Protein 1WOH (pdb70)

Sequence (1818 aa):
GPAHLPYGGIPTFARAPLVQPDGDWQADVAALGVPFDIALGFRPGARFAPRALREASLRSVPPFTGLDGKTRLQGVTFADAGDVILPSLEPQLAHDRITEAARQVRGRCRVPVFLGGDHSVSYPLLRAFADVPDLHVVQLDAHLDFTDTRNDTKWSNSSPFRRACEALPNLVHITTVGLRGLRFDPEAVAAARARGHTIIPMDDVTADLAGVLAQLPRGQNVYFSVDVDGFDPAVIPGTSSPEPDGLTYAQGMKILAAAAANNTVVGLDLVELAPNLDPTGRSELLMARLVMETLCEVFDHVLGPAHLPYGGIPTFARAPLVQPDGDWQADVAALGVPFDIALGFRPGARFAPRALREASLRSVPPFTGLDGKTRLQGVTFADAGDVILPSLEPQLAHDRITEAARQVRGRCRVPVFLGGDHSVSYPLLRAFADVPDLHVVQLDAHLDFTDTRNDTKWSNSSPFRRACEALPNLVHITTVGLRGLRFDPEAVAAARARGHTIIPMDDVTADLAGVLAQLPRGQNVYFSVDVDGFDPAVIPGTSSPEPDGLTYAQGMKILAAAAANNTVVGLDLVELAPNLDPTGRSELLMARLVMETLCEVFDHVLGPAHLPYGGIPTFARAPLVQPDGDWQADVAALGVPFDIALGFRPGARFAPRALREASLRSVPPFTGLDGKTRLQGVTFADAGDVILPSLEPQLAHDRITEAARQVRGRCRVPVFLGGDHSVSYPLLRAFADVPDLHVVQLDAHLDFTDTRNDTKWSNSSPFRRACEALPNLVHITTVGLRGLRFDPEAVAAARARGHTIIPMDDVTADLAGVLAQLPRGQNVYFSVDVDGFDPAVIPGTSSPEPDGLTYAQGMKILAAAAANNTVVGLDLVELAPNLDPTGRSELLMARLVMETLCEVFDHVLGPAHLPYGGIPTFARAPLVQPDGDWQADVAALGVPFDIALGFRPGARFAPRALREASLRSVPPFTGLDGKTRLQGVTFADAGDVILPSLEPQLAHDRITEAARQVRGRCRVPVFLGGDHSVSYPLLRAFADVPDLHVVQLDAHLDFTDTRNDTKWSNSSPFRRACEALPNLVHITTVGLRGLRFDPEAVAAARARGHTIIPMDDVTADLAGVLAQLPRGQNVYFSVDVDGFDPAVIPGTSSPEPDGLTYAQGMKILAAAAANNTVVGLDLVELAPNLDPTGRSELLMARLVMETLCEVFDHVLGPAHLPYGGIPTFARAPLVQPDGDWQADVAALGVPFDIALGFRPGARFAPRALREASLRSVPPFTGLDGKTRLQGVTFADAGDVILPSLEPQLAHDRITEAARQVRGRCRVPVFLGGDHSVSYPLLRAFADVPDLHVVQLDAHLDFTDTRNDTKWSNSSPFRRACEALPNLVHITTVGLRGLRFDPEAVAAARARGHTIIPMDDVTADLAGVLAQLPRGQNVYFSVDVDGFDPAVIPGTSSPEPDGLTYAQGMKILAAAAANNTVVGLDLVELAPNLDPTGRSELLMARLVMETLCEVFDHVLGPAHLPYGGIPTFARAPLVQPDGDWQADVAALGVPFDIALGFRPGARFAPRALREASLRSVPPFTGLDGKTRLQGVTFADAGDVILPSLEPQLAHDRITEAARQVRGRCRVPVFLGGDHSVSYPLLRAFADVPDLHVVQLDAHLDFTDTRNDTKWSNSSPFRRACEALPNLVHITTVGLRGLRFDPEAVAAARARGHTIIPMDDVTADLAGVLAQLPRGQNVYFSVDVDGFDPAVIPGTSSPEPDGLTYAQGMKILAAAAANNTVVGLDLVELAPNLDPTGRSELLMARLVMETLCEVFDHVL

CATH classification: 3.40.800.10

Nearest PDB structures (foldseek):
  1wog-assembly1_D  TM=1.003E+00  e=4.565E-65  Deinococcus radiodurans
  1gq6-assembly1_C-2  TM=9.129E-01  e=6.765E-28  Streptomyces clavuligerus
  1gq6-assembly1_A-2  TM=9.111E-01  e=2.320E-27  Streptomyces clavuligerus
  4dz4-assembly1_D  TM=8.903E-01  e=4.940E-25  Burkholderia thailandensis E264
  4dz4-assembly1_F  TM=8.891E-01  e=1.101E-24  Burkholderia thailandensis E264

InterPro domains:
  IPR006035 Ureohydrolase [PF00491] (29-297)
  IPR006035 Ureohydrolase [PIRSF036979] (28-299)
  IPR006035 Ureohydrolase [PS51409] (17-304)
  IPR006035 Ureohydrolase [PTHR11358] (10-300)
  IPR020855 Ureohydrolase, manganese-binding site [PS01053] (227-248)
  IPR023696 Ureohydrolase domain superfamily [SSF52768] (5-300)

Solvent-accessible surface area: 52507 Å² total; per-residue (Å²): 119,67,70,44,11,10,20,1,4,11,0,7,2,5,69,7,90,73,28,118,22,86,22,156,31,167,13,32,0,0,0,0,0,0,4,10,3,18,0,6,9,22,25,6,0,2,7,49,0,1,28,9,0,2,48,5,0,9,95,9,42,24,59,3,31,21,41,108,44,124,56,55,9,126,65,28,74,21,5,0,3,8,10,5,59,8,8,4,3,54,17,120,58,0,5,69,47,0,7,88,9,0,118,45,0,52,68,64,22,131,1,0,0,0,0,1,0,0,1,4,1,0,21,0,0,0,50,5,0,54,114,9,87,81,0,18,1,0,1,0,0,0,50,14,16,3,14,49,69,55,35,68,3,90,63,1,21,23,0,2,0,40,5,0,6,116,44,5,126,25,2,62,35,3,1,2,0,0,2,24,20,15,116,16,50,72,88,2,8,58,20,0,117,94,118,47,15,32,16,0,25,10,112,60,2,101,86,72,41,71,25,1,47,63,88,6,15,130,71,56,36,0,0,0,0,0,2,0,5,0,2,22,2,8,18,2,0,0,1,5,24,11,27,4,41,8,0,56,5,29,42,0,10,108,0,0,22,24,0,1,34,78,7,75,14,17,0,3,0,0,0,8,0,2,20,75,22,2,64,3,9,2,0,28,19,2,1,0,26,2,1,0,22,1,1,1,30,4,35,76,74,64,197,126,61,71,44,13,10,20,2,6,14,0,8,2,5,68,8,91,63,28,110,21,91,20,155,35,164,16,30,1,0,1,0,0,0,4,8,3,17,0,6,10,16,26,10,2,1,6,46,0,2,23,10,0,2,45,4,0,8,83,11,37,25,61,3,20,22,31,101,48,116,59,51,11,128,68,27,71,21,5,0,3,7,9,5,56,6,7,5,3,50,18,128,58,0,7,68,53,0,5,83,7,0,127,43,0,53,70,59,19,133,4,0,0,0,0,1,0,0,1,3,1,0,19,0,1,0,50,4,0,54,108,9,87,84,0,27,1,1,1,0,0,0,56,17,17,3,16,45,69,54,37,67,4,93,70,1,23,22,0,2,1,35,6,0,4,109,46,6,123,25,3,65,39,4,1,2,0,0,2,24,20,15,111,18,49,77,87,1,13,62,18,0,126,89,108,44,14,32,17,1,25,10,110,60,2,100,90,75,41,71,25,1,47,66,83,8,15,145,67,59,38,0,0,0,0,1,3,0,10,0,1,23,2,8,18,0,0,0,2,5,25,12,26,4,43,9,0,57,4,31,42,0,11,109,0,0,23,23,0,1,34,66,13,77,13,17,0,5,0,0,0,7,0,1,20,79,21,3,64,3,12,1,0,26,15,4,0,0,24,1,1,0,22,1,3,1,26,14,30,68,81,77,206,122,62,73,46,10,9,21,1,5,14,1,9,2,6,71,7,90,84,28,117,24,90,20,159,30,163,15,32,0,0,1,0,0,0,5,10,2,17,0,5,9,22,25,6,0,1,5,50,0,0,27,10,0,1,47,5,0,9,92,10,37,24,58,2,29,19,38,109,45,147,60,63,9,123,67,28,72,21,5,0,3,7,10,4,56,8,9,4,3,54,17,130,55,0,7,68,50,0,6,77,10,0,126,45,0,52,71,67,20,131,3,0,0,0,0,1,0,0,1,4,1,0,20,0,0,0,59,7,0,54,108,8,87,82,0,25,1,0,1,0,0,0,51,14,16,3,12,44,72,55,33,67,4,91,74,1,21,24,0,2,1,35,6,0,5,113,44,4,123,23,4,65,36,4,1,2,0,0,3,24,20,13,110,18,50,76,86,2,11,60,19,0,116,88,118,44,20,38,21,0,29,9,113,60,1,102,89,74,36,74,24,1,51,58,85,6,16,133,67,58,37,0,0,0,0,0,3,0,8,0,2,24,3,8,18,1,0,0,1,4,19,10,25,4,44,8,0,56,4,28,40,0,10,104,0,0,22,21,0,2,39,80,12,77,13,18,0,6,0,0,0,8,0,2,20,78,20,3,65,3,10,1,0,29,19,3,0,0,26,1,2,0,21,1,2,0,31,12,27,79,78,64,206,118,73,68,44,8,8,16,1,3,13,1,7,2,5,67,8,90,66,28,114,18,91,21,156,30,160,12,32,0,0,1,0,0,0,4,9,2,17,0,4,8,21,26,7,1,2,6,51,0,2,32,10,0,2,44,4,0,8,92,11,40,24,59,2,29,21,35,105,47,129,56,56,8,121,67,29,72,18,4,0,2,8,11,5,55,8,8,4,2,52,18,128,58,0,6,72,49,1,10,82,8,0,142,47,0,55,71,61,18,131,4,0,0,0,0,1,0,0,1,4,1,0,22,0,1,0,54,7,0,56,110,10,87,84,0,27,1,1,1,0,0,0,52,16,17,3,16,44,72,52,35,70,3,90,68,1,22,25,0,2,1,38,6,0,5,115,45,6,124,22,3,64,34,3,2,2,0,0,2,23,19,14,108,15,49,81,88,1,15,60,18,0,124,90,113,46,15,35,18,1,24,12,111,60,1,102,86,76,39,71,24,1,42,69,88,8,15,121,70,56,37,0,0,0,0,1,3,0,10,0,1,23,2,9,18,0,0,0,2,6,24,12,25,3,45,9,0,55,3,32,42,0,10,113,0,0,23,25,0,1,38,70,15,85,12,19,0,5,0,0,0,8,0,2,20,74,20,2,65,2,9,1,0,28,19,3,0,0,26,2,2,0,22,1,2,0,30,9,30,69,74,66,218,122,58,68,43,11,7,18,2,5,14,1,8,2,6,66,6,90,72,26,114,20,90,22,159,32,165,13,33,1,0,1,0,0,0,4,8,2,18,0,4,10,17,27,9,2,1,6,47,0,1,21,10,0,2,46,5,0,9,92,10,41,24,59,2,27,20,40,104,45,124,58,52,9,123,63,26,74,20,5,0,3,7,10,6,56,8,7,5,3,55,17,124,61,0,7,74,52,0,10,90,10,0,110,43,0,51,67,63,21,130,4,0,0,0,0,1,0,0,1,4,2,0,23,0,0,0,48,1,0,49,114,12,90,82,0,27,1,0,1,0,0,0,57,16,18,3,14,41,72,54,39,67,4,92,66,1,21,21,0,2,0,34,8,0,2,105,46,5,118,28,5,66,36,3,2,1,0,0,2,22,20,14,110,20,50,84,86,2,12,58,18,0,122,89,111,43,16,36,22,3,28,10,113,62,3,102,86,77,38,69,26,2,42,68,86,9,18,132,67,57,38,0,0,0,0,0,3,0,12,0,1,22,3,8,18,0,0,0,2,6,24,10,25,3,46,8,0,56,5,32,40,0,11,112,0,0,22,29,0,1,41,67,9,69,13,16,0,4,0,0,0,8,0,2,21,82,20,2,63,2,10,2,0,28,18,2,0,0,27,1,1,0,24,1,1,0,30,11,32,71,74,72,202,119,62,73,46,10,7,19,1,4,13,1,9,2,6,69,6,91,80,24,106,24,91,21,155,32,164,14,32,0,0,1,0,0,0,3,9,2,17,0,3,6,20,27,6,0,1,6,53,0,1,32,10,0,2,50,5,0,8,96,12,44,26,69,4,29,19,36,111,50,113,40,52,8,122,80,21,80,20,4,0,3,7,11,6,55,6,8,5,3,53,18,128,58,0,8,72,49,0,4,82,9,0,124,44,0,58,67,63,20,144,3,0,0,0,0,1,0,0,1,4,1,0,21,0,0,0,52,6,0,57,114,8,86,84,0,26,1,0,1,0,0,0,53,15,16,2,13,43,71,54,37,66,3,90,69,1,21,22,0,2,0,35,6,0,4,111,46,4,125,24,4,65,38,2,2,2,0,0,3,22,18,15,111,16,49,75,85,1,12,61,20,0,122,89,116,46,12,39,18,1,25,11,111,58,1,103,88,77,37,71,18,2,47,54,93,7,17,143,64,59,38,0,0,0,0,1,4,0,10,0,1,24,2,8,18,1,0,0,2,5,22,12,24,3,45,7,0,56,3,28,38,0,10,107,0,0,20,22,0,1,38,78,4,66,10,17,0,4,0,0,0,8,0,1,22,74,20,2,64,3,9,2,0,26,18,2,0,0,26,2,1,0,22,2,2,0,29,1,37,59,92,60,185

Structure (mmCIF, N/CA/C/O backbone):
data_1WOH
#
_entry.id   1WOH
#
_cell.length_a   81.877
_cell.length_b   130.537
_cell.length_c   168.644
_cell.angle_alpha   90.00
_cell.angle_beta   90.00
_cell.angle_gamma   90.00
#
_symmetry.space_group_name_H-M   'P 21 21 21'
#
loop_
_entity.id
_entity.type
_entity.pdbx_description
1 polymer agmatinase
2 water water
#
loop_
_atom_site.group_PDB
_atom_site.id
_atom_site.type_symbol
_atom_site.label_atom_id
_atom_site.label_alt_id
_atom_site.label_comp_id
_atom_site.label_asym_id
_atom_site.label_entity_id
_atom_site.label_seq_id
_atom_site.pdbx_PDB_ins_code
_atom_site.Cartn_x
_atom_site.Cartn_y
_atom_site.Cartn_z
_atom_site.occupancy
_atom_site.B_iso_or_equiv
_atom_site.auth_seq_id
_atom_site.auth_comp_id
_atom_site.auth_asym_id
_atom_site.auth_atom_id
_atom_site.pdbx_PDB_model_num
ATOM 1 N N . GLY A 1 3 ? -35.048 -25.459 47.447 1.00 47.76 3 GLY A N 1
ATOM 2 C CA . GLY A 1 3 ? -35.978 -25.566 46.286 1.00 47.12 3 GLY A CA 1
ATOM 3 C C . GLY A 1 3 ? -35.507 -24.763 45.086 1.00 45.80 3 GLY A C 1
ATOM 4 O O . GLY A 1 3 ? -34.536 -24.009 45.188 1.00 46.22 3 GLY A O 1
ATOM 5 N N . PRO A 1 4 ? -36.176 -24.900 43.929 1.00 45.72 4 PRO A N 1
ATOM 6 C CA . PRO A 1 4 ? -35.794 -24.167 42.718 1.00 43.63 4 PRO A CA 1
ATOM 7 C C . PRO A 1 4 ? -35.943 -22.654 42.880 1.00 41.36 4 PRO A C 1
ATOM 8 O O . PRO A 1 4 ? -36.854 -22.180 43.562 1.00 41.47 4 PRO A O 1
ATOM 12 N N . ALA A 1 5 ? -35.041 -21.907 42.251 1.00 39.96 5 ALA A N 1
ATOM 13 C CA . ALA A 1 5 ? -35.056 -20.450 42.322 1.00 37.52 5 ALA A CA 1
ATOM 14 C C . ALA A 1 5 ? -35.284 -19.825 40.950 1.00 35.46 5 ALA A C 1
ATOM 15 O O . ALA A 1 5 ? -34.757 -20.303 39.943 1.00 34.84 5 ALA A O 1
ATOM 17 N N . HIS A 1 6 ? -36.073 -18.754 40.921 1.00 33.76 6 HIS A N 1
ATOM 18 C CA . HIS A 1 6 ? -36.372 -18.046 39.680 1.00 32.42 6 HIS A CA 1
ATOM 19 C C . HIS A 1 6 ? -35.102 -17.565 38.994 1.00 32.67 6 HIS A C 1
ATOM 20 O O . HIS A 1 6 ? -34.079 -17.338 39.643 1.00 34.28 6 HIS A O 1
ATOM 27 N N . LEU A 1 7 ? -35.177 -17.426 37.674 1.00 32.54 7 LEU A N 1
ATOM 28 C CA . LEU A 1 7 ? -34.070 -16.901 36.889 1.00 32.66 7 LEU A CA 1
ATOM 29 C C . LEU A 1 7 ? -34.315 -15.396 36.958 1.00 31.07 7 LEU A C 1
ATOM 30 O O . LEU A 1 7 ? -35.377 -14.967 37.404 1.00 31.29 7 LEU A O 1
ATOM 35 N N . PRO A 1 8 ? -33.347 -14.575 36.523 1.00 29.84 8 PRO A N 1
ATOM 36 C CA . PRO A 1 8 ? -33.524 -13.117 36.568 1.00 29.49 8 PRO A CA 1
ATOM 37 C C . PRO A 1 8 ? -34.808 -12.594 35.915 1.00 28.28 8 PRO A C 1
ATOM 38 O O . PRO A 1 8 ? -35.392 -11.615 36.378 1.00 27.80 8 PRO A O 1
ATOM 42 N N . TYR A 1 9 ? -35.248 -13.246 34.844 1.00 27.43 9 TYR A N 1
ATOM 43 C CA . TYR A 1 9 ? -36.452 -12.811 34.142 1.00 26.30 9 TYR A CA 1
ATOM 44 C C . TYR A 1 9 ? -37.756 -13.344 34.728 1.00 25.45 9 TYR A C 1
ATOM 45 O O . TYR A 1 9 ? -38.835 -13.056 34.210 1.00 26.71 9 TYR A O 1
ATOM 54 N N . GLY A 1 10 ? -37.666 -14.113 35.807 1.00 23.05 10 GLY A N 1
ATOM 55 C CA . GLY A 1 10 ? -38.872 -14.652 36.406 1.00 20.92 10 GLY A CA 1
ATOM 56 C C . GLY A 1 10 ? -39.240 -14.071 37.757 1.00 20.39 10 GLY A C 1
ATOM 57 O O . GLY A 1 10 ? -38.376 -13.631 38.518 1.00 17.91 10 GLY A O 1
ATOM 58 N N . GLY A 1 11 ? -40.537 -14.074 38.050 1.00 20.21 11 GLY A N 1
ATOM 59 C CA . GLY A 1 11 ? -41.023 -13.568 39.322 1.00 19.65 11 GLY A CA 1
ATOM 60 C C . GLY A 1 11 ? -41.345 -12.086 39.327 1.00 19.87 11 GLY A C 1
ATOM 61 O O . GLY A 1 11 ? -41.017 -11.361 38.385 1.00 18.67 11 GLY A O 1
ATOM 62 N N . ILE A 1 12 ? -42.007 -11.642 40.390 1.00 20.67 12 ILE A N 1
ATOM 63 C CA . ILE A 1 12 ? -42.362 -10.238 40.539 1.00 20.64 12 ILE A CA 1
ATOM 64 C C . ILE A 1 12 ? -41.104 -9.482 40.948 1.00 19.90 12 ILE A C 1
ATOM 65 O O . ILE A 1 12 ? -40.440 -9.838 41.921 1.00 18.37 12 ILE A O 1
ATOM 70 N N . PRO A 1 13 ? -40.758 -8.420 40.214 1.00 19.68 13 PRO A N 1
ATOM 71 C CA . PRO A 1 13 ? -39.556 -7.668 40.570 1.00 19.85 13 PRO A CA 1
ATOM 72 C C . PRO A 1 13 ? -39.646 -6.790 41.820 1.00 19.72 13 PRO A C 1
ATOM 73 O O . PRO A 1 13 ? -40.260 -5.725 41.800 1.00 22.20 13 PRO A O 1
ATOM 77 N N . THR A 1 14 ? -39.049 -7.265 42.912 1.00 19.46 14 THR A N 1
ATOM 78 C CA . THR A 1 14 ? -38.980 -6.508 44.158 1.00 15.61 14 THR A CA 1
ATOM 79 C C . THR A 1 14 ? -37.485 -6.376 44.372 1.00 14.66 14 THR A C 1
ATOM 80 O O . THR A 1 14 ? -36.716 -7.207 43.879 1.00 14.06 14 THR A O 1
ATOM 84 N N . PHE A 1 15 ? -37.051 -5.339 45.077 1.00 13.97 15 PHE A N 1
ATOM 85 C CA . PHE A 1 15 ? -35.617 -5.165 45.248 1.00 15.53 15 PHE A CA 1
ATOM 86 C C . PHE A 1 15 ? -34.968 -6.352 45.951 1.00 17.06 15 PHE A C 1
ATOM 87 O O . PHE A 1 15 ? -35.359 -6.715 47.059 1.00 16.97 15 PHE A O 1
ATOM 95 N N . ALA A 1 16 ? -33.983 -6.950 45.284 1.00 17.71 16 ALA A N 1
ATOM 96 C CA . ALA A 1 16 ? -33.255 -8.102 45.811 1.00 17.83 16 ALA A CA 1
ATOM 97 C C . ALA A 1 16 ? -34.202 -9.272 46.066 1.00 18.09 16 ALA A C 1
ATOM 98 O O . ALA A 1 16 ? -33.910 -10.165 46.866 1.00 17.48 16 ALA A O 1
ATOM 100 N N . ARG A 1 17 ? -35.335 -9.258 45.369 1.00 17.57 17 ARG A N 1
ATOM 101 C CA . ARG A 1 17 ? -36.362 -10.289 45.502 1.00 18.93 17 ARG A CA 1
ATOM 102 C C . ARG A 1 17 ? -36.845 -10.393 46.953 1.00 20.40 17 ARG A C 1
ATOM 103 O O . ARG A 1 17 ? -37.252 -11.456 47.421 1.00 20.48 17 ARG A O 1
ATOM 111 N N . ALA A 1 18 ? -36.817 -9.268 47.659 1.00 20.36 18 ALA A N 1
ATOM 112 C CA . ALA A 1 18 ? -37.248 -9.221 49.049 1.00 21.40 18 ALA A CA 1
ATOM 113 C C . ALA A 1 18 ? -38.773 -9.208 49.167 1.00 21.78 18 ALA A C 1
ATOM 114 O O . ALA A 1 18 ? -39.480 -8.834 48.230 1.00 22.48 18 ALA A O 1
ATOM 116 N N . PRO A 1 19 ? -39.300 -9.629 50.324 1.00 23.00 19 PRO A N 1
ATOM 117 C CA . PRO A 1 19 ? -40.753 -9.642 50.524 1.00 21.57 19 PRO A CA 1
ATOM 118 C C . PRO A 1 19 ? -41.307 -8.222 50.467 1.00 20.49 19 PRO A C 1
ATOM 119 O O . PRO A 1 19 ? -40.639 -7.273 50.874 1.00 18.00 19 PRO A O 1
ATOM 123 N N . LEU A 1 20 ? -42.527 -8.078 49.962 1.00 21.38 20 LEU A N 1
ATOM 124 C CA . LEU A 1 20 ? -43.142 -6.761 49.849 1.00 22.36 20 LEU A CA 1
ATOM 125 C C . LEU A 1 20 ? -43.824 -6.351 51.150 1.00 24.11 20 LEU A C 1
ATOM 126 O O . LEU A 1 20 ? -44.501 -7.161 51.788 1.00 23.42 20 LEU A O 1
ATOM 131 N N . VAL A 1 21 ? -43.632 -5.098 51.552 1.00 23.02 21 VAL A N 1
ATOM 132 C CA . VAL A 1 21 ? -44.244 -4.591 52.777 1.00 23.69 21 VAL A CA 1
ATOM 133 C C . VAL A 1 21 ? -44.769 -3.168 52.614 1.00 24.70 21 VAL A C 1
ATOM 134 O O . VAL A 1 21 ? -44.503 -2.509 51.614 1.00 25.79 21 VAL A O 1
ATOM 138 N N . GLN A 1 22 ? -45.533 -2.712 53.598 1.00 25.57 22 GLN A N 1
ATOM 139 C CA . GLN A 1 22 ? -46.084 -1.360 53.589 1.00 27.79 22 GLN A CA 1
ATOM 140 C C . GLN A 1 22 ? -45.205 -0.505 54.495 1.00 27.23 22 GLN A C 1
ATOM 141 O O . GLN A 1 22 ? -44.829 -0.936 55.579 1.00 27.34 22 GLN A O 1
ATOM 147 N N . PRO A 1 23 ? -44.869 0.718 54.061 1.00 27.57 23 PRO A N 1
ATOM 148 C CA . PRO A 1 23 ? -44.025 1.628 54.839 1.00 28.63 23 PRO A CA 1
ATOM 149 C C . PRO A 1 23 ? -44.324 1.694 56.335 1.00 30.29 23 PRO A C 1
ATOM 150 O O . PRO A 1 23 ? -43.409 1.639 57.158 1.00 31.30 23 PRO A O 1
ATOM 154 N N . ASP A 1 24 ? -45.601 1.807 56.686 1.00 31.61 24 ASP A N 1
ATOM 155 C CA . ASP A 1 24 ? -45.987 1.901 58.089 1.00 35.01 24 ASP A CA 1
ATOM 156 C C . ASP A 1 24 ? -46.568 0.594 58.612 1.00 34.23 24 ASP A C 1
ATOM 157 O O . ASP A 1 24 ? -47.264 0.579 59.629 1.00 34.51 24 ASP A O 1
ATOM 162 N N . GLY A 1 25 ? -46.280 -0.499 57.914 1.00 33.41 25 GLY A N 1
ATOM 163 C CA . GLY A 1 25 ? -46.783 -1.797 58.324 1.00 33.75 25 GLY A CA 1
ATOM 164 C C . GLY A 1 25 ? -46.040 -2.360 59.520 1.00 33.06 25 GLY A C 1
ATOM 165 O O . GLY A 1 25 ? -45.141 -1.720 60.062 1.00 32.03 25 GLY A O 1
ATOM 166 N N . ASP A 1 26 ? -46.417 -3.564 59.938 1.00 33.31 26 ASP A N 1
ATOM 167 C CA . ASP A 1 26 ? -45.775 -4.204 61.077 1.00 34.75 26 ASP A CA 1
ATOM 168 C C . ASP A 1 26 ? -44.678 -5.156 60.620 1.00 32.55 26 ASP A C 1
ATOM 169 O O . ASP A 1 26 ? -44.898 -6.361 60.510 1.00 33.24 26 ASP A O 1
ATOM 174 N N . TRP A 1 27 ? -43.497 -4.603 60.352 1.00 29.95 27 TRP A N 1
ATOM 175 C CA . TRP A 1 27 ? -42.357 -5.396 59.908 1.00 27.97 27 TRP A CA 1
ATOM 176 C C . TRP A 1 27 ? -41.032 -4.808 60.378 1.00 27.30 27 TRP A C 1
ATOM 177 O O . TRP A 1 27 ? -40.957 -3.657 60.814 1.00 26.42 27 TRP A O 1
ATOM 188 N N . GLN A 1 28 ? -39.988 -5.621 60.290 1.00 27.71 28 GLN A N 1
ATOM 189 C CA . GLN A 1 28 ? -38.644 -5.212 60.668 1.00 30.04 28 GLN A CA 1
ATOM 190 C C . GLN A 1 28 ? -37.658 -5.968 59.789 1.00 27.69 28 GLN A C 1
ATOM 191 O O . GLN A 1 28 ? -37.809 -7.169 59.568 1.00 28.44 28 GLN A O 1
ATOM 197 N N . ALA A 1 29 ? -36.660 -5.261 59.272 1.00 25.76 29 ALA A N 1
ATOM 198 C CA . ALA A 1 29 ? -35.651 -5.884 58.427 1.00 22.77 29 ALA A CA 1
ATOM 199 C C . ALA A 1 29 ? -34.358 -5.101 58.524 1.00 20.53 29 ALA A C 1
ATOM 200 O O . ALA A 1 29 ? -34.362 -3.919 58.873 1.00 20.92 29 ALA A O 1
ATOM 202 N N . ASP A 1 30 ? -33.246 -5.756 58.222 1.00 17.54 30 ASP A N 1
ATOM 203 C CA . ASP A 1 30 ? -31.958 -5.080 58.287 1.00 17.84 30 ASP A CA 1
ATOM 204 C C . ASP A 1 30 ? -31.877 -3.998 57.216 1.00 16.69 30 ASP A C 1
ATOM 205 O O . ASP A 1 30 ? -31.395 -2.894 57.471 1.00 16.42 30 ASP A O 1
ATOM 210 N N . VAL A 1 31 ? -32.366 -4.331 56.026 1.00 16.11 31 VAL A N 1
ATOM 211 C CA . VAL A 1 31 ? -32.353 -3.425 54.876 1.00 15.44 31 VAL A CA 1
ATOM 212 C C . VAL A 1 31 ? -33.751 -3.308 54.276 1.00 15.81 31 VAL A C 1
ATOM 213 O O . VAL A 1 31 ? -34.433 -4.313 54.091 1.00 13.94 31 VAL A O 1
ATOM 217 N N . ALA A 1 32 ? -34.172 -2.083 53.961 1.00 14.25 32 ALA A N 1
ATOM 218 C CA . ALA A 1 32 ? -35.487 -1.867 53.369 1.00 15.28 32 ALA A CA 1
ATOM 219 C C . ALA A 1 32 ? -35.367 -0.872 52.225 1.00 12.64 32 ALA A C 1
ATOM 220 O O . ALA A 1 32 ? -34.777 0.194 52.378 1.00 15.71 32 ALA A O 1
ATOM 222 N N . ALA A 1 33 ? -35.915 -1.237 51.077 1.00 14.29 33 ALA A N 1
ATOM 223 C CA . ALA A 1 33 ? -35.871 -0.371 49.905 1.00 12.50 33 ALA A CA 1
ATOM 224 C C . ALA A 1 33 ? -37.184 0.393 49.772 1.00 13.08 33 ALA A C 1
ATOM 225 O O . ALA A 1 33 ? -38.252 -0.137 50.072 1.00 13.65 33 ALA A O 1
ATOM 227 N N . LEU A 1 34 ? -37.095 1.644 49.326 1.00 12.07 34 LEU A N 1
ATOM 228 C CA . LEU A 1 34 ? -38.271 2.479 49.122 1.00 10.75 34 LEU A CA 1
ATOM 229 C C . LEU A 1 34 ? -38.014 3.258 47.848 1.00 11.38 34 LEU A C 1
ATOM 230 O O . LEU A 1 34 ? -36.954 3.879 47.699 1.00 9.81 34 LEU A O 1
ATOM 235 N N . GLY A 1 35 ? -38.972 3.220 46.928 1.00 10.89 35 GLY A N 1
ATOM 236 C CA . GLY A 1 35 ? -38.797 3.926 45.673 1.00 12.44 35 GLY A CA 1
ATOM 237 C C . GLY A 1 35 ? -39.490 5.270 45.632 1.00 12.24 35 GLY A C 1
ATOM 238 O O . GLY A 1 35 ? -40.524 5.467 46.275 1.00 12.34 35 GLY A O 1
ATOM 239 N N . VAL A 1 36 ? -38.909 6.194 44.869 1.00 10.76 36 VAL A N 1
ATOM 240 C CA . VAL A 1 36 ? -39.450 7.537 44.705 1.00 10.79 36 VAL A CA 1
ATOM 241 C C . VAL A 1 36 ? -39.393 7.856 43.208 1.00 9.47 36 VAL A C 1
ATOM 242 O O . VAL A 1 36 ? -38.458 8.510 42.738 1.00 10.77 36 VAL A O 1
ATOM 246 N N . PRO A 1 37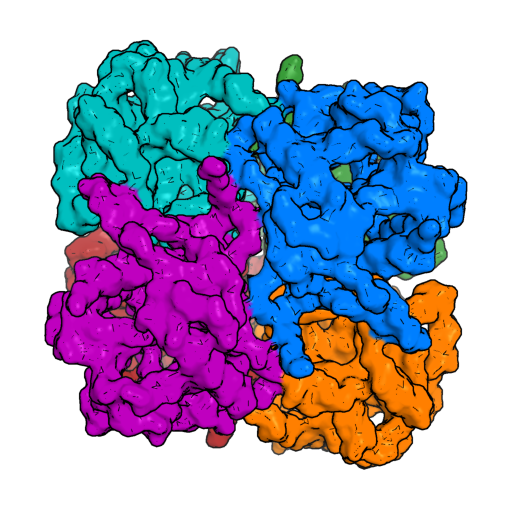 ? -40.402 7.393 42.442 1.00 11.19 37 PRO A N 1
ATOM 247 C CA . PRO A 1 37 ? -40.518 7.584 40.989 1.00 10.37 37 PRO A CA 1
ATOM 248 C C . PRO A 1 37 ? -40.932 8.998 40.610 1.00 11.42 37 PRO A C 1
ATOM 249 O O . PRO A 1 37 ? -41.986 9.215 40.015 1.00 13.74 37 PRO A O 1
ATOM 253 N N . PHE A 1 38 ? -40.065 9.944 40.950 1.00 10.63 38 PHE A N 1
ATOM 254 C CA . PHE A 1 38 ? -40.298 11.366 40.721 1.00 11.72 38 PHE A CA 1
ATOM 255 C C . PHE A 1 38 ? -39.187 11.933 39.846 1.00 10.89 38 PHE A C 1
ATOM 256 O O . PHE A 1 38 ? -38.022 11.884 40.230 1.00 10.03 38 PHE A O 1
ATOM 264 N N . ASP A 1 39 ? -39.537 12.475 38.681 1.00 12.07 39 ASP A N 1
ATOM 265 C CA . ASP A 1 39 ? -38.524 13.053 37.806 1.00 11.05 39 ASP A CA 1
ATOM 266 C C . ASP A 1 39 ? -38.920 14.388 37.178 1.00 11.87 39 ASP A C 1
ATOM 267 O O . ASP A 1 39 ? -38.263 14.853 36.242 1.00 11.50 39 ASP A O 1
ATOM 272 N N . ILE A 1 40 ? -39.954 15.039 37.710 1.00 10.19 40 ILE A N 1
ATOM 273 C CA . ILE A 1 40 ? -40.374 16.306 37.121 1.00 10.84 40 ILE A CA 1
ATOM 274 C C . ILE A 1 40 ? -39.540 17.529 37.511 1.00 11.32 40 ILE A C 1
ATOM 275 O O . ILE A 1 40 ? -39.805 18.643 37.039 1.00 12.26 40 ILE A O 1
ATOM 280 N N . ALA A 1 41 ? -38.523 17.335 38.347 1.00 10.52 41 ALA A N 1
ATOM 281 C CA . ALA A 1 41 ? -37.682 18.450 38.761 1.00 10.92 41 ALA A CA 1
ATOM 282 C C . ALA A 1 41 ? -36.378 18.566 37.971 1.00 12.52 41 ALA A C 1
ATOM 283 O O . ALA A 1 41 ? -35.639 19.534 38.137 1.00 13.32 41 ALA A O 1
ATOM 285 N N . LEU A 1 42 ? -36.079 17.595 37.111 1.00 12.43 42 LEU A N 1
ATOM 286 C CA . LEU A 1 42 ? -34.843 17.694 36.344 1.00 13.16 42 LEU A CA 1
ATOM 287 C C . LEU A 1 42 ? -35.005 18.705 35.204 1.00 13.21 42 LEU A C 1
ATOM 288 O O . LEU A 1 42 ? -36.116 18.986 34.752 1.00 11.34 42 LEU A O 1
ATOM 293 N N . GLY A 1 43 ? -33.896 19.261 34.741 1.00 12.53 43 GLY A N 1
ATOM 294 C CA . GLY A 1 43 ? -33.988 20.259 33.691 1.00 11.42 43 GLY A CA 1
ATOM 295 C C . GLY A 1 43 ? -33.772 19.818 32.260 1.00 13.17 43 GLY A C 1
ATOM 296 O O . GLY A 1 43 ? -33.935 20.626 31.348 1.00 16.06 43 GLY A O 1
ATOM 297 N N . PHE A 1 44 ? -33.431 18.554 32.035 1.00 10.08 44 PHE A N 1
ATOM 298 C CA . PHE A 1 44 ? -33.173 18.116 30.671 1.00 10.04 44 PHE A CA 1
ATOM 299 C C . PHE A 1 44 ? -34.011 16.918 30.184 1.00 10.94 44 PHE A C 1
ATOM 300 O O . PHE A 1 44 ? -35.156 17.083 29.748 1.00 11.02 44 PHE A O 1
ATOM 308 N N . ARG A 1 45 ? -33.453 15.713 30.273 1.00 10.37 45 ARG A N 1
ATOM 309 C CA . ARG A 1 45 ? -34.129 14.508 29.774 1.00 8.57 45 ARG A CA 1
ATOM 310 C C . ARG A 1 45 ? -34.803 13.627 30.838 1.00 9.15 45 ARG A C 1
ATOM 311 O O . ARG A 1 45 ? -34.134 13.033 31.673 1.00 9.91 45 ARG A O 1
ATOM 319 N N . PRO A 1 46 ? -36.144 13.503 30.789 1.00 10.14 46 PRO A N 1
ATOM 320 C CA . PRO A 1 46 ? -36.898 12.693 31.756 1.00 10.07 46 PRO A CA 1
ATOM 321 C C . PRO A 1 46 ? -36.676 11.196 31.596 1.00 11.41 46 PRO A C 1
ATOM 322 O O . PRO A 1 46 ? -36.121 10.739 30.596 1.00 9.97 46 PRO A O 1
ATOM 326 N N . GLY A 1 47 ? -37.129 10.435 32.587 1.00 9.70 47 GLY A N 1
ATOM 327 C CA . GLY A 1 47 ? -36.994 8.992 32.526 1.00 11.97 47 GLY A CA 1
ATOM 328 C C . GLY A 1 47 ? -36.673 8.372 33.868 1.00 10.29 47 GLY A C 1
ATOM 329 O O . GLY A 1 47 ? -36.919 7.182 34.083 1.00 9.65 47 GLY A O 1
ATOM 330 N N . ALA A 1 48 ? -36.118 9.174 34.775 1.00 11.27 48 ALA A N 1
ATOM 331 C CA . ALA A 1 48 ? -35.761 8.671 36.097 1.00 9.61 48 ALA A CA 1
ATOM 332 C C . ALA A 1 48 ? -36.978 8.174 36.880 1.00 10.62 48 ALA A C 1
ATOM 333 O O . ALA A 1 48 ? -36.822 7.486 37.889 1.00 9.46 48 ALA A O 1
ATOM 335 N N . ARG A 1 49 ? -38.189 8.502 36.430 1.00 9.67 49 ARG A N 1
ATOM 336 C CA . ARG A 1 49 ? -39.374 8.028 37.147 1.00 9.73 49 ARG A CA 1
ATOM 337 C C . ARG A 1 49 ? -39.483 6.520 36.984 1.00 10.31 49 ARG A C 1
ATOM 338 O O . ARG A 1 49 ? -40.162 5.849 37.763 1.00 10.86 49 ARG A O 1
ATOM 346 N N . PHE A 1 50 ? -38.804 5.992 35.970 1.00 10.27 50 PHE A N 1
ATOM 347 C CA . PHE A 1 50 ? -38.824 4.557 35.692 1.00 10.75 50 PHE A CA 1
ATOM 348 C C . PHE A 1 50 ? -37.641 3.833 36.345 1.00 9.70 50 PHE A C 1
ATOM 349 O O . PHE A 1 50 ? -37.543 2.610 36.260 1.00 11.26 50 PHE A O 1
ATOM 357 N N . ALA A 1 51 ? -36.746 4.584 36.980 1.00 9.50 51 ALA A N 1
ATOM 358 C CA . ALA A 1 51 ? -35.564 3.989 37.588 1.00 8.89 51 ALA A CA 1
ATOM 359 C C . ALA A 1 51 ? -35.835 3.027 38.743 1.00 9.86 51 ALA A C 1
ATOM 360 O O . ALA A 1 51 ? -35.215 1.967 38.822 1.00 9.77 51 ALA A O 1
ATOM 362 N N . PRO A 1 52 ? -36.745 3.384 39.661 1.00 11.78 52 PRO A N 1
ATOM 363 C CA . PRO A 1 52 ? -36.990 2.446 40.763 1.00 12.83 52 PRO A CA 1
ATOM 364 C C . PRO A 1 52 ? -37.374 1.071 40.243 1.00 12.21 52 PRO A C 1
ATOM 365 O O . PRO A 1 52 ? -36.879 0.051 40.727 1.00 13.27 52 PRO A O 1
ATOM 369 N N . ARG A 1 53 ? -38.245 1.047 39.239 1.00 12.79 53 ARG A N 1
ATOM 370 C CA . ARG A 1 53 ? -38.696 -0.213 38.658 1.00 13.61 53 ARG A CA 1
ATOM 371 C C . ARG A 1 53 ? -37.555 -0.946 37.957 1.00 12.70 53 ARG A C 1
ATOM 372 O O . ARG A 1 53 ? -37.370 -2.151 38.135 1.00 13.96 53 ARG A O 1
ATOM 380 N N . ALA A 1 54 ? -36.778 -0.219 37.162 1.00 12.23 54 ALA A N 1
ATOM 381 C CA . ALA A 1 54 ? -35.656 -0.824 36.460 1.00 11.23 54 ALA A CA 1
ATOM 382 C C . ALA A 1 54 ? -34.620 -1.370 37.438 1.00 11.80 54 ALA A C 1
ATOM 383 O O . ALA A 1 54 ? -34.018 -2.421 37.198 1.00 12.46 54 ALA A O 1
ATOM 385 N N . LEU A 1 55 ? -34.412 -0.659 38.542 1.00 12.55 55 LEU A N 1
ATOM 386 C CA . LEU A 1 55 ? -33.439 -1.092 39.541 1.00 11.36 55 LEU A CA 1
ATOM 387 C C . LEU A 1 55 ? -33.879 -2.384 40.219 1.00 11.63 55 LEU A C 1
ATOM 388 O O . LEU A 1 55 ? -33.046 -3.231 40.535 1.00 12.32 55 LEU A O 1
ATOM 393 N N . ARG A 1 56 ? -35.182 -2.530 40.455 1.00 11.39 56 ARG A N 1
ATOM 394 C CA . ARG A 1 56 ? -35.706 -3.749 41.066 1.00 11.88 56 ARG A CA 1
ATOM 395 C C . ARG A 1 56 ? -35.491 -4.905 40.092 1.00 13.58 56 ARG A C 1
ATOM 396 O O . ARG A 1 56 ? -34.968 -5.960 40.460 1.00 13.26 56 ARG A O 1
ATOM 404 N N . GLU A 1 57 ? -35.892 -4.704 38.843 1.00 12.70 57 GLU A N 1
ATOM 405 C CA . GLU A 1 57 ? -35.715 -5.737 37.832 1.00 12.99 57 GLU A CA 1
ATOM 406 C C . GLU A 1 57 ? -34.241 -6.131 37.751 1.00 13.67 57 GLU A C 1
ATOM 407 O O . GLU A 1 57 ? -33.904 -7.318 37.753 1.00 13.99 57 GLU A O 1
ATOM 413 N N . ALA A 1 58 ? -33.358 -5.138 37.700 1.00 11.23 58 ALA A N 1
ATOM 414 C CA . ALA A 1 58 ? -31.927 -5.419 37.605 1.00 12.23 58 ALA A CA 1
ATOM 415 C C . ALA A 1 58 ? -31.351 -6.083 38.859 1.00 12.67 58 ALA A C 1
ATOM 416 O O . ALA A 1 58 ? -30.363 -6.815 38.775 1.00 13.72 58 ALA A O 1
ATOM 418 N N . SER A 1 59 ? -31.959 -5.832 40.012 1.00 11.60 59 SER A N 1
ATOM 419 C CA . SER A 1 59 ? -31.460 -6.411 41.256 1.00 14.28 59 SER A CA 1
ATOM 420 C C . SER A 1 59 ? -31.667 -7.920 41.321 1.00 16.43 59 SER A C 1
ATOM 421 O O . SER A 1 59 ? -31.060 -8.594 42.158 1.00 16.09 59 SER A O 1
ATOM 424 N N . LEU A 1 60 ? -32.517 -8.450 40.445 1.00 15.42 60 LEU A N 1
ATOM 425 C CA . LEU A 1 60 ? -32.753 -9.888 40.432 1.00 17.84 60 LEU A CA 1
ATOM 426 C C . LEU A 1 60 ? -31.501 -10.600 39.923 1.00 19.58 60 LEU A C 1
ATOM 427 O O . LEU A 1 60 ? -31.379 -11.817 40.034 1.00 20.12 60 LEU A O 1
ATOM 432 N N . ARG A 1 61 ? -30.570 -9.829 39.369 1.00 21.54 61 ARG A N 1
ATOM 433 C CA . ARG A 1 61 ? -29.305 -10.369 38.888 1.00 23.16 61 ARG A CA 1
ATOM 434 C C . ARG A 1 61 ? -28.292 -10.298 40.028 1.00 23.19 61 ARG A C 1
ATOM 435 O O . ARG A 1 61 ? -27.145 -10.723 39.876 1.00 24.27 61 ARG A O 1
ATOM 443 N N . SER A 1 62 ? -28.724 -9.755 41.165 1.00 22.29 62 SER A N 1
ATOM 444 C CA . SER A 1 62 ? -27.865 -9.603 42.340 1.00 22.33 62 SER A CA 1
ATOM 445 C C . SER A 1 62 ? -28.591 -9.908 43.655 1.00 21.75 62 SER A C 1
ATOM 446 O O . SER A 1 62 ? -28.597 -9.087 44.577 1.00 21.84 62 SER A O 1
ATOM 449 N N . VAL A 1 63 ? -29.201 -11.084 43.742 1.00 20.88 63 VAL A N 1
ATOM 450 C CA . VAL A 1 63 ? -29.920 -11.474 44.947 1.00 19.58 63 VAL A CA 1
ATOM 451 C C . VAL A 1 63 ? -28.934 -12.009 45.988 1.00 19.99 63 VAL A C 1
ATOM 452 O O . VAL A 1 63 ? -28.152 -12.916 45.703 1.00 17.91 63 VAL A O 1
ATOM 456 N N . PRO A 1 64 ? -28.970 -11.455 47.211 1.00 18.55 64 PRO A N 1
ATOM 457 C CA . PRO A 1 64 ? -28.083 -11.861 48.307 1.00 19.45 64 PRO A CA 1
ATOM 458 C C . PRO A 1 64 ? -28.476 -13.211 48.901 1.00 19.49 64 PRO A C 1
ATOM 459 O O . PRO A 1 64 ? -29.591 -13.682 48.692 1.00 21.54 64 PRO A O 1
ATOM 463 N N . PRO A 1 65 ? -27.565 -13.845 49.660 1.00 19.88 65 PRO A N 1
ATOM 464 C CA . PRO A 1 65 ? -26.213 -13.378 49.985 1.00 18.40 65 PRO A CA 1
ATOM 465 C C . PRO A 1 65 ? -25.220 -13.656 48.857 1.00 18.52 65 PRO A C 1
ATOM 466 O O . PRO A 1 65 ? -25.568 -14.293 47.863 1.00 17.80 65 PRO A O 1
ATOM 470 N N . PHE A 1 66 ? -23.985 -13.185 49.024 1.00 18.72 66 PHE A N 1
ATOM 471 C CA . PHE A 1 66 ? -22.951 -13.361 48.009 1.00 18.24 66 PHE A CA 1
ATOM 472 C C . PHE A 1 66 ? -21.686 -14.049 48.511 1.00 19.31 66 PHE A C 1
ATOM 473 O O . PHE A 1 66 ? -21.076 -13.609 49.483 1.00 17.68 66 PHE A O 1
ATOM 481 N N . THR A 1 67 ? -21.287 -15.113 47.819 1.00 19.96 67 THR A N 1
ATOM 482 C CA . THR A 1 67 ? -20.074 -15.853 48.161 1.00 21.87 67 THR A CA 1
ATOM 483 C C . THR A 1 67 ? -19.035 -15.541 47.078 1.00 22.24 67 THR A C 1
ATOM 484 O O . THR A 1 67 ? -19.226 -15.880 45.912 1.00 23.85 67 THR A O 1
ATOM 488 N N . GLY A 1 68 ? -17.945 -14.886 47.464 1.00 22.87 68 GLY A N 1
ATOM 489 C CA . GLY A 1 68 ? -16.919 -14.521 46.503 1.00 25.37 68 GLY A CA 1
ATOM 490 C C . GLY A 1 68 ? -15.933 -15.611 46.124 1.00 27.28 68 GLY A C 1
ATOM 491 O O . GLY A 1 68 ? -16.018 -16.745 46.597 1.00 27.29 68 GLY A O 1
ATOM 492 N N . LEU A 1 69 ? -14.982 -15.256 45.266 1.00 28.16 69 LEU A N 1
ATOM 493 C CA . LEU A 1 69 ? -13.970 -16.196 44.809 1.00 30.42 69 LEU A CA 1
ATOM 494 C C . LEU A 1 69 ? -13.177 -16.788 45.971 1.00 31.07 69 LEU A C 1
ATOM 495 O O . LEU A 1 69 ? -12.724 -17.929 45.900 1.00 30.95 69 LEU A O 1
ATOM 500 N N . ASP A 1 70 ? -13.009 -16.009 47.035 1.00 31.68 70 ASP A N 1
ATOM 501 C CA . ASP A 1 70 ? -12.270 -16.473 48.202 1.00 32.76 70 ASP A CA 1
ATOM 502 C C . ASP A 1 70 ? -13.095 -17.441 49.041 1.00 33.16 70 ASP A C 1
ATOM 503 O O . ASP A 1 70 ? -12.615 -17.971 50.042 1.00 34.83 70 ASP A O 1
ATOM 508 N N . GLY A 1 71 ? -14.339 -17.664 48.634 1.00 32.77 71 GLY A N 1
ATOM 509 C CA . GLY A 1 71 ? -15.200 -18.580 49.359 1.00 34.18 71 GLY A CA 1
ATOM 510 C C . GLY A 1 71 ? -15.898 -17.951 50.547 1.00 33.81 71 GLY A C 1
ATOM 511 O O . GLY A 1 71 ? -16.703 -18.599 51.215 1.00 35.07 71 GLY A O 1
ATOM 512 N N . LYS A 1 72 ? -15.588 -16.688 50.813 1.00 34.10 72 LYS A N 1
ATOM 513 C CA . LYS A 1 72 ? -16.198 -15.970 51.926 1.00 34.70 72 LYS A CA 1
ATOM 514 C C . LYS A 1 72 ? -17.571 -15.479 51.490 1.00 32.69 72 LYS A C 1
ATOM 515 O O . LYS A 1 72 ? -17.780 -15.175 50.312 1.00 31.02 72 LYS A O 1
ATOM 521 N N . THR A 1 73 ? -18.500 -15.402 52.438 1.00 29.43 73 THR A N 1
ATOM 522 C CA . THR A 1 73 ? -19.855 -14.953 52.144 1.00 26.66 73 THR A CA 1
ATOM 523 C C . THR A 1 73 ? -20.195 -13.630 52.818 1.00 26.04 73 THR A C 1
ATOM 524 O O . THR A 1 73 ? -19.838 -13.397 53.973 1.00 24.79 73 THR A O 1
ATOM 528 N N . ARG A 1 74 ? -20.885 -12.761 52.085 1.00 23.16 74 ARG A N 1
ATOM 529 C CA . ARG A 1 74 ? -21.282 -11.465 52.625 1.00 22.20 74 ARG A CA 1
ATOM 530 C C . ARG A 1 74 ? -22.799 -11.350 52.609 1.00 21.41 74 ARG A C 1
ATOM 531 O O . ARG A 1 74 ? -23.463 -11.932 51.754 1.00 21.93 74 ARG A O 1
ATOM 539 N N . LEU A 1 75 ? -23.333 -10.603 53.570 1.00 21.71 75 LEU A N 1
ATOM 540 C CA . LEU A 1 75 ? -24.769 -10.409 53.739 1.00 21.80 75 LEU A CA 1
ATOM 541 C C . LEU A 1 75 ? -25.485 -11.682 54.177 1.00 23.77 75 LEU A C 1
ATOM 542 O O . LEU A 1 75 ? -26.693 -11.827 53.995 1.00 24.05 75 LEU A O 1
ATOM 547 N N . GLN A 1 76 ? -24.740 -12.609 54.768 1.00 26.06 76 GLN A N 1
ATOM 548 C CA . GLN A 1 76 ? -25.348 -13.846 55.238 1.00 29.00 76 GLN A CA 1
ATOM 549 C C . GLN A 1 76 ? -26.253 -13.526 56.427 1.00 28.00 76 GLN A C 1
ATOM 550 O O . GLN A 1 76 ? -25.816 -12.924 57.408 1.00 28.72 76 GLN A O 1
ATOM 556 N N . GLY A 1 77 ? -27.519 -13.916 56.330 1.00 27.04 77 GLY A N 1
ATOM 557 C CA . GLY A 1 77 ? -28.449 -13.656 57.414 1.00 25.68 77 GLY A CA 1
ATOM 558 C C . GLY A 1 77 ? -28.987 -12.237 57.466 1.00 25.27 77 GLY A C 1
ATOM 559 O O . GLY A 1 77 ? -29.764 -11.896 58.357 1.00 24.86 77 GLY A O 1
ATOM 560 N N . VAL A 1 78 ? -28.574 -11.396 56.524 1.00 23.25 78 VAL A N 1
ATOM 561 C CA . VAL A 1 78 ? -29.059 -10.019 56.497 1.00 21.50 78 VAL A CA 1
ATOM 562 C C . VAL A 1 78 ? -30.425 -10.015 55.820 1.00 19.40 78 VAL A C 1
ATOM 563 O O . VAL A 1 78 ? -30.559 -10.429 54.668 1.00 19.43 78 VAL A O 1
ATOM 567 N N . THR A 1 79 ? -31.441 -9.559 56.545 1.00 18.56 79 THR A N 1
ATOM 568 C CA . THR A 1 79 ? -32.799 -9.538 56.015 1.00 18.07 79 THR A CA 1
ATOM 569 C C . THR A 1 79 ? -33.111 -8.289 55.193 1.00 16.87 79 THR A C 1
ATOM 570 O O . THR A 1 79 ? -32.653 -7.187 55.515 1.00 15.95 79 THR A O 1
ATOM 574 N N . PHE A 1 80 ? -33.900 -8.489 54.139 1.00 16.62 80 PHE A N 1
ATOM 575 C CA . PHE A 1 80 ? -34.316 -7.421 53.227 1.00 16.65 80 PHE A CA 1
ATOM 576 C C . PHE A 1 80 ? -35.836 -7.301 53.137 1.00 16.50 80 PHE A C 1
ATOM 577 O O . PHE A 1 80 ? -36.570 -8.254 53.397 1.00 18.16 80 PHE A O 1
ATOM 585 N N . ALA A 1 81 ? -36.302 -6.120 52.751 1.00 14.97 81 ALA A N 1
ATOM 586 C CA . ALA A 1 81 ? -37.725 -5.871 52.574 1.00 15.27 81 ALA A CA 1
ATOM 587 C C . ALA A 1 81 ? -37.870 -4.787 51.504 1.00 15.65 81 ALA A C 1
ATOM 588 O O . ALA A 1 81 ? -36.982 -3.958 51.338 1.00 16.89 81 ALA A O 1
ATOM 590 N N . ASP A 1 82 ? -38.978 -4.807 50.774 1.00 16.31 82 ASP A N 1
ATOM 591 C CA . ASP A 1 82 ? -39.227 -3.789 49.753 1.00 16.12 82 ASP A CA 1
ATOM 592 C C . ASP A 1 82 ? -40.511 -3.089 50.179 1.00 16.01 82 ASP A C 1
ATOM 593 O O . ASP A 1 82 ? -41.589 -3.677 50.107 1.00 18.39 82 ASP A O 1
ATOM 598 N N . ALA A 1 83 ? -40.398 -1.843 50.634 1.00 15.80 83 ALA A N 1
ATOM 599 C CA . ALA A 1 83 ? -41.568 -1.092 51.090 1.00 16.51 83 ALA A CA 1
ATOM 600 C C . ALA A 1 83 ? -42.355 -0.457 49.946 1.00 16.63 83 ALA A C 1
ATOM 601 O O . ALA A 1 83 ? -43.251 0.360 50.177 1.00 18.50 83 ALA A O 1
ATOM 603 N N . GLY A 1 84 ? -42.025 -0.837 48.717 1.00 15.66 84 GLY A N 1
ATOM 604 C CA . GLY A 1 84 ? -42.729 -0.294 47.568 1.00 16.85 84 GLY A CA 1
ATOM 605 C C . GLY A 1 84 ? -42.315 1.128 47.246 1.00 14.86 84 GLY A C 1
ATOM 606 O O . GLY A 1 84 ? -41.195 1.542 47.557 1.00 12.64 84 GLY A O 1
ATOM 607 N N . ASP A 1 85 ? -43.220 1.878 46.621 1.00 14.96 85 ASP A N 1
ATOM 608 C CA . ASP A 1 85 ? -42.944 3.262 46.244 1.00 15.33 85 ASP A CA 1
ATOM 609 C C . ASP A 1 85 ? -43.813 4.259 46.986 1.00 14.56 85 ASP A C 1
ATOM 610 O O . ASP A 1 85 ? -44.937 3.948 47.390 1.00 13.79 85 ASP A O 1
ATOM 615 N N . VAL A 1 86 ? -43.289 5.467 47.145 1.00 12.92 86 VAL A N 1
ATOM 616 C CA . VAL A 1 86 ? -44.044 6.540 47.768 1.00 14.29 86 VAL A CA 1
ATOM 617 C C . VAL A 1 86 ? -45.174 6.816 46.768 1.00 15.97 86 VAL A C 1
ATOM 618 O O . VAL A 1 86 ? -44.949 6.794 45.549 1.00 16.02 86 VAL A O 1
ATOM 622 N N . ILE A 1 87 ? -46.390 7.036 47.265 1.00 16.66 87 ILE A N 1
ATOM 623 C CA . ILE A 1 87 ? -47.513 7.333 46.380 1.00 17.71 87 ILE A CA 1
ATOM 624 C C . ILE A 1 87 ? -47.440 8.815 46.067 1.00 17.16 87 ILE A C 1
ATOM 625 O O . ILE A 1 87 ? -47.745 9.661 46.904 1.00 16.66 87 ILE A O 1
ATOM 630 N N . LEU A 1 88 ? -47.024 9.120 44.847 1.00 15.49 88 LEU A N 1
ATOM 631 C CA . LEU A 1 88 ? -46.860 10.495 44.423 1.00 15.56 88 LEU A CA 1
ATOM 632 C C . LEU A 1 88 ? -48.048 11.055 43.668 1.00 15.00 88 LEU A C 1
ATOM 633 O O . LEU A 1 88 ? -48.730 10.335 42.940 1.00 14.48 88 LEU A O 1
ATOM 638 N N . PRO A 1 89 ? -48.314 12.355 43.846 1.00 13.76 89 PRO A N 1
ATOM 639 C CA . PRO A 1 89 ? -49.428 12.992 43.144 1.00 14.71 89 PRO A CA 1
ATOM 640 C C . PRO A 1 89 ? -48.833 13.433 41.813 1.00 15.48 89 PRO A C 1
ATOM 641 O O . PRO A 1 89 ? -47.652 13.202 41.564 1.00 15.41 89 PRO A O 1
ATOM 645 N N . SER A 1 90 ? -49.639 14.042 40.954 1.00 15.43 90 SER A N 1
ATOM 646 C CA . SER A 1 90 ? -49.113 14.573 39.700 1.00 15.14 90 SER A CA 1
ATOM 647 C C . SER A 1 90 ? -48.769 16.007 40.094 1.00 15.55 90 SER A C 1
ATOM 648 O O . SER A 1 90 ? -49.466 16.599 40.919 1.00 16.17 90 SER A O 1
ATOM 651 N N . LEU A 1 91 ? -47.694 16.559 39.543 1.00 13.90 91 LEU A N 1
ATOM 652 C CA . LEU A 1 91 ? -47.282 17.910 39.907 1.00 13.71 91 LEU A CA 1
ATOM 653 C C . LEU A 1 91 ? -47.221 18.012 41.436 1.00 14.23 91 LEU A C 1
ATOM 654 O O . LEU A 1 91 ? -46.692 17.116 42.101 1.00 14.96 91 LEU A O 1
ATOM 659 N N . GLU A 1 92 ? -47.752 19.096 41.993 1.00 14.15 92 GLU A N 1
ATOM 660 C CA . GLU A 1 92 ? -47.774 19.293 43.447 1.00 14.39 92 GLU A CA 1
ATOM 661 C C . GLU A 1 92 ? -46.461 18.883 44.120 1.00 13.46 92 GLU A C 1
ATOM 662 O O . GLU A 1 92 ? -46.446 18.014 44.995 1.00 14.57 92 GLU A O 1
ATOM 668 N N . PRO A 1 93 ? -45.344 19.513 43.740 1.00 15.57 93 PRO A N 1
ATOM 669 C CA . PRO A 1 93 ? -44.061 19.148 44.351 1.00 15.50 93 PRO A CA 1
ATOM 670 C C . PRO A 1 93 ? -43.991 19.177 45.879 1.00 17.40 93 PRO A C 1
ATOM 671 O O . PRO A 1 93 ? -43.401 18.285 46.491 1.00 16.44 93 PRO A O 1
ATOM 675 N N . GLN A 1 94 ? -44.592 20.186 46.502 1.00 16.98 94 GLN A N 1
ATOM 676 C CA . GLN A 1 94 ? -44.547 20.274 47.957 1.00 19.26 94 GLN A CA 1
ATOM 677 C C . GLN A 1 94 ? -45.260 19.094 48.602 1.00 18.04 94 GLN A C 1
ATOM 678 O O . GLN A 1 94 ? -44.786 18.556 49.604 1.00 16.86 94 GLN A O 1
ATOM 684 N N . LEU A 1 95 ? -46.399 18.697 48.038 1.00 17.32 95 LEU A N 1
ATOM 685 C CA . LEU A 1 95 ? -47.145 17.554 48.563 1.00 17.88 95 LEU A CA 1
ATOM 686 C C . LEU A 1 95 ? -46.304 16.296 48.361 1.00 16.98 95 LEU A C 1
ATOM 687 O O . LEU A 1 95 ? -46.219 15.435 49.241 1.00 14.93 95 LEU A O 1
ATOM 692 N N . ALA A 1 96 ? -45.678 16.195 47.192 1.00 16.70 96 ALA A N 1
ATOM 693 C CA . ALA A 1 96 ? -44.842 15.042 46.893 1.00 15.69 96 ALA A CA 1
ATOM 694 C C . ALA A 1 96 ? -43.738 14.959 47.949 1.00 14.18 96 ALA A C 1
ATOM 695 O O . ALA A 1 96 ? -43.473 13.888 48.500 1.00 15.04 96 ALA A O 1
ATOM 697 N N . HIS A 1 97 ? -43.108 16.097 48.238 1.00 13.65 97 HIS A N 1
ATOM 698 C CA . HIS A 1 97 ? -42.043 16.155 49.237 1.00 14.42 97 HIS A CA 1
ATOM 699 C C . HIS A 1 97 ? -42.516 15.642 50.597 1.00 13.79 97 HIS A C 1
ATOM 700 O O . HIS A 1 97 ? -41.829 14.859 51.253 1.00 13.38 97 HIS A O 1
ATOM 707 N N . ASP A 1 98 ? -43.689 16.091 51.028 1.00 14.33 98 ASP A N 1
ATOM 708 C CA . ASP A 1 98 ? -44.198 15.666 52.321 1.00 15.81 98 ASP A CA 1
ATOM 709 C C . ASP A 1 98 ? -44.441 14.165 52.356 1.00 15.03 98 ASP A C 1
ATOM 710 O O . ASP A 1 98 ? -44.156 13.513 53.355 1.00 15.72 98 ASP A O 1
ATOM 715 N N . ARG A 1 99 ? -44.949 13.609 51.265 1.00 15.58 99 ARG A N 1
ATOM 716 C CA . ARG A 1 99 ? -45.201 12.175 51.225 1.00 14.10 99 ARG A CA 1
ATOM 717 C C . ARG A 1 99 ? -43.907 11.370 51.241 1.00 13.95 99 ARG A C 1
ATOM 718 O O . ARG A 1 99 ? -43.841 10.305 51.860 1.00 14.34 99 ARG A O 1
ATOM 726 N N . ILE A 1 100 ? -42.882 11.883 50.570 1.00 14.08 100 ILE A N 1
ATOM 727 C CA . ILE A 1 100 ? -41.582 11.217 50.522 1.00 14.31 100 ILE A CA 1
ATOM 728 C C . ILE A 1 100 ? -40.943 11.189 51.914 1.00 14.66 100 ILE A C 1
ATOM 729 O O . ILE A 1 100 ? -40.425 10.160 52.353 1.00 15.27 100 ILE A O 1
ATOM 734 N N . THR A 1 101 ? -40.983 12.324 52.608 1.00 15.20 101 THR A N 1
ATOM 735 C CA . THR A 1 101 ? -40.419 12.407 53.950 1.00 16.15 101 THR A CA 1
ATOM 736 C C . THR A 1 101 ? -41.143 11.481 54.925 1.00 17.29 101 THR A C 1
ATOM 737 O O . THR A 1 101 ? -40.509 10.799 55.739 1.00 18.45 101 THR A O 1
ATOM 741 N N . GLU A 1 102 ? -42.470 11.456 54.843 1.00 18.50 102 GLU A N 1
ATOM 742 C CA . GLU A 1 102 ? -43.259 10.614 55.733 1.00 20.83 102 GLU A CA 1
ATOM 743 C C . GLU A 1 102 ? -42.967 9.137 55.500 1.00 20.30 102 GLU A C 1
ATOM 744 O O . GLU A 1 102 ? -42.756 8.385 56.450 1.00 19.82 102 GLU A O 1
ATOM 750 N N . ALA A 1 103 ? -42.949 8.721 54.237 1.00 19.32 103 ALA A N 1
ATOM 751 C CA . ALA A 1 103 ? -42.675 7.330 53.917 1.00 18.16 103 ALA A CA 1
ATOM 752 C C . ALA A 1 103 ? -41.259 6.955 54.343 1.00 17.50 103 ALA A C 1
ATOM 753 O O . ALA A 1 103 ? -41.034 5.869 54.871 1.00 18.97 103 ALA A O 1
ATOM 755 N N . ALA A 1 104 ? -40.307 7.856 54.116 1.00 17.72 104 ALA A N 1
ATOM 756 C CA . ALA A 1 104 ? -38.916 7.598 54.479 1.00 17.39 104 ALA A CA 1
ATOM 757 C C . ALA A 1 104 ? -38.788 7.444 55.995 1.00 18.09 104 ALA A C 1
ATOM 758 O O . ALA A 1 104 ? -38.078 6.564 56.471 1.00 19.03 104 ALA A O 1
ATOM 760 N N . ARG A 1 105 ? -39.472 8.299 56.748 1.00 18.48 105 ARG A N 1
ATOM 761 C CA . ARG A 1 105 ? -39.429 8.209 58.207 1.00 23.67 105 ARG A CA 1
ATOM 762 C C . ARG A 1 105 ? -39.957 6.861 58.677 1.00 22.64 105 ARG A C 1
ATOM 763 O O . ARG A 1 105 ? -39.375 6.231 59.568 1.00 23.77 105 ARG A O 1
ATOM 771 N N . GLN A 1 106 ? -41.068 6.428 58.089 1.00 22.02 106 GLN A N 1
ATOM 772 C CA . GLN A 1 106 ? -41.679 5.155 58.455 1.00 21.45 106 GLN A CA 1
ATOM 773 C C . GLN A 1 106 ? -40.768 3.980 58.123 1.00 20.58 106 GLN A C 1
ATOM 774 O O . GLN A 1 106 ? -40.661 3.031 58.899 1.00 19.83 106 GLN A O 1
ATOM 780 N N . VAL A 1 107 ? -40.119 4.040 56.968 1.00 17.61 107 VAL A N 1
ATOM 781 C CA . VAL A 1 107 ? -39.219 2.973 56.558 1.00 18.33 107 VAL A CA 1
ATOM 782 C C . VAL A 1 107 ? -37.963 2.961 57.424 1.00 17.92 107 VAL A C 1
ATOM 783 O O . VAL A 1 107 ? -37.493 1.900 57.847 1.00 20.14 107 VAL A O 1
ATOM 787 N N . ARG A 1 108 ? -37.428 4.141 57.704 1.00 18.01 108 ARG A N 1
ATOM 788 C CA . ARG A 1 108 ? -36.234 4.237 58.532 1.00 21.42 108 ARG A CA 1
ATOM 789 C C . ARG A 1 108 ? -36.449 3.601 59.907 1.00 21.61 108 ARG A C 1
ATOM 790 O O . ARG A 1 108 ? -35.571 2.911 60.430 1.00 22.58 108 ARG A O 1
ATOM 798 N N . GLY A 1 109 ? -37.626 3.824 60.481 1.00 22.08 109 GLY A N 1
ATOM 799 C CA . GLY A 1 109 ? -37.919 3.285 61.796 1.00 22.10 109 GLY A CA 1
ATOM 800 C C . GLY A 1 109 ? -38.140 1.788 61.871 1.00 22.33 109 GLY A C 1
ATOM 801 O O . GLY A 1 109 ? -38.357 1.247 62.957 1.00 23.03 109 GLY A O 1
ATOM 802 N N . ARG A 1 110 ? -38.084 1.106 60.734 1.00 21.02 110 ARG A N 1
ATOM 803 C CA . ARG A 1 110 ? -38.304 -0.332 60.725 1.00 20.20 110 ARG A CA 1
ATOM 804 C C . ARG A 1 110 ? -37.139 -1.119 60.140 1.00 19.32 110 ARG A C 1
ATOM 805 O O . ARG A 1 110 ? -37.246 -2.324 59.928 1.00 20.16 110 ARG A O 1
ATOM 813 N N . CYS A 1 111 ? -36.027 -0.445 59.875 1.00 19.91 111 CYS A N 1
ATOM 814 C CA . CYS A 1 111 ? -34.862 -1.133 59.335 1.00 19.46 111 CYS A CA 1
ATOM 815 C C . CYS A 1 111 ? -33.585 -0.481 59.828 1.00 18.54 111 CYS A C 1
ATOM 816 O O . CYS A 1 111 ? -33.616 0.572 60.463 1.00 18.86 111 CYS A O 1
ATOM 819 N N . ARG A 1 112 ? -32.455 -1.114 59.541 1.00 17.54 112 ARG A N 1
ATOM 820 C CA . ARG A 1 112 ? -31.176 -0.563 59.955 1.00 19.60 112 ARG A CA 1
ATOM 821 C C . ARG A 1 112 ? -30.665 0.387 58.880 1.00 18.23 112 ARG A C 1
ATOM 822 O O . ARG A 1 112 ? -30.316 1.530 59.166 1.00 18.48 112 ARG A O 1
ATOM 830 N N . VAL A 1 113 ? -30.636 -0.087 57.642 1.00 16.88 113 VAL A N 1
ATOM 831 C CA . VAL A 1 113 ? -30.167 0.732 56.536 1.00 16.87 113 VAL A CA 1
ATOM 832 C C . VAL A 1 113 ? -31.220 0.834 55.446 1.00 16.28 113 VAL A C 1
ATOM 833 O O . VAL A 1 113 ? -31.544 -0.152 54.781 1.00 15.66 113 VAL A O 1
ATOM 837 N N . PRO A 1 114 ? -31.792 2.031 55.265 1.00 15.01 114 PRO A N 1
ATOM 838 C CA . PRO A 1 114 ? -32.806 2.189 54.222 1.00 13.99 114 PRO A CA 1
ATOM 839 C C . PRO A 1 114 ? -32.122 2.517 52.898 1.00 12.38 114 PRO A C 1
ATOM 840 O O . PRO A 1 114 ? -31.123 3.232 52.874 1.00 12.28 114 PRO A O 1
ATOM 844 N N . VAL A 1 115 ? -32.652 1.969 51.812 1.00 12.08 115 VAL A N 1
ATOM 845 C CA . VAL A 1 115 ? -32.125 2.215 50.474 1.00 12.44 115 VAL A CA 1
ATOM 846 C C . VAL A 1 115 ? -33.218 2.900 49.672 1.00 10.75 115 VAL A C 1
ATOM 847 O O . VAL A 1 115 ? -34.301 2.341 49.472 1.00 10.60 115 VAL A O 1
ATOM 851 N N . PHE A 1 116 ? -32.925 4.117 49.224 1.00 10.86 116 PHE A N 1
ATOM 852 C CA . PHE A 1 116 ? -33.881 4.917 48.467 1.00 12.01 116 PHE A CA 1
ATOM 853 C C . PHE A 1 116 ? -33.539 4.944 46.989 1.00 10.88 116 PHE A C 1
ATOM 854 O O . PHE A 1 116 ? -32.448 5.360 46.607 1.00 10.83 116 PHE A O 1
ATOM 862 N N . LEU A 1 117 ? -34.495 4.533 46.166 1.00 12.62 117 LEU A N 1
ATOM 863 C CA . LEU A 1 117 ? -34.307 4.491 44.723 1.00 12.19 117 LEU A CA 1
ATOM 864 C C . LEU A 1 117 ? -35.028 5.654 44.034 1.00 11.70 117 LEU A C 1
ATOM 865 O O . LEU A 1 117 ? -36.256 5.709 44.029 1.00 12.24 117 LEU A O 1
ATOM 870 N N . GLY A 1 118 ? -34.259 6.579 43.465 1.00 13.27 118 GLY A N 1
ATOM 871 C CA . GLY A 1 118 ? -34.852 7.708 42.764 1.00 11.37 118 GLY A CA 1
ATOM 872 C C . GLY A 1 118 ? -35.182 7.291 41.338 1.00 10.15 118 GLY A C 1
ATOM 873 O O . GLY A 1 118 ? -34.894 6.153 40.969 1.00 9.18 118 GLY A O 1
ATOM 874 N N . GLY A 1 119 ? -35.756 8.180 40.521 1.00 9.63 119 GLY A N 1
ATOM 875 C CA . GLY A 1 119 ? -36.074 9.541 40.925 1.00 9.95 119 GLY A CA 1
ATOM 876 C C . GLY A 1 119 ? -34.957 10.516 40.600 1.00 12.97 119 GLY A C 1
ATOM 877 O O . GLY A 1 119 ? -33.788 10.137 40.654 1.00 12.42 119 GLY A O 1
ATOM 878 N N . ASP A 1 120 ? -35.293 11.760 40.251 1.00 9.12 120 ASP A N 1
ATOM 879 C CA . ASP A 1 120 ? -34.247 12.730 39.957 1.00 10.69 120 ASP A CA 1
ATOM 880 C C . ASP A 1 120 ? -33.621 13.118 41.286 1.00 9.67 120 ASP A C 1
ATOM 881 O O . ASP A 1 120 ? -34.145 12.776 42.340 1.00 12.62 120 ASP A O 1
ATOM 886 N N . HIS A 1 121 ? -32.501 13.824 41.250 1.00 8.91 121 HIS A N 1
ATOM 887 C CA . HIS A 1 121 ? -31.822 14.157 42.497 1.00 11.07 121 HIS A CA 1
ATOM 888 C C . HIS A 1 121 ? -32.590 15.009 43.504 1.00 10.95 121 HIS A C 1
ATOM 889 O O . HIS A 1 121 ? -32.258 15.023 44.696 1.00 10.64 121 HIS A O 1
ATOM 896 N N . SER A 1 122 ? -33.624 15.706 43.051 1.00 10.85 122 SER A N 1
ATOM 897 C CA . SER A 1 122 ? -34.381 16.538 43.972 1.00 10.04 122 SER A CA 1
ATOM 898 C C . SER A 1 122 ? -34.991 15.715 45.106 1.00 10.42 122 SER A C 1
ATOM 899 O O . SER A 1 122 ? -35.306 16.259 46.164 1.00 11.10 122 SER A O 1
ATOM 902 N N . VAL A 1 123 ? -35.150 14.408 44.902 1.00 9.94 123 VAL A N 1
ATOM 903 C CA . VAL A 1 123 ? -35.739 13.574 45.947 1.00 10.77 123 VAL A CA 1
ATOM 904 C C . VAL A 1 123 ? -34.859 13.463 47.199 1.00 10.93 123 VAL A C 1
ATOM 905 O O . VAL A 1 123 ? -35.356 13.124 48.278 1.00 13.20 123 VAL A O 1
ATOM 909 N N . SER A 1 124 ? -33.565 13.747 47.066 1.00 11.28 124 SER A N 1
ATOM 910 C CA . SER A 1 124 ? -32.652 13.665 48.209 1.00 11.73 124 SER A CA 1
ATOM 911 C C . SER A 1 124 ? -33.052 14.636 49.317 1.00 11.06 124 SER A C 1
ATOM 912 O O . SER A 1 124 ? -32.803 14.375 50.491 1.00 11.64 124 SER A O 1
ATOM 915 N N . TYR A 1 125 ? -33.671 15.752 48.947 1.00 10.09 125 TYR A N 1
ATOM 916 C CA . TYR A 1 125 ? -34.089 16.727 49.948 1.00 12.05 125 TYR A CA 1
ATOM 917 C C . TYR A 1 125 ? -35.150 16.148 50.890 1.00 11.92 125 TYR A C 1
ATOM 918 O O . TYR A 1 125 ? -34.918 16.055 52.096 1.00 11.87 125 TYR A O 1
ATOM 927 N N . PRO A 1 126 ? -36.321 15.740 50.363 1.00 12.33 126 PRO A N 1
ATOM 928 C CA . PRO A 1 126 ? -37.333 15.187 51.268 1.00 12.78 126 PRO A CA 1
ATOM 929 C C . PRO A 1 126 ? -36.897 13.905 51.973 1.00 13.70 126 PRO A C 1
ATOM 930 O O . PRO A 1 126 ? -37.339 13.619 53.086 1.00 13.56 126 PRO A O 1
ATOM 934 N N . LEU A 1 127 ? -36.026 13.135 51.325 1.00 13.37 127 LEU A N 1
ATOM 935 C CA . LEU A 1 127 ? -35.505 11.907 51.920 1.00 14.29 127 LEU A CA 1
ATOM 936 C C . LEU A 1 127 ? -34.699 12.291 53.164 1.00 14.25 127 LEU A C 1
ATOM 937 O O . LEU A 1 127 ? -34.890 11.734 54.250 1.00 15.05 127 LEU A O 1
ATOM 942 N N . LEU A 1 128 ? -33.796 13.252 53.001 1.00 13.20 128 LEU A N 1
ATOM 943 C CA . LEU A 1 128 ? -32.956 13.687 54.110 1.00 13.30 128 LEU A CA 1
ATOM 944 C C . LEU A 1 128 ? -33.738 14.265 55.282 1.00 14.11 128 LEU A C 1
ATOM 945 O O . LEU A 1 128 ? -33.307 14.139 56.427 1.00 14.45 128 LEU A O 1
ATOM 950 N N . ARG A 1 129 ? -34.890 14.878 55.015 1.00 14.45 129 ARG A N 1
ATOM 951 C CA . ARG A 1 129 ? -35.675 15.442 56.109 1.00 14.50 129 ARG A CA 1
ATOM 952 C C . ARG A 1 129 ? -36.057 14.368 57.123 1.00 16.02 129 ARG A C 1
ATOM 953 O O . ARG A 1 129 ? -36.369 14.674 58.276 1.00 16.73 129 ARG A O 1
ATOM 961 N N . ALA A 1 130 ? -36.026 13.109 56.699 1.00 16.15 130 ALA A N 1
ATOM 962 C CA . ALA A 1 130 ? -36.379 12.012 57.589 1.00 15.60 130 ALA A CA 1
ATOM 963 C C . ALA A 1 130 ? -35.251 11.645 58.551 1.00 17.18 130 ALA A C 1
ATOM 964 O O . ALA A 1 130 ? -35.416 10.761 59.392 1.00 18.06 130 ALA A O 1
ATOM 966 N N . PHE A 1 131 ? -34.112 12.320 58.427 1.00 16.63 131 PHE A N 1
ATOM 967 C CA . PHE A 1 131 ? -32.957 12.050 59.283 1.00 17.26 131 PHE A CA 1
ATOM 968 C C . PHE A 1 131 ? -32.653 13.238 60.197 1.00 18.18 131 PHE A C 1
ATOM 969 O O . PHE A 1 131 ? -31.507 13.475 60.572 1.00 18.71 131 PHE A O 1
ATOM 977 N N . ALA A 1 132 ? -33.689 13.982 60.558 1.00 18.97 132 ALA A N 1
ATOM 978 C CA . ALA A 1 132 ? -33.513 15.147 61.417 1.00 21.03 132 ALA A CA 1
ATOM 979 C C . ALA A 1 132 ? -32.931 14.798 62.787 1.00 20.38 132 ALA A C 1
ATOM 980 O O . ALA A 1 132 ? -32.255 15.621 63.403 1.00 22.65 132 ALA A O 1
ATOM 982 N N . ASP A 1 133 ? -33.181 13.580 63.256 1.00 22.71 133 ASP A N 1
ATOM 983 C CA . ASP A 1 133 ? -32.695 13.165 64.569 1.00 24.29 133 ASP A CA 1
ATOM 984 C C . ASP A 1 133 ? -31.300 12.553 64.585 1.00 24.36 133 ASP A C 1
ATOM 985 O O . ASP A 1 133 ? -30.858 12.046 65.616 1.00 24.24 133 ASP A O 1
ATOM 990 N N . VAL A 1 134 ? -30.606 12.591 63.451 1.00 24.40 134 VAL A N 1
ATOM 991 C CA . VAL A 1 134 ? -29.254 12.040 63.382 1.00 22.69 134 VAL A CA 1
ATOM 992 C C . VAL A 1 134 ? -28.231 13.124 63.713 1.00 23.60 134 VAL A C 1
ATOM 993 O O . VAL A 1 134 ? -28.065 14.093 62.969 1.00 24.05 134 VAL A O 1
ATOM 997 N N . PRO A 1 135 ? -27.519 12.970 64.841 1.00 24.74 135 PRO A N 1
ATOM 998 C CA . PRO A 1 135 ? -26.516 13.959 65.250 1.00 25.24 135 PRO A CA 1
ATOM 999 C C . PRO A 1 135 ? -25.344 14.107 64.285 1.00 24.51 135 PRO A C 1
ATOM 1000 O O . PRO A 1 135 ? -24.785 13.115 63.813 1.00 26.37 135 PRO A O 1
ATOM 1004 N N . ASP A 1 136 ? -24.987 15.356 63.999 1.00 22.35 136 ASP A N 1
ATOM 1005 C CA . ASP A 1 136 ? -23.878 15.677 63.109 1.00 23.45 136 ASP A CA 1
ATOM 1006 C C . ASP A 1 136 ? -23.910 14.842 61.841 1.00 21.42 136 ASP A C 1
ATOM 1007 O O . ASP A 1 136 ? -22.913 14.235 61.459 1.00 19.93 136 ASP A O 1
ATOM 1012 N N . LEU A 1 137 ? -25.067 14.815 61.195 1.00 19.01 137 LEU A N 1
ATOM 1013 C CA . LEU A 1 137 ? -25.232 14.054 59.968 1.00 17.06 137 LEU A CA 1
ATOM 1014 C C . LEU A 1 137 ? -24.277 14.538 58.879 1.00 16.79 137 LEU A C 1
ATOM 1015 O O . LEU A 1 137 ? -24.167 15.743 58.606 1.00 15.23 137 LEU A O 1
ATOM 1020 N N . HIS A 1 138 ? -23.581 13.581 58.266 1.00 15.40 138 HIS A N 1
ATOM 1021 C CA . HIS A 1 138 ? -22.643 13.852 57.187 1.00 15.00 138 HIS A CA 1
ATOM 1022 C C . HIS A 1 138 ? -23.181 13.186 55.930 1.00 13.65 138 HIS A C 1
ATOM 1023 O O . HIS A 1 138 ? -23.790 12.123 56.004 1.00 15.91 138 HIS A O 1
ATOM 1030 N N . VAL A 1 139 ? -22.978 13.820 54.783 1.00 12.77 139 VAL A N 1
ATOM 1031 C CA . VAL A 1 139 ? -23.407 13.221 53.526 1.00 14.01 139 VAL A CA 1
ATOM 1032 C C . VAL A 1 139 ? -22.194 13.025 52.641 1.00 13.08 139 VAL A C 1
ATOM 1033 O O . VAL A 1 139 ? -21.368 13.931 52.495 1.00 12.39 139 VAL A O 1
ATOM 1037 N N . VAL A 1 140 ? -22.065 11.819 52.090 1.00 11.46 140 VAL A N 1
ATOM 1038 C CA . VAL A 1 140 ? -20.987 11.511 51.157 1.00 11.57 140 VAL A CA 1
ATOM 1039 C C . VAL A 1 140 ? -21.743 11.424 49.838 1.00 10.48 140 VAL A C 1
ATOM 1040 O O . VAL A 1 140 ? -22.569 10.539 49.637 1.00 10.93 140 VAL A O 1
ATOM 1044 N N . GLN A 1 141 ? -21.453 12.370 48.958 1.00 11.44 141 GLN A N 1
ATOM 1045 C CA . GLN A 1 141 ? -22.136 12.492 47.679 1.00 11.18 141 GLN A CA 1
ATOM 1046 C C . GLN A 1 141 ? -21.270 12.205 46.453 1.00 11.34 141 GLN A C 1
ATOM 1047 O O . GLN A 1 141 ? -20.245 12.862 46.249 1.00 12.46 141 GLN A O 1
ATOM 1053 N N . LEU A 1 142 ? -21.671 11.217 45.650 1.00 10.24 142 LEU A N 1
ATOM 1054 C CA . LEU A 1 142 ? -20.953 10.903 44.409 1.00 10.92 142 LEU A CA 1
ATOM 1055 C C . LEU A 1 142 ? -21.784 11.648 43.373 1.00 11.23 142 LEU A C 1
ATOM 1056 O O . LEU A 1 142 ? -22.993 11.446 43.290 1.00 11.49 142 LEU A O 1
ATOM 1061 N N . ASP A 1 143 ? -21.151 12.490 42.571 1.00 11.62 143 ASP A N 1
ATOM 1062 C CA . ASP A 1 143 ? -21.935 13.306 41.649 1.00 11.61 143 ASP A CA 1
ATOM 1063 C C . ASP A 1 143 ? -21.028 14.085 40.711 1.00 11.09 143 ASP A C 1
ATOM 1064 O O . ASP A 1 143 ? -19.917 14.469 41.087 1.00 13.93 143 ASP A O 1
ATOM 1069 N N . ALA A 1 144 ? -21.498 14.329 39.493 1.00 10.24 144 ALA A N 1
ATOM 1070 C CA . ALA A 1 144 ? -20.738 15.130 38.548 1.00 9.03 144 ALA A CA 1
ATOM 1071 C C . ALA A 1 144 ? -21.062 16.592 38.857 1.00 10.32 144 ALA A C 1
ATOM 1072 O O . ALA A 1 144 ? -20.307 17.492 38.510 1.00 10.50 144 ALA A O 1
ATOM 1074 N N . HIS A 1 145 ? -22.199 16.817 39.510 1.00 12.21 145 HIS A N 1
ATOM 1075 C CA . HIS A 1 145 ? -22.632 18.177 39.823 1.00 13.75 145 HIS A CA 1
ATOM 1076 C C . HIS A 1 145 ? -22.734 18.437 41.327 1.00 13.93 145 HIS A C 1
ATOM 1077 O O . HIS A 1 145 ? -22.989 17.525 42.108 1.00 13.70 145 HIS A O 1
ATOM 1084 N N . LEU A 1 146 ? -22.533 19.688 41.736 1.00 13.77 146 LEU A N 1
ATOM 1085 C CA . LEU A 1 146 ? -22.591 20.021 43.156 1.00 12.63 146 LEU A CA 1
ATOM 1086 C C . LEU A 1 146 ? -24.004 19.951 43.743 1.00 11.17 146 LEU A C 1
ATOM 1087 O O . LEU A 1 146 ? -24.191 19.485 44.865 1.00 11.83 146 LEU A O 1
ATOM 1092 N N . ASP A 1 147 ? -24.992 20.415 42.981 1.00 11.00 147 ASP A N 1
ATOM 1093 C CA . ASP A 1 147 ? -26.391 20.405 43.416 1.00 11.29 147 ASP A CA 1
ATOM 1094 C C . ASP A 1 147 ? -26.632 21.079 44.776 1.00 11.15 147 ASP A C 1
ATOM 1095 O O . ASP A 1 147 ? -27.350 20.557 45.641 1.00 11.71 147 ASP A O 1
ATOM 1100 N N . PHE A 1 148 ? -26.033 22.253 44.936 1.00 12.44 148 PHE A N 1
ATOM 1101 C CA . PHE A 1 148 ? -26.159 23.055 46.150 1.00 12.78 148 PHE A CA 1
ATOM 1102 C C . PHE A 1 148 ? -26.654 24.452 45.750 1.00 13.03 148 PHE A C 1
ATOM 1103 O O . PHE A 1 148 ? -26.386 25.444 46.429 1.00 12.40 148 PHE A O 1
ATOM 1111 N N . THR A 1 149 ? -27.383 24.520 44.642 1.00 13.18 149 THR A N 1
ATOM 1112 C CA . THR A 1 149 ? -27.897 25.795 44.145 1.00 12.41 149 THR A CA 1
ATOM 1113 C C . THR A 1 149 ? -29.134 26.266 44.912 1.00 12.73 149 THR A C 1
ATOM 1114 O O . THR A 1 149 ? -29.964 25.462 45.320 1.00 12.88 149 THR A O 1
ATOM 1118 N N . ASP A 1 150 ? -29.244 27.574 45.129 1.00 13.30 150 ASP A N 1
ATOM 1119 C CA . ASP A 1 150 ? -30.401 28.119 45.835 1.00 13.89 150 ASP A CA 1
ATOM 1120 C C . ASP A 1 150 ? -31.614 28.095 44.897 1.00 13.90 150 ASP A C 1
ATOM 1121 O O . ASP A 1 150 ? -32.573 27.357 45.130 1.00 15.60 150 ASP A O 1
ATOM 1126 N N . THR A 1 151 ? -31.569 28.907 43.842 1.00 14.86 151 THR A N 1
ATOM 1127 C CA . THR A 1 151 ? -32.653 28.954 42.862 1.00 18.37 151 THR A CA 1
ATOM 1128 C C . THR A 1 151 ? -32.126 28.740 41.446 1.00 16.90 151 THR A C 1
ATOM 1129 O O . THR A 1 151 ? -31.040 29.208 41.092 1.00 18.19 151 THR A O 1
ATOM 1133 N N . ARG A 1 152 ? -32.908 28.023 40.646 1.00 17.58 152 ARG A N 1
ATOM 1134 C CA . ARG A 1 152 ? -32.569 27.732 39.256 1.00 17.27 152 ARG A CA 1
ATOM 1135 C C . ARG A 1 152 ? -33.887 27.689 38.488 1.00 17.54 152 ARG A C 1
ATOM 1136 O O . ARG A 1 152 ? -34.859 27.098 38.948 1.00 15.81 152 ARG A O 1
ATOM 1144 N N . ASN A 1 153 ? -33.914 28.313 37.318 1.00 16.66 153 ASN A N 1
ATOM 1145 C CA . ASN A 1 153 ? -35.118 28.345 36.495 1.00 17.08 153 ASN A CA 1
ATOM 1146 C C . ASN A 1 153 ? -36.377 28.676 37.291 1.00 14.20 153 ASN A C 1
ATOM 1147 O O . ASN A 1 153 ? -37.406 28.015 37.151 1.00 14.41 153 ASN A O 1
ATOM 1152 N N . ASP A 1 154 ? -36.277 29.711 38.118 1.00 14.41 154 ASP A N 1
ATOM 1153 C CA . ASP A 1 154 ? -37.389 30.197 38.930 1.00 15.28 154 ASP A CA 1
ATOM 1154 C C . ASP A 1 154 ? -38.006 29.236 39.937 1.00 14.84 154 ASP A C 1
ATOM 1155 O O . ASP A 1 154 ? -39.177 29.364 40.287 1.00 15.91 154 ASP A O 1
ATOM 1160 N N . THR A 1 155 ? -37.225 28.273 40.413 1.00 12.91 155 THR A N 1
ATOM 1161 C CA . THR A 1 155 ? -37.739 27.347 41.406 1.00 12.85 155 THR A CA 1
ATOM 1162 C C . THR A 1 155 ? -36.679 27.002 42.438 1.00 13.17 155 THR A C 1
ATOM 1163 O O . THR A 1 155 ? -35.475 27.086 42.165 1.00 13.95 155 THR A O 1
ATOM 1167 N N . LYS A 1 156 ? -37.147 26.612 43.619 1.00 13.27 156 LYS A N 1
ATOM 1168 C CA . LYS A 1 156 ? -36.287 26.224 44.727 1.00 13.83 156 LYS A CA 1
ATOM 1169 C C . LYS A 1 156 ? -36.180 24.703 44.813 1.00 13.29 156 LYS A C 1
ATOM 1170 O O . LYS A 1 156 ? -35.326 24.185 45.536 1.00 14.22 156 LYS A O 1
ATOM 1176 N N . TRP A 1 157 ? -37.033 23.993 44.074 1.00 13.46 157 TRP A N 1
ATOM 1177 C CA . TRP A 1 157 ? -37.058 22.533 44.147 1.00 14.21 157 TRP A CA 1
ATOM 1178 C C . TRP A 1 157 ? -36.487 21.740 42.974 1.00 12.75 157 TRP A C 1
ATOM 1179 O O . TRP A 1 157 ? -36.848 20.573 42.817 1.00 12.97 157 TRP A O 1
ATOM 1190 N N . SER A 1 158 ? -35.632 22.339 42.151 1.00 11.86 158 SER A N 1
ATOM 1191 C CA . SER A 1 158 ? -35.070 21.604 41.015 1.00 11.43 158 SER A CA 1
ATOM 1192 C C . SER A 1 158 ? -34.067 20.573 41.509 1.00 13.64 158 SER A C 1
ATOM 1193 O O . SER A 1 158 ? -33.731 20.546 42.695 1.00 12.61 158 SER A O 1
ATOM 1196 N N . ASN A 1 159 ? -33.623 19.863 40.774 1.00 10.03 159 ASN A N 1
ATOM 1197 C CA . ASN A 1 159 ? -32.629 18.880 41.176 1.00 10.98 159 ASN A CA 1
ATOM 1198 C C . ASN A 1 159 ? -31.253 19.515 41.378 1.00 11.00 159 ASN A C 1
ATOM 1199 O O . ASN A 1 159 ? -30.276 18.821 41.667 1.00 10.82 159 ASN A O 1
ATOM 1204 N N . SER A 1 160 ? -31.112 20.625 41.064 1.00 11.46 160 SER A N 1
ATOM 1205 C CA . SER A 1 160 ? -29.831 21.298 41.276 1.00 11.77 160 SER A CA 1
ATOM 1206 C C . SER A 1 160 ? -29.759 21.901 42.688 1.00 10.88 160 SER A C 1
ATOM 1207 O O . SER A 1 160 ? -28.726 22.455 43.077 1.00 10.72 160 SER A O 1
ATOM 1210 N N . SER A 1 161 ? -30.842 21.772 43.454 1.00 11.21 161 SER A N 1
ATOM 1211 C CA . SER A 1 161 ? -30.915 22.347 44.803 1.00 11.72 161 SER A CA 1
ATOM 1212 C C . SER A 1 161 ? -31.180 21.418 45.999 1.00 11.03 161 SER A C 1
ATOM 1213 O O . SER A 1 161 ? -31.308 21.906 47.123 1.00 12.76 161 SER A O 1
ATOM 1216 N N . PRO A 1 162 ? -31.233 20.091 45.801 1.00 11.60 162 PRO A N 1
ATOM 1217 C CA . PRO A 1 162 ? -31.517 19.258 46.976 1.00 12.10 162 PRO A CA 1
ATOM 1218 C C . PRO A 1 162 ? -30.689 19.419 48.246 1.00 13.33 162 PRO A C 1
ATOM 1219 O O . PRO A 1 162 ? -31.245 19.425 49.348 1.00 11.51 162 PRO A O 1
ATOM 1223 N N . PHE A 1 163 ? -29.373 19.542 48.115 1.00 11.98 163 PHE A N 1
ATOM 1224 C CA . PHE A 1 163 ? -28.548 19.674 49.308 1.00 13.26 163 PHE A CA 1
ATOM 1225 C C . PHE A 1 163 ? -28.609 21.051 49.945 1.00 12.61 163 PHE A C 1
ATOM 1226 O O . PHE A 1 163 ? -28.327 21.204 51.132 1.00 13.95 163 PHE A O 1
ATOM 1234 N N . ARG A 1 164 ? -28.999 22.049 49.161 1.00 12.61 164 ARG A N 1
ATOM 1235 C CA . ARG A 1 164 ? -29.129 23.406 49.674 1.00 14.08 164 ARG A CA 1
ATOM 1236 C C . ARG A 1 164 ? -30.408 23.425 50.512 1.00 12.35 164 ARG A C 1
ATOM 1237 O O . ARG A 1 164 ? -30.429 23.963 51.624 1.00 13.12 164 ARG A O 1
ATOM 1245 N N . ARG A 1 165 ? -31.469 22.819 49.980 1.00 14.09 165 ARG A N 1
ATOM 1246 C CA . ARG A 1 165 ? -32.746 22.745 50.683 1.00 12.38 165 ARG A CA 1
ATOM 1247 C C . ARG A 1 165 ? -32.579 21.885 51.934 1.00 13.66 165 ARG A C 1
ATOM 1248 O O . ARG A 1 165 ? -33.112 22.199 52.994 1.00 13.64 165 ARG A O 1
ATOM 1256 N N . ALA A 1 166 ? -31.827 20.796 51.799 1.00 13.09 166 ALA A N 1
ATOM 1257 C CA . ALA A 1 166 ? -31.593 19.897 52.920 1.00 14.91 166 ALA A CA 1
ATOM 1258 C C . ALA A 1 166 ? -30.910 20.615 54.086 1.00 15.89 166 ALA A C 1
ATOM 1259 O O . ALA A 1 166 ? -31.356 20.524 55.235 1.00 17.19 166 ALA A O 1
ATOM 1261 N N . CYS A 1 167 ? -29.828 21.326 53.793 1.00 18.58 167 CYS A N 1
ATOM 1262 C CA . CYS A 1 167 ? -29.092 22.024 54.834 1.00 19.92 167 CYS A CA 1
ATOM 1263 C C . CYS A 1 167 ? -29.909 23.083 55.546 1.00 22.47 167 CYS A C 1
ATOM 1264 O O . CYS A 1 167 ? -29.830 23.214 56.766 1.00 19.78 167 CYS A O 1
ATOM 1267 N N . GLU A 1 168 ? -30.708 23.838 54.804 1.00 23.69 168 GLU A N 1
ATOM 1268 C CA . GLU A 1 168 ? -31.507 24.861 55.456 1.00 24.88 168 GLU A CA 1
ATOM 1269 C C . GLU A 1 168 ? -32.648 24.260 56.275 1.00 23.90 168 GLU A C 1
ATOM 1270 O O . GLU A 1 168 ? -33.159 24.894 57.195 1.00 25.88 168 GLU A O 1
ATOM 1276 N N . ALA A 1 169 ? -33.026 23.024 55.969 1.00 22.80 169 ALA A N 1
ATOM 1277 C CA . ALA A 1 169 ? -34.100 22.370 56.706 1.00 22.46 169 ALA A CA 1
ATOM 1278 C C . ALA A 1 169 ? -33.581 21.489 57.845 1.00 22.69 169 ALA A C 1
ATOM 1279 O O . ALA A 1 169 ? -34.332 21.140 58.757 1.00 23.60 169 ALA A O 1
ATOM 1281 N N . LEU A 1 170 ? -32.296 21.148 57.803 1.00 18.69 170 LEU A N 1
ATOM 1282 C CA . LEU A 1 170 ? -31.709 20.273 58.816 1.00 19.04 170 LEU A CA 1
ATOM 1283 C C . LEU A 1 170 ? -30.444 20.831 59.446 1.00 17.66 170 LEU A C 1
ATOM 1284 O O . LEU A 1 170 ? -29.339 20.620 58.941 1.00 17.31 170 LEU A O 1
ATOM 1289 N N . PRO A 1 171 ? -30.580 21.547 60.571 1.00 17.88 171 PRO A N 1
ATOM 1290 C CA . PRO A 1 171 ? -29.375 22.092 61.194 1.00 18.05 171 PRO A CA 1
ATOM 1291 C C . PRO A 1 171 ? -28.370 21.009 61.588 1.00 16.99 171 PRO A C 1
ATOM 1292 O O . PRO A 1 171 ? -27.186 21.295 61.759 1.00 18.79 171 PRO A O 1
ATOM 1296 N N . ASN A 1 172 ? -28.841 19.771 61.712 1.00 17.37 172 ASN A N 1
ATOM 1297 C CA . ASN A 1 172 ? -27.969 18.654 62.083 1.00 19.42 172 ASN A CA 1
ATOM 1298 C C . ASN A 1 172 ? -27.112 18.152 60.915 1.00 19.85 172 ASN A C 1
ATOM 1299 O O . ASN A 1 172 ? -26.131 17.434 61.127 1.00 18.48 172 ASN A O 1
ATOM 1304 N N . LEU A 1 173 ? -27.478 18.530 59.689 1.00 18.53 173 LEU A N 1
ATOM 1305 C CA . LEU A 1 173 ? -26.708 18.132 58.504 1.00 18.30 173 LEU A CA 1
ATOM 1306 C C . LEU A 1 173 ? -25.526 19.093 58.494 1.00 18.21 173 LEU A C 1
ATOM 1307 O O . LEU A 1 173 ? -25.586 20.177 57.901 1.00 17.63 173 LEU A O 1
ATOM 1312 N N . VAL A 1 174 ? -24.443 18.685 59.150 1.00 16.20 174 VAL A N 1
ATOM 1313 C CA . VAL A 1 174 ? -23.281 19.543 59.299 1.00 16.57 174 VAL A CA 1
ATOM 1314 C C . VAL A 1 174 ? -22.183 19.517 58.260 1.00 16.14 174 VAL A C 1
ATOM 1315 O O . VAL A 1 174 ? -21.354 20.426 58.226 1.00 17.29 174 VAL A O 1
ATOM 1319 N N . HIS A 1 175 ? -22.155 18.500 57.409 1.00 15.03 175 HIS A N 1
ATOM 1320 C CA . HIS A 1 175 ? -21.081 18.445 56.436 1.00 14.78 175 HIS A CA 1
ATOM 1321 C C . HIS A 1 175 ? -21.392 17.559 55.250 1.00 13.68 175 HIS A C 1
ATOM 1322 O O . HIS A 1 175 ? -22.061 16.541 55.382 1.00 14.11 175 HIS A O 1
ATOM 1329 N N . ILE A 1 176 ? -20.912 17.977 54.088 1.00 13.39 176 ILE A N 1
ATOM 1330 C CA . ILE A 1 176 ? -21.079 17.210 52.861 1.00 12.08 176 ILE A CA 1
ATOM 1331 C C . ILE A 1 176 ? -19.728 17.073 52.185 1.00 12.90 176 ILE A C 1
ATOM 1332 O O . ILE A 1 176 ? -18.945 18.022 52.126 1.00 13.79 176 ILE A O 1
ATOM 1337 N N . THR A 1 177 ? -19.453 15.877 51.688 1.00 12.76 177 THR A N 1
ATOM 1338 C CA . THR A 1 177 ? -18.221 15.618 50.970 1.00 12.84 177 THR A CA 1
ATOM 1339 C C . THR A 1 177 ? -18.705 15.199 49.591 1.00 11.30 177 THR A C 1
ATOM 1340 O O . THR A 1 177 ? -19.343 14.158 49.456 1.00 13.80 177 THR A O 1
ATOM 1344 N N . THR A 1 178 ? -18.411 16.013 48.583 1.00 11.15 178 THR A N 1
ATOM 1345 C CA . THR A 1 178 ? -18.841 15.727 47.214 1.00 12.05 178 THR A CA 1
ATOM 1346 C C . THR A 1 178 ? -17.661 15.298 46.364 1.00 10.83 178 THR A C 1
ATOM 1347 O O . THR A 1 178 ? -16.656 16.005 46.279 1.00 12.38 178 THR A O 1
ATOM 1351 N N . VAL A 1 179 ? -17.796 14.145 45.716 1.00 11.99 179 VAL A N 1
ATOM 1352 C CA . VAL A 1 179 ? -16.708 13.619 44.906 1.00 11.13 179 VAL A CA 1
ATOM 1353 C C . VAL A 1 179 ? -17.136 13.287 43.483 1.00 10.69 179 VAL A C 1
ATOM 1354 O O . VAL A 1 179 ? -18.177 12.668 43.276 1.00 10.61 179 VAL A O 1
ATOM 1358 N N . GLY A 1 180 ? -16.320 13.702 42.514 1.00 12.72 180 GLY A N 1
ATOM 1359 C CA . GLY A 1 180 ? -16.602 13.425 41.117 1.00 10.86 180 GLY A CA 1
ATOM 1360 C C . GLY A 1 180 ? -16.967 14.634 40.276 1.00 11.34 180 GLY A C 1
ATOM 1361 O O . GLY A 1 180 ? -17.194 14.506 39.072 1.00 10.41 180 GLY A O 1
ATOM 1362 N N . LEU A 1 181 ? -17.000 15.809 40.898 1.00 10.13 181 LEU A N 1
ATOM 1363 C CA . LEU A 1 181 ? -17.370 17.036 40.197 1.00 12.30 181 LEU A CA 1
ATOM 1364 C C . LEU A 1 181 ? -16.532 17.327 38.958 1.00 12.22 181 LEU A C 1
ATOM 1365 O O . LEU A 1 181 ? -15.303 17.195 38.969 1.00 12.16 181 LEU A O 1
ATOM 1370 N N . ARG A 1 182 ? -17.213 17.746 37.895 1.00 11.63 182 ARG A N 1
ATOM 1371 C CA . ARG A 1 182 ? -16.567 18.072 36.629 1.00 12.56 182 ARG A CA 1
ATOM 1372 C C . ARG A 1 182 ? -17.585 18.758 35.722 1.00 12.32 182 ARG A C 1
ATOM 1373 O O . ARG A 1 182 ? -18.790 18.720 35.987 1.00 12.57 182 ARG A O 1
ATOM 1381 N N . GLY A 1 183 ? -17.102 19.389 34.658 1.00 13.00 183 GLY A N 1
ATOM 1382 C CA . GLY A 1 183 ? -17.999 20.066 33.741 1.00 13.16 183 GLY A CA 1
ATOM 1383 C C . GLY A 1 183 ? -17.571 21.498 33.488 1.00 12.83 183 GLY A C 1
ATOM 1384 O O . GLY A 1 183 ? -16.827 22.072 34.277 1.00 14.66 183 GLY A O 1
ATOM 1385 N N . LEU A 1 184 ? -18.039 22.082 32.392 1.00 12.37 184 LEU A N 1
ATOM 1386 C CA . LEU A 1 184 ? -17.663 23.451 32.065 1.00 14.42 184 LEU A CA 1
ATOM 1387 C C . LEU A 1 184 ? -18.374 24.487 32.921 1.00 14.60 184 LEU A C 1
ATOM 1388 O O . LEU A 1 184 ? -17.857 25.587 33.122 1.00 15.21 184 LEU A O 1
ATOM 1393 N N . ARG A 1 185 ? -19.553 24.149 33.429 1.00 15.40 185 ARG A N 1
ATOM 1394 C CA . ARG A 1 185 ? -20.296 25.125 34.209 1.00 16.82 185 ARG A CA 1
ATOM 1395 C C . ARG A 1 185 ? -20.617 24.751 35.648 1.00 15.74 185 ARG A C 1
ATOM 1396 O O . ARG A 1 185 ? -21.060 23.641 35.946 1.00 12.83 185 ARG A O 1
ATOM 1404 N N . PHE A 1 186 ? -20.382 25.703 36.539 1.00 14.78 186 PHE A N 1
ATOM 1405 C CA . PHE A 1 186 ? -20.675 25.530 37.950 1.00 16.25 186 PHE A CA 1
ATOM 1406 C C . PHE A 1 186 ? -21.312 26.829 38.431 1.00 15.76 186 PHE A C 1
ATOM 1407 O O . PHE A 1 186 ? -20.995 27.902 37.924 1.00 18.14 186 PHE A O 1
ATOM 1415 N N . ASP A 1 187 ? -22.229 26.709 39.383 1.00 15.01 187 ASP A N 1
ATOM 1416 C CA . ASP A 1 187 ? -22.918 27.851 39.975 1.00 14.91 187 ASP A CA 1
ATOM 1417 C C . ASP A 1 187 ? -21.905 28.412 40.980 1.00 14.35 187 ASP A C 1
ATOM 1418 O O . ASP A 1 187 ? -21.674 27.812 42.029 1.00 14.50 187 ASP A O 1
ATOM 1423 N N . PRO A 1 188 ? -21.274 29.561 40.664 1.00 14.61 188 PRO A N 1
ATOM 1424 C CA . PRO A 1 188 ? -20.278 30.154 41.573 1.00 14.78 188 PRO A CA 1
ATOM 1425 C C . PRO A 1 188 ? -20.766 30.423 42.988 1.00 15.54 188 PRO A C 1
ATOM 1426 O O . PRO A 1 188 ? -19.997 30.299 43.951 1.00 15.03 188 PRO A O 1
ATOM 1430 N N . GLU A 1 189 ? -22.035 30.804 43.113 1.00 14.00 189 GLU A N 1
ATOM 1431 C CA . GLU A 1 189 ? -22.629 31.085 44.415 1.00 13.34 189 GLU A CA 1
ATOM 1432 C C . GLU A 1 189 ? -22.760 29.784 45.197 1.00 14.78 189 GLU A C 1
ATOM 1433 O O . GLU A 1 189 ? -22.511 29.745 46.399 1.00 15.26 189 GLU A O 1
ATOM 1439 N N . ALA A 1 190 ? -23.151 28.718 44.504 1.00 14.63 190 ALA A N 1
ATOM 1440 C CA . ALA A 1 190 ? -23.319 27.419 45.143 1.00 13.95 190 ALA A CA 1
ATOM 1441 C C . ALA A 1 190 ? -21.975 26.871 45.616 1.00 11.22 190 ALA A C 1
ATOM 1442 O O . ALA A 1 190 ? -21.863 26.374 46.735 1.00 12.13 190 ALA A O 1
ATOM 1444 N N . VAL A 1 191 ? -20.960 26.952 44.763 1.00 12.42 191 VAL A N 1
ATOM 1445 C CA . VAL A 1 191 ? -19.632 26.457 45.129 1.00 12.91 191 VAL A CA 1
ATOM 1446 C C . VAL A 1 191 ? -19.061 27.243 46.310 1.00 15.69 191 VAL A C 1
ATOM 1447 O O . VAL A 1 191 ? -18.542 26.661 47.264 1.00 14.74 191 VAL A O 1
ATOM 1451 N N . ALA A 1 192 ? -19.172 28.567 46.248 1.00 14.77 192 ALA A N 1
ATOM 1452 C CA . ALA A 1 192 ? -18.664 29.422 47.314 1.00 15.31 192 ALA A CA 1
ATOM 1453 C C . ALA A 1 192 ? -19.431 29.209 48.622 1.00 14.53 192 ALA A C 1
ATOM 1454 O O . ALA A 1 192 ? -18.838 29.221 49.703 1.00 15.89 192 ALA A O 1
ATOM 1456 N N . ALA A 1 193 ? -20.746 29.022 48.532 1.00 14.74 193 ALA A N 1
ATOM 1457 C CA . ALA A 1 193 ? -21.546 28.801 49.728 1.00 14.68 193 ALA A CA 1
ATOM 1458 C C . ALA A 1 193 ? -21.164 27.465 50.356 1.00 16.41 193 ALA A C 1
ATOM 1459 O O . ALA A 1 193 ? -21.039 27.354 51.577 1.00 15.11 193 ALA A O 1
ATOM 1461 N N . ALA A 1 194 ? -20.982 26.447 49.521 1.00 14.58 194 ALA A N 1
ATOM 1462 C CA . ALA A 1 194 ? -20.608 25.135 50.037 1.00 14.89 194 ALA A CA 1
ATOM 1463 C C . ALA A 1 194 ? -19.242 25.215 50.724 1.00 15.11 194 ALA A C 1
ATOM 1464 O O . ALA A 1 194 ? -19.060 24.664 51.807 1.00 15.97 194 ALA A O 1
ATOM 1466 N N . ARG A 1 195 ? -18.287 25.899 50.099 1.00 16.65 195 ARG A N 1
ATOM 1467 C CA . ARG A 1 195 ? -16.956 26.023 50.690 1.00 17.78 195 ARG A CA 1
ATOM 1468 C C . ARG A 1 195 ? -17.007 26.828 51.990 1.00 19.46 195 ARG A C 1
ATOM 1469 O O . ARG A 1 195 ? -16.345 26.482 52.970 1.00 20.92 195 ARG A O 1
ATOM 1477 N N . ALA A 1 196 ? -17.798 27.897 51.997 1.00 19.17 196 ALA A N 1
ATOM 1478 C CA . ALA A 1 196 ? -17.915 28.749 53.175 1.00 19.37 196 ALA A CA 1
ATOM 1479 C C . ALA A 1 196 ? -18.567 28.028 54.357 1.00 19.04 196 ALA A C 1
ATOM 1480 O O . ALA A 1 196 ? -18.394 28.439 55.506 1.00 20.33 196 ALA A O 1
ATOM 1482 N N . ARG A 1 197 ? -19.310 26.959 54.069 1.00 20.18 197 ARG A N 1
ATOM 1483 C CA . ARG A 1 197 ? -19.978 26.151 55.094 1.00 19.33 197 ARG A CA 1
ATOM 1484 C C . ARG A 1 197 ? -19.061 25.016 55.552 1.00 18.59 197 ARG A C 1
ATOM 1485 O O . ARG A 1 197 ? -19.442 24.203 56.400 1.00 17.48 197 ARG A O 1
ATOM 1493 N N . GLY A 1 198 ? -17.871 24.948 54.966 1.00 18.14 198 GLY A N 1
ATOM 1494 C CA . GLY A 1 198 ? -16.925 23.911 55.337 1.00 17.84 198 GLY A CA 1
ATOM 1495 C C . GLY A 1 198 ? -17.079 22.617 54.555 1.00 17.78 198 GLY A C 1
ATOM 1496 O O . GLY A 1 198 ? -16.372 21.643 54.824 1.00 17.09 198 GLY A O 1
ATOM 1497 N N . HIS A 1 199 ? -17.997 22.590 53.591 1.00 16.81 199 HIS A N 1
ATOM 1498 C CA . HIS A 1 199 ? -18.192 21.373 52.801 1.00 15.53 199 HIS A CA 1
ATOM 1499 C C . HIS A 1 199 ? -16.908 21.038 52.046 1.00 13.71 199 HIS A C 1
ATOM 1500 O O . HIS A 1 199 ? -16.096 21.916 51.743 1.00 15.63 199 HIS A O 1
ATOM 1507 N N . THR A 1 200 ? -16.727 19.757 51.745 1.00 14.40 200 THR A N 1
ATOM 1508 C CA . THR A 1 200 ? -15.539 19.300 51.034 1.00 14.39 200 THR A CA 1
ATOM 1509 C C . THR A 1 200 ? -15.881 18.991 49.584 1.00 14.24 200 THR A C 1
ATOM 1510 O O . THR A 1 200 ? -16.758 18.178 49.298 1.00 15.91 200 THR A O 1
ATOM 1514 N N . ILE A 1 201 ? -15.179 19.656 48.678 1.00 13.94 201 ILE A N 1
ATOM 1515 C CA . ILE A 1 201 ? -15.399 19.495 47.252 1.00 15.55 201 ILE A CA 1
ATOM 1516 C C . ILE A 1 201 ? -14.211 18.774 46.635 1.00 15.19 201 ILE A C 1
ATOM 1517 O O . ILE A 1 201 ? -13.093 19.284 46.649 1.00 15.02 201 ILE A O 1
ATOM 1522 N N . ILE A 1 202 ? -14.454 17.583 46.101 1.00 14.11 202 ILE A N 1
ATOM 1523 C CA . ILE A 1 202 ? -13.383 16.803 45.490 1.00 14.24 202 ILE A CA 1
ATOM 1524 C C . ILE A 1 202 ? -13.644 16.579 44.002 1.00 12.57 202 ILE A C 1
ATOM 1525 O O . ILE A 1 202 ? -14.401 15.688 43.620 1.00 13.49 202 ILE A O 1
ATOM 1530 N N . PRO A 1 203 ? -13.022 17.398 43.141 1.00 13.84 203 PRO A N 1
ATOM 1531 C CA . PRO A 1 203 ? -13.186 17.290 41.686 1.00 14.82 203 PRO A CA 1
ATOM 1532 C C . PRO A 1 203 ? -12.732 15.917 41.196 1.00 15.72 203 PRO A C 1
ATOM 1533 O O . PRO A 1 203 ? -11.890 15.281 41.826 1.00 16.45 203 PRO A O 1
ATOM 1537 N N . MET A 1 204 ? -13.291 15.462 40.078 1.00 15.80 204 MET A N 1
ATOM 1538 C CA . MET A 1 204 ? -12.917 14.164 39.518 1.00 17.71 204 MET A CA 1
ATOM 1539 C C . MET A 1 204 ? -11.417 14.132 39.215 1.00 18.60 204 MET A C 1
ATOM 1540 O O . MET A 1 204 ? -10.777 13.089 39.338 1.00 17.57 204 MET A O 1
ATOM 1545 N N . ASP A 1 205 ? -10.859 15.274 38.817 1.00 20.48 205 ASP A N 1
ATOM 1546 C CA . ASP A 1 205 ? -9.431 15.344 38.513 1.00 25.03 205 ASP A CA 1
ATOM 1547 C C . ASP A 1 205 ? -8.558 14.902 39.691 1.00 24.32 205 ASP A C 1
ATOM 1548 O O . ASP A 1 205 ? -7.478 14.345 39.490 1.00 24.26 205 ASP A O 1
ATOM 1553 N N . ASP A 1 206 ? -9.019 15.158 40.913 1.00 23.96 206 ASP A N 1
ATOM 1554 C CA . ASP A 1 206 ? -8.266 14.767 42.102 1.00 24.63 206 ASP A CA 1
ATOM 1555 C C . ASP A 1 206 ? -8.333 13.258 42.275 1.00 22.99 206 ASP A C 1
ATOM 1556 O O . ASP A 1 206 ? -7.362 12.624 42.694 1.00 23.01 206 ASP A O 1
ATOM 1561 N N . VAL A 1 207 ? -9.491 12.686 41.963 1.00 20.28 207 VAL A N 1
ATOM 1562 C CA . VAL A 1 207 ? -9.673 11.245 42.064 1.00 18.98 207 VAL A CA 1
ATOM 1563 C C . VAL A 1 207 ? -8.695 10.569 41.112 1.00 20.01 207 VAL A C 1
ATOM 1564 O O . VAL A 1 207 ? -8.054 9.576 41.459 1.00 18.91 207 VAL A O 1
ATOM 1568 N N . THR A 1 208 ? -8.592 11.110 39.903 1.00 19.56 208 THR A N 1
ATOM 1569 C CA . THR A 1 208 ? -7.696 10.553 38.899 1.00 20.35 208 THR A CA 1
ATOM 1570 C C . THR A 1 208 ? -6.239 10.727 39.315 1.00 21.40 208 THR A C 1
ATOM 1571 O O . THR A 1 208 ? -5.439 9.798 39.220 1.00 22.01 208 THR A O 1
ATOM 1575 N N . ALA A 1 209 ? -5.908 11.921 39.787 1.00 21.29 209 ALA A N 1
ATOM 1576 C CA . ALA A 1 209 ? -4.548 12.241 40.197 1.00 23.92 209 ALA A CA 1
ATOM 1577 C C . ALA A 1 209 ? -4.041 11.469 41.411 1.00 24.58 209 ALA A C 1
ATOM 1578 O O . ALA A 1 209 ? -2.882 11.061 41.447 1.00 27.05 209 ALA A O 1
ATOM 1580 N N . ASP A 1 210 ? -4.902 11.270 42.402 1.00 24.35 210 ASP A N 1
ATOM 1581 C CA . ASP A 1 210 ? -4.504 10.565 43.617 1.00 25.46 210 ASP A CA 1
ATOM 1582 C C . ASP A 1 210 ? -5.693 10.066 44.427 1.00 24.51 210 ASP A C 1
ATOM 1583 O O . ASP A 1 210 ? -6.168 10.745 45.338 1.00 24.12 210 ASP A O 1
ATOM 1588 N N . LEU A 1 211 ? -6.159 8.868 44.092 1.00 23.68 211 LEU A N 1
ATOM 1589 C CA . LEU A 1 211 ? -7.290 8.267 44.779 1.00 24.13 211 LEU A CA 1
ATOM 1590 C C . LEU A 1 211 ? -7.018 8.116 46.275 1.00 21.96 211 LEU A C 1
ATOM 1591 O O . LEU A 1 211 ? -7.904 8.340 47.098 1.00 18.67 211 LEU A O 1
ATOM 1596 N N . ALA A 1 212 ? -5.789 7.750 46.630 1.00 21.27 212 ALA A N 1
ATOM 1597 C CA . ALA A 1 212 ? -5.433 7.583 48.033 1.00 22.00 212 ALA A CA 1
ATOM 1598 C C . ALA A 1 212 ? -5.711 8.873 48.797 1.00 21.91 212 ALA A C 1
ATOM 1599 O O . ALA A 1 212 ? -6.334 8.855 49.860 1.00 22.52 212 ALA A O 1
ATOM 1601 N N . GLY A 1 213 ? -5.249 9.988 48.240 1.00 21.04 213 GLY A N 1
ATOM 1602 C CA . GLY A 1 213 ? -5.452 11.277 48.874 1.00 22.34 213 GLY A CA 1
ATOM 1603 C C . GLY A 1 213 ? -6.924 11.603 49.034 1.00 21.09 213 GLY A C 1
ATOM 1604 O O . GLY A 1 213 ? -7.319 12.292 49.974 1.00 20.83 213 GLY A O 1
ATOM 1605 N N . VAL A 1 214 ? -7.742 11.110 48.110 1.00 20.31 214 VAL A N 1
ATOM 1606 C CA . VAL A 1 214 ? -9.180 11.348 48.165 1.00 18.74 214 VAL A CA 1
ATOM 1607 C C . VAL A 1 214 ? -9.818 10.540 49.296 1.00 18.85 214 VAL A C 1
ATOM 1608 O O . VAL A 1 214 ? -10.595 11.077 50.090 1.00 19.40 214 VAL A O 1
ATOM 1612 N N . LEU A 1 215 ? -9.487 9.253 49.380 1.00 17.85 215 LEU A N 1
ATOM 1613 C CA . LEU A 1 215 ? -10.047 8.415 50.436 1.00 19.09 215 LEU A CA 1
ATOM 1614 C C . LEU A 1 215 ? -9.654 8.977 51.801 1.00 19.03 215 LEU A C 1
ATOM 1615 O O . LEU A 1 215 ? -10.398 8.845 52.771 1.00 19.76 215 LEU A O 1
ATOM 1620 N N . ALA A 1 216 ? -8.490 9.616 51.868 1.00 20.27 216 ALA A N 1
ATOM 1621 C CA . ALA A 1 216 ? -8.013 10.196 53.122 1.00 22.26 216 ALA A CA 1
ATOM 1622 C C . ALA A 1 216 ? -8.830 11.419 53.533 1.00 21.84 216 ALA A C 1
ATOM 1623 O O . ALA A 1 216 ? -8.771 11.854 54.685 1.00 22.35 216 ALA A O 1
ATOM 1625 N N . GLN A 1 217 ? -9.593 11.973 52.594 1.00 20.15 217 GLN A N 1
ATOM 1626 C CA . GLN A 1 217 ? -10.416 13.139 52.884 1.00 20.51 217 GLN A CA 1
ATOM 1627 C C . GLN A 1 217 ? -11.824 12.757 53.334 1.00 19.81 217 GLN A C 1
ATOM 1628 O O . GLN A 1 217 ? -12.574 13.606 53.808 1.00 19.35 217 GLN A O 1
ATOM 1634 N N . LEU A 1 218 ? -12.185 11.486 53.186 1.00 18.28 218 LEU A N 1
ATOM 1635 C CA . LEU A 1 218 ? -13.513 11.031 53.587 1.00 17.55 218 LEU A CA 1
ATOM 1636 C C . LEU A 1 218 ? -13.702 11.077 55.103 1.00 17.63 218 LEU A C 1
ATOM 1637 O O . LEU A 1 218 ? -12.735 11.016 55.862 1.00 18.26 218 LEU A O 1
ATOM 1642 N N . PRO A 1 219 ? -14.957 11.193 55.564 1.00 18.09 219 PRO A N 1
ATOM 1643 C CA . PRO A 1 219 ? -15.268 11.252 56.995 1.00 20.36 219 PRO A CA 1
ATOM 1644 C C . PRO A 1 219 ? -14.897 9.985 57.767 1.00 22.24 219 PRO A C 1
ATOM 1645 O O . PRO A 1 219 ? -14.780 8.903 57.191 1.00 20.91 219 PRO A O 1
ATOM 1649 N N . ARG A 1 220 ? -14.709 10.133 59.074 1.00 24.16 220 ARG A N 1
ATOM 1650 C CA . ARG A 1 220 ? -14.359 9.005 59.928 1.00 28.04 220 ARG A CA 1
ATOM 1651 C C . ARG A 1 220 ? -15.113 9.058 61.252 1.00 26.54 220 ARG A C 1
ATOM 1652 O O . ARG A 1 220 ? -15.148 10.097 61.911 1.00 26.52 220 ARG A O 1
ATOM 1660 N N . GLY A 1 221 ? -15.721 7.933 61.624 1.00 24.75 221 GLY A N 1
ATOM 1661 C CA . GLY A 1 221 ? -16.463 7.847 62.871 1.00 24.77 221 GLY A CA 1
ATOM 1662 C C . GLY A 1 221 ? -17.716 8.700 62.906 1.00 25.31 221 GLY A C 1
ATOM 1663 O O . GLY A 1 221 ? -18.224 9.028 63.981 1.00 25.56 221 GLY A O 1
ATOM 1664 N N . GLN A 1 222 ? -18.226 9.044 61.727 1.00 23.24 222 GLN A N 1
ATOM 1665 C CA . GLN A 1 222 ? -19.415 9.886 61.602 1.00 21.10 222 GLN A CA 1
ATOM 1666 C C . GLN A 1 222 ? -20.666 9.109 61.207 1.00 18.93 222 GLN A C 1
ATOM 1667 O O . GLN A 1 222 ? -20.596 7.938 60.844 1.00 19.33 222 GLN A O 1
ATOM 1673 N N . ASN A 1 223 ? -21.819 9.768 61.302 1.00 17.49 223 ASN A N 1
ATOM 1674 C CA . ASN A 1 223 ? -23.074 9.166 60.875 1.00 15.93 223 ASN A CA 1
ATOM 1675 C C . ASN A 1 223 ? -23.132 9.636 59.431 1.00 16.77 223 ASN A C 1
ATOM 1676 O O . ASN A 1 223 ? -23.217 10.837 59.170 1.00 15.30 223 ASN A O 1
ATOM 1681 N N . VAL A 1 224 ? -23.074 8.693 58.502 1.00 15.76 224 VAL A N 1
ATOM 1682 C CA . VAL A 1 224 ? -23.059 9.030 57.088 1.00 15.33 224 VAL A CA 1
ATOM 1683 C C . VAL A 1 224 ? -24.238 8.546 56.253 1.00 14.32 224 VAL A C 1
ATOM 1684 O O . VAL A 1 224 ? -24.703 7.414 56.388 1.00 15.52 224 VAL A O 1
ATOM 1688 N N . TYR A 1 225 ? -24.719 9.440 55.395 1.00 12.28 225 TYR A N 1
ATOM 1689 C CA . TYR A 1 225 ? -25.796 9.147 54.461 1.00 13.00 225 TYR A CA 1
ATOM 1690 C C . TYR A 1 225 ? -25.087 9.185 53.111 1.00 11.21 225 TYR A C 1
ATOM 1691 O O . TYR A 1 225 ? -24.361 10.141 52.819 1.00 11.79 225 TYR A O 1
ATOM 1700 N N . PHE A 1 226 ? -25.266 8.139 52.310 1.00 11.07 226 PHE A N 1
ATOM 1701 C CA . PHE A 1 226 ? -24.650 8.057 50.983 1.00 12.76 226 PHE A CA 1
ATOM 1702 C C . PHE A 1 226 ? -25.651 8.509 49.930 1.00 11.10 226 PHE A C 1
ATOM 1703 O O . PHE A 1 226 ? -26.772 8.008 49.892 1.00 11.40 226 PHE A O 1
ATOM 1711 N N . SER A 1 227 ? -25.259 9.459 49.085 1.00 11.22 227 SER A N 1
ATOM 1712 C CA . SER A 1 227 ? -26.129 9.878 47.994 1.00 10.98 227 SER A CA 1
ATOM 1713 C C . SER A 1 227 ? -25.347 9.593 46.726 1.00 9.30 227 SER A C 1
ATOM 1714 O O . SER A 1 227 ? -24.305 10.198 46.486 1.00 9.26 227 SER A O 1
ATOM 1717 N N . VAL A 1 228 ? -25.837 8.655 45.924 1.00 7.85 228 VAL A N 1
ATOM 1718 C CA . VAL A 1 228 ? -25.153 8.304 44.692 1.00 8.02 228 VAL A CA 1
ATOM 1719 C C . VAL A 1 228 ? -25.934 8.750 43.466 1.00 7.29 228 VAL A C 1
ATOM 1720 O O . VAL A 1 228 ? -26.995 8.207 43.165 1.00 10.34 228 VAL A O 1
ATOM 1724 N N . ASP A 1 229 ? -25.420 9.768 42.788 1.00 7.13 229 ASP A N 1
ATOM 1725 C CA . ASP A 1 229 ? -26.026 10.249 41.551 1.00 7.53 229 ASP A CA 1
ATOM 1726 C C . ASP A 1 229 ? -25.256 9.456 40.488 1.00 7.57 229 ASP A C 1
ATOM 1727 O O . ASP A 1 229 ? -24.028 9.551 40.414 1.00 9.53 229 ASP A O 1
ATOM 1732 N N . VAL A 1 230 ? -25.951 8.667 39.680 1.00 9.98 230 VAL A N 1
ATOM 1733 C CA . VAL A 1 230 ? -25.255 7.866 38.682 1.00 8.89 230 VAL A CA 1
ATOM 1734 C C . VAL A 1 230 ? -24.428 8.671 37.683 1.00 10.46 230 VAL A C 1
ATOM 1735 O O . VAL A 1 230 ? -23.504 8.119 37.081 1.00 8.57 230 VAL A O 1
ATOM 1739 N N . ASP A 1 231 ? -24.709 9.966 37.511 1.00 8.92 231 ASP A N 1
ATOM 1740 C CA . ASP A 1 231 ? -23.910 10.714 36.543 1.00 9.46 231 ASP A CA 1
ATOM 1741 C C . ASP A 1 231 ? -22.510 10.996 37.077 1.00 8.20 231 ASP A C 1
ATOM 1742 O O . ASP A 1 231 ? -21.658 11.555 36.373 1.00 8.33 231 ASP A O 1
ATOM 1747 N N . GLY A 1 232 ? -22.269 10.589 38.322 1.00 8.51 232 GLY A N 1
ATOM 1748 C CA . GLY A 1 232 ? -20.943 10.739 38.895 1.00 8.37 232 GLY A CA 1
ATOM 1749 C C . GLY A 1 232 ? -20.026 9.774 38.150 1.00 8.30 232 GLY A C 1
ATOM 1750 O O . GLY A 1 232 ? -18.815 9.993 38.020 1.00 11.02 232 GLY A O 1
ATOM 1751 N N . PHE A 1 233 ? -20.616 8.693 37.645 1.00 10.30 233 PHE A N 1
ATOM 1752 C CA . PHE A 1 233 ? -19.865 7.694 36.893 1.00 9.53 233 PHE A CA 1
ATOM 1753 C C . PHE A 1 233 ? -19.658 8.123 35.459 1.00 9.04 233 PHE A C 1
ATOM 1754 O O . PHE A 1 233 ? -20.465 8.849 34.897 1.00 10.16 233 PHE A O 1
ATOM 1762 N N . ASP A 1 234 ? -18.566 7.661 34.863 1.00 7.20 234 ASP A N 1
ATOM 1763 C CA . ASP A 1 234 ? -18.280 7.996 33.480 1.00 9.05 234 ASP A CA 1
ATOM 1764 C C . ASP A 1 234 ? -19.462 7.538 32.620 1.00 8.07 234 ASP A C 1
ATOM 1765 O O . ASP A 1 234 ? -20.000 6.449 32.820 1.00 8.66 234 ASP A O 1
ATOM 1770 N N . PRO A 1 235 ? -19.884 8.375 31.658 1.00 6.95 235 PRO A N 1
ATOM 1771 C CA . PRO A 1 235 ? -21.005 8.076 30.754 1.00 8.56 235 PRO A CA 1
ATOM 1772 C C . PRO A 1 235 ? -20.778 6.843 29.874 1.00 8.00 235 PRO A C 1
ATOM 1773 O O . PRO A 1 235 ? -21.736 6.249 29.366 1.00 8.92 235 PRO A O 1
ATOM 1777 N N . ALA A 1 236 ? -19.518 6.462 29.673 1.00 8.07 236 ALA A N 1
ATOM 1778 C CA . ALA A 1 236 ? -19.234 5.283 28.865 1.00 8.32 236 ALA A CA 1
ATOM 1779 C C . ALA A 1 236 ? -19.685 4.069 29.667 1.00 9.71 236 ALA A C 1
ATOM 1780 O O . ALA A 1 236 ? -20.138 3.077 29.109 1.00 10.54 236 ALA A O 1
ATOM 1782 N N . VAL A 1 237 ? -19.574 4.173 30.988 1.00 9.10 237 VAL A N 1
ATOM 1783 C CA . VAL A 1 237 ? -19.966 3.086 31.878 1.00 10.57 237 VAL A CA 1
ATOM 1784 C C . VAL A 1 237 ? -21.468 3.109 32.159 1.00 10.14 237 VAL A C 1
ATOM 1785 O O . VAL A 1 237 ? -22.152 2.101 31.985 1.00 10.66 237 VAL A O 1
ATOM 1789 N N . ILE A 1 238 ? -21.967 4.265 32.594 1.00 9.55 238 ILE A N 1
ATOM 1790 C CA . ILE A 1 238 ? -23.384 4.451 32.904 1.00 6.19 238 ILE A CA 1
ATOM 1791 C C . ILE A 1 238 ? -23.955 5.582 32.030 1.00 6.95 238 ILE A C 1
ATOM 1792 O O . ILE A 1 238 ? -24.060 6.725 32.474 1.00 6.93 238 ILE A O 1
ATOM 1797 N N . PRO A 1 239 ? -24.317 5.280 30.777 1.00 7.88 239 PRO A N 1
ATOM 1798 C CA . PRO A 1 239 ? -24.864 6.313 29.892 1.00 6.38 239 PRO A CA 1
ATOM 1799 C C . PRO A 1 239 ? -26.313 6.710 30.187 1.00 7.12 239 PRO A C 1
ATOM 1800 O O . PRO A 1 239 ? -26.763 7.757 29.737 1.00 7.50 239 PRO A O 1
ATOM 1804 N N . GLY A 1 240 ? -27.028 5.868 30.927 1.00 7.70 240 GLY A N 1
ATOM 1805 C CA . GLY A 1 240 ? -28.426 6.135 31.238 1.00 8.60 240 GLY A CA 1
ATOM 1806 C C . GLY A 1 240 ? -28.684 7.181 32.305 1.00 7.40 240 GLY A C 1
ATOM 1807 O O . GLY A 1 240 ? -29.049 6.856 33.439 1.00 8.26 240 GLY A O 1
ATOM 1808 N N . THR A 1 241 ? -28.500 8.446 31.945 1.00 8.06 241 THR A N 1
ATOM 1809 C CA . THR A 1 241 ? -28.724 9.549 32.882 1.00 6.42 241 THR A CA 1
ATOM 1810 C C . THR A 1 241 ? -28.992 10.824 32.078 1.00 8.02 241 THR A C 1
ATOM 1811 O O . THR A 1 241 ? -28.492 10.983 30.967 1.00 9.00 241 THR A O 1
ATOM 1815 N N . SER A 1 242 ? -29.781 11.731 32.643 1.00 8.48 242 SER A N 1
ATOM 1816 C CA . SER A 1 242 ? -30.151 12.971 31.950 1.00 8.54 242 SER A CA 1
ATOM 1817 C C . SER A 1 242 ? -29.034 13.870 31.443 1.00 9.51 242 SER A C 1
ATOM 1818 O O . SER A 1 242 ? -29.000 14.239 30.255 1.00 9.76 242 SER A O 1
ATOM 1821 N N . SER A 1 243 ? -28.122 14.231 32.338 1.00 10.89 243 SER A N 1
ATOM 1822 C CA . SER A 1 243 ? -27.055 15.159 31.982 1.00 12.01 243 SER A CA 1
ATOM 1823 C C . SER A 1 243 ? -25.658 14.623 32.215 1.00 11.63 243 SER A C 1
ATOM 1824 O O . SER A 1 243 ? -25.003 14.976 33.189 1.00 13.60 243 SER A O 1
ATOM 1827 N N . PRO A 1 244 ? -25.182 13.774 31.305 1.00 11.10 244 PRO A N 1
ATOM 1828 C CA . PRO A 1 244 ? -23.847 13.169 31.393 1.00 11.86 244 PRO A CA 1
ATOM 1829 C C . PRO A 1 244 ? -22.691 14.156 31.216 1.00 12.49 244 PRO A C 1
ATOM 1830 O O . PRO A 1 244 ? -22.807 15.157 30.500 1.00 13.05 244 PRO A O 1
ATOM 1834 N N . GLU A 1 245 ? -21.574 13.860 31.875 1.00 11.06 245 GLU A N 1
ATOM 1835 C CA . GLU A 1 245 ? -20.375 14.684 31.804 1.00 10.60 245 GLU A CA 1
ATOM 1836 C C . GLU A 1 245 ? -19.227 13.695 31.557 1.00 9.04 245 GLU A C 1
ATOM 1837 O O . GLU A 1 245 ? -19.100 12.701 32.277 1.00 9.50 245 GLU A O 1
ATOM 1843 N N . PRO A 1 246 ? -18.384 13.945 30.539 1.00 8.87 246 PRO A N 1
ATOM 1844 C CA . PRO A 1 246 ? -17.267 13.032 30.242 1.00 8.57 246 PRO A CA 1
ATOM 1845 C C . PRO A 1 246 ? -16.230 12.907 31.351 1.00 9.38 246 PRO A C 1
ATOM 1846 O O . PRO A 1 246 ? -16.163 13.747 32.249 1.00 10.33 246 PRO A O 1
ATOM 1850 N N . ASP A 1 247 ? -15.434 11.843 31.270 1.00 9.54 247 ASP A N 1
ATOM 1851 C CA . ASP A 1 247 ? -14.358 11.569 32.216 1.00 11.47 247 ASP A CA 1
ATOM 1852 C C . ASP A 1 247 ? -14.809 11.499 33.667 1.00 12.49 247 ASP A C 1
ATOM 1853 O O . ASP A 1 247 ? -14.434 12.340 34.481 1.00 13.89 247 ASP A O 1
ATOM 1858 N N . GLY A 1 248 ? -15.609 10.486 33.981 1.00 11.13 248 GLY A N 1
ATOM 1859 C CA . GLY A 1 248 ? -16.100 10.322 35.333 1.00 10.37 248 GLY A CA 1
ATOM 1860 C C . GLY A 1 248 ? -15.509 9.109 36.025 1.00 10.13 248 GLY A C 1
ATOM 1861 O O . GLY A 1 248 ? -14.505 8.541 35.579 1.00 9.31 248 GLY A O 1
ATOM 1862 N N . LEU A 1 249 ? -16.144 8.716 37.121 1.00 8.59 249 LEU A N 1
ATOM 1863 C CA . LEU A 1 249 ? -15.715 7.577 37.919 1.00 8.61 249 LEU A CA 1
ATOM 1864 C C . LEU A 1 249 ? -15.940 6.254 37.218 1.00 9.56 249 LEU A C 1
ATOM 1865 O O . LEU A 1 249 ? -16.963 6.061 36.576 1.00 8.13 249 LEU A O 1
ATOM 1870 N N . THR A 1 250 ? -14.988 5.335 37.340 1.00 10.24 250 THR A N 1
ATOM 1871 C CA . THR A 1 250 ? -15.216 4.007 36.784 1.00 10.55 250 THR A CA 1
ATOM 1872 C C . THR A 1 250 ? -16.038 3.376 37.902 1.00 10.19 250 THR A C 1
ATOM 1873 O O . THR A 1 250 ? -16.131 3.940 39.010 1.00 9.75 250 THR A O 1
ATOM 1877 N N . TYR A 1 251 ? -16.639 2.224 37.637 1.00 10.73 251 TYR A N 1
ATOM 1878 C CA . TYR A 1 251 ? -17.423 1.550 38.664 1.00 11.33 251 TYR A CA 1
ATOM 1879 C C . TYR A 1 251 ? -16.499 1.265 39.854 1.00 11.53 251 TYR A C 1
ATOM 1880 O O . TYR A 1 251 ? -16.864 1.486 41.006 1.00 11.33 251 TYR A O 1
ATOM 1889 N N . ALA A 1 252 ? -15.290 0.787 39.561 1.00 10.79 252 ALA A N 1
ATOM 1890 C CA . ALA A 1 252 ? -14.328 0.456 40.613 1.00 11.02 252 ALA A CA 1
ATOM 1891 C C . ALA A 1 252 ? -13.967 1.640 41.512 1.00 10.11 252 ALA A C 1
ATOM 1892 O O . ALA A 1 252 ? -13.870 1.500 42.727 1.00 11.90 252 ALA A O 1
ATOM 1894 N N . GLN A 1 253 ? -13.766 2.810 40.923 1.00 10.17 253 GLN A N 1
ATOM 1895 C CA . GLN A 1 253 ? -13.413 3.984 41.718 1.00 11.59 253 GLN A CA 1
ATOM 1896 C C . GLN A 1 253 ? -14.562 4.408 42.626 1.00 10.95 253 GLN A C 1
ATOM 1897 O O . GLN A 1 253 ? -14.361 4.699 43.811 1.00 12.02 253 GLN A O 1
ATOM 1903 N N . GLY A 1 254 ? -15.766 4.458 42.067 1.00 11.34 254 GLY A N 1
ATOM 1904 C CA . GLY A 1 254 ? -16.916 4.843 42.864 1.00 10.85 254 GLY A CA 1
ATOM 1905 C C . GLY A 1 254 ? -17.094 3.873 44.018 1.00 12.33 254 GLY A C 1
ATOM 1906 O O . GLY A 1 254 ? -17.356 4.270 45.156 1.00 11.08 254 GLY A O 1
ATOM 1907 N N . MET A 1 255 ? -16.942 2.586 43.720 1.00 12.59 255 MET A N 1
ATOM 1908 C CA . MET A 1 255 ? -17.092 1.538 44.722 1.00 13.71 255 MET A CA 1
ATOM 1909 C C . MET A 1 255 ? -16.008 1.604 45.801 1.00 15.03 255 MET A C 1
ATOM 1910 O O . MET A 1 255 ? -16.277 1.328 46.972 1.00 15.10 255 MET A O 1
ATOM 1915 N N . LYS A 1 256 ? -14.784 1.956 45.417 1.00 15.19 256 LYS A N 1
ATOM 1916 C CA . LYS A 1 256 ? -13.703 2.065 46.397 1.00 16.19 256 LYS A CA 1
ATOM 1917 C C . LYS A 1 256 ? -14.002 3.206 47.371 1.00 16.59 256 LYS A C 1
ATOM 1918 O O . LYS A 1 256 ? -13.724 3.106 48.568 1.00 14.34 256 LYS A O 1
ATOM 1924 N N . ILE A 1 257 ? -14.560 4.292 46.846 1.00 14.19 257 ILE A N 1
ATOM 1925 C CA . ILE A 1 257 ? -14.910 5.449 47.668 1.00 13.40 257 ILE A CA 1
ATOM 1926 C C . ILE A 1 257 ? -15.988 5.060 48.675 1.00 13.03 257 ILE A C 1
ATOM 1927 O O . ILE A 1 257 ? -15.861 5.331 49.876 1.00 12.16 257 ILE A O 1
ATOM 1932 N N . LEU A 1 258 ? -17.049 4.418 48.192 1.00 11.47 258 LEU A N 1
ATOM 1933 C CA . LEU A 1 258 ? -18.126 4.000 49.079 1.00 11.95 258 LEU A CA 1
ATOM 1934 C C . LEU A 1 258 ? -17.637 2.967 50.098 1.00 13.00 258 LEU A C 1
ATOM 1935 O O . LEU A 1 258 ? -17.984 3.033 51.275 1.00 13.29 258 LEU A O 1
ATOM 1940 N N . ALA A 1 259 ? -16.833 2.015 49.639 1.00 12.41 259 ALA A N 1
ATOM 1941 C CA . ALA A 1 259 ? -16.324 0.975 50.526 1.00 13.51 259 ALA A CA 1
ATOM 1942 C C . ALA A 1 259 ? -15.498 1.582 51.656 1.00 13.62 259 ALA A C 1
ATOM 1943 O O . ALA A 1 259 ? -15.633 1.188 52.819 1.00 16.19 259 ALA A O 1
ATOM 1945 N N . ALA A 1 260 ? -14.650 2.545 51.313 1.00 13.67 260 ALA A N 1
ATOM 1946 C CA . ALA A 1 260 ? -13.798 3.199 52.300 1.00 14.58 260 ALA A CA 1
ATOM 1947 C C . ALA A 1 260 ? -14.638 3.904 53.355 1.00 15.48 260 ALA A C 1
ATOM 1948 O O . ALA A 1 260 ? -14.376 3.794 54.558 1.00 15.15 260 ALA A O 1
ATOM 1950 N N . ALA A 1 261 ? -15.655 4.629 52.904 1.00 14.39 261 ALA A N 1
ATOM 1951 C CA . ALA A 1 261 ? -16.520 5.347 53.826 1.00 13.89 261 ALA A CA 1
ATOM 1952 C C . ALA A 1 261 ? -17.323 4.383 54.698 1.00 13.82 261 ALA A C 1
ATOM 1953 O O . ALA A 1 261 ? -17.510 4.630 55.885 1.00 15.82 261 ALA A O 1
ATOM 1955 N N . ALA A 1 262 ? -17.781 3.279 54.113 1.00 13.38 262 ALA A N 1
ATOM 1956 C CA . ALA A 1 262 ? -18.583 2.295 54.836 1.00 13.33 262 ALA A CA 1
ATOM 1957 C C . ALA A 1 262 ? -17.794 1.581 55.934 1.00 17.45 262 ALA A C 1
ATOM 1958 O O . ALA A 1 262 ? -18.363 1.140 56.935 1.00 16.10 262 ALA A O 1
ATOM 1960 N N . ALA A 1 263 ? -16.483 1.480 55.742 1.00 17.90 263 ALA A N 1
ATOM 1961 C CA . ALA A 1 263 ? -15.621 0.795 56.697 1.00 19.48 263 ALA A CA 1
ATOM 1962 C C . ALA A 1 263 ? -15.250 1.619 57.922 1.00 19.96 263 ALA A C 1
ATOM 1963 O O . ALA A 1 263 ? -14.876 1.060 58.950 1.00 21.12 263 ALA A O 1
ATOM 1965 N N . ASN A 1 264 ? -15.359 2.940 57.819 1.00 19.29 264 ASN A N 1
ATOM 1966 C CA . ASN A 1 264 ? -14.969 3.818 58.922 1.00 21.63 264 ASN A CA 1
ATOM 1967 C C . ASN A 1 264 ? -16.074 4.711 59.471 1.00 20.10 264 ASN A C 1
ATOM 1968 O O . ASN A 1 264 ? -15.790 5.635 60.227 1.00 18.21 264 ASN A O 1
ATOM 1973 N N . ASN A 1 265 ? -17.321 4.443 59.102 1.00 17.22 265 ASN A N 1
ATOM 1974 C CA . ASN A 1 265 ? -18.421 5.279 59.569 1.00 18.36 265 ASN A CA 1
ATOM 1975 C C . ASN A 1 265 ? -19.680 4.482 59.846 1.00 18.13 265 ASN A C 1
ATOM 1976 O O . ASN A 1 265 ? -19.770 3.303 59.517 1.00 19.32 265 ASN A O 1
ATOM 1981 N N . THR A 1 266 ? -20.655 5.142 60.459 1.00 16.95 266 THR A N 1
ATOM 1982 C CA . THR A 1 266 ? -21.934 4.516 60.742 1.00 17.90 266 THR A CA 1
ATOM 1983 C C . THR A 1 266 ? -22.849 4.971 59.606 1.00 17.74 266 THR A C 1
ATOM 1984 O O . THR A 1 266 ? -23.255 6.129 59.565 1.00 17.43 266 THR A O 1
ATOM 1988 N N . VAL A 1 267 ? -23.146 4.061 58.683 1.00 17.00 267 VAL A N 1
ATOM 1989 C CA . VAL A 1 267 ? -23.999 4.360 57.531 1.00 15.45 267 VAL A CA 1
ATOM 1990 C C . VAL A 1 267 ? -25.477 4.311 57.923 1.00 15.62 267 VAL A C 1
ATOM 1991 O O . VAL A 1 267 ? -25.980 3.268 58.347 1.00 16.80 267 VAL A O 1
ATOM 1995 N N . VAL A 1 268 ? -26.167 5.440 57.765 1.00 14.16 268 VAL A N 1
ATOM 1996 C CA . VAL A 1 268 ? -27.575 5.553 58.136 1.00 13.74 268 VAL A CA 1
ATOM 1997 C C . VAL A 1 268 ? -28.567 5.422 56.982 1.00 13.24 268 VAL A C 1
ATOM 1998 O O . VAL A 1 268 ? -29.776 5.293 57.201 1.00 12.96 268 VAL A O 1
ATOM 2002 N N . GLY A 1 269 ? -28.062 5.449 55.756 1.00 13.83 269 GLY A N 1
ATOM 2003 C CA . GLY A 1 269 ? -28.936 5.323 54.608 1.00 12.88 269 GLY A CA 1
ATOM 2004 C C . GLY A 1 269 ? -28.202 5.582 53.309 1.00 13.00 269 GLY A C 1
ATOM 2005 O O . GLY A 1 269 ? -27.051 6.021 53.305 1.00 12.81 269 GLY A O 1
ATOM 2006 N N . LEU A 1 270 ? -28.875 5.306 52.199 1.00 14.08 270 LEU A N 1
ATOM 2007 C CA . LEU A 1 270 ? -28.287 5.513 50.882 1.00 13.14 270 LEU A CA 1
ATOM 2008 C C . LEU A 1 270 ? -29.362 5.759 49.841 1.00 13.38 270 LEU A C 1
ATOM 2009 O O . LEU A 1 270 ? -30.422 5.133 49.885 1.00 12.73 270 LEU A O 1
ATOM 2014 N N . ASP A 1 271 ? -29.110 6.693 48.926 1.00 13.09 271 ASP A N 1
ATOM 2015 C CA . ASP A 1 271 ? -30.053 6.907 47.842 1.00 12.25 271 ASP A CA 1
ATOM 2016 C C . ASP A 1 271 ? -29.300 6.730 46.535 1.00 10.46 271 ASP A C 1
ATOM 2017 O O . ASP A 1 271 ? -28.090 6.956 46.462 1.00 11.40 271 ASP A O 1
ATOM 2022 N N . LEU A 1 272 ? -30.011 6.249 45.524 1.00 10.68 272 LEU A N 1
ATOM 2023 C CA . LEU A 1 272 ? -29.445 5.999 44.200 1.00 9.38 272 LEU A CA 1
ATOM 2024 C C . LEU A 1 272 ? -30.356 6.793 43.284 1.00 7.48 272 LEU A C 1
ATOM 2025 O O . LEU A 1 272 ? -31.517 6.420 43.085 1.00 9.98 272 LEU A O 1
ATOM 2030 N N . VAL A 1 273 ? -29.832 7.886 42.734 1.00 9.52 273 VAL A N 1
ATOM 2031 C CA . VAL A 1 273 ? -30.640 8.777 41.905 1.00 8.78 273 VAL A CA 1
ATOM 2032 C C . VAL A 1 273 ? -30.148 9.089 40.491 1.00 9.47 273 VAL A C 1
ATOM 2033 O O . VAL A 1 273 ? -29.008 8.807 40.129 1.00 9.68 273 VAL A O 1
ATOM 2037 N N . GLU A 1 274 ? -31.055 9.670 39.706 1.00 9.05 274 GLU A N 1
ATOM 2038 C CA . GLU A 1 274 ? -30.802 10.107 38.332 1.00 8.81 274 GLU A CA 1
ATOM 2039 C C . GLU A 1 274 ? -30.584 9.032 37.265 1.00 8.43 274 GLU A C 1
ATOM 2040 O O . GLU A 1 274 ? -30.127 9.325 36.164 1.00 8.69 274 GLU A O 1
ATOM 2046 N N . LEU A 1 275 ? -30.901 7.785 37.580 1.00 8.37 275 LEU A N 1
ATOM 2047 C CA . LEU A 1 275 ? -30.765 6.727 36.585 1.00 10.26 275 LEU A CA 1
ATOM 2048 C C . LEU A 1 275 ? -31.928 6.912 35.600 1.00 9.70 275 LEU A C 1
ATOM 2049 O O . LEU A 1 275 ? -33.069 7.099 36.026 1.00 10.92 275 LEU A O 1
ATOM 2054 N N . ALA A 1 276 ? -31.642 6.878 34.297 1.00 9.14 276 ALA A N 1
ATOM 2055 C CA . ALA A 1 276 ? -32.673 7.006 33.263 1.00 8.81 276 ALA A CA 1
ATOM 2056 C C . ALA A 1 276 ? -32.549 5.774 32.371 1.00 8.27 276 ALA A C 1
ATOM 2057 O O . ALA A 1 276 ? -31.800 5.782 31.396 1.00 8.85 276 ALA A O 1
ATOM 2059 N N . PRO A 1 277 ? -33.285 4.700 32.696 1.00 10.76 277 PRO A N 1
ATOM 2060 C CA . PRO A 1 277 ? -33.255 3.442 31.934 1.00 11.69 277 PRO A CA 1
ATOM 2061 C C . PRO A 1 277 ? -33.587 3.602 30.458 1.00 11.83 277 PRO A C 1
ATOM 2062 O O . PRO A 1 277 ? -33.061 2.882 29.608 1.00 11.92 277 PRO A O 1
ATOM 2066 N N . ASN A 1 278 ? -34.469 4.550 30.165 1.00 10.87 278 ASN A N 1
ATOM 2067 C CA . ASN A 1 278 ? -34.907 4.819 28.803 1.00 12.67 278 ASN A CA 1
ATOM 2068 C C . ASN A 1 278 ? -33.800 5.391 27.935 1.00 12.20 278 ASN A C 1
ATOM 2069 O O . ASN A 1 278 ? -33.917 5.406 26.705 1.00 13.70 278 ASN A O 1
ATOM 2074 N N . LEU A 1 279 ? -32.728 5.860 28.570 1.00 9.55 279 LEU A N 1
ATOM 2075 C CA . LEU A 1 279 ? -31.609 6.443 27.841 1.00 10.64 279 LEU A CA 1
ATOM 2076 C C . LEU A 1 279 ? -30.449 5.477 27.638 1.00 11.55 279 LEU A C 1
ATOM 2077 O O . LEU A 1 279 ? -29.390 5.868 27.142 1.00 13.19 279 LEU A O 1
ATOM 2082 N N . ASP A 1 280 ? -30.638 4.223 28.035 1.00 10.55 280 ASP A N 1
ATOM 2083 C CA . ASP A 1 280 ? -29.594 3.211 27.830 1.00 10.12 280 ASP A CA 1
ATOM 2084 C C . ASP A 1 280 ? -30.264 1.918 27.377 1.00 10.95 280 ASP A C 1
ATOM 2085 O O . ASP A 1 280 ? -30.630 1.075 28.195 1.00 10.54 280 ASP A O 1
ATOM 2090 N N . PRO A 1 281 ? -30.429 1.746 26.062 1.00 11.45 281 PRO A N 1
ATOM 2091 C CA . PRO A 1 281 ? -31.070 0.530 25.557 1.00 13.49 281 PRO A CA 1
ATOM 2092 C C . PRO A 1 281 ? -30.275 -0.756 25.759 1.00 13.52 281 PRO A C 1
ATOM 2093 O O . PRO A 1 281 ? -30.795 -1.843 25.528 1.00 15.30 281 PRO A O 1
ATOM 2097 N N . THR A 1 282 ? -29.022 -0.641 26.185 1.00 12.52 282 THR A N 1
ATOM 2098 C CA . THR A 1 282 ? -28.208 -1.832 26.418 1.00 10.45 282 THR A CA 1
ATOM 2099 C C . THR A 1 282 ? -28.554 -2.408 27.779 1.00 11.31 282 THR A C 1
ATOM 2100 O O . THR A 1 282 ? -28.255 -3.568 28.070 1.00 11.02 282 THR A O 1
ATOM 2104 N N . GLY A 1 283 ? -29.173 -1.582 28.615 1.00 10.99 283 GLY A N 1
ATOM 2105 C CA . GLY A 1 283 ? -29.552 -2.015 29.948 1.00 12.72 283 GLY A CA 1
ATOM 2106 C C . GLY A 1 283 ? -28.410 -2.152 30.942 1.00 12.13 283 GLY A C 1
ATOM 2107 O O . GLY A 1 283 ? -28.638 -2.528 32.093 1.00 11.94 283 GLY A O 1
ATOM 2108 N N . ARG A 1 284 ? -27.183 -1.845 30.533 1.00 11.44 284 ARG A N 1
ATOM 2109 C CA . ARG A 1 284 ? -26.066 -1.983 31.469 1.00 10.37 284 ARG A CA 1
ATOM 2110 C C . ARG A 1 284 ? -26.112 -0.966 32.607 1.00 11.04 284 ARG A C 1
ATOM 2111 O O . ARG A 1 284 ? -25.605 -1.230 33.698 1.00 10.62 284 ARG A O 1
ATOM 2119 N N . SER A 1 285 ? -26.722 0.190 32.363 1.00 8.86 285 SER A N 1
ATOM 2120 C CA . SER A 1 285 ? -26.802 1.199 33.422 1.00 7.63 285 SER A CA 1
ATOM 2121 C C . SER A 1 285 ? -27.548 0.700 34.659 1.00 8.29 285 SER A C 1
ATOM 2122 O O . SER A 1 285 ? -27.041 0.820 35.782 1.00 9.47 285 SER A O 1
ATOM 2125 N N . GLU A 1 286 ? -28.748 0.148 34.480 1.00 7.83 286 GLU A N 1
ATOM 2126 C CA . GLU A 1 286 ? -29.492 -0.328 35.643 1.00 9.90 286 GLU A CA 1
ATOM 2127 C C . GLU A 1 286 ? -28.879 -1.590 36.234 1.00 10.85 286 GLU A C 1
ATOM 2128 O O . GLU A 1 286 ? -28.926 -1.802 37.448 1.00 10.38 286 GLU A O 1
ATOM 2134 N N . LEU A 1 287 ? -28.297 -2.427 35.383 1.00 10.03 287 LEU A N 1
ATOM 2135 C CA . LEU A 1 287 ? -27.670 -3.649 35.869 1.00 11.02 287 LEU A CA 1
ATOM 2136 C C . LEU A 1 287 ? -26.490 -3.316 36.774 1.00 10.40 287 LEU A C 1
ATOM 2137 O O . LEU A 1 287 ? -26.391 -3.834 37.891 1.00 10.92 287 LEU A O 1
ATOM 2142 N N . LEU A 1 288 ? -25.613 -2.432 36.304 1.00 8.68 288 LEU A N 1
ATOM 2143 C CA . LEU A 1 288 ? -24.457 -2.026 37.078 1.00 9.08 288 LEU A CA 1
ATOM 2144 C C . LEU A 1 288 ? -24.812 -1.245 38.333 1.00 10.02 288 LEU A C 1
ATOM 2145 O O . LEU A 1 288 ? -24.186 -1.433 39.374 1.00 11.07 288 LEU A O 1
ATOM 2150 N N . MET A 1 289 ? -25.806 -0.366 38.246 1.00 7.58 289 MET A N 1
ATOM 2151 C CA . MET A 1 289 ? -26.185 0.416 39.419 1.00 9.19 289 MET A CA 1
ATOM 2152 C C . MET A 1 289 ? -26.913 -0.395 40.489 1.00 10.48 289 MET A C 1
ATOM 2153 O O . MET A 1 289 ? -26.836 -0.073 41.676 1.00 11.62 289 MET A O 1
ATOM 2158 N N . ALA A 1 290 ? -27.624 -1.443 40.085 1.00 10.08 290 ALA A N 1
ATOM 2159 C CA . ALA A 1 290 ? -28.293 -2.293 41.064 1.00 11.62 290 ALA A CA 1
ATOM 2160 C C . ALA A 1 290 ? -27.187 -3.050 41.806 1.00 13.61 290 ALA A C 1
ATOM 2161 O O . ALA A 1 290 ? -27.258 -3.251 43.024 1.00 12.68 290 ALA A O 1
ATOM 2163 N N . ARG A 1 291 ? -26.158 -3.465 41.068 1.00 12.99 291 ARG A N 1
ATOM 2164 C CA . ARG A 1 291 ? -25.051 -4.182 41.689 1.00 13.03 291 ARG A CA 1
ATOM 2165 C C . ARG A 1 291 ? -24.305 -3.264 42.651 1.00 12.61 291 ARG A C 1
ATOM 2166 O O . ARG A 1 291 ? -23.879 -3.687 43.726 1.00 11.60 291 ARG A O 1
ATOM 2174 N N . LEU A 1 292 ? -24.137 -2.004 42.263 1.00 10.19 292 LEU A N 1
ATOM 2175 C CA . LEU A 1 292 ? -23.441 -1.057 43.122 1.00 10.89 292 LEU A CA 1
ATOM 2176 C C . LEU A 1 292 ? -24.149 -0.969 44.468 1.00 10.17 292 LEU A C 1
ATOM 2177 O O . LEU A 1 292 ? -23.504 -0.933 45.517 1.00 11.26 292 LEU A O 1
ATOM 2182 N N . VAL A 1 293 ? -25.479 -0.924 44.445 1.00 10.77 293 VAL A N 1
ATOM 2183 C CA . VAL A 1 293 ? -26.228 -0.832 45.693 1.00 10.64 293 VAL A CA 1
ATOM 2184 C C . VAL A 1 293 ? -25.987 -2.085 46.524 1.00 13.60 293 VAL A C 1
ATOM 2185 O O . VAL A 1 293 ? -25.700 -1.998 47.724 1.00 12.38 293 VAL A O 1
ATOM 2189 N N . MET A 1 294 ? -26.080 -3.248 45.884 1.00 11.55 294 MET A N 1
ATOM 2190 C CA . MET A 1 294 ? -25.877 -4.503 46.600 1.00 13.56 294 MET A CA 1
ATOM 2191 C C . MET A 1 294 ? -24.447 -4.655 47.111 1.00 12.45 294 MET A C 1
ATOM 2192 O O . MET A 1 294 ? -24.234 -5.140 48.226 1.00 15.49 294 MET A O 1
ATOM 2197 N N . GLU A 1 295 ? -23.469 -4.250 46.308 1.00 11.77 295 GLU A N 1
ATOM 2198 C CA . GLU A 1 295 ? -22.085 -4.356 46.742 1.00 13.07 295 GLU A CA 1
ATOM 2199 C C . GLU A 1 295 ? -21.831 -3.372 47.877 1.00 14.12 295 GLU A C 1
ATOM 2200 O O . GLU A 1 295 ? -21.100 -3.674 48.823 1.00 15.32 295 GLU A O 1
ATOM 2206 N N . THR A 1 296 ? -22.438 -2.192 47.800 1.00 13.82 296 THR A N 1
ATOM 2207 C CA . THR A 1 296 ? -22.245 -1.217 48.865 1.00 14.11 296 THR A CA 1
ATOM 2208 C C . THR A 1 296 ? -22.784 -1.780 50.177 1.00 13.68 296 THR A C 1
ATOM 2209 O O . THR A 1 296 ? -22.149 -1.648 51.224 1.00 14.72 296 THR A O 1
ATOM 2213 N N . LEU A 1 297 ? -23.948 -2.416 50.124 1.00 13.70 297 LEU A N 1
ATOM 2214 C CA . LEU A 1 297 ? -24.525 -3.005 51.327 1.00 15.00 297 LEU A CA 1
ATOM 2215 C C . LEU A 1 297 ? -23.620 -4.112 51.879 1.00 15.57 297 LEU A C 1
ATOM 2216 O O . LEU A 1 297 ? -23.540 -4.304 53.095 1.00 15.49 297 LEU A O 1
ATOM 2221 N N . CYS A 1 298 ? -22.944 -4.840 50.995 1.00 15.70 298 CYS A N 1
ATOM 2222 C CA . CYS A 1 298 ? -22.035 -5.895 51.449 1.00 16.04 298 CYS A CA 1
ATOM 2223 C C . CYS A 1 298 ? -20.969 -5.239 52.305 1.00 16.50 298 CYS A C 1
ATOM 2224 O O . CYS A 1 298 ? -20.640 -5.721 53.389 1.00 17.81 298 CYS A O 1
ATOM 2227 N N . GLU A 1 299 ? -20.426 -4.137 51.795 1.00 15.49 299 GLU A N 1
ATOM 2228 C CA . GLU A 1 299 ? -19.392 -3.397 52.497 1.00 15.39 299 GLU A CA 1
ATOM 2229 C C . GLU A 1 299 ? -19.941 -2.842 53.803 1.00 16.84 299 GLU A C 1
ATOM 2230 O O . GLU A 1 299 ? -19.296 -2.942 54.843 1.00 18.86 299 GLU A O 1
ATOM 2236 N N . VAL A 1 300 ? -21.136 -2.256 53.756 1.00 14.88 300 VAL A N 1
ATOM 2237 C CA . VAL A 1 300 ? -21.730 -1.693 54.966 1.00 15.63 300 VAL A CA 1
ATOM 2238 C C . VAL A 1 300 ? -21.848 -2.739 56.079 1.00 17.80 300 VAL A C 1
ATOM 2239 O O . VAL A 1 300 ? -21.340 -2.541 57.181 1.00 15.71 300 VAL A O 1
ATOM 2243 N N . PHE A 1 301 ? -22.495 -3.862 55.789 1.00 18.06 301 PHE A N 1
ATOM 2244 C CA . PHE A 1 301 ? -22.671 -4.875 56.818 1.00 19.97 301 PHE A CA 1
ATOM 2245 C C . PHE A 1 301 ? -21.417 -5.655 57.200 1.00 21.66 301 PHE A C 1
ATOM 2246 O O . PHE A 1 301 ? -21.449 -6.458 58.128 1.00 22.62 301 PHE A O 1
ATOM 2254 N N . ASP A 1 302 ? -20.314 -5.406 56.505 1.00 23.47 302 ASP A N 1
ATOM 2255 C CA . ASP A 1 302 ? -19.058 -6.077 56.828 1.00 26.98 302 ASP A CA 1
ATOM 2256 C C . ASP A 1 302 ? -18.300 -5.284 57.887 1.00 29.90 302 ASP A C 1
ATOM 2257 O O . ASP A 1 302 ? -17.442 -5.827 58.585 1.00 29.56 302 ASP A O 1
ATOM 2262 N N . HIS A 1 303 ? -18.617 -3.997 58.008 1.00 31.72 303 HIS A N 1
ATOM 2263 C CA . HIS A 1 303 ? -17.935 -3.144 58.978 1.00 34.76 303 HIS A CA 1
ATOM 2264 C C . HIS A 1 303 ? -18.851 -2.421 59.958 1.00 35.73 303 HIS A C 1
ATOM 2265 O O . HIS A 1 303 ? -18.433 -1.450 60.589 1.00 36.07 303 HIS A O 1
ATOM 2272 N N . VAL A 1 304 ? -20.091 -2.879 60.096 1.00 37.81 304 VAL A N 1
ATOM 2273 C CA . VAL A 1 304 ? -21.017 -2.231 61.024 1.00 42.71 304 VAL A CA 1
ATOM 2274 C C . VAL A 1 304 ? -20.610 -2.534 62.463 1.00 43.49 304 VAL A C 1
ATOM 2275 O O . VAL A 1 304 ? -20.152 -3.638 62.764 1.00 46.14 304 VAL A O 1
ATOM 2279 N N . LEU A 1 305 ? -20.775 -1.553 63.347 1.00 44.28 305 LEU A N 1
ATOM 2280 C CA . LEU A 1 305 ? -20.433 -1.733 64.754 1.00 44.60 305 LEU A CA 1
ATOM 2281 C C . LEU A 1 305 ? -21.692 -1.954 65.592 1.00 44.49 305 LEU A C 1
ATOM 2282 O O . LEU A 1 305 ? -21.622 -1.760 66.824 1.00 44.06 305 LEU A O 1
ATOM 2288 N N . GLY B 1 3 ? -10.373 -6.654 -9.490 1.00 43.57 3 GLY B N 1
ATOM 2289 C CA . GLY B 1 3 ? -11.290 -5.538 -9.873 1.00 42.34 3 GLY B CA 1
ATOM 2290 C C . GLY B 1 3 ? -11.763 -4.722 -8.682 1.00 41.90 3 GLY B C 1
ATOM 2291 O O . GLY B 1 3 ? -11.002 -4.500 -7.740 1.00 40.88 3 GLY B O 1
ATOM 2292 N N . PRO B 1 4 ? -13.020 -4.252 -8.699 1.00 41.76 4 PRO B N 1
ATOM 2293 C CA . PRO B 1 4 ? -13.564 -3.457 -7.593 1.00 38.82 4 PRO B CA 1
ATOM 2294 C C . PRO B 1 4 ? -14.011 -4.328 -6.422 1.00 36.09 4 PRO B C 1
ATOM 2295 O O . PRO B 1 4 ? -14.454 -5.462 -6.613 1.00 35.55 4 PRO B O 1
ATOM 2299 N N . ALA B 1 5 ? -13.892 -3.794 -5.211 1.00 33.59 5 ALA B N 1
ATOM 2300 C CA . ALA B 1 5 ? -14.286 -4.525 -4.013 1.00 31.85 5 ALA B CA 1
ATOM 2301 C C . ALA B 1 5 ? -15.535 -3.924 -3.377 1.00 30.44 5 ALA B C 1
ATOM 2302 O O . ALA B 1 5 ? -15.755 -2.715 -3.442 1.00 30.22 5 ALA B O 1
ATOM 2304 N N . HIS B 1 6 ? -16.344 -4.783 -2.766 1.00 29.78 6 HIS B N 1
ATOM 2305 C CA . HIS B 1 6 ? -17.572 -4.364 -2.096 1.00 28.55 6 HIS B CA 1
ATOM 2306 C C . HIS B 1 6 ? -17.251 -3.533 -0.867 1.00 27.26 6 HIS B C 1
ATOM 2307 O O . HIS B 1 6 ? -16.218 -3.729 -0.232 1.00 25.46 6 HIS B O 1
ATOM 2314 N N . LEU B 1 7 ? -18.142 -2.606 -0.539 1.00 25.65 7 LEU B N 1
ATOM 2315 C CA . LEU B 1 7 ? -17.985 -1.804 0.665 1.00 25.17 7 LEU B CA 1
ATOM 2316 C C . LEU B 1 7 ? -18.586 -2.719 1.728 1.00 22.42 7 LEU B C 1
ATOM 2317 O O . LEU B 1 7 ? -19.221 -3.722 1.390 1.00 21.46 7 LEU B O 1
ATOM 2322 N N . PRO B 1 8 ? -18.407 -2.394 3.019 1.00 20.91 8 PRO B N 1
ATOM 2323 C CA . PRO B 1 8 ? -18.952 -3.233 4.091 1.00 22.23 8 PRO B CA 1
ATOM 2324 C C . PRO B 1 8 ? -20.440 -3.568 3.998 1.00 21.85 8 PRO B C 1
ATOM 2325 O O . PRO B 1 8 ? -20.854 -4.659 4.374 1.00 21.90 8 PRO B O 1
ATOM 2329 N N . TYR B 1 9 ? -21.248 -2.642 3.493 1.00 22.59 9 TYR B N 1
ATOM 2330 C CA . TYR B 1 9 ? -22.679 -2.902 3.387 1.00 23.30 9 TYR B CA 1
ATOM 2331 C C . TYR B 1 9 ? -23.077 -3.703 2.150 1.00 23.78 9 TYR B C 1
ATOM 2332 O O . TYR B 1 9 ? -24.256 -3.989 1.946 1.00 23.44 9 TYR B O 1
ATOM 2341 N N . GLY B 1 10 ? -22.103 -4.075 1.328 1.00 22.21 10 GLY B N 1
ATOM 2342 C CA . GLY B 1 10 ? -22.428 -4.829 0.130 1.00 22.14 10 GLY B CA 1
ATOM 2343 C C . GLY B 1 10 ? -21.980 -6.278 0.139 1.00 22.99 10 GLY B C 1
ATOM 2344 O O . GLY B 1 10 ? -21.021 -6.643 0.825 1.00 21.79 10 GLY B O 1
ATOM 2345 N N . GLY B 1 11 ? -22.686 -7.103 -0.629 1.00 22.62 11 GLY B N 1
ATOM 2346 C CA . GLY B 1 11 ? -22.351 -8.513 -0.735 1.00 22.49 11 GLY B CA 1
ATOM 2347 C C . GLY B 1 11 ? -22.973 -9.400 0.324 1.00 23.22 11 GLY B C 1
ATOM 2348 O O . GLY B 1 11 ? -23.477 -8.920 1.342 1.00 21.75 11 GLY B O 1
ATOM 2349 N N . ILE B 1 12 ? -22.947 -10.706 0.078 1.00 22.55 12 ILE B N 1
ATOM 2350 C CA . ILE B 1 12 ? -23.498 -11.659 1.027 1.00 23.34 12 ILE B CA 1
ATOM 2351 C C . ILE B 1 12 ? -22.544 -11.691 2.213 1.00 23.37 12 ILE B C 1
ATOM 2352 O O . ILE B 1 12 ? -21.324 -11.736 2.038 1.00 23.63 12 ILE B O 1
ATOM 2357 N N . PRO B 1 13 ? -23.085 -11.658 3.437 1.00 23.01 13 PRO B N 1
ATOM 2358 C CA . PRO B 1 13 ? -22.219 -11.681 4.615 1.00 22.82 13 PRO B CA 1
ATOM 2359 C C . PRO B 1 13 ? -21.685 -13.046 5.029 1.00 22.00 13 PRO B C 1
ATOM 2360 O O . PRO B 1 13 ? -22.391 -13.848 5.646 1.00 23.86 13 PRO B O 1
ATOM 2364 N N . THR B 1 14 ? -20.436 -13.307 4.664 1.00 22.18 14 THR B N 1
ATOM 2365 C CA . THR B 1 14 ? -19.761 -14.544 5.040 1.00 21.69 14 THR B CA 1
ATOM 2366 C C . THR B 1 14 ? -18.562 -14.062 5.844 1.00 22.30 14 THR B C 1
ATOM 2367 O O . THR B 1 14 ? -18.039 -12.986 5.578 1.00 22.07 14 THR B O 1
ATOM 2371 N N . PHE B 1 15 ? -18.131 -14.840 6.831 1.00 22.48 15 PHE B N 1
ATOM 2372 C CA . PHE B 1 15 ? -17.004 -14.424 7.652 1.00 22.51 15 PHE B CA 1
ATOM 2373 C C . PHE B 1 15 ? -15.753 -14.093 6.842 1.00 23.00 15 PHE B C 1
ATOM 2374 O O . PHE B 1 15 ? -15.259 -14.915 6.068 1.00 24.09 15 PHE B O 1
ATOM 2382 N N . ALA B 1 16 ? -15.245 -12.878 7.032 1.00 21.40 16 ALA B N 1
ATOM 2383 C CA . ALA B 1 16 ? -14.056 -12.413 6.328 1.00 22.96 16 ALA B CA 1
ATOM 2384 C C . ALA B 1 16 ? -14.319 -12.358 4.829 1.00 24.03 16 ALA B C 1
ATOM 2385 O O . ALA B 1 16 ? -13.388 -12.254 4.028 1.00 23.42 16 ALA B O 1
ATOM 2387 N N . ARG B 1 17 ? -15.595 -12.422 4.460 1.00 24.31 17 ARG B N 1
ATOM 2388 C CA . ARG B 1 17 ? -15.999 -12.381 3.062 1.00 25.57 17 ARG B CA 1
ATOM 2389 C C . ARG B 1 17 ? -15.345 -13.560 2.338 1.00 26.72 17 ARG B C 1
ATOM 2390 O O . ARG B 1 17 ? -14.924 -13.449 1.186 1.00 26.60 17 ARG B O 1
ATOM 2398 N N . ALA B 1 18 ? -15.267 -14.689 3.036 1.00 26.57 18 ALA B N 1
ATOM 2399 C CA . ALA B 1 18 ? -14.678 -15.904 2.488 1.00 28.50 18 ALA B CA 1
ATOM 2400 C C . ALA B 1 18 ? -15.725 -16.709 1.728 1.00 29.54 18 ALA B C 1
ATOM 2401 O O . ALA B 1 18 ? -16.928 -16.523 1.916 1.00 29.23 18 ALA B O 1
ATOM 2403 N N . PRO B 1 19 ? -15.280 -17.624 0.851 1.00 30.78 19 PRO B N 1
ATOM 2404 C CA . PRO B 1 19 ? -16.237 -18.433 0.090 1.00 30.40 19 PRO B CA 1
ATOM 2405 C C . PRO B 1 19 ? -17.049 -19.364 0.988 1.00 30.92 19 PRO B C 1
ATOM 2406 O O . PRO B 1 19 ? -16.553 -19.862 1.997 1.00 30.47 19 PRO B O 1
ATOM 2410 N N . LEU B 1 20 ? -18.306 -19.588 0.619 1.00 30.65 20 LEU B N 1
ATOM 2411 C CA . LEU B 1 20 ? -19.190 -20.447 1.393 1.00 33.48 20 LEU B CA 1
ATOM 2412 C C . LEU B 1 20 ? -18.951 -21.914 1.060 1.00 34.88 20 LEU B C 1
ATOM 2413 O O . LEU B 1 20 ? -18.670 -22.257 -0.090 1.00 36.77 20 LEU B O 1
ATOM 2418 N N . VAL B 1 21 ? -19.052 -22.773 2.071 1.00 34.87 21 VAL B N 1
ATOM 2419 C CA . VAL B 1 21 ? -18.854 -24.208 1.890 1.00 34.82 21 VAL B CA 1
ATOM 2420 C C . VAL B 1 21 ? -19.689 -25.001 2.883 1.00 36.19 21 VAL B C 1
ATOM 2421 O O . VAL B 1 21 ? -20.309 -24.433 3.784 1.00 36.07 21 VAL B O 1
ATOM 2425 N N . GLN B 1 22 ? -19.704 -26.318 2.708 1.00 37.41 22 GLN B N 1
ATOM 2426 C CA . GLN B 1 22 ? -20.447 -27.202 3.600 1.00 40.89 22 GLN B CA 1
ATOM 2427 C C . GLN B 1 22 ? -19.472 -27.899 4.547 1.00 38.88 22 GLN B C 1
ATOM 2428 O O . GLN B 1 22 ? -18.364 -28.260 4.151 1.00 40.51 22 GLN B O 1
ATOM 2434 N N . PRO B 1 23 ? -19.872 -28.092 5.814 1.00 37.62 23 PRO B N 1
ATOM 2435 C CA . PRO B 1 23 ? -19.023 -28.748 6.815 1.00 37.54 23 PRO B CA 1
ATOM 2436 C C . PRO B 1 23 ? -18.379 -30.038 6.307 1.00 38.33 23 PRO B C 1
ATOM 2437 O O . PRO B 1 23 ? -17.161 -30.201 6.377 1.00 39.42 23 PRO B O 1
ATOM 2441 N N . ASP B 1 24 ? -19.202 -30.948 5.795 1.00 37.95 24 ASP B N 1
ATOM 2442 C CA . ASP B 1 24 ? -18.709 -32.225 5.281 1.00 39.14 24 ASP B CA 1
ATOM 2443 C C . ASP B 1 24 ? -18.513 -32.163 3.772 1.00 38.00 24 ASP B C 1
ATOM 2444 O O . ASP B 1 24 ? -18.560 -33.187 3.089 1.00 37.32 24 ASP B O 1
ATOM 2449 N N . GLY B 1 25 ? -18.306 -30.956 3.256 1.00 37.78 25 GLY B N 1
ATOM 2450 C CA . GLY B 1 25 ? -18.105 -30.791 1.829 1.00 38.32 25 GLY B CA 1
ATOM 2451 C C . GLY B 1 25 ? -16.681 -31.117 1.427 1.00 37.77 25 GLY B C 1
ATOM 2452 O O . GLY B 1 25 ? -15.864 -31.500 2.264 1.00 37.67 25 GLY B O 1
ATOM 2453 N N . ASP B 1 26 ? -16.381 -30.964 0.142 1.00 38.52 26 ASP B N 1
ATOM 2454 C CA . ASP B 1 26 ? -15.046 -31.248 -0.370 1.00 40.82 26 ASP B CA 1
ATOM 2455 C C . ASP B 1 26 ? -14.233 -29.968 -0.493 1.00 38.57 26 ASP B C 1
ATOM 2456 O O . ASP B 1 26 ? -14.263 -29.312 -1.532 1.00 39.55 26 ASP B O 1
ATOM 2461 N N . TRP B 1 27 ? -13.499 -29.621 0.563 1.00 37.43 27 TRP B N 1
ATOM 2462 C CA . TRP B 1 27 ? -12.691 -28.402 0.561 1.00 37.21 27 TRP B CA 1
ATOM 2463 C C . TRP B 1 27 ? -11.619 -28.401 1.652 1.00 37.09 27 TRP B C 1
ATOM 2464 O O . TRP B 1 27 ? -11.639 -29.228 2.566 1.00 37.22 27 TRP B O 1
ATOM 2475 N N . GLN B 1 28 ? -10.699 -27.446 1.553 1.00 38.66 28 GLN B N 1
ATOM 2476 C CA . GLN B 1 28 ? -9.616 -27.289 2.520 1.00 42.95 28 GLN B CA 1
ATOM 2477 C C . GLN B 1 28 ? -9.200 -25.819 2.604 1.00 39.94 28 GLN B C 1
ATOM 2478 O O . GLN B 1 28 ? -9.231 -25.104 1.603 1.00 42.15 28 GLN B O 1
ATOM 2484 N N . ALA B 1 29 ? -8.810 -25.368 3.794 1.00 37.47 29 ALA B N 1
ATOM 2485 C CA . ALA B 1 29 ? -8.385 -23.981 3.977 1.00 33.73 29 ALA B CA 1
ATOM 2486 C C . ALA B 1 29 ? -7.640 -23.770 5.292 1.00 30.67 29 ALA B C 1
ATOM 2487 O O . ALA B 1 29 ? -7.773 -24.559 6.224 1.00 30.11 29 ALA B O 1
ATOM 2489 N N . ASP B 1 30 ? -6.850 -22.704 5.357 1.00 28.78 30 ASP B N 1
ATOM 2490 C CA . ASP B 1 30 ? -6.096 -22.384 6.565 1.00 29.00 30 ASP B CA 1
ATOM 2491 C C . ASP B 1 30 ? -7.051 -22.096 7.723 1.00 27.69 30 ASP B C 1
ATOM 2492 O O . ASP B 1 30 ? -6.952 -22.694 8.792 1.00 25.82 30 ASP B O 1
ATOM 2497 N N . VAL B 1 31 ? -7.979 -21.172 7.493 1.00 26.44 31 VAL B N 1
ATOM 2498 C CA . VAL B 1 31 ? -8.951 -20.791 8.511 1.00 25.76 31 VAL B CA 1
ATOM 2499 C C . VAL B 1 31 ? -10.373 -21.078 8.041 1.00 23.95 31 VAL B C 1
ATOM 2500 O O . VAL B 1 31 ? -10.745 -20.740 6.918 1.00 26.64 31 VAL B O 1
ATOM 2504 N N . ALA B 1 32 ? -11.166 -21.706 8.902 1.00 24.08 32 ALA B N 1
ATOM 2505 C CA . ALA B 1 32 ? -12.551 -22.018 8.574 1.00 23.53 32 ALA B CA 1
ATOM 2506 C C . ALA B 1 32 ? -13.488 -21.575 9.694 1.00 23.79 32 ALA B C 1
ATOM 2507 O O . ALA B 1 32 ? -13.260 -21.878 10.866 1.00 22.15 32 ALA B O 1
ATOM 2509 N N . ALA B 1 33 ? -14.544 -20.853 9.328 1.00 23.60 33 ALA B N 1
ATOM 2510 C CA . ALA B 1 33 ? -15.510 -20.380 10.308 1.00 23.05 33 ALA B CA 1
ATOM 2511 C C . ALA B 1 33 ? -16.748 -21.265 10.319 1.00 21.82 33 ALA B C 1
ATOM 2512 O O . ALA B 1 33 ? -17.171 -21.781 9.282 1.00 23.95 33 ALA B O 1
ATOM 2514 N N . LEU B 1 34 ? -17.321 -21.439 11.502 1.00 21.30 34 LEU B N 1
ATOM 2515 C CA . LEU B 1 34 ? -18.524 -22.236 11.677 1.00 19.39 34 LEU B CA 1
ATOM 2516 C C . LEU B 1 34 ? -19.380 -21.591 12.762 1.00 20.74 34 LEU B C 1
ATOM 2517 O O . LEU B 1 34 ? -18.924 -21.388 13.888 1.00 18.93 34 LEU B O 1
ATOM 2522 N N . GLY B 1 35 ? -20.622 -21.268 12.421 1.00 20.47 35 GLY B N 1
ATOM 2523 C CA . GLY B 1 35 ? -21.500 -20.650 13.393 1.00 20.33 35 GLY B CA 1
ATOM 2524 C C . GLY B 1 35 ? -22.365 -21.640 14.141 1.00 20.23 35 GLY B C 1
ATOM 2525 O O . GLY B 1 35 ? -22.700 -22.715 13.637 1.00 21.49 35 GLY B O 1
ATOM 2526 N N . VAL B 1 36 ? -22.720 -21.278 15.365 1.00 19.13 36 VAL B N 1
ATOM 2527 C CA . VAL B 1 36 ? -23.573 -22.110 16.194 1.00 19.57 36 VAL B CA 1
ATOM 2528 C C . VAL B 1 36 ? -24.558 -21.157 16.857 1.00 20.49 36 VAL B C 1
ATOM 2529 O O . VAL B 1 36 ? -24.338 -20.705 17.986 1.00 19.81 36 VAL B O 1
ATOM 2533 N N . PRO B 1 37 ? -25.655 -20.831 16.150 1.00 20.56 37 PRO B N 1
ATOM 2534 C CA . PRO B 1 37 ? -26.721 -19.926 16.603 1.00 20.48 37 PRO B CA 1
ATOM 2535 C C . PRO B 1 37 ? -27.623 -20.552 17.657 1.00 19.88 37 PRO B C 1
ATOM 2536 O O . PRO B 1 37 ? -28.825 -20.713 17.450 1.00 19.88 37 PRO B O 1
ATOM 2540 N N . PHE B 1 38 ? -27.022 -20.884 18.795 1.00 19.62 38 PHE B N 1
ATOM 2541 C CA . PHE B 1 38 ? -27.709 -21.531 19.906 1.00 18.34 38 PHE B CA 1
ATOM 2542 C C . PHE B 1 38 ? -27.670 -20.640 21.146 1.00 18.22 38 PHE B C 1
ATOM 2543 O O . PHE B 1 38 ? -26.590 -20.336 21.645 1.00 18.01 38 PHE B O 1
ATOM 2551 N N . ASP B 1 39 ? -28.827 -20.218 21.651 1.00 18.65 39 ASP B N 1
ATOM 2552 C CA . ASP B 1 39 ? -28.818 -19.385 22.854 1.00 17.60 39 ASP B CA 1
ATOM 2553 C C . ASP B 1 39 ? -29.865 -19.734 23.900 1.00 17.96 39 ASP B C 1
ATOM 2554 O O . ASP B 1 39 ? -30.127 -18.943 24.808 1.00 17.91 39 ASP B O 1
ATOM 2559 N N . ILE B 1 40 ? -30.447 -20.927 23.808 1.00 15.65 40 ILE B N 1
ATOM 2560 C CA . ILE B 1 40 ? -31.466 -21.301 24.773 1.00 17.80 40 ILE B CA 1
ATOM 2561 C C . ILE B 1 40 ? -30.910 -21.821 26.096 1.00 16.44 40 ILE B C 1
ATOM 2562 O O . ILE B 1 40 ? -31.672 -22.173 26.985 1.00 17.09 40 ILE B O 1
ATOM 2567 N N . ALA B 1 41 ? -29.586 -21.838 26.241 1.00 17.65 41 ALA B N 1
ATOM 2568 C CA . ALA B 1 41 ? -28.964 -22.323 27.476 1.00 17.23 41 ALA B CA 1
ATOM 2569 C C . ALA B 1 41 ? -28.619 -21.220 28.479 1.00 18.80 41 ALA B C 1
ATOM 2570 O O . ALA B 1 41 ? -28.355 -21.502 29.650 1.00 19.39 41 ALA B O 1
ATOM 2572 N N . LEU B 1 42 ? -28.610 -19.968 28.032 1.00 19.17 42 LEU B N 1
ATOM 2573 C CA . LEU B 1 42 ? -28.291 -18.872 28.936 1.00 18.87 42 LEU B CA 1
ATOM 2574 C C . LEU B 1 42 ? -29.443 -18.617 29.904 1.00 19.34 42 LEU B C 1
ATOM 2575 O O . LEU B 1 42 ? -30.592 -18.977 29.635 1.00 19.52 42 LEU B O 1
ATOM 2580 N N . GLY B 1 43 ? -29.136 -18.004 31.040 1.00 17.75 43 GLY B N 1
ATOM 2581 C CA . GLY B 1 43 ? -30.177 -17.773 32.019 1.00 19.52 43 GLY B CA 1
ATOM 2582 C C . GLY B 1 43 ? -30.763 -16.381 32.127 1.00 19.52 43 GLY B C 1
ATOM 2583 O O . GLY B 1 43 ? -31.551 -16.136 33.035 1.00 20.85 43 GLY B O 1
ATOM 2584 N N . PHE B 1 44 ? -30.413 -15.471 31.223 1.00 16.48 44 PHE B N 1
ATOM 2585 C CA . PHE B 1 44 ? -30.957 -14.122 31.330 1.00 15.57 44 PHE B CA 1
ATOM 2586 C C . PHE B 1 44 ? -31.528 -13.541 30.034 1.00 15.17 44 PHE B C 1
ATOM 2587 O O . PHE B 1 44 ? -32.680 -13.802 29.693 1.00 15.46 44 PHE B O 1
ATOM 2595 N N . ARG B 1 45 ? -30.727 -12.747 29.326 1.00 13.48 45 ARG B N 1
ATOM 2596 C CA . ARG B 1 45 ? -31.186 -12.106 28.093 1.00 13.65 45 ARG B CA 1
ATOM 2597 C C . ARG B 1 45 ? -30.734 -12.781 26.802 1.00 14.13 45 ARG B C 1
ATOM 2598 O O . ARG B 1 45 ? -29.546 -12.811 26.478 1.00 13.27 45 ARG B O 1
ATOM 2606 N N . PRO B 1 46 ? -31.693 -13.315 26.030 1.00 14.27 46 PRO B N 1
ATOM 2607 C CA . PRO B 1 46 ? -31.416 -13.998 24.761 1.00 16.23 46 PRO B CA 1
ATOM 2608 C C . PRO B 1 46 ? -30.953 -13.030 23.677 1.00 16.89 46 PRO B C 1
ATOM 2609 O O . PRO B 1 46 ? -31.101 -11.812 23.813 1.00 14.71 46 PRO B O 1
ATOM 2613 N N . GLY B 1 47 ? -30.412 -13.583 22.596 1.00 16.39 47 GLY B N 1
ATOM 2614 C CA . GLY B 1 47 ? -29.946 -12.762 21.488 1.00 16.82 47 GLY B CA 1
ATOM 2615 C C . GLY B 1 47 ? -28.703 -13.303 20.806 1.00 16.97 47 GLY B C 1
ATOM 2616 O O . GLY B 1 47 ? -28.466 -13.046 19.618 1.00 15.98 47 GLY B O 1
ATOM 2617 N N . ALA B 1 48 ? -27.913 -14.070 21.550 1.00 17.13 48 ALA B N 1
ATOM 2618 C CA . ALA B 1 48 ? -26.678 -14.635 21.016 1.00 16.11 48 ALA B CA 1
ATOM 2619 C C . ALA B 1 48 ? -26.896 -15.534 19.797 1.00 17.31 48 ALA B C 1
ATOM 2620 O O . ALA B 1 48 ? -25.954 -15.818 19.060 1.00 16.63 48 ALA B O 1
ATOM 2622 N N . ARG B 1 49 ? -28.125 -15.989 19.579 1.00 18.77 49 ARG B N 1
ATOM 2623 C CA . ARG B 1 49 ? -28.377 -16.843 18.420 1.00 19.01 49 ARG B CA 1
ATOM 2624 C C . ARG B 1 49 ? -28.154 -16.039 17.149 1.00 18.48 49 ARG B C 1
ATOM 2625 O O . ARG B 1 49 ? -27.898 -16.598 16.087 1.00 20.00 49 ARG B O 1
ATOM 2633 N N . PHE B 1 50 ? -28.229 -14.717 17.264 1.00 17.64 50 PHE B N 1
ATOM 2634 C CA . PHE B 1 50 ? -28.030 -13.853 16.108 1.00 17.44 50 PHE B CA 1
ATOM 2635 C C . PHE B 1 50 ? -26.584 -13.393 15.990 1.00 15.74 50 PHE B C 1
ATOM 2636 O O . PHE B 1 50 ? -26.218 -12.712 15.029 1.00 15.79 50 PHE B O 1
ATOM 2644 N N . ALA B 1 51 ? -25.750 -13.786 16.948 1.00 14.22 51 ALA B N 1
ATOM 2645 C CA . ALA B 1 51 ? -24.352 -13.366 16.926 1.00 14.09 51 ALA B CA 1
ATOM 2646 C C . ALA B 1 51 ? -23.558 -13.840 15.712 1.00 13.38 51 ALA B C 1
ATOM 2647 O O . ALA B 1 51 ? -22.799 -13.070 15.131 1.00 13.49 51 ALA B O 1
ATOM 2649 N N . PRO B 1 52 ? -23.708 -15.114 15.315 1.00 14.57 52 PRO B N 1
ATOM 2650 C CA . PRO B 1 52 ? -22.942 -15.559 14.148 1.00 15.89 52 PRO B CA 1
ATOM 2651 C C . PRO B 1 52 ? -23.172 -14.658 12.938 1.00 16.47 52 PRO B C 1
ATOM 2652 O O . PRO B 1 52 ? -22.235 -14.281 12.237 1.00 16.04 52 PRO B O 1
ATOM 2656 N N . ARG B 1 53 ? -24.432 -14.305 12.707 1.00 15.41 53 ARG B N 1
ATOM 2657 C CA . ARG B 1 53 ? -24.777 -13.445 11.584 1.00 16.09 53 ARG B CA 1
ATOM 2658 C C . ARG B 1 53 ? -24.185 -12.047 11.769 1.00 15.18 53 ARG B C 1
ATOM 2659 O O . ARG B 1 53 ? -23.602 -11.497 10.844 1.00 14.37 53 ARG B O 1
ATOM 2667 N N . ALA B 1 54 ? -24.328 -11.479 12.963 1.00 14.56 54 ALA B N 1
ATOM 2668 C CA . ALA B 1 54 ? -23.783 -10.150 13.223 1.00 13.74 54 ALA B CA 1
ATOM 2669 C C . ALA B 1 54 ? -22.266 -10.121 13.064 1.00 14.33 54 ALA B C 1
ATOM 2670 O O . ALA B 1 54 ? -21.715 -9.151 12.544 1.00 15.04 54 ALA B O 1
ATOM 2672 N N . LEU B 1 55 ? -21.594 -11.178 13.518 1.00 14.34 55 LEU B N 1
ATOM 2673 C CA . LEU B 1 55 ? -20.136 -11.247 13.407 1.00 16.05 55 LEU B CA 1
ATOM 2674 C C . LEU B 1 55 ? -19.699 -11.324 11.942 1.00 15.64 55 LEU B C 1
ATOM 2675 O O . LEU B 1 55 ? -18.710 -10.701 11.553 1.00 15.57 55 LEU B O 1
ATOM 2680 N N . ARG B 1 56 ? -20.430 -12.080 11.129 1.00 16.48 56 ARG B N 1
ATOM 2681 C CA . ARG B 1 56 ? -20.094 -12.182 9.708 1.00 16.00 56 ARG B CA 1
ATOM 2682 C C . ARG B 1 56 ? -20.202 -10.795 9.068 1.00 16.88 56 ARG B C 1
ATOM 2683 O O . ARG B 1 56 ? -19.309 -10.353 8.353 1.00 16.06 56 ARG B O 1
ATOM 2691 N N . GLU B 1 57 ? -21.299 -10.103 9.343 1.00 17.14 57 GLU B N 1
ATOM 2692 C CA . GLU B 1 57 ? -21.500 -8.773 8.788 1.00 18.81 57 GLU B CA 1
ATOM 2693 C C . GLU B 1 57 ? -20.407 -7.819 9.255 1.00 17.23 57 GLU B C 1
ATOM 2694 O O . GLU B 1 57 ? -19.817 -7.102 8.451 1.00 18.03 57 GLU B O 1
ATOM 2700 N N . ALA B 1 58 ? -20.126 -7.826 10.556 1.00 15.38 58 ALA B N 1
ATOM 2701 C CA . ALA B 1 58 ? -19.105 -6.952 11.121 1.00 15.16 58 ALA B CA 1
ATOM 2702 C C . ALA B 1 58 ? -17.713 -7.271 10.572 1.00 15.97 58 ALA B C 1
ATOM 2703 O O . ALA B 1 58 ? -16.860 -6.389 10.485 1.00 16.36 58 ALA B O 1
ATOM 2705 N N . SER B 1 59 ? -17.488 -8.530 10.204 1.00 16.95 59 SER B N 1
ATOM 2706 C CA . SER B 1 59 ? -16.189 -8.939 9.683 1.00 17.95 59 SER B CA 1
ATOM 2707 C C . SER B 1 59 ? -15.894 -8.302 8.330 1.00 18.98 59 SER B C 1
ATOM 2708 O O . SER B 1 59 ? -14.739 -8.246 7.911 1.00 19.15 59 SER B O 1
ATOM 2711 N N . LEU B 1 60 ? -16.930 -7.813 7.649 1.00 18.25 60 LEU B N 1
ATOM 2712 C CA . LEU B 1 60 ? -16.723 -7.183 6.347 1.00 19.69 60 LEU B CA 1
ATOM 2713 C C . LEU B 1 60 ? -15.956 -5.870 6.511 1.00 20.18 60 LEU B C 1
ATOM 2714 O O . LEU B 1 60 ? -15.456 -5.300 5.541 1.00 21.43 60 LEU B O 1
ATOM 2719 N N . ARG B 1 61 ? -15.858 -5.404 7.753 1.00 21.19 61 ARG B N 1
ATOM 2720 C CA . ARG B 1 61 ? -15.114 -4.192 8.087 1.00 23.94 61 ARG B CA 1
ATOM 2721 C C . ARG B 1 61 ? -13.657 -4.595 8.330 1.00 23.71 61 ARG B C 1
ATOM 2722 O O . ARG B 1 61 ? -12.777 -3.739 8.426 1.00 23.73 61 ARG B O 1
ATOM 2730 N N . SER B 1 62 ? -13.423 -5.904 8.431 1.00 23.29 62 SER B N 1
ATOM 2731 C CA . SER B 1 62 ? -12.090 -6.445 8.684 1.00 23.86 62 SER B CA 1
ATOM 2732 C C . SER B 1 62 ? -11.718 -7.595 7.744 1.00 24.23 62 SER B C 1
ATOM 2733 O O . SER B 1 62 ? -11.457 -8.713 8.198 1.00 23.83 62 SER B O 1
ATOM 2736 N N . VAL B 1 63 ? -11.693 -7.324 6.443 1.00 24.67 63 VAL B N 1
ATOM 2737 C CA . VAL B 1 63 ? -11.344 -8.349 5.460 1.00 25.89 63 VAL B CA 1
ATOM 2738 C C . VAL B 1 63 ? -9.824 -8.441 5.306 1.00 26.84 63 VAL B C 1
ATOM 2739 O O . VAL B 1 63 ? -9.152 -7.431 5.106 1.00 26.18 63 VAL B O 1
ATOM 2743 N N . PRO B 1 64 ? -9.262 -9.658 5.404 1.00 27.63 64 PRO B N 1
ATOM 2744 C CA . PRO B 1 64 ? -7.812 -9.853 5.271 1.00 28.95 64 PRO B CA 1
ATOM 2745 C C . PRO B 1 64 ? -7.348 -9.742 3.822 1.00 30.25 64 PRO B C 1
ATOM 2746 O O . PRO B 1 64 ? -8.154 -9.859 2.901 1.00 30.40 64 PRO B O 1
ATOM 2750 N N . PRO B 1 65 ? -6.039 -9.522 3.600 1.00 30.58 65 PRO B N 1
ATOM 2751 C CA . PRO B 1 65 ? -4.963 -9.366 4.585 1.00 31.00 65 PRO B CA 1
ATOM 2752 C C . PRO B 1 65 ? -4.903 -7.958 5.180 1.00 31.48 65 PRO B C 1
ATOM 2753 O O . PRO B 1 65 ? -5.686 -7.084 4.808 1.00 33.36 65 PRO B O 1
ATOM 2757 N N . PHE B 1 66 ? -3.959 -7.739 6.091 1.00 30.27 66 PHE B N 1
ATOM 2758 C CA . PHE B 1 66 ? -3.827 -6.443 6.745 1.00 29.30 66 PHE B CA 1
ATOM 2759 C C . PHE B 1 66 ? -2.412 -5.886 6.747 1.00 29.48 66 PHE B C 1
ATOM 2760 O O . PHE B 1 66 ? -1.470 -6.562 7.157 1.00 30.67 66 PHE B O 1
ATOM 2768 N N . THR B 1 67 ? -2.274 -4.642 6.302 1.00 29.93 67 THR B N 1
ATOM 2769 C CA . THR B 1 67 ? -0.981 -3.969 6.285 1.00 30.70 67 THR B CA 1
ATOM 2770 C C . THR B 1 67 ? -0.986 -2.919 7.390 1.00 31.95 67 THR B C 1
ATOM 2771 O O . THR B 1 67 ? -1.759 -1.964 7.343 1.00 32.08 67 THR B O 1
ATOM 2775 N N . GLY B 1 68 ? -0.124 -3.101 8.383 1.00 33.15 68 GLY B N 1
ATOM 2776 C CA . GLY B 1 68 ? -0.066 -2.162 9.488 1.00 34.56 68 GLY B CA 1
ATOM 2777 C C . GLY B 1 68 ? 0.579 -0.840 9.134 1.00 36.20 68 GLY B C 1
ATOM 2778 O O . GLY B 1 68 ? 0.946 -0.599 7.984 1.00 36.78 68 GLY B O 1
ATOM 2779 N N . LEU B 1 69 ? 0.716 0.022 10.134 1.00 37.55 69 LEU B N 1
ATOM 2780 C CA . LEU B 1 69 ? 1.322 1.329 9.940 1.00 40.11 69 LEU B CA 1
ATOM 2781 C C . LEU B 1 69 ? 2.824 1.189 9.693 1.00 41.48 69 LEU B C 1
ATOM 2782 O O . LEU B 1 69 ? 3.476 2.130 9.239 1.00 42.23 69 LEU B O 1
ATOM 2787 N N . ASP B 1 70 ? 3.369 0.013 9.996 1.00 42.73 70 ASP B N 1
ATOM 2788 C CA . ASP B 1 70 ? 4.792 -0.239 9.790 1.00 43.92 70 ASP B CA 1
ATOM 2789 C C . ASP B 1 70 ? 5.053 -0.783 8.388 1.00 44.36 70 ASP B C 1
ATOM 2790 O O . ASP B 1 70 ? 6.194 -1.073 8.028 1.00 43.24 70 ASP B O 1
ATOM 2795 N N . GLY B 1 71 ? 3.988 -0.921 7.604 1.00 44.66 71 GLY B N 1
ATOM 2796 C CA . GLY B 1 71 ? 4.125 -1.420 6.248 1.00 46.19 71 GLY B CA 1
ATOM 2797 C C . GLY B 1 71 ? 4.100 -2.933 6.156 1.00 46.83 71 GLY B C 1
ATOM 2798 O O . GLY B 1 71 ? 3.974 -3.491 5.066 1.00 48.08 71 GLY B O 1
ATOM 2799 N N . LYS B 1 72 ? 4.224 -3.598 7.298 1.00 46.37 72 LYS B N 1
ATOM 2800 C CA . LYS B 1 72 ? 4.210 -5.054 7.345 1.00 47.29 72 LYS B CA 1
ATOM 2801 C C . LYS B 1 72 ? 2.800 -5.574 7.085 1.00 45.21 72 LYS B C 1
ATOM 2802 O O . LYS B 1 72 ? 1.822 -4.990 7.548 1.00 46.92 72 LYS B O 1
ATOM 2808 N N . THR B 1 73 ? 2.699 -6.669 6.342 1.00 42.46 73 THR B N 1
ATOM 2809 C CA . THR B 1 73 ? 1.402 -7.259 6.037 1.00 39.20 73 THR B CA 1
ATOM 2810 C C . THR B 1 73 ? 1.250 -8.600 6.742 1.00 37.60 73 THR B C 1
ATOM 2811 O O . THR B 1 73 ? 2.204 -9.378 6.839 1.00 36.81 73 THR B O 1
ATOM 2815 N N . ARG B 1 74 ? 0.046 -8.861 7.240 1.00 34.95 74 ARG B N 1
ATOM 2816 C CA . ARG B 1 74 ? -0.247 -10.104 7.937 1.00 32.92 74 ARG B CA 1
ATOM 2817 C C . ARG B 1 74 ? -1.421 -10.842 7.304 1.00 32.22 74 ARG B C 1
ATOM 2818 O O . ARG B 1 74 ? -2.328 -10.227 6.747 1.00 33.11 74 ARG B O 1
ATOM 2826 N N . LEU B 1 75 ? -1.385 -12.168 7.397 1.00 32.08 75 LEU B N 1
ATOM 2827 C CA . LEU B 1 75 ? -2.411 -13.044 6.840 1.00 32.33 75 LEU B CA 1
ATOM 2828 C C . LEU B 1 75 ? -2.322 -13.127 5.319 1.00 33.41 75 LEU B C 1
ATOM 2829 O O . LEU B 1 75 ? -3.271 -13.531 4.646 1.00 31.50 75 LEU B O 1
ATOM 2834 N N . GLN B 1 76 ? -1.165 -12.745 4.787 1.00 35.67 76 GLN B N 1
ATOM 2835 C CA . GLN B 1 76 ? -0.924 -12.791 3.352 1.00 39.29 76 GLN B CA 1
ATOM 2836 C C . GLN B 1 76 ? -0.868 -14.254 2.920 1.00 38.73 76 GLN B C 1
ATOM 2837 O O . GLN B 1 76 ? -0.057 -15.027 3.431 1.00 39.84 76 GLN B O 1
ATOM 2843 N N . GLY B 1 77 ? -1.740 -14.633 1.992 1.00 37.67 77 GLY B N 1
ATOM 2844 C CA . GLY B 1 77 ? -1.759 -16.006 1.516 1.00 35.98 77 GLY B CA 1
ATOM 2845 C C . GLY B 1 77 ? -2.609 -16.953 2.344 1.00 35.39 77 GLY B C 1
ATOM 2846 O O . GLY B 1 77 ? -2.838 -18.098 1.945 1.00 33.99 77 GLY B O 1
ATOM 2847 N N . VAL B 1 78 ? -3.079 -16.489 3.499 1.00 33.59 78 VAL B N 1
ATOM 2848 C CA . VAL B 1 78 ? -3.909 -17.323 4.361 1.00 31.02 78 VAL B CA 1
ATOM 2849 C C . VAL B 1 78 ? -5.302 -17.431 3.752 1.00 30.78 78 VAL B C 1
ATOM 2850 O O . VAL B 1 78 ? -5.949 -16.420 3.482 1.00 31.83 78 VAL B O 1
ATOM 2854 N N . THR B 1 79 ? -5.764 -18.656 3.541 1.00 30.03 79 THR B N 1
ATOM 2855 C CA . THR B 1 79 ? -7.074 -18.879 2.946 1.00 29.25 79 THR B CA 1
ATOM 2856 C C . THR B 1 79 ? -8.167 -19.093 3.987 1.00 29.28 79 THR B C 1
ATOM 2857 O O . THR B 1 79 ? -7.974 -19.811 4.973 1.00 29.64 79 THR B O 1
ATOM 2861 N N . PHE B 1 80 ? -9.319 -18.472 3.749 1.00 27.55 80 PHE B N 1
ATOM 2862 C CA . PHE B 1 80 ? -10.461 -18.581 4.650 1.00 27.73 80 PHE B CA 1
ATOM 2863 C C . PHE B 1 80 ? -11.635 -19.280 3.978 1.00 27.19 80 PHE B C 1
ATOM 2864 O O . PHE B 1 80 ? -11.738 -19.318 2.752 1.00 27.91 80 PHE B O 1
ATOM 2872 N N . ALA B 1 81 ? -12.524 -19.823 4.800 1.00 27.40 81 ALA B N 1
ATOM 2873 C CA . ALA B 1 81 ? -13.720 -20.503 4.329 1.00 26.47 81 ALA B CA 1
ATOM 2874 C C . ALA B 1 81 ? -14.811 -20.325 5.384 1.00 25.57 81 ALA B C 1
ATOM 2875 O O . ALA B 1 81 ? -14.516 -20.114 6.560 1.00 25.04 81 ALA B O 1
ATOM 2877 N N . ASP B 1 82 ? -16.066 -20.399 4.955 1.00 24.53 82 ASP B N 1
ATOM 2878 C CA . ASP B 1 82 ? -17.202 -20.260 5.860 1.00 24.84 82 ASP B CA 1
ATOM 2879 C C . ASP B 1 82 ? -18.106 -21.468 5.646 1.00 23.89 82 ASP B C 1
ATOM 2880 O O . ASP B 1 82 ? -18.759 -21.588 4.610 1.00 25.31 82 ASP B O 1
ATOM 2885 N N . ALA B 1 83 ? -18.139 -22.364 6.626 1.00 23.66 83 ALA B N 1
ATOM 2886 C CA . ALA B 1 83 ? -18.948 -23.572 6.532 1.00 22.85 83 ALA B CA 1
ATOM 2887 C C . ALA B 1 83 ? -20.389 -23.358 6.974 1.00 23.77 83 ALA B C 1
ATOM 2888 O O . ALA B 1 83 ? -21.117 -24.322 7.226 1.00 22.71 83 ALA B O 1
ATOM 2890 N N . GLY B 1 84 ? -20.799 -22.096 7.075 1.00 22.04 84 GLY B N 1
ATOM 2891 C CA . GLY B 1 84 ? -22.156 -21.807 7.494 1.00 22.20 84 GLY B CA 1
ATOM 2892 C C . GLY B 1 84 ? -22.396 -22.109 8.959 1.00 21.95 84 GLY B C 1
ATOM 2893 O O . GLY B 1 84 ? -21.489 -22.001 9.789 1.00 21.95 84 GLY B O 1
ATOM 2894 N N . ASP B 1 85 ? -23.626 -22.485 9.282 1.00 21.40 85 ASP B N 1
ATOM 2895 C CA . ASP B 1 85 ? -23.982 -22.788 10.657 1.00 22.42 85 ASP B CA 1
ATOM 2896 C C . ASP B 1 85 ? -24.440 -24.222 10.837 1.00 23.22 85 ASP B C 1
ATOM 2897 O O . ASP B 1 85 ? -24.876 -24.874 9.889 1.00 23.69 85 ASP B O 1
ATOM 2902 N N . VAL B 1 86 ? -24.334 -24.700 12.070 1.00 23.12 86 VAL B N 1
ATOM 2903 C CA . VAL B 1 86 ? -24.776 -26.038 12.411 1.00 22.49 86 VAL B CA 1
ATOM 2904 C C . VAL B 1 86 ? -26.291 -25.984 12.288 1.00 23.86 86 VAL B C 1
ATOM 2905 O O . VAL B 1 86 ? -26.907 -24.994 12.688 1.00 24.10 86 VAL B O 1
ATOM 2909 N N . ILE B 1 87 ? -26.897 -27.019 11.718 1.00 23.11 87 ILE B N 1
ATOM 2910 C CA . ILE B 1 87 ? -28.350 -27.033 11.603 1.00 23.56 87 ILE B CA 1
ATOM 2911 C C . ILE B 1 87 ? -28.878 -27.528 12.939 1.00 24.63 87 ILE B C 1
ATOM 2912 O O . ILE B 1 87 ? -28.892 -28.725 13.218 1.00 24.67 87 ILE B O 1
ATOM 2917 N N . LEU B 1 88 ? -29.304 -26.587 13.770 1.00 24.24 88 LEU B N 1
ATOM 2918 C CA . LEU B 1 88 ? -29.806 -26.902 15.093 1.00 24.46 88 LEU B CA 1
ATOM 2919 C C . LEU B 1 88 ? -31.307 -27.135 15.104 1.00 24.17 88 LEU B C 1
ATOM 2920 O O . LEU B 1 88 ? -32.042 -26.560 14.301 1.00 25.85 88 LEU B O 1
ATOM 2925 N N . PRO B 1 89 ? -31.783 -28.001 16.010 1.00 24.51 89 PRO B N 1
ATOM 2926 C CA . PRO B 1 89 ? -33.213 -28.284 16.115 1.00 24.10 89 PRO B CA 1
ATOM 2927 C C . PRO B 1 89 ? -33.766 -27.273 17.117 1.00 24.29 89 PRO B C 1
ATOM 2928 O O . PRO B 1 89 ? -33.012 -26.468 17.661 1.00 24.83 89 PRO B O 1
ATOM 2932 N N . SER B 1 90 ? -35.070 -27.304 17.350 1.00 23.80 90 SER B N 1
ATOM 2933 C CA . SER B 1 90 ? -35.659 -26.425 18.345 1.00 24.37 90 SER B CA 1
ATOM 2934 C C . SER B 1 90 ? -35.555 -27.259 19.609 1.00 24.29 90 SER B C 1
ATOM 2935 O O . SER B 1 90 ? -35.763 -28.474 19.564 1.00 24.11 90 SER B O 1
ATOM 2938 N N . LEU B 1 91 ? -35.220 -26.625 20.728 1.00 23.97 91 LEU B N 1
ATOM 2939 C CA . LEU B 1 91 ? -35.080 -27.350 21.985 1.00 22.60 91 LEU B CA 1
ATOM 2940 C C . LEU B 1 91 ? -34.085 -28.487 21.741 1.00 23.24 91 LEU B C 1
ATOM 2941 O O . LEU B 1 91 ? -33.064 -28.284 21.086 1.00 22.20 91 LEU B O 1
ATOM 2946 N N . GLU B 1 92 ? -34.375 -29.671 22.271 1.00 24.60 92 GLU B N 1
ATOM 2947 C CA . GLU B 1 92 ? -33.507 -30.834 22.068 1.00 24.11 92 GLU B CA 1
ATOM 2948 C C . GLU B 1 92 ? -32.017 -30.519 22.228 1.00 24.17 92 GLU B C 1
ATOM 2949 O O . GLU B 1 92 ? -31.240 -30.668 21.282 1.00 24.25 92 GLU B O 1
ATOM 2955 N N . PRO B 1 93 ? -31.593 -30.094 23.428 1.00 24.23 93 PRO B N 1
ATOM 2956 C CA . PRO B 1 93 ? -30.178 -29.774 23.639 1.00 25.91 93 PRO B CA 1
ATOM 2957 C C . PRO B 1 93 ? -29.193 -30.904 23.333 1.00 27.00 93 PRO B C 1
ATOM 2958 O O . PRO B 1 93 ? -28.138 -30.670 22.737 1.00 27.56 93 PRO B O 1
ATOM 2962 N N . GLN B 1 94 ? -29.527 -32.126 23.737 1.00 29.58 94 GLN B N 1
ATOM 2963 C CA . GLN B 1 94 ? -28.639 -33.262 23.485 1.00 33.20 94 GLN B CA 1
ATOM 2964 C C . GLN B 1 94 ? -28.377 -33.416 21.988 1.00 30.02 94 GLN B C 1
ATOM 2965 O O . GLN B 1 94 ? -27.241 -33.623 21.562 1.00 30.28 94 GLN B O 1
ATOM 2971 N N . LEU B 1 95 ? -29.437 -33.311 21.194 1.00 27.83 95 LEU B N 1
ATOM 2972 C CA . LEU B 1 95 ? -29.324 -33.427 19.746 1.00 26.82 95 LEU B CA 1
ATOM 2973 C C . LEU B 1 95 ? -28.482 -32.278 19.194 1.00 25.52 95 LEU B C 1
ATOM 2974 O O . LEU B 1 95 ? -27.630 -32.476 18.327 1.00 23.35 95 LEU B O 1
ATOM 2979 N N . ALA B 1 96 ? -28.720 -31.071 19.699 1.00 24.55 96 ALA B N 1
ATOM 2980 C CA . ALA B 1 96 ? -27.955 -29.918 19.245 1.00 23.19 96 ALA B CA 1
ATOM 2981 C C . ALA B 1 96 ? -26.467 -30.166 19.484 1.00 21.95 96 ALA B C 1
ATOM 2982 O O . ALA B 1 96 ? -25.647 -29.949 18.597 1.00 22.03 96 ALA B O 1
ATOM 2984 N N . HIS B 1 97 ? -26.128 -30.633 20.685 1.00 21.70 97 HIS B N 1
ATOM 2985 C CA . HIS B 1 97 ? -24.737 -30.909 21.035 1.00 22.66 97 HIS B CA 1
ATOM 2986 C C . HIS B 1 97 ? -24.083 -31.874 20.047 1.00 23.59 97 HIS B C 1
ATOM 2987 O O . HIS B 1 97 ? -22.967 -31.639 19.583 1.00 23.06 97 HIS B O 1
ATOM 2994 N N . ASP B 1 98 ? -24.777 -32.960 19.728 1.00 24.45 98 ASP B N 1
ATOM 2995 C CA . ASP B 1 98 ? -24.225 -33.950 18.809 1.00 26.36 98 ASP B CA 1
ATOM 2996 C C . ASP B 1 98 ? -23.963 -33.377 17.419 1.00 26.49 98 ASP B C 1
ATOM 2997 O O . ASP B 1 98 ? -22.946 -33.683 16.799 1.00 25.66 98 ASP B O 1
ATOM 3002 N N . ARG B 1 99 ? -24.871 -32.537 16.930 1.00 27.01 99 ARG B N 1
ATOM 3003 C CA . ARG B 1 99 ? -24.692 -31.936 15.612 1.00 25.21 99 ARG B CA 1
ATOM 3004 C C . ARG B 1 99 ? -23.563 -30.919 15.637 1.00 24.51 99 ARG B C 1
ATOM 3005 O O . ARG B 1 99 ? -22.838 -30.758 14.655 1.00 24.13 99 ARG B O 1
ATOM 3013 N N . ILE B 1 100 ? -23.426 -30.229 16.764 1.00 22.85 100 ILE B N 1
ATOM 3014 C CA . ILE B 1 100 ? -22.371 -29.244 16.925 1.00 24.09 100 ILE B CA 1
ATOM 3015 C C . ILE B 1 100 ? -21.017 -29.952 16.842 1.00 23.48 100 ILE B C 1
ATOM 3016 O O . ILE B 1 100 ? -20.151 -29.564 16.060 1.00 22.66 100 ILE B O 1
ATOM 3021 N N . THR B 1 101 ? -20.850 -31.007 17.633 1.00 25.75 101 THR B N 1
ATOM 3022 C CA . THR B 1 101 ? -19.595 -31.753 17.642 1.00 27.75 101 THR B CA 1
ATOM 3023 C C . THR B 1 101 ? -19.270 -32.325 16.263 1.00 28.64 101 THR B C 1
ATOM 3024 O O . THR B 1 101 ? -18.146 -32.185 15.771 1.00 29.35 101 THR B O 1
ATOM 3028 N N . GLU B 1 102 ? -20.255 -32.962 15.637 1.00 29.76 102 GLU B N 1
ATOM 3029 C CA . GLU B 1 102 ? -20.059 -33.544 14.311 1.00 32.93 102 GLU B CA 1
ATOM 3030 C C . GLU B 1 102 ? -19.567 -32.483 13.327 1.00 31.08 102 GLU B C 1
ATOM 3031 O O . GLU B 1 102 ? -18.574 -32.684 12.625 1.00 30.42 102 GLU B O 1
ATOM 3037 N N . ALA B 1 103 ? -20.253 -31.343 13.288 1.00 29.38 103 ALA B N 1
ATOM 3038 C CA . ALA B 1 103 ? -19.866 -30.262 12.388 1.00 25.61 103 ALA B CA 1
ATOM 3039 C C . ALA B 1 103 ? -18.475 -29.743 12.738 1.00 25.76 103 ALA B C 1
ATOM 3040 O O . ALA B 1 103 ? -17.673 -29.457 11.851 1.00 24.38 103 ALA B O 1
ATOM 3042 N N . ALA B 1 104 ? -18.193 -29.612 14.032 1.00 23.66 104 ALA B N 1
ATOM 3043 C CA . ALA B 1 104 ? -16.888 -29.135 14.471 1.00 25.12 104 ALA B CA 1
ATOM 3044 C C . ALA B 1 104 ? -15.811 -30.099 13.974 1.00 26.59 104 ALA B C 1
ATOM 3045 O O . ALA B 1 104 ? -14.787 -29.675 13.434 1.00 25.28 104 ALA B O 1
ATOM 3047 N N . ARG B 1 105 ? -16.051 -31.396 14.156 1.00 29.58 105 ARG B N 1
ATOM 3048 C CA . ARG B 1 105 ? -15.097 -32.414 13.713 1.00 32.42 105 ARG B CA 1
ATOM 3049 C C . ARG B 1 105 ? -14.847 -32.292 12.216 1.00 32.33 105 ARG B C 1
ATOM 3050 O O . ARG B 1 105 ? -13.700 -32.265 11.767 1.00 32.72 105 ARG B O 1
ATOM 3058 N N . GLN B 1 106 ? -15.934 -32.221 11.452 1.00 32.23 106 GLN B N 1
ATOM 3059 C CA . GLN B 1 106 ? -15.857 -32.115 10.001 1.00 33.34 106 GLN B CA 1
ATOM 3060 C C . GLN B 1 106 ? -15.079 -30.887 9.550 1.00 31.41 106 GLN B C 1
ATOM 3061 O O . GLN B 1 106 ? -14.276 -30.966 8.625 1.00 31.54 106 GLN B O 1
ATOM 3067 N N . VAL B 1 107 ? -15.311 -29.750 10.203 1.00 29.23 107 VAL B N 1
ATOM 3068 C CA . VAL B 1 107 ? -14.615 -28.529 9.825 1.00 26.50 107 VAL B CA 1
ATOM 3069 C C . VAL B 1 107 ? -13.153 -28.524 10.256 1.00 27.58 107 VAL B C 1
ATOM 3070 O O . VAL B 1 107 ? -12.289 -28.064 9.514 1.00 25.85 107 VAL B O 1
ATOM 3074 N N . ARG B 1 108 ? -12.874 -29.036 11.450 1.00 29.07 108 ARG B N 1
ATOM 3075 C CA . ARG B 1 108 ? -11.503 -29.067 11.947 1.00 31.43 108 ARG B CA 1
ATOM 3076 C C . ARG B 1 108 ? -10.621 -29.939 11.055 1.00 31.84 108 ARG B C 1
ATOM 3077 O O . ARG B 1 108 ? -9.443 -29.643 10.847 1.00 32.60 108 ARG B O 1
ATOM 3085 N N . GLY B 1 109 ? -11.198 -31.010 10.523 1.00 32.71 109 GLY B N 1
ATOM 3086 C CA . GLY B 1 109 ? -10.437 -31.893 9.661 1.00 33.80 109 GLY B CA 1
ATOM 3087 C C . GLY B 1 109 ? -10.227 -31.330 8.268 1.00 34.31 109 GLY B C 1
ATOM 3088 O O . GLY B 1 109 ? -9.567 -31.953 7.438 1.00 35.13 109 GLY B O 1
ATOM 3089 N N . ARG B 1 110 ? -10.779 -30.148 8.006 1.00 33.19 110 ARG B N 1
ATOM 3090 C CA . ARG B 1 110 ? -10.650 -29.530 6.691 1.00 33.06 110 ARG B CA 1
ATOM 3091 C C . ARG B 1 110 ? -9.921 -28.192 6.714 1.00 32.27 110 ARG B C 1
ATOM 3092 O O . ARG B 1 110 ? -9.796 -27.533 5.683 1.00 33.21 110 ARG B O 1
ATOM 3100 N N . CYS B 1 111 ? -9.450 -27.786 7.888 1.00 32.42 111 CYS B N 1
ATOM 3101 C CA . CYS B 1 111 ? -8.726 -26.525 8.022 1.00 30.90 111 CYS B CA 1
ATOM 3102 C C . CYS B 1 111 ? -7.681 -26.654 9.115 1.00 30.03 111 CYS B C 1
ATOM 3103 O O . CYS B 1 111 ? -7.658 -27.647 9.841 1.00 30.69 111 CYS B O 1
ATOM 3106 N N . ARG B 1 112 ? -6.822 -25.646 9.230 1.00 30.03 112 ARG B N 1
ATOM 3107 C CA . ARG B 1 112 ? -5.783 -25.637 10.253 1.00 32.63 112 ARG B CA 1
ATOM 3108 C C . ARG B 1 112 ? -6.284 -24.989 11.549 1.00 31.22 112 ARG B C 1
ATOM 3109 O O . ARG B 1 112 ? -6.125 -25.553 12.635 1.00 31.30 112 ARG B O 1
ATOM 3117 N N . VAL B 1 113 ? -6.891 -23.810 11.432 1.00 29.40 113 VAL B N 1
ATOM 3118 C CA . VAL B 1 113 ? -7.418 -23.099 12.596 1.00 27.71 113 VAL B CA 1
ATOM 3119 C C . VAL B 1 113 ? -8.906 -22.806 12.425 1.00 25.41 113 VAL B C 1
ATOM 3120 O O . VAL B 1 113 ? -9.279 -21.875 11.715 1.00 26.60 113 VAL B O 1
ATOM 3124 N N . PRO B 1 114 ? -9.774 -23.598 13.074 1.00 25.02 114 PRO B N 1
ATOM 3125 C CA . PRO B 1 114 ? -11.223 -23.395 12.974 1.00 24.80 114 PRO B CA 1
ATOM 3126 C C . PRO B 1 114 ? -11.733 -22.300 13.920 1.00 24.95 114 PRO B C 1
ATOM 3127 O O . PRO B 1 114 ? -11.310 -22.221 15.073 1.00 23.12 114 PRO B O 1
ATOM 3131 N N . VAL B 1 115 ? -12.636 -21.458 13.423 1.00 24.07 115 VAL B N 1
ATOM 3132 C CA . VAL B 1 115 ? -13.209 -20.380 14.225 1.00 22.29 115 VAL B CA 1
ATOM 3133 C C . VAL B 1 115 ? -14.692 -20.644 14.456 1.00 20.30 115 VAL B C 1
ATOM 3134 O O . VAL B 1 115 ? -15.469 -20.742 13.505 1.00 22.84 115 VAL B O 1
ATOM 3138 N N . PHE B 1 116 ? -15.081 -20.761 15.721 1.00 19.82 116 PHE B N 1
ATOM 3139 C CA . PHE B 1 116 ? -16.469 -21.027 16.069 1.00 19.01 116 PHE B CA 1
ATOM 3140 C C . PHE B 1 116 ? -17.173 -19.785 16.602 1.00 18.65 116 PHE B C 1
ATOM 3141 O O . PHE B 1 116 ? -16.705 -19.151 17.549 1.00 17.15 116 PHE B O 1
ATOM 3149 N N . LEU B 1 117 ? -18.306 -19.457 15.988 1.00 19.44 117 LEU B N 1
ATOM 3150 C CA . LEU B 1 117 ? -19.082 -18.281 16.371 1.00 18.13 117 LEU B CA 1
ATOM 3151 C C . LEU B 1 117 ? -20.368 -18.661 17.105 1.00 17.72 117 LEU B C 1
ATOM 3152 O O . LEU B 1 117 ? -21.300 -19.176 16.493 1.00 19.23 117 LEU B O 1
ATOM 3157 N N . GLY B 1 118 ? -20.412 -18.409 18.413 1.00 15.05 118 GLY B N 1
ATOM 3158 C CA . GLY B 1 118 ? -21.601 -18.716 19.194 1.00 16.19 118 GLY B CA 1
ATOM 3159 C C . GLY B 1 118 ? -22.615 -17.598 19.013 1.00 14.77 118 GLY B C 1
ATOM 3160 O O . GLY B 1 118 ? -22.329 -16.649 18.285 1.00 16.25 118 GLY B O 1
ATOM 3161 N N . GLY B 1 119 ? -23.781 -17.678 19.656 1.00 14.45 119 GLY B N 1
ATOM 3162 C CA . GLY B 1 119 ? -24.124 -18.787 20.529 1.00 15.37 119 GLY B CA 1
ATOM 3163 C C . GLY B 1 119 ? -23.726 -18.508 21.967 1.00 16.81 119 GLY B C 1
ATOM 3164 O O . GLY B 1 119 ? -22.746 -17.799 22.207 1.00 17.48 119 GLY B O 1
ATOM 3165 N N . ASP B 1 120 ? -24.484 -19.035 22.927 1.00 16.72 120 ASP B N 1
ATOM 3166 C CA . ASP B 1 120 ? -24.133 -18.820 24.325 1.00 18.16 120 ASP B CA 1
ATOM 3167 C C . ASP B 1 120 ? -22.902 -19.676 24.633 1.00 20.26 120 ASP B C 1
ATOM 3168 O O . ASP B 1 120 ? -22.448 -20.443 23.776 1.00 17.74 120 ASP B O 1
ATOM 3173 N N . HIS B 1 121 ? -22.358 -19.559 25.839 1.00 18.86 121 HIS B N 1
ATOM 3174 C CA . HIS B 1 121 ? -21.147 -20.308 26.165 1.00 18.33 121 HIS B CA 1
ATOM 3175 C C . HIS B 1 121 ? -21.300 -21.817 26.266 1.00 18.82 121 HIS B C 1
ATOM 3176 O O . HIS B 1 121 ? -20.308 -22.547 26.199 1.00 17.18 121 HIS B O 1
ATOM 3183 N N . SER B 1 122 ? -22.531 -22.293 26.411 1.00 17.41 122 SER B N 1
ATOM 3184 C CA . SER B 1 122 ? -22.749 -23.728 26.528 1.00 19.33 122 SER B CA 1
ATOM 3185 C C . SER B 1 122 ? -22.273 -24.474 25.281 1.00 19.28 122 SER B C 1
ATOM 3186 O O . SER B 1 122 ? -22.040 -25.683 25.335 1.00 19.08 122 SER B O 1
ATOM 3189 N N . VAL B 1 123 ? -22.122 -23.760 24.165 1.00 18.68 123 VAL B N 1
ATOM 3190 C CA . VAL B 1 123 ? -21.681 -24.388 22.919 1.00 17.96 123 VAL B CA 1
ATOM 3191 C C . VAL B 1 123 ? -20.230 -24.863 22.984 1.00 19.50 123 VAL B C 1
ATOM 3192 O O . VAL B 1 123 ? -19.824 -25.742 22.223 1.00 20.25 123 VAL B O 1
ATOM 3196 N N . SER B 1 124 ? -19.448 -24.274 23.884 1.00 18.72 124 SER B N 1
ATOM 3197 C CA . SER B 1 124 ? -18.044 -24.646 24.026 1.00 20.35 124 SER B CA 1
ATOM 3198 C C . SER B 1 124 ? -17.876 -26.128 24.351 1.00 20.87 124 SER B C 1
ATOM 3199 O O . SER B 1 124 ? -16.866 -26.733 23.997 1.00 22.04 124 SER B O 1
ATOM 3202 N N . TYR B 1 125 ? -18.865 -26.710 25.021 1.00 22.05 125 TYR B N 1
ATOM 3203 C CA . TYR B 1 125 ? -18.786 -28.121 25.378 1.00 22.52 125 TYR B CA 1
ATOM 3204 C C . TYR B 1 125 ? -18.822 -29.029 24.150 1.00 23.80 125 TYR B C 1
ATOM 3205 O O . TYR B 1 125 ? -17.834 -29.696 23.843 1.00 23.70 125 TYR B O 1
ATOM 3214 N N . PRO B 1 126 ? -19.956 -29.076 23.429 1.00 22.84 126 PRO B N 1
ATOM 3215 C CA . PRO B 1 126 ? -19.955 -29.955 22.257 1.00 23.30 126 PRO B CA 1
ATOM 3216 C C . PRO B 1 126 ? -18.880 -29.557 21.253 1.00 23.07 126 PRO B C 1
ATOM 3217 O O . PRO B 1 126 ? -18.473 -30.355 20.412 1.00 24.43 126 PRO B O 1
ATOM 3221 N N . LEU B 1 127 ? -18.412 -28.318 21.351 1.00 23.09 127 LEU B N 1
ATOM 3222 C CA . LEU B 1 127 ? -17.377 -27.825 20.453 1.00 21.73 127 LEU B CA 1
ATOM 3223 C C . LEU B 1 127 ? -16.021 -28.444 20.819 1.00 23.73 127 LEU B C 1
ATOM 3224 O O . LEU B 1 127 ? -15.259 -28.868 19.943 1.00 23.35 127 LEU B O 1
ATOM 3229 N N . LEU B 1 128 ? -15.720 -28.501 22.113 1.00 23.50 128 LEU B N 1
ATOM 3230 C CA . LEU B 1 128 ? -14.451 -29.071 22.559 1.00 22.93 128 LEU B CA 1
ATOM 3231 C C . LEU B 1 128 ? -14.392 -30.584 22.347 1.00 23.78 128 LEU B C 1
ATOM 3232 O O . LEU B 1 128 ? -13.305 -31.148 22.215 1.00 24.09 128 LEU B O 1
ATOM 3237 N N . ARG B 1 129 ? -15.552 -31.238 22.305 1.00 22.74 129 ARG B N 1
ATOM 3238 C CA . ARG B 1 129 ? -15.588 -32.687 22.099 1.00 24.46 129 ARG B CA 1
ATOM 3239 C C . ARG B 1 129 ? -14.948 -33.081 20.774 1.00 24.69 129 ARG B C 1
ATOM 3240 O O . ARG B 1 129 ? -14.591 -34.243 20.568 1.00 26.16 129 ARG B O 1
ATOM 3248 N N . ALA B 1 130 ? -14.799 -32.116 19.875 1.00 25.09 130 ALA B N 1
ATOM 3249 C CA . ALA B 1 130 ? -14.199 -32.381 18.576 1.00 24.72 130 ALA B CA 1
ATOM 3250 C C . ALA B 1 130 ? -12.674 -32.312 18.645 1.00 25.86 130 ALA B C 1
ATOM 3251 O O . ALA B 1 130 ? -11.990 -32.498 17.639 1.00 24.77 130 ALA B O 1
ATOM 3253 N N . PHE B 1 131 ? -12.147 -32.047 19.835 1.00 24.67 131 PHE B N 1
ATOM 3254 C CA . PHE B 1 131 ? -10.703 -31.944 20.019 1.00 26.45 131 PHE B CA 1
ATOM 3255 C C . PHE B 1 131 ? -10.173 -33.025 20.955 1.00 27.78 131 PHE B C 1
ATOM 3256 O O . PHE B 1 131 ? -9.131 -32.858 21.594 1.00 27.63 131 PHE B O 1
ATOM 3264 N N . ALA B 1 132 ? -10.896 -34.137 21.013 1.00 29.38 132 ALA B N 1
ATOM 3265 C CA . ALA B 1 132 ? -10.535 -35.262 21.869 1.00 32.65 132 ALA B CA 1
ATOM 3266 C C . ALA B 1 132 ? -9.185 -35.882 21.519 1.00 33.19 132 ALA B C 1
ATOM 3267 O O . ALA B 1 132 ? -8.568 -36.537 22.358 1.00 33.12 132 ALA B O 1
ATOM 3269 N N . ASP B 1 133 ? -8.721 -35.672 20.291 1.00 34.78 133 ASP B N 1
ATOM 3270 C CA . ASP B 1 133 ? -7.452 -36.252 19.859 1.00 38.28 133 ASP B CA 1
ATOM 3271 C C . ASP B 1 133 ? -6.248 -35.328 20.010 1.00 37.45 133 ASP B C 1
ATOM 3272 O O . ASP B 1 133 ? -5.150 -35.657 19.559 1.00 38.17 133 ASP B O 1
ATOM 3277 N N . VAL B 1 134 ? -6.449 -34.171 20.631 1.00 35.23 134 VAL B N 1
ATOM 3278 C CA . VAL B 1 134 ? -5.352 -33.232 20.837 1.00 32.84 134 VAL B CA 1
ATOM 3279 C C . VAL B 1 134 ? -4.692 -33.562 22.172 1.00 31.12 134 VAL B C 1
ATOM 3280 O O . VAL B 1 134 ? -5.305 -33.422 23.229 1.00 31.77 134 VAL B O 1
ATOM 3284 N N . PRO B 1 135 ? -3.427 -34.010 22.137 1.00 30.01 135 PRO B N 1
ATOM 3285 C CA . PRO B 1 135 ? -2.691 -34.365 23.354 1.00 28.75 135 PRO B CA 1
ATOM 3286 C C . PRO B 1 135 ? -2.392 -33.173 24.256 1.00 26.89 135 PRO B C 1
ATOM 3287 O O . PRO B 1 135 ? -1.951 -32.123 23.786 1.00 27.40 135 PRO B O 1
ATOM 3291 N N . ASP B 1 136 ? -2.630 -33.351 25.552 1.00 25.01 136 ASP B N 1
ATOM 3292 C CA . ASP B 1 136 ? -2.380 -32.304 26.538 1.00 24.64 136 ASP B CA 1
ATOM 3293 C C . ASP B 1 136 ? -3.003 -30.991 26.085 1.00 24.00 136 ASP B C 1
ATOM 3294 O O . ASP B 1 136 ? -2.333 -29.958 26.020 1.00 22.96 136 ASP B O 1
ATOM 3299 N N . LEU B 1 137 ? -4.291 -31.039 25.772 1.00 23.53 137 LEU B N 1
ATOM 3300 C CA . LEU B 1 137 ? -4.996 -29.853 25.312 1.00 23.03 137 LEU B CA 1
ATOM 3301 C C . LEU B 1 137 ? -5.156 -28.831 26.426 1.00 21.11 137 LEU B C 1
ATOM 3302 O O . LEU B 1 137 ? -5.575 -29.166 27.539 1.00 21.21 137 LEU B O 1
ATOM 3307 N N . HIS B 1 138 ? -4.809 -27.585 26.118 1.00 21.09 138 HIS B N 1
ATOM 3308 C CA . HIS B 1 138 ? -4.936 -26.490 27.072 1.00 20.95 138 HIS B CA 1
ATOM 3309 C C . HIS B 1 138 ? -5.961 -25.513 26.526 1.00 19.59 138 HIS B C 1
ATOM 3310 O O . HIS B 1 138 ? -6.049 -25.312 25.320 1.00 20.20 138 HIS B O 1
ATOM 3317 N N . VAL B 1 139 ? -6.738 -24.916 27.420 1.00 20.27 139 VAL B N 1
ATOM 3318 C CA . VAL B 1 139 ? -7.737 -23.933 27.021 1.00 18.13 139 VAL B CA 1
ATOM 3319 C C . VAL B 1 139 ? -7.425 -22.626 27.722 1.00 16.64 139 VAL B C 1
ATOM 3320 O O . VAL B 1 139 ? -7.282 -22.595 28.941 1.00 15.59 139 VAL B O 1
ATOM 3324 N N . VAL B 1 140 ? -7.309 -21.557 26.943 1.00 15.70 140 VAL B N 1
ATOM 3325 C CA . VAL B 1 140 ? -7.071 -20.227 27.495 1.00 16.54 140 VAL B CA 1
ATOM 3326 C C . VAL B 1 140 ? -8.424 -19.562 27.298 1.00 16.21 140 VAL B C 1
ATOM 3327 O O . VAL B 1 140 ? -8.840 -19.324 26.166 1.00 16.28 140 VAL B O 1
ATOM 3331 N N . GLN B 1 141 ? -9.099 -19.278 28.403 1.00 16.44 141 GLN B N 1
ATOM 3332 C CA . GLN B 1 141 ? -10.435 -18.704 28.364 1.00 19.20 141 GLN B CA 1
ATOM 3333 C C . GLN B 1 141 ? -10.544 -17.302 28.954 1.00 18.36 141 GLN B C 1
ATOM 3334 O O . GLN B 1 141 ? -10.173 -17.078 30.103 1.00 18.49 141 GLN B O 1
ATOM 3340 N N . LEU B 1 142 ? -11.033 -16.359 28.151 1.00 17.72 142 LEU B N 1
ATOM 3341 C CA . LEU B 1 142 ? -11.258 -14.992 28.623 1.00 16.17 142 LEU B CA 1
ATOM 3342 C C . LEU B 1 142 ? -12.729 -15.045 29.029 1.00 16.44 142 LEU B C 1
ATOM 3343 O O . LEU B 1 142 ? -13.586 -15.385 28.214 1.00 15.19 142 LEU B O 1
ATOM 3348 N N . ASP B 1 143 ? -13.025 -14.719 30.281 1.00 16.09 143 ASP B N 1
ATOM 3349 C CA . ASP B 1 143 ? -14.395 -14.826 30.766 1.00 17.83 143 ASP B CA 1
ATOM 3350 C C . ASP B 1 143 ? -14.575 -14.046 32.062 1.00 16.93 143 ASP B C 1
ATOM 3351 O O . ASP B 1 143 ? -13.659 -13.953 32.870 1.00 16.59 143 ASP B O 1
ATOM 3356 N N . ALA B 1 144 ? -15.763 -13.492 32.267 1.00 16.16 144 ALA B N 1
ATOM 3357 C CA . ALA B 1 144 ? -16.023 -12.770 33.501 1.00 16.27 144 ALA B CA 1
ATOM 3358 C C . ALA B 1 144 ? -16.337 -13.820 34.563 1.00 17.06 144 ALA B C 1
ATOM 3359 O O . ALA B 1 144 ? -16.157 -13.581 35.758 1.00 17.19 144 ALA B O 1
ATOM 3361 N N . HIS B 1 145 ? -16.800 -14.988 34.114 1.00 18.53 145 HIS B N 1
ATOM 3362 C CA . HIS B 1 145 ? -17.149 -16.078 35.023 1.00 21.03 145 HIS B CA 1
ATOM 3363 C C . HIS B 1 145 ? -16.355 -17.349 34.747 1.00 20.28 145 HIS B C 1
ATOM 3364 O O . HIS B 1 145 ? -15.820 -17.535 33.658 1.00 18.62 145 HIS B O 1
ATOM 3371 N N . LEU B 1 146 ? -16.295 -18.227 35.744 1.00 19.60 146 LEU B N 1
ATOM 3372 C CA . LEU B 1 146 ? -15.550 -19.473 35.623 1.00 19.20 146 LEU B CA 1
ATOM 3373 C C . LEU B 1 146 ? -16.209 -20.470 34.676 1.00 19.39 146 LEU B C 1
ATOM 3374 O O . LEU B 1 146 ? -15.529 -21.121 33.881 1.00 19.70 146 LEU B O 1
ATOM 3379 N N . ASP B 1 147 ? -17.532 -20.580 34.766 1.00 19.72 147 ASP B N 1
ATOM 3380 C CA . ASP B 1 147 ? -18.304 -21.496 33.933 1.00 19.45 147 ASP B CA 1
ATOM 3381 C C . ASP B 1 147 ? -17.798 -22.935 34.051 1.00 20.64 147 ASP B C 1
ATOM 3382 O O . ASP B 1 147 ? -17.586 -23.632 33.054 1.00 18.23 147 ASP B O 1
ATOM 3387 N N . PHE B 1 148 ? -17.625 -23.368 35.295 1.00 21.40 148 PHE B N 1
ATOM 3388 C CA . PHE B 1 148 ? -17.162 -24.718 35.595 1.00 22.19 148 PHE B CA 1
ATOM 3389 C C . PHE B 1 148 ? -18.168 -25.333 36.568 1.00 23.10 148 PHE B C 1
ATOM 3390 O O . PHE B 1 148 ? -17.836 -26.234 37.343 1.00 22.49 148 PHE B O 1
ATOM 3398 N N . THR B 1 149 ? -19.402 -24.831 36.516 1.00 23.62 149 THR B N 1
ATOM 3399 C CA . THR B 1 149 ? -20.488 -25.294 37.384 1.00 22.56 149 THR B CA 1
ATOM 3400 C C . THR B 1 149 ? -20.988 -26.666 36.967 1.00 23.38 149 THR B C 1
ATOM 3401 O O . THR B 1 149 ? -21.015 -26.990 35.782 1.00 22.58 149 THR B O 1
ATOM 3405 N N . ASP B 1 150 ? -21.378 -27.473 37.948 1.00 22.52 150 ASP B N 1
ATOM 3406 C CA . ASP B 1 150 ? -21.883 -28.809 37.668 1.00 24.54 150 ASP B CA 1
ATOM 3407 C C . ASP B 1 150 ? -23.347 -28.717 37.251 1.00 24.22 150 ASP B C 1
ATOM 3408 O O . ASP B 1 150 ? -23.695 -29.034 36.115 1.00 25.65 150 ASP B O 1
ATOM 3413 N N . THR B 1 151 ? -24.200 -28.269 38.164 1.00 24.92 151 THR B N 1
ATOM 3414 C CA . THR B 1 151 ? -25.621 -28.129 37.861 1.00 26.64 151 THR B CA 1
ATOM 3415 C C . THR B 1 151 ? -26.142 -26.751 38.260 1.00 26.96 151 THR B C 1
ATOM 3416 O O . THR B 1 151 ? -25.780 -26.218 39.306 1.00 25.14 151 THR B O 1
ATOM 3420 N N . ARG B 1 152 ? -26.991 -26.185 37.408 1.00 26.84 152 ARG B N 1
ATOM 3421 C CA . ARG B 1 152 ? -27.581 -24.874 37.647 1.00 28.44 152 ARG B CA 1
ATOM 3422 C C . ARG B 1 152 ? -29.019 -24.906 37.133 1.00 26.50 152 ARG B C 1
ATOM 3423 O O . ARG B 1 152 ? -29.274 -25.363 36.019 1.00 26.91 152 ARG B O 1
ATOM 3431 N N . ASN B 1 153 ? -29.952 -24.430 37.948 1.00 25.56 153 ASN B N 1
ATOM 3432 C CA . ASN B 1 153 ? -31.360 -24.391 37.564 1.00 24.86 153 ASN B CA 1
ATOM 3433 C C . ASN B 1 153 ? -31.867 -25.719 37.006 1.00 25.65 153 ASN B C 1
ATOM 3434 O O . ASN B 1 153 ? -32.538 -25.772 35.968 1.00 24.00 153 ASN B O 1
ATOM 3439 N N . ASP B 1 154 ? -31.530 -26.792 37.713 1.00 25.71 154 ASP B N 1
ATOM 3440 C CA . ASP B 1 154 ? -31.945 -28.140 37.349 1.00 27.05 154 ASP B CA 1
ATOM 3441 C C . ASP B 1 154 ? -31.484 -28.667 35.998 1.00 26.36 154 ASP B C 1
ATOM 3442 O O . ASP B 1 154 ? -32.166 -29.492 35.387 1.00 28.13 154 ASP B O 1
ATOM 3447 N N . THR B 1 155 ? -30.330 -28.202 35.529 1.00 25.75 155 THR B N 1
ATOM 3448 C CA . THR B 1 155 ? -29.783 -28.688 34.268 1.00 24.71 155 THR B CA 1
ATOM 3449 C C . THR B 1 155 ? -28.265 -28.781 34.314 1.00 25.08 155 THR B C 1
ATOM 3450 O O . THR B 1 155 ? -27.604 -28.083 35.087 1.00 25.33 155 THR B O 1
ATOM 3454 N N . LYS B 1 156 ? -27.722 -29.658 33.477 1.00 25.73 156 LYS B N 1
ATOM 3455 C CA . LYS B 1 156 ? -26.282 -29.867 33.383 1.00 27.30 156 LYS B CA 1
ATOM 3456 C C . LYS B 1 156 ? -25.737 -29.171 32.139 1.00 26.73 156 LYS B C 1
ATOM 3457 O O . LYS B 1 156 ? -24.525 -29.031 31.984 1.00 25.37 156 LYS B O 1
ATOM 3463 N N . TRP B 1 157 ? -26.640 -28.725 31.267 1.00 26.99 157 TRP B N 1
ATOM 3464 C CA . TRP B 1 157 ? -26.257 -28.099 30.004 1.00 27.87 157 TRP B CA 1
ATOM 3465 C C . TRP B 1 157 ? -26.320 -26.567 29.902 1.00 24.80 157 TRP B C 1
ATOM 3466 O O . TRP B 1 157 ? -26.283 -26.036 28.789 1.00 23.04 157 TRP B O 1
ATOM 3477 N N . SER B 1 158 ? -26.419 -25.858 31.023 1.00 22.42 158 SER B N 1
ATOM 3478 C CA . SER B 1 158 ? -26.497 -24.392 30.975 1.00 21.43 158 SER B CA 1
ATOM 3479 C C . SER B 1 158 ? -25.176 -23.789 30.502 1.00 22.27 158 SER B C 1
ATOM 3480 O O . SER B 1 158 ? -24.169 -24.496 30.387 1.00 19.59 158 SER B O 1
ATOM 3483 N N . ASN B 1 159 ? -25.042 -22.452 30.277 1.00 14.58 159 ASN B N 1
ATOM 3484 C CA . ASN B 1 159 ? -23.801 -21.812 29.865 1.00 14.56 159 ASN B CA 1
ATOM 3485 C C . ASN B 1 159 ? -22.831 -21.643 31.031 1.00 13.81 159 ASN B C 1
ATOM 3486 O O . ASN B 1 159 ? -21.725 -21.138 30.855 1.00 14.75 159 ASN B O 1
ATOM 3491 N N . SER B 1 160 ? -23.333 -22.053 32.111 1.00 19.15 160 SER B N 1
ATOM 3492 C CA . SER B 1 160 ? -22.474 -21.952 33.284 1.00 19.66 160 SER B CA 1
ATOM 3493 C C . SER B 1 160 ? -21.706 -23.255 33.519 1.00 19.35 160 SER B C 1
ATOM 3494 O O . SER B 1 160 ? -20.910 -23.342 34.450 1.00 19.38 160 SER B O 1
ATOM 3497 N N . SER B 1 161 ? -21.936 -24.251 32.664 1.00 19.63 161 SER B N 1
ATOM 3498 C CA . SER B 1 161 ? -21.288 -25.560 32.806 1.00 20.47 161 SER B CA 1
ATOM 3499 C C . SER B 1 161 ? -20.487 -26.111 31.620 1.00 21.86 161 SER B C 1
ATOM 3500 O O . SER B 1 161 ? -20.047 -27.262 31.668 1.00 23.08 161 SER B O 1
ATOM 3503 N N . PRO B 1 162 ? -20.253 -25.313 30.562 1.00 21.91 162 PRO B N 1
ATOM 3504 C CA . PRO B 1 162 ? -19.500 -25.873 29.430 1.00 21.80 162 PRO B CA 1
ATOM 3505 C C . PRO B 1 162 ? -18.152 -26.542 29.686 1.00 23.36 162 PRO B C 1
ATOM 3506 O O . PRO B 1 162 ? -17.897 -27.639 29.179 1.00 23.23 162 PRO B O 1
ATOM 3510 N N . PHE B 1 163 ? -17.286 -25.904 30.463 1.00 23.51 163 PHE B N 1
ATOM 3511 C CA . PHE B 1 163 ? -15.977 -26.491 30.717 1.00 22.72 163 PHE B CA 1
ATOM 3512 C C . PHE B 1 163 ? -16.012 -27.650 31.705 1.00 22.22 163 PHE B C 1
ATOM 3513 O O . PHE B 1 163 ? -15.151 -28.532 31.665 1.00 24.09 163 PHE B O 1
ATOM 3521 N N . ARG B 1 164 ? -17.004 -27.656 32.588 1.00 22.09 164 ARG B N 1
ATOM 3522 C CA . ARG B 1 164 ? -17.138 -28.744 33.551 1.00 22.15 164 ARG B CA 1
ATOM 3523 C C . ARG B 1 164 ? -17.543 -29.976 32.740 1.00 25.17 164 ARG B C 1
ATOM 3524 O O . ARG B 1 164 ? -17.042 -31.083 32.967 1.00 22.74 164 ARG B O 1
ATOM 3532 N N . ARG B 1 165 ? -18.444 -29.771 31.781 1.00 25.60 165 ARG B N 1
ATOM 3533 C CA . ARG B 1 165 ? -18.903 -30.856 30.918 1.00 26.11 165 ARG B CA 1
ATOM 3534 C C . ARG B 1 165 ? -17.766 -31.341 30.019 1.00 25.12 165 ARG B C 1
ATOM 3535 O O . ARG B 1 165 ? -17.571 -32.544 29.844 1.00 27.33 165 ARG B O 1
ATOM 3543 N N . ALA B 1 166 ? -17.015 -30.396 29.458 1.00 23.94 166 ALA B N 1
ATOM 3544 C CA . ALA B 1 166 ? -15.904 -30.714 28.564 1.00 24.20 166 ALA B CA 1
ATOM 3545 C C . ALA B 1 166 ? -14.793 -31.507 29.243 1.00 26.07 166 ALA B C 1
ATOM 3546 O O . ALA B 1 166 ? -14.195 -32.397 28.634 1.00 25.57 166 ALA B O 1
ATOM 3548 N N . CYS B 1 167 ? -14.514 -31.180 30.499 1.00 26.55 167 CYS B N 1
ATOM 3549 C CA . CYS B 1 167 ? -13.464 -31.865 31.238 1.00 27.35 167 CYS B CA 1
ATOM 3550 C C . CYS B 1 167 ? -13.830 -33.299 31.607 1.00 29.46 167 CYS B C 1
ATOM 3551 O O . CYS B 1 167 ? -12.972 -34.184 31.594 1.00 29.27 167 CYS B O 1
ATOM 3554 N N . GLU B 1 168 ? -15.095 -33.539 31.934 1.00 30.02 168 GLU B N 1
ATOM 3555 C CA . GLU B 1 168 ? -15.508 -34.883 32.300 1.00 32.27 168 GLU B CA 1
ATOM 3556 C C . GLU B 1 168 ? -15.692 -35.789 31.089 1.00 33.16 168 GLU B C 1
ATOM 3557 O O . GLU B 1 168 ? -15.806 -37.007 31.230 1.00 35.07 168 GLU B O 1
ATOM 3563 N N . ALA B 1 169 ? -15.705 -35.201 29.899 1.00 31.74 169 ALA B N 1
ATOM 3564 C CA . ALA B 1 169 ? -15.868 -35.983 28.681 1.00 31.17 169 ALA B CA 1
ATOM 3565 C C . ALA B 1 169 ? -14.563 -36.085 27.898 1.00 31.14 169 ALA B C 1
ATOM 3566 O O . ALA B 1 169 ? -14.448 -36.888 26.971 1.00 31.07 169 ALA B O 1
ATOM 3568 N N . LEU B 1 170 ? -13.574 -35.282 28.278 1.00 30.68 170 LEU B N 1
ATOM 3569 C CA . LEU B 1 170 ? -12.291 -35.278 27.580 1.00 29.36 170 LEU B CA 1
ATOM 3570 C C . LEU B 1 170 ? -11.095 -35.343 28.528 1.00 29.73 170 LEU B C 1
ATOM 3571 O O . LEU B 1 170 ? -10.644 -34.321 29.047 1.00 30.11 170 LEU B O 1
ATOM 3576 N N . PRO B 1 171 ? -10.556 -36.550 28.760 1.00 28.44 171 PRO B N 1
ATOM 3577 C CA . PRO B 1 171 ? -9.404 -36.693 29.655 1.00 29.09 171 PRO B CA 1
ATOM 3578 C C . PRO B 1 171 ? -8.146 -35.997 29.132 1.00 28.81 171 PRO B C 1
ATOM 3579 O O . PRO B 1 171 ? -7.230 -35.706 29.899 1.00 32.31 171 PRO B O 1
ATOM 3583 N N . ASN B 1 172 ? -8.113 -35.726 27.830 1.00 28.33 172 ASN B N 1
ATOM 3584 C CA . ASN B 1 172 ? -6.975 -35.061 27.198 1.00 27.35 172 ASN B CA 1
ATOM 3585 C C . ASN B 1 172 ? -6.965 -33.548 27.449 1.00 26.82 172 ASN B C 1
ATOM 3586 O O . ASN B 1 172 ? -5.965 -32.875 27.187 1.00 27.07 172 ASN B O 1
ATOM 3591 N N . LEU B 1 173 ? -8.081 -33.014 27.937 1.00 27.12 173 LEU B N 1
ATOM 3592 C CA . LEU B 1 173 ? -8.170 -31.586 28.250 1.00 27.72 173 LEU B CA 1
ATOM 3593 C C . LEU B 1 173 ? -7.517 -31.510 29.628 1.00 25.72 173 LEU B C 1
ATOM 3594 O O . LEU B 1 173 ? -8.184 -31.676 30.648 1.00 26.26 173 LEU B O 1
ATOM 3599 N N . VAL B 1 174 ? -6.208 -31.267 29.647 1.00 26.00 174 VAL B N 1
ATOM 3600 C CA . VAL B 1 174 ? -5.448 -31.248 30.894 1.00 25.47 174 VAL B CA 1
ATOM 3601 C C . VAL B 1 174 ? -5.369 -29.965 31.714 1.00 25.18 174 VAL B C 1
ATOM 3602 O O . VAL B 1 174 ? -5.125 -30.024 32.922 1.00 24.43 174 VAL B O 1
ATOM 3606 N N . HIS B 1 175 ? -5.567 -28.809 31.090 1.00 23.63 175 HIS B N 1
ATOM 3607 C CA . HIS B 1 175 ? -5.476 -27.576 31.855 1.00 21.20 175 HIS B CA 1
ATOM 3608 C C . HIS B 1 175 ? -6.248 -26.418 31.246 1.00 21.56 175 HIS B C 1
ATOM 3609 O O . HIS B 1 175 ? -6.413 -26.333 30.030 1.00 19.49 175 HIS B O 1
ATOM 3616 N N . ILE B 1 176 ? -6.723 -25.536 32.117 1.00 20.57 176 ILE B N 1
ATOM 3617 C CA . ILE B 1 176 ? -7.463 -24.355 31.699 1.00 18.30 176 ILE B CA 1
ATOM 3618 C C . ILE B 1 176 ? -6.955 -23.146 32.472 1.00 18.13 176 ILE B C 1
ATOM 3619 O O . ILE B 1 176 ? -6.721 -23.219 33.680 1.00 17.60 176 ILE B O 1
ATOM 3624 N N . THR B 1 177 ? -6.760 -22.044 31.760 1.00 16.61 177 THR B N 1
ATOM 3625 C CA . THR B 1 177 ? -6.322 -20.802 32.372 1.00 17.36 177 THR B CA 1
ATOM 3626 C C . THR B 1 177 ? -7.442 -19.823 32.049 1.00 18.35 177 THR B C 1
ATOM 3627 O O . THR B 1 177 ? -7.685 -19.524 30.880 1.00 19.28 177 THR B O 1
ATOM 3631 N N . THR B 1 178 ? -8.130 -19.351 33.084 1.00 17.78 178 THR B N 1
ATOM 3632 C CA . THR B 1 178 ? -9.251 -18.426 32.918 1.00 18.45 178 THR B CA 1
ATOM 3633 C C . THR B 1 178 ? -8.835 -17.035 33.377 1.00 17.87 178 THR B C 1
ATOM 3634 O O . THR B 1 178 ? -8.399 -16.857 34.514 1.00 17.20 178 THR B O 1
ATOM 3638 N N . VAL B 1 179 ? -8.981 -16.049 32.497 1.00 17.06 179 VAL B N 1
ATOM 3639 C CA . VAL B 1 179 ? -8.590 -14.685 32.823 1.00 15.45 179 VAL B CA 1
ATOM 3640 C C . VAL B 1 179 ? -9.748 -13.701 32.693 1.00 15.64 179 VAL B C 1
ATOM 3641 O O . VAL B 1 179 ? -10.529 -13.778 31.745 1.00 13.48 179 VAL B O 1
ATOM 3645 N N . GLY B 1 180 ? -9.855 -12.794 33.664 1.00 15.51 180 GLY B N 1
ATOM 3646 C CA . GLY B 1 180 ? -10.899 -11.784 33.638 1.00 16.15 180 GLY B CA 1
ATOM 3647 C C . GLY B 1 180 ? -12.020 -11.978 34.642 1.00 15.79 180 GLY B C 1
ATOM 3648 O O . GLY B 1 180 ? -12.953 -11.178 34.683 1.00 15.64 180 GLY B O 1
ATOM 3649 N N . LEU B 1 181 ? -11.930 -13.024 35.459 1.00 15.46 181 LEU B N 1
ATOM 3650 C CA . LEU B 1 181 ? -12.962 -13.326 36.455 1.00 14.91 181 LEU B CA 1
ATOM 3651 C C . LEU B 1 181 ? -13.279 -12.170 37.397 1.00 14.31 181 LEU B C 1
ATOM 3652 O O . LEU B 1 181 ? -12.377 -11.500 37.892 1.00 13.65 181 LEU B O 1
ATOM 3657 N N . ARG B 1 182 ? -14.569 -11.948 37.643 1.00 13.33 182 ARG B N 1
ATOM 3658 C CA . ARG B 1 182 ? -15.011 -10.870 38.526 1.00 14.61 182 ARG B CA 1
ATOM 3659 C C . ARG B 1 182 ? -16.495 -11.026 38.844 1.00 15.69 182 ARG B C 1
ATOM 3660 O O . ARG B 1 182 ? -17.164 -11.909 38.310 1.00 16.94 182 ARG B O 1
ATOM 3668 N N . GLY B 1 183 ? -17.017 -10.172 39.716 1.00 16.28 183 GLY B N 1
ATOM 3669 C CA . GLY B 1 183 ? -18.421 -10.278 40.058 1.00 16.79 183 GLY B CA 1
ATOM 3670 C C . GLY B 1 183 ? -18.614 -10.549 41.535 1.00 17.68 183 GLY B C 1
ATOM 3671 O O . GLY B 1 183 ? -17.657 -10.874 42.239 1.00 19.93 183 GLY B O 1
ATOM 3672 N N . LEU B 1 184 ? -19.848 -10.415 42.008 1.00 16.78 184 LEU B N 1
ATOM 3673 C CA . LEU B 1 184 ? -20.146 -10.637 43.420 1.00 19.23 184 LEU B CA 1
ATOM 3674 C C . LEU B 1 184 ? -20.372 -12.096 43.776 1.00 19.28 184 LEU B C 1
ATOM 3675 O O . LEU B 1 184 ? -20.251 -12.472 44.938 1.00 20.27 184 LEU B O 1
ATOM 3680 N N . ARG B 1 185 ? -20.684 -12.919 42.783 1.00 21.33 185 ARG B N 1
ATOM 3681 C CA . ARG B 1 185 ? -20.966 -14.324 43.053 1.00 23.08 185 ARG B CA 1
ATOM 3682 C C . ARG B 1 185 ? -20.088 -15.329 42.307 1.00 21.81 185 ARG B C 1
ATOM 3683 O O . ARG B 1 185 ? -19.859 -15.205 41.104 1.00 19.44 185 ARG B O 1
ATOM 3691 N N . PHE B 1 186 ? -19.594 -16.325 43.041 1.00 22.18 186 PHE B N 1
ATOM 3692 C CA . PHE B 1 186 ? -18.775 -17.390 42.468 1.00 23.72 186 PHE B CA 1
ATOM 3693 C C . PHE B 1 186 ? -19.291 -18.717 43.017 1.00 24.39 186 PHE B C 1
ATOM 3694 O O . PHE B 1 186 ? -19.641 -18.804 44.190 1.00 24.65 186 PHE B O 1
ATOM 3702 N N . ASP B 1 187 ? -19.348 -19.738 42.167 1.00 24.02 187 ASP B N 1
ATOM 3703 C CA . ASP B 1 187 ? -19.802 -21.062 42.587 1.00 24.41 187 ASP B CA 1
ATOM 3704 C C . ASP B 1 187 ? -18.635 -21.676 43.365 1.00 24.07 187 ASP B C 1
ATOM 3705 O O . ASP B 1 187 ? -17.603 -22.013 42.784 1.00 24.25 187 ASP B O 1
ATOM 3710 N N . PRO B 1 188 ? -18.783 -21.827 44.690 1.00 23.82 188 PRO B N 1
ATOM 3711 C CA . PRO B 1 188 ? -17.709 -22.399 45.509 1.00 24.54 188 PRO B CA 1
ATOM 3712 C C . PRO B 1 188 ? -17.330 -23.819 45.110 1.00 23.98 188 PRO B C 1
ATOM 3713 O O . PRO B 1 188 ? -16.155 -24.190 45.145 1.00 25.11 188 PRO B O 1
ATOM 3717 N N . GLU B 1 189 ? -18.329 -24.604 44.725 1.00 24.05 189 GLU B N 1
ATOM 3718 C CA . GLU B 1 189 ? -18.115 -25.987 44.316 1.00 24.81 189 GLU B CA 1
ATOM 3719 C C . GLU B 1 189 ? -17.354 -26.016 42.992 1.00 24.93 189 GLU B C 1
ATOM 3720 O O . GLU B 1 189 ? -16.494 -26.872 42.776 1.00 25.94 189 GLU B O 1
ATOM 3726 N N . ALA B 1 190 ? -17.670 -25.070 42.111 1.00 23.97 190 ALA B N 1
ATOM 3727 C CA . ALA B 1 190 ? -17.012 -24.985 40.813 1.00 22.35 190 ALA B CA 1
ATOM 3728 C C . ALA B 1 190 ? -15.564 -24.551 40.987 1.00 22.69 190 ALA B C 1
ATOM 3729 O O . ALA B 1 190 ? -14.662 -25.097 40.353 1.00 22.75 190 ALA B O 1
ATOM 3731 N N . VAL B 1 191 ? -15.350 -23.563 41.848 1.00 22.00 191 VAL B N 1
ATOM 3732 C CA . VAL B 1 191 ? -14.008 -23.057 42.109 1.00 23.48 191 VAL B CA 1
ATOM 3733 C C . VAL B 1 191 ? -13.153 -24.171 42.697 1.00 24.64 191 VAL B C 1
ATOM 3734 O O . VAL B 1 191 ? -12.027 -24.405 42.257 1.00 23.63 191 VAL B O 1
ATOM 3738 N N . ALA B 1 192 ? -13.701 -24.852 43.696 1.00 24.56 192 ALA B N 1
ATOM 3739 C CA . ALA B 1 192 ? -13.004 -25.946 44.356 1.00 26.23 192 ALA B CA 1
ATOM 3740 C C . ALA B 1 192 ? -12.653 -27.048 43.353 1.00 25.35 192 ALA B C 1
ATOM 3741 O O . ALA B 1 192 ? -11.542 -27.587 43.371 1.00 25.21 192 ALA B O 1
ATOM 3743 N N . ALA B 1 193 ? -13.596 -27.369 42.471 1.00 25.37 193 ALA B N 1
ATOM 3744 C CA . ALA B 1 193 ? -13.383 -28.408 41.465 1.00 24.12 193 ALA B CA 1
ATOM 3745 C C . ALA B 1 193 ? -12.337 -28.002 40.434 1.00 24.02 193 ALA B C 1
ATOM 3746 O O . ALA B 1 193 ? -11.578 -28.838 39.941 1.00 25.46 193 ALA B O 1
ATOM 3748 N N . ALA B 1 194 ? -12.298 -26.717 40.101 1.00 23.15 194 ALA B N 1
ATOM 3749 C CA . ALA B 1 194 ? -11.335 -26.222 39.131 1.00 22.33 194 ALA B CA 1
ATOM 3750 C C . ALA B 1 194 ? -9.925 -26.281 39.711 1.00 24.01 194 ALA B C 1
ATOM 3751 O O . ALA B 1 194 ? -8.995 -26.743 39.048 1.00 23.10 194 ALA B O 1
ATOM 3753 N N . ARG B 1 195 ? -9.770 -25.808 40.945 1.00 24.96 195 ARG B N 1
ATOM 3754 C CA . ARG B 1 195 ? -8.461 -25.811 41.590 1.00 26.97 195 ARG B CA 1
ATOM 3755 C C . ARG B 1 195 ? -7.989 -27.244 41.802 1.00 28.42 195 ARG B C 1
ATOM 3756 O O . ARG B 1 195 ? -6.812 -27.556 41.609 1.00 27.81 195 ARG B O 1
ATOM 3764 N N . ALA B 1 196 ? -8.917 -28.113 42.190 1.00 28.32 196 ALA B N 1
ATOM 3765 C CA . ALA B 1 196 ? -8.596 -29.514 42.421 1.00 30.25 196 ALA B CA 1
ATOM 3766 C C . ALA B 1 196 ? -7.944 -30.107 41.182 1.00 30.61 196 ALA B C 1
ATOM 3767 O O . ALA B 1 196 ? -7.024 -30.919 41.281 1.00 32.41 196 ALA B O 1
ATOM 3769 N N . ARG B 1 197 ? -8.415 -29.690 40.011 1.00 30.96 197 ARG B N 1
ATOM 3770 C CA . ARG B 1 197 ? -7.870 -30.194 38.760 1.00 32.11 197 ARG B CA 1
ATOM 3771 C C . ARG B 1 197 ? -6.629 -29.417 38.338 1.00 29.94 197 ARG B C 1
ATOM 3772 O O . ARG B 1 197 ? -6.038 -29.694 37.296 1.00 30.27 197 ARG B O 1
ATOM 3780 N N . GLY B 1 198 ? -6.235 -28.447 39.154 1.00 27.46 198 GLY B N 1
ATOM 3781 C CA . GLY B 1 198 ? -5.056 -27.662 38.846 1.00 26.08 198 GLY B CA 1
ATOM 3782 C C . GLY B 1 198 ? -5.245 -26.560 37.816 1.00 24.70 198 GLY B C 1
ATOM 3783 O O . GLY B 1 198 ? -4.271 -26.111 37.210 1.00 24.57 198 GLY B O 1
ATOM 3784 N N . HIS B 1 199 ? -6.481 -26.119 37.604 1.00 22.07 199 HIS B N 1
ATOM 3785 C CA . HIS B 1 199 ? -6.721 -25.048 36.637 1.00 22.19 199 HIS B CA 1
ATOM 3786 C C . HIS B 1 199 ? -6.214 -23.729 37.209 1.00 21.35 199 HIS B C 1
ATOM 3787 O O . HIS B 1 199 ? -6.144 -23.564 38.425 1.00 20.95 199 HIS B O 1
ATOM 3794 N N . THR B 1 200 ? -5.862 -22.795 36.331 1.00 19.90 200 THR B N 1
ATOM 3795 C CA . THR B 1 200 ? -5.359 -21.496 36.761 1.00 20.57 200 THR B CA 1
ATOM 3796 C C . THR B 1 200 ? -6.474 -20.457 36.672 1.00 20.29 200 THR B C 1
ATOM 3797 O O . THR B 1 200 ? -7.085 -20.284 35.619 1.00 21.17 200 THR B O 1
ATOM 3801 N N . ILE B 1 201 ? -6.725 -19.781 37.788 1.00 19.16 201 ILE B N 1
ATOM 3802 C CA . ILE B 1 201 ? -7.772 -18.772 37.880 1.00 19.24 201 ILE B CA 1
ATOM 3803 C C . ILE B 1 201 ? -7.141 -17.396 38.064 1.00 17.78 201 ILE B C 1
ATOM 3804 O O . ILE B 1 201 ? -6.501 -17.121 39.080 1.00 18.07 201 ILE B O 1
ATOM 3809 N N . ILE B 1 202 ? -7.328 -16.533 37.075 1.00 17.26 202 ILE B N 1
ATOM 3810 C CA . ILE B 1 202 ? -6.749 -15.198 37.108 1.00 16.94 202 ILE B CA 1
ATOM 3811 C C . ILE B 1 202 ? -7.834 -14.126 37.100 1.00 17.27 202 ILE B C 1
ATOM 3812 O O . ILE B 1 202 ? -8.354 -13.768 36.041 1.00 17.42 202 ILE B O 1
ATOM 3817 N N . PRO B 1 203 ? -8.189 -13.605 38.287 1.00 17.00 203 PRO B N 1
ATOM 3818 C CA . PRO B 1 203 ? -9.218 -12.567 38.432 1.00 17.16 203 PRO B CA 1
ATOM 3819 C C . PRO B 1 203 ? -8.820 -11.291 37.697 1.00 17.85 203 PRO B C 1
ATOM 3820 O O . PRO B 1 203 ? -7.634 -11.025 37.505 1.00 16.25 203 PRO B O 1
ATOM 3824 N N . MET B 1 204 ? -9.814 -10.505 37.293 1.00 17.45 204 MET B N 1
ATOM 3825 C CA . MET B 1 204 ? -9.549 -9.257 36.584 1.00 19.04 204 MET B CA 1
ATOM 3826 C C . MET B 1 204 ? -8.627 -8.359 37.408 1.00 19.68 204 MET B C 1
ATOM 3827 O O . MET B 1 204 ? -7.812 -7.621 36.853 1.00 19.96 204 MET B O 1
ATOM 3832 N N . ASP B 1 205 ? -8.752 -8.425 38.732 1.00 22.59 205 ASP B N 1
ATOM 3833 C CA . ASP B 1 205 ? -7.908 -7.613 39.606 1.00 27.14 205 ASP B CA 1
ATOM 3834 C C . ASP B 1 205 ? -6.428 -7.856 39.326 1.00 26.89 205 ASP B C 1
ATOM 3835 O O . ASP B 1 205 ? -5.618 -6.930 39.386 1.00 27.85 205 ASP B O 1
ATOM 3840 N N . ASP B 1 206 ? -6.082 -9.104 39.023 1.00 26.75 206 ASP B N 1
ATOM 3841 C CA . ASP B 1 206 ? -4.699 -9.469 38.731 1.00 26.77 206 ASP B CA 1
ATOM 3842 C C . ASP B 1 206 ? -4.199 -8.808 37.451 1.00 24.69 206 ASP B C 1
ATOM 3843 O O . ASP B 1 206 ? -3.049 -8.376 37.373 1.00 24.22 206 ASP B O 1
ATOM 3848 N N . VAL B 1 207 ? -5.067 -8.732 36.449 1.00 23.06 207 VAL B N 1
ATOM 3849 C CA . VAL B 1 207 ? -4.712 -8.112 35.183 1.00 21.19 207 VAL B CA 1
ATOM 3850 C C . VAL B 1 207 ? -4.474 -6.624 35.422 1.00 21.64 207 VAL B C 1
ATOM 3851 O O . VAL B 1 207 ? -3.508 -6.039 34.919 1.00 22.32 207 VAL B O 1
ATOM 3855 N N . THR B 1 208 ? -5.356 -6.017 36.208 1.00 21.28 208 THR B N 1
ATOM 3856 C CA . THR B 1 208 ? -5.241 -4.598 36.504 1.00 22.42 208 THR B CA 1
ATOM 3857 C C . THR B 1 208 ? -3.999 -4.305 37.339 1.00 23.37 208 THR B C 1
ATOM 3858 O O . THR B 1 208 ? -3.243 -3.382 37.037 1.00 23.93 208 THR B O 1
ATOM 3862 N N . ALA B 1 209 ? -3.790 -5.099 38.384 1.00 25.20 209 ALA B N 1
ATOM 3863 C CA . ALA B 1 209 ? -2.646 -4.905 39.267 1.00 27.88 209 ALA B CA 1
ATOM 3864 C C . ALA B 1 209 ? -1.315 -5.205 38.590 1.00 28.12 209 ALA B C 1
ATOM 3865 O O . ALA B 1 209 ? -0.335 -4.492 38.800 1.00 28.70 209 ALA B O 1
ATOM 3867 N N . ASP B 1 210 ? -1.275 -6.251 37.773 1.00 29.43 210 ASP B N 1
ATOM 3868 C CA . ASP B 1 210 ? -0.030 -6.619 37.108 1.00 30.82 210 ASP B CA 1
ATOM 3869 C C . ASP B 1 210 ? -0.242 -7.499 35.882 1.00 29.63 210 ASP B C 1
ATOM 3870 O O . ASP B 1 210 ? -0.284 -8.726 35.977 1.00 30.51 210 ASP B O 1
ATOM 3875 N N . LEU B 1 211 ? -0.364 -6.856 34.726 1.00 28.21 211 LEU B N 1
ATOM 3876 C CA . LEU B 1 211 ? -0.572 -7.564 33.473 1.00 27.36 211 LEU B CA 1
ATOM 3877 C C . LEU B 1 211 ? 0.606 -8.480 33.137 1.00 26.24 211 LEU B C 1
ATOM 3878 O O . LEU B 1 211 ? 0.405 -9.615 32.711 1.00 26.92 211 LEU B O 1
ATOM 3883 N N . ALA B 1 212 ? 1.827 -7.987 33.324 1.00 25.41 212 ALA B N 1
ATOM 3884 C CA . ALA B 1 212 ? 3.021 -8.780 33.033 1.00 25.72 212 ALA B CA 1
ATOM 3885 C C . ALA B 1 212 ? 3.012 -10.092 33.812 1.00 25.58 212 ALA B C 1
ATOM 3886 O O . ALA B 1 212 ? 3.450 -11.130 33.308 1.00 26.22 212 ALA B O 1
ATOM 3888 N N . GLY B 1 213 ? 2.512 -10.045 35.043 1.00 25.36 213 GLY B N 1
ATOM 3889 C CA . GLY B 1 213 ? 2.451 -11.247 35.853 1.00 24.41 213 GLY B CA 1
ATOM 3890 C C . GLY B 1 213 ? 1.426 -12.217 35.301 1.00 24.18 213 GLY B C 1
ATOM 3891 O O . GLY B 1 213 ? 1.553 -13.433 35.442 1.00 25.07 213 GLY B O 1
ATOM 3892 N N . VAL B 1 214 ? 0.392 -11.672 34.675 1.00 22.40 214 VAL B N 1
ATOM 3893 C CA . VAL B 1 214 ? -0.654 -12.494 34.092 1.00 20.16 214 VAL B CA 1
ATOM 3894 C C . VAL B 1 214 ? -0.115 -13.232 32.871 1.00 20.27 214 VAL B C 1
ATOM 3895 O O . VAL B 1 214 ? -0.300 -14.441 32.730 1.00 20.42 214 VAL B O 1
ATOM 3899 N N . LEU B 1 215 ? 0.564 -12.505 31.992 1.00 20.14 215 LEU B N 1
ATOM 3900 C CA . LEU B 1 215 ? 1.109 -13.115 30.787 1.00 21.13 215 LEU B CA 1
ATOM 3901 C C . LEU B 1 215 ? 2.113 -14.219 31.134 1.00 22.54 215 LEU B C 1
ATOM 3902 O O . LEU B 1 215 ? 2.270 -15.186 30.387 1.00 20.62 215 LEU B O 1
ATOM 3907 N N . ALA B 1 216 ? 2.779 -14.070 32.275 1.00 22.60 216 ALA B N 1
ATOM 3908 C CA . ALA B 1 216 ? 3.765 -15.045 32.722 1.00 24.21 216 ALA B CA 1
ATOM 3909 C C . ALA B 1 216 ? 3.105 -16.356 33.133 1.00 24.83 216 ALA B C 1
ATOM 3910 O O . ALA B 1 216 ? 3.770 -17.384 33.246 1.00 25.91 216 ALA B O 1
ATOM 3912 N N . GLN B 1 217 ? 1.795 -16.316 33.353 1.00 23.51 217 GLN B N 1
ATOM 3913 C CA . GLN B 1 217 ? 1.047 -17.503 33.759 1.00 23.34 217 GLN B CA 1
ATOM 3914 C C . GLN B 1 217 ? 0.398 -18.223 32.582 1.00 23.07 217 GLN B C 1
ATOM 3915 O O . GLN B 1 217 ? -0.210 -19.280 32.757 1.00 23.84 217 GLN B O 1
ATOM 3921 N N . LEU B 1 218 ? 0.521 -17.650 31.388 1.00 21.02 218 LEU B N 1
ATOM 3922 C CA . LEU B 1 218 ? -0.059 -18.262 30.199 1.00 21.63 218 LEU B CA 1
ATOM 3923 C C . LEU B 1 218 ? 0.792 -19.450 29.773 1.00 22.39 218 LEU B C 1
ATOM 3924 O O . LEU B 1 218 ? 1.993 -19.496 30.050 1.00 22.46 218 LEU B O 1
ATOM 3929 N N . PRO B 1 219 ? 0.181 -20.433 29.099 1.00 22.70 219 PRO B N 1
ATOM 3930 C CA . PRO B 1 219 ? 0.964 -21.593 28.670 1.00 23.65 219 PRO B CA 1
ATOM 3931 C C . PRO B 1 219 ? 2.015 -21.241 27.626 1.00 23.88 219 PRO B C 1
ATOM 3932 O O .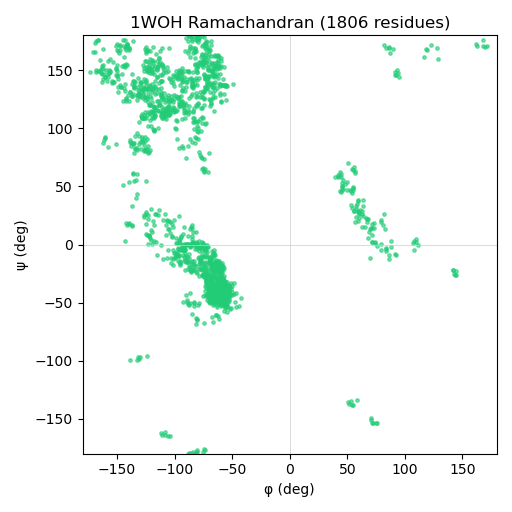 PRO B 1 219 ? 1.892 -20.242 26.911 1.00 22.04 219 PRO B O 1
ATOM 3936 N N . ARG B 1 220 ? 3.053 -22.070 27.556 1.00 24.17 220 ARG B N 1
ATOM 3937 C CA . ARG B 1 220 ? 4.140 -21.896 26.595 1.00 26.02 220 ARG B CA 1
ATOM 3938 C C . ARG B 1 220 ? 4.393 -23.224 25.888 1.00 25.70 220 ARG B C 1
ATOM 3939 O O . ARG B 1 220 ? 4.543 -24.258 26.538 1.00 25.66 220 ARG B O 1
ATOM 3947 N N . GLY B 1 221 ? 4.443 -23.186 24.561 1.00 25.69 221 GLY B N 1
ATOM 3948 C CA . GLY B 1 221 ? 4.683 -24.388 23.777 1.00 26.61 221 GLY B CA 1
ATOM 3949 C C . GLY B 1 221 ? 3.665 -25.500 23.968 1.00 25.87 221 GLY B C 1
ATOM 3950 O O . GLY B 1 221 ? 4.023 -26.678 23.982 1.00 26.34 221 GLY B O 1
ATOM 3951 N N . GLN B 1 222 ? 2.394 -25.133 24.103 1.00 25.28 222 GLN B N 1
ATOM 3952 C CA . GLN B 1 222 ? 1.321 -26.105 24.303 1.00 24.08 222 GLN B CA 1
ATOM 3953 C C . GLN B 1 222 ? 0.296 -26.048 23.174 1.00 23.73 222 GLN B C 1
ATOM 3954 O O . GLN B 1 222 ? 0.320 -25.141 22.343 1.00 25.50 222 GLN B O 1
ATOM 3960 N N . ASN B 1 223 ? -0.602 -27.029 23.150 1.00 24.33 223 ASN B N 1
ATOM 3961 C CA . ASN B 1 223 ? -1.681 -27.045 22.171 1.00 24.62 223 ASN B CA 1
ATOM 3962 C C . ASN B 1 223 ? -2.773 -26.251 22.881 1.00 22.98 223 ASN B C 1
ATOM 3963 O O . ASN B 1 223 ? -3.270 -26.667 23.932 1.00 21.58 223 ASN B O 1
ATOM 3968 N N . VAL B 1 224 ? -3.133 -25.103 22.315 1.00 22.26 224 VAL B N 1
ATOM 3969 C CA . VAL B 1 224 ? -4.129 -24.249 22.942 1.00 21.07 224 VAL B CA 1
ATOM 3970 C C . VAL B 1 224 ? -5.383 -23.976 22.136 1.00 19.78 224 VAL B C 1
ATOM 3971 O O . VAL B 1 224 ? -5.321 -23.679 20.946 1.00 21.33 224 VAL B O 1
ATOM 3975 N N . TYR B 1 225 ? -6.519 -24.085 22.817 1.00 21.21 225 TYR B N 1
ATOM 3976 C CA . TYR B 1 225 ? -7.831 -23.806 22.243 1.00 20.32 225 TYR B CA 1
ATOM 3977 C C . TYR B 1 225 ? -8.273 -22.526 22.945 1.00 20.12 225 TYR B C 1
ATOM 3978 O O . TYR B 1 225 ? -8.291 -22.468 24.179 1.00 19.54 225 TYR B O 1
ATOM 3987 N N . PHE B 1 226 ? -8.614 -21.506 22.165 1.00 19.31 226 PHE B N 1
ATOM 3988 C CA . PHE B 1 226 ? -9.061 -20.230 22.723 1.00 18.44 226 PHE B CA 1
ATOM 3989 C C . PHE B 1 226 ? -10.575 -20.177 22.867 1.00 18.81 226 PHE B C 1
ATOM 3990 O O . PHE B 1 226 ? -11.304 -20.557 21.953 1.00 20.55 226 PHE B O 1
ATOM 3998 N N . SER B 1 227 ? -11.047 -19.702 24.014 1.00 16.73 227 SER B N 1
ATOM 3999 C CA . SER B 1 227 ? -12.477 -19.533 24.225 1.00 17.42 227 SER B CA 1
ATOM 4000 C C . SER B 1 227 ? -12.674 -18.105 24.717 1.00 15.71 227 SER B C 1
ATOM 4001 O O . SER B 1 227 ? -12.291 -17.777 25.835 1.00 15.27 227 SER B O 1
ATOM 4004 N N . VAL B 1 228 ? -13.240 -17.250 23.871 1.00 15.26 228 VAL B N 1
ATOM 4005 C CA . VAL B 1 228 ? -13.468 -15.861 24.253 1.00 14.48 228 VAL B CA 1
ATOM 4006 C C . VAL B 1 228 ? -14.940 -15.556 24.498 1.00 14.45 228 VAL B C 1
ATOM 4007 O O . VAL B 1 228 ? -15.754 -15.583 23.567 1.00 15.33 228 VAL B O 1
ATOM 4011 N N . ASP B 1 229 ? -15.277 -15.284 25.758 1.00 14.31 229 ASP B N 1
ATOM 4012 C CA . ASP B 1 229 ? -16.642 -14.923 26.142 1.00 14.65 229 ASP B CA 1
ATOM 4013 C C . ASP B 1 229 ? -16.555 -13.405 26.120 1.00 13.52 229 ASP B C 1
ATOM 4014 O O . ASP B 1 229 ? -15.764 -12.829 26.861 1.00 14.84 229 ASP B O 1
ATOM 4019 N N . VAL B 1 230 ? -17.347 -12.756 25.275 1.00 12.30 230 VAL B N 1
ATOM 4020 C CA . VAL B 1 230 ? -17.270 -11.308 25.173 1.00 11.34 230 VAL B CA 1
ATOM 4021 C C . VAL B 1 230 ? -17.537 -10.602 26.489 1.00 10.58 230 VAL B C 1
ATOM 4022 O O . VAL B 1 230 ? -17.143 -9.443 26.647 1.00 12.17 230 VAL B O 1
ATOM 4026 N N . ASP B 1 231 ? -18.181 -11.270 27.445 1.00 11.60 231 ASP B N 1
ATOM 4027 C CA . ASP B 1 231 ? -18.428 -10.576 28.707 1.00 13.22 231 ASP B CA 1
ATOM 4028 C C . ASP B 1 231 ? -17.165 -10.424 29.552 1.00 13.40 231 ASP B C 1
ATOM 4029 O O . ASP B 1 231 ? -17.191 -9.835 30.633 1.00 12.53 231 ASP B O 1
ATOM 4034 N N . GLY B 1 232 ? -16.049 -10.930 29.038 1.00 12.13 232 GLY B N 1
ATOM 4035 C CA . GLY B 1 232 ? -14.789 -10.781 29.744 1.00 12.44 232 GLY B CA 1
ATOM 4036 C C . GLY B 1 232 ? -14.355 -9.336 29.583 1.00 11.84 232 GLY B C 1
ATOM 4037 O O . GLY B 1 232 ? -13.635 -8.780 30.415 1.00 9.74 232 GLY B O 1
ATOM 4038 N N . PHE B 1 233 ? -14.800 -8.720 28.493 1.00 11.69 233 PHE B N 1
ATOM 4039 C CA . PHE B 1 233 ? -14.469 -7.326 28.232 1.00 11.85 233 PHE B CA 1
ATOM 4040 C C . PHE B 1 233 ? -15.375 -6.401 29.032 1.00 10.68 233 PHE B C 1
ATOM 4041 O O . PHE B 1 233 ? -16.483 -6.781 29.401 1.00 10.99 233 PHE B O 1
ATOM 4049 N N . ASP B 1 234 ? -14.897 -5.188 29.294 1.00 10.59 234 ASP B N 1
ATOM 4050 C CA . ASP B 1 234 ? -15.674 -4.213 30.049 1.00 10.68 234 ASP B CA 1
ATOM 4051 C C . ASP B 1 234 ? -16.973 -3.924 29.293 1.00 9.22 234 ASP B C 1
ATOM 4052 O O . ASP B 1 234 ? -16.972 -3.811 28.070 1.00 10.86 234 ASP B O 1
ATOM 4057 N N . PRO B 1 235 ? -18.100 -3.825 30.011 1.00 11.43 235 PRO B N 1
ATOM 4058 C CA . PRO B 1 235 ? -19.392 -3.557 29.370 1.00 9.43 235 PRO B CA 1
ATOM 4059 C C . PRO B 1 235 ? -19.449 -2.218 28.639 1.00 10.22 235 PRO B C 1
ATOM 4060 O O . PRO B 1 235 ? -20.297 -2.021 27.769 1.00 10.77 235 PRO B O 1
ATOM 4064 N N . ALA B 1 236 ? -18.565 -1.291 28.998 1.00 10.32 236 ALA B N 1
ATOM 4065 C CA . ALA B 1 236 ? -18.548 0.003 28.319 1.00 9.91 236 ALA B CA 1
ATOM 4066 C C . ALA B 1 236 ? -18.001 -0.242 26.921 1.00 11.22 236 ALA B C 1
ATOM 4067 O O . ALA B 1 236 ? -18.396 0.404 25.947 1.00 10.62 236 ALA B O 1
ATOM 4069 N N . VAL B 1 237 ? -17.082 -1.198 26.828 1.00 10.50 237 VAL B N 1
ATOM 4070 C CA . VAL B 1 237 ? -16.480 -1.534 25.551 1.00 12.45 237 VAL B CA 1
ATOM 4071 C C . VAL B 1 237 ? -17.395 -2.429 24.730 1.00 9.26 237 VAL B C 1
ATOM 4072 O O . VAL B 1 237 ? -17.674 -2.128 23.567 1.00 10.75 237 VAL B O 1
ATOM 4076 N N . ILE B 1 238 ? -17.856 -3.521 25.340 1.00 10.32 238 ILE B N 1
ATOM 4077 C CA . ILE B 1 238 ? -18.738 -4.478 24.681 1.00 10.68 238 ILE B CA 1
ATOM 4078 C C . ILE B 1 238 ? -20.026 -4.645 25.490 1.00 9.63 238 ILE B C 1
ATOM 4079 O O . ILE B 1 238 ? -20.167 -5.579 26.276 1.00 10.52 238 ILE B O 1
ATOM 4084 N N . PRO B 1 239 ? -20.990 -3.729 25.309 1.00 10.94 239 PRO B N 1
ATOM 4085 C CA . PRO B 1 239 ? -22.237 -3.845 26.066 1.00 10.74 239 PRO B CA 1
ATOM 4086 C C . PRO B 1 239 ? -23.169 -4.945 25.572 1.00 9.99 239 PRO B C 1
ATOM 4087 O O . PRO B 1 239 ? -24.050 -5.395 26.308 1.00 10.87 239 PRO B O 1
ATOM 4091 N N . GLY B 1 240 ? -22.964 -5.385 24.333 1.00 11.49 240 GLY B N 1
ATOM 4092 C CA . GLY B 1 240 ? -23.814 -6.413 23.757 1.00 10.51 240 GLY B CA 1
ATOM 4093 C C . GLY B 1 240 ? -23.599 -7.832 24.263 1.00 10.69 240 GLY B C 1
ATOM 4094 O O . GLY B 1 240 ? -23.045 -8.679 23.560 1.00 11.38 240 GLY B O 1
ATOM 4095 N N . THR B 1 241 ? -24.042 -8.096 25.485 1.00 11.23 241 THR B N 1
ATOM 4096 C CA . THR B 1 241 ? -23.913 -9.423 26.070 1.00 12.29 241 THR B CA 1
ATOM 4097 C C . THR B 1 241 ? -24.978 -9.575 27.149 1.00 14.62 241 THR B C 1
ATOM 4098 O O . THR B 1 241 ? -25.363 -8.597 27.783 1.00 12.84 241 THR B O 1
ATOM 4102 N N . SER B 1 242 ? -25.464 -10.798 27.346 1.00 14.57 242 SER B N 1
ATOM 4103 C CA . SER B 1 242 ? -26.527 -11.058 28.317 1.00 14.50 242 SER B CA 1
ATOM 4104 C C . SER B 1 242 ? -26.343 -10.545 29.742 1.00 14.16 242 SER B C 1
ATOM 4105 O O . SER B 1 242 ? -27.195 -9.827 30.265 1.00 14.96 242 SER B O 1
ATOM 4108 N N . SER B 1 243 ? -25.239 -10.920 30.377 1.00 15.17 243 SER B N 1
ATOM 4109 C CA . SER B 1 243 ? -25.007 -10.526 31.762 1.00 16.98 243 SER B CA 1
ATOM 4110 C C . SER B 1 243 ? -23.676 -9.822 31.969 1.00 18.10 243 SER B C 1
ATOM 4111 O O . SER B 1 243 ? -22.705 -10.435 32.415 1.00 20.01 243 SER B O 1
ATOM 4114 N N . PRO B 1 244 ? -23.620 -8.516 31.668 1.00 15.90 244 PRO B N 1
ATOM 4115 C CA . PRO B 1 244 ? -22.384 -7.750 31.831 1.00 16.93 244 PRO B CA 1
ATOM 4116 C C . PRO B 1 244 ? -21.962 -7.573 33.286 1.00 16.19 244 PRO B C 1
ATOM 4117 O O . PRO B 1 244 ? -22.798 -7.511 34.189 1.00 15.69 244 PRO B O 1
ATOM 4121 N N . GLU B 1 245 ? -20.651 -7.496 33.489 1.00 14.62 245 GLU B N 1
ATOM 4122 C CA . GLU B 1 245 ? -20.062 -7.309 34.805 1.00 15.10 245 GLU B CA 1
ATOM 4123 C C . GLU B 1 245 ? -19.125 -6.116 34.673 1.00 11.20 245 GLU B C 1
ATOM 4124 O O . GLU B 1 245 ? -18.300 -6.069 33.763 1.00 11.07 245 GLU B O 1
ATOM 4130 N N . PRO B 1 246 ? -19.237 -5.131 35.579 1.00 10.84 246 PRO B N 1
ATOM 4131 C CA . PRO B 1 246 ? -18.364 -3.956 35.494 1.00 11.11 246 PRO B CA 1
ATOM 4132 C C . PRO B 1 246 ? -16.877 -4.247 35.654 1.00 10.23 246 PRO B C 1
ATOM 4133 O O . PRO B 1 246 ? -16.490 -5.308 36.162 1.00 12.54 246 PRO B O 1
ATOM 4137 N N . ASP B 1 247 ? -16.069 -3.285 35.216 1.00 11.62 247 ASP B N 1
ATOM 4138 C CA . ASP B 1 247 ? -14.613 -3.316 35.310 1.00 11.35 247 ASP B CA 1
ATOM 4139 C C . ASP B 1 247 ? -13.973 -4.548 34.695 1.00 12.07 247 ASP B C 1
ATOM 4140 O O . ASP B 1 247 ? -13.356 -5.363 35.383 1.00 14.12 247 ASP B O 1
ATOM 4145 N N . GLY B 1 248 ? -14.132 -4.668 33.381 1.00 11.20 248 GLY B N 1
ATOM 4146 C CA . GLY B 1 248 ? -13.574 -5.793 32.660 1.00 10.91 248 GLY B CA 1
ATOM 4147 C C . GLY B 1 248 ? -12.355 -5.411 31.846 1.00 9.73 248 GLY B C 1
ATOM 4148 O O . GLY B 1 248 ? -11.756 -4.352 32.037 1.00 12.41 248 GLY B O 1
ATOM 4149 N N . LEU B 1 249 ? -11.989 -6.292 30.924 1.00 10.17 249 LEU B N 1
ATOM 4150 C CA . LEU B 1 249 ? -10.831 -6.090 30.071 1.00 11.03 249 LEU B CA 1
ATOM 4151 C C . LEU B 1 249 ? -11.080 -5.036 29.008 1.00 11.41 249 LEU B C 1
ATOM 4152 O O . LEU B 1 249 ? -12.181 -4.948 28.476 1.00 13.90 249 LEU B O 1
ATOM 4157 N N . THR B 1 250 ? -10.065 -4.239 28.699 1.00 12.55 250 THR B N 1
ATOM 4158 C CA . THR B 1 250 ? -10.206 -3.277 27.611 1.00 12.57 250 THR B CA 1
ATOM 4159 C C . THR B 1 250 ? -9.924 -4.160 26.406 1.00 12.54 250 THR B C 1
ATOM 4160 O O . THR B 1 250 ? -9.421 -5.281 26.560 1.00 10.73 250 THR B O 1
ATOM 4164 N N . TYR B 1 251 ? -10.251 -3.684 25.212 1.00 12.54 251 TYR B N 1
ATOM 4165 C CA . TYR B 1 251 ? -9.967 -4.470 24.021 1.00 14.00 251 TYR B CA 1
ATOM 4166 C C . TYR B 1 251 ? -8.466 -4.765 24.023 1.00 13.86 251 TYR B C 1
ATOM 4167 O O . TYR B 1 251 ? -8.039 -5.901 23.799 1.00 13.93 251 TYR B O 1
ATOM 4176 N N . ALA B 1 252 ? -7.672 -3.731 24.285 1.00 14.02 252 ALA B N 1
ATOM 4177 C CA . ALA B 1 252 ? -6.219 -3.859 24.300 1.00 14.43 252 ALA B CA 1
ATOM 4178 C C . ALA B 1 252 ? -5.704 -4.934 25.256 1.00 14.33 252 ALA B C 1
ATOM 4179 O O . ALA B 1 252 ? -4.840 -5.725 24.877 1.00 13.87 252 ALA B O 1
ATOM 4181 N N . GLN B 1 253 ? -6.223 -4.968 26.481 1.00 12.68 253 GLN B N 1
ATOM 4182 C CA . GLN B 1 253 ? -5.780 -5.969 27.459 1.00 13.83 253 GLN B CA 1
ATOM 4183 C C . GLN B 1 253 ? -6.119 -7.380 27.004 1.00 14.63 253 GLN B C 1
ATOM 4184 O O . GLN B 1 253 ? -5.285 -8.284 27.084 1.00 14.53 253 GLN B O 1
ATOM 4190 N N . GLY B 1 254 ? -7.348 -7.569 26.537 1.00 14.44 254 GLY B N 1
ATOM 4191 C CA . GLY B 1 254 ? -7.764 -8.881 26.080 1.00 13.91 254 GLY B CA 1
ATOM 4192 C C . GLY B 1 254 ? -6.928 -9.340 24.903 1.00 16.76 254 GLY B C 1
ATOM 4193 O O . GLY B 1 254 ? -6.558 -10.515 24.806 1.00 16.39 254 GLY B O 1
ATOM 4194 N N . MET B 1 255 ? -6.625 -8.412 24.001 1.00 15.35 255 MET B N 1
ATOM 4195 C CA . MET B 1 255 ? -5.834 -8.735 22.815 1.00 18.33 255 MET B CA 1
ATOM 4196 C C . MET B 1 255 ? -4.380 -9.031 23.187 1.00 16.86 255 MET B C 1
ATOM 4197 O O . MET B 1 255 ? -3.723 -9.854 22.545 1.00 18.02 255 MET B O 1
ATOM 4202 N N . LYS B 1 256 ? -3.874 -8.359 24.216 1.00 17.37 256 LYS B N 1
ATOM 4203 C CA . LYS B 1 256 ? -2.500 -8.602 24.661 1.00 19.05 256 LYS B CA 1
ATOM 4204 C C . LYS B 1 256 ? -2.371 -10.032 25.170 1.00 19.53 256 LYS B C 1
ATOM 4205 O O . LYS B 1 256 ? -1.362 -10.705 24.926 1.00 20.75 256 LYS B O 1
ATOM 4211 N N . ILE B 1 257 ? -3.398 -10.489 25.881 1.00 18.14 257 ILE B N 1
ATOM 4212 C CA . ILE B 1 257 ? -3.410 -11.843 26.414 1.00 17.23 257 ILE B CA 1
ATOM 4213 C C . ILE B 1 257 ? -3.472 -12.833 25.256 1.00 18.98 257 ILE B C 1
ATOM 4214 O O . ILE B 1 257 ? -2.651 -13.743 25.166 1.00 18.24 257 ILE B O 1
ATOM 4219 N N . LEU B 1 258 ? -4.431 -12.641 24.356 1.00 18.42 258 LEU B N 1
ATOM 4220 C CA . LEU B 1 258 ? -4.569 -13.526 23.205 1.00 19.09 258 LEU B CA 1
ATOM 4221 C C . LEU B 1 258 ? -3.317 -13.524 22.339 1.00 19.53 258 LEU B C 1
ATOM 4222 O O . LEU B 1 258 ? -2.909 -14.571 21.827 1.00 21.09 258 LEU B O 1
ATOM 4227 N N . ALA B 1 259 ? -2.707 -12.352 22.187 1.00 17.80 259 ALA B N 1
ATOM 4228 C CA . ALA B 1 259 ? -1.502 -12.197 21.379 1.00 18.30 259 ALA B CA 1
ATOM 4229 C C . ALA B 1 259 ? -0.323 -12.972 21.961 1.00 20.79 259 ALA B C 1
ATOM 4230 O O . ALA B 1 259 ? 0.417 -13.633 21.230 1.00 20.04 259 ALA B O 1
ATOM 4232 N N . ALA B 1 260 ? -0.145 -12.877 23.275 1.00 20.66 260 ALA B N 1
ATOM 4233 C CA . ALA B 1 260 ? 0.949 -13.577 23.942 1.00 21.93 260 ALA B CA 1
ATOM 4234 C C . ALA B 1 260 ? 0.763 -15.082 23.807 1.00 21.82 260 ALA B C 1
ATOM 4235 O O . ALA B 1 260 ? 1.701 -15.807 23.476 1.00 23.78 260 ALA B O 1
ATOM 4237 N N . ALA B 1 261 ? -0.452 -15.553 24.061 1.00 20.00 261 ALA B N 1
ATOM 4238 C CA . ALA B 1 261 ? -0.730 -16.979 23.963 1.00 21.21 261 ALA B CA 1
ATOM 4239 C C . ALA B 1 261 ? -0.556 -17.482 22.530 1.00 22.23 261 ALA B C 1
ATOM 4240 O O . ALA B 1 261 ? 0.005 -18.555 22.301 1.00 22.34 261 ALA B O 1
ATOM 4242 N N . ALA B 1 262 ? -1.028 -16.700 21.566 1.00 22.34 262 ALA B N 1
ATOM 4243 C CA . ALA B 1 262 ? -0.934 -17.084 20.161 1.00 23.54 262 ALA B CA 1
ATOM 4244 C C . ALA B 1 262 ? 0.501 -17.258 19.670 1.00 24.35 262 ALA B C 1
ATOM 4245 O O . ALA B 1 262 ? 0.791 -18.171 18.898 1.00 25.49 262 ALA B O 1
ATOM 4247 N N . ALA B 1 263 ? 1.396 -16.380 20.110 1.00 25.74 263 ALA B N 1
ATOM 4248 C CA . ALA B 1 263 ? 2.789 -16.441 19.684 1.00 26.44 263 ALA B CA 1
ATOM 4249 C C . ALA B 1 263 ? 3.614 -17.518 20.379 1.00 26.73 263 ALA B C 1
ATOM 4250 O O . ALA B 1 263 ? 4.649 -17.935 19.861 1.00 25.92 263 ALA B O 1
ATOM 4252 N N . ASN B 1 264 ? 3.161 -17.980 21.539 1.00 27.34 264 ASN B N 1
ATOM 4253 C CA . ASN B 1 264 ? 3.917 -18.985 22.282 1.00 27.45 264 ASN B CA 1
ATOM 4254 C C . ASN B 1 264 ? 3.332 -20.394 22.280 1.00 26.87 264 ASN B C 1
ATOM 4255 O O . ASN B 1 264 ? 3.831 -21.269 22.985 1.00 27.06 264 ASN B O 1
ATOM 4260 N N . ASN B 1 265 ? 2.295 -20.628 21.485 1.00 25.74 265 ASN B N 1
ATOM 4261 C CA . ASN B 1 265 ? 1.671 -21.947 21.460 1.00 25.59 265 ASN B CA 1
ATOM 4262 C C . ASN B 1 265 ? 1.153 -22.367 20.092 1.00 25.63 265 ASN B C 1
ATOM 4263 O O . ASN B 1 265 ? 1.192 -21.599 19.127 1.00 26.31 265 ASN B O 1
ATOM 4268 N N . THR B 1 266 ? 0.662 -23.600 20.033 1.00 26.41 266 THR B N 1
ATOM 4269 C CA . THR B 1 266 ? 0.093 -24.159 18.816 1.00 26.62 266 THR B CA 1
ATOM 4270 C C . THR B 1 266 ? -1.411 -24.029 18.987 1.00 26.19 266 THR B C 1
ATOM 4271 O O . THR B 1 266 ? -2.037 -24.824 19.690 1.00 26.24 266 THR B O 1
ATOM 4275 N N . VAL B 1 267 ? -1.984 -23.012 18.351 1.00 25.48 267 VAL B N 1
ATOM 4276 C CA . VAL B 1 267 ? -3.417 -22.757 18.451 1.00 24.46 267 VAL B CA 1
ATOM 4277 C C . VAL B 1 267 ? -4.205 -23.738 17.593 1.00 23.53 267 VAL B C 1
ATOM 4278 O O . VAL B 1 267 ? -4.072 -23.761 16.367 1.00 25.98 267 VAL B O 1
ATOM 4282 N N . VAL B 1 268 ? -5.031 -24.547 18.245 1.00 22.93 268 VAL B N 1
ATOM 4283 C CA . VAL B 1 268 ? -5.826 -25.539 17.539 1.00 23.66 268 VAL B CA 1
ATOM 4284 C C . VAL B 1 268 ? -7.252 -25.082 17.246 1.00 23.33 268 VAL B C 1
ATOM 4285 O O . VAL B 1 268 ? -8.020 -25.795 16.603 1.00 23.13 268 VAL B O 1
ATOM 4289 N N . GLY B 1 269 ? -7.607 -23.892 17.715 1.00 23.00 269 GLY B N 1
ATOM 4290 C CA . GLY B 1 269 ? -8.950 -23.401 17.468 1.00 23.27 269 GLY B CA 1
ATOM 4291 C C . GLY B 1 269 ? -9.360 -22.278 18.396 1.00 23.84 269 GLY B C 1
ATOM 4292 O O . GLY B 1 269 ? -8.647 -21.944 19.345 1.00 22.22 269 GLY B O 1
ATOM 4293 N N . LEU B 1 270 ? -10.518 -21.692 18.121 1.00 22.95 270 LEU B N 1
ATOM 4294 C CA . LEU B 1 270 ? -11.012 -20.600 18.938 1.00 23.08 270 LEU B CA 1
ATOM 4295 C C . LEU B 1 270 ? -12.505 -20.401 18.763 1.00 22.02 270 LEU B C 1
ATOM 4296 O O . LEU B 1 270 ? -13.037 -20.600 17.672 1.00 23.49 270 LEU B O 1
ATOM 4301 N N . ASP B 1 271 ? -13.185 -20.034 19.846 1.00 20.68 271 ASP B N 1
ATOM 4302 C CA . ASP B 1 271 ? -14.608 -19.753 19.757 1.00 19.23 271 ASP B CA 1
ATOM 4303 C C . ASP B 1 271 ? -14.832 -18.361 20.347 1.00 18.38 271 ASP B C 1
ATOM 4304 O O . ASP B 1 271 ? -14.055 -17.897 21.185 1.00 18.12 271 ASP B O 1
ATOM 4309 N N . LEU B 1 272 ? -15.867 -17.685 19.863 1.00 18.25 272 LEU B N 1
ATOM 4310 C CA . LEU B 1 272 ? -16.216 -16.341 20.315 1.00 15.98 272 LEU B CA 1
ATOM 4311 C C . LEU B 1 272 ? -17.693 -16.468 20.674 1.00 15.76 272 LEU B C 1
ATOM 4312 O O . LEU B 1 272 ? -18.546 -16.625 19.795 1.00 15.80 272 LEU B O 1
ATOM 4317 N N . VAL B 1 273 ? -17.997 -16.409 21.964 1.00 14.81 273 VAL B N 1
ATOM 4318 C CA . VAL B 1 273 ? -19.372 -16.593 22.407 1.00 14.62 273 VAL B CA 1
ATOM 4319 C C . VAL B 1 273 ? -19.967 -15.473 23.263 1.00 13.77 273 VAL B C 1
ATOM 4320 O O . VAL B 1 273 ? -19.266 -14.565 23.712 1.00 15.48 273 VAL B O 1
ATOM 4324 N N . GLU B 1 274 ? -21.277 -15.585 23.471 1.00 12.64 274 GLU B N 1
ATOM 4325 C CA . GLU B 1 274 ? -22.077 -14.684 24.295 1.00 13.29 274 GLU B CA 1
ATOM 4326 C C . GLU B 1 274 ? -22.331 -13.289 23.754 1.00 14.28 274 GLU B C 1
ATOM 4327 O O . GLU B 1 274 ? -22.878 -12.439 24.462 1.00 12.63 274 GLU B O 1
ATOM 4333 N N . LEU B 1 275 ? -21.957 -13.050 22.505 1.00 13.28 275 LEU B N 1
ATOM 4334 C CA . LEU B 1 275 ? -22.198 -11.744 21.905 1.00 16.25 275 LEU B CA 1
ATOM 4335 C C . LEU B 1 275 ? -23.704 -11.646 21.658 1.00 15.47 275 LEU B C 1
ATOM 4336 O O . LEU B 1 275 ? -24.320 -12.592 21.166 1.00 15.54 275 LEU B O 1
ATOM 4341 N N . ALA B 1 276 ? -24.302 -10.519 22.033 1.00 13.84 276 ALA B N 1
ATOM 4342 C CA . ALA B 1 276 ? -25.739 -10.307 21.836 1.00 13.53 276 ALA B CA 1
ATOM 4343 C C . ALA B 1 276 ? -25.921 -8.967 21.119 1.00 13.79 276 ALA B C 1
ATOM 4344 O O . ALA B 1 276 ? -26.048 -7.922 21.759 1.00 14.71 276 ALA B O 1
ATOM 4346 N N . PRO B 1 277 ? -25.949 -8.992 19.775 1.00 14.17 277 PRO B N 1
ATOM 4347 C CA . PRO B 1 277 ? -26.100 -7.836 18.880 1.00 15.77 277 PRO B CA 1
ATOM 4348 C C . PRO B 1 277 ? -27.327 -6.980 19.180 1.00 15.70 277 PRO B C 1
ATOM 4349 O O . PRO B 1 277 ? -27.285 -5.749 19.068 1.00 14.13 277 PRO B O 1
ATOM 4353 N N . ASN B 1 278 ? -28.412 -7.652 19.549 1.00 14.89 278 ASN B N 1
ATOM 4354 C CA . ASN B 1 278 ? -29.676 -7.005 19.874 1.00 14.59 278 ASN B CA 1
ATOM 4355 C C . ASN B 1 278 ? -29.580 -6.121 21.112 1.00 15.94 278 ASN B C 1
ATOM 4356 O O . ASN B 1 278 ? -30.424 -5.247 21.328 1.00 15.39 278 ASN B O 1
ATOM 4361 N N . LEU B 1 279 ? -28.544 -6.336 21.920 1.00 13.64 279 LEU B N 1
ATOM 4362 C CA . LEU B 1 279 ? -28.364 -5.557 23.138 1.00 14.06 279 LEU B CA 1
ATOM 4363 C C . LEU B 1 279 ? -27.424 -4.360 22.981 1.00 15.03 279 LEU B C 1
ATOM 4364 O O . LEU B 1 279 ? -27.162 -3.637 23.942 1.00 17.09 279 LEU B O 1
ATOM 4369 N N . ASP B 1 280 ? -26.918 -4.155 21.771 1.00 11.84 280 ASP B N 1
ATOM 4370 C CA . ASP B 1 280 ? -26.042 -3.023 21.499 1.00 10.81 280 ASP B CA 1
ATOM 4371 C C . ASP B 1 280 ? -26.440 -2.379 20.179 1.00 12.34 280 ASP B C 1
ATOM 4372 O O . ASP B 1 280 ? -25.914 -2.730 19.113 1.00 12.03 280 ASP B O 1
ATOM 4377 N N . PRO B 1 281 ? -27.388 -1.432 20.231 1.00 12.50 281 PRO B N 1
ATOM 4378 C CA . PRO B 1 281 ? -27.856 -0.739 19.027 1.00 13.37 281 PRO B CA 1
ATOM 4379 C C . PRO B 1 281 ? -26.793 0.147 18.375 1.00 13.28 281 PRO B C 1
ATOM 4380 O O . PRO B 1 281 ? -27.026 0.678 17.292 1.00 15.75 281 PRO B O 1
ATOM 4384 N N . THR B 1 282 ? -25.637 0.314 19.020 1.00 11.73 282 THR B N 1
ATOM 4385 C CA . THR B 1 282 ? -24.575 1.131 18.422 1.00 10.87 282 THR B CA 1
ATOM 4386 C C . THR B 1 282 ? -23.757 0.253 17.475 1.00 12.16 282 THR B C 1
ATOM 4387 O O . THR B 1 282 ? -22.971 0.753 16.666 1.00 11.18 282 THR B O 1
ATOM 4391 N N . GLY B 1 283 ? -23.943 -1.060 17.598 1.00 11.17 283 GLY B N 1
ATOM 4392 C CA . GLY B 1 283 ? -23.225 -2.006 16.754 1.00 12.15 283 GLY B CA 1
ATOM 4393 C C . GLY B 1 283 ? -21.726 -2.113 16.986 1.00 12.19 283 GLY B C 1
ATOM 4394 O O . GLY B 1 283 ? -21.034 -2.820 16.242 1.00 12.85 283 GLY B O 1
ATOM 4395 N N . ARG B 1 284 ? -21.199 -1.439 18.004 1.00 9.39 284 ARG B N 1
ATOM 4396 C CA . ARG B 1 284 ? -19.755 -1.516 18.237 1.00 10.30 284 ARG B CA 1
ATOM 4397 C C . ARG B 1 284 ? -19.328 -2.870 18.790 1.00 11.31 284 ARG B C 1
ATOM 4398 O O . ARG B 1 284 ? -18.187 -3.299 18.589 1.00 12.53 284 ARG B O 1
ATOM 4406 N N . SER B 1 285 ? -20.240 -3.546 19.475 1.00 11.20 285 SER B N 1
ATOM 4407 C CA . SER B 1 285 ? -19.918 -4.848 20.053 1.00 11.14 285 SER B CA 1
ATOM 4408 C C . SER B 1 285 ? -19.498 -5.855 18.979 1.00 13.80 285 SER B C 1
ATOM 4409 O O . SER B 1 285 ? -18.442 -6.483 19.091 1.00 13.24 285 SER B O 1
ATOM 4412 N N . GLU B 1 286 ? -20.305 -6.003 17.934 1.00 13.32 286 GLU B N 1
ATOM 4413 C CA . GLU B 1 286 ? -19.955 -6.943 16.873 1.00 14.86 286 GLU B CA 1
ATOM 4414 C C . GLU B 1 286 ? -18.729 -6.473 16.085 1.00 13.65 286 GLU B C 1
ATOM 4415 O O . GLU B 1 286 ? -17.850 -7.271 15.764 1.00 12.41 286 GLU B O 1
ATOM 4421 N N . LEU B 1 287 ? -18.663 -5.181 15.773 1.00 12.65 287 LEU B N 1
ATOM 4422 C CA . LEU B 1 287 ? -17.524 -4.652 15.023 1.00 14.02 287 LEU B CA 1
ATOM 4423 C C . LEU B 1 287 ? -16.191 -4.936 15.724 1.00 15.32 287 LEU B C 1
ATOM 4424 O O . LEU B 1 287 ? -15.235 -5.407 15.096 1.00 16.28 287 LEU B O 1
ATOM 4429 N N . LEU B 1 288 ? -16.129 -4.658 17.024 1.00 15.61 288 LEU B N 1
ATOM 4430 C CA . LEU B 1 288 ? -14.902 -4.880 17.785 1.00 14.21 288 LEU B CA 1
ATOM 4431 C C . LEU B 1 288 ? -14.556 -6.358 17.965 1.00 15.80 288 LEU B C 1
ATOM 4432 O O . LEU B 1 288 ? -13.389 -6.738 17.858 1.00 16.68 288 LEU B O 1
ATOM 4437 N N . MET B 1 289 ? -15.561 -7.190 18.223 1.00 14.69 289 MET B N 1
ATOM 4438 C CA . MET B 1 289 ? -15.317 -8.617 18.423 1.00 14.36 289 MET B CA 1
ATOM 4439 C C . MET B 1 289 ? -14.982 -9.321 17.110 1.00 15.68 289 MET B C 1
ATOM 4440 O O . MET B 1 289 ? -14.255 -10.323 17.105 1.00 15.75 289 MET B O 1
ATOM 4445 N N . ALA B 1 290 ? -15.499 -8.805 15.999 1.00 14.50 290 ALA B N 1
ATOM 4446 C CA . ALA B 1 290 ? -15.190 -9.388 14.696 1.00 15.94 290 ALA B CA 1
ATOM 4447 C C . ALA B 1 290 ? -13.718 -9.082 14.462 1.00 17.05 290 ALA B C 1
ATOM 4448 O O . ALA B 1 290 ? -12.954 -9.935 13.990 1.00 15.46 290 ALA B O 1
ATOM 4450 N N . ARG B 1 291 ? -13.318 -7.861 14.809 1.00 16.67 291 ARG B N 1
ATOM 4451 C CA . ARG B 1 291 ? -11.930 -7.450 14.650 1.00 17.39 291 ARG B CA 1
ATOM 4452 C C . ARG B 1 291 ? -11.029 -8.265 15.573 1.00 18.93 291 ARG B C 1
ATOM 4453 O O . ARG B 1 291 ? -9.919 -8.647 15.190 1.00 17.77 291 ARG B O 1
ATOM 4461 N N . LEU B 1 292 ? -11.505 -8.525 16.789 1.00 16.35 292 LEU B N 1
ATOM 4462 C CA . LEU B 1 292 ? -10.731 -9.295 17.752 1.00 17.55 292 LEU B CA 1
ATOM 4463 C C . LEU B 1 292 ? -10.339 -10.649 17.162 1.00 19.77 292 LEU B C 1
ATOM 4464 O O . LEU B 1 292 ? -9.181 -11.067 17.268 1.00 18.73 292 LEU B O 1
ATOM 4469 N N . VAL B 1 293 ? -11.307 -11.331 16.549 1.00 17.95 293 VAL B N 1
ATOM 4470 C CA . VAL B 1 293 ? -11.051 -12.641 15.952 1.00 21.08 293 VAL B CA 1
ATOM 4471 C C . VAL B 1 293 ? -10.004 -12.548 14.843 1.00 20.79 293 VAL B C 1
ATOM 4472 O O . VAL B 1 293 ? -9.099 -13.382 14.762 1.00 21.02 293 VAL B O 1
ATOM 4476 N N . MET B 1 294 ? -10.117 -11.523 14.002 1.00 20.08 294 MET B N 1
ATOM 4477 C CA . MET B 1 294 ? -9.179 -11.348 12.903 1.00 19.86 294 MET B CA 1
ATOM 4478 C C . MET B 1 294 ? -7.789 -10.983 13.400 1.00 20.25 294 MET B C 1
ATOM 4479 O O . MET B 1 294 ? -6.784 -11.474 12.879 1.00 20.79 294 MET B O 1
ATOM 4484 N N . GLU B 1 295 ? -7.721 -10.119 14.407 1.00 18.44 295 GLU B N 1
ATOM 4485 C CA . GLU B 1 295 ? -6.428 -9.728 14.941 1.00 18.33 295 GLU B CA 1
ATOM 4486 C C . GLU B 1 295 ? -5.763 -10.927 15.612 1.00 18.92 295 GLU B C 1
ATOM 4487 O O . GLU B 1 295 ? -4.547 -11.098 15.531 1.00 20.37 295 GLU B O 1
ATOM 4493 N N . THR B 1 296 ? -6.558 -11.760 16.276 1.00 18.37 296 THR B N 1
ATOM 4494 C CA . THR B 1 296 ? -6.007 -12.939 16.929 1.00 19.19 296 THR B CA 1
ATOM 4495 C C . THR B 1 296 ? -5.412 -13.844 15.848 1.00 21.93 296 THR B C 1
ATOM 4496 O O . THR B 1 296 ? -4.318 -14.392 16.014 1.00 19.86 296 THR B O 1
ATOM 4500 N N . LEU B 1 297 ? -6.129 -13.980 14.735 1.00 21.82 297 LEU B N 1
ATOM 4501 C CA . LEU B 1 297 ? -5.660 -14.800 13.621 1.00 22.35 297 LEU B CA 1
ATOM 4502 C C . LEU B 1 297 ? -4.363 -14.230 13.061 1.00 23.64 297 LEU B C 1
ATOM 4503 O O . LEU B 1 297 ? -3.482 -14.980 12.641 1.00 23.78 297 LEU B O 1
ATOM 4508 N N . CYS B 1 298 ? -4.246 -12.905 13.048 1.00 22.59 298 CYS B N 1
ATOM 4509 C CA . CYS B 1 298 ? -3.026 -12.265 12.573 1.00 24.71 298 CYS B CA 1
ATOM 4510 C C . CYS B 1 298 ? -1.879 -12.717 13.467 1.00 26.85 298 CYS B C 1
ATOM 4511 O O . CYS B 1 298 ? -0.788 -13.034 12.987 1.00 26.48 298 CYS B O 1
ATOM 4514 N N . GLU B 1 299 ? -2.137 -12.739 14.772 1.00 27.46 299 GLU B N 1
ATOM 4515 C CA . GLU B 1 299 ? -1.138 -13.146 15.751 1.00 27.56 299 GLU B CA 1
ATOM 4516 C C . GLU B 1 299 ? -0.765 -14.615 15.589 1.00 26.87 299 GLU B C 1
ATOM 4517 O O . GLU B 1 299 ? 0.412 -14.973 15.641 1.00 27.76 299 GLU B O 1
ATOM 4523 N N . VAL B 1 300 ? -1.771 -15.462 15.398 1.00 25.49 300 VAL B N 1
ATOM 4524 C CA . VAL B 1 300 ? -1.547 -16.894 15.236 1.00 26.49 300 VAL B CA 1
ATOM 4525 C C . VAL B 1 300 ? -0.657 -17.232 14.039 1.00 28.24 300 VAL B C 1
ATOM 4526 O O . VAL B 1 300 ? 0.345 -17.935 14.182 1.00 28.03 300 VAL B O 1
ATOM 4530 N N . PHE B 1 301 ? -1.014 -16.729 12.863 1.00 30.52 301 PHE B N 1
ATOM 4531 C CA . PHE B 1 301 ? -0.240 -17.016 11.661 1.00 31.63 301 PHE B CA 1
ATOM 4532 C C . PHE B 1 301 ? 1.036 -16.199 11.512 1.00 34.23 301 PHE B C 1
ATOM 4533 O O . PHE B 1 301 ? 1.794 -16.391 10.559 1.00 34.96 301 PHE B O 1
ATOM 4541 N N . ASP B 1 302 ? 1.283 -15.299 12.457 1.00 37.04 302 ASP B N 1
ATOM 4542 C CA . ASP B 1 302 ? 2.475 -14.465 12.406 1.00 43.12 302 ASP B CA 1
ATOM 4543 C C . ASP B 1 302 ? 3.621 -15.172 13.129 1.00 45.76 302 ASP B C 1
ATOM 4544 O O . ASP B 1 302 ? 4.777 -14.753 13.041 1.00 47.26 302 ASP B O 1
ATOM 4549 N N . HIS B 1 303 ? 3.292 -16.245 13.843 1.00 48.15 303 HIS B N 1
ATOM 4550 C CA . HIS B 1 303 ? 4.290 -17.011 14.582 1.00 51.78 303 HIS B CA 1
ATOM 4551 C C . HIS B 1 303 ? 4.141 -18.507 14.334 1.00 56.53 303 HIS B C 1
ATOM 4552 O O . HIS B 1 303 ? 4.216 -19.305 15.268 1.00 55.58 303 HIS B O 1
ATOM 4559 N N . VAL B 1 304 ? 3.926 -18.885 13.078 1.00 62.19 304 VAL B N 1
ATOM 4560 C CA . VAL B 1 304 ? 3.769 -20.292 12.725 1.00 67.32 304 VAL B CA 1
ATOM 4561 C C . VAL B 1 304 ? 5.126 -20.976 12.609 1.00 72.64 304 VAL B C 1
ATOM 4562 O O . VAL B 1 304 ? 6.067 -20.416 12.047 1.00 71.27 304 VAL B O 1
ATOM 4566 N N . LEU B 1 305 ? 5.220 -22.189 13.145 1.00 77.84 305 LEU B N 1
ATOM 4567 C CA . LEU B 1 305 ? 6.462 -22.951 13.099 1.00 83.68 305 LEU B CA 1
ATOM 4568 C C . LEU B 1 305 ? 6.503 -23.832 11.854 1.00 86.56 305 LEU B C 1
ATOM 4569 O O . LEU B 1 305 ? 6.590 -25.069 12.005 1.00 87.68 305 LEU B O 1
ATOM 4575 N N . GLY C 1 3 ? -34.009 38.456 33.132 1.00 47.47 3 GLY C N 1
ATOM 4576 C CA . GLY C 1 3 ? -34.841 37.616 32.223 1.00 45.63 3 GLY C CA 1
ATOM 4577 C C . GLY C 1 3 ? -34.566 36.130 32.374 1.00 44.33 3 GLY C C 1
ATOM 4578 O O . GLY C 1 3 ? -33.424 35.732 32.614 1.00 44.30 3 GLY C O 1
ATOM 4579 N N . PRO C 1 4 ? -35.598 35.279 32.239 1.00 44.72 4 PRO C N 1
ATOM 4580 C CA . PRO C 1 4 ? -35.446 33.826 32.365 1.00 41.59 4 PRO C CA 1
ATOM 4581 C C . PRO C 1 4 ? -34.698 33.216 31.184 1.00 39.34 4 PRO C C 1
ATOM 4582 O O . PRO C 1 4 ? -34.764 33.726 30.066 1.00 39.72 4 PRO C O 1
ATOM 4586 N N . ALA C 1 5 ? -33.988 32.123 31.441 1.00 38.68 5 ALA C N 1
ATOM 4587 C CA . ALA C 1 5 ? -33.229 31.441 30.400 1.00 35.84 5 ALA C CA 1
ATOM 4588 C C . ALA C 1 5 ? -33.913 30.135 30.018 1.00 33.92 5 ALA C C 1
ATOM 4589 O O . ALA C 1 5 ? -34.553 29.495 30.850 1.00 32.80 5 ALA C O 1
ATOM 4591 N N . HIS C 1 6 ? -33.777 29.749 28.754 1.00 32.05 6 HIS C N 1
ATOM 4592 C CA . HIS C 1 6 ? -34.377 28.515 28.266 1.00 32.02 6 HIS C CA 1
ATOM 4593 C C . HIS C 1 6 ? -33.673 27.302 28.855 1.00 31.16 6 HIS C C 1
ATOM 4594 O O . HIS C 1 6 ? -32.528 27.389 29.292 1.00 31.69 6 HIS C O 1
ATOM 4601 N N . LEU C 1 7 ? -34.378 26.176 28.873 1.00 30.58 7 LEU C N 1
ATOM 4602 C CA . LEU C 1 7 ? -33.808 24.923 29.338 1.00 29.65 7 LEU C CA 1
ATOM 4603 C C . LEU C 1 7 ? -33.236 24.322 28.056 1.00 27.81 7 LEU C C 1
ATOM 4604 O O . LEU C 1 7 ? -33.536 24.803 26.963 1.00 27.19 7 LEU C O 1
ATOM 4609 N N . PRO C 1 8 ? -32.395 23.281 28.163 1.00 25.81 8 PRO C N 1
ATOM 4610 C CA . PRO C 1 8 ? -31.804 22.652 26.974 1.00 25.57 8 PRO C CA 1
ATOM 4611 C C . PRO C 1 8 ? -32.799 22.220 25.890 1.00 26.79 8 PRO C C 1
ATOM 4612 O O . PRO C 1 8 ? -32.519 22.336 24.692 1.00 27.77 8 PRO C O 1
ATOM 4616 N N . TYR C 1 9 ? -33.957 21.720 26.306 1.00 24.69 9 TYR C N 1
ATOM 4617 C CA . TYR C 1 9 ? -34.966 21.269 25.355 1.00 25.07 9 TYR C CA 1
ATOM 4618 C C . TYR C 1 9 ? -35.856 22.392 24.853 1.00 23.56 9 TYR C C 1
ATOM 4619 O O . TYR C 1 9 ? -36.837 22.137 24.149 1.00 24.47 9 TYR C O 1
ATOM 4628 N N . GLY C 1 10 ? -35.528 23.631 25.208 1.00 20.71 10 GLY C N 1
ATOM 4629 C CA . GLY C 1 10 ? -36.360 24.735 24.770 1.00 17.65 10 GLY C CA 1
ATOM 4630 C C . GLY C 1 10 ? -35.711 25.644 23.752 1.00 15.54 10 GLY C C 1
ATOM 4631 O O . GLY C 1 10 ? -34.482 25.739 23.688 1.00 13.24 10 GLY C O 1
ATOM 4632 N N . GLY C 1 11 ? -36.544 26.305 22.954 1.00 13.01 11 GLY C N 1
ATOM 4633 C CA . GLY C 1 11 ? -36.052 27.234 21.949 1.00 13.14 11 GLY C CA 1
ATOM 4634 C C . GLY C 1 11 ? -35.584 26.603 20.653 1.00 14.02 11 GLY C C 1
ATOM 4635 O O . GLY C 1 11 ? -35.492 25.380 20.543 1.00 14.22 11 GLY C O 1
ATOM 4636 N N . ILE C 1 12 ? -35.300 27.445 19.662 1.00 14.19 12 ILE C N 1
ATOM 4637 C CA . ILE C 1 12 ? -34.817 26.977 18.367 1.00 12.76 12 ILE C CA 1
ATOM 4638 C C . ILE C 1 12 ? -33.339 26.631 18.532 1.00 13.88 12 ILE C C 1
ATOM 4639 O O . ILE C 1 12 ? -32.569 27.418 19.081 1.00 16.13 12 ILE C O 1
ATOM 4644 N N . PRO C 1 13 ? -32.922 25.451 18.062 1.00 14.07 13 PRO C N 1
ATOM 4645 C CA . PRO C 1 13 ? -31.515 25.071 18.202 1.00 15.60 13 PRO C CA 1
ATOM 4646 C C . PRO C 1 13 ? -30.504 25.655 17.207 1.00 15.13 13 PRO C C 1
ATOM 4647 O O . PRO C 1 13 ? -30.355 25.161 16.094 1.00 17.90 13 PRO C O 1
ATOM 4651 N N . THR C 1 14 ? -29.832 26.729 17.609 1.00 15.84 14 THR C N 1
ATOM 4652 C CA . THR C 1 14 ? -28.775 27.312 16.792 1.00 14.97 14 THR C CA 1
ATOM 4653 C C . THR C 1 14 ? -27.539 27.025 17.636 1.00 14.42 14 THR C C 1
ATOM 4654 O O . THR C 1 14 ? -27.661 26.812 18.843 1.00 14.68 14 THR C O 1
ATOM 4658 N N . PHE C 1 15 ? -26.355 26.996 17.032 1.00 15.33 15 PHE C N 1
ATOM 4659 C CA . PHE C 1 15 ? -25.162 26.689 17.818 1.00 14.92 15 PHE C CA 1
ATOM 4660 C C . PHE C 1 15 ? -24.934 27.683 18.957 1.00 15.46 15 PHE C C 1
ATOM 4661 O O . PHE C 1 15 ? -24.822 28.888 18.732 1.00 14.44 15 PHE C O 1
ATOM 4669 N N . ALA C 1 16 ? -24.857 27.160 20.180 1.00 13.91 16 ALA C N 1
ATOM 4670 C CA . ALA C 1 16 ? -24.654 27.978 21.375 1.00 15.39 16 ALA C CA 1
ATOM 4671 C C . ALA C 1 16 ? -25.744 29.035 21.538 1.00 15.23 16 ALA C C 1
ATOM 4672 O O . ALA C 1 16 ? -25.523 30.047 22.200 1.00 14.18 16 ALA C O 1
ATOM 4674 N N . ARG C 1 17 ? -26.915 28.783 20.946 1.00 15.73 17 ARG C N 1
ATOM 4675 C CA . ARG C 1 17 ? -28.055 29.705 20.983 1.00 15.97 17 ARG C CA 1
ATOM 4676 C C . ARG C 1 17 ? -27.710 31.040 20.354 1.00 17.40 17 ARG C C 1
ATOM 4677 O O . ARG C 1 17 ? -28.304 32.067 20.688 1.00 16.97 17 ARG C O 1
ATOM 4685 N N . ALA C 1 18 ? -26.748 31.018 19.442 1.00 15.54 18 ALA C N 1
ATOM 4686 C CA . ALA C 1 18 ? -26.309 32.228 18.770 1.00 15.81 18 ALA C CA 1
ATOM 4687 C C . ALA C 1 18 ? -27.325 32.670 17.732 1.00 16.47 18 ALA C C 1
ATOM 4688 O O . ALA C 1 18 ? -28.132 31.869 17.259 1.00 15.34 18 ALA C O 1
ATOM 4690 N N . PRO C 1 19 ? -27.298 33.960 17.362 1.00 16.34 19 PRO C N 1
ATOM 4691 C CA . PRO C 1 19 ? -28.227 34.490 16.363 1.00 16.50 19 PRO C CA 1
ATOM 4692 C C . PRO C 1 19 ? -27.923 33.903 14.988 1.00 16.10 19 PRO C C 1
ATOM 4693 O O . PRO C 1 19 ? -26.766 33.623 14.661 1.00 15.50 19 PRO C O 1
ATOM 4697 N N . LEU C 1 20 ? -28.965 33.706 14.188 1.00 15.37 20 LEU C N 1
ATOM 4698 C CA . LEU C 1 20 ? -28.802 33.141 12.855 1.00 15.89 20 LEU C CA 1
ATOM 4699 C C . LEU C 1 20 ? -28.429 34.207 11.828 1.00 16.92 20 LEU C C 1
ATOM 4700 O O . LEU C 1 20 ? -28.999 35.299 11.812 1.00 17.12 20 LEU C O 1
ATOM 4705 N N . VAL C 1 21 ? -27.469 33.883 10.970 1.00 15.73 21 VAL C N 1
ATOM 4706 C CA . VAL C 1 21 ? -27.029 34.804 9.932 1.00 16.35 21 VAL C CA 1
ATOM 4707 C C . VAL C 1 21 ? -26.789 34.063 8.624 1.00 16.99 21 VAL C C 1
ATOM 4708 O O . VAL C 1 21 ? -26.793 32.833 8.582 1.00 18.05 21 VAL C O 1
ATOM 4712 N N . GLN C 1 22 ? -26.602 34.819 7.548 1.00 17.28 22 GLN C N 1
ATOM 4713 C CA . GLN C 1 22 ? -26.317 34.238 6.238 1.00 20.14 22 GLN C CA 1
ATOM 4714 C C . GLN C 1 22 ? -24.795 34.263 6.100 1.00 18.25 22 GLN C C 1
ATOM 4715 O O . GLN C 1 22 ? -24.153 35.207 6.552 1.00 19.01 22 GLN C O 1
ATOM 4721 N N . PRO C 1 23 ? -24.201 33.236 5.471 1.00 17.30 23 PRO C N 1
ATOM 4722 C CA . PRO C 1 23 ? -22.743 33.215 5.319 1.00 18.72 23 PRO C CA 1
ATOM 4723 C C . PRO C 1 23 ? -22.173 34.516 4.750 1.00 19.03 23 PRO C C 1
ATOM 4724 O O . PRO C 1 23 ? -21.168 35.029 5.237 1.00 21.49 23 PRO C O 1
ATOM 4728 N N . ASP C 1 24 ? -22.828 35.055 3.728 1.00 19.50 24 ASP C N 1
ATOM 4729 C CA . ASP C 1 24 ? -22.346 36.282 3.102 1.00 20.36 24 ASP C CA 1
ATOM 4730 C C . ASP C 1 24 ? -23.126 37.508 3.569 1.00 21.01 24 ASP C C 1
ATOM 4731 O O . ASP C 1 24 ? -23.129 38.545 2.900 1.00 19.63 24 ASP C O 1
ATOM 4736 N N . GLY C 1 25 ? -23.781 37.391 4.721 1.00 22.52 25 GLY C N 1
ATOM 4737 C CA . GLY C 1 25 ? -24.559 38.502 5.240 1.00 24.06 25 GLY C CA 1
ATOM 4738 C C . GLY C 1 25 ? -23.731 39.614 5.854 1.00 24.96 25 GLY C C 1
ATOM 4739 O O . GLY C 1 25 ? -22.502 39.541 5.905 1.00 25.08 25 GLY C O 1
ATOM 4740 N N . ASP C 1 26 ? -24.412 40.653 6.324 1.00 25.32 26 ASP C N 1
ATOM 4741 C CA . ASP C 1 26 ? -23.753 41.794 6.946 1.00 28.48 26 ASP C CA 1
ATOM 4742 C C . ASP C 1 26 ? -23.602 41.598 8.454 1.00 27.00 26 ASP C C 1
ATOM 4743 O O . ASP C 1 26 ? -24.319 42.210 9.251 1.00 27.36 26 ASP C O 1
ATOM 4748 N N . TRP C 1 27 ? -22.669 40.736 8.845 1.00 24.80 27 TRP C N 1
ATOM 4749 C CA . TRP C 1 27 ? -22.432 40.466 10.259 1.00 22.39 27 TRP C CA 1
ATOM 4750 C C . TRP C 1 27 ? -20.954 40.248 10.562 1.00 21.10 27 TRP C C 1
ATOM 4751 O O . TRP C 1 27 ? -20.131 40.105 9.657 1.00 20.90 27 TRP C O 1
ATOM 4762 N N . GLN C 1 28 ? -20.640 40.229 11.853 1.00 20.42 28 GLN C N 1
ATOM 4763 C CA . GLN C 1 28 ? -19.290 39.983 12.344 1.00 21.67 28 GLN C CA 1
ATOM 4764 C C . GLN C 1 28 ? -19.421 39.417 13.751 1.00 19.23 28 GLN C C 1
ATOM 4765 O O . GLN C 1 28 ? -20.251 39.873 14.530 1.00 19.13 28 GLN C O 1
ATOM 4771 N N . ALA C 1 29 ? -18.604 38.421 14.069 1.00 17.20 29 ALA C N 1
ATOM 4772 C CA . ALA C 1 29 ? -18.634 37.798 15.390 1.00 17.40 29 ALA C CA 1
ATOM 4773 C C . ALA C 1 29 ? -17.295 37.121 15.648 1.00 16.75 29 ALA C C 1
ATOM 4774 O O . ALA C 1 29 ? -16.566 36.807 14.710 1.00 17.15 29 ALA C O 1
ATOM 4776 N N . ASP C 1 30 ? -16.968 36.899 16.917 1.00 16.99 30 ASP C N 1
ATOM 4777 C CA . ASP C 1 30 ? -15.704 36.251 17.243 1.00 15.96 30 ASP C CA 1
ATOM 4778 C C . ASP C 1 30 ? -15.670 34.817 16.725 1.00 15.84 30 ASP C C 1
ATOM 4779 O O . ASP C 1 30 ? -14.676 34.377 16.140 1.00 15.55 30 ASP C O 1
ATOM 4784 N N . VAL C 1 31 ? -16.769 34.099 16.940 1.00 14.87 31 VAL C N 1
ATOM 4785 C CA . VAL C 1 31 ? -16.904 32.712 16.520 1.00 12.75 31 VAL C CA 1
ATOM 4786 C C . VAL C 1 31 ? -18.145 32.565 15.649 1.00 13.67 31 VAL C C 1
ATOM 4787 O O . VAL C 1 31 ? -19.179 33.179 15.925 1.00 13.04 31 VAL C O 1
ATOM 4791 N N . ALA C 1 32 ? -18.040 31.766 14.596 1.00 12.80 32 ALA C N 1
ATOM 4792 C CA . ALA C 1 32 ? -19.180 31.532 13.716 1.00 14.13 32 ALA C CA 1
ATOM 4793 C C . ALA C 1 32 ? -19.241 30.067 13.319 1.00 14.70 32 ALA C C 1
ATOM 4794 O O . ALA C 1 32 ? -18.239 29.484 12.905 1.00 14.77 32 ALA C O 1
ATOM 4796 N N . ALA C 1 33 ? -20.425 29.475 13.447 1.00 13.00 33 ALA C N 1
ATOM 4797 C CA . ALA C 1 33 ? -20.620 28.079 13.098 1.00 13.05 33 ALA C CA 1
ATOM 4798 C C . ALA C 1 33 ? -21.231 27.946 11.710 1.00 12.84 33 ALA C C 1
ATOM 4799 O O . ALA C 1 33 ? -22.021 28.786 11.283 1.00 14.04 33 ALA C O 1
ATOM 4801 N N . LEU C 1 34 ? -20.833 26.897 11.002 1.00 12.78 34 LEU C N 1
ATOM 4802 C CA . LEU C 1 34 ? -21.355 26.611 9.675 1.00 10.98 34 LEU C CA 1
ATOM 4803 C C . LEU C 1 34 ? -21.486 25.104 9.571 1.00 11.70 34 LEU C C 1
ATOM 4804 O O . LEU C 1 34 ? -20.513 24.373 9.762 1.00 11.01 34 LEU C O 1
ATOM 4809 N N . GLY C 1 35 ? -22.693 24.636 9.273 1.00 11.44 35 GLY C N 1
ATOM 4810 C CA . GLY C 1 35 ? -22.913 23.209 9.157 1.00 11.92 35 GLY C CA 1
ATOM 4811 C C . GLY C 1 35 ? -22.800 22.699 7.738 1.00 10.87 35 GLY C C 1
ATOM 4812 O O . GLY C 1 35 ? -23.129 23.408 6.787 1.00 11.12 35 GLY C O 1
ATOM 4813 N N . VAL C 1 36 ? -22.319 21.468 7.597 1.00 11.13 36 VAL C N 1
ATOM 4814 C CA . VAL C 1 36 ? -22.165 20.833 6.287 1.00 11.21 36 VAL C CA 1
ATOM 4815 C C . VAL C 1 36 ? -22.758 19.435 6.436 1.00 12.55 36 VAL C C 1
ATOM 4816 O O . VAL C 1 36 ? -22.028 18.469 6.669 1.00 11.79 36 VAL C O 1
ATOM 4820 N N . PRO C 1 37 ? -24.095 19.309 6.304 1.00 11.10 37 PRO C N 1
ATOM 4821 C CA . PRO C 1 37 ? -24.807 18.033 6.434 1.00 11.09 37 PRO C CA 1
ATOM 4822 C C . PRO C 1 37 ? -24.662 17.138 5.211 1.00 12.83 37 PRO C C 1
ATOM 4823 O O . PRO C 1 37 ? -25.631 16.830 4.521 1.00 11.44 37 PRO C O 1
ATOM 4827 N N . PHE C 1 38 ? -23.425 16.715 4.972 1.00 11.69 38 PHE C N 1
ATOM 4828 C CA . PHE C 1 38 ? -23.054 15.888 3.828 1.00 12.61 38 PHE C CA 1
ATOM 4829 C C . PHE C 1 38 ? -22.477 14.559 4.321 1.00 13.05 38 PHE C C 1
ATOM 4830 O O . PHE C 1 38 ? -21.499 14.558 5.066 1.00 14.54 38 PHE C O 1
ATOM 4838 N N . ASP C 1 39 ? -23.059 13.434 3.913 1.00 12.12 39 ASP C N 1
ATOM 4839 C CA . ASP C 1 39 ? -22.518 12.145 4.352 1.00 11.59 39 ASP C CA 1
ATOM 4840 C C . ASP C 1 39 ? -22.545 11.051 3.296 1.00 11.86 39 ASP C C 1
ATOM 4841 O O . ASP C 1 39 ? -22.426 9.869 3.626 1.00 12.92 39 ASP C O 1
ATOM 4846 N N . ILE C 1 40 ? -22.680 11.428 2.027 1.00 10.07 40 ILE C N 1
ATOM 4847 C CA . ILE C 1 40 ? -22.741 10.425 0.981 1.00 11.50 40 ILE C CA 1
ATOM 4848 C C . ILE C 1 40 ? -21.370 9.942 0.514 1.00 11.34 40 ILE C C 1
ATOM 4849 O O . ILE C 1 40 ? -21.280 9.107 -0.383 1.00 10.71 40 ILE C O 1
ATOM 4854 N N . ALA C 1 41 ? -20.313 10.447 1.141 1.00 11.68 41 ALA C N 1
ATOM 4855 C CA . ALA C 1 41 ? -18.956 10.054 0.774 1.00 13.93 41 ALA C CA 1
ATOM 4856 C C . ALA C 1 41 ? -18.385 8.990 1.704 1.00 16.61 41 ALA C C 1
ATOM 4857 O O . ALA C 1 41 ? -17.326 8.424 1.423 1.00 17.27 41 ALA C O 1
ATOM 4859 N N . LEU C 1 42 ? -19.069 8.706 2.812 1.00 15.96 42 LEU C N 1
ATOM 4860 C CA . LEU C 1 42 ? -18.544 7.695 3.719 1.00 15.79 42 LEU C CA 1
ATOM 4861 C C . LEU C 1 42 ? -18.782 6.305 3.141 1.00 17.38 42 LEU C C 1
ATOM 4862 O O . LEU C 1 42 ? -19.682 6.108 2.319 1.00 16.35 42 LEU C O 1
ATOM 4867 N N . GLY C 1 43 ? -17.969 5.339 3.555 1.00 15.72 43 GLY C N 1
ATOM 4868 C CA . GLY C 1 43 ? -18.106 4.005 3.001 1.00 16.23 43 GLY C CA 1
ATOM 4869 C C . GLY C 1 43 ? -18.868 2.960 3.787 1.00 16.45 43 GLY C C 1
ATOM 4870 O O . GLY C 1 43 ? -18.985 1.822 3.331 1.00 19.52 43 GLY C O 1
ATOM 4871 N N . PHE C 1 44 ? -19.409 3.322 4.943 1.00 13.59 44 PHE C N 1
ATOM 4872 C CA . PHE C 1 44 ? -20.121 2.339 5.742 1.00 14.45 44 PHE C CA 1
ATOM 4873 C C . PHE C 1 44 ? -21.520 2.759 6.228 1.00 14.72 44 PHE C C 1
ATOM 4874 O O . PHE C 1 44 ? -22.497 2.640 5.487 1.00 15.82 44 PHE C O 1
ATOM 4882 N N . ARG C 1 45 ? -21.613 3.256 7.458 1.00 12.83 45 ARG C N 1
ATOM 4883 C CA . ARG C 1 45 ? -22.899 3.635 8.041 1.00 13.79 45 ARG C CA 1
ATOM 4884 C C . ARG C 1 45 ? -23.226 5.129 7.989 1.00 12.85 45 ARG C C 1
ATOM 4885 O O . ARG C 1 45 ? -22.570 5.945 8.641 1.00 13.56 45 ARG C O 1
ATOM 4893 N N . PRO C 1 46 ? -24.277 5.502 7.234 1.00 14.14 46 PRO C N 1
ATOM 4894 C CA . PRO C 1 46 ? -24.708 6.897 7.083 1.00 13.34 46 PRO C CA 1
ATOM 4895 C C . PRO C 1 46 ? -25.297 7.447 8.376 1.00 12.92 46 PRO C C 1
ATOM 4896 O O . PRO C 1 46 ? -25.598 6.686 9.298 1.00 13.75 46 PRO C O 1
ATOM 4900 N N . GLY C 1 47 ? -25.477 8.763 8.425 1.00 12.69 47 GLY C N 1
ATOM 4901 C CA . GLY C 1 47 ? -26.044 9.395 9.608 1.00 12.69 47 GLY C CA 1
ATOM 4902 C C . GLY C 1 47 ? -25.435 10.746 9.933 1.00 12.44 47 GLY C C 1
ATOM 4903 O O . GLY C 1 47 ? -26.082 11.600 10.551 1.00 11.68 47 GLY C O 1
ATOM 4904 N N . ALA C 1 48 ? -24.188 10.950 9.514 1.00 10.16 48 ALA C N 1
ATOM 4905 C CA . ALA C 1 48 ? -23.499 12.202 9.786 1.00 9.43 48 ALA C CA 1
ATOM 4906 C C . ALA C 1 48 ? -24.191 13.431 9.175 1.00 9.96 48 ALA C C 1
ATOM 4907 O O . ALA C 1 48 ? -23.886 14.564 9.554 1.00 10.89 48 ALA C O 1
ATOM 4909 N N . ARG C 1 49 ? -25.111 13.223 8.234 1.00 10.13 49 ARG C N 1
ATOM 4910 C CA . ARG C 1 49 ? -25.818 14.359 7.649 1.00 11.44 49 ARG C CA 1
ATOM 4911 C C . ARG C 1 49 ? -26.679 15.008 8.734 1.00 10.90 49 ARG C C 1
ATOM 4912 O O . ARG C 1 49 ? -27.022 16.190 8.643 1.00 10.47 49 ARG C O 1
ATOM 4920 N N . PHE C 1 50 ? -27.017 14.232 9.763 1.00 8.93 50 PHE C N 1
ATOM 4921 C CA . PHE C 1 50 ? -27.837 14.737 10.864 1.00 10.63 50 PHE C CA 1
ATOM 4922 C C . PHE C 1 50 ? -26.984 15.312 11.989 1.00 10.43 50 PHE C C 1
ATOM 4923 O O . PHE C 1 50 ? -27.512 15.840 12.969 1.00 9.64 50 PHE C O 1
ATOM 4931 N N . ALA C 1 51 ? -25.664 15.212 11.855 1.00 9.15 51 ALA C N 1
ATOM 4932 C CA . ALA C 1 51 ? -24.760 15.699 12.895 1.00 9.34 51 ALA C CA 1
ATOM 4933 C C . ALA C 1 51 ? -24.792 17.199 13.185 1.00 7.99 51 ALA C C 1
ATOM 4934 O O . ALA C 1 51 ? -24.770 17.603 14.343 1.00 7.57 51 ALA C O 1
ATOM 4936 N N . PRO C 1 52 ? -24.826 18.055 12.145 1.00 9.22 52 PRO C N 1
ATOM 4937 C CA . PRO C 1 52 ? -24.858 19.484 12.479 1.00 8.98 52 PRO C CA 1
ATOM 4938 C C . PRO C 1 52 ? -26.069 19.829 13.342 1.00 9.55 52 PRO C C 1
ATOM 4939 O O . PRO C 1 52 ? -25.974 20.601 14.293 1.00 9.92 52 PRO C O 1
ATOM 4943 N N . ARG C 1 53 ? -27.209 19.236 13.017 1.00 9.01 53 ARG C N 1
ATOM 4944 C CA . ARG C 1 53 ? -28.427 19.502 13.777 1.00 8.33 53 ARG C CA 1
ATOM 4945 C C . ARG C 1 53 ? -28.310 18.960 15.205 1.00 9.08 53 ARG C C 1
ATOM 4946 O O . ARG C 1 53 ? -28.673 19.640 16.166 1.00 8.95 53 ARG C O 1
ATOM 4954 N N . ALA C 1 54 ? -27.786 17.744 15.340 1.00 9.57 54 ALA C N 1
ATOM 4955 C CA . ALA C 1 54 ? -27.608 17.122 16.651 1.00 10.43 54 ALA C CA 1
ATOM 4956 C C . ALA C 1 54 ? -26.648 17.927 17.526 1.00 11.85 54 ALA C C 1
ATOM 4957 O O . ALA C 1 54 ? -26.868 18.084 18.730 1.00 10.06 54 ALA C O 1
ATOM 4959 N N . LEU C 1 55 ? -25.575 18.424 16.915 1.00 11.00 55 LEU C N 1
ATOM 4960 C CA . LEU C 1 55 ? -24.585 19.214 17.638 1.00 9.24 55 LEU C CA 1
ATOM 4961 C C . LEU C 1 55 ? -25.181 20.543 18.094 1.00 8.71 55 LEU C C 1
ATOM 4962 O O . LEU C 1 55 ? -24.888 21.021 19.194 1.00 10.02 55 LEU C O 1
ATOM 4967 N N . ARG C 1 56 ? -26.011 21.146 17.252 1.00 8.90 56 ARG C N 1
ATOM 4968 C CA . ARG C 1 56 ? -26.651 22.407 17.627 1.00 9.08 56 ARG C CA 1
ATOM 4969 C C . ARG C 1 56 ? -27.557 22.164 18.841 1.00 9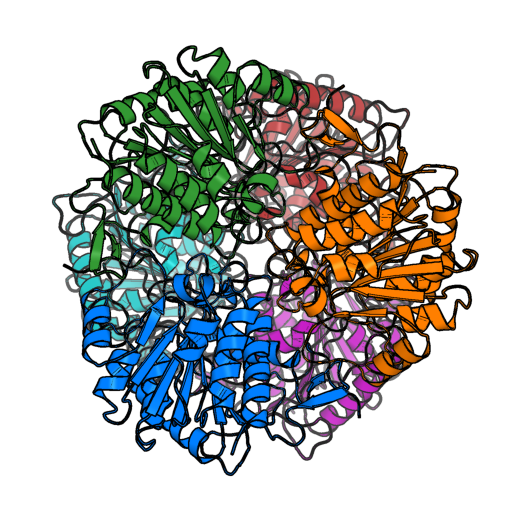.85 56 ARG C C 1
ATOM 4970 O O . ARG C 1 56 ? -27.532 22.917 19.818 1.00 10.26 56 ARG C O 1
ATOM 4978 N N . GLU C 1 57 ? -28.357 21.109 18.778 1.00 10.90 57 GLU C N 1
ATOM 4979 C CA . GLU C 1 57 ? -29.253 20.786 19.885 1.00 11.87 57 GLU C CA 1
ATOM 4980 C C . GLU C 1 57 ? -28.450 20.524 21.150 1.00 10.85 57 GLU C C 1
ATOM 4981 O O . GLU C 1 57 ? -28.781 21.032 22.221 1.00 12.16 57 GLU C O 1
ATOM 4987 N N . ALA C 1 58 ? -27.380 19.744 21.015 1.00 11.50 58 ALA C N 1
ATOM 4988 C CA . ALA C 1 58 ? -26.525 19.408 22.152 1.00 10.98 58 ALA C CA 1
ATOM 4989 C C . ALA C 1 58 ? -25.816 20.634 22.721 1.00 10.65 58 ALA C C 1
ATOM 4990 O O . ALA C 1 58 ? -25.578 20.716 23.921 1.00 8.97 58 ALA C O 1
ATOM 4992 N N . SER C 1 59 ? -25.492 21.593 21.862 1.00 10.88 59 SER C N 1
ATOM 4993 C CA . SER C 1 59 ? -24.791 22.783 22.324 1.00 11.31 59 SER C CA 1
ATOM 4994 C C . SER C 1 59 ? -25.642 23.606 23.279 1.00 12.01 59 SER C C 1
ATOM 4995 O O . SER C 1 59 ? -25.128 24.493 23.962 1.00 12.76 59 SER C O 1
ATOM 4998 N N . LEU C 1 60 ? -26.942 23.326 23.328 1.00 14.33 60 LEU C N 1
ATOM 4999 C CA . LEU C 1 60 ? -27.826 24.065 24.228 1.00 16.14 60 LEU C CA 1
ATOM 5000 C C . LEU C 1 60 ? -27.529 23.711 25.680 1.00 17.75 60 LEU C C 1
ATOM 5001 O O . LEU C 1 60 ? -27.979 24.395 26.592 1.00 18.17 60 LEU C O 1
ATOM 5006 N N . ARG C 1 61 ? -26.776 22.632 25.883 1.00 18.99 61 ARG C N 1
ATOM 5007 C CA . ARG C 1 61 ? -26.381 22.206 27.224 1.00 20.90 61 ARG C CA 1
ATOM 5008 C C . ARG C 1 61 ? -25.045 22.865 27.575 1.00 20.72 61 ARG C C 1
ATOM 5009 O O . ARG C 1 61 ? -24.574 22.772 28.711 1.00 19.83 61 ARG C O 1
ATOM 5017 N N . SER C 1 62 ? -24.447 23.535 26.589 1.00 18.87 62 SER C N 1
ATOM 5018 C CA . SER C 1 62 ? -23.153 24.190 26.762 1.00 18.63 62 SER C CA 1
ATOM 5019 C C . SER C 1 62 ? -23.135 25.604 26.199 1.00 16.95 62 SER C C 1
ATOM 5020 O O . SER C 1 62 ? -22.292 25.933 25.369 1.00 16.07 62 SER C O 1
ATOM 5023 N N . VAL C 1 63 ? -24.064 26.443 26.645 1.00 16.88 63 VAL C N 1
ATOM 5024 C CA . VAL C 1 63 ? -24.119 27.818 26.162 1.00 17.18 63 VAL C CA 1
ATOM 5025 C C . VAL C 1 63 ? -23.104 28.682 26.914 1.00 18.69 63 VAL C C 1
ATOM 5026 O O . VAL C 1 63 ? -23.057 28.663 28.141 1.00 19.30 63 VAL C O 1
ATOM 5030 N N . PRO C 1 64 ? -22.277 29.450 26.182 1.00 18.50 64 PRO C N 1
ATOM 5031 C CA . PRO C 1 64 ? -21.266 30.312 26.801 1.00 20.61 64 PRO C CA 1
ATOM 5032 C C . PRO C 1 64 ? -21.891 31.568 27.399 1.00 19.02 64 PRO C C 1
ATOM 5033 O O . PRO C 1 64 ? -23.023 31.915 27.070 1.00 21.93 64 PRO C O 1
ATOM 5037 N N . PRO C 1 65 ? -21.166 32.264 28.290 1.00 21.15 65 PRO C N 1
ATOM 5038 C CA . PRO C 1 65 ? -19.818 31.950 28.780 1.00 18.47 65 PRO C CA 1
ATOM 5039 C C . PRO C 1 65 ? -19.839 30.850 29.841 1.00 17.10 65 PRO C C 1
ATOM 5040 O O . PRO C 1 65 ? -20.908 30.382 30.232 1.00 16.20 65 PRO C O 1
ATOM 5044 N N . PHE C 1 66 ? -18.660 30.444 30.304 1.00 15.65 66 PHE C N 1
ATOM 5045 C CA . PHE C 1 66 ? -18.573 29.389 31.305 1.00 16.00 66 PHE C CA 1
ATOM 5046 C C . PHE C 1 66 ? -17.794 29.775 32.546 1.00 16.87 66 PHE C C 1
ATOM 5047 O O . PHE C 1 66 ? -16.639 30.183 32.459 1.00 18.70 66 PHE C O 1
ATOM 5055 N N . THR C 1 67 ? -18.428 29.646 33.706 1.00 16.73 67 THR C N 1
ATOM 5056 C CA . THR C 1 67 ? -17.744 29.937 34.957 1.00 19.46 67 THR C CA 1
ATOM 5057 C C . THR C 1 67 ? -17.430 28.572 35.540 1.00 18.70 67 THR C C 1
ATOM 5058 O O . THR C 1 67 ? -18.338 27.802 35.850 1.00 18.75 67 THR C O 1
ATOM 5062 N N . GLY C 1 68 ? -16.140 28.273 35.668 1.00 19.13 68 GLY C N 1
ATOM 5063 C CA . GLY C 1 68 ? -15.721 26.982 36.175 1.00 20.81 68 GLY C CA 1
ATOM 5064 C C . GLY C 1 68 ? -15.742 26.802 37.676 1.00 20.13 68 GLY C C 1
ATOM 5065 O O . GLY C 1 68 ? -16.152 27.686 38.428 1.00 20.40 68 GLY C O 1
ATOM 5066 N N . LEU C 1 69 ? -15.290 25.632 38.113 1.00 20.99 69 LEU C N 1
ATOM 5067 C CA . LEU C 1 69 ? -15.252 25.320 39.529 1.00 22.68 69 LEU C CA 1
ATOM 5068 C C . LEU C 1 69 ? -14.375 26.314 40.287 1.00 22.48 69 LEU C C 1
ATOM 5069 O O . LEU C 1 69 ? -14.671 26.662 41.431 1.00 23.80 69 LEU C O 1
ATOM 5074 N N . ASP C 1 70 ? -13.307 26.779 39.644 1.00 22.38 70 ASP C N 1
ATOM 5075 C CA . ASP C 1 70 ? -12.386 27.725 40.273 1.00 22.78 70 ASP C CA 1
ATOM 5076 C C . ASP C 1 70 ? -12.920 29.155 40.343 1.00 24.18 70 ASP C C 1
ATOM 5077 O O . ASP C 1 70 ? -12.220 30.067 40.798 1.00 23.19 70 ASP C O 1
ATOM 5082 N N . GLY C 1 71 ? -14.152 29.353 39.882 1.00 22.98 71 GLY C N 1
ATOM 5083 C CA . GLY C 1 71 ? -14.751 30.677 39.932 1.00 22.96 71 GLY C CA 1
ATOM 5084 C C . GLY C 1 71 ? -14.388 31.604 38.785 1.00 23.10 71 GLY C C 1
ATOM 5085 O O . GLY C 1 71 ? -14.900 32.724 38.703 1.00 22.24 71 GLY C O 1
ATOM 5086 N N . LYS C 1 72 ? -13.507 31.152 37.899 1.00 21.49 72 LYS C N 1
ATOM 5087 C CA . LYS C 1 72 ? -13.099 31.965 36.759 1.00 23.72 72 LYS C CA 1
ATOM 5088 C C . LYS C 1 72 ? -14.033 31.747 35.570 1.00 22.79 72 LYS C C 1
ATOM 5089 O O . LYS C 1 72 ? -14.593 30.667 35.392 1.00 21.77 72 LYS C O 1
ATOM 5095 N N . THR C 1 73 ? -14.202 32.782 34.758 1.00 22.13 73 THR C N 1
ATOM 5096 C CA . THR C 1 73 ? -15.081 32.684 33.604 1.00 19.93 73 THR C CA 1
ATOM 5097 C C . THR C 1 73 ? -14.308 32.723 32.292 1.00 19.62 73 THR C C 1
ATOM 5098 O O . THR C 1 73 ? -13.338 33.471 32.153 1.00 19.17 73 THR C O 1
ATOM 5102 N N . ARG C 1 74 ? -14.739 31.900 31.338 1.00 18.08 74 ARG C N 1
ATOM 5103 C CA . ARG C 1 74 ? -14.118 31.842 30.017 1.00 17.01 74 ARG C CA 1
ATOM 5104 C C . ARG C 1 74 ? -15.145 32.166 28.933 1.00 17.46 74 ARG C C 1
ATOM 5105 O O . ARG C 1 74 ? -16.328 31.868 29.083 1.00 16.65 74 ARG C O 1
ATOM 5113 N N . LEU C 1 75 ? -14.674 32.787 27.852 1.00 18.55 75 LEU C N 1
ATOM 5114 C CA . LEU C 1 75 ? -15.503 33.203 26.720 1.00 19.87 75 LEU C CA 1
ATOM 5115 C C . LEU C 1 75 ? -16.412 34.378 27.062 1.00 21.86 75 LEU C C 1
ATOM 5116 O O . LEU C 1 75 ? -17.393 34.649 26.368 1.00 22.44 75 LEU C O 1
ATOM 5121 N N . GLN C 1 76 ? -16.082 35.078 28.140 1.00 23.44 76 GLN C N 1
ATOM 5122 C CA . GLN C 1 76 ? -16.865 36.233 28.542 1.00 26.87 76 GLN C CA 1
ATOM 5123 C C . GLN C 1 76 ? -16.703 37.309 27.472 1.00 24.89 76 GLN C C 1
ATOM 5124 O O . GLN C 1 76 ? -15.585 37.665 27.112 1.00 26.63 76 GLN C O 1
ATOM 5130 N N . GLY C 1 77 ? -17.818 37.810 26.956 1.00 24.98 77 GLY C N 1
ATOM 5131 C CA . GLY C 1 77 ? -17.754 38.845 25.938 1.00 23.48 77 GLY C CA 1
ATOM 5132 C C . GLY C 1 77 ? -17.455 38.339 24.536 1.00 21.13 77 GLY C C 1
ATOM 5133 O O . GLY C 1 77 ? -17.451 39.120 23.582 1.00 20.16 77 GLY C O 1
ATOM 5134 N N . VAL C 1 78 ? -17.195 37.043 24.399 1.00 18.05 78 VAL C N 1
ATOM 5135 C CA . VAL C 1 78 ? -16.911 36.474 23.089 1.00 16.81 78 VAL C CA 1
ATOM 5136 C C . VAL C 1 78 ? -18.230 36.266 22.356 1.00 16.63 78 VAL C C 1
ATOM 5137 O O . VAL C 1 78 ? -19.115 35.567 22.843 1.00 17.17 78 VAL C O 1
ATOM 5141 N N . THR C 1 79 ? -18.359 36.884 21.187 1.00 15.96 79 THR C N 1
ATOM 5142 C CA . THR C 1 79 ? -19.587 36.786 20.404 1.00 15.94 79 THR C CA 1
ATOM 5143 C C . THR C 1 79 ? -19.638 35.585 19.473 1.00 15.36 79 THR C C 1
ATOM 5144 O O . THR C 1 79 ? -18.616 35.131 18.963 1.00 14.63 79 THR C O 1
ATOM 5148 N N . PHE C 1 80 ? -20.850 35.083 19.258 1.00 15.21 80 PHE C N 1
ATOM 5149 C CA . PHE C 1 80 ? -21.089 33.923 18.406 1.00 14.46 80 PHE C CA 1
ATOM 5150 C C . PHE C 1 80 ? -22.152 34.206 17.359 1.00 14.89 80 PHE C C 1
ATOM 5151 O O . PHE C 1 80 ? -23.020 35.053 17.560 1.00 15.14 80 PHE C O 1
ATOM 5159 N N . ALA C 1 81 ? -22.073 33.471 16.251 1.00 14.29 81 ALA C N 1
ATOM 5160 C CA . ALA C 1 81 ? -23.030 33.566 15.153 1.00 13.98 81 ALA C CA 1
ATOM 5161 C C . ALA C 1 81 ? -23.194 32.170 14.560 1.00 13.51 81 ALA C C 1
ATOM 5162 O O . ALA C 1 81 ? -22.250 31.384 14.554 1.00 15.33 81 ALA C O 1
ATOM 5164 N N . ASP C 1 82 ? -24.394 31.854 14.082 1.00 12.76 82 ASP C N 1
ATOM 5165 C CA . ASP C 1 82 ? -24.647 30.559 13.452 1.00 12.74 82 ASP C CA 1
ATOM 5166 C C . ASP C 1 82 ? -25.024 30.903 12.019 1.00 11.76 82 ASP C C 1
ATOM 5167 O O . ASP C 1 82 ? -26.087 31.478 11.782 1.00 12.12 82 ASP C O 1
ATOM 5172 N N . ALA C 1 83 ? -24.153 30.559 11.072 1.00 11.95 83 ALA C N 1
ATOM 5173 C CA . ALA C 1 83 ? -24.381 30.864 9.662 1.00 13.97 83 ALA C CA 1
ATOM 5174 C C . ALA C 1 83 ? -25.230 29.821 8.949 1.00 14.57 83 ALA C C 1
ATOM 5175 O O . ALA C 1 83 ? -25.298 29.796 7.719 1.00 12.02 83 ALA C O 1
ATOM 5177 N N . GLY C 1 84 ? -25.876 28.956 9.726 1.00 12.84 84 GLY C N 1
ATOM 5178 C CA . GLY C 1 84 ? -26.717 27.935 9.134 1.00 12.90 84 GLY C CA 1
ATOM 5179 C C . GLY C 1 84 ? -25.920 26.841 8.455 1.00 12.90 84 GLY C C 1
ATOM 5180 O O . GLY C 1 84 ? -24.776 26.565 8.834 1.00 12.02 84 GLY C O 1
ATOM 5181 N N . ASP C 1 85 ? -26.529 26.203 7.461 1.00 12.51 85 ASP C N 1
ATOM 5182 C CA . ASP C 1 85 ? -25.869 25.127 6.728 1.00 12.39 85 ASP C CA 1
ATOM 5183 C C . ASP C 1 85 ? -25.600 25.496 5.279 1.00 13.26 85 ASP C C 1
ATOM 5184 O O . ASP C 1 85 ? -26.303 26.317 4.680 1.00 11.79 85 ASP C O 1
ATOM 5189 N N . VAL C 1 86 ? -24.586 24.855 4.716 1.00 12.27 86 VAL C N 1
ATOM 5190 C CA . VAL C 1 86 ? -24.260 25.040 3.315 1.00 13.35 86 VAL C CA 1
ATOM 5191 C C . VAL C 1 86 ? -25.462 24.426 2.599 1.00 13.94 86 VAL C C 1
ATOM 5192 O O . VAL C 1 86 ? -25.932 23.356 2.989 1.00 11.47 86 VAL C O 1
ATOM 5196 N N . ILE C 1 87 ? -25.980 25.102 1.579 1.00 12.36 87 ILE C N 1
ATOM 5197 C CA . ILE C 1 87 ? -27.122 24.560 0.843 1.00 14.66 87 ILE C CA 1
ATOM 5198 C C . ILE C 1 87 ? -26.560 23.547 -0.131 1.00 15.23 87 ILE C C 1
ATOM 5199 O O . ILE C 1 87 ? -26.013 23.900 -1.173 1.00 15.95 87 ILE C O 1
ATOM 5204 N N . LEU C 1 88 ? -26.701 22.279 0.220 1.00 12.10 88 LEU C N 1
ATOM 5205 C CA . LEU C 1 88 ? -26.160 21.203 -0.591 1.00 13.06 88 LEU C CA 1
ATOM 5206 C C . LEU C 1 88 ? -27.147 20.614 -1.579 1.00 13.48 88 LEU C C 1
ATOM 5207 O O . LEU C 1 88 ? -28.350 20.593 -1.330 1.00 13.22 88 LEU C O 1
ATOM 5212 N N . PRO C 1 89 ? -26.646 20.131 -2.728 1.00 14.18 89 PRO C N 1
ATOM 5213 C CA . PRO C 1 89 ? -27.518 19.527 -3.735 1.00 13.94 89 PRO C CA 1
ATOM 5214 C C . PRO C 1 89 ? -27.612 18.047 -3.375 1.00 14.85 89 PRO C C 1
ATOM 5215 O O . PRO C 1 89 ? -27.023 17.609 -2.388 1.00 12.24 89 PRO C O 1
ATOM 5219 N N . SER C 1 90 ? -28.361 17.283 -4.162 1.00 15.00 90 SER C N 1
ATOM 5220 C CA . SER C 1 90 ? -28.431 15.847 -3.956 1.00 15.48 90 SER C CA 1
ATOM 5221 C C . SER C 1 90 ? -27.346 15.346 -4.900 1.00 17.10 90 SER C C 1
ATOM 5222 O O . SER C 1 90 ? -27.205 15.873 -6.008 1.00 18.95 90 SER C O 1
ATOM 5225 N N . LEU C 1 91 ? -26.573 14.356 -4.466 1.00 15.76 91 LEU C N 1
ATOM 5226 C CA . LEU C 1 91 ? -25.484 13.828 -5.284 1.00 16.10 91 LEU C CA 1
ATOM 5227 C C . LEU C 1 91 ? -24.591 15.013 -5.674 1.00 15.84 91 LEU C C 1
ATOM 5228 O O . LEU C 1 91 ? -24.299 15.862 -4.833 1.00 14.99 91 LEU C O 1
ATOM 5233 N N . GLU C 1 92 ? -24.139 15.062 -6.926 1.00 15.38 92 GLU C N 1
ATOM 5234 C CA . GLU C 1 92 ? -23.314 16.175 -7.404 1.00 15.96 92 GLU C CA 1
ATOM 5235 C C . GLU C 1 92 ? -22.199 16.589 -6.433 1.00 16.12 92 GLU C C 1
ATOM 5236 O O . GLU C 1 92 ? -22.153 17.740 -5.993 1.00 15.18 92 GLU C O 1
ATOM 5242 N N . PRO C 1 93 ? -21.272 15.669 -6.110 1.00 15.86 93 PRO C N 1
ATOM 5243 C CA . PRO C 1 93 ? -20.184 15.998 -5.180 1.00 17.94 93 PRO C CA 1
ATOM 5244 C C . PRO C 1 93 ? -19.356 17.250 -5.489 1.00 18.05 93 PRO C C 1
ATOM 5245 O O . PRO C 1 93 ? -19.007 18.002 -4.582 1.00 17.27 93 PRO C O 1
ATOM 5249 N N . GLN C 1 94 ? -19.043 17.478 -6.760 1.00 18.12 94 GLN C N 1
ATOM 5250 C CA . GLN C 1 94 ? -18.256 18.652 -7.135 1.00 19.51 94 GLN C CA 1
ATOM 5251 C C . GLN C 1 94 ? -18.958 19.956 -6.767 1.00 17.74 94 GLN C C 1
ATOM 5252 O O . GLN C 1 94 ? -18.339 20.889 -6.247 1.00 15.77 94 GLN C O 1
ATOM 5258 N N . LEU C 1 95 ? -20.254 20.018 -7.052 1.00 14.75 95 LEU C N 1
ATOM 5259 C CA . LEU C 1 95 ? -21.047 21.201 -6.750 1.00 14.97 95 LEU C CA 1
ATOM 5260 C C . LEU C 1 95 ? -21.071 21.394 -5.239 1.00 12.26 95 LEU C C 1
ATOM 5261 O O . LEU C 1 95 ? -20.905 22.506 -4.736 1.00 13.64 95 LEU C O 1
ATOM 5266 N N . ALA C 1 96 ? -21.289 20.302 -4.516 1.00 13.17 96 ALA C N 1
ATOM 5267 C CA . ALA C 1 96 ? -21.318 20.358 -3.064 1.00 13.37 96 ALA C CA 1
ATOM 5268 C C . ALA C 1 96 ? -20.001 20.950 -2.575 1.00 13.26 96 ALA C C 1
ATOM 5269 O O . ALA C 1 96 ? -19.982 21.848 -1.734 1.00 13.41 96 ALA C O 1
ATOM 5271 N N . HIS C 1 97 ? -18.898 20.448 -3.119 1.00 13.29 97 HIS C N 1
ATOM 5272 C CA . HIS C 1 97 ? -17.574 20.931 -2.743 1.00 13.32 97 HIS C CA 1
ATOM 5273 C C . HIS C 1 97 ? -17.434 22.433 -2.951 1.00 13.94 97 HIS C C 1
ATOM 5274 O O . HIS C 1 97 ? -16.999 23.159 -2.056 1.00 13.36 97 HIS C O 1
ATOM 5281 N N . ASP C 1 98 ? -17.797 22.902 -4.138 1.00 14.99 98 ASP C N 1
ATOM 5282 C CA . ASP C 1 98 ? -17.685 24.323 -4.423 1.00 16.11 98 ASP C CA 1
ATOM 5283 C C . ASP C 1 98 ? -18.537 25.161 -3.482 1.00 15.66 98 ASP C C 1
ATOM 5284 O O . ASP C 1 98 ? -18.095 26.195 -2.990 1.00 15.78 98 ASP C O 1
ATOM 5289 N N . ARG C 1 99 ? -19.758 24.716 -3.210 1.00 16.14 99 ARG C N 1
ATOM 5290 C CA . ARG C 1 99 ? -20.606 25.475 -2.306 1.00 14.36 99 ARG C CA 1
ATOM 5291 C C . ARG C 1 99 ? -20.037 25.497 -0.893 1.00 13.55 99 ARG C C 1
ATOM 5292 O O . ARG C 1 99 ? -20.131 26.508 -0.200 1.00 15.14 99 ARG C O 1
ATOM 5300 N N . ILE C 1 100 ? -19.447 24.380 -0.475 1.00 14.00 100 ILE C N 1
ATOM 5301 C CA . ILE C 1 100 ? -18.852 24.277 0.854 1.00 12.49 100 ILE C CA 1
ATOM 5302 C C . ILE C 1 100 ? -17.684 25.250 0.973 1.00 13.21 100 ILE C C 1
ATOM 5303 O O . ILE C 1 100 ? -17.562 25.970 1.951 1.00 12.48 100 ILE C O 1
ATOM 5308 N N . THR C 1 101 ? -16.822 25.276 -0.035 1.00 16.21 101 THR C N 1
ATOM 5309 C CA . THR C 1 101 ? -15.686 26.188 -0.001 1.00 14.81 101 THR C CA 1
ATOM 5310 C C . THR C 1 101 ? -16.131 27.652 0.001 1.00 14.97 101 THR C C 1
ATOM 5311 O O . THR C 1 101 ? -15.621 28.461 0.770 1.00 15.26 101 THR C O 1
ATOM 5315 N N . GLU C 1 102 ? -17.090 27.989 -0.852 1.00 16.32 102 GLU C N 1
ATOM 5316 C CA . GLU C 1 102 ? -17.565 29.365 -0.936 1.00 21.02 102 GLU C CA 1
ATOM 5317 C C . GLU C 1 102 ? -18.181 29.869 0.362 1.00 17.52 102 GLU C C 1
ATOM 5318 O O . GLU C 1 102 ? -17.890 30.976 0.808 1.00 14.58 102 GLU C O 1
ATOM 5324 N N . ALA C 1 103 ? -19.040 29.053 0.964 1.00 15.70 103 ALA C N 1
ATOM 5325 C CA . ALA C 1 103 ? -19.677 29.419 2.224 1.00 15.04 103 ALA C CA 1
ATOM 5326 C C . ALA C 1 103 ? -18.627 29.569 3.321 1.00 13.83 103 ALA C C 1
ATOM 5327 O O . ALA C 1 103 ? -18.686 30.489 4.123 1.00 13.02 103 ALA C O 1
ATOM 5329 N N . ALA C 1 104 ? -17.659 28.660 3.342 1.00 13.41 104 ALA C N 1
ATOM 5330 C CA . ALA C 1 104 ? -16.604 28.686 4.348 1.00 13.98 104 ALA C CA 1
ATOM 5331 C C . ALA C 1 104 ? -15.743 29.953 4.242 1.00 14.26 104 ALA C C 1
ATOM 5332 O O . ALA C 1 104 ? -15.369 30.535 5.259 1.00 14.80 104 ALA C O 1
ATOM 5334 N N . ARG C 1 105 ? -15.433 30.374 3.017 1.00 14.53 105 ARG C N 1
ATOM 5335 C CA . ARG C 1 105 ? -14.638 31.595 2.804 1.00 15.24 105 ARG C CA 1
ATOM 5336 C C . ARG C 1 105 ? -15.344 32.808 3.377 1.00 14.35 105 ARG C C 1
ATOM 5337 O O . ARG C 1 105 ? -14.746 33.641 4.055 1.00 15.75 105 ARG C O 1
ATOM 5345 N N . GLN C 1 106 ? -16.628 32.917 3.062 1.00 13.97 106 GLN C N 1
ATOM 5346 C CA . GLN C 1 106 ? -17.430 34.038 3.516 1.00 14.18 106 GLN C CA 1
ATOM 5347 C C . GLN C 1 106 ? -17.571 34.082 5.032 1.00 12.70 106 GLN C C 1
ATOM 5348 O O . GLN C 1 106 ? -17.523 35.150 5.634 1.00 12.51 106 GLN C O 1
ATOM 5354 N N . VAL C 1 107 ? -17.737 32.922 5.656 1.00 14.57 107 VAL C N 1
ATOM 5355 C CA . VAL C 1 107 ? -17.867 32.883 7.108 1.00 14.00 107 VAL C CA 1
ATOM 5356 C C . VAL C 1 107 ? -16.519 33.252 7.733 1.00 14.11 107 VAL C C 1
ATOM 5357 O O . VAL C 1 107 ? -16.449 34.042 8.679 1.00 15.48 107 VAL C O 1
ATOM 5361 N N . ARG C 1 108 ? -15.452 32.698 7.169 1.00 15.81 108 ARG C N 1
ATOM 5362 C CA . ARG C 1 108 ? -14.100 32.956 7.641 1.00 17.84 108 ARG C CA 1
ATOM 5363 C C . ARG C 1 108 ? -13.761 34.440 7.677 1.00 17.60 108 ARG C C 1
ATOM 5364 O O . ARG C 1 108 ? -13.234 34.937 8.670 1.00 18.39 108 ARG C O 1
ATOM 5372 N N . GLY C 1 109 ? -14.060 35.149 6.593 1.00 19.29 109 GLY C N 1
ATOM 5373 C CA . GLY C 1 109 ? -13.758 36.568 6.540 1.00 17.53 109 GLY C CA 1
ATOM 5374 C C . GLY C 1 109 ? -14.577 37.438 7.477 1.00 17.56 109 GLY C C 1
ATOM 5375 O O . GLY C 1 109 ? -14.255 38.610 7.683 1.00 17.17 109 GLY C O 1
ATOM 5376 N N . ARG C 1 110 ? -15.624 36.868 8.066 1.00 16.09 110 ARG C N 1
ATOM 5377 C CA . ARG C 1 110 ? -16.492 37.623 8.968 1.00 15.38 110 ARG C CA 1
ATOM 5378 C C . ARG C 1 110 ? -16.323 37.309 10.455 1.00 15.74 110 ARG C C 1
ATOM 5379 O O . ARG C 1 110 ? -16.939 37.963 11.298 1.00 15.19 110 ARG C O 1
ATOM 5387 N N . CYS C 1 111 ? -15.491 36.324 10.781 1.00 14.75 111 CYS C N 1
ATOM 5388 C CA . CYS C 1 111 ? -15.271 35.958 12.181 1.00 16.16 111 CYS C CA 1
ATOM 5389 C C . CYS C 1 111 ? -13.790 35.735 12.467 1.00 17.54 111 CYS C C 1
ATOM 5390 O O . CYS C 1 111 ? -12.953 35.797 11.563 1.00 19.37 111 CYS C O 1
ATOM 5393 N N . ARG C 1 112 ? -13.466 35.494 13.731 1.00 17.59 112 ARG C N 1
ATOM 5394 C CA . ARG C 1 112 ? -12.083 35.235 14.103 1.00 19.74 112 ARG C CA 1
ATOM 5395 C C . ARG C 1 112 ? -11.818 33.743 13.988 1.00 18.18 112 ARG C C 1
ATOM 5396 O O . ARG C 1 112 ? -10.824 33.324 13.391 1.00 18.96 112 ARG C O 1
ATOM 5404 N N . VAL C 1 113 ? -12.713 32.935 14.552 1.00 16.87 113 VAL C N 1
ATOM 5405 C CA . VAL C 1 113 ? -12.558 31.489 14.490 1.00 16.05 113 VAL C CA 1
ATOM 5406 C C . VAL C 1 113 ? -13.815 30.804 13.973 1.00 15.43 113 VAL C C 1
ATOM 5407 O O . VAL C 1 113 ? -14.857 30.821 14.633 1.00 15.20 113 VAL C O 1
ATOM 5411 N N . PRO C 1 114 ? -13.742 30.211 12.772 1.00 15.13 114 PRO C N 1
ATOM 5412 C CA . PRO C 1 114 ? -14.901 29.519 12.205 1.00 15.46 114 PRO C CA 1
ATOM 5413 C C . PRO C 1 114 ? -14.969 28.083 12.722 1.00 15.78 114 PRO C C 1
ATOM 5414 O O . PRO C 1 114 ? -13.939 27.420 12.876 1.00 13.72 114 PRO C O 1
ATOM 5418 N N . VAL C 1 115 ? -16.187 27.617 12.990 1.00 13.19 115 VAL C N 1
ATOM 5419 C CA . VAL C 1 115 ? -16.419 26.265 13.484 1.00 12.99 115 VAL C CA 1
ATOM 5420 C C . VAL C 1 115 ? -17.295 25.521 12.475 1.00 12.25 115 VAL C C 1
ATOM 5421 O O . VAL C 1 115 ? -18.455 25.886 12.258 1.00 15.03 115 VAL C O 1
ATOM 5425 N N . PHE C 1 116 ? -16.733 24.478 11.866 1.00 10.48 116 PHE C N 1
ATOM 5426 C CA . PHE C 1 116 ? -17.438 23.709 10.858 1.00 11.77 116 PHE C CA 1
ATOM 5427 C C . PHE C 1 116 ? -17.949 22.375 11.394 1.00 12.68 116 PHE C C 1
ATOM 5428 O O . PHE C 1 116 ? -17.189 21.561 11.915 1.00 12.57 116 PHE C O 1
ATOM 5436 N N . LEU C 1 117 ? -19.250 22.165 11.251 1.00 12.85 117 LEU C N 1
ATOM 5437 C CA . LEU C 1 117 ? -19.887 20.949 11.734 1.00 13.67 117 LEU C CA 1
ATOM 5438 C C . LEU C 1 117 ? -20.242 20.001 10.591 1.00 13.13 117 LEU C C 1
ATOM 5439 O O . LEU C 1 117 ? -21.124 20.301 9.793 1.00 15.15 117 LEU C O 1
ATOM 5444 N N . GLY C 1 118 ? -19.555 18.862 10.511 1.00 12.23 118 GLY C N 1
ATOM 5445 C CA . GLY C 1 118 ? -19.851 17.889 9.469 1.00 10.58 118 GLY C CA 1
ATOM 5446 C C . GLY C 1 118 ? -21.006 17.008 9.926 1.00 12.07 118 GLY C C 1
ATOM 5447 O O . GLY C 1 118 ? -21.516 17.222 11.026 1.00 11.45 118 GLY C O 1
ATOM 5448 N N . GLY C 1 119 ? -21.429 16.027 9.126 1.00 11.37 119 GLY C N 1
ATOM 5449 C CA . GLY C 1 119 ? -20.834 15.750 7.828 1.00 13.28 119 GLY C CA 1
ATOM 5450 C C . GLY C 1 119 ? -19.735 14.700 7.919 1.00 14.25 119 GLY C C 1
ATOM 5451 O O . GLY C 1 119 ? -19.080 14.595 8.957 1.00 13.78 119 GLY C O 1
ATOM 5452 N N . ASP C 1 120 ? -19.532 13.916 6.861 1.00 13.13 120 ASP C N 1
ATOM 5453 C CA . ASP C 1 120 ? -18.465 12.914 6.892 1.00 14.07 120 ASP C CA 1
ATOM 5454 C C . ASP C 1 120 ? -17.138 13.644 6.704 1.00 14.61 120 ASP C C 1
ATOM 5455 O O . ASP C 1 120 ? -17.122 14.834 6.394 1.00 12.76 120 ASP C O 1
ATOM 5460 N N . HIS C 1 121 ? -16.023 12.944 6.886 1.00 13.29 121 HIS C N 1
ATOM 5461 C CA . HIS C 1 121 ? -14.726 13.600 6.796 1.00 13.69 121 HIS C CA 1
ATOM 5462 C C . HIS C 1 121 ? -14.342 14.186 5.447 1.00 12.58 121 HIS C C 1
ATOM 5463 O O . HIS C 1 121 ? -13.420 15.002 5.370 1.00 13.57 121 HIS C O 1
ATOM 5470 N N . SER C 1 122 ? -15.051 13.799 4.393 1.00 12.48 122 SER C N 1
ATOM 5471 C CA . SER C 1 122 ? -14.733 14.311 3.063 1.00 13.36 122 SER C CA 1
ATOM 5472 C C . SER C 1 122 ? -14.920 15.822 2.986 1.00 15.15 122 SER C C 1
ATOM 5473 O O . SER C 1 122 ? -14.345 16.471 2.114 1.00 15.27 122 SER C O 1
ATOM 5476 N N . VAL C 1 123 ? -15.708 16.387 3.900 1.00 14.35 123 VAL C N 1
ATOM 5477 C CA . VAL C 1 123 ? -15.942 17.832 3.896 1.00 13.50 123 VAL C CA 1
ATOM 5478 C C . VAL C 1 123 ? -14.703 18.658 4.259 1.00 13.89 123 VAL C C 1
ATOM 5479 O O . VAL C 1 123 ? -14.618 19.841 3.920 1.00 14.18 123 VAL C O 1
ATOM 5483 N N . SER C 1 124 ? -13.741 18.044 4.942 1.00 12.81 124 SER C N 1
ATOM 5484 C CA . SER C 1 124 ? -12.534 18.765 5.319 1.00 12.37 124 SER C CA 1
ATOM 5485 C C . SER C 1 124 ? -11.796 19.287 4.085 1.00 11.26 124 SER C C 1
ATOM 5486 O O . SER C 1 124 ? -11.156 20.338 4.148 1.00 14.15 124 SER C O 1
ATOM 5489 N N . TYR C 1 125 ? -11.881 18.552 2.974 1.00 11.68 125 TYR C N 1
ATOM 5490 C CA . TYR C 1 125 ? -11.212 18.972 1.743 1.00 13.55 125 TYR C CA 1
ATOM 5491 C C . TYR C 1 125 ? -11.741 20.324 1.258 1.00 14.16 125 TYR C C 1
ATOM 5492 O O . TYR C 1 125 ? -10.995 21.300 1.231 1.00 14.71 125 TYR C O 1
ATOM 5501 N N . PRO C 1 126 ? -13.033 20.413 0.883 1.00 13.74 126 PRO C N 1
ATOM 5502 C CA . PRO C 1 126 ? -13.522 21.719 0.425 1.00 14.61 126 PRO C CA 1
ATOM 5503 C C . PRO C 1 126 ? -13.427 22.798 1.496 1.00 15.62 126 PRO C C 1
ATOM 5504 O O . PRO C 1 126 ? -13.339 23.985 1.192 1.00 14.96 126 PRO C O 1
ATOM 5508 N N . LEU C 1 127 ? -13.438 22.387 2.759 1.00 14.03 127 LEU C N 1
ATOM 5509 C CA . LEU C 1 127 ? -13.330 23.339 3.852 1.00 13.15 127 LEU C CA 1
ATOM 5510 C C . LEU C 1 127 ? -11.944 23.984 3.858 1.00 12.36 127 LEU C C 1
ATOM 5511 O O . LEU C 1 127 ? -11.819 25.204 3.950 1.00 13.20 127 LEU C O 1
ATOM 5516 N N . LEU C 1 128 ? -10.909 23.157 3.753 1.00 12.15 128 LEU C N 1
ATOM 5517 C CA . LEU C 1 128 ? -9.533 23.635 3.761 1.00 12.89 128 LEU C CA 1
ATOM 5518 C C . LEU C 1 128 ? -9.181 24.544 2.579 1.00 13.52 128 LEU C C 1
ATOM 5519 O O . LEU C 1 128 ? -8.320 25.410 2.707 1.00 12.35 128 LEU C O 1
ATOM 5524 N N . ARG C 1 129 ? -9.841 24.365 1.438 1.00 14.95 129 ARG C N 1
ATOM 5525 C CA . ARG C 1 129 ? -9.556 25.220 0.283 1.00 15.50 129 ARG C CA 1
ATOM 5526 C C . ARG C 1 129 ? -9.802 26.686 0.641 1.00 15.99 129 ARG C C 1
ATOM 5527 O O . ARG C 1 129 ? -9.219 27.586 0.036 1.00 15.96 129 ARG C O 1
ATOM 5535 N N . ALA C 1 130 ? -10.658 26.926 1.631 1.00 15.18 130 ALA C N 1
ATOM 5536 C CA . ALA C 1 130 ? -10.956 28.290 2.058 1.00 14.28 130 ALA C CA 1
ATOM 5537 C C . ALA C 1 130 ? -9.806 28.895 2.858 1.00 15.02 130 ALA C C 1
ATOM 5538 O O . ALA C 1 130 ? -9.875 30.053 3.269 1.00 13.47 130 ALA C O 1
ATOM 5540 N N . PHE C 1 131 ? -8.750 28.109 3.075 1.00 16.21 131 PHE C N 1
ATOM 5541 C CA . PHE C 1 131 ? -7.587 28.570 3.834 1.00 17.52 131 PHE C CA 1
ATOM 5542 C C . PHE C 1 131 ? -6.313 28.559 2.985 1.00 18.68 131 PHE C C 1
ATOM 5543 O O . PHE C 1 131 ? -5.203 28.553 3.520 1.00 20.15 131 PHE C O 1
ATOM 5551 N N . ALA C 1 132 ? -6.478 28.559 1.666 1.00 19.17 132 ALA C N 1
ATOM 5552 C CA . ALA C 1 132 ? -5.341 28.532 0.744 1.00 19.81 132 ALA C CA 1
ATOM 5553 C C . ALA C 1 132 ? -4.370 29.701 0.895 1.00 21.01 132 ALA C C 1
ATOM 5554 O O . ALA C 1 132 ? -3.243 29.642 0.393 1.00 21.15 132 ALA C O 1
ATOM 5556 N N . ASP C 1 133 ? -4.801 30.751 1.588 1.00 21.25 133 ASP C N 1
ATOM 5557 C CA . ASP C 1 133 ? -3.986 31.947 1.795 1.00 22.24 133 ASP C CA 1
ATOM 5558 C C . ASP C 1 133 ? -3.153 31.911 3.078 1.00 22.63 133 ASP C C 1
ATOM 5559 O O . ASP C 1 133 ? -2.241 32.720 3.256 1.00 23.85 133 ASP C O 1
ATOM 5564 N N . VAL C 1 134 ? -3.470 30.982 3.972 1.00 21.75 134 VAL C N 1
ATOM 5565 C CA . VAL C 1 134 ? -2.749 30.873 5.239 1.00 22.21 134 VAL C CA 1
ATOM 5566 C C . VAL C 1 134 ? -1.322 30.388 5.027 1.00 22.27 134 VAL C C 1
ATOM 5567 O O . VAL C 1 134 ? -1.096 29.295 4.511 1.00 22.79 134 VAL C O 1
ATOM 5571 N N . PRO C 1 135 ? -0.330 31.202 5.418 1.00 23.72 135 PRO C N 1
ATOM 5572 C CA . PRO C 1 135 ? 1.062 30.783 5.235 1.00 24.58 135 PRO C CA 1
ATOM 5573 C C . PRO C 1 135 ? 1.463 29.658 6.179 1.00 23.28 135 PRO C C 1
ATOM 5574 O O . PRO C 1 135 ? 1.107 29.666 7.363 1.00 25.12 135 PRO C O 1
ATOM 5578 N N . ASP C 1 136 ? 2.192 28.685 5.643 1.00 22.71 136 ASP C N 1
ATOM 5579 C CA . ASP C 1 136 ? 2.655 27.551 6.429 1.00 23.68 136 ASP C CA 1
ATOM 5580 C C . ASP C 1 136 ? 1.514 27.010 7.283 1.00 22.86 136 ASP C C 1
ATOM 5581 O O . ASP C 1 136 ? 1.625 26.907 8.505 1.00 23.64 136 ASP C O 1
ATOM 5586 N N . LEU C 1 137 ? 0.412 26.676 6.623 1.00 20.69 137 LEU C N 1
ATOM 5587 C CA . LEU C 1 137 ? -0.756 26.142 7.310 1.00 21.24 137 LEU C CA 1
ATOM 5588 C C . LEU C 1 137 ? -0.493 24.739 7.834 1.00 19.51 137 LEU C C 1
ATOM 5589 O O . LEU C 1 137 ? -0.099 23.847 7.078 1.00 18.68 137 LEU C O 1
ATOM 5594 N N . HIS C 1 138 ? -0.705 24.557 9.134 1.00 18.19 138 HIS C N 1
ATOM 5595 C CA . HIS C 1 138 ? -0.538 23.258 9.774 1.00 19.69 138 HIS C CA 1
ATOM 5596 C C . HIS C 1 138 ? -1.902 22.743 10.196 1.00 19.29 138 HIS C C 1
ATOM 5597 O O . HIS C 1 138 ? -2.742 23.509 10.661 1.00 19.44 138 HIS C O 1
ATOM 5604 N N . VAL C 1 139 ? -2.118 21.446 10.037 1.00 18.02 139 VAL C N 1
ATOM 5605 C CA . VAL C 1 139 ? -3.377 20.845 10.445 1.00 18.67 139 VAL C CA 1
ATOM 5606 C C . VAL C 1 139 ? -3.118 19.855 11.571 1.00 18.06 139 VAL C C 1
ATOM 5607 O O . VAL C 1 139 ? -2.216 19.028 11.479 1.00 16.69 139 VAL C O 1
ATOM 5611 N N . VAL C 1 140 ? -3.884 19.973 12.650 1.00 17.25 140 VAL C N 1
ATOM 5612 C CA . VAL C 1 140 ? -3.775 19.039 13.767 1.00 15.99 140 VAL C CA 1
ATOM 5613 C C . VAL C 1 140 ? -5.043 18.204 13.624 1.00 16.42 140 VAL C C 1
ATOM 5614 O O . VAL C 1 140 ? -6.154 18.719 13.754 1.00 17.28 140 VAL C O 1
ATOM 5618 N N . GLN C 1 141 ? -4.863 16.920 13.335 1.00 16.01 141 GLN C N 1
ATOM 5619 C CA . GLN C 1 141 ? -5.971 16.010 13.108 1.00 16.29 141 GLN C CA 1
ATOM 5620 C C . GLN C 1 141 ? -6.131 14.901 14.147 1.00 18.45 141 GLN C C 1
ATOM 5621 O O . GLN C 1 141 ? -5.219 14.095 14.355 1.00 19.21 141 GLN C O 1
ATOM 5627 N N . LEU C 1 142 ? -7.288 14.877 14.811 1.00 16.54 142 LEU C N 1
ATOM 5628 C CA . LEU C 1 142 ? -7.595 13.819 15.772 1.00 15.95 142 LEU C CA 1
ATOM 5629 C C . LEU C 1 142 ? -8.379 12.846 14.899 1.00 16.62 142 LEU C C 1
ATOM 5630 O O . LEU C 1 142 ? -9.411 13.216 14.325 1.00 15.66 142 LEU C O 1
ATOM 5635 N N . ASP C 1 143 ? -7.905 11.606 14.795 1.00 15.37 143 ASP C N 1
ATOM 5636 C CA . ASP C 1 143 ? -8.551 10.649 13.902 1.00 15.96 143 ASP C CA 1
ATOM 5637 C C . ASP C 1 143 ? -8.052 9.237 14.184 1.00 16.58 143 ASP C C 1
ATOM 5638 O O . ASP C 1 143 ? -6.904 9.045 14.587 1.00 16.94 143 ASP C O 1
AT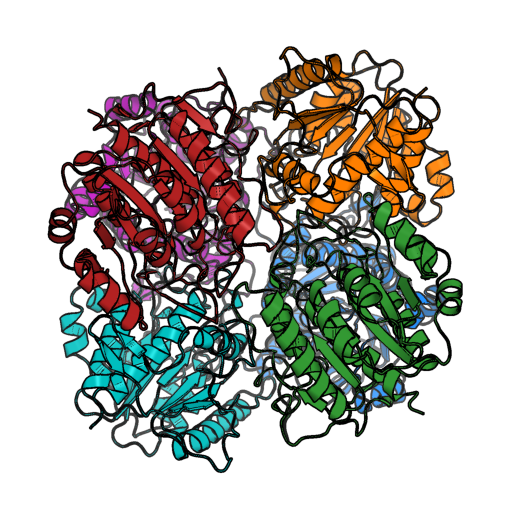OM 5643 N N . ALA C 1 144 ? -8.909 8.249 13.956 1.00 16.17 144 ALA C N 1
ATOM 5644 C CA . ALA C 1 144 ? -8.515 6.858 14.135 1.00 17.35 144 ALA C CA 1
ATOM 5645 C C . ALA C 1 144 ? -7.881 6.405 12.818 1.00 18.33 144 ALA C C 1
ATOM 5646 O O . ALA C 1 144 ? -7.109 5.448 12.783 1.00 17.96 144 ALA C O 1
ATOM 5648 N N . HIS C 1 145 ? -8.213 7.100 11.734 1.00 19.00 145 HIS C N 1
ATOM 5649 C CA . HIS C 1 145 ? -7.674 6.758 10.416 1.00 21.48 145 HIS C CA 1
ATOM 5650 C C . HIS C 1 145 ? -6.892 7.918 9.810 1.00 19.67 145 HIS C C 1
ATOM 5651 O O . HIS C 1 145 ? -7.191 9.084 10.059 1.00 17.46 145 HIS C O 1
ATOM 5658 N N . LEU C 1 146 ? -5.891 7.591 9.000 1.00 18.66 146 LEU C N 1
ATOM 5659 C CA . LEU C 1 146 ? -5.050 8.606 8.373 1.00 19.20 146 LEU C CA 1
ATOM 5660 C C . LEU C 1 146 ? -5.801 9.498 7.373 1.00 16.75 146 LEU C C 1
ATOM 5661 O O . LEU C 1 146 ? -5.586 10.706 7.333 1.00 18.59 146 LEU C O 1
ATOM 5666 N N . ASP C 1 147 ? -6.679 8.897 6.576 1.00 18.79 147 ASP C N 1
ATOM 5667 C CA . ASP C 1 147 ? -7.455 9.628 5.573 1.00 19.16 147 ASP C CA 1
ATOM 5668 C C . ASP C 1 147 ? -6.575 10.433 4.617 1.00 19.28 147 ASP C C 1
ATOM 5669 O O . ASP C 1 147 ? -6.805 11.624 4.384 1.00 19.41 147 ASP C O 1
ATOM 5674 N N . PHE C 1 148 ? -5.562 9.769 4.066 1.00 19.63 148 PHE C N 1
ATOM 5675 C CA . PHE C 1 148 ? -4.644 10.399 3.125 1.00 20.16 148 PHE C CA 1
ATOM 5676 C C . PHE C 1 148 ? -4.602 9.544 1.860 1.00 19.92 148 PHE C C 1
ATOM 5677 O O . PHE C 1 148 ? -3.636 9.579 1.095 1.00 19.75 148 PHE C O 1
ATOM 5685 N N . THR C 1 149 ? -5.664 8.775 1.656 1.00 18.22 149 THR C N 1
ATOM 5686 C CA . THR C 1 149 ? -5.771 7.892 0.504 1.00 18.03 149 THR C CA 1
ATOM 5687 C C . THR C 1 149 ? -5.976 8.663 -0.794 1.00 19.94 149 THR C C 1
ATOM 5688 O O . THR C 1 149 ? -6.649 9.695 -0.824 1.00 16.56 149 THR C O 1
ATOM 5692 N N . ASP C 1 150 ? -5.382 8.159 -1.871 1.00 19.84 150 ASP C N 1
ATOM 5693 C CA . ASP C 1 150 ? -5.520 8.807 -3.166 1.00 22.63 150 ASP C CA 1
ATOM 5694 C C . ASP C 1 150 ? -6.856 8.391 -3.772 1.00 22.57 150 ASP C C 1
ATOM 5695 O O . ASP C 1 150 ? -7.743 9.223 -3.968 1.00 22.81 150 ASP C O 1
ATOM 5700 N N . THR C 1 151 ? -7.003 7.097 -4.038 1.00 22.96 151 THR C N 1
ATOM 5701 C CA . THR C 1 151 ? -8.228 6.560 -4.615 1.00 24.66 151 THR C CA 1
ATOM 5702 C C . THR C 1 151 ? -8.756 5.377 -3.819 1.00 23.83 151 THR C C 1
ATOM 5703 O O . THR C 1 151 ? -7.992 4.525 -3.373 1.00 24.24 151 THR C O 1
ATOM 5707 N N . ARG C 1 152 ? -10.076 5.330 -3.657 1.00 23.41 152 ARG C N 1
ATOM 5708 C CA . ARG C 1 152 ? -10.732 4.256 -2.926 1.00 24.78 152 ARG C CA 1
ATOM 5709 C C . ARG C 1 152 ? -12.102 4.010 -3.562 1.00 22.00 152 ARG C C 1
ATOM 5710 O O . ARG C 1 152 ? -12.815 4.955 -3.891 1.00 20.53 152 ARG C O 1
ATOM 5718 N N . ASN C 1 153 ? -12.463 2.745 -3.735 1.00 21.32 153 ASN C N 1
ATOM 5719 C CA . ASN C 1 153 ? -13.748 2.389 -4.325 1.00 21.28 153 ASN C CA 1
ATOM 5720 C C . ASN C 1 153 ? -14.085 3.227 -5.560 1.00 20.73 153 ASN C C 1
ATOM 5721 O O . ASN C 1 153 ? -15.204 3.718 -5.718 1.00 19.10 153 ASN C O 1
ATOM 5726 N N . ASP C 1 154 ? -13.090 3.389 -6.427 1.00 20.12 154 ASP C N 1
ATOM 5727 C CA . ASP C 1 154 ? -13.232 4.128 -7.672 1.00 20.35 154 ASP C CA 1
ATOM 5728 C C . ASP C 1 154 ? -13.549 5.614 -7.579 1.00 19.35 154 ASP C C 1
ATOM 5729 O O . ASP C 1 154 ? -14.115 6.181 -8.506 1.00 21.77 154 ASP C O 1
ATOM 5734 N N . THR C 1 155 ? -13.190 6.249 -6.467 1.00 18.89 155 THR C N 1
ATOM 5735 C CA . THR C 1 155 ? -13.421 7.680 -6.328 1.00 17.61 155 THR C CA 1
ATOM 5736 C C . THR C 1 155 ? -12.284 8.391 -5.608 1.00 17.67 155 THR C C 1
ATOM 5737 O O . THR C 1 155 ? -11.555 7.792 -4.814 1.00 16.98 155 THR C O 1
ATOM 5741 N N . LYS C 1 156 ? -12.151 9.680 -5.899 1.00 18.08 156 LYS C N 1
ATOM 5742 C CA . LYS C 1 156 ? -11.130 10.531 -5.302 1.00 21.04 156 LYS C CA 1
ATOM 5743 C C . LYS C 1 156 ? -11.741 11.374 -4.187 1.00 20.83 156 LYS C C 1
ATOM 5744 O O . LYS C 1 156 ? -11.023 12.064 -3.460 1.00 18.78 156 LYS C O 1
ATOM 5750 N N . TRP C 1 157 ? -13.064 11.310 -4.055 1.00 20.97 157 TRP C N 1
ATOM 5751 C CA . TRP C 1 157 ? -13.773 12.132 -3.075 1.00 23.88 157 TRP C CA 1
ATOM 5752 C C . TRP C 1 157 ? -14.303 11.460 -1.811 1.00 21.15 157 TRP C C 1
ATOM 5753 O O . TRP C 1 157 ? -15.103 12.071 -1.105 1.00 19.95 157 TRP C O 1
ATOM 5764 N N . SER C 1 158 ? -13.888 10.232 -1.515 1.00 19.46 158 SER C N 1
ATOM 5765 C CA . SER C 1 158 ? -14.397 9.549 -0.320 1.00 17.88 158 SER C CA 1
ATOM 5766 C C . SER C 1 158 ? -13.909 10.208 0.964 1.00 14.89 158 SER C C 1
ATOM 5767 O O . SER C 1 158 ? -13.050 11.089 0.932 1.00 15.46 158 SER C O 1
ATOM 5770 N N . ASN C 1 159 ? -14.386 10.057 2.019 1.00 13.01 159 ASN C N 1
ATOM 5771 C CA . ASN C 1 159 ? -13.949 10.629 3.284 1.00 15.42 159 ASN C CA 1
ATOM 5772 C C . ASN C 1 159 ? -12.559 10.121 3.682 1.00 14.46 159 ASN C C 1
ATOM 5773 O O . ASN C 1 159 ? -12.038 10.476 4.738 1.00 13.74 159 ASN C O 1
ATOM 5778 N N . SER C 1 160 ? -12.069 9.002 2.949 1.00 16.70 160 SER C N 1
ATOM 5779 C CA . SER C 1 160 ? -10.740 8.463 3.234 1.00 17.62 160 SER C CA 1
ATOM 5780 C C . SER C 1 160 ? -9.656 9.276 2.518 1.00 18.07 160 SER C C 1
ATOM 5781 O O . SER C 1 160 ? -8.467 9.019 2.702 1.00 18.96 160 SER C O 1
ATOM 5784 N N . SER C 1 161 ? -10.062 10.261 1.715 1.00 17.27 161 SER C N 1
ATOM 5785 C CA . SER C 1 161 ? -9.107 11.069 0.952 1.00 17.44 161 SER C CA 1
ATOM 5786 C C . SER C 1 161 ? -9.089 12.589 1.157 1.00 17.59 161 SER C C 1
ATOM 5787 O O . SER C 1 161 ? -8.371 13.287 0.443 1.00 19.31 161 SER C O 1
ATOM 5790 N N . PRO C 1 162 ? -9.842 13.129 2.135 1.00 16.39 162 PRO C N 1
ATOM 5791 C CA . PRO C 1 162 ? -9.821 14.587 2.295 1.00 16.44 162 PRO C CA 1
ATOM 5792 C C . PRO C 1 162 ? -8.482 15.302 2.430 1.00 17.38 162 PRO C C 1
ATOM 5793 O O . PRO C 1 162 ? -8.271 16.354 1.821 1.00 17.30 162 PRO C O 1
ATOM 5797 N N . PHE C 1 163 ? -7.573 14.759 3.226 1.00 16.56 163 PHE C N 1
ATOM 5798 C CA . PHE C 1 163 ? -6.304 15.438 3.389 1.00 18.41 163 PHE C CA 1
ATOM 5799 C C . PHE C 1 163 ? -5.385 15.252 2.188 1.00 18.26 163 PHE C C 1
ATOM 5800 O O . PHE C 1 163 ? -4.548 16.110 1.907 1.00 19.92 163 PHE C O 1
ATOM 5808 N N . ARG C 1 164 ? -5.569 14.159 1.456 1.00 19.23 164 ARG C N 1
ATOM 5809 C CA . ARG C 1 164 ? -4.763 13.916 0.257 1.00 20.64 164 ARG C CA 1
ATOM 5810 C C . ARG C 1 164 ? -5.186 14.961 -0.781 1.00 21.43 164 ARG C C 1
ATOM 5811 O O . ARG C 1 164 ? -4.347 15.611 -1.414 1.00 19.71 164 ARG C O 1
ATOM 5819 N N . ARG C 1 165 ? -6.495 15.127 -0.943 1.00 21.69 165 ARG C N 1
ATOM 5820 C CA . ARG C 1 165 ? -7.025 16.109 -1.886 1.00 22.35 165 ARG C CA 1
ATOM 5821 C C . ARG C 1 165 ? -6.603 17.513 -1.454 1.00 22.27 165 ARG C C 1
ATOM 5822 O O . ARG C 1 165 ? -6.256 18.357 -2.284 1.00 22.25 165 ARG C O 1
ATOM 5830 N N . ALA C 1 166 ? -6.640 17.759 -0.147 1.00 23.05 166 ALA C N 1
ATOM 5831 C CA . ALA C 1 166 ? -6.278 19.062 0.398 1.00 23.51 166 ALA C CA 1
ATOM 5832 C C . ALA C 1 166 ? -4.830 19.429 0.095 1.00 23.73 166 ALA C C 1
ATOM 5833 O O . ALA C 1 166 ? -4.543 20.549 -0.329 1.00 22.92 166 ALA C O 1
ATOM 5835 N N . CYS C 1 167 ? -3.923 18.483 0.313 1.00 23.63 167 CYS C N 1
ATOM 5836 C CA . CYS C 1 167 ? -2.504 18.720 0.075 1.00 27.18 167 CYS C CA 1
ATOM 5837 C C . CYS C 1 167 ? -2.159 18.989 -1.383 1.00 28.85 167 CYS C C 1
ATOM 5838 O O . CYS C 1 167 ? -1.416 19.925 -1.687 1.00 29.30 167 CYS C O 1
ATOM 5841 N N . GLU C 1 168 ? -2.692 18.176 -2.287 1.00 31.03 168 GLU C N 1
ATOM 5842 C CA . GLU C 1 168 ? -2.396 18.364 -3.700 1.00 33.79 168 GLU C CA 1
ATOM 5843 C C . GLU C 1 168 ? -3.080 19.603 -4.267 1.00 34.09 168 GLU C C 1
ATOM 5844 O O . GLU C 1 168 ? -2.827 19.990 -5.406 1.00 35.58 168 GLU C O 1
ATOM 5850 N N . ALA C 1 169 ? -3.925 20.238 -3.461 1.00 34.46 169 ALA C N 1
ATOM 5851 C CA . ALA C 1 169 ? -4.639 21.432 -3.893 1.00 34.45 169 ALA C CA 1
ATOM 5852 C C . ALA C 1 169 ? -4.229 22.669 -3.105 1.00 34.96 169 ALA C C 1
ATOM 5853 O O . ALA C 1 169 ? -4.614 23.786 -3.448 1.00 35.01 169 ALA C O 1
ATOM 5855 N N . LEU C 1 170 ? -3.444 22.469 -2.051 1.00 34.74 170 LEU C N 1
ATOM 5856 C CA . LEU C 1 170 ? -3.009 23.579 -1.210 1.00 34.28 170 LEU C CA 1
ATOM 5857 C C . LEU C 1 170 ? -1.516 23.505 -0.904 1.00 34.03 170 LEU C C 1
ATOM 5858 O O . LEU C 1 170 ? -1.101 22.856 0.057 1.00 34.24 170 LEU C O 1
ATOM 5863 N N . PRO C 1 171 ? -0.687 24.174 -1.719 1.00 32.86 171 PRO C N 1
ATOM 5864 C CA . PRO C 1 171 ? 0.760 24.152 -1.492 1.00 31.40 171 PRO C CA 1
ATOM 5865 C C . PRO C 1 171 ? 1.141 24.823 -0.176 1.00 29.71 171 PRO C C 1
ATOM 5866 O O . PRO C 1 171 ? 2.222 24.578 0.362 1.00 29.65 171 PRO C O 1
ATOM 5870 N N . ASN C 1 172 ? 0.246 25.663 0.340 1.00 26.94 172 ASN C N 1
ATOM 5871 C CA . ASN C 1 172 ? 0.487 26.362 1.596 1.00 25.83 172 ASN C CA 1
ATOM 5872 C C . ASN C 1 172 ? 0.267 25.449 2.805 1.00 25.71 172 ASN C C 1
ATOM 5873 O O . ASN C 1 172 ? 0.652 25.794 3.925 1.00 24.07 172 ASN C O 1
ATOM 5878 N N . LEU C 1 173 ? -0.367 24.299 2.585 1.00 24.41 173 LEU C N 1
ATOM 5879 C CA . LEU C 1 173 ? -0.597 23.342 3.667 1.00 25.20 173 LEU C CA 1
ATOM 5880 C C . LEU C 1 173 ? 0.715 22.574 3.758 1.00 24.15 173 LEU C C 1
ATOM 5881 O O . LEU C 1 173 ? 0.914 21.578 3.062 1.00 25.64 173 LEU C O 1
ATOM 5886 N N . VAL C 1 174 ? 1.604 23.043 4.624 1.00 24.98 174 VAL C N 1
ATOM 5887 C CA . VAL C 1 174 ? 2.927 22.448 4.761 1.00 26.23 174 VAL C CA 1
ATOM 5888 C C . VAL C 1 174 ? 3.096 21.283 5.723 1.00 25.84 174 VAL C C 1
ATOM 5889 O O . VAL C 1 174 ? 4.078 20.548 5.627 1.00 26.94 174 VAL C O 1
ATOM 5893 N N . HIS C 1 175 ? 2.163 21.098 6.648 1.00 24.97 175 HIS C N 1
ATOM 5894 C CA . HIS C 1 175 ? 2.310 19.991 7.583 1.00 24.15 175 HIS C CA 1
ATOM 5895 C C . HIS C 1 175 ? 1.003 19.547 8.217 1.00 23.36 175 HIS C C 1
ATOM 5896 O O . HIS C 1 175 ? 0.103 20.352 8.446 1.00 20.26 175 HIS C O 1
ATOM 5903 N N . ILE C 1 176 ? 0.908 18.251 8.483 1.00 21.11 176 ILE C N 1
ATOM 5904 C CA . ILE C 1 176 ? -0.269 17.681 9.116 1.00 21.15 176 ILE C CA 1
ATOM 5905 C C . ILE C 1 176 ? 0.194 16.777 10.252 1.00 21.70 176 ILE C C 1
ATOM 5906 O O . ILE C 1 176 ? 1.050 15.913 10.064 1.00 21.61 176 ILE C O 1
ATOM 5911 N N . THR C 1 177 ? -0.357 17.004 11.439 1.00 20.85 177 THR C N 1
ATOM 5912 C CA . THR C 1 177 ? -0.021 16.196 12.606 1.00 21.52 177 THR C CA 1
ATOM 5913 C C . THR C 1 177 ? -1.270 15.383 12.913 1.00 21.60 177 THR C C 1
ATOM 5914 O O . THR C 1 177 ? -2.302 15.950 13.273 1.00 23.49 177 THR C O 1
ATOM 5918 N N . THR C 1 178 ? -1.174 14.065 12.763 1.00 20.71 178 THR C N 1
ATOM 5919 C CA . THR C 1 178 ? -2.306 13.169 12.992 1.00 21.34 178 THR C CA 1
ATOM 5920 C C . THR C 1 178 ? -2.146 12.344 14.269 1.00 20.16 178 THR C C 1
ATOM 5921 O O . THR C 1 178 ? -1.181 11.596 14.415 1.00 21.37 178 THR C O 1
ATOM 5925 N N . VAL C 1 179 ? -3.113 12.464 15.177 1.00 18.60 179 VAL C N 1
ATOM 5926 C CA . VAL C 1 179 ? -3.056 11.755 16.452 1.00 17.62 179 VAL C CA 1
ATOM 5927 C C . VAL C 1 179 ? -4.236 10.819 16.692 1.00 17.11 179 VAL C C 1
ATOM 5928 O O . VAL C 1 179 ? -5.384 11.177 16.431 1.00 15.54 179 VAL C O 1
ATOM 5932 N N . GLY C 1 180 ? -3.939 9.617 17.183 1.00 15.54 180 GLY C N 1
ATOM 5933 C CA . GLY C 1 180 ? -4.980 8.649 17.485 1.00 15.07 180 GLY C CA 1
ATOM 5934 C C . GLY C 1 180 ? -5.084 7.467 16.544 1.00 15.11 180 GLY C C 1
ATOM 5935 O O . GLY C 1 180 ? -5.875 6.546 16.780 1.00 14.38 180 GLY C O 1
ATOM 5936 N N . LEU C 1 181 ? -4.284 7.480 15.481 1.00 15.21 181 LEU C N 1
ATOM 5937 C CA . LEU C 1 181 ? -4.313 6.409 14.492 1.00 16.24 181 LEU C CA 1
ATOM 5938 C C . LEU C 1 181 ? -4.237 5.025 15.111 1.00 15.90 181 LEU C C 1
ATOM 5939 O O . LEU C 1 181 ? -3.460 4.781 16.036 1.00 17.78 181 LEU C O 1
ATOM 5944 N N . ARG C 1 182 ? -5.051 4.118 14.584 1.00 14.88 182 ARG C N 1
ATOM 5945 C CA . ARG C 1 182 ? -5.100 2.748 15.067 1.00 16.07 182 ARG C CA 1
ATOM 5946 C C . ARG C 1 182 ? -5.961 1.909 14.128 1.00 17.38 182 ARG C C 1
ATOM 5947 O O . ARG C 1 182 ? -6.692 2.447 13.296 1.00 17.76 182 ARG C O 1
ATOM 5955 N N . GLY C 1 183 ? -5.873 0.590 14.261 1.00 18.49 183 GLY C N 1
ATOM 5956 C CA . GLY C 1 183 ? -6.646 -0.290 13.405 1.00 19.36 183 GLY C CA 1
ATOM 5957 C C . GLY C 1 183 ? -5.758 -1.333 12.756 1.00 22.22 183 GLY C C 1
ATOM 5958 O O . GLY C 1 183 ? -4.528 -1.238 12.837 1.00 22.09 183 GLY C O 1
ATOM 5959 N N . LEU C 1 184 ? -6.372 -2.326 12.122 1.00 22.81 184 LEU C N 1
ATOM 5960 C CA . LEU C 1 184 ? -5.627 -3.394 11.459 1.00 25.61 184 LEU C CA 1
ATOM 5961 C C . LEU C 1 184 ? -5.263 -3.016 10.029 1.00 28.25 184 LEU C C 1
ATOM 5962 O O . LEU C 1 184 ? -4.145 -3.275 9.570 1.00 27.53 184 LEU C O 1
ATOM 5967 N N . ARG C 1 185 ? -6.207 -2.393 9.330 1.00 29.75 185 ARG C N 1
ATOM 5968 C CA . ARG C 1 185 ? -5.992 -2.013 7.944 1.00 31.63 185 ARG C CA 1
ATOM 5969 C C . ARG C 1 185 ? -5.540 -0.578 7.726 1.00 31.17 185 ARG C C 1
ATOM 5970 O O . ARG C 1 185 ? -6.167 0.372 8.198 1.00 32.12 185 ARG C O 1
ATOM 5978 N N . PHE C 1 186 ? -4.438 -0.434 7.003 1.00 29.56 186 PHE C N 1
ATOM 5979 C CA . PHE C 1 186 ? -3.902 0.875 6.664 1.00 28.79 186 PHE C CA 1
ATOM 5980 C C . PHE C 1 186 ? -3.508 0.857 5.198 1.00 28.94 186 PHE C C 1
ATOM 5981 O O . PHE C 1 186 ? -3.002 -0.144 4.695 1.00 28.62 186 PHE C O 1
ATOM 5989 N N . ASP C 1 187 ? -3.765 1.967 4.519 1.00 29.17 187 ASP C N 1
ATOM 5990 C CA . ASP C 1 187 ? -3.448 2.115 3.106 1.00 28.08 187 ASP C CA 1
ATOM 5991 C C . ASP C 1 187 ? -1.945 2.341 2.996 1.00 26.49 187 ASP C C 1
ATOM 5992 O O . ASP C 1 187 ? -1.457 3.429 3.279 1.00 27.07 187 ASP C O 1
ATOM 5997 N N . PRO C 1 188 ? -1.189 1.314 2.578 1.00 27.30 188 PRO C N 1
ATOM 5998 C CA . PRO C 1 188 ? 0.263 1.482 2.459 1.00 26.87 188 PRO C CA 1
ATOM 5999 C C . PRO C 1 188 ? 0.697 2.671 1.600 1.00 26.92 188 PRO C C 1
ATOM 6000 O O . PRO C 1 188 ? 1.633 3.387 1.955 1.00 26.69 188 PRO C O 1
ATOM 6004 N N . GLU C 1 189 ? 0.008 2.890 0.483 1.00 25.63 189 GLU C N 1
ATOM 6005 C CA . GLU C 1 189 ? 0.339 4.000 -0.410 1.00 24.79 189 GLU C CA 1
ATOM 6006 C C . GLU C 1 189 ? 0.129 5.331 0.306 1.00 24.35 189 GLU C C 1
ATOM 6007 O O . GLU C 1 189 ? 0.946 6.244 0.189 1.00 23.88 189 GLU C O 1
ATOM 6013 N N . ALA C 1 190 ? -0.967 5.431 1.053 1.00 22.98 190 ALA C N 1
ATOM 6014 C CA . ALA C 1 190 ? -1.291 6.646 1.795 1.00 22.85 190 ALA C CA 1
ATOM 6015 C C . ALA C 1 190 ? -0.289 6.902 2.919 1.00 23.12 190 ALA C C 1
ATOM 6016 O O . ALA C 1 190 ? 0.156 8.035 3.120 1.00 21.01 190 ALA C O 1
ATOM 6018 N N . VAL C 1 191 ? 0.048 5.848 3.656 1.00 25.16 191 VAL C N 1
ATOM 6019 C CA . VAL C 1 191 ? 1.000 5.958 4.755 1.00 26.94 191 VAL C CA 1
ATOM 6020 C C . VAL C 1 191 ? 2.330 6.466 4.207 1.00 26.91 191 VAL C C 1
ATOM 6021 O O . VAL C 1 191 ? 2.902 7.422 4.727 1.00 28.16 191 VAL C O 1
ATOM 6025 N N . ALA C 1 192 ? 2.807 5.829 3.142 1.00 26.65 192 ALA C N 1
ATOM 6026 C CA . ALA C 1 192 ? 4.069 6.218 2.519 1.00 26.57 192 ALA C CA 1
ATOM 6027 C C . ALA C 1 192 ? 4.033 7.651 2.003 1.00 26.76 192 ALA C C 1
ATOM 6028 O O . ALA C 1 192 ? 4.959 8.431 2.233 1.00 27.77 192 ALA C O 1
ATOM 6030 N N . ALA C 1 193 ? 2.962 7.999 1.300 1.00 26.52 193 ALA C N 1
ATOM 6031 C CA . ALA C 1 193 ? 2.822 9.340 0.757 1.00 26.47 193 ALA C CA 1
ATOM 6032 C C . ALA C 1 193 ? 2.824 10.395 1.860 1.00 26.79 193 ALA C C 1
ATOM 6033 O O . ALA C 1 193 ? 3.370 11.486 1.685 1.00 26.36 193 ALA C O 1
ATOM 6035 N N . ALA C 1 194 ? 2.209 10.069 2.992 1.00 27.55 194 ALA C N 1
ATOM 6036 C CA . ALA C 1 194 ? 2.139 10.997 4.115 1.00 29.50 194 ALA C CA 1
ATOM 6037 C C . ALA C 1 194 ? 3.513 11.194 4.748 1.00 30.85 194 ALA C C 1
ATOM 6038 O O . ALA C 1 194 ? 3.952 12.328 4.964 1.00 31.00 194 ALA C O 1
ATOM 6040 N N . ARG C 1 195 ? 4.188 10.089 5.049 1.00 32.48 195 ARG C N 1
ATOM 6041 C CA . ARG C 1 195 ? 5.508 10.165 5.656 1.00 33.69 195 ARG C CA 1
ATOM 6042 C C . ARG C 1 195 ? 6.459 10.915 4.733 1.00 34.30 195 ARG C C 1
ATOM 6043 O O . ARG C 1 195 ? 7.299 11.686 5.189 1.00 35.97 195 ARG C O 1
ATOM 6051 N N . ALA C 1 196 ? 6.308 10.698 3.431 1.00 36.03 196 ALA C N 1
ATOM 6052 C CA . ALA C 1 196 ? 7.154 11.352 2.440 1.00 37.12 196 ALA C CA 1
ATOM 6053 C C . ALA C 1 196 ? 6.985 12.868 2.417 1.00 37.62 196 ALA C C 1
ATOM 6054 O O . ALA C 1 196 ? 7.948 13.596 2.184 1.00 38.91 196 ALA C O 1
ATOM 6056 N N . ARG C 1 197 ? 5.764 13.344 2.656 1.00 37.96 197 ARG C N 1
ATOM 6057 C CA . ARG C 1 197 ? 5.494 14.779 2.649 1.00 37.45 197 ARG C CA 1
ATOM 6058 C C . ARG C 1 197 ? 5.896 15.446 3.958 1.00 36.17 197 ARG C C 1
ATOM 6059 O O . ARG C 1 197 ? 5.707 16.647 4.138 1.00 37.04 197 ARG C O 1
ATOM 6067 N N . GLY C 1 198 ? 6.447 14.661 4.874 1.00 34.78 198 GLY C N 1
ATOM 6068 C CA . GLY C 1 198 ? 6.877 15.215 6.142 1.00 32.74 198 GLY C CA 1
ATOM 6069 C C . GLY C 1 198 ? 5.776 15.383 7.169 1.00 31.24 198 GLY C C 1
ATOM 6070 O O . GLY C 1 198 ? 5.870 16.249 8.038 1.00 31.22 198 GLY C O 1
ATOM 6071 N N . HIS C 1 199 ? 4.728 14.571 7.074 1.00 28.21 199 HIS C N 1
ATOM 6072 C CA . HIS C 1 199 ? 3.634 14.651 8.038 1.00 27.30 199 HIS C CA 1
ATOM 6073 C C . HIS C 1 199 ? 4.035 13.900 9.300 1.00 25.96 199 HIS C C 1
ATOM 6074 O O . HIS C 1 199 ? 4.838 12.975 9.240 1.00 24.97 199 HIS C O 1
ATOM 6081 N N . THR C 1 200 ? 3.483 14.307 10.438 1.00 24.61 200 THR C N 1
ATOM 6082 C CA . THR C 1 200 ? 3.777 13.650 11.707 1.00 24.09 200 THR C CA 1
ATOM 6083 C C . THR C 1 200 ? 2.621 12.723 12.063 1.00 24.44 200 THR C C 1
ATOM 6084 O O . THR C 1 200 ? 1.484 13.164 12.228 1.00 25.28 200 THR C O 1
ATOM 6088 N N . ILE C 1 201 ? 2.918 11.433 12.154 1.00 23.15 201 ILE C N 1
ATOM 6089 C CA . ILE C 1 201 ? 1.925 10.422 12.482 1.00 23.80 201 ILE C CA 1
ATOM 6090 C C . ILE C 1 201 ? 2.143 9.961 13.916 1.00 23.27 201 ILE C C 1
ATOM 6091 O O . ILE C 1 201 ? 3.210 9.443 14.260 1.00 22.96 201 ILE C O 1
ATOM 6096 N N . ILE C 1 202 ? 1.129 10.155 14.751 1.00 21.81 202 ILE C N 1
ATOM 6097 C CA . ILE C 1 202 ? 1.220 9.761 16.146 1.00 20.87 202 ILE C CA 1
ATOM 6098 C C . ILE C 1 202 ? 0.148 8.724 16.466 1.00 20.82 202 ILE C C 1
ATOM 6099 O O . ILE C 1 202 ? -1.022 9.057 16.673 1.00 21.59 202 ILE C O 1
ATOM 6104 N N . PRO C 1 203 ? 0.536 7.440 16.487 1.00 21.46 203 PRO C N 1
ATOM 6105 C CA . PRO C 1 203 ? -0.375 6.330 16.779 1.00 20.67 203 PRO C CA 1
ATOM 6106 C C . PRO C 1 203 ? -0.968 6.464 18.177 1.00 20.39 203 PRO C C 1
ATOM 6107 O O . PRO C 1 203 ? -0.349 7.045 19.066 1.00 20.65 203 PRO C O 1
ATOM 6111 N N . MET C 1 204 ? -2.166 5.927 18.371 1.00 21.09 204 MET C N 1
ATOM 6112 C CA . MET C 1 204 ? -2.810 5.987 19.677 1.00 22.80 204 MET C CA 1
ATOM 6113 C C . MET C 1 204 ? -1.909 5.328 20.731 1.00 24.38 204 MET C C 1
ATOM 6114 O O . MET C 1 204 ? -1.856 5.776 21.874 1.00 24.24 204 MET C O 1
ATOM 6119 N N . ASP C 1 205 ? -1.195 4.272 20.343 1.00 27.07 205 ASP C N 1
ATOM 6120 C CA . ASP C 1 205 ? -0.299 3.585 21.276 1.00 30.33 205 ASP C CA 1
ATOM 6121 C C . ASP C 1 205 ? 0.666 4.576 21.915 1.00 28.67 205 ASP C C 1
ATOM 6122 O O . ASP C 1 205 ? 1.017 4.444 23.085 1.00 30.45 205 ASP C O 1
ATOM 6127 N N . ASP C 1 206 ? 1.098 5.560 21.133 1.00 28.27 206 ASP C N 1
ATOM 6128 C CA . ASP C 1 206 ? 2.022 6.585 21.607 1.00 28.31 206 ASP C CA 1
ATOM 6129 C C . ASP C 1 206 ? 1.379 7.482 22.658 1.00 26.14 206 ASP C C 1
ATOM 6130 O O . ASP C 1 206 ? 2.023 7.878 23.617 1.00 25.68 206 ASP C O 1
ATOM 6135 N N . VAL C 1 207 ? 0.110 7.817 22.461 1.00 24.58 207 VAL C N 1
ATOM 6136 C CA . VAL C 1 207 ? -0.609 8.663 23.407 1.00 21.99 207 VAL C CA 1
ATOM 6137 C C . VAL C 1 207 ? -0.779 7.909 24.723 1.00 21.98 207 VAL C C 1
ATOM 6138 O O . VAL C 1 207 ? -0.634 8.473 25.812 1.00 22.37 207 VAL C O 1
ATOM 6142 N N . THR C 1 208 ? -1.085 6.623 24.617 1.00 22.42 208 THR C N 1
ATOM 6143 C CA . THR C 1 208 ? -1.275 5.796 25.800 1.00 23.38 208 THR C CA 1
ATOM 6144 C C . THR C 1 208 ? 0.023 5.664 26.595 1.00 24.26 208 THR C C 1
ATOM 6145 O O . THR C 1 208 ? 0.032 5.806 27.820 1.00 23.39 208 THR C O 1
ATOM 6149 N N . ALA C 1 209 ? 1.117 5.405 25.890 1.00 25.10 209 ALA C N 1
ATOM 6150 C CA . ALA C 1 209 ? 2.418 5.236 26.528 1.00 25.67 209 ALA C CA 1
ATOM 6151 C C . ALA C 1 209 ? 2.968 6.511 27.161 1.00 26.43 209 ALA C C 1
ATOM 6152 O O . ALA C 1 209 ? 3.564 6.468 28.238 1.00 27.09 209 ALA C O 1
ATOM 6154 N N . ASP C 1 210 ? 2.776 7.648 26.501 1.00 26.69 210 ASP C N 1
ATOM 6155 C CA . ASP C 1 210 ? 3.296 8.902 27.032 1.00 28.80 210 ASP C CA 1
ATOM 6156 C C . ASP C 1 210 ? 2.622 10.132 26.435 1.00 27.03 210 ASP C C 1
ATOM 6157 O O . ASP C 1 210 ? 3.067 10.665 25.422 1.00 27.09 210 ASP C O 1
ATOM 6162 N N . LEU C 1 211 ? 1.548 10.585 27.074 1.00 26.79 211 LEU C N 1
ATOM 6163 C CA . LEU C 1 211 ? 0.819 11.749 26.591 1.00 25.20 211 LEU C CA 1
ATOM 6164 C C . LEU C 1 211 ? 1.706 12.990 26.590 1.00 23.93 211 LEU C C 1
ATOM 6165 O O . LEU C 1 211 ? 1.665 13.787 25.658 1.00 21.53 211 LEU C O 1
ATOM 6170 N N . ALA C 1 212 ? 2.511 13.155 27.635 1.00 22.78 212 ALA C N 1
ATOM 6171 C CA . ALA C 1 212 ? 3.400 14.307 27.722 1.00 21.49 212 ALA C CA 1
ATOM 6172 C C . ALA C 1 212 ? 4.292 14.379 26.482 1.00 21.38 212 ALA C C 1
ATOM 6173 O O . ALA C 1 212 ? 4.531 15.460 25.937 1.00 20.34 212 ALA C O 1
ATOM 6175 N N . GLY C 1 213 ? 4.774 13.225 26.037 1.00 21.51 213 GLY C N 1
ATOM 6176 C CA . GLY C 1 213 ? 5.629 13.191 24.864 1.00 21.23 213 GLY C CA 1
ATOM 6177 C C . GLY C 1 213 ? 4.879 13.620 23.620 1.00 20.38 213 GLY C C 1
ATOM 6178 O O . GLY C 1 213 ? 5.424 14.316 22.759 1.00 20.25 213 GLY C O 1
ATOM 6179 N N . VAL C 1 214 ? 3.620 13.202 23.523 1.00 18.89 214 VAL C N 1
ATOM 6180 C CA . VAL C 1 214 ? 2.794 13.551 22.377 1.00 17.90 214 VAL C CA 1
ATOM 6181 C C . VAL C 1 214 ? 2.542 15.048 22.306 1.00 17.84 214 VAL C C 1
ATOM 6182 O O . VAL C 1 214 ? 2.556 15.631 21.224 1.00 18.58 214 VAL C O 1
ATOM 6186 N N . LEU C 1 215 ? 2.315 15.676 23.456 1.00 17.30 215 LEU C N 1
ATOM 6187 C CA . LEU C 1 215 ? 2.062 17.108 23.472 1.00 18.18 215 LEU C CA 1
ATOM 6188 C C . LEU C 1 215 ? 3.287 17.856 22.969 1.00 18.91 215 LEU C C 1
ATOM 6189 O O . LEU C 1 215 ? 3.168 18.914 22.357 1.00 18.46 215 LEU C O 1
ATOM 6194 N N . ALA C 1 216 ? 4.464 17.290 23.220 1.00 19.52 216 ALA C N 1
ATOM 6195 C CA . ALA C 1 216 ? 5.714 17.911 22.797 1.00 21.59 216 ALA C CA 1
ATOM 6196 C C . ALA C 1 216 ? 5.924 17.785 21.291 1.00 22.93 216 ALA C C 1
ATOM 6197 O O . ALA C 1 216 ? 6.772 18.466 20.721 1.00 24.32 216 ALA C O 1
ATOM 6199 N N . GLN C 1 217 ? 5.152 16.910 20.653 1.00 23.36 217 GLN C N 1
ATOM 6200 C CA . GLN C 1 217 ? 5.254 16.708 19.214 1.00 24.59 217 GLN C CA 1
ATOM 6201 C C . GLN C 1 217 ? 4.300 17.612 18.445 1.00 25.59 217 GLN C C 1
ATOM 6202 O O . GLN C 1 217 ? 4.306 17.628 17.213 1.00 25.34 217 GLN C O 1
ATOM 6208 N N . LEU C 1 218 ? 3.475 18.361 19.169 1.00 24.68 218 LEU C N 1
ATOM 6209 C CA . LEU C 1 218 ? 2.523 19.252 18.520 1.00 25.82 218 LEU C CA 1
ATOM 6210 C C . LEU C 1 218 ? 3.222 20.501 17.997 1.00 25.30 218 LEU C C 1
ATOM 6211 O O . LEU C 1 218 ? 4.283 20.889 18.491 1.00 25.63 218 LEU C O 1
ATOM 6216 N N . PRO C 1 219 ? 2.637 21.148 16.978 1.00 26.70 219 PRO C N 1
ATOM 6217 C CA . PRO C 1 219 ? 3.245 22.358 16.418 1.00 26.24 219 PRO C CA 1
ATOM 6218 C C . PRO C 1 219 ? 3.326 23.481 17.440 1.00 28.17 219 PRO C C 1
ATOM 6219 O O . PRO C 1 219 ? 2.603 23.481 18.439 1.00 28.05 219 PRO C O 1
ATOM 6223 N N . ARG C 1 220 ? 4.219 24.434 17.193 1.00 29.70 220 ARG C N 1
ATOM 6224 C CA . ARG C 1 220 ? 4.390 25.570 18.089 1.00 33.71 220 ARG C CA 1
ATOM 6225 C C . ARG C 1 220 ? 4.538 26.858 17.287 1.00 31.69 220 ARG C C 1
ATOM 6226 O O . ARG C 1 220 ? 5.366 26.934 16.383 1.00 33.37 220 ARG C O 1
ATOM 6234 N N . GLY C 1 221 ? 3.732 27.860 17.625 1.00 30.24 221 GLY C N 1
ATOM 6235 C CA . GLY C 1 221 ? 3.789 29.140 16.941 1.00 28.98 221 GLY C CA 1
ATOM 6236 C C . GLY C 1 221 ? 3.438 29.078 15.467 1.00 27.56 221 GLY C C 1
ATOM 6237 O O . GLY C 1 221 ? 3.916 29.890 14.671 1.00 28.87 221 GLY C O 1
ATOM 6238 N N . GLN C 1 222 ? 2.595 28.120 15.101 1.00 25.27 222 GLN C N 1
ATOM 6239 C CA . GLN C 1 222 ? 2.186 27.948 13.715 1.00 23.15 222 GLN C CA 1
ATOM 6240 C C . GLN C 1 222 ? 0.719 28.312 13.534 1.00 22.52 222 GLN C C 1
ATOM 6241 O O . GLN C 1 222 ? -0.009 28.516 14.507 1.00 22.47 222 GLN C O 1
ATOM 6247 N N . ASN C 1 223 ? 0.299 28.412 12.277 1.00 20.57 223 ASN C N 1
ATOM 6248 C CA . ASN C 1 223 ? -1.096 28.693 11.964 1.00 20.27 223 ASN C CA 1
ATOM 6249 C C . ASN C 1 223 ? -1.728 27.306 11.901 1.00 18.20 223 ASN C C 1
ATOM 6250 O O . ASN C 1 223 ? -1.425 26.512 11.006 1.00 17.16 223 ASN C O 1
ATOM 6255 N N . VAL C 1 224 ? -2.597 27.019 12.865 1.00 17.75 224 VAL C N 1
ATOM 6256 C CA . VAL C 1 224 ? -3.226 25.710 12.966 1.00 15.76 224 VAL C CA 1
ATOM 6257 C C . VAL C 1 224 ? -4.725 25.609 12.699 1.00 14.68 224 VAL C C 1
ATOM 6258 O O . VAL C 1 224 ? -5.521 26.402 13.199 1.00 14.73 224 VAL C O 1
ATOM 6262 N N . TYR C 1 225 ? -5.089 24.600 11.916 1.00 14.99 225 TYR C N 1
ATOM 6263 C CA . TYR C 1 225 ? -6.481 24.302 11.614 1.00 15.69 225 TYR C CA 1
ATOM 6264 C C . TYR C 1 225 ? -6.726 22.980 12.334 1.00 15.62 225 TYR C C 1
ATOM 6265 O O . TYR C 1 225 ? -5.965 22.028 12.152 1.00 16.92 225 TYR C O 1
ATOM 6274 N N . PHE C 1 226 ? -7.765 22.931 13.163 1.00 15.55 226 PHE C N 1
ATOM 6275 C CA . PHE C 1 226 ? -8.119 21.721 13.895 1.00 14.85 226 PHE C CA 1
ATOM 6276 C C . PHE C 1 226 ? -9.158 20.907 13.139 1.00 14.06 226 PHE C C 1
ATOM 6277 O O . PHE C 1 226 ? -10.165 21.446 12.679 1.00 16.05 226 PHE C O 1
ATOM 6285 N N . SER C 1 227 ? -8.913 19.609 13.018 1.00 13.81 227 SER C N 1
ATOM 6286 C CA . SER C 1 227 ? -9.861 18.713 12.379 1.00 12.34 227 SER C CA 1
ATOM 6287 C C . SER C 1 227 ? -10.100 17.563 13.340 1.00 13.67 227 SER C C 1
ATOM 6288 O O . SER C 1 227 ? -9.225 16.724 13.557 1.00 13.33 227 SER C O 1
ATOM 6291 N N . VAL C 1 228 ? -11.295 17.524 13.915 1.00 12.23 228 VAL C N 1
ATOM 6292 C CA . VAL C 1 228 ? -11.623 16.480 14.864 1.00 13.73 228 VAL C CA 1
ATOM 6293 C C . VAL C 1 228 ? -12.626 15.473 14.323 1.00 12.89 228 VAL C C 1
ATOM 6294 O O . VAL C 1 228 ? -13.801 15.792 14.107 1.00 13.18 228 VAL C O 1
ATOM 6298 N N . ASP C 1 229 ? -12.143 14.257 14.088 1.00 13.38 229 ASP C N 1
ATOM 6299 C CA . ASP C 1 229 ? -12.974 13.159 13.619 1.00 12.96 229 ASP C CA 1
ATOM 6300 C C . ASP C 1 229 ? -13.385 12.502 14.927 1.00 12.21 229 ASP C C 1
ATOM 6301 O O . ASP C 1 229 ? -12.526 12.044 15.681 1.00 13.30 229 ASP C O 1
ATOM 6306 N N . VAL C 1 230 ? -14.683 12.453 15.211 1.00 11.53 230 VAL C N 1
ATOM 6307 C CA . VAL C 1 230 ? -15.121 11.871 16.472 1.00 10.98 230 VAL C CA 1
ATOM 6308 C C . VAL C 1 230 ? -14.660 10.427 16.664 1.00 10.13 230 VAL C C 1
ATOM 6309 O O . VAL C 1 230 ? -14.571 9.966 17.804 1.00 11.57 230 VAL C O 1
ATOM 6313 N N . ASP C 1 231 ? -14.344 9.711 15.585 1.00 10.59 231 ASP C N 1
ATOM 6314 C CA . ASP C 1 231 ? -13.914 8.331 15.781 1.00 11.81 231 ASP C CA 1
ATOM 6315 C C . ASP C 1 231 ? -12.502 8.246 16.350 1.00 12.47 231 ASP C C 1
ATOM 6316 O O . ASP C 1 231 ? -12.004 7.161 16.637 1.00 11.72 231 ASP C O 1
ATOM 6321 N N . GLY C 1 232 ? -11.868 9.401 16.532 1.00 12.03 232 GLY C N 1
ATOM 6322 C CA . GLY C 1 232 ? -10.550 9.410 17.141 1.00 11.86 232 GLY C CA 1
ATOM 6323 C C . GLY C 1 232 ? -10.735 9.017 18.602 1.00 12.17 232 GLY C C 1
ATOM 6324 O O . GLY C 1 232 ? -9.841 8.436 19.220 1.00 11.02 232 GLY C O 1
ATOM 6325 N N . PHE C 1 233 ? -11.904 9.337 19.161 1.00 11.24 233 PHE C N 1
ATOM 6326 C CA . PHE C 1 233 ? -12.209 8.996 20.552 1.00 9.44 233 PHE C CA 1
ATOM 6327 C C . PHE C 1 233 ? -12.631 7.531 20.664 1.00 9.23 233 PHE C C 1
ATOM 6328 O O . PHE C 1 233 ? -13.130 6.934 19.707 1.00 11.26 233 PHE C O 1
ATOM 6336 N N . ASP C 1 234 ? -12.415 6.951 21.838 1.00 9.03 234 ASP C N 1
ATOM 6337 C CA . ASP C 1 234 ? -12.771 5.561 22.079 1.00 10.37 234 ASP C CA 1
ATOM 6338 C C . ASP C 1 234 ? -14.264 5.372 21.844 1.00 11.60 234 ASP C C 1
ATOM 6339 O O . ASP C 1 234 ? -15.074 6.207 22.253 1.00 10.55 234 ASP C O 1
ATOM 6344 N N . PRO C 1 235 ? -14.643 4.279 21.168 1.00 12.53 235 PRO C N 1
ATOM 6345 C CA . PRO C 1 235 ? -16.042 3.962 20.863 1.00 11.76 235 PRO C CA 1
ATOM 6346 C C . PRO C 1 235 ? -16.893 3.819 22.120 1.00 11.10 235 PRO C C 1
ATOM 6347 O O . PRO C 1 235 ? -18.107 4.005 22.076 1.00 11.35 235 PRO C O 1
ATOM 6351 N N . ALA C 1 236 ? -16.270 3.463 23.241 1.00 11.06 236 ALA C N 1
ATOM 6352 C CA . ALA C 1 236 ? -17.029 3.345 24.481 1.00 11.11 236 ALA C CA 1
ATOM 6353 C C . ALA C 1 236 ? -17.480 4.748 24.913 1.00 10.47 236 ALA C C 1
ATOM 6354 O O . ALA C 1 236 ? -18.554 4.918 25.493 1.00 11.34 236 ALA C O 1
ATOM 6356 N N . VAL C 1 237 ? -16.654 5.749 24.630 1.00 10.27 237 VAL C N 1
ATOM 6357 C CA . VAL C 1 237 ? -16.981 7.131 24.981 1.00 11.31 237 VAL C CA 1
ATOM 6358 C C . VAL C 1 237 ? -17.895 7.784 23.936 1.00 10.95 237 VAL C C 1
ATOM 6359 O O . VAL C 1 237 ? -18.913 8.391 24.294 1.00 12.41 237 VAL C O 1
ATOM 6363 N N . ILE C 1 238 ? -17.523 7.662 22.658 1.00 9.07 238 ILE C N 1
ATOM 6364 C CA . ILE C 1 238 ? -18.288 8.247 21.545 1.00 10.03 238 ILE C CA 1
ATOM 6365 C C . ILE C 1 238 ? -18.613 7.140 20.536 1.00 9.03 238 ILE C C 1
ATOM 6366 O O . ILE C 1 238 ? -17.947 7.005 19.515 1.00 9.42 238 ILE C O 1
ATOM 6371 N N . PRO C 1 239 ? -19.656 6.341 20.799 1.00 8.53 239 PRO C N 1
ATOM 6372 C CA . PRO C 1 239 ? -20.019 5.251 19.882 1.00 7.94 239 PRO C CA 1
ATOM 6373 C C . PRO C 1 239 ? -20.755 5.661 18.613 1.00 7.66 239 PRO C C 1
ATOM 6374 O O . PRO C 1 239 ? -20.865 4.873 17.670 1.00 8.27 239 PRO C O 1
ATOM 6378 N N . GLY C 1 240 ? -21.264 6.886 18.598 1.00 7.36 240 GLY C N 1
ATOM 6379 C CA . GLY C 1 240 ? -22.004 7.365 17.444 1.00 8.41 240 GLY C CA 1
ATOM 6380 C C . GLY C 1 240 ? -21.136 7.788 16.276 1.00 7.97 240 GLY C C 1
ATOM 6381 O O . GLY C 1 240 ? -20.920 8.973 16.044 1.00 8.76 240 GLY C O 1
ATOM 6382 N N . THR C 1 241 ? -20.626 6.815 15.534 1.00 9.70 241 THR C N 1
ATOM 6383 C CA . THR C 1 241 ? -19.792 7.130 14.384 1.00 9.21 241 THR C CA 1
ATOM 6384 C C . THR C 1 241 ? -19.795 5.910 13.470 1.00 9.12 241 THR C C 1
ATOM 6385 O O . THR C 1 241 ? -19.954 4.778 13.928 1.00 11.22 241 THR C O 1
ATOM 6389 N N . SER C 1 242 ? -19.651 6.148 12.176 1.00 9.79 242 SER C N 1
ATOM 6390 C CA . SER C 1 242 ? -19.691 5.076 11.191 1.00 10.10 242 SER C CA 1
ATOM 6391 C C . SER C 1 242 ? -18.755 3.894 11.367 1.00 12.21 242 SER C C 1
ATOM 6392 O O . SER C 1 242 ? -19.193 2.742 11.344 1.00 12.72 242 SER C O 1
ATOM 6395 N N . SER C 1 243 ? -17.471 4.177 11.539 1.00 11.89 243 SER C N 1
ATOM 6396 C CA . SER C 1 243 ? -16.488 3.104 11.629 1.00 13.91 243 SER C 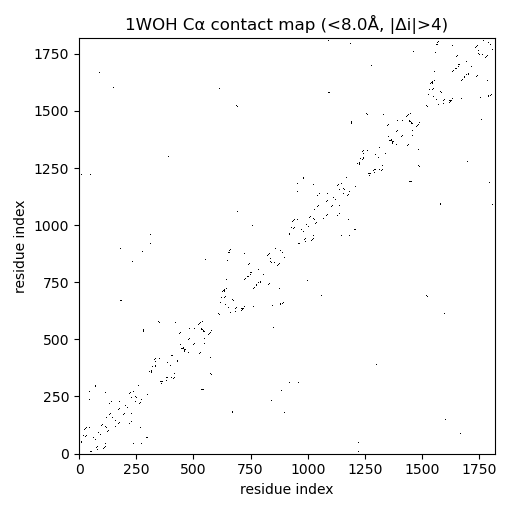CA 1
ATOM 6397 C C . SER C 1 243 ? -15.578 3.224 12.837 1.00 13.13 243 SER C C 1
ATOM 6398 O O . SER C 1 243 ? -14.447 3.703 12.732 1.00 13.11 243 SER C O 1
ATOM 6401 N N . PRO C 1 244 ? -16.058 2.765 14.000 1.00 13.20 244 PRO C N 1
ATOM 6402 C CA . PRO C 1 244 ? -15.296 2.821 15.251 1.00 14.31 244 PRO C CA 1
ATOM 6403 C C . PRO C 1 244 ? -14.118 1.858 15.302 1.00 14.36 244 PRO C C 1
ATOM 6404 O O . PRO C 1 244 ? -14.132 0.799 14.670 1.00 14.81 244 PRO C O 1
ATOM 6408 N N . GLU C 1 245 ? -13.101 2.252 16.059 1.00 14.07 245 GLU C N 1
ATOM 6409 C CA . GLU C 1 245 ? -11.900 1.450 16.240 1.00 15.47 245 GLU C CA 1
ATOM 6410 C C . GLU C 1 245 ? -11.670 1.394 17.750 1.00 13.58 245 GLU C C 1
ATOM 6411 O O . GLU C 1 245 ? -11.645 2.426 18.418 1.00 12.19 245 GLU C O 1
ATOM 6417 N N . PRO C 1 246 ? -11.508 0.185 18.313 1.00 12.43 246 PRO C N 1
ATOM 6418 C CA . PRO C 1 246 ? -11.289 0.065 19.760 1.00 12.48 246 PRO C CA 1
ATOM 6419 C C . PRO C 1 246 ? -10.049 0.789 20.288 1.00 13.82 246 PRO C C 1
ATOM 6420 O O . PRO C 1 246 ? -9.136 1.110 19.528 1.00 11.10 246 PRO C O 1
ATOM 6424 N N . ASP C 1 247 ? -10.039 1.043 21.597 1.00 12.51 247 ASP C N 1
ATOM 6425 C CA . ASP C 1 247 ? -8.925 1.700 22.285 1.00 14.20 247 ASP C CA 1
ATOM 6426 C C . ASP C 1 247 ? -8.533 3.066 21.738 1.00 15.11 247 ASP C C 1
ATOM 6427 O O . ASP C 1 247 ? -7.398 3.272 21.287 1.00 15.95 247 ASP C O 1
ATOM 6432 N N . GLY C 1 248 ? -9.472 4.004 21.801 1.00 13.80 248 GLY C N 1
ATOM 6433 C CA . GLY C 1 248 ? -9.209 5.341 21.316 1.00 12.94 248 GLY C CA 1
ATOM 6434 C C . GLY C 1 248 ? -8.965 6.338 22.429 1.00 12.38 248 GLY C C 1
ATOM 6435 O O . GLY C 1 248 ? -8.723 5.975 23.582 1.00 13.52 248 GLY C O 1
ATOM 6436 N N . LEU C 1 249 ? -9.025 7.613 22.071 1.00 13.08 249 LEU C N 1
ATOM 6437 C CA . LEU C 1 249 ? -8.807 8.691 23.022 1.00 11.42 249 LEU C CA 1
ATOM 6438 C C . LEU C 1 249 ? -9.954 8.829 24.011 1.00 11.72 249 LEU C C 1
ATOM 6439 O O . LEU C 1 249 ? -11.105 8.627 23.655 1.00 13.25 249 LEU C O 1
ATOM 6444 N N . THR C 1 250 ? -9.636 9.154 25.259 1.00 11.26 250 THR C N 1
ATOM 6445 C CA . THR C 1 250 ? -10.686 9.423 26.232 1.00 12.22 250 THR C CA 1
ATOM 6446 C C . THR C 1 250 ? -11.027 10.873 25.888 1.00 11.25 250 THR C C 1
ATOM 6447 O O . THR C 1 250 ? -10.284 11.533 25.151 1.00 10.15 250 THR C O 1
ATOM 6451 N N . TYR C 1 251 ? -12.139 11.378 26.400 1.00 12.01 251 TYR C N 1
ATOM 6452 C CA . TYR C 1 251 ? -12.484 12.760 26.131 1.00 11.42 251 TYR C CA 1
ATOM 6453 C C . TYR C 1 251 ? -11.338 13.627 26.648 1.00 11.21 251 TYR C C 1
ATOM 6454 O O . TYR C 1 251 ? -10.886 14.536 25.966 1.00 11.32 251 TYR C O 1
ATOM 6463 N N . ALA C 1 252 ? -10.863 13.328 27.855 1.00 11.33 252 ALA C N 1
ATOM 6464 C CA . ALA C 1 252 ? -9.786 14.114 28.459 1.00 10.99 252 ALA C CA 1
ATOM 6465 C C . ALA C 1 252 ? -8.494 14.147 27.640 1.00 10.83 252 ALA C C 1
ATOM 6466 O O . ALA C 1 252 ? -7.870 15.199 27.514 1.00 11.65 252 ALA C O 1
ATOM 6468 N N . GLN C 1 253 ? -8.081 13.012 27.089 1.00 12.52 253 GLN C N 1
ATOM 6469 C CA . GLN C 1 253 ? -6.856 12.990 26.292 1.00 12.71 253 GLN C CA 1
ATOM 6470 C C . GLN C 1 253 ? -6.999 13.833 25.029 1.00 14.71 253 GLN C C 1
ATOM 6471 O O . GLN C 1 253 ? -6.108 14.610 24.684 1.00 15.19 253 GLN C O 1
ATOM 6477 N N . GLY C 1 254 ? -8.119 13.670 24.333 1.00 14.25 254 GLY C N 1
ATOM 6478 C CA . GLY C 1 254 ? -8.336 14.445 23.130 1.00 13.88 254 GLY C CA 1
ATOM 6479 C C . GLY C 1 254 ? -8.340 15.926 23.453 1.00 13.63 254 GLY C C 1
ATOM 6480 O O . GLY C 1 254 ? -7.751 16.725 22.731 1.00 12.12 254 GLY C O 1
ATOM 6481 N N . MET C 1 255 ? -8.997 16.294 24.551 1.00 13.74 255 MET C N 1
ATOM 6482 C CA . MET C 1 255 ? -9.076 17.695 24.957 1.00 16.52 255 MET C CA 1
ATOM 6483 C C . MET C 1 255 ? -7.706 18.248 25.371 1.00 15.14 255 MET C C 1
ATOM 6484 O O . MET C 1 255 ? -7.415 19.419 25.142 1.00 17.15 255 MET C O 1
ATOM 6489 N N . LYS C 1 256 ? -6.867 17.414 25.983 1.00 17.11 256 LYS C N 1
ATOM 6490 C CA . LYS C 1 256 ? -5.538 17.866 26.389 1.00 15.75 256 LYS C CA 1
ATOM 6491 C C . LYS C 1 256 ? -4.713 18.232 25.158 1.00 15.46 256 LYS C C 1
ATOM 6492 O O . LYS C 1 256 ? -3.957 19.196 25.172 1.00 15.65 256 LYS C O 1
ATOM 6498 N N . ILE C 1 257 ? -4.858 17.445 24.098 1.00 15.02 257 ILE C N 1
ATOM 6499 C CA . ILE C 1 257 ? -4.131 17.684 22.860 1.00 15.25 257 ILE C CA 1
ATOM 6500 C C . ILE C 1 257 ? -4.587 18.998 22.231 1.00 15.48 257 ILE C C 1
ATOM 6501 O O . ILE C 1 257 ? -3.767 19.830 21.848 1.00 14.65 257 ILE C O 1
ATOM 6506 N N . LEU C 1 258 ? -5.897 19.192 22.136 1.00 15.04 258 LEU C N 1
ATOM 6507 C CA . LEU C 1 258 ? -6.426 20.420 21.558 1.00 14.62 258 LEU C CA 1
ATOM 6508 C C . LEU C 1 258 ? -6.031 21.627 22.405 1.00 15.24 258 LEU C C 1
ATOM 6509 O O . LEU C 1 258 ? -5.596 22.655 21.872 1.00 15.55 258 LEU C O 1
ATOM 6514 N N . ALA C 1 259 ? -6.165 21.497 23.723 1.00 15.53 259 ALA C N 1
ATOM 6515 C CA . ALA C 1 259 ? -5.816 22.580 24.641 1.00 15.75 259 ALA C CA 1
ATOM 6516 C C . ALA C 1 259 ? -4.342 22.961 24.500 1.00 17.25 259 ALA C C 1
ATOM 6517 O O . ALA C 1 259 ? -3.992 24.140 24.504 1.00 18.87 259 ALA C O 1
ATOM 6519 N N . ALA C 1 260 ? -3.483 21.956 24.378 1.00 17.53 260 ALA C N 1
ATOM 6520 C CA . ALA C 1 260 ? -2.047 22.196 24.238 1.00 18.52 260 ALA C CA 1
ATOM 6521 C C . ALA C 1 260 ? -1.755 22.966 22.952 1.00 19.70 260 ALA C C 1
ATOM 6522 O O . ALA C 1 260 ? -1.036 23.975 22.963 1.00 18.23 260 ALA C O 1
ATOM 6524 N N . ALA C 1 261 ? -2.320 22.486 21.848 1.00 18.74 261 ALA C N 1
ATOM 6525 C CA . ALA C 1 261 ? -2.123 23.117 20.550 1.00 19.62 261 ALA C CA 1
ATOM 6526 C C . ALA C 1 261 ? -2.673 24.537 20.537 1.00 19.56 261 ALA C C 1
ATOM 6527 O O . ALA C 1 261 ? -2.053 25.445 19.976 1.00 20.01 261 ALA C O 1
ATOM 6529 N N . ALA C 1 262 ? -3.832 24.724 21.162 1.00 18.56 262 ALA C N 1
ATOM 6530 C CA . ALA C 1 262 ? -4.475 26.031 21.227 1.00 21.57 262 ALA C CA 1
ATOM 6531 C C . ALA C 1 262 ? -3.693 27.023 22.083 1.00 22.89 262 ALA C C 1
ATOM 6532 O O . ALA C 1 262 ? -3.854 28.237 21.947 1.00 21.82 262 ALA C O 1
ATOM 6534 N N . ALA C 1 263 ? -2.846 26.510 22.965 1.00 23.26 263 ALA C N 1
ATOM 6535 C CA . ALA C 1 263 ? -2.068 27.381 23.836 1.00 26.21 263 ALA C CA 1
ATOM 6536 C C . ALA C 1 263 ? -0.748 27.825 23.223 1.00 26.49 263 ALA C C 1
ATOM 6537 O O . ALA C 1 263 ? -0.130 28.776 23.702 1.00 27.53 263 ALA C O 1
ATOM 6539 N N . ASN C 1 264 ? -0.323 27.151 22.160 1.00 27.01 264 ASN C N 1
ATOM 6540 C CA . ASN C 1 264 ? 0.951 27.473 21.528 1.00 29.26 264 ASN C CA 1
ATOM 6541 C C . ASN C 1 264 ? 0.889 27.839 20.049 1.00 27.94 264 ASN C C 1
ATOM 6542 O O . ASN C 1 264 ? 1.929 27.998 19.415 1.00 27.92 264 ASN C O 1
ATOM 6547 N N . ASN C 1 265 ? -0.314 27.979 19.500 1.00 25.63 265 ASN C N 1
ATOM 6548 C CA . ASN C 1 265 ? -0.455 28.308 18.083 1.00 24.80 265 ASN C CA 1
ATOM 6549 C C . ASN C 1 265 ? -1.589 29.287 17.825 1.00 22.39 265 ASN C C 1
ATOM 6550 O O . ASN C 1 265 ? -2.359 29.619 18.721 1.00 22.34 265 ASN C O 1
ATOM 6555 N N . THR C 1 266 ? -1.676 29.749 16.583 1.00 22.02 266 THR C N 1
ATOM 6556 C CA . THR C 1 266 ? -2.734 30.655 16.170 1.00 20.93 266 THR C CA 1
ATOM 6557 C C . THR C 1 266 ? -3.764 29.757 15.496 1.00 19.99 266 THR C C 1
ATOM 6558 O O . THR C 1 266 ? -3.533 29.251 14.400 1.00 21.31 266 THR C O 1
ATOM 6562 N N . VAL C 1 267 ? -4.890 29.541 16.166 1.00 18.11 267 VAL C N 1
ATOM 6563 C CA . VAL C 1 267 ? -5.933 28.684 15.625 1.00 17.93 267 VAL C CA 1
ATOM 6564 C C . VAL C 1 267 ? -6.752 29.442 14.591 1.00 16.20 267 VAL C C 1
ATOM 6565 O O . VAL C 1 267 ? -7.357 30.470 14.900 1.00 16.45 267 VAL C O 1
ATOM 6569 N N . VAL C 1 268 ? -6.773 28.929 13.363 1.00 15.47 268 VAL C N 1
ATOM 6570 C CA . VAL C 1 268 ? -7.498 29.590 12.288 1.00 16.17 268 VAL C CA 1
ATOM 6571 C C . VAL C 1 268 ? -8.867 28.980 12.001 1.00 16.52 268 VAL C C 1
ATOM 6572 O O . VAL C 1 268 ? -9.643 29.526 11.217 1.00 15.54 268 VAL C O 1
ATOM 6576 N N . GLY C 1 269 ? -9.166 27.856 12.641 1.00 16.47 269 GLY C N 1
ATOM 6577 C CA . GLY C 1 269 ? -10.455 27.226 12.419 1.00 16.65 269 GLY C CA 1
ATOM 6578 C C . GLY C 1 269 ? -10.520 25.823 12.975 1.00 16.46 269 GLY C C 1
ATOM 6579 O O . GLY C 1 269 ? -9.510 25.266 13.395 1.00 15.61 269 GLY C O 1
ATOM 6580 N N . LEU C 1 270 ? -11.716 25.246 12.984 1.00 15.51 270 LEU C N 1
ATOM 6581 C CA . LEU C 1 270 ? -11.883 23.894 13.487 1.00 14.60 270 LEU C CA 1
ATOM 6582 C C . LEU C 1 270 ? -13.091 23.210 12.875 1.00 14.71 270 LEU C C 1
ATOM 6583 O O . LEU C 1 270 ? -14.122 23.847 12.655 1.00 16.10 270 LEU C O 1
ATOM 6588 N N . ASP C 1 271 ? -12.954 21.926 12.561 1.00 13.85 271 ASP C N 1
ATOM 6589 C CA . ASP C 1 271 ? -14.103 21.181 12.065 1.00 14.02 271 ASP C CA 1
ATOM 6590 C C . ASP C 1 271 ? -14.312 19.988 12.985 1.00 13.43 271 ASP C C 1
ATOM 6591 O O . ASP C 1 271 ? -13.371 19.517 13.642 1.00 14.12 271 ASP C O 1
ATOM 6596 N N . LEU C 1 272 ? -15.565 19.555 13.076 1.00 11.84 272 LEU C N 1
ATOM 6597 C CA . LEU C 1 272 ? -15.967 18.427 13.912 1.00 12.18 272 LEU C CA 1
ATOM 6598 C C . LEU C 1 272 ? -16.752 17.543 12.955 1.00 11.86 272 LEU C C 1
ATOM 6599 O O . LEU C 1 272 ? -17.872 17.885 12.559 1.00 13.06 272 LEU C O 1
ATOM 6604 N N . VAL C 1 273 ? -16.165 16.409 12.589 1.00 11.50 273 VAL C N 1
ATOM 6605 C CA . VAL C 1 273 ? -16.768 15.510 11.612 1.00 11.23 273 VAL C CA 1
ATOM 6606 C C . VAL C 1 273 ? -16.989 14.059 12.041 1.00 11.78 273 VAL C C 1
ATOM 6607 O O . VAL C 1 273 ? -16.426 13.599 13.033 1.00 10.53 273 VAL C O 1
ATOM 6611 N N . GLU C 1 274 ? -17.812 13.359 11.255 1.00 10.54 274 GLU C N 1
ATOM 6612 C CA . GLU C 1 274 ? -18.159 11.942 11.428 1.00 10.14 274 GLU C CA 1
ATOM 6613 C C . GLU C 1 274 ? -19.058 11.546 12.600 1.00 8.86 274 GLU C C 1
ATOM 6614 O O . GLU C 1 274 ? -19.152 10.364 12.938 1.00 8.47 274 GLU C O 1
ATOM 6620 N N . LEU C 1 275 ? -19.716 12.515 13.227 1.00 10.13 275 LEU C N 1
ATOM 6621 C CA . LEU C 1 275 ? -20.626 12.187 14.324 1.00 10.22 275 LEU C CA 1
ATOM 6622 C C . LEU C 1 275 ? -21.856 11.572 13.651 1.00 9.34 275 LEU C C 1
ATOM 6623 O O . LEU C 1 275 ? -22.324 12.079 12.641 1.00 11.06 275 LEU C O 1
ATOM 6628 N N . ALA C 1 276 ? -22.363 10.476 14.202 1.00 8.34 276 ALA C N 1
ATOM 6629 C CA . ALA C 1 276 ? -23.546 9.805 13.663 1.00 9.79 276 ALA C CA 1
ATOM 6630 C C . ALA C 1 276 ? -24.495 9.630 14.840 1.00 9.36 276 ALA C C 1
ATOM 6631 O O . ALA C 1 276 ? -24.455 8.615 15.529 1.00 10.01 276 ALA C O 1
ATOM 6633 N N . PRO C 1 277 ? -25.361 10.625 15.084 1.00 11.55 277 PRO C N 1
ATOM 6634 C CA . PRO C 1 277 ? -26.317 10.585 16.198 1.00 11.22 277 PRO C CA 1
ATOM 6635 C C . PRO C 1 277 ? -27.212 9.356 16.192 1.00 12.09 277 PRO C C 1
ATOM 6636 O O . PRO C 1 277 ? -27.542 8.804 17.247 1.00 13.20 277 PRO C O 1
ATOM 6640 N N . ASN C 1 278 ? -27.604 8.940 14.995 1.00 10.11 278 ASN C N 1
ATOM 6641 C CA . ASN C 1 278 ? -28.474 7.790 14.816 1.00 12.15 278 ASN C CA 1
ATOM 6642 C C . ASN C 1 278 ? -27.832 6.495 15.314 1.00 11.45 278 ASN C C 1
ATOM 6643 O O . ASN C 1 278 ? -28.525 5.505 15.551 1.00 11.81 278 ASN C O 1
ATOM 6648 N N . LEU C 1 279 ? -26.511 6.499 15.477 1.00 9.46 279 LEU C N 1
ATOM 6649 C CA . LEU C 1 279 ? -25.812 5.307 15.949 1.00 10.94 279 LEU C CA 1
ATOM 6650 C C . LEU C 1 279 ? -25.565 5.305 17.462 1.00 11.72 279 LEU C C 1
ATOM 6651 O O . LEU C 1 279 ? -24.907 4.403 17.989 1.00 12.43 279 LEU C O 1
ATOM 6656 N N . ASP C 1 280 ? -26.081 6.311 18.164 1.00 9.42 280 ASP C N 1
ATOM 6657 C CA . ASP C 1 280 ? -25.922 6.361 19.616 1.00 10.25 280 ASP C CA 1
ATOM 6658 C C . ASP C 1 280 ? -27.224 6.817 20.248 1.00 11.02 280 ASP C C 1
ATOM 6659 O O . ASP C 1 280 ? -27.429 8.007 20.473 1.00 11.31 280 ASP C O 1
ATOM 6664 N N . PRO C 1 281 ? -28.119 5.867 20.546 1.00 12.28 281 PRO C N 1
ATOM 6665 C CA . PRO C 1 281 ? -29.408 6.199 21.157 1.00 12.91 281 PRO C CA 1
ATOM 6666 C C . PRO C 1 281 ? -29.331 6.765 22.575 1.00 11.03 281 PRO C C 1
ATOM 6667 O O . PRO C 1 281 ? -30.334 7.232 23.103 1.00 12.84 281 PRO C O 1
ATOM 6671 N N . THR C 1 282 ? -28.156 6.734 23.196 1.00 8.97 282 THR C N 1
ATOM 6672 C CA . THR C 1 282 ? -28.023 7.290 24.547 1.00 8.62 282 THR C CA 1
ATOM 6673 C C . THR C 1 282 ? -27.825 8.798 24.457 1.00 9.69 282 THR C C 1
ATOM 6674 O O . THR C 1 282 ? -27.962 9.509 25.453 1.00 9.11 282 THR C O 1
ATOM 6678 N N . GLY C 1 283 ? -27.460 9.264 23.262 1.00 10.37 283 GLY C N 1
ATOM 6679 C CA . GLY C 1 283 ? -27.248 10.681 23.031 1.00 10.38 283 GLY C CA 1
ATOM 6680 C C . GLY C 1 283 ? -25.971 11.264 23.608 1.00 10.89 283 GLY C C 1
ATOM 6681 O O . GLY C 1 283 ? -25.728 12.462 23.472 1.00 10.25 283 GLY C O 1
ATOM 6682 N N . ARG C 1 284 ? -25.138 10.439 24.238 1.00 9.81 284 ARG C N 1
ATOM 6683 C CA . ARG C 1 284 ? -23.910 10.961 24.830 1.00 8.41 284 ARG C CA 1
ATOM 6684 C C . ARG C 1 284 ? -22.894 11.425 23.797 1.00 7.59 284 ARG C C 1
ATOM 6685 O O . ARG C 1 284 ? -22.127 12.355 24.056 1.00 8.77 284 ARG C O 1
ATOM 6693 N N . SER C 1 285 ? -22.888 10.790 22.631 1.00 7.99 285 SER C N 1
ATOM 6694 C CA . SER C 1 285 ? -21.934 11.177 21.598 1.00 8.77 285 SER C CA 1
ATOM 6695 C C . SER C 1 285 ? -22.065 12.654 21.221 1.00 7.49 285 SER C C 1
ATOM 6696 O O . SER C 1 285 ? -21.072 13.393 21.227 1.00 7.62 285 SER C O 1
ATOM 6699 N N . GLU C 1 286 ? -23.281 13.097 20.904 1.00 9.22 286 GLU C N 1
ATOM 6700 C CA . GLU C 1 286 ? -23.456 14.494 20.520 1.00 10.05 286 GLU C CA 1
ATOM 6701 C C . GLU C 1 286 ? -23.340 15.465 21.686 1.00 8.83 286 GLU C C 1
ATOM 6702 O O . GLU C 1 286 ? -22.905 16.593 21.500 1.00 10.73 286 GLU C O 1
ATOM 6708 N N . LEU C 1 287 ? -23.724 15.042 22.887 1.00 8.55 287 LEU C N 1
ATOM 6709 C CA . LEU C 1 287 ? -23.607 15.932 24.038 1.00 8.81 287 LEU C CA 1
ATOM 6710 C C . LEU C 1 287 ? -22.132 16.192 24.340 1.00 9.34 287 LEU C C 1
ATOM 6711 O O . LEU C 1 287 ? -21.728 17.338 24.608 1.00 9.05 287 LEU C O 1
ATOM 6716 N N . LEU C 1 288 ? -21.326 15.131 24.291 1.00 8.05 288 LEU C N 1
ATOM 6717 C CA . LEU C 1 288 ? -19.899 15.271 24.571 1.00 7.29 288 LEU C CA 1
ATOM 6718 C C . LEU C 1 288 ? -19.139 16.009 23.466 1.00 8.97 288 LEU C C 1
ATOM 6719 O O . LEU C 1 288 ? -18.248 16.801 23.761 1.00 10.04 288 LEU C O 1
ATOM 6724 N N . MET C 1 289 ? -19.484 15.769 22.203 1.00 9.50 289 MET C N 1
ATOM 6725 C CA . MET C 1 289 ? -18.779 16.451 21.122 1.00 10.34 289 MET C CA 1
ATOM 6726 C C . MET C 1 289 ? -19.158 17.931 21.031 1.00 9.83 289 MET C C 1
ATOM 6727 O O . MET C 1 289 ? -18.344 18.761 20.619 1.00 9.71 289 MET C O 1
ATOM 6732 N N . ALA C 1 290 ? -20.381 18.278 21.426 1.00 10.19 290 ALA C N 1
ATOM 6733 C CA . ALA C 1 290 ? -20.772 19.685 21.412 1.00 10.98 290 ALA C CA 1
ATOM 6734 C C . ALA C 1 290 ? -19.951 20.363 22.516 1.00 10.66 290 ALA C C 1
ATOM 6735 O O . ALA C 1 290 ? -19.453 21.474 22.349 1.00 11.38 290 ALA C O 1
ATOM 6737 N N . ARG C 1 291 ? -19.798 19.679 23.646 1.00 10.87 291 ARG C N 1
ATOM 6738 C CA . ARG C 1 291 ? -19.012 20.236 24.741 1.00 11.24 291 ARG C CA 1
ATOM 6739 C C . ARG C 1 291 ? -17.547 20.362 24.308 1.00 10.67 291 ARG C C 1
ATOM 6740 O O . ARG C 1 291 ? -16.876 21.340 24.652 1.00 10.54 291 ARG C O 1
ATOM 6748 N N . LEU C 1 292 ? -17.053 19.387 23.544 1.00 10.57 292 LEU C N 1
ATOM 6749 C CA . LEU C 1 292 ? -15.657 19.433 23.094 1.00 9.12 292 LEU C CA 1
ATOM 6750 C C . LEU C 1 292 ? -15.398 20.689 22.273 1.00 9.97 292 LEU C C 1
ATOM 6751 O O . LEU C 1 292 ? -14.353 21.332 22.416 1.00 10.70 292 LEU C O 1
ATOM 6756 N N . VAL C 1 293 ? -16.349 21.048 21.414 1.00 10.16 293 VAL C N 1
ATOM 6757 C CA . VAL C 1 293 ? -16.189 22.249 20.601 1.00 10.96 293 VAL C CA 1
ATOM 6758 C C . VAL C 1 293 ? -16.155 23.483 21.494 1.00 11.41 293 VAL C C 1
ATOM 6759 O O . VAL C 1 293 ? -15.306 24.360 21.326 1.00 13.06 293 VAL C O 1
ATOM 6763 N N . MET C 1 294 ? -17.085 23.555 22.442 1.00 11.19 294 MET C N 1
ATOM 6764 C CA . MET C 1 294 ? -17.139 24.693 23.351 1.00 11.53 294 MET C CA 1
ATOM 6765 C C . MET C 1 294 ? -15.893 24.795 24.223 1.00 12.13 294 MET C C 1
ATOM 6766 O O . MET C 1 294 ? -15.345 25.886 24.414 1.00 12.53 294 MET C O 1
ATOM 6771 N N . GLU C 1 295 ? -15.422 23.663 24.738 1.00 11.92 295 GLU C N 1
ATOM 6772 C CA . GLU C 1 295 ? -14.239 23.689 25.588 1.00 12.94 295 GLU C CA 1
ATOM 6773 C C . GLU C 1 295 ? -12.993 24.069 24.788 1.00 13.07 295 GLU C C 1
ATOM 6774 O O . GLU C 1 295 ? -12.103 24.754 25.297 1.00 14.38 295 GLU C O 1
ATOM 6780 N N . THR C 1 296 ? -12.931 23.629 23.536 1.00 13.96 296 THR C N 1
ATOM 6781 C CA . THR C 1 296 ? -11.803 23.959 22.682 1.00 12.84 296 THR C CA 1
ATOM 6782 C C . THR C 1 296 ? -11.819 25.465 22.452 1.00 14.95 296 THR C C 1
ATOM 6783 O O . THR C 1 296 ? -10.773 26.107 22.463 1.00 14.65 296 THR C O 1
ATOM 6787 N N . LEU C 1 297 ? -13.006 26.040 22.271 1.00 14.80 297 LEU C N 1
ATOM 6788 C CA . LEU C 1 297 ? -13.092 27.487 22.074 1.00 15.95 297 LEU C CA 1
ATOM 6789 C C . LEU C 1 297 ? -12.618 28.218 23.330 1.00 17.42 297 LEU C C 1
ATOM 6790 O O . LEU C 1 297 ? -11.985 29.272 23.240 1.00 16.34 297 LEU C O 1
ATOM 6795 N N . CYS C 1 298 ? -12.912 27.655 24.501 1.00 16.53 298 CYS C N 1
ATOM 6796 C CA . CYS C 1 298 ? -12.477 28.257 25.760 1.00 16.27 298 CYS C CA 1
ATOM 6797 C C . CYS C 1 298 ? -10.958 28.350 25.781 1.00 16.01 298 CYS C C 1
ATOM 6798 O O . CYS C 1 298 ? -10.391 29.366 26.191 1.00 17.48 298 CYS C O 1
ATOM 6801 N N . GLU C 1 299 ? -10.306 27.277 25.347 1.00 15.68 299 GLU C N 1
ATOM 6802 C CA . GLU C 1 299 ? -8.852 27.233 25.320 1.00 17.08 299 GLU C CA 1
ATOM 6803 C C . GLU C 1 299 ? -8.289 28.196 24.270 1.00 18.66 299 GLU C C 1
ATOM 6804 O O . GLU C 1 299 ? -7.317 28.903 24.533 1.00 19.19 299 GLU C O 1
ATOM 6810 N N . VAL C 1 300 ? -8.895 28.226 23.086 1.00 17.92 300 VAL C N 1
ATOM 6811 C CA . VAL C 1 300 ? -8.422 29.114 22.028 1.00 19.29 300 VAL C CA 1
ATOM 6812 C C . VAL C 1 300 ? -8.477 30.581 22.435 1.00 21.22 300 VAL C C 1
ATOM 6813 O O . VAL C 1 300 ? -7.522 31.323 22.210 1.00 22.73 300 VAL C O 1
ATOM 6817 N N . PHE C 1 301 ? -9.579 31.006 23.044 1.00 22.11 301 PHE C N 1
ATOM 6818 C CA . PHE C 1 301 ? -9.685 32.404 23.428 1.00 25.97 301 PHE C CA 1
ATOM 6819 C C . PHE C 1 301 ? -8.937 32.801 24.689 1.00 30.41 301 PHE C C 1
ATOM 6820 O O . PHE C 1 301 ? -8.779 33.989 24.972 1.00 31.02 301 PHE C O 1
ATOM 6828 N N . ASP C 1 302 ? -8.457 31.813 25.436 1.00 37.60 302 ASP C N 1
ATOM 6829 C CA . ASP C 1 302 ? -7.686 32.095 26.638 1.00 47.04 302 ASP C CA 1
ATOM 6830 C C . ASP C 1 302 ? -6.272 32.508 26.238 1.00 52.27 302 ASP C C 1
ATOM 6831 O O . ASP C 1 302 ? -5.559 33.145 27.012 1.00 53.88 302 ASP C O 1
ATOM 6836 N N . HIS C 1 303 ? -5.873 32.139 25.024 1.00 59.46 303 HIS C N 1
ATOM 6837 C CA . HIS C 1 303 ? -4.543 32.467 24.525 1.00 68.02 303 HIS C CA 1
ATOM 6838 C C . HIS C 1 303 ? -4.606 33.215 23.200 1.00 72.12 303 HIS C C 1
ATOM 6839 O O . HIS C 1 303 ? -3.997 32.798 22.215 1.00 72.94 303 HIS C O 1
ATOM 6846 N N . VAL C 1 304 ? -5.345 34.320 23.181 1.00 76.86 304 VAL C N 1
ATOM 6847 C CA . VAL C 1 304 ? -5.484 35.124 21.973 1.00 81.72 304 VAL C CA 1
ATOM 6848 C C . VAL C 1 304 ? -4.432 36.229 21.927 1.00 85.66 304 VAL C C 1
ATOM 6849 O O . VAL C 1 304 ? -4.403 37.107 22.790 1.00 84.98 304 VAL C O 1
ATOM 6853 N N . LEU C 1 305 ? -3.571 36.175 20.915 1.00 89.40 305 LEU C N 1
ATOM 6854 C CA . LEU C 1 305 ? -2.516 37.168 20.742 1.00 93.30 305 LEU C CA 1
ATOM 6855 C C . LEU C 1 305 ? -2.989 38.301 19.834 1.00 95.23 305 LEU C C 1
ATOM 6856 O O . LEU C 1 305 ? -2.376 38.498 18.763 1.00 95.22 305 LEU C O 1
ATOM 6862 N N . GLY D 1 3 ? -33.932 -33.603 4.606 1.00 42.32 3 GLY D N 1
ATOM 6863 C CA . GLY D 1 3 ? -33.121 -33.547 5.857 1.00 41.74 3 GLY D CA 1
ATOM 6864 C C . GLY D 1 3 ? -33.467 -32.343 6.714 1.00 40.66 3 GLY D C 1
ATOM 6865 O O . GLY D 1 3 ? -34.348 -31.561 6.351 1.00 41.73 3 GLY D O 1
ATOM 6866 N N . PRO D 1 4 ? -32.788 -32.159 7.858 1.00 41.06 4 PRO D N 1
ATOM 6867 C CA . PRO D 1 4 ? -33.073 -31.017 8.733 1.00 38.51 4 PRO D CA 1
ATOM 6868 C C . PRO D 1 4 ? -32.791 -29.687 8.043 1.00 37.14 4 PRO D C 1
ATOM 6869 O O . PRO D 1 4 ? -31.845 -29.570 7.262 1.00 36.70 4 PRO D O 1
ATOM 6873 N N . ALA D 1 5 ? -33.622 -28.690 8.334 1.00 36.72 5 ALA D N 1
ATOM 6874 C CA . ALA D 1 5 ? -33.470 -27.369 7.738 1.00 35.88 5 ALA D CA 1
ATOM 6875 C C . ALA D 1 5 ? -33.173 -26.312 8.791 1.00 34.88 5 ALA D C 1
ATOM 6876 O O . ALA D 1 5 ? -33.541 -26.459 9.958 1.00 35.01 5 ALA D O 1
ATOM 6878 N N . HIS D 1 6 ? -32.505 -25.247 8.367 1.00 34.34 6 HIS D N 1
ATOM 6879 C CA . HIS D 1 6 ? -32.156 -24.146 9.257 1.00 34.00 6 HIS D CA 1
ATOM 6880 C C . HIS D 1 6 ? -33.391 -23.383 9.730 1.00 33.91 6 HIS D C 1
ATOM 6881 O O . HIS D 1 6 ? -34.440 -23.402 9.081 1.00 33.33 6 HIS D O 1
ATOM 6888 N N . LEU D 1 7 ? -33.255 -22.719 10.872 1.00 32.93 7 LEU D N 1
ATOM 6889 C CA . LEU D 1 7 ? -34.325 -21.890 11.408 1.00 33.58 7 LEU D CA 1
ATOM 6890 C C . LEU D 1 7 ? -34.047 -20.548 10.744 1.00 32.22 7 LEU D C 1
ATOM 6891 O O . LEU D 1 7 ? -32.960 -20.340 10.206 1.00 32.00 7 LEU D O 1
ATOM 6896 N N . PRO D 1 8 ? -35.015 -19.620 10.768 1.00 30.59 8 PRO D N 1
ATOM 6897 C CA . PRO D 1 8 ? -34.773 -18.321 10.134 1.00 30.17 8 PRO D CA 1
ATOM 6898 C C . PRO D 1 8 ? -33.463 -17.654 10.565 1.00 30.37 8 PRO D C 1
ATOM 6899 O O . PRO D 1 8 ? -32.797 -17.002 9.761 1.00 29.31 8 PRO D O 1
ATOM 6903 N N . TYR D 1 9 ? -33.091 -17.824 11.830 1.00 29.06 9 TYR D N 1
ATOM 6904 C CA . TYR D 1 9 ? -31.863 -17.218 12.336 1.00 28.28 9 TYR D CA 1
ATOM 6905 C C . TYR D 1 9 ? -30.619 -18.035 12.029 1.00 27.90 9 TYR D C 1
ATOM 6906 O O . TYR D 1 9 ? -29.510 -17.644 12.395 1.00 26.21 9 TYR D O 1
ATOM 6915 N N . GLY D 1 10 ? -30.801 -19.168 11.359 1.00 26.06 10 GLY D N 1
ATOM 6916 C CA . GLY D 1 10 ? -29.663 -20.007 11.037 1.00 26.66 10 GLY D CA 1
ATOM 6917 C C . GLY D 1 10 ? -29.241 -19.973 9.582 1.00 26.72 10 GLY D C 1
ATOM 6918 O O . GLY D 1 10 ? -30.066 -19.772 8.686 1.00 26.56 10 GLY D O 1
ATOM 6919 N N . GLY D 1 11 ? -27.945 -20.164 9.352 1.00 27.32 11 GLY D N 1
ATOM 6920 C CA . GLY D 1 11 ? -27.415 -20.183 8.000 1.00 27.09 11 GLY D CA 1
ATOM 6921 C C . GLY D 1 11 ? -27.093 -18.840 7.376 1.00 27.94 11 GLY D C 1
ATOM 6922 O O . GLY D 1 11 ? -27.455 -17.785 7.903 1.00 26.04 11 GLY D O 1
ATOM 6923 N N . ILE D 1 12 ? -26.399 -18.888 6.242 1.00 27.53 12 ILE D N 1
ATOM 6924 C CA . ILE D 1 12 ? -26.017 -17.686 5.514 1.00 28.53 12 ILE D CA 1
ATOM 6925 C C . ILE D 1 12 ? -27.252 -17.127 4.816 1.00 28.58 12 ILE D C 1
ATOM 6926 O O . ILE D 1 12 ? -27.929 -17.831 4.064 1.00 28.81 12 ILE D O 1
ATOM 6931 N N . PRO D 1 13 ? -27.558 -15.844 5.055 1.00 27.74 13 PRO D N 1
ATOM 6932 C CA . PRO D 1 13 ? -28.727 -15.211 4.440 1.00 27.07 13 PRO D CA 1
ATOM 6933 C C . PRO D 1 13 ? -28.631 -14.905 2.943 1.00 25.40 13 PRO D C 1
ATOM 6934 O O . PRO D 1 13 ? -27.940 -13.977 2.527 1.00 25.86 13 PRO D O 1
ATOM 6938 N N . THR D 1 14 ? -29.317 -15.713 2.141 1.00 24.46 14 THR D N 1
ATOM 6939 C CA . THR D 1 14 ? -29.384 -15.514 0.695 1.00 23.56 14 THR D CA 1
ATOM 6940 C C . THR D 1 14 ? -30.879 -15.406 0.449 1.00 22.45 14 THR D C 1
ATOM 6941 O O . THR D 1 14 ? -31.664 -15.952 1.224 1.00 23.00 14 THR D O 1
ATOM 6945 N N . PHE D 1 15 ? -31.291 -14.702 -0.601 1.00 24.65 15 PHE D N 1
ATOM 6946 C CA . PHE D 1 15 ? -32.721 -14.549 -0.848 1.00 24.81 15 PHE D CA 1
ATOM 6947 C C . PHE D 1 15 ? -33.415 -15.887 -1.070 1.00 26.26 15 PHE D C 1
ATOM 6948 O O . PHE D 1 15 ? -32.978 -16.694 -1.891 1.00 27.39 15 PHE D O 1
ATOM 6956 N N . ALA D 1 16 ? -34.501 -16.107 -0.331 1.00 26.35 16 ALA D N 1
ATOM 6957 C CA . ALA D 1 16 ? -35.269 -17.347 -0.412 1.00 26.49 16 ALA D CA 1
ATOM 6958 C C . ALA D 1 16 ? -34.356 -18.516 -0.068 1.00 27.90 16 ALA D C 1
ATOM 6959 O O . ALA D 1 16 ? -34.650 -19.667 -0.397 1.00 27.04 16 ALA D O 1
ATOM 6961 N N . ARG D 1 17 ? -33.255 -18.203 0.612 1.00 28.58 17 ARG D N 1
ATOM 6962 C CA . ARG D 1 17 ? -32.254 -19.191 1.007 1.00 28.79 17 ARG D CA 1
ATOM 6963 C C . ARG D 1 17 ? -31.823 -19.965 -0.237 1.00 29.82 17 ARG D C 1
ATOM 6964 O O . ARG D 1 17 ? -31.522 -21.157 -0.177 1.00 29.19 17 ARG D O 1
ATOM 6972 N N . ALA D 1 18 ? -31.802 -19.267 -1.369 1.00 29.88 18 ALA D N 1
ATOM 6973 C CA . ALA D 1 18 ? -31.409 -19.864 -2.642 1.00 30.47 18 ALA D CA 1
ATOM 6974 C C . ALA D 1 18 ? -29.892 -19.992 -2.703 1.00 29.15 18 ALA D C 1
ATOM 6975 O O . ALA D 1 18 ? -29.178 -19.336 -1.946 1.00 30.67 18 ALA D O 1
ATOM 6977 N N . PRO D 1 19 ? -29.379 -20.849 -3.602 1.00 29.99 19 PRO D N 1
ATOM 6978 C CA . PRO D 1 19 ? -27.931 -21.021 -3.724 1.00 29.35 19 PRO D CA 1
ATOM 6979 C C . PRO D 1 19 ? -27.293 -19.737 -4.223 1.00 29.27 19 PRO D C 1
ATOM 6980 O O . PRO D 1 19 ? -27.891 -19.006 -5.011 1.00 30.06 19 PRO D O 1
ATOM 6984 N N . LEU D 1 20 ? -26.078 -19.468 -3.756 1.00 30.94 20 LEU D N 1
ATOM 6985 C CA . LEU D 1 20 ? -25.353 -18.263 -4.136 1.00 32.81 20 LEU D CA 1
ATOM 6986 C C . LEU D 1 20 ? -24.609 -18.430 -5.454 1.00 33.46 20 LEU D C 1
ATOM 6987 O O . LEU D 1 20 ? -23.942 -19.440 -5.673 1.00 34.89 20 LEU D O 1
ATOM 6992 N N . VAL D 1 21 ? -24.725 -17.435 -6.329 1.00 33.43 21 VAL D N 1
ATOM 6993 C CA . VAL D 1 21 ? -24.059 -17.472 -7.627 1.00 34.24 21 VAL D CA 1
ATOM 6994 C C . VAL D 1 21 ? -23.526 -16.095 -8.015 1.00 34.88 21 VAL D C 1
ATOM 6995 O O . VAL D 1 21 ? -23.798 -15.098 -7.345 1.00 35.96 21 VAL D O 1
ATOM 6999 N N . GLN D 1 22 ? -22.757 -16.057 -9.098 1.00 35.72 22 GLN D N 1
ATOM 7000 C CA . GLN D 1 22 ? -22.191 -14.815 -9.609 1.00 36.13 22 GLN D CA 1
ATOM 7001 C C . GLN D 1 22 ? -23.016 -14.359 -10.806 1.00 36.40 22 GLN D C 1
ATOM 7002 O O . GLN D 1 22 ? -23.416 -15.175 -11.638 1.00 36.65 22 GLN D O 1
ATOM 7008 N N . PRO D 1 23 ? -23.283 -13.047 -10.910 1.00 36.97 23 PRO D N 1
ATOM 7009 C CA . PRO D 1 23 ? -24.069 -12.493 -12.015 1.00 38.51 23 PRO D CA 1
ATOM 7010 C C . PRO D 1 23 ? -23.624 -12.984 -13.388 1.00 40.16 23 PRO D C 1
ATOM 7011 O O . PRO D 1 23 ? -24.446 -13.139 -14.291 1.00 40.73 23 PRO D O 1
ATOM 7015 N N . ASP D 1 24 ? -22.326 -13.234 -13.533 1.00 42.44 24 ASP D N 1
ATOM 7016 C CA . ASP D 1 24 ? -21.772 -13.697 -14.802 1.00 46.17 24 ASP D CA 1
ATOM 7017 C C . ASP D 1 24 ? -21.315 -15.151 -14.739 1.00 45.85 24 ASP D C 1
ATOM 7018 O O . ASP D 1 24 ? -20.507 -15.591 -15.556 1.00 46.34 24 ASP D O 1
ATOM 7023 N N . GLY D 1 25 ? -21.842 -15.896 -13.772 1.00 46.58 25 GLY D N 1
ATOM 7024 C CA . GLY D 1 25 ? -21.469 -17.293 -13.627 1.00 47.02 25 GLY D CA 1
ATOM 7025 C C . GLY D 1 25 ? -22.266 -18.241 -14.507 1.00 46.44 25 GLY D C 1
ATOM 7026 O O . GLY D 1 25 ? -23.202 -17.830 -15.192 1.00 46.11 25 GLY D O 1
ATOM 7027 N N . ASP D 1 26 ? -21.892 -19.517 -14.490 1.00 46.96 26 ASP D N 1
ATOM 7028 C CA . ASP D 1 26 ? -22.576 -20.529 -15.288 1.00 46.95 26 ASP D CA 1
ATOM 7029 C C . ASP D 1 26 ? -23.750 -21.119 -14.517 1.00 44.61 26 ASP D C 1
ATOM 7030 O O . ASP D 1 26 ? -23.626 -22.164 -13.874 1.00 44.90 26 ASP D O 1
ATOM 7035 N N . TRP D 1 27 ? -24.893 -20.445 -14.587 1.00 41.40 27 TRP D N 1
ATOM 7036 C CA . TRP D 1 27 ? -26.086 -20.900 -13.888 1.00 40.01 27 TRP D CA 1
ATOM 7037 C C . TRP D 1 27 ? -27.350 -20.474 -14.618 1.00 38.21 27 TRP D C 1
ATOM 7038 O O . TRP D 1 27 ? -27.310 -19.678 -15.556 1.00 38.60 27 TRP D O 1
ATOM 7049 N N . GLN D 1 28 ? -28.473 -21.008 -14.159 1.00 37.43 28 GLN D N 1
ATOM 7050 C CA . GLN D 1 28 ? -29.777 -20.695 -14.716 1.00 38.60 28 GLN D CA 1
ATOM 7051 C C . GLN D 1 28 ? -30.803 -21.032 -13.648 1.00 35.44 28 GLN D C 1
ATOM 7052 O O . GLN D 1 28 ? -30.661 -22.025 -12.934 1.00 36.34 28 GLN D O 1
ATOM 7058 N N . ALA D 1 29 ? -31.824 -20.196 -13.523 1.00 31.86 29 ALA D N 1
ATOM 7059 C CA . ALA D 1 29 ? -32.871 -20.431 -12.539 1.00 29.59 29 ALA D CA 1
ATOM 7060 C C . ALA D 1 29 ? -34.125 -19.715 -12.991 1.00 26.93 29 ALA D C 1
ATOM 7061 O O . ALA D 1 29 ? -34.062 -18.795 -13.802 1.00 27.00 29 ALA D O 1
ATOM 7063 N N . ASP D 1 30 ? -35.269 -20.141 -12.477 1.00 26.86 30 ASP D N 1
ATOM 7064 C CA . ASP D 1 30 ? -36.521 -19.505 -12.847 1.00 25.75 30 ASP D CA 1
ATOM 7065 C C . ASP D 1 30 ? -36.529 -18.091 -12.270 1.00 25.27 30 ASP D C 1
ATOM 7066 O O . ASP D 1 30 ? -36.971 -17.147 -12.925 1.00 23.98 30 ASP D O 1
ATOM 7071 N N . VAL D 1 31 ? -36.021 -17.955 -11.045 1.00 24.97 31 VAL D N 1
ATOM 7072 C CA . VAL D 1 31 ? -35.957 -16.659 -10.362 1.00 23.32 31 VAL D CA 1
ATOM 7073 C C . VAL D 1 31 ? -34.537 -16.348 -9.877 1.00 22.80 31 VAL D C 1
ATOM 7074 O O . VAL D 1 31 ? -33.874 -17.201 -9.289 1.00 22.06 31 VAL D O 1
ATOM 7078 N N . ALA D 1 32 ? -34.076 -15.123 -10.121 1.00 22.82 32 ALA D N 1
ATOM 7079 C CA . ALA D 1 32 ? -32.744 -14.708 -9.693 1.00 23.34 32 ALA D CA 1
ATOM 7080 C C . ALA D 1 32 ? -32.780 -13.349 -8.993 1.00 23.25 32 ALA D C 1
ATOM 7081 O O . ALA D 1 32 ? -33.264 -12.363 -9.552 1.00 22.52 32 ALA D O 1
ATOM 7083 N N . ALA D 1 33 ? -32.258 -13.303 -7.770 1.00 23.29 33 ALA D N 1
ATOM 7084 C CA . ALA D 1 33 ? -32.227 -12.065 -6.997 1.00 21.90 33 ALA D CA 1
ATOM 7085 C C . ALA D 1 33 ? -30.909 -11.319 -7.176 1.00 21.59 33 ALA D C 1
ATOM 7086 O O . ALA D 1 33 ? -29.846 -11.929 -7.284 1.00 21.15 33 ALA D O 1
ATOM 7088 N N . LEU D 1 34 ? -30.993 -9.992 -7.209 1.00 20.09 34 LEU D N 1
ATOM 7089 C CA . LEU D 1 34 ? -29.824 -9.132 -7.349 1.00 20.52 34 LEU D CA 1
ATOM 7090 C C . LEU D 1 34 ? -30.022 -7.897 -6.473 1.00 20.86 34 LEU D C 1
ATOM 7091 O O . LEU D 1 34 ? -31.033 -7.204 -6.594 1.00 20.11 34 LEU D O 1
ATOM 7096 N N . GLY D 1 35 ? -29.053 -7.625 -5.601 1.00 20.71 35 GLY D N 1
ATOM 7097 C CA . GLY D 1 35 ? -29.151 -6.475 -4.716 1.00 19.19 35 GLY D CA 1
ATOM 7098 C C . GLY D 1 35 ? -28.431 -5.241 -5.225 1.00 18.40 35 GLY D C 1
ATOM 7099 O O . GLY D 1 35 ? -27.415 -5.334 -5.915 1.00 18.25 35 GLY D O 1
ATOM 7100 N N . VAL D 1 36 ? -28.964 -4.075 -4.876 1.00 16.68 36 VAL D N 1
ATOM 7101 C CA . VAL D 1 36 ? -28.388 -2.801 -5.282 1.00 14.85 36 VAL D CA 1
ATOM 7102 C C . VAL D 1 36 ? -28.375 -1.871 -4.057 1.00 15.80 36 VAL D C 1
ATOM 7103 O O . VAL D 1 36 ? -29.231 -0.998 -3.924 1.00 17.00 36 VAL D O 1
ATOM 7107 N N . PRO D 1 37 ? -27.400 -2.054 -3.150 1.00 16.14 37 PRO D N 1
ATOM 7108 C CA . PRO D 1 37 ? -27.226 -1.269 -1.914 1.00 15.04 37 PRO D CA 1
ATOM 7109 C C . PRO D 1 37 ? -26.762 0.166 -2.152 1.00 16.46 37 PRO D C 1
ATOM 7110 O O . PRO D 1 37 ? -25.691 0.575 -1.692 1.00 17.94 37 PRO D O 1
ATOM 7114 N N . PHE D 1 38 ? -27.603 0.927 -2.846 1.00 15.44 38 PHE D N 1
ATOM 7115 C CA . PHE D 1 38 ? -27.329 2.312 -3.214 1.00 15.37 38 PHE D CA 1
ATOM 7116 C C . PHE D 1 38 ? -28.416 3.232 -2.640 1.00 16.35 38 PHE D C 1
ATOM 7117 O O . PHE D 1 38 ? -29.595 3.070 -2.974 1.00 17.51 38 PHE D O 1
ATOM 7125 N N . ASP D 1 39 ? -28.037 4.185 -1.789 1.00 15.76 39 ASP D N 1
ATOM 7126 C CA . ASP D 1 39 ? -29.026 5.105 -1.220 1.00 15.92 39 ASP D CA 1
ATOM 7127 C C . ASP D 1 39 ? -28.576 6.565 -1.113 1.00 15.04 39 ASP D C 1
ATOM 7128 O O . ASP D 1 39 ? -29.185 7.359 -0.391 1.00 15.13 39 ASP D O 1
ATOM 7133 N N . ILE D 1 40 ? -27.530 6.942 -1.844 1.00 13.89 40 ILE D N 1
ATOM 7134 C CA . ILE D 1 40 ? -27.051 8.319 -1.762 1.00 13.76 40 ILE D CA 1
ATOM 7135 C C . ILE D 1 40 ? -27.850 9.306 -2.612 1.00 14.46 40 ILE D C 1
ATOM 7136 O O . ILE D 1 40 ? -27.564 10.505 -2.607 1.00 15.05 40 ILE D O 1
ATOM 7141 N N . ALA D 1 41 ? -28.853 8.810 -3.329 1.00 13.87 41 ALA D N 1
ATOM 7142 C CA . ALA D 1 41 ? -29.673 9.678 -4.171 1.00 16.01 41 ALA D CA 1
ATOM 7143 C C . ALA D 1 41 ? -30.954 10.158 -3.487 1.00 15.97 41 ALA D C 1
ATOM 7144 O O . ALA D 1 41 ? -31.607 11.084 -3.975 1.00 18.12 41 ALA D O 1
ATOM 7146 N N . LEU D 1 42 ? -31.330 9.545 -2.369 1.00 14.78 42 LEU D N 1
ATOM 7147 C CA . LEU D 1 42 ? -32.548 9.988 -1.699 1.00 14.82 42 LEU D CA 1
ATOM 7148 C C . LEU D 1 42 ? -32.321 11.342 -1.027 1.00 15.19 42 LEU D C 1
ATOM 7149 O O . LEU D 1 42 ? -31.182 11.733 -0.737 1.00 15.78 42 LEU D O 1
ATOM 7154 N N . GLY D 1 43 ? -33.404 12.074 -0.793 1.00 14.46 43 GLY D N 1
ATOM 7155 C CA . GLY D 1 43 ? -33.260 13.392 -0.210 1.00 13.79 43 GLY D CA 1
ATOM 7156 C C . GLY D 1 43 ? -33.559 13.575 1.260 1.00 14.17 43 GLY D C 1
ATOM 7157 O O . GLY D 1 43 ? -33.528 14.704 1.744 1.00 14.87 43 GLY D O 1
ATOM 7158 N N . PHE D 1 44 ? -33.824 12.496 1.988 1.00 12.51 44 PHE D N 1
ATOM 7159 C CA . PHE D 1 44 ? -34.147 12.650 3.400 1.00 12.89 44 PHE D CA 1
ATOM 7160 C C . PHE D 1 44 ? -33.361 11.729 4.329 1.00 12.60 44 PHE D C 1
ATOM 7161 O O . PHE D 1 44 ? -32.219 12.018 4.671 1.00 14.00 44 PHE D O 1
ATOM 7169 N N . ARG D 1 45 ? -33.973 10.616 4.723 1.00 11.68 45 ARG D N 1
ATOM 7170 C CA . ARG D 1 45 ? -33.343 9.683 5.656 1.00 11.17 45 ARG D CA 1
ATOM 7171 C C . ARG D 1 45 ? -32.716 8.455 4.997 1.00 11.36 45 ARG D C 1
ATOM 7172 O O . ARG D 1 45 ? -33.412 7.615 4.445 1.00 12.11 45 ARG D O 1
ATOM 7180 N N . PRO D 1 46 ? -31.382 8.330 5.067 1.00 11.90 46 PRO D N 1
ATOM 7181 C CA . PRO D 1 46 ? -30.691 7.188 4.463 1.00 11.93 46 PRO D CA 1
ATOM 7182 C C . PRO D 1 46 ? -30.913 5.881 5.224 1.00 12.36 46 PRO D C 1
ATOM 7183 O O . PRO D 1 46 ? -31.461 5.877 6.328 1.00 11.72 46 PRO D O 1
ATOM 7187 N N . GLY D 1 47 ? -30.491 4.770 4.620 1.00 11.97 47 GLY D N 1
ATOM 7188 C CA . GLY D 1 47 ? -30.650 3.476 5.257 1.00 12.89 47 GLY D CA 1
ATOM 7189 C C . GLY D 1 47 ? -31.012 2.378 4.271 1.00 13.16 47 GLY D C 1
ATOM 7190 O O . GLY D 1 47 ? -30.796 1.190 4.532 1.00 13.57 47 GLY D O 1
ATOM 7191 N N . ALA D 1 48 ? -31.564 2.771 3.129 1.00 12.57 48 ALA D N 1
ATOM 7192 C CA . ALA D 1 48 ? -31.958 1.808 2.115 1.00 10.53 48 ALA D CA 1
ATOM 7193 C C . ALA D 1 48 ? -30.781 0.972 1.609 1.00 11.99 48 ALA D C 1
ATOM 7194 O O . ALA D 1 48 ? -30.993 -0.079 1.008 1.00 12.19 48 ALA D O 1
ATOM 7196 N N . ARG D 1 49 ? -29.549 1.422 1.840 1.00 13.57 49 ARG D N 1
ATOM 7197 C CA . ARG D 1 49 ? -28.391 0.645 1.384 1.00 15.64 49 ARG D CA 1
ATOM 7198 C C . ARG D 1 49 ? -28.290 -0.668 2.143 1.00 16.86 49 ARG D C 1
ATOM 7199 O O . ARG D 1 49 ? -27.609 -1.598 1.705 1.00 16.34 49 ARG D O 1
ATOM 7207 N N . PHE D 1 50 ? -28.965 -0.739 3.288 1.00 15.01 50 PHE D N 1
ATOM 7208 C CA . PHE D 1 50 ? -28.967 -1.952 4.103 1.00 15.60 50 PHE D CA 1
ATOM 7209 C C . PHE D 1 50 ? -30.163 -2.847 3.764 1.00 13.65 50 PHE D C 1
ATOM 7210 O O . PHE D 1 50 ? -30.282 -3.953 4.295 1.00 13.34 50 PHE D O 1
ATOM 7218 N N . ALA D 1 51 ? -31.053 -2.370 2.892 1.00 13.47 51 ALA D N 1
ATOM 7219 C CA . ALA D 1 51 ? -32.252 -3.129 2.537 1.00 12.57 51 ALA D CA 1
ATOM 7220 C C . ALA D 1 51 ? -32.013 -4.497 1.883 1.00 13.13 51 ALA D C 1
ATOM 7221 O O . ALA D 1 51 ? -32.660 -5.479 2.244 1.00 12.91 51 ALA D O 1
ATOM 7223 N N . PRO D 1 52 ? -31.097 -4.578 0.908 1.00 14.54 52 PRO D N 1
ATOM 7224 C CA . PRO D 1 52 ? -30.864 -5.886 0.281 1.00 15.47 52 PRO D CA 1
ATOM 7225 C C . PRO D 1 52 ? -30.568 -6.957 1.331 1.00 16.09 52 PRO D C 1
ATOM 7226 O O . PRO D 1 52 ? -31.165 -8.035 1.323 1.00 16.25 52 PRO D O 1
ATOM 7230 N N . ARG D 1 53 ? -29.658 -6.642 2.249 1.00 16.24 53 ARG D N 1
ATOM 7231 C CA . ARG D 1 53 ? -29.279 -7.579 3.305 1.00 16.30 53 ARG D CA 1
ATOM 7232 C C . ARG D 1 53 ? -30.469 -7.878 4.217 1.00 16.76 53 ARG D C 1
ATOM 7233 O O . ARG D 1 53 ? -30.704 -9.027 4.582 1.00 16.11 53 ARG D O 1
ATOM 7241 N N . ALA D 1 54 ? -31.225 -6.841 4.577 1.00 16.07 54 ALA D N 1
ATOM 7242 C CA . ALA D 1 54 ? -32.385 -7.013 5.441 1.00 16.08 54 ALA D CA 1
ATOM 7243 C C . ALA D 1 54 ? -33.440 -7.896 4.784 1.00 15.00 54 ALA D C 1
ATOM 7244 O O . ALA D 1 54 ? -34.056 -8.730 5.438 1.00 13.82 54 ALA D O 1
ATOM 7246 N N . LEU D 1 55 ? -33.645 -7.707 3.486 1.00 16.07 55 LEU D N 1
ATOM 7247 C CA . LEU D 1 55 ? -34.634 -8.489 2.746 1.00 14.77 55 LEU D CA 1
ATOM 7248 C C . LEU D 1 55 ? -34.232 -9.961 2.644 1.00 17.36 55 LEU D C 1
ATOM 7249 O O . LEU D 1 55 ? -35.075 -10.858 2.748 1.00 15.82 55 LEU D O 1
ATOM 7254 N N . ARG D 1 56 ? -32.943 -10.205 2.436 1.00 17.48 56 ARG D N 1
ATOM 7255 C CA . ARG D 1 56 ? -32.449 -11.575 2.350 1.00 17.92 56 ARG D CA 1
ATOM 7256 C C . ARG D 1 56 ? -32.722 -12.262 3.682 1.00 18.48 56 ARG D C 1
ATOM 7257 O O . ARG D 1 56 ? -33.294 -13.351 3.729 1.00 20.12 56 ARG D O 1
ATOM 7265 N N . GLU D 1 57 ? -32.327 -11.611 4.771 1.00 18.18 57 GLU D N 1
ATOM 7266 C CA . GLU D 1 57 ? -32.538 -12.171 6.097 1.00 19.99 57 GLU D CA 1
ATOM 7267 C C . GLU D 1 57 ? -34.013 -12.443 6.379 1.00 18.52 57 GLU D C 1
ATOM 7268 O O . GLU D 1 57 ? -34.369 -13.491 6.920 1.00 17.96 57 GLU D O 1
ATOM 7274 N N . ALA D 1 58 ? -34.871 -11.505 5.990 1.00 17.47 58 ALA D N 1
ATOM 7275 C CA . ALA D 1 58 ? -36.304 -11.646 6.208 1.00 16.61 58 ALA D CA 1
ATOM 7276 C C . ALA D 1 58 ? -36.928 -12.731 5.334 1.00 17.05 58 ALA D C 1
ATOM 7277 O O . ALA D 1 58 ? -37.934 -13.332 5.709 1.00 16.95 58 ALA D O 1
ATOM 7279 N N . SER D 1 59 ? -36.328 -12.983 4.179 1.00 16.68 59 SER D N 1
ATOM 7280 C CA . SER D 1 59 ? -36.861 -13.986 3.259 1.00 18.75 59 SER D CA 1
ATOM 7281 C C . SER D 1 59 ? -36.706 -15.411 3.783 1.00 20.30 59 SER D C 1
ATOM 7282 O O . SER D 1 59 ? -37.322 -16.338 3.256 1.00 19.72 59 SER D O 1
ATOM 7285 N N . LEU D 1 60 ? -35.893 -15.587 4.823 1.00 21.29 60 LEU D N 1
ATOM 7286 C CA . LEU D 1 60 ? -35.686 -16.912 5.402 1.00 21.29 60 LEU D CA 1
ATOM 7287 C C . LEU D 1 60 ? -36.950 -17.342 6.137 1.00 23.36 60 LEU D C 1
ATOM 7288 O O . LEU D 1 60 ? -37.097 -18.497 6.538 1.00 22.97 60 LEU D O 1
ATOM 7293 N N . ARG D 1 61 ? -37.859 -16.390 6.310 1.00 23.51 61 ARG D N 1
ATOM 7294 C CA . ARG D 1 61 ? -39.139 -16.635 6.959 1.00 27.81 61 ARG D CA 1
ATOM 7295 C C . ARG D 1 61 ? -40.143 -17.045 5.885 1.00 26.33 61 ARG D C 1
ATOM 7296 O O . ARG D 1 61 ? -41.250 -17.483 6.187 1.00 28.60 61 ARG D O 1
ATOM 7304 N N . SER D 1 62 ? -39.743 -16.900 4.627 1.00 26.78 62 SER D N 1
ATOM 7305 C CA . SER D 1 62 ? -40.616 -17.236 3.510 1.00 26.28 62 SER D CA 1
ATOM 7306 C C . SER D 1 62 ? -39.876 -18.009 2.430 1.00 26.27 62 SER D C 1
ATOM 7307 O O . SER D 1 62 ? -39.766 -17.553 1.290 1.00 26.06 62 SER D O 1
ATOM 7310 N N . VAL D 1 63 ? -39.366 -19.181 2.788 1.00 25.91 63 VAL D N 1
ATOM 7311 C CA . VAL D 1 63 ? -38.639 -20.005 1.833 1.00 26.62 63 VAL D CA 1
ATOM 7312 C C . VAL D 1 63 ? -39.617 -20.869 1.036 1.00 28.06 63 VAL D C 1
ATOM 7313 O O . VAL D 1 63 ? -40.456 -21.563 1.608 1.00 26.22 63 VAL D O 1
ATOM 7317 N N . PRO D 1 64 ? -39.523 -20.826 -0.304 1.00 29.01 64 PRO D N 1
ATOM 7318 C CA . PRO D 1 64 ? -40.398 -21.598 -1.190 1.00 29.77 64 PRO D CA 1
ATOM 7319 C C . PRO D 1 64 ? -40.060 -23.085 -1.183 1.00 30.50 64 PRO D C 1
ATOM 7320 O O . PRO D 1 64 ? -38.960 -23.473 -0.788 1.00 28.48 64 PRO D O 1
ATOM 7324 N N . PRO D 1 65 ? -41.002 -23.936 -1.624 1.00 31.38 65 PRO D N 1
ATOM 7325 C CA . PRO D 1 65 ? -42.342 -23.586 -2.113 1.00 29.54 65 PRO D CA 1
ATOM 7326 C C . PRO D 1 65 ? -43.330 -23.346 -0.970 1.00 29.60 65 PRO D C 1
ATOM 7327 O O . PRO D 1 65 ? -42.973 -23.481 0.202 1.00 30.08 65 PRO D O 1
ATOM 7331 N N . PHE D 1 66 ? -44.569 -22.999 -1.310 1.00 29.24 66 PHE D N 1
ATOM 7332 C CA . PHE D 1 66 ? -45.584 -22.729 -0.296 1.00 30.03 66 PHE D CA 1
ATOM 7333 C C . PHE D 1 66 ? -46.880 -23.510 -0.493 1.00 29.97 66 PHE D C 1
ATOM 7334 O O . PHE D 1 66 ? -47.447 -23.524 -1.585 1.00 30.05 66 PHE D O 1
ATOM 7342 N N . THR D 1 67 ? -47.348 -24.149 0.577 1.00 29.63 67 THR D N 1
ATOM 7343 C CA . THR D 1 67 ? -48.592 -24.910 0.537 1.00 30.41 67 THR D CA 1
ATOM 7344 C C . THR D 1 67 ? -49.627 -24.196 1.408 1.00 30.91 67 THR D C 1
ATOM 7345 O O . THR D 1 67 ? -49.499 -24.145 2.635 1.00 29.48 67 THR D O 1
ATOM 7349 N N . GLY D 1 68 ? -50.653 -23.648 0.770 1.00 30.87 68 GLY D N 1
ATOM 7350 C CA . GLY D 1 68 ? -51.680 -22.934 1.507 1.00 33.62 68 GLY D CA 1
ATOM 7351 C C . GLY D 1 68 ? -52.641 -23.815 2.281 1.00 35.12 68 GLY D C 1
ATOM 7352 O O . GLY D 1 68 ? -52.494 -25.038 2.322 1.00 35.06 68 GLY D O 1
ATOM 7353 N N . LEU D 1 69 ? -53.636 -23.179 2.893 1.00 36.63 69 LEU D N 1
ATOM 7354 C CA . LEU D 1 69 ? -54.642 -23.881 3.681 1.00 39.52 69 LEU D CA 1
ATOM 7355 C C . LEU D 1 69 ? -55.481 -24.818 2.814 1.00 41.50 69 LEU D C 1
ATOM 7356 O O . LEU D 1 69 ? -56.109 -25.754 3.318 1.00 42.47 69 LEU D O 1
ATOM 7361 N N . ASP D 1 70 ? -55.484 -24.561 1.511 1.00 43.37 70 ASP D N 1
ATOM 7362 C CA . ASP D 1 70 ? -56.243 -25.369 0.564 1.00 45.35 70 ASP D CA 1
ATOM 7363 C C . ASP D 1 70 ? -55.411 -26.508 -0.014 1.00 44.71 70 ASP D C 1
ATOM 7364 O O . ASP D 1 70 ? -55.782 -27.109 -1.021 1.00 44.60 70 ASP D O 1
ATOM 7369 N N . GLY D 1 71 ? -54.279 -26.791 0.621 1.00 44.20 71 GLY D N 1
ATOM 7370 C CA . GLY D 1 71 ? -53.420 -27.868 0.163 1.00 45.36 71 GLY D CA 1
ATOM 7371 C C . GLY D 1 71 ? -52.701 -27.628 -1.151 1.00 45.14 71 GLY D C 1
ATOM 7372 O O . GLY D 1 71 ? -51.799 -28.388 -1.509 1.00 46.24 71 GLY D O 1
ATOM 7373 N N . LYS D 1 72 ? -53.092 -26.585 -1.876 1.00 44.49 72 LYS D N 1
ATOM 7374 C CA . LYS D 1 72 ? -52.456 -26.270 -3.154 1.00 44.87 72 LYS D CA 1
ATOM 7375 C C . LYS D 1 72 ? -51.053 -25.726 -2.907 1.00 42.35 72 LYS D C 1
ATOM 7376 O O . LYS D 1 72 ? -50.840 -24.936 -1.989 1.00 42.95 72 LYS D O 1
ATOM 7382 N N . THR D 1 73 ? -50.098 -26.154 -3.727 1.00 40.01 73 THR D N 1
ATOM 7383 C CA . THR D 1 73 ? -48.713 -25.718 -3.580 1.00 37.96 73 THR D CA 1
ATOM 7384 C C . THR D 1 73 ? -48.255 -24.834 -4.735 1.00 36.81 73 THR D C 1
ATOM 7385 O O . THR D 1 73 ? -48.419 -25.187 -5.899 1.00 35.54 73 THR D O 1
ATOM 7389 N N . ARG D 1 74 ? -47.674 -23.685 -4.405 1.00 34.23 74 ARG D N 1
ATOM 7390 C CA . ARG D 1 74 ? -47.189 -22.765 -5.425 1.00 33.52 74 ARG D CA 1
ATOM 7391 C C . ARG D 1 74 ? -45.669 -22.710 -5.433 1.00 32.91 74 ARG D C 1
ATOM 7392 O O . ARG D 1 74 ? -45.022 -23.000 -4.425 1.00 31.89 74 ARG D O 1
ATOM 7400 N N . LEU D 1 75 ? -45.111 -22.340 -6.583 1.00 32.75 75 LEU D N 1
ATOM 7401 C CA . LEU D 1 75 ? -43.665 -22.257 -6.773 1.00 33.02 75 LEU D CA 1
ATOM 7402 C C . LEU D 1 75 ? -43.021 -23.639 -6.677 1.00 35.07 75 LEU D C 1
ATOM 7403 O O . LEU D 1 75 ? -41.802 -23.768 -6.537 1.00 34.72 75 LEU D O 1
ATOM 7408 N N . GLN D 1 76 ? -43.853 -24.671 -6.753 1.00 36.85 76 GLN D N 1
ATOM 7409 C CA . GLN D 1 76 ? -43.372 -26.044 -6.692 1.00 39.63 76 GLN D CA 1
ATOM 7410 C C . GLN D 1 76 ? -42.511 -26.331 -7.915 1.00 38.57 76 GLN D C 1
ATOM 7411 O O . GLN D 1 76 ? -43.003 -26.315 -9.042 1.00 39.00 76 GLN D O 1
ATOM 7417 N N . GLY D 1 77 ? -41.227 -26.585 -7.691 1.00 37.09 77 GLY D N 1
ATOM 7418 C CA . GLY D 1 77 ? -40.335 -26.875 -8.799 1.00 36.65 77 GLY D CA 1
ATOM 7419 C C . GLY D 1 77 ? -39.635 -25.654 -9.367 1.00 36.64 77 GLY D C 1
ATOM 7420 O O . GLY D 1 77 ? -38.746 -25.784 -10.211 1.00 36.06 77 GLY D O 1
ATOM 7421 N N . VAL D 1 78 ? -40.032 -24.467 -8.917 1.00 36.27 78 VAL D N 1
ATOM 7422 C CA . VAL D 1 78 ? -39.413 -23.232 -9.390 1.00 33.18 78 VAL D CA 1
ATOM 7423 C C . VAL D 1 78 ? -38.069 -23.042 -8.700 1.00 32.23 78 VAL D C 1
ATOM 7424 O O . VAL D 1 78 ? -37.981 -23.069 -7.471 1.00 30.74 78 VAL D O 1
ATOM 7428 N N . THR D 1 79 ? -37.027 -22.841 -9.499 1.00 29.59 79 THR D N 1
ATOM 7429 C CA . THR D 1 79 ? -35.673 -22.670 -8.985 1.00 30.02 79 THR D CA 1
ATOM 7430 C C . THR D 1 79 ? -35.287 -21.211 -8.757 1.00 29.54 79 THR D C 1
ATOM 7431 O O . THR D 1 79 ? -35.612 -20.335 -9.559 1.00 31.02 79 THR D O 1
ATOM 7435 N N . PHE D 1 80 ? -34.572 -20.965 -7.663 1.00 28.79 80 PHE D N 1
ATOM 7436 C CA . PHE D 1 80 ? -34.125 -19.619 -7.319 1.00 28.52 80 PHE D CA 1
ATOM 7437 C C . PHE D 1 80 ? -32.606 -19.542 -7.247 1.00 28.25 80 PHE D C 1
ATOM 7438 O O . PHE D 1 80 ? -31.927 -20.554 -7.074 1.00 28.42 80 PHE D O 1
ATOM 7446 N N . ALA D 1 81 ? -32.083 -18.329 -7.374 1.00 28.27 81 ALA D N 1
ATOM 7447 C CA . ALA D 1 81 ? -30.648 -18.089 -7.295 1.00 28.26 81 ALA D CA 1
ATOM 7448 C C . ALA D 1 81 ? -30.422 -16.687 -6.731 1.00 27.21 81 ALA D C 1
ATOM 7449 O O . ALA D 1 81 ? -31.252 -15.800 -6.923 1.00 27.11 81 ALA D O 1
ATOM 7451 N N . ASP D 1 82 ? -29.316 -16.496 -6.017 1.00 25.94 82 ASP D N 1
ATOM 7452 C CA . ASP D 1 82 ? -28.994 -15.186 -5.458 1.00 26.77 82 ASP D CA 1
ATOM 7453 C C . ASP D 1 82 ? -27.679 -14.757 -6.082 1.00 26.57 82 ASP D C 1
ATOM 7454 O O . ASP D 1 82 ? -26.631 -15.322 -5.779 1.00 28.66 82 ASP D O 1
ATOM 7459 N N . ALA D 1 83 ? -27.737 -13.755 -6.951 1.00 25.56 83 ALA D N 1
ATOM 7460 C CA . ALA D 1 83 ? -26.546 -13.269 -7.637 1.00 24.79 83 ALA D CA 1
ATOM 7461 C C . ALA D 1 83 ? -25.756 -12.239 -6.841 1.00 24.66 83 ALA D C 1
ATOM 7462 O O . ALA D 1 83 ? -24.919 -11.528 -7.398 1.00 23.62 83 ALA D O 1
ATOM 7464 N N . GLY D 1 84 ? -26.016 -12.163 -5.539 1.00 23.02 84 GLY D N 1
ATOM 7465 C CA . GLY D 1 84 ? -25.307 -11.208 -4.708 1.00 22.84 84 GLY D CA 1
ATOM 7466 C C . GLY D 1 84 ? -25.713 -9.772 -4.986 1.00 21.61 84 GLY D C 1
ATOM 7467 O O . GLY D 1 84 ? -26.845 -9.510 -5.392 1.00 20.94 84 GLY D O 1
ATOM 7468 N N . ASP D 1 85 ? -24.787 -8.844 -4.764 1.00 20.64 85 ASP D N 1
ATOM 7469 C CA . ASP D 1 85 ? -25.043 -7.424 -4.982 1.00 20.45 85 ASP D CA 1
ATOM 7470 C C . ASP D 1 85 ? -24.130 -6.824 -6.035 1.00 21.16 85 ASP D C 1
ATOM 7471 O O . ASP D 1 85 ? -23.028 -7.319 -6.290 1.00 21.38 85 ASP D O 1
ATOM 7476 N N . VAL D 1 86 ? -24.599 -5.735 -6.630 1.00 20.20 86 VAL D N 1
ATOM 7477 C CA . VAL D 1 86 ? -23.825 -5.008 -7.612 1.00 19.38 86 VAL D CA 1
ATOM 7478 C C . VAL D 1 86 ? -22.678 -4.398 -6.818 1.00 21.30 86 VAL D C 1
ATOM 7479 O O . VAL D 1 86 ? -22.888 -3.920 -5.698 1.00 21.07 86 VAL D O 1
ATOM 7483 N N . ILE D 1 87 ? -21.470 -4.429 -7.371 1.00 20.38 87 ILE D N 1
ATOM 7484 C CA . ILE D 1 87 ? -20.323 -3.845 -6.686 1.00 22.74 87 ILE D CA 1
ATOM 7485 C C . ILE D 1 87 ? -20.352 -2.360 -6.987 1.00 22.47 87 ILE D C 1
ATOM 7486 O O . ILE D 1 87 ? -20.016 -1.928 -8.090 1.00 23.71 87 ILE D O 1
ATOM 7491 N N . LEU D 1 88 ? -20.747 -1.576 -5.991 1.00 20.86 88 LEU D N 1
ATOM 7492 C CA . LEU D 1 88 ? -20.867 -0.144 -6.167 1.00 19.55 88 LEU D CA 1
ATOM 7493 C C . LEU D 1 88 ? -19.672 0.639 -5.675 1.00 18.93 88 LEU D C 1
ATOM 7494 O O . LEU D 1 88 ? -19.045 0.283 -4.679 1.00 19.66 88 LEU D O 1
ATOM 7499 N N . PRO D 1 89 ? -19.335 1.723 -6.378 1.00 18.07 89 PRO D N 1
ATOM 7500 C CA . PRO D 1 89 ? -18.207 2.563 -5.983 1.00 18.40 89 PRO D CA 1
ATOM 7501 C C . PRO D 1 89 ? -18.777 3.531 -4.947 1.00 18.49 89 PRO D C 1
ATOM 7502 O O . PRO D 1 89 ? -19.975 3.485 -4.665 1.00 16.31 89 PRO D O 1
ATOM 7506 N N . SER D 1 90 ? -17.929 4.377 -4.371 1.00 18.09 90 SER D N 1
ATOM 7507 C CA . SER D 1 90 ? -18.396 5.397 -3.436 1.00 18.26 90 SER D CA 1
ATOM 7508 C C . SER D 1 90 ? -18.696 6.574 -4.352 1.00 18.64 90 SER D C 1
ATOM 7509 O O . SER D 1 90 ? -17.968 6.793 -5.323 1.00 19.41 90 SER D O 1
ATOM 7512 N N . LEU D 1 91 ? -19.761 7.319 -4.066 1.00 16.81 91 LEU D N 1
ATOM 7513 C CA . LEU D 1 91 ? -20.137 8.454 -4.915 1.00 17.96 91 LEU D CA 1
ATOM 7514 C C . LEU D 1 91 ? -20.199 7.953 -6.362 1.00 16.49 91 LEU D C 1
ATOM 7515 O O . LEU D 1 91 ? -20.729 6.874 -6.615 1.00 20.17 91 LEU D O 1
ATOM 7520 N N . GLU D 1 92 ? -19.667 8.735 -7.299 1.00 18.16 92 GLU D N 1
ATOM 7521 C CA . GLU D 1 92 ? -19.625 8.343 -8.715 1.00 19.11 92 GLU D CA 1
ATOM 7522 C C . GLU D 1 92 ? -20.945 7.750 -9.196 1.00 18.45 92 GLU D C 1
ATOM 7523 O O . GLU D 1 92 ? -20.984 6.617 -9.676 1.00 18.68 92 GLU D O 1
ATOM 7529 N N . PRO D 1 93 ? -22.043 8.510 -9.091 1.00 19.38 93 PRO D N 1
ATOM 7530 C CA . PRO D 1 93 ? -23.346 7.996 -9.527 1.00 20.59 93 PRO D CA 1
ATOM 7531 C C . PRO D 1 93 ? -23.411 7.425 -10.949 1.00 20.31 93 PRO D C 1
ATOM 7532 O O . PRO D 1 93 ? -24.108 6.441 -11.197 1.00 21.24 93 PRO D O 1
ATOM 7536 N N . GLN D 1 94 ? -22.685 8.033 -11.879 1.00 21.16 94 GLN D N 1
ATOM 7537 C CA . GLN D 1 94 ? -22.691 7.558 -13.261 1.00 23.21 94 GLN D CA 1
ATOM 7538 C C . GLN D 1 94 ? -22.087 6.157 -13.368 1.00 20.70 94 GLN D C 1
ATOM 7539 O O . GLN D 1 94 ? -22.632 5.283 -14.049 1.00 18.74 94 GLN D O 1
ATOM 7545 N N . LEU D 1 95 ? -20.957 5.943 -12.699 1.00 18.55 95 LEU D N 1
ATOM 7546 C CA . LEU D 1 95 ? -20.308 4.635 -12.717 1.00 18.32 95 LEU D CA 1
ATOM 7547 C C . LEU D 1 95 ? -21.215 3.626 -12.022 1.00 18.40 95 LEU D C 1
ATOM 7548 O O . LEU D 1 95 ? -21.354 2.486 -12.467 1.00 17.50 95 LEU D O 1
ATOM 7553 N N . ALA D 1 96 ? -21.843 4.050 -10.927 1.00 16.51 96 ALA D N 1
ATOM 7554 C CA . ALA D 1 96 ? -22.742 3.166 -10.200 1.00 16.42 96 ALA D CA 1
ATOM 7555 C C . ALA D 1 96 ? -23.879 2.737 -11.127 1.00 15.10 96 ALA D C 1
ATOM 7556 O O . ALA D 1 96 ? -24.249 1.556 -11.173 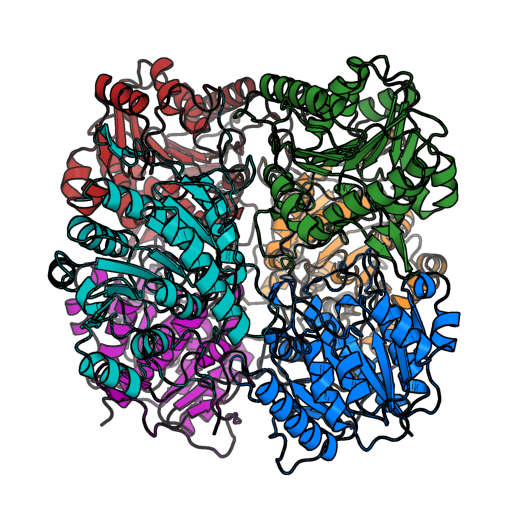1.00 15.27 96 ALA D O 1
ATOM 7558 N N . HIS D 1 97 ? -24.425 3.691 -11.877 1.00 15.44 97 HIS D N 1
ATOM 7559 C CA . HIS D 1 97 ? -25.521 3.387 -12.801 1.00 17.27 97 HIS D CA 1
ATOM 7560 C C . HIS D 1 97 ? -25.090 2.333 -13.819 1.00 16.29 97 HIS D C 1
ATOM 7561 O O . HIS D 1 97 ? -25.839 1.400 -14.121 1.00 16.75 97 HIS D O 1
ATOM 7568 N N . ASP D 1 98 ? -23.878 2.486 -14.340 1.00 18.20 98 ASP D N 1
ATOM 7569 C CA . ASP D 1 98 ? -23.355 1.547 -15.327 1.00 19.80 98 ASP D CA 1
ATOM 7570 C C . ASP D 1 98 ? -23.125 0.156 -14.750 1.00 20.40 98 ASP D C 1
ATOM 7571 O O . ASP D 1 98 ? -23.357 -0.844 -15.427 1.00 21.23 98 ASP D O 1
ATOM 7576 N N . ARG D 1 99 ? -22.672 0.088 -13.499 1.00 20.53 99 ARG D N 1
ATOM 7577 C CA . ARG D 1 99 ? -22.445 -1.194 -12.835 1.00 20.39 99 ARG D CA 1
ATOM 7578 C C . ARG D 1 99 ? -23.782 -1.907 -12.668 1.00 18.52 99 ARG D C 1
ATOM 7579 O O . ARG D 1 99 ? -23.892 -3.121 -12.842 1.00 18.55 99 ARG D O 1
ATOM 7587 N N . ILE D 1 100 ? -24.794 -1.127 -12.308 1.00 16.94 100 ILE D N 1
ATOM 7588 C CA . ILE D 1 100 ? -26.134 -1.639 -12.081 1.00 16.93 100 ILE D CA 1
ATOM 7589 C C . ILE D 1 100 ? -26.750 -2.201 -13.359 1.00 16.34 100 ILE D C 1
ATOM 7590 O O . ILE D 1 100 ? -27.303 -3.299 -13.359 1.00 19.33 100 ILE D O 1
ATOM 7595 N N . THR D 1 101 ? -26.652 -1.452 -14.448 1.00 18.47 101 THR D N 1
ATOM 7596 C CA . THR D 1 101 ? -27.208 -1.904 -15.721 1.00 20.41 101 THR D CA 1
ATOM 7597 C C . THR D 1 101 ? -26.494 -3.164 -16.216 1.00 20.98 101 THR D C 1
ATOM 7598 O O . THR D 1 101 ? -27.133 -4.095 -16.706 1.00 21.38 101 THR D O 1
ATOM 7602 N N . GLU D 1 102 ? -25.173 -3.200 -16.076 1.00 23.28 102 GLU D N 1
ATOM 7603 C CA . GLU D 1 102 ? -24.420 -4.367 -16.529 1.00 24.31 102 GLU D CA 1
ATOM 7604 C C . GLU D 1 102 ? -24.784 -5.620 -15.744 1.00 24.60 102 GLU D C 1
ATOM 7605 O O . GLU D 1 102 ? -24.992 -6.685 -16.327 1.00 24.81 102 GLU D O 1
ATOM 7611 N N . ALA D 1 103 ? -24.862 -5.494 -14.421 1.00 22.61 103 ALA D N 1
ATOM 7612 C CA . ALA D 1 103 ? -25.211 -6.626 -13.583 1.00 21.27 103 ALA D CA 1
ATOM 7613 C C . ALA D 1 103 ? -26.633 -7.063 -13.911 1.00 20.69 103 ALA D C 1
ATOM 7614 O O . ALA D 1 103 ? -26.927 -8.251 -13.990 1.00 21.12 103 ALA D O 1
ATOM 7616 N N . ALA D 1 104 ? -27.516 -6.092 -14.105 1.00 21.51 104 ALA D N 1
ATOM 7617 C CA . ALA D 1 104 ? -28.906 -6.388 -14.421 1.00 22.06 104 ALA D CA 1
ATOM 7618 C C . ALA D 1 104 ? -28.989 -7.190 -15.720 1.00 22.78 104 ALA D C 1
ATOM 7619 O O . ALA D 1 104 ? -29.732 -8.164 -15.811 1.00 22.16 104 ALA D O 1
ATOM 7621 N N . ARG D 1 105 ? -28.215 -6.784 -16.720 1.00 25.02 105 ARG D N 1
ATOM 7622 C CA . ARG D 1 105 ? -28.212 -7.486 -18.002 1.00 27.42 105 ARG D CA 1
ATOM 7623 C C . ARG D 1 105 ? -27.810 -8.947 -17.843 1.00 27.69 105 ARG D C 1
ATOM 7624 O O . ARG D 1 105 ? -28.447 -9.839 -18.396 1.00 28.54 105 ARG D O 1
ATOM 7632 N N . GLN D 1 106 ? -26.749 -9.182 -17.078 1.00 28.31 106 GLN D N 1
ATOM 7633 C CA . GLN D 1 106 ? -26.242 -10.529 -16.849 1.00 28.92 106 GLN D CA 1
ATOM 7634 C C . GLN D 1 106 ? -27.259 -11.417 -16.140 1.00 29.63 106 GLN D C 1
ATOM 7635 O O . GLN D 1 106 ? -27.521 -12.542 -16.569 1.00 27.90 106 GLN D O 1
ATOM 7641 N N . VAL D 1 107 ? -27.830 -10.911 -15.051 1.00 27.87 107 VAL D N 1
ATOM 7642 C CA . VAL D 1 107 ? -28.818 -11.673 -14.301 1.00 28.01 107 VAL D CA 1
ATOM 7643 C C . VAL D 1 107 ? -30.052 -11.959 -15.152 1.00 28.38 107 VAL D C 1
ATOM 7644 O O . VAL D 1 107 ? -30.612 -13.056 -15.102 1.00 28.74 107 VAL D O 1
ATOM 7648 N N . ARG D 1 108 ? -30.465 -10.974 -15.941 1.00 28.72 108 ARG D N 1
ATOM 7649 C CA . ARG D 1 108 ? -31.641 -11.127 -16.785 1.00 30.01 108 ARG D CA 1
ATOM 7650 C C . ARG D 1 108 ? -31.516 -12.284 -17.770 1.00 29.82 108 ARG D C 1
ATOM 7651 O O . ARG D 1 108 ? -32.468 -13.039 -17.977 1.00 30.50 108 ARG D O 1
ATOM 7659 N N . GLY D 1 109 ? -30.336 -12.434 -18.361 1.00 29.44 109 GLY D N 1
ATOM 7660 C CA . GLY D 1 109 ? -30.134 -13.497 -19.329 1.00 28.59 109 GLY D CA 1
ATOM 7661 C C . GLY D 1 109 ? -29.969 -14.893 -18.761 1.00 28.84 109 GLY D C 1
ATOM 7662 O O . GLY D 1 109 ? -29.893 -15.862 -19.521 1.00 28.28 109 GLY D O 1
ATOM 7663 N N . ARG D 1 110 ? -29.926 -15.011 -17.437 1.00 27.35 110 ARG D N 1
ATOM 7664 C CA . ARG D 1 110 ? -29.746 -16.310 -16.795 1.00 27.27 110 ARG D CA 1
ATOM 7665 C C . ARG D 1 110 ? -30.962 -16.801 -16.022 1.00 28.91 110 ARG D C 1
ATOM 7666 O O . ARG D 1 110 ? -30.941 -17.894 -15.447 1.00 27.62 110 ARG D O 1
ATOM 7674 N N . CYS D 1 111 ? -32.021 -15.999 -16.009 1.00 28.45 111 CYS D N 1
ATOM 7675 C CA . CYS D 1 111 ? -33.240 -16.375 -15.308 1.00 30.35 111 CYS D CA 1
ATOM 7676 C C . CYS D 1 111 ? -34.456 -15.912 -16.095 1.00 29.85 111 CYS D C 1
ATOM 7677 O O . CYS D 1 111 ? -34.334 -15.161 -17.061 1.00 31.64 111 CYS D O 1
ATOM 7680 N N . ARG D 1 112 ? -35.629 -16.366 -15.675 1.00 29.86 112 ARG D N 1
ATOM 7681 C CA . ARG D 1 112 ? -36.864 -15.978 -16.335 1.00 32.33 112 ARG D CA 1
ATOM 7682 C C . ARG D 1 112 ? -37.367 -14.678 -15.715 1.00 30.89 112 ARG D C 1
ATOM 7683 O O . ARG D 1 112 ? -37.633 -13.703 -16.421 1.00 31.66 112 ARG D O 1
ATOM 7691 N N . VAL D 1 113 ? -37.482 -14.662 -14.391 1.00 29.68 113 VAL D N 1
ATOM 7692 C CA . VAL D 1 113 ? -37.946 -13.475 -13.686 1.00 28.06 113 VAL D CA 1
ATOM 7693 C C . VAL D 1 113 ? -36.915 -12.987 -12.670 1.00 26.65 113 VAL D C 1
ATOM 7694 O O . VAL D 1 113 ? -36.712 -13.620 -11.632 1.00 24.85 113 VAL D O 1
ATOM 7698 N N . PRO D 1 114 ? -36.242 -11.860 -12.966 1.00 24.26 114 PRO D N 1
ATOM 7699 C CA . PRO D 1 114 ? -35.230 -11.272 -12.082 1.00 24.31 114 PRO D CA 1
ATOM 7700 C C . PRO D 1 114 ? -35.851 -10.367 -11.018 1.00 24.02 114 PRO D C 1
ATOM 7701 O O . PRO D 1 114 ? -36.766 -9.593 -11.306 1.00 22.44 114 PRO D O 1
ATOM 7705 N N . VAL D 1 115 ? -35.339 -10.465 -9.795 1.00 22.68 115 VAL D N 1
ATOM 7706 C CA . VAL D 1 115 ? -35.824 -9.662 -8.674 1.00 20.07 115 VAL D CA 1
ATOM 7707 C C . VAL D 1 115 ? -34.711 -8.747 -8.175 1.00 19.51 115 VAL D C 1
ATOM 7708 O O . VAL D 1 115 ? -33.688 -9.221 -7.678 1.00 19.76 115 VAL D O 1
ATOM 7712 N N . PHE D 1 116 ? -34.911 -7.438 -8.304 1.00 17.02 116 PHE D N 1
ATOM 7713 C CA . PHE D 1 116 ? -33.909 -6.472 -7.871 1.00 16.03 116 PHE D CA 1
ATOM 7714 C C . PHE D 1 116 ? -34.256 -5.867 -6.518 1.00 16.86 116 PHE D C 1
ATOM 7715 O O . PHE D 1 116 ? -35.358 -5.367 -6.317 1.00 13.97 116 PHE D O 1
ATOM 7723 N N . LEU D 1 117 ? -33.303 -5.905 -5.594 1.00 15.66 117 LEU D N 1
ATOM 7724 C CA . LEU D 1 117 ? -33.528 -5.368 -4.261 1.00 15.90 117 LEU D CA 1
ATOM 7725 C C . LEU D 1 117 ? -32.771 -4.055 -4.066 1.00 15.29 117 LEU D C 1
ATOM 7726 O O . LEU D 1 117 ? -31.541 -4.039 -4.091 1.00 16.77 117 LEU D O 1
ATOM 7731 N N . GLY D 1 118 ? -33.505 -2.959 -3.885 1.00 13.70 118 GLY D N 1
ATOM 7732 C CA . GLY D 1 118 ? -32.873 -1.664 -3.672 1.00 11.99 118 GLY D CA 1
ATOM 7733 C C . GLY D 1 118 ? -32.551 -1.496 -2.194 1.00 11.59 118 GLY D C 1
ATOM 7734 O O . GLY D 1 118 ? -32.869 -2.389 -1.413 1.00 12.06 118 GLY D O 1
ATOM 7735 N N . GLY D 1 119 ? -31.944 -0.379 -1.785 1.00 11.58 119 GLY D N 1
ATOM 7736 C CA . GLY D 1 119 ? -31.578 0.702 -2.687 1.00 12.00 119 GLY D CA 1
ATOM 7737 C C . GLY D 1 119 ? -32.679 1.746 -2.794 1.00 13.33 119 GLY D C 1
ATOM 7738 O O . GLY D 1 119 ? -33.860 1.395 -2.714 1.00 14.81 119 GLY D O 1
ATOM 7739 N N . ASP D 1 120 ? -32.322 3.020 -2.958 1.00 12.08 120 ASP D N 1
ATOM 7740 C CA . ASP D 1 120 ? -33.358 4.043 -3.090 1.00 13.88 120 ASP D CA 1
ATOM 7741 C C . ASP D 1 120 ? -33.987 3.903 -4.470 1.00 14.62 120 ASP D C 1
ATOM 7742 O O . ASP D 1 120 ? -33.513 3.118 -5.291 1.00 14.06 120 ASP D O 1
ATOM 7747 N N . HIS D 1 121 ? -35.044 4.657 -4.745 1.00 13.54 121 HIS D N 1
ATOM 7748 C CA . HIS D 1 121 ? -35.715 4.487 -6.029 1.00 13.80 121 HIS D CA 1
ATOM 7749 C C . HIS D 1 121 ? -34.928 4.862 -7.282 1.00 13.98 121 HIS D C 1
ATOM 7750 O O . HIS D 1 121 ? -35.284 4.442 -8.381 1.00 13.78 121 HIS D O 1
ATOM 7757 N N . SER D 1 122 ? -33.852 5.623 -7.132 1.00 14.00 122 SER D N 1
ATOM 7758 C CA . SER D 1 122 ? -33.085 6.027 -8.307 1.00 15.82 122 SER D CA 1
ATOM 7759 C C . SER D 1 122 ? -32.506 4.826 -9.050 1.00 15.70 122 SER D C 1
ATOM 7760 O O . SER D 1 122 ? -32.190 4.925 -10.233 1.00 18.49 122 SER D O 1
ATOM 7763 N N . VAL D 1 123 ? -32.373 3.692 -8.366 1.00 15.56 123 VAL D N 1
ATOM 7764 C CA . VAL D 1 123 ? -31.809 2.498 -8.997 1.00 15.26 123 VAL D CA 1
ATOM 7765 C C . VAL D 1 123 ? -32.698 1.926 -10.105 1.00 16.24 123 VAL D C 1
ATOM 7766 O O . VAL D 1 123 ? -32.217 1.216 -10.986 1.00 19.55 123 VAL D O 1
ATOM 7770 N N . SER D 1 124 ? -33.992 2.233 -10.060 1.00 14.73 124 SER D N 1
ATOM 7771 C CA . SER D 1 124 ? -34.926 1.746 -11.073 1.00 15.88 124 SER D CA 1
ATOM 7772 C C . SER D 1 124 ? -34.533 2.181 -12.485 1.00 17.28 124 SER D C 1
ATOM 7773 O O . SER D 1 124 ? -34.842 1.493 -13.460 1.00 17.92 124 SER D O 1
ATOM 7776 N N . TYR D 1 125 ? -33.857 3.320 -12.598 1.00 17.12 125 TYR D N 1
ATOM 7777 C CA . TYR D 1 125 ? -33.440 3.806 -13.911 1.00 17.68 125 TYR D CA 1
ATOM 7778 C C . TYR D 1 125 ? -32.371 2.894 -14.534 1.00 19.77 125 TYR D C 1
ATOM 7779 O O . TYR D 1 125 ? -32.594 2.304 -15.594 1.00 17.07 125 TYR D O 1
ATOM 7788 N N . PRO D 1 126 ? -31.198 2.763 -13.888 1.00 18.45 126 PRO D N 1
ATOM 7789 C CA . PRO D 1 126 ? -30.179 1.887 -14.477 1.00 19.70 126 PRO D CA 1
ATOM 7790 C C . PRO D 1 126 ? -30.665 0.441 -14.592 1.00 19.86 126 PRO D C 1
ATOM 7791 O O . PRO D 1 126 ? -30.184 -0.323 -15.429 1.00 20.80 126 PRO D O 1
ATOM 7795 N N . LEU D 1 127 ? -31.623 0.069 -13.750 1.00 19.30 127 LEU D N 1
ATOM 7796 C CA . LEU D 1 127 ? -32.187 -1.276 -13.778 1.00 18.07 127 LEU D CA 1
ATOM 7797 C C . LEU D 1 127 ? -32.990 -1.450 -15.071 1.00 19.23 127 LEU D C 1
ATOM 7798 O O . LEU D 1 127 ? -32.822 -2.434 -15.797 1.00 18.87 127 LEU D O 1
ATOM 7803 N N . LEU D 1 128 ? -33.854 -0.482 -15.356 1.00 19.78 128 LEU D N 1
ATOM 7804 C CA . LEU D 1 128 ? -34.684 -0.526 -16.555 1.00 19.21 128 LEU D CA 1
ATOM 7805 C C . LEU D 1 128 ? -33.869 -0.482 -17.847 1.00 20.11 128 LEU D C 1
ATOM 7806 O O . LEU D 1 128 ? -34.294 -1.032 -18.861 1.00 18.59 128 LEU D O 1
ATOM 7811 N N . ARG D 1 129 ? -32.705 0.165 -17.819 1.00 20.45 129 ARG D N 1
ATOM 7812 C CA . ARG D 1 129 ? -31.872 0.237 -19.023 1.00 21.24 129 ARG D CA 1
ATOM 7813 C C . ARG D 1 129 ? -31.511 -1.151 -19.536 1.00 22.03 129 ARG D C 1
ATOM 7814 O O . ARG D 1 129 ? -31.124 -1.312 -20.695 1.00 21.53 129 ARG D O 1
ATOM 7822 N N . ALA D 1 130 ? -31.645 -2.158 -18.681 1.00 21.81 130 ALA D N 1
ATOM 7823 C CA . ALA D 1 130 ? -31.330 -3.525 -19.076 1.00 22.80 130 ALA D CA 1
ATOM 7824 C C . ALA D 1 130 ? -32.517 -4.185 -19.775 1.00 22.58 130 ALA D C 1
ATOM 7825 O O . ALA D 1 130 ? -32.465 -5.364 -20.116 1.00 24.43 130 ALA D O 1
ATOM 7827 N N . PHE D 1 131 ? -33.583 -3.425 -19.995 1.00 23.06 131 PHE D N 1
ATOM 7828 C CA . PHE D 1 131 ? -34.775 -3.971 -20.638 1.00 23.37 131 PHE D CA 1
ATOM 7829 C C . PHE D 1 131 ? -35.136 -3.242 -21.932 1.00 25.49 131 PHE D C 1
ATOM 7830 O O . PHE D 1 131 ? -36.311 -3.160 -22.295 1.00 24.00 131 PHE D O 1
ATOM 7838 N N . ALA D 1 132 ? -34.131 -2.720 -22.626 1.00 28.08 132 ALA D N 1
ATOM 7839 C CA . ALA D 1 132 ? -34.361 -1.985 -23.867 1.00 30.61 132 ALA D CA 1
ATOM 7840 C C . ALA D 1 132 ? -34.910 -2.836 -25.012 1.00 31.17 132 ALA D C 1
ATOM 7841 O O . ALA D 1 132 ? -35.551 -2.310 -25.921 1.00 31.74 132 ALA D O 1
ATOM 7843 N N . ASP D 1 133 ? -34.670 -4.144 -24.970 1.00 32.15 133 ASP D N 1
ATOM 7844 C CA . ASP D 1 133 ? -35.143 -5.033 -26.030 1.00 33.58 133 ASP D CA 1
ATOM 7845 C C . ASP D 1 133 ? -36.553 -5.569 -25.804 1.00 32.97 133 ASP D C 1
ATOM 7846 O O . ASP D 1 133 ? -37.066 -6.338 -26.618 1.00 33.25 133 ASP D O 1
ATOM 7851 N N . VAL D 1 134 ? -37.178 -5.177 -24.699 1.00 31.22 134 VAL D N 1
ATOM 7852 C CA . VAL D 1 134 ? -38.532 -5.633 -24.400 1.00 29.40 134 VAL D CA 1
ATOM 7853 C C . VAL D 1 134 ? -39.538 -4.764 -25.146 1.00 29.23 134 VAL D C 1
ATOM 7854 O O . VAL D 1 134 ? -39.744 -3.596 -24.806 1.00 28.86 134 VAL D O 1
ATOM 7858 N N . PRO D 1 135 ? -40.183 -5.328 -26.179 1.00 29.23 135 PRO D N 1
ATOM 7859 C CA . PRO D 1 135 ? -41.169 -4.593 -26.977 1.00 29.17 135 PRO D CA 1
ATOM 7860 C C . PRO D 1 135 ? -42.332 -4.052 -26.154 1.00 28.41 135 PRO D C 1
ATOM 7861 O O . PRO D 1 135 ? -42.868 -4.750 -25.294 1.00 27.94 135 PRO D O 1
ATOM 7865 N N . ASP D 1 136 ? -42.714 -2.808 -26.435 1.00 28.19 136 ASP D N 1
ATOM 7866 C CA . ASP D 1 136 ? -43.811 -2.144 -25.736 1.00 28.67 136 ASP D CA 1
ATOM 7867 C C . ASP D 1 136 ? -43.756 -2.432 -24.240 1.00 27.31 136 ASP D C 1
ATOM 7868 O O . ASP D 1 136 ? -44.703 -2.972 -23.667 1.00 26.93 136 ASP D O 1
ATOM 7873 N N . LEU D 1 137 ? -42.636 -2.080 -23.619 1.00 25.53 137 LEU D N 1
ATOM 7874 C CA . LEU D 1 137 ? -42.454 -2.304 -22.190 1.00 24.43 137 LEU D CA 1
ATOM 7875 C C . LEU D 1 137 ? -43.393 -1.439 -21.363 1.00 23.19 137 LEU D C 1
ATOM 7876 O O . LEU D 1 137 ? -43.489 -0.229 -21.573 1.00 22.79 137 LEU D O 1
ATOM 7881 N N . HIS D 1 138 ? -44.091 -2.073 -20.428 1.00 22.63 138 HIS D N 1
ATOM 7882 C CA . HIS D 1 138 ? -45.005 -1.371 -19.541 1.00 22.32 138 HIS D CA 1
ATOM 7883 C C . HIS D 1 138 ? -44.463 -1.503 -18.126 1.00 21.48 138 HIS D C 1
ATOM 7884 O O . HIS D 1 138 ? -43.805 -2.490 -17.797 1.00 20.64 138 HIS D O 1
ATOM 7891 N N . VAL D 1 139 ? -44.730 -0.504 -17.297 1.00 19.53 139 VAL D N 1
ATOM 7892 C CA . VAL D 1 139 ? -44.276 -0.537 -15.914 1.00 18.11 139 VAL D CA 1
ATOM 7893 C C . VAL D 1 139 ? -45.461 -0.336 -14.994 1.00 17.75 139 VAL D C 1
ATOM 7894 O O . VAL D 1 139 ? -46.223 0.612 -15.166 1.00 17.57 139 VAL D O 1
ATOM 7898 N N . VAL D 1 140 ? -45.631 -1.243 -14.038 1.00 16.57 140 VAL D N 1
ATOM 7899 C CA . VAL D 1 140 ? -46.696 -1.116 -13.051 1.00 17.28 140 VAL D CA 1
ATOM 7900 C C . VAL D 1 140 ? -45.940 -0.671 -11.804 1.00 17.51 140 VAL D C 1
ATOM 7901 O O . VAL D 1 140 ? -45.160 -1.434 -11.234 1.00 17.92 140 VAL D O 1
ATOM 7905 N N . GLN D 1 141 ? -46.167 0.571 -11.404 1.00 17.22 141 GLN D N 1
ATOM 7906 C CA . GLN D 1 141 ? -45.478 1.164 -10.264 1.00 18.58 141 GLN D CA 1
ATOM 7907 C C . GLN D 1 141 ? -46.338 1.431 -9.016 1.00 17.72 141 GLN D C 1
ATOM 7908 O O . GLN D 1 141 ? -47.308 2.190 -9.071 1.00 19.00 141 GLN D O 1
ATOM 7914 N N . LEU D 1 142 ? -45.988 0.787 -7.901 1.00 15.26 142 LEU D N 1
ATOM 7915 C CA . LEU D 1 142 ? -46.675 1.022 -6.632 1.00 14.98 142 LEU D CA 1
ATOM 7916 C C . LEU D 1 142 ? -45.800 2.099 -5.999 1.00 15.49 142 LEU D C 1
ATOM 7917 O O . LEU D 1 142 ? -44.601 1.887 -5.822 1.00 16.13 142 LEU D O 1
ATOM 7922 N N . ASP D 1 143 ? -46.386 3.242 -5.650 1.00 15.26 143 ASP D N 1
ATOM 7923 C CA . ASP D 1 143 ? -45.596 4.349 -5.118 1.00 15.80 143 ASP D CA 1
ATOM 7924 C C . ASP D 1 143 ? -46.492 5.436 -4.529 1.00 14.24 143 ASP D C 1
ATOM 7925 O O . ASP D 1 143 ? -47.595 5.664 -5.023 1.00 16.33 143 ASP D O 1
ATOM 7930 N N . ALA D 1 144 ? -46.014 6.125 -3.497 1.00 13.92 144 ALA D N 1
ATOM 7931 C CA . ALA D 1 144 ? -46.788 7.213 -2.912 1.00 13.89 144 ALA D CA 1
ATOM 7932 C C . ALA D 1 144 ? -46.536 8.450 -3.767 1.00 15.24 144 ALA D C 1
ATOM 7933 O O . ALA D 1 144 ? -47.329 9.395 -3.773 1.00 13.77 144 ALA D O 1
ATOM 7935 N N . HIS D 1 145 ? -45.418 8.436 -4.489 1.00 16.60 145 HIS D N 1
ATOM 7936 C CA . HIS D 1 145 ? -45.060 9.560 -5.346 1.00 17.98 145 HIS D CA 1
ATOM 7937 C C . HIS D 1 145 ? -44.872 9.155 -6.806 1.00 18.23 145 HIS D C 1
ATOM 7938 O O . HIS D 1 145 ? -44.556 8.008 -7.113 1.00 16.88 145 HIS D O 1
ATOM 7945 N N . LEU D 1 146 ? -45.059 10.118 -7.704 1.00 17.57 146 LEU D N 1
ATOM 7946 C CA . LEU D 1 146 ? -44.939 9.873 -9.137 1.00 17.94 146 LEU D CA 1
ATOM 7947 C C . LEU D 1 146 ? -43.510 9.523 -9.584 1.00 16.64 146 LEU D C 1
ATOM 7948 O O . LEU D 1 146 ? -43.306 8.655 -10.432 1.00 18.22 146 LEU D O 1
ATOM 7953 N N . ASP D 1 147 ? -42.532 10.210 -9.007 1.00 16.11 147 ASP D N 1
ATOM 7954 C CA . ASP D 1 147 ? -41.131 9.997 -9.335 1.00 15.72 147 ASP D CA 1
ATOM 7955 C C . ASP D 1 147 ? -40.851 10.113 -10.836 1.00 17.16 147 ASP D C 1
ATOM 7956 O O . ASP D 1 147 ? -40.120 9.311 -11.424 1.00 15.17 147 ASP D O 1
ATOM 7961 N N . PHE D 1 148 ? -41.439 11.140 -11.440 1.00 15.66 148 PHE D N 1
ATOM 7962 C CA . PHE D 1 148 ? -41.265 11.402 -12.865 1.00 16.85 148 PHE D CA 1
ATOM 7963 C C . PHE D 1 148 ? -40.711 12.815 -13.029 1.00 17.11 148 PHE D C 1
ATOM 7964 O O . PHE D 1 148 ? -40.905 13.460 -14.061 1.00 15.75 148 PHE D O 1
ATOM 7972 N N . THR D 1 149 ? -40.021 13.290 -11.997 1.00 15.53 149 THR D N 1
ATOM 7973 C CA . THR D 1 149 ? -39.437 14.627 -11.994 1.00 15.74 149 THR D CA 1
ATOM 7974 C C . THR D 1 149 ? -38.188 14.747 -12.874 1.00 16.96 149 THR D C 1
ATOM 7975 O O . THR D 1 149 ? -37.415 13.801 -13.003 1.00 16.81 149 THR D O 1
ATOM 7979 N N . ASP D 1 150 ? -38.002 15.912 -13.489 1.00 18.24 150 ASP D N 1
ATOM 7980 C CA . ASP D 1 150 ? -36.845 16.135 -14.354 1.00 19.25 150 ASP D CA 1
ATOM 7981 C C . ASP D 1 150 ? -35.605 16.457 -13.517 1.00 18.45 150 ASP D C 1
ATOM 7982 O O . ASP D 1 150 ? -34.641 15.687 -13.502 1.00 19.88 150 ASP D O 1
ATOM 7987 N N . THR D 1 151 ? -35.637 17.583 -12.818 1.00 18.14 151 THR D N 1
ATOM 7988 C CA . THR D 1 151 ? -34.520 17.992 -11.968 1.00 22.09 151 THR D CA 1
ATOM 7989 C C . THR D 1 151 ? -34.982 18.346 -10.558 1.00 20.83 151 THR D C 1
ATOM 7990 O O . THR D 1 151 ? -36.016 18.985 -10.379 1.00 22.12 151 THR D O 1
ATOM 7994 N N . ARG D 1 152 ? -34.203 17.929 -9.563 1.00 19.41 152 ARG D N 1
ATOM 7995 C CA . ARG D 1 152 ? -34.506 18.212 -8.163 1.00 20.79 152 ARG D CA 1
ATOM 7996 C C . ARG D 1 152 ? -33.182 18.449 -7.440 1.00 17.28 152 ARG D C 1
ATOM 7997 O O . ARG D 1 152 ? -32.235 17.696 -7.630 1.00 17.12 152 ARG D O 1
ATOM 8005 N N . ASN D 1 153 ? -33.120 19.491 -6.619 1.00 15.17 153 ASN D N 1
ATOM 8006 C CA . ASN D 1 153 ? -31.909 19.802 -5.861 1.00 16.23 153 ASN D CA 1
ATOM 8007 C C . ASN D 1 153 ? -30.647 19.720 -6.710 1.00 16.33 153 ASN D C 1
ATOM 8008 O O . ASN D 1 153 ? -29.662 19.069 -6.339 1.00 16.23 153 ASN D O 1
ATOM 8013 N N . ASP D 1 154 ? -30.711 20.374 -7.864 1.00 17.70 154 ASP D N 1
ATOM 8014 C CA . ASP D 1 154 ? -29.606 20.453 -8.809 1.00 18.87 154 ASP D CA 1
ATOM 8015 C C . ASP D 1 154 ? -29.042 19.158 -9.381 1.00 19.24 154 ASP D C 1
ATOM 8016 O O . ASP D 1 154 ? -27.868 19.100 -9.743 1.00 19.94 154 ASP D O 1
ATOM 8021 N N . THR D 1 155 ? -29.873 18.125 -9.483 1.00 16.99 155 THR D N 1
ATOM 8022 C CA . THR D 1 155 ? -29.422 16.861 -10.055 1.00 17.08 155 THR D CA 1
ATOM 8023 C C . THR D 1 155 ? -30.512 16.171 -10.868 1.00 17.02 155 THR D C 1
ATOM 8024 O O . THR D 1 155 ? -31.709 16.360 -10.627 1.00 17.84 155 THR D O 1
ATOM 8028 N N . LYS D 1 156 ? -30.081 15.367 -11.835 1.00 17.49 156 LYS D N 1
ATOM 8029 C CA . LYS D 1 156 ? -30.982 14.613 -12.696 1.00 17.60 156 LYS D CA 1
ATOM 8030 C C . LYS D 1 156 ? -31.132 13.179 -12.182 1.00 17.28 156 LYS D C 1
ATOM 8031 O O . LYS D 1 156 ? -32.001 12.442 -12.649 1.00 15.84 156 LYS D O 1
ATOM 8037 N N . TRP D 1 157 ? -30.299 12.796 -11.211 1.00 17.59 157 TRP D N 1
ATOM 8038 C CA . TRP D 1 157 ? -30.288 11.425 -10.699 1.00 19.36 157 TRP D CA 1
ATOM 8039 C C . TRP D 1 157 ? -30.876 11.134 -9.315 1.00 17.65 157 TRP D C 1
ATOM 8040 O O . TRP D 1 157 ? -30.552 10.099 -8.732 1.00 18.01 157 TRP D O 1
ATOM 8051 N N . SER D 1 158 ? -31.730 12.002 -8.787 1.00 16.08 158 SER D N 1
ATOM 8052 C CA . SER D 1 158 ? -32.305 11.755 -7.458 1.00 15.23 158 SER D CA 1
ATOM 8053 C C . SER D 1 158 ? -33.354 10.650 -7.539 1.00 14.97 158 SER D C 1
ATOM 8054 O O . SER D 1 158 ? -33.733 10.229 -8.633 1.00 14.85 158 SER D O 1
ATOM 8057 N N . ASN D 1 159 ? -33.849 10.200 -6.490 1.00 13.41 159 ASN D N 1
ATOM 8058 C CA . ASN D 1 159 ? -34.849 9.142 -6.483 1.00 14.46 159 ASN D CA 1
ATOM 8059 C C . ASN D 1 159 ? -36.222 9.650 -6.936 1.00 13.64 159 ASN D C 1
ATOM 8060 O O . ASN D 1 159 ? -37.190 8.894 -6.969 1.00 14.84 159 ASN D O 1
ATOM 8065 N N . SER D 1 160 ? -36.291 10.918 -7.198 1.00 14.95 160 SER D N 1
ATOM 8066 C CA . SER D 1 160 ? -37.547 11.513 -7.651 1.00 15.36 160 SER D CA 1
ATOM 8067 C C . SER D 1 160 ? -37.610 11.518 -9.177 1.00 17.48 160 SER D C 1
ATOM 8068 O O . SER D 1 160 ? -38.632 11.894 -9.755 1.00 14.74 160 SER D O 1
ATOM 8071 N N . SER D 1 161 ? -36.521 11.099 -9.824 1.00 16.59 161 SER D N 1
ATOM 8072 C CA . SER D 1 161 ? -36.447 11.103 -11.291 1.00 17.49 161 SER D CA 1
ATOM 8073 C C . SER D 1 161 ? -36.206 9.784 -12.044 1.00 18.25 161 SER D C 1
ATOM 8074 O O . SER D 1 161 ? -36.085 9.798 -13.271 1.00 20.80 161 SER D O 1
ATOM 8077 N N . PRO D 1 162 ? -36.146 8.636 -11.348 1.00 19.13 162 PRO D N 1
ATOM 8078 C CA . PRO D 1 162 ? -35.897 7.391 -12.089 1.00 18.40 162 PRO D CA 1
ATOM 8079 C C . PRO D 1 162 ? -36.710 7.104 -13.352 1.00 18.32 162 PRO D C 1
ATOM 8080 O O . PRO D 1 162 ? -36.144 6.757 -14.387 1.00 17.94 162 PRO D O 1
ATOM 8084 N N . PHE D 1 163 ? -38.027 7.236 -13.275 1.00 16.99 163 PHE D N 1
ATOM 8085 C CA . PHE D 1 163 ? -38.859 6.936 -14.433 1.00 18.17 163 PHE D CA 1
ATOM 8086 C C . PHE D 1 163 ? -38.773 7.974 -15.539 1.00 18.28 163 PHE D C 1
ATOM 8087 O O . PHE D 1 163 ? -39.015 7.665 -16.708 1.00 19.70 163 PHE D O 1
ATOM 8095 N N . ARG D 1 164 ? -38.420 9.200 -15.173 1.00 18.04 164 ARG D N 1
ATOM 8096 C CA . ARG D 1 164 ? -38.287 10.264 -16.157 1.00 19.61 164 ARG D CA 1
ATOM 8097 C C . ARG D 1 164 ? -37.026 9.956 -16.957 1.00 20.18 164 ARG D C 1
ATOM 8098 O O . ARG D 1 164 ? -37.007 10.074 -18.182 1.00 20.97 164 ARG D O 1
ATOM 8106 N N . ARG D 1 165 ? -35.977 9.545 -16.248 1.00 20.73 165 ARG D N 1
ATOM 8107 C CA . ARG D 1 165 ? -34.706 9.202 -16.875 1.00 20.34 165 ARG D CA 1
ATOM 8108 C C . ARG D 1 165 ? -34.842 7.950 -17.739 1.00 20.40 165 ARG D C 1
ATOM 8109 O O . ARG D 1 165 ? -34.261 7.865 -18.822 1.00 22.96 165 ARG D O 1
ATOM 8117 N N . ALA D 1 166 ? -35.603 6.976 -17.254 1.00 19.75 166 ALA D N 1
ATOM 8118 C CA . ALA D 1 166 ? -35.793 5.729 -17.982 1.00 21.05 166 ALA D CA 1
ATOM 8119 C C . ALA D 1 166 ? -36.506 5.955 -19.312 1.00 22.50 166 ALA D C 1
ATOM 8120 O O . ALA D 1 166 ? -36.071 5.450 -20.350 1.00 23.00 166 ALA D O 1
ATOM 8122 N N . CYS D 1 167 ? -37.593 6.721 -19.280 1.00 23.44 167 CYS D N 1
ATOM 8123 C CA . CYS D 1 167 ? -38.368 6.995 -20.484 1.00 25.10 167 CYS D CA 1
ATOM 8124 C C . CYS D 1 167 ? -37.594 7.713 -21.579 1.00 26.91 167 CYS D C 1
ATOM 8125 O O . CYS D 1 167 ? -37.744 7.393 -22.760 1.00 26.60 167 CYS D O 1
ATOM 8128 N N . GLU D 1 168 ? -36.773 8.686 -21.201 1.00 27.06 168 GLU D N 1
ATOM 8129 C CA . GLU D 1 168 ? -36.004 9.416 -22.199 1.00 29.20 168 GLU D CA 1
ATOM 8130 C C . GLU D 1 168 ? -34.841 8.593 -22.748 1.00 29.30 168 GLU D C 1
ATOM 8131 O O . GLU D 1 168 ? -34.219 8.970 -23.739 1.00 28.78 168 GLU D O 1
ATOM 8137 N N . ALA D 1 169 ? -34.563 7.457 -22.117 1.00 29.11 169 ALA D N 1
ATOM 8138 C CA . ALA D 1 169 ? -33.473 6.595 -22.556 1.00 28.97 169 ALA D CA 1
ATOM 8139 C C . ALA D 1 169 ? -33.979 5.293 -23.162 1.00 28.69 169 ALA D C 1
ATOM 8140 O O . ALA D 1 169 ? -33.221 4.556 -23.793 1.00 28.21 169 ALA D O 1
ATOM 8142 N N . LEU D 1 170 ? -35.262 5.010 -22.975 1.00 28.42 170 LEU D N 1
ATOM 8143 C CA . LEU D 1 170 ? -35.838 3.778 -23.490 1.00 29.49 170 LEU D CA 1
ATOM 8144 C C . LEU D 1 170 ? -37.125 4.044 -24.259 1.00 29.77 170 LEU D C 1
ATOM 8145 O O . LEU D 1 170 ? -38.207 4.111 -23.671 1.00 29.34 170 LEU D O 1
ATOM 8150 N N . PRO D 1 171 ? -37.026 4.206 -25.588 1.00 28.85 171 PRO D N 1
ATOM 8151 C CA . PRO D 1 171 ? -38.227 4.462 -26.384 1.00 28.75 171 PRO D CA 1
ATOM 8152 C C . PRO D 1 171 ? -39.202 3.289 -26.339 1.00 27.15 171 PRO D C 1
ATOM 8153 O O . PRO D 1 171 ? -40.384 3.452 -26.633 1.00 27.82 171 PRO D O 1
ATOM 8157 N N . ASN D 1 172 ? -38.702 2.113 -25.966 1.00 25.65 172 ASN D N 1
ATOM 8158 C CA . ASN D 1 172 ? -39.537 0.919 -25.876 1.00 25.43 172 ASN D CA 1
ATOM 8159 C C . ASN D 1 172 ? -40.385 0.927 -24.605 1.00 25.46 172 ASN D C 1
ATOM 8160 O O . ASN D 1 172 ? -41.281 0.094 -24.443 1.00 25.92 172 ASN D O 1
ATOM 8165 N N . LEU D 1 173 ? -40.086 1.851 -23.694 1.00 26.02 173 LEU D N 1
ATOM 8166 C CA . LEU D 1 173 ? -40.854 1.968 -22.457 1.00 25.45 173 LEU D CA 1
ATOM 8167 C C . LEU D 1 173 ? -41.995 2.887 -22.858 1.00 24.46 173 LEU D C 1
ATOM 8168 O O . LEU D 1 173 ? -41.896 4.110 -22.759 1.00 24.29 173 LEU D O 1
ATOM 8173 N N . VAL D 1 174 ? -43.083 2.281 -23.315 1.00 24.76 174 VAL D N 1
ATOM 8174 C CA . VAL D 1 174 ? -44.225 3.030 -23.804 1.00 24.33 174 VAL D CA 1
ATOM 8175 C C . VAL D 1 174 ? -45.310 3.420 -22.810 1.00 24.75 174 VAL D C 1
ATOM 8176 O O . VAL D 1 174 ? -46.148 4.263 -23.124 1.00 24.55 174 VAL D O 1
ATOM 8180 N N . HIS D 1 175 ? -45.312 2.838 -21.615 1.00 23.68 175 HIS D N 1
ATOM 8181 C CA . HIS D 1 175 ? -46.369 3.194 -20.677 1.00 21.75 175 HIS D CA 1
ATOM 8182 C C . HIS D 1 175 ? -46.113 2.845 -19.219 1.00 21.39 175 HIS D C 1
ATOM 8183 O O . HIS D 1 175 ? -45.542 1.801 -18.900 1.00 19.81 175 HIS D O 1
ATOM 8190 N N . ILE D 1 176 ? -46.551 3.737 -18.339 1.00 20.84 176 ILE D N 1
ATOM 8191 C CA . ILE D 1 176 ? -46.405 3.529 -16.907 1.00 22.03 176 ILE D CA 1
ATOM 8192 C C . ILE D 1 176 ? -47.755 3.730 -16.226 1.00 21.24 176 ILE D C 1
ATOM 8193 O O . ILE D 1 176 ? -48.470 4.686 -16.516 1.00 22.42 176 ILE D O 1
ATOM 8198 N N . THR D 1 177 ? -48.104 2.809 -15.335 1.00 21.22 177 THR D N 1
ATOM 8199 C CA . THR D 1 177 ? -49.341 2.904 -14.576 1.00 20.80 177 THR D CA 1
ATOM 8200 C C . THR D 1 177 ? -48.872 3.006 -13.130 1.00 21.10 177 THR D C 1
ATOM 8201 O O . THR D 1 177 ? -48.294 2.061 -12.604 1.00 18.88 177 THR D O 1
ATOM 8205 N N . THR D 1 178 ? -49.092 4.160 -12.509 1.00 20.24 178 THR D N 1
ATOM 8206 C CA . THR D 1 178 ? -48.667 4.371 -11.129 1.00 20.16 178 THR D CA 1
ATOM 8207 C C . THR D 1 178 ? -49.870 4.338 -10.197 1.00 19.97 178 THR D C 1
ATOM 8208 O O . THR D 1 178 ? -50.854 5.045 -10.417 1.00 18.60 178 THR D O 1
ATOM 8212 N N . VAL D 1 179 ? -49.781 3.522 -9.150 1.00 17.88 179 VAL D N 1
ATOM 8213 C CA . VAL D 1 179 ? -50.879 3.377 -8.205 1.00 17.21 179 VAL D CA 1
ATOM 8214 C C . VAL D 1 179 ? -50.470 3.646 -6.758 1.00 16.41 179 VAL D C 1
ATOM 8215 O O . VAL D 1 179 ? -49.438 3.155 -6.297 1.00 15.76 179 VAL D O 1
ATOM 8219 N N . GLY D 1 180 ? -51.286 4.425 -6.049 1.00 15.78 180 GLY D N 1
ATOM 8220 C CA . GLY D 1 180 ? -51.003 4.730 -4.655 1.00 15.87 180 GLY D CA 1
ATOM 8221 C C . GLY D 1 180 ? -50.583 6.162 -4.367 1.00 16.04 180 GLY D C 1
ATOM 8222 O O . GLY D 1 180 ? -50.302 6.510 -3.219 1.00 15.09 180 GLY D O 1
ATOM 8223 N N . LEU D 1 181 ? -50.561 7.003 -5.395 1.00 15.44 181 LEU D N 1
ATOM 8224 C CA . LEU D 1 181 ? -50.156 8.396 -5.221 1.00 15.11 181 LEU D CA 1
ATOM 8225 C C . LEU D 1 181 ? -50.964 9.164 -4.186 1.00 15.17 181 LEU D C 1
ATOM 8226 O O . LEU D 1 181 ? -52.194 9.067 -4.132 1.00 15.07 181 LEU D O 1
ATOM 8231 N N . ARG D 1 182 ? -50.258 9.940 -3.370 1.00 14.00 182 ARG D N 1
ATOM 8232 C CA . ARG D 1 182 ? -50.878 10.745 -2.331 1.00 14.47 182 ARG D CA 1
ATOM 8233 C C . ARG D 1 182 ? -49.868 11.752 -1.803 1.00 15.84 182 ARG D C 1
ATOM 8234 O O . ARG D 1 182 ? -48.709 11.743 -2.215 1.00 17.65 182 ARG D O 1
ATOM 8242 N N . GLY D 1 183 ? -50.305 12.620 -0.898 1.00 16.75 183 GLY D N 1
ATOM 8243 C CA . GLY D 1 183 ? -49.411 13.626 -0.353 1.00 16.87 183 GLY D CA 1
ATOM 8244 C C . GLY D 1 183 ? -49.899 15.029 -0.666 1.00 17.45 183 GLY D C 1
ATOM 8245 O O . GLY D 1 183 ? -50.800 15.214 -1.484 1.00 17.36 183 GLY D O 1
ATOM 8246 N N . LEU D 1 184 ? -49.306 16.024 -0.020 1.00 17.39 184 LEU D N 1
ATOM 8247 C CA . LEU D 1 184 ? -49.707 17.409 -0.243 1.00 18.52 184 LEU D CA 1
ATOM 8248 C C . LEU D 1 184 ? -48.999 18.033 -1.436 1.00 19.71 184 LEU D C 1
ATOM 8249 O O . LEU D 1 184 ? -49.496 18.997 -2.024 1.00 18.86 184 LEU D O 1
ATOM 8254 N N . ARG D 1 185 ? -47.846 17.483 -1.799 1.00 20.54 185 ARG D N 1
ATOM 8255 C CA . ARG D 1 185 ? -47.076 18.046 -2.904 1.00 22.60 185 ARG D CA 1
ATOM 8256 C C . ARG D 1 185 ? -46.870 17.141 -4.115 1.00 22.13 185 ARG D C 1
ATOM 8257 O O . ARG D 1 185 ? -46.455 15.988 -3.996 1.00 22.08 185 ARG D O 1
ATOM 8265 N N . PHE D 1 186 ? -47.168 17.685 -5.285 1.00 21.23 186 PHE D N 1
ATOM 8266 C CA . PHE D 1 186 ? -46.977 16.980 -6.538 1.00 21.73 186 PHE D CA 1
ATOM 8267 C C . PHE D 1 186 ? -46.256 17.945 -7.462 1.00 22.32 186 PHE D C 1
ATOM 8268 O O . PHE D 1 186 ? -46.497 19.151 -7.422 1.00 22.62 186 PHE D O 1
ATOM 8276 N N . ASP D 1 187 ? -45.356 17.408 -8.275 1.00 21.86 187 ASP D N 1
ATOM 8277 C CA . ASP D 1 187 ? -44.583 18.205 -9.217 1.00 22.44 187 ASP D CA 1
ATOM 8278 C C . ASP D 1 187 ? -45.439 18.386 -10.470 1.00 20.61 187 ASP D C 1
ATOM 8279 O O . ASP D 1 187 ? -45.595 17.458 -11.262 1.00 19.95 187 ASP D O 1
ATOM 8284 N N . PRO D 1 188 ? -46.001 19.589 -10.664 1.00 21.71 188 PRO D N 1
ATOM 8285 C CA . PRO D 1 188 ? -46.844 19.866 -11.830 1.00 22.59 188 PRO D CA 1
ATOM 8286 C C . PRO D 1 188 ? -46.158 19.598 -13.165 1.00 22.24 188 PRO D C 1
ATOM 8287 O O . PRO D 1 188 ? -46.784 19.113 -14.105 1.00 22.71 188 PRO D O 1
ATOM 8291 N N . GLU D 1 189 ? -44.870 19.910 -13.245 1.00 23.05 189 GLU D N 1
ATOM 8292 C CA . GLU D 1 189 ? -44.109 19.687 -14.469 1.00 22.27 189 GLU D CA 1
ATOM 8293 C C . GLU D 1 189 ? -44.054 18.185 -14.720 1.00 21.46 189 GLU D C 1
ATOM 8294 O O . GLU D 1 189 ? -44.264 17.727 -15.843 1.00 21.06 189 GLU D O 1
ATOM 8300 N N . ALA D 1 190 ? -43.790 17.420 -13.661 1.00 18.84 190 ALA D N 1
ATOM 8301 C CA . ALA D 1 190 ? -43.712 15.966 -13.766 1.00 18.28 190 ALA D CA 1
ATOM 8302 C C . ALA D 1 190 ? -45.068 15.371 -14.129 1.00 16.53 190 ALA D C 1
ATOM 8303 O O . ALA D 1 190 ? -45.160 14.486 -14.979 1.00 17.15 190 ALA D O 1
ATOM 8305 N N . VAL D 1 191 ? -46.121 15.860 -13.484 1.00 17.96 191 VAL D N 1
ATOM 8306 C CA . VAL D 1 191 ? -47.467 15.362 -13.758 1.00 20.10 191 VAL D CA 1
ATOM 8307 C C . VAL D 1 191 ? -47.840 15.594 -15.216 1.00 20.32 191 VAL D C 1
ATOM 8308 O O . VAL D 1 191 ? -48.318 14.686 -15.898 1.00 20.47 191 VAL D O 1
ATOM 8312 N N . ALA D 1 192 ? -47.623 16.815 -15.686 1.00 22.07 192 ALA D N 1
ATOM 8313 C CA . ALA D 1 192 ? -47.940 17.164 -17.063 1.00 22.92 192 ALA D CA 1
ATOM 8314 C C . ALA D 1 192 ? -47.143 16.307 -18.041 1.00 23.78 192 ALA D C 1
ATOM 8315 O O . ALA D 1 192 ? -47.664 15.884 -19.069 1.00 25.60 192 ALA D O 1
ATOM 8317 N N . ALA D 1 193 ? -45.880 16.048 -17.716 1.00 23.61 193 ALA D N 1
ATOM 8318 C CA . ALA D 1 193 ? -45.023 15.240 -18.580 1.00 22.76 193 ALA D CA 1
ATOM 8319 C C . ALA D 1 193 ? -45.502 13.793 -18.654 1.00 23.65 193 ALA D C 1
ATOM 8320 O O . ALA D 1 193 ? -45.432 13.158 -19.708 1.00 23.30 193 ALA D O 1
ATOM 8322 N N . ALA D 1 194 ? -45.981 13.271 -17.530 1.00 22.88 194 ALA D N 1
ATOM 8323 C CA . ALA D 1 194 ? -46.470 11.900 -17.490 1.00 24.43 194 ALA D CA 1
ATOM 8324 C C . ALA D 1 194 ? -47.767 11.789 -18.278 1.00 24.02 194 ALA D C 1
ATOM 8325 O O . ALA D 1 194 ? -47.959 10.843 -19.038 1.00 25.14 194 ALA D O 1
ATOM 8327 N N . ARG D 1 195 ? -48.661 12.753 -18.093 1.00 25.77 195 ARG D N 1
ATOM 8328 C CA . ARG D 1 195 ? -49.931 12.722 -18.805 1.00 27.43 195 ARG D CA 1
ATOM 8329 C C . ARG D 1 195 ? -49.736 12.927 -20.303 1.00 28.95 195 ARG D C 1
ATOM 8330 O O . ARG D 1 195 ? -50.481 12.368 -21.111 1.00 29.19 195 ARG D O 1
ATOM 8338 N N . ALA D 1 196 ? -48.730 13.718 -20.669 1.00 29.26 196 ALA D N 1
ATOM 8339 C CA . ALA D 1 196 ? -48.439 13.987 -22.072 1.00 29.97 196 ALA D CA 1
ATOM 8340 C C . ALA D 1 196 ? -47.995 12.715 -22.784 1.00 30.82 196 ALA D C 1
ATOM 8341 O O . ALA D 1 196 ? -48.201 12.561 -23.989 1.00 32.31 196 ALA D O 1
ATOM 8343 N N . ARG D 1 197 ? -47.381 11.803 -22.038 1.00 30.00 197 ARG D N 1
ATOM 8344 C CA . ARG D 1 197 ? -46.922 10.546 -22.614 1.00 31.73 197 ARG D CA 1
ATOM 8345 C C . ARG D 1 197 ? -48.016 9.486 -22.522 1.00 29.37 197 ARG D C 1
ATOM 8346 O O . ARG D 1 197 ? -47.827 8.351 -22.947 1.00 29.75 197 ARG D O 1
ATOM 8354 N N . GLY D 1 198 ? -49.162 9.868 -21.967 1.00 28.60 198 GLY D N 1
ATOM 8355 C CA . GLY D 1 198 ? -50.270 8.938 -21.836 1.00 25.27 198 GLY D CA 1
ATOM 8356 C C . GLY D 1 198 ? -50.170 7.959 -20.676 1.00 23.23 198 GLY D C 1
ATOM 8357 O O . GLY D 1 198 ? -50.842 6.925 -20.677 1.00 21.87 198 GLY D O 1
ATOM 8358 N N . HIS D 1 199 ? -49.339 8.272 -19.684 1.00 22.07 199 HIS D N 1
ATOM 8359 C CA . HIS D 1 199 ? -49.187 7.389 -18.525 1.00 21.56 199 HIS D CA 1
ATOM 8360 C C . HIS D 1 199 ? -50.462 7.410 -17.691 1.00 20.81 199 HIS D C 1
ATOM 8361 O O . HIS D 1 199 ? -51.211 8.385 -17.709 1.00 20.46 199 HIS D O 1
ATOM 8368 N N . THR D 1 200 ? -50.699 6.334 -16.950 1.00 19.99 200 THR D N 1
ATOM 8369 C CA . THR D 1 200 ? -51.889 6.230 -16.116 1.00 20.42 200 THR D CA 1
ATOM 8370 C C . THR D 1 200 ? -51.522 6.531 -14.666 1.00 21.30 200 THR D C 1
ATOM 8371 O O . THR D 1 200 ? -50.649 5.880 -14.093 1.00 21.87 200 THR D O 1
ATOM 8375 N N . ILE D 1 201 ? -52.184 7.532 -14.094 1.00 21.32 201 ILE D N 1
ATOM 8376 C CA . ILE D 1 201 ? -51.946 7.961 -12.720 1.00 19.84 201 ILE D CA 1
ATOM 8377 C C . ILE D 1 201 ? -53.156 7.609 -11.855 1.00 21.03 201 ILE D C 1
ATOM 8378 O O . ILE D 1 201 ? -54.245 8.165 -12.029 1.00 20.77 201 ILE D O 1
ATOM 8383 N N . ILE D 1 202 ? -52.959 6.677 -10.925 1.00 19.60 202 ILE D N 1
ATOM 8384 C CA . ILE D 1 202 ? -54.031 6.231 -10.042 1.00 19.20 202 ILE D CA 1
ATOM 8385 C C . ILE D 1 202 ? -53.771 6.598 -8.581 1.00 18.87 202 ILE D C 1
ATOM 8386 O O . ILE D 1 202 ? -53.008 5.926 -7.886 1.00 19.07 202 ILE D O 1
ATOM 8391 N N . PRO D 1 203 ? -54.409 7.678 -8.099 1.00 19.12 203 PRO D N 1
ATOM 8392 C CA . PRO D 1 203 ? -54.260 8.152 -6.717 1.00 19.24 203 PRO D CA 1
ATOM 8393 C C . PRO D 1 203 ? -54.771 7.123 -5.712 1.00 19.09 203 PRO D C 1
ATOM 8394 O O . PRO D 1 203 ? -55.677 6.349 -6.012 1.00 17.22 203 PRO D O 1
ATOM 8398 N N . MET D 1 204 ? -54.198 7.119 -4.514 1.00 18.48 204 MET D N 1
ATOM 8399 C CA . MET D 1 204 ? -54.632 6.168 -3.495 1.00 20.07 204 MET D CA 1
ATOM 8400 C C . MET D 1 204 ? -56.135 6.326 -3.265 1.00 21.90 204 MET D C 1
ATOM 8401 O O . MET D 1 204 ? -56.826 5.357 -2.950 1.00 20.81 204 MET D O 1
ATOM 8406 N N . ASP D 1 205 ? -56.635 7.548 -3.437 1.00 23.44 205 ASP D N 1
ATOM 8407 C CA . ASP D 1 205 ? -58.057 7.832 -3.259 1.00 28.40 205 ASP D CA 1
ATOM 8408 C C . ASP D 1 205 ? -58.935 6.900 -4.085 1.00 27.74 205 ASP D C 1
ATOM 8409 O O . ASP D 1 205 ? -59.995 6.474 -3.625 1.00 28.46 205 ASP D O 1
ATOM 8414 N N . ASP D 1 206 ? -58.497 6.599 -5.306 1.00 27.91 206 ASP D N 1
ATOM 8415 C CA . ASP D 1 206 ? -59.249 5.720 -6.196 1.00 27.60 206 ASP D CA 1
ATOM 8416 C C . ASP D 1 206 ? -59.199 4.267 -5.737 1.00 26.83 206 ASP D C 1
ATOM 8417 O O . ASP D 1 206 ? -60.164 3.526 -5.905 1.00 26.81 206 ASP D O 1
ATOM 8422 N N . VAL D 1 207 ? -58.071 3.857 -5.167 1.00 24.62 207 VAL D N 1
ATOM 8423 C CA . VAL D 1 207 ? -57.930 2.489 -4.678 1.00 22.94 207 VAL D CA 1
ATOM 8424 C C . VAL D 1 207 ? -58.922 2.274 -3.534 1.00 24.39 207 VAL D C 1
ATOM 8425 O O . VAL D 1 207 ? -59.590 1.242 -3.455 1.00 25.14 207 VAL D O 1
ATOM 8429 N N . THR D 1 208 ? -59.012 3.262 -2.650 1.00 24.38 208 THR D N 1
ATOM 8430 C CA . THR D 1 208 ? -59.920 3.195 -1.514 1.00 24.16 208 THR D CA 1
ATOM 8431 C C . THR D 1 208 ? -61.377 3.213 -1.967 1.00 26.52 208 THR D C 1
ATOM 8432 O O . THR D 1 208 ? -62.200 2.436 -1.480 1.00 26.22 208 THR D O 1
ATOM 8436 N N . ALA D 1 209 ? -61.682 4.103 -2.905 1.00 27.84 209 ALA D N 1
ATOM 8437 C CA . ALA D 1 209 ? -63.039 4.263 -3.417 1.00 29.56 209 ALA D CA 1
ATOM 8438 C C . ALA D 1 209 ? -63.547 3.106 -4.269 1.00 30.73 209 ALA D C 1
ATOM 8439 O O . ALA D 1 209 ? -64.702 2.707 -4.145 1.00 32.04 209 ALA D O 1
ATOM 8441 N N . ASP D 1 210 ? -62.691 2.566 -5.130 1.00 31.12 210 ASP D N 1
ATOM 8442 C CA . ASP D 1 210 ? -63.105 1.477 -6.001 1.00 33.30 210 ASP D CA 1
ATOM 8443 C C . ASP D 1 210 ? -61.930 0.644 -6.496 1.00 33.07 210 ASP D C 1
ATOM 8444 O O . ASP D 1 210 ? -61.422 0.857 -7.595 1.00 32.99 210 ASP D O 1
ATOM 8449 N N . LEU D 1 211 ? -61.511 -0.318 -5.680 1.00 32.92 211 LEU D N 1
ATOM 8450 C CA . LEU D 1 211 ? -60.388 -1.177 -6.027 1.00 33.24 211 LEU D CA 1
ATOM 8451 C C . LEU D 1 211 ? -60.644 -1.945 -7.322 1.00 31.68 211 LEU D C 1
ATOM 8452 O O . LEU D 1 211 ? -59.741 -2.106 -8.142 1.00 31.36 211 LEU D O 1
ATOM 8457 N N . ALA D 1 212 ? -61.874 -2.415 -7.504 1.00 30.23 212 ALA D N 1
ATOM 8458 C CA . ALA D 1 212 ? -62.226 -3.159 -8.709 1.00 29.81 212 ALA D CA 1
ATOM 8459 C C . ALA D 1 212 ? -61.898 -2.324 -9.942 1.00 28.08 212 ALA D C 1
ATOM 8460 O O . ALA D 1 212 ? -61.281 -2.812 -10.887 1.00 28.64 212 ALA D O 1
ATOM 8462 N N . GLY D 1 213 ? -62.309 -1.061 -9.915 1.00 27.05 213 GLY D N 1
ATOM 8463 C CA . GLY D 1 213 ? -62.056 -0.167 -11.029 1.00 27.14 213 GLY D CA 1
ATOM 8464 C C . GLY D 1 213 ? -60.580 0.048 -11.300 1.00 25.79 213 GLY D C 1
ATOM 8465 O O . GLY D 1 213 ? -60.172 0.219 -12.448 1.00 26.54 213 GLY D O 1
ATOM 8466 N N . VAL D 1 214 ? -59.775 0.052 -10.244 1.00 25.76 214 VAL D N 1
ATOM 8467 C CA . VAL D 1 214 ? -58.336 0.234 -10.396 1.00 23.34 214 VAL D CA 1
ATOM 8468 C C . VAL D 1 214 ? -57.741 -0.985 -11.103 1.00 23.47 214 VAL D C 1
ATOM 8469 O O . VAL D 1 214 ? -56.933 -0.854 -12.023 1.00 23.75 214 VAL D O 1
ATOM 8473 N N . LEU D 1 215 ? -58.146 -2.174 -10.674 1.00 24.39 215 LEU D N 1
ATOM 8474 C CA . LEU D 1 215 ? -57.648 -3.399 -11.281 1.00 25.75 215 LEU D CA 1
ATOM 8475 C C . LEU D 1 215 ? -58.023 -3.454 -12.761 1.00 27.21 215 LEU D C 1
ATOM 8476 O O . LEU D 1 215 ? -57.294 -4.017 -13.577 1.00 27.73 215 LEU D O 1
ATOM 8481 N N . ALA D 1 216 ? -59.166 -2.865 -13.096 1.00 27.89 216 ALA D N 1
ATOM 8482 C CA . ALA D 1 216 ? -59.644 -2.847 -14.473 1.00 27.90 216 ALA D CA 1
ATOM 8483 C C . ALA D 1 216 ? -58.819 -1.893 -15.323 1.00 28.66 216 ALA D C 1
ATOM 8484 O O . ALA D 1 216 ? -58.936 -1.885 -16.549 1.00 29.47 216 ALA D O 1
ATOM 8486 N N . GLN D 1 217 ? -57.985 -1.088 -14.669 1.00 28.36 217 GLN D N 1
ATOM 8487 C CA . GLN D 1 217 ? -57.141 -0.131 -15.377 1.00 27.65 217 GLN D CA 1
ATOM 8488 C C . GLN D 1 217 ? -55.753 -0.696 -15.635 1.00 27.97 217 GLN D C 1
ATOM 8489 O O . GLN D 1 217 ? -54.997 -0.159 -16.444 1.00 28.02 217 GLN D O 1
ATOM 8495 N N . LEU D 1 218 ? -55.415 -1.773 -14.937 1.00 28.38 218 LEU D N 1
ATOM 8496 C CA . LEU D 1 218 ? -54.109 -2.389 -15.107 1.00 28.96 218 LEU D CA 1
ATOM 8497 C C . LEU D 1 218 ? -53.955 -2.922 -16.521 1.00 30.27 218 LEU D C 1
ATOM 8498 O O . LEU D 1 218 ? -54.944 -3.233 -17.188 1.00 29.95 218 LEU D O 1
ATOM 8503 N N . PRO D 1 219 ? -52.706 -3.026 -16.999 1.00 31.89 219 PRO D N 1
ATOM 8504 C CA . PRO D 1 219 ? -52.421 -3.526 -18.346 1.00 33.36 219 PRO D CA 1
ATOM 8505 C C . PRO D 1 219 ? -52.833 -4.980 -18.530 1.00 34.94 219 PRO D C 1
ATOM 8506 O O . PRO D 1 219 ? -53.041 -5.706 -17.558 1.00 35.77 219 PRO D O 1
ATOM 8510 N N . ARG D 1 220 ? -52.950 -5.397 -19.786 1.00 36.51 220 ARG D N 1
ATOM 8511 C CA . ARG D 1 220 ? -53.331 -6.765 -20.109 1.00 39.63 220 ARG D CA 1
ATOM 8512 C C . ARG D 1 220 ? -52.587 -7.271 -21.343 1.00 38.01 220 ARG D C 1
ATOM 8513 O O . ARG D 1 220 ? -52.426 -6.544 -22.324 1.00 39.04 220 ARG D O 1
ATOM 8521 N N . GLY D 1 221 ? -52.131 -8.519 -21.284 1.00 36.80 221 GLY D N 1
ATOM 8522 C CA . GLY D 1 221 ? -51.405 -9.099 -22.399 1.00 34.46 221 GLY D CA 1
ATOM 8523 C C . GLY D 1 221 ? -50.193 -8.274 -22.788 1.00 32.29 221 GLY D C 1
ATOM 8524 O O . GLY D 1 221 ? -49.779 -8.265 -23.948 1.00 31.38 221 GLY D O 1
ATOM 8525 N N . GLN D 1 222 ? -49.619 -7.580 -21.811 1.00 29.72 222 GLN D N 1
ATOM 8526 C CA . GLN D 1 222 ? -48.451 -6.739 -22.045 1.00 28.68 222 GLN D CA 1
ATOM 8527 C C . GLN D 1 222 ? -47.208 -7.273 -21.346 1.00 27.97 222 GLN D C 1
ATOM 8528 O O . GLN D 1 222 ? -47.293 -8.158 -20.492 1.00 28.46 222 GLN D O 1
ATOM 8534 N N . ASN D 1 223 ? -46.054 -6.734 -21.727 1.00 26.80 223 ASN D N 1
ATOM 8535 C CA . ASN D 1 223 ? -44.789 -7.089 -21.095 1.00 27.27 223 ASN D CA 1
ATOM 8536 C C . ASN D 1 223 ? -44.725 -6.110 -19.933 1.00 25.94 223 ASN D C 1
ATOM 8537 O O . ASN D 1 223 ? -44.719 -4.897 -20.142 1.00 24.83 223 ASN D O 1
ATOM 8542 N N . VAL D 1 224 ? -44.676 -6.631 -18.713 1.00 24.36 224 VAL D N 1
ATOM 8543 C CA . VAL D 1 224 ? -44.676 -5.766 -17.540 1.00 23.08 224 VAL D CA 1
ATOM 8544 C C . VAL D 1 224 ? -43.502 -5.905 -16.575 1.00 22.26 224 VAL D C 1
ATOM 8545 O O . VAL D 1 224 ? -43.087 -7.009 -16.228 1.00 20.91 224 VAL D O 1
ATOM 8549 N N . TYR D 1 225 ? -42.974 -4.757 -16.161 1.00 20.93 225 TYR D N 1
ATOM 8550 C CA . TYR D 1 225 ? -41.890 -4.692 -15.188 1.00 21.43 225 TYR D CA 1
ATOM 8551 C C . TYR D 1 225 ? -42.544 -4.079 -13.950 1.00 20.30 225 TYR D C 1
ATOM 8552 O O . TYR D 1 225 ? -43.148 -3.011 -14.033 1.00 21.33 225 TYR D O 1
ATOM 8561 N N . PHE D 1 226 ? -42.443 -4.773 -12.820 1.00 19.16 226 PHE D N 1
ATOM 8562 C CA . PHE D 1 226 ? -43.015 -4.310 -11.556 1.00 18.30 226 PHE D CA 1
ATOM 8563 C C . PHE D 1 226 ? -41.998 -3.493 -10.770 1.00 18.86 226 PHE D C 1
ATOM 8564 O O . PHE D 1 226 ? -40.855 -3.908 -10.615 1.00 18.04 226 PHE D O 1
ATOM 8572 N N . SER D 1 227 ? -42.418 -2.333 -10.277 1.00 16.99 227 SER D N 1
ATOM 8573 C CA . SER D 1 227 ? -41.558 -1.491 -9.460 1.00 17.27 227 SER D CA 1
ATOM 8574 C C . SER D 1 227 ? -42.333 -1.214 -8.186 1.00 16.03 227 SER D C 1
ATOM 8575 O O . SER D 1 227 ? -43.350 -0.521 -8.209 1.00 15.77 227 SER D O 1
ATOM 8578 N N . VAL D 1 228 ? -41.860 -1.763 -7.075 1.00 16.79 228 VAL D N 1
ATOM 8579 C CA . VAL D 1 228 ? -42.542 -1.570 -5.806 1.00 15.57 228 VAL D CA 1
ATOM 8580 C C . VAL D 1 228 ? -41.733 -0.706 -4.857 1.00 16.06 228 VAL D C 1
ATOM 8581 O O . VAL D 1 228 ? -40.656 -1.096 -4.407 1.00 16.38 228 VAL D O 1
ATOM 8585 N N . ASP D 1 229 ? -42.253 0.483 -4.579 1.00 14.75 229 ASP D N 1
ATOM 8586 C CA . ASP D 1 229 ? -41.625 1.410 -3.644 1.00 14.12 229 ASP D CA 1
ATOM 8587 C C . ASP D 1 229 ? -42.400 1.104 -2.372 1.00 13.74 229 ASP D C 1
ATOM 8588 O O . ASP D 1 229 ? -43.621 1.267 -2.347 1.00 14.00 229 ASP D O 1
ATOM 8593 N N . VAL D 1 230 ? -41.717 0.649 -1.327 1.00 11.26 230 VAL D N 1
ATOM 8594 C CA . VAL D 1 230 ? -42.416 0.312 -0.100 1.00 12.22 230 VAL D CA 1
ATOM 8595 C C . VAL D 1 230 ? -43.218 1.464 0.490 1.00 11.46 230 VAL D C 1
ATOM 8596 O O . VAL D 1 230 ? -44.127 1.220 1.277 1.00 11.33 230 VAL D O 1
ATOM 8600 N N . ASP D 1 231 ? -42.907 2.708 0.123 1.00 10.73 231 ASP D N 1
ATOM 8601 C CA . ASP D 1 231 ? -43.675 3.812 0.693 1.00 13.50 231 ASP D CA 1
ATOM 8602 C C . ASP D 1 231 ? -45.064 3.926 0.074 1.00 12.08 231 ASP D C 1
ATOM 8603 O O . ASP D 1 231 ? -45.846 4.804 0.428 1.00 13.34 231 ASP D O 1
ATOM 8608 N N . GLY D 1 232 ? -45.373 3.018 -0.845 1.00 10.84 232 GLY D N 1
ATOM 8609 C CA . GLY D 1 232 ? -46.695 3.012 -1.431 1.00 13.69 232 GLY D CA 1
ATOM 8610 C C . GLY D 1 232 ? -47.616 2.440 -0.365 1.00 13.12 232 GLY D C 1
ATOM 8611 O O . GLY D 1 232 ? -48.810 2.738 -0.311 1.00 13.96 232 GLY D O 1
ATOM 8612 N N . PHE D 1 233 ? -47.055 1.598 0.497 1.00 13.72 233 PHE D N 1
ATOM 8613 C CA . PHE D 1 233 ? -47.840 1.007 1.570 1.00 13.29 233 PHE D CA 1
ATOM 8614 C C . PHE D 1 233 ? -48.006 1.992 2.718 1.00 13.39 233 PHE D C 1
ATOM 8615 O O . PHE D 1 233 ? -47.193 2.899 2.904 1.00 12.43 233 PHE D O 1
ATOM 8623 N N . ASP D 1 234 ? -49.075 1.812 3.482 1.00 13.68 234 ASP D N 1
ATOM 8624 C CA . ASP D 1 234 ? -49.346 2.679 4.615 1.00 12.47 234 ASP D CA 1
ATOM 8625 C C . ASP D 1 234 ? -48.192 2.568 5.616 1.00 12.76 234 ASP D C 1
ATOM 8626 O O . ASP D 1 234 ? -47.681 1.474 5.873 1.00 10.52 234 ASP D O 1
ATOM 8631 N N . PRO D 1 235 ? -47.757 3.707 6.181 1.00 11.97 235 PRO D N 1
ATOM 8632 C CA . PRO D 1 235 ? -46.658 3.755 7.156 1.00 13.02 235 PRO D CA 1
ATOM 8633 C C . PRO D 1 235 ? -46.922 2.905 8.399 1.00 11.22 235 PRO D C 1
ATOM 8634 O O . PRO D 1 235 ? -45.985 2.432 9.043 1.00 12.27 235 PRO D O 1
ATOM 8638 N N . ALA D 1 236 ? -48.193 2.729 8.751 1.00 12.11 236 ALA D N 1
ATOM 8639 C CA . ALA D 1 236 ? -48.534 1.915 9.914 1.00 11.28 236 ALA D CA 1
ATOM 8640 C C . ALA D 1 236 ? -48.101 0.488 9.623 1.00 12.37 236 ALA D C 1
ATOM 8641 O O . ALA D 1 236 ? -47.617 -0.220 10.509 1.00 12.48 236 ALA D O 1
ATOM 8643 N N . VAL D 1 237 ? -48.281 0.071 8.374 1.00 13.43 237 VAL D N 1
ATOM 8644 C CA . VAL D 1 237 ? -47.919 -1.276 7.948 1.00 12.80 237 VAL D CA 1
ATOM 8645 C C . VAL D 1 237 ? -46.414 -1.406 7.693 1.00 14.01 237 VAL D C 1
ATOM 8646 O O . VAL D 1 237 ? -45.768 -2.328 8.202 1.00 14.20 237 VAL D O 1
ATOM 8650 N N . ILE D 1 238 ? -45.864 -0.488 6.903 1.00 12.49 238 ILE D N 1
ATOM 8651 C CA . ILE D 1 238 ? -44.439 -0.498 6.587 1.00 11.59 238 ILE D CA 1
ATOM 8652 C C . ILE D 1 238 ? -43.808 0.859 6.936 1.00 10.81 238 ILE D C 1
ATOM 8653 O O . ILE D 1 238 ? -43.624 1.722 6.067 1.00 11.31 238 ILE D O 1
ATOM 8658 N N . PRO D 1 239 ? -43.455 1.061 8.214 1.00 11.84 239 PRO D N 1
ATOM 8659 C CA . PRO D 1 239 ? -42.849 2.328 8.640 1.00 10.90 239 PRO D CA 1
ATOM 8660 C C . PRO D 1 239 ? -41.408 2.537 8.181 1.00 11.67 239 PRO D C 1
ATOM 8661 O O . PRO D 1 239 ? -40.942 3.680 8.094 1.00 11.04 239 PRO D O 1
ATOM 8665 N N . GLY D 1 240 ? -40.710 1.436 7.898 1.00 11.10 240 GLY D N 1
ATOM 8666 C CA . GLY D 1 240 ? -39.319 1.502 7.473 1.00 11.65 240 GLY D CA 1
ATOM 8667 C C . GLY D 1 240 ? -39.080 2.067 6.086 1.00 11.58 240 GLY D C 1
ATOM 8668 O O . GLY D 1 240 ? -38.849 1.322 5.135 1.00 12.23 240 GLY D O 1
ATOM 8669 N N . THR D 1 241 ? -39.135 3.390 5.968 1.00 11.70 241 THR D N 1
ATOM 8670 C CA . THR D 1 241 ? -38.907 4.052 4.693 1.00 11.56 241 THR D CA 1
ATOM 8671 C C . THR D 1 241 ? -38.611 5.529 4.958 1.00 12.47 241 THR D C 1
ATOM 8672 O O . THR D 1 241 ? -39.123 6.126 5.913 1.00 11.25 241 THR D O 1
ATOM 8676 N N . SER D 1 242 ? -37.763 6.113 4.122 1.00 12.06 242 SER D N 1
ATOM 8677 C CA . SER D 1 242 ? -37.346 7.499 4.296 1.00 12.36 242 SER D CA 1
ATOM 8678 C C . SER D 1 242 ? -38.421 8.573 4.421 1.00 14.72 242 SER D C 1
ATOM 8679 O O . SER D 1 242 ? -38.407 9.359 5.372 1.00 14.24 242 SER D O 1
ATOM 8682 N N . SER D 1 243 ? -39.337 8.618 3.457 1.00 14.87 243 SER D N 1
ATOM 8683 C CA . SER D 1 243 ? -40.374 9.648 3.449 1.00 15.75 243 SER D CA 1
ATOM 8684 C C . SER D 1 243 ? -41.783 9.087 3.358 1.00 15.06 243 SER D C 1
ATOM 8685 O O . SER D 1 243 ? -42.395 9.082 2.288 1.00 16.72 243 SER D O 1
ATOM 8688 N N . PRO D 1 244 ? -42.323 8.628 4.491 1.00 12.90 244 PRO D N 1
ATOM 8689 C CA . PRO D 1 244 ? -43.669 8.056 4.559 1.00 13.15 244 PRO D CA 1
ATOM 8690 C C . PRO D 1 244 ? -44.783 9.087 4.373 1.00 12.38 244 PRO D C 1
ATOM 8691 O O . PRO D 1 244 ? -44.627 10.263 4.716 1.00 13.18 244 PRO D O 1
ATOM 8695 N N . GLU D 1 245 ? -45.900 8.623 3.821 1.00 11.82 245 GLU D N 1
ATOM 8696 C CA . GLU D 1 245 ? -47.076 9.456 3.585 1.00 12.31 245 GLU D CA 1
ATOM 8697 C C . GLU D 1 245 ? -48.240 8.667 4.180 1.00 10.41 245 GLU D C 1
ATOM 8698 O O . GLU D 1 245 ? -48.359 7.477 3.931 1.00 12.42 245 GLU D O 1
ATOM 8704 N N . PRO D 1 246 ? -49.114 9.319 4.970 1.00 10.63 246 PRO D N 1
ATOM 8705 C CA . PRO D 1 246 ? -50.251 8.617 5.578 1.00 11.04 246 PRO D CA 1
ATOM 8706 C C . PRO D 1 246 ? -51.295 8.072 4.604 1.00 12.83 246 PRO D C 1
ATOM 8707 O O . PRO D 1 246 ? -51.341 8.453 3.432 1.00 10.97 246 PRO D O 1
ATOM 8711 N N . ASP D 1 247 ? -52.116 7.158 5.113 1.00 14.00 247 ASP D N 1
ATOM 8712 C CA . ASP D 1 247 ? -53.209 6.550 4.360 1.00 14.51 247 ASP D CA 1
ATOM 8713 C C . ASP D 1 247 ? -52.793 5.919 3.038 1.00 14.52 247 ASP D C 1
ATOM 8714 O O . ASP D 1 247 ? -53.216 6.354 1.964 1.00 16.35 247 ASP D O 1
ATOM 8719 N N . GLY D 1 248 ? -51.978 4.877 3.132 1.00 13.08 248 GLY D N 1
ATOM 8720 C CA . GLY D 1 248 ? -51.510 4.192 1.946 1.00 13.95 248 GLY D CA 1
ATOM 8721 C C . GLY D 1 248 ? -52.136 2.825 1.772 1.00 14.05 248 GLY D C 1
ATOM 8722 O O . GLY D 1 248 ? -53.175 2.513 2.361 1.00 11.37 248 GLY D O 1
ATOM 8723 N N . LEU D 1 249 ? -51.492 2.004 0.953 1.00 13.41 249 LEU D N 1
ATOM 8724 C CA . LEU D 1 249 ? -51.976 0.669 0.668 1.00 14.21 249 LEU D CA 1
ATOM 8725 C C . LEU D 1 249 ? -51.757 -0.276 1.833 1.00 14.44 249 LEU D C 1
ATOM 8726 O O . LEU D 1 249 ? -50.740 -0.207 2.522 1.00 13.71 249 LEU D O 1
ATOM 8731 N N . THR D 1 250 ? -52.721 -1.156 2.056 1.00 16.27 250 THR D N 1
ATOM 8732 C CA . THR D 1 250 ? -52.562 -2.167 3.079 1.00 14.61 250 THR D CA 1
ATOM 8733 C C . THR D 1 250 ? -51.749 -3.209 2.315 1.00 15.50 250 THR D C 1
ATOM 8734 O O . THR D 1 250 ? -51.591 -3.115 1.088 1.00 14.04 250 THR D O 1
ATOM 8738 N N . TYR D 1 251 ? -51.224 -4.199 3.018 1.00 15.10 251 TYR D N 1
ATOM 8739 C CA . TYR D 1 251 ? -50.468 -5.236 2.338 1.00 16.42 251 TYR D CA 1
ATOM 8740 C C . TYR D 1 251 ? -51.416 -5.900 1.337 1.00 16.60 251 TYR D C 1
ATOM 8741 O O . TYR D 1 251 ? -51.059 -6.136 0.183 1.00 16.99 251 TYR D O 1
ATOM 8750 N N . ALA D 1 252 ? -52.627 -6.190 1.796 1.00 17.47 252 ALA D N 1
ATOM 8751 C CA . ALA D 1 252 ? -53.638 -6.851 0.968 1.00 17.75 252 ALA D CA 1
ATOM 8752 C C . ALA D 1 252 ? -53.941 -6.123 -0.332 1.00 17.76 252 ALA D C 1
ATOM 8753 O O . ALA D 1 252 ? -54.026 -6.749 -1.391 1.00 18.42 252 ALA D O 1
ATOM 8755 N N . GLN D 1 253 ? -54.124 -4.808 -0.253 1.00 16.78 253 GLN D N 1
ATOM 8756 C CA . GLN D 1 253 ? -54.423 -4.019 -1.443 1.00 17.14 253 GLN D CA 1
ATOM 8757 C C . GLN D 1 253 ? -53.266 -4.036 -2.437 1.00 17.34 253 GLN D C 1
ATOM 8758 O O . GLN D 1 253 ? -53.463 -4.254 -3.636 1.00 16.74 253 GLN D O 1
ATOM 8764 N N . GLY D 1 254 ? -52.055 -3.807 -1.940 1.00 16.94 254 GLY D N 1
ATOM 8765 C CA . GLY D 1 254 ? -50.902 -3.813 -2.818 1.00 17.59 254 GLY D CA 1
ATOM 8766 C C . GLY D 1 254 ? -50.742 -5.159 -3.494 1.00 18.32 254 GLY D C 1
ATOM 8767 O O . GLY D 1 254 ? -50.451 -5.238 -4.690 1.00 19.64 254 GLY D O 1
ATOM 8768 N N . MET D 1 255 ? -50.936 -6.224 -2.724 1.00 17.96 255 MET D N 1
ATOM 8769 C CA . MET D 1 255 ? -50.812 -7.577 -3.250 1.00 20.14 255 MET D CA 1
ATOM 8770 C C . MET D 1 255 ? -51.880 -7.880 -4.302 1.00 20.00 255 MET D C 1
ATOM 8771 O O . MET D 1 255 ? -51.604 -8.560 -5.293 1.00 20.02 255 MET D O 1
ATOM 8776 N N . LYS D 1 256 ? -53.097 -7.386 -4.084 1.00 20.74 256 LYS D N 1
ATOM 8777 C CA . LYS D 1 256 ? -54.191 -7.612 -5.034 1.00 21.75 256 LYS D CA 1
ATOM 8778 C C . LYS D 1 256 ? -53.893 -6.982 -6.391 1.00 21.53 256 LYS D C 1
ATOM 8779 O O . LYS D 1 256 ? -54.232 -7.539 -7.438 1.00 19.40 256 LYS D O 1
ATOM 8785 N N . ILE D 1 257 ? -53.261 -5.814 -6.366 1.00 20.43 257 ILE D N 1
ATOM 8786 C CA . ILE D 1 257 ? -52.893 -5.115 -7.591 1.00 19.64 257 ILE D CA 1
ATOM 8787 C C . ILE D 1 257 ? -51.798 -5.914 -8.300 1.00 20.97 257 ILE D C 1
ATOM 8788 O O . ILE D 1 257 ? -51.859 -6.148 -9.510 1.00 21.39 257 ILE D O 1
ATOM 8793 N N . LEU D 1 258 ? -50.799 -6.347 -7.539 1.00 19.84 258 LEU D N 1
ATOM 8794 C CA . LEU D 1 258 ? -49.706 -7.126 -8.106 1.00 19.76 258 LEU D CA 1
ATOM 8795 C C . LEU D 1 258 ? -50.193 -8.471 -8.644 1.00 21.97 258 LEU D C 1
ATOM 8796 O O . LEU D 1 258 ? -49.760 -8.916 -9.713 1.00 21.75 258 LEU D O 1
ATOM 8801 N N . ALA D 1 259 ? -51.094 -9.115 -7.909 1.00 23.42 259 ALA D N 1
ATOM 8802 C CA . ALA D 1 259 ? -51.623 -10.409 -8.327 1.00 24.77 259 ALA D CA 1
ATOM 8803 C C . ALA D 1 259 ? -52.384 -10.283 -9.649 1.00 25.22 259 ALA D C 1
ATOM 8804 O O . ALA D 1 259 ? -52.172 -11.067 -10.578 1.00 24.85 259 ALA D O 1
ATOM 8806 N N . ALA D 1 260 ? -53.263 -9.287 -9.725 1.00 24.05 260 ALA D N 1
ATOM 8807 C CA . ALA D 1 260 ? -54.063 -9.046 -10.920 1.00 24.10 260 ALA D CA 1
ATOM 8808 C C . ALA D 1 260 ? -53.183 -8.798 -12.141 1.00 25.13 260 ALA D C 1
ATOM 8809 O O . ALA D 1 260 ? -53.398 -9.386 -13.200 1.00 24.19 260 ALA D O 1
ATOM 8811 N N . ALA D 1 261 ? -52.189 -7.926 -11.995 1.00 25.02 261 ALA D N 1
ATOM 8812 C CA . ALA D 1 261 ? -51.293 -7.620 -13.105 1.00 24.75 261 ALA D CA 1
ATOM 8813 C C . ALA D 1 261 ? -50.431 -8.823 -13.484 1.00 25.29 261 ALA D C 1
ATOM 8814 O O . ALA D 1 261 ? -50.092 -9.005 -14.655 1.00 24.65 261 ALA D O 1
ATOM 8816 N N . ALA D 1 262 ? -50.083 -9.645 -12.496 1.00 24.83 262 ALA D N 1
ATOM 8817 C CA . ALA D 1 262 ? -49.250 -10.818 -12.745 1.00 27.11 262 ALA D CA 1
ATOM 8818 C C . ALA D 1 262 ? -49.993 -11.946 -13.452 1.00 29.32 262 ALA D C 1
ATOM 8819 O O . ALA D 1 262 ? -49.375 -12.797 -14.096 1.00 30.35 262 ALA D O 1
ATOM 8821 N N . ALA D 1 263 ? -51.317 -11.953 -13.336 1.00 31.51 263 ALA D N 1
ATOM 8822 C CA . ALA D 1 263 ? -52.129 -13.001 -13.948 1.00 33.23 263 ALA D CA 1
ATOM 8823 C C . ALA D 1 263 ? -52.570 -12.703 -15.376 1.00 33.83 263 ALA D C 1
ATOM 8824 O O . ALA D 1 263 ? -53.009 -13.604 -16.088 1.00 34.19 263 ALA D O 1
ATOM 8826 N N . ASN D 1 264 ? -52.450 -11.448 -15.799 1.00 34.26 264 ASN D N 1
ATOM 8827 C CA . ASN D 1 264 ? -52.874 -11.063 -17.142 1.00 35.73 264 ASN D CA 1
ATOM 8828 C C . ASN D 1 264 ? -51.751 -10.492 -18.003 1.00 33.50 264 ASN D C 1
ATOM 8829 O O . ASN D 1 264 ? -52.002 -9.956 -19.079 1.00 35.01 264 ASN D O 1
ATOM 8834 N N . ASN D 1 265 ? -50.513 -10.613 -17.541 1.00 31.34 265 ASN D N 1
ATOM 8835 C CA . ASN D 1 265 ? -49.381 -10.073 -18.287 1.00 28.76 265 ASN D CA 1
ATOM 8836 C C . ASN D 1 265 ? -48.156 -10.972 -18.232 1.00 28.06 265 ASN D C 1
ATOM 8837 O O . ASN D 1 265 ? -48.108 -11.942 -17.476 1.00 28.22 265 ASN D O 1
ATOM 8842 N N . THR D 1 266 ? -47.163 -10.632 -19.045 1.00 27.51 266 THR D N 1
ATOM 8843 C CA . THR D 1 266 ? -45.906 -11.361 -19.081 1.00 27.17 266 THR D CA 1
ATOM 8844 C C . THR D 1 266 ? -44.943 -10.544 -18.223 1.00 27.20 266 THR D C 1
ATOM 8845 O O . THR D 1 266 ? -44.403 -9.528 -18.667 1.00 26.34 266 THR D O 1
ATOM 8849 N N . VAL D 1 267 ? -44.758 -10.977 -16.980 1.00 26.25 267 VAL D N 1
ATOM 8850 C CA . VAL D 1 267 ? -43.880 -10.276 -16.050 1.00 24.40 267 VAL D CA 1
ATOM 8851 C C . VAL D 1 267 ? -42.421 -10.517 -16.400 1.00 23.16 267 VAL D C 1
ATOM 8852 O O . VAL D 1 267 ? -41.952 -11.652 -16.392 1.00 24.17 267 VAL D O 1
ATOM 8856 N N . VAL D 1 268 ? -41.705 -9.437 -16.691 1.00 20.95 268 VAL D N 1
ATOM 8857 C CA . VAL D 1 268 ? -40.305 -9.530 -17.078 1.00 21.59 268 VAL D CA 1
ATOM 8858 C C . VAL D 1 268 ? -39.312 -9.184 -15.973 1.00 22.24 268 VAL D C 1
ATOM 8859 O O . VAL D 1 268 ? -38.099 -9.306 -16.160 1.00 21.90 268 VAL D O 1
ATOM 8863 N N . GLY D 1 269 ? -39.819 -8.752 -14.826 1.00 21.41 269 GLY D N 1
ATOM 8864 C CA . GLY D 1 269 ? -38.931 -8.411 -13.728 1.00 21.64 269 GLY D CA 1
ATOM 8865 C C . GLY D 1 269 ? -39.614 -7.564 -12.677 1.00 20.86 269 GLY D C 1
ATOM 8866 O O . GLY D 1 269 ? -40.733 -7.093 -12.878 1.00 19.34 269 GLY D O 1
ATOM 8867 N N . LEU D 1 270 ? -38.938 -7.365 -11.550 1.00 21.27 270 LEU D N 1
ATOM 8868 C CA . LEU D 1 270 ? -39.500 -6.569 -10.469 1.00 20.58 270 LEU D CA 1
ATOM 8869 C C . LEU D 1 270 ? -38.421 -6.014 -9.550 1.00 20.38 270 LEU D C 1
ATOM 8870 O O . LEU D 1 270 ? -37.398 -6.664 -9.322 1.00 19.16 270 LEU D O 1
ATOM 8875 N N . ASP D 1 271 ? -38.633 -4.796 -9.055 1.00 18.36 271 ASP D N 1
ATOM 8876 C CA . ASP D 1 271 ? -37.700 -4.216 -8.104 1.00 18.05 271 ASP D CA 1
ATOM 8877 C C . ASP D 1 271 ? -38.481 -3.838 -6.848 1.00 17.61 271 ASP D C 1
ATOM 8878 O O . ASP D 1 271 ? -39.686 -3.573 -6.905 1.00 16.81 271 ASP D O 1
ATOM 8883 N N . LEU D 1 272 ? -37.794 -3.884 -5.711 1.00 16.94 272 LEU D N 1
ATOM 8884 C CA . LEU D 1 272 ? -38.375 -3.556 -4.411 1.00 14.19 272 LEU D CA 1
ATOM 8885 C C . LEU D 1 272 ? -37.415 -2.513 -3.860 1.00 14.06 272 LEU D C 1
ATOM 8886 O O . LEU D 1 272 ? -36.285 -2.834 -3.488 1.00 14.90 272 LEU D O 1
ATOM 8891 N N . VAL D 1 273 ? -37.863 -1.263 -3.811 1.00 13.14 273 VAL D N 1
ATOM 8892 C CA . VAL D 1 273 ? -37.003 -0.171 -3.365 1.00 13.75 273 VAL D CA 1
ATOM 8893 C C . VAL D 1 273 ? -37.515 0.681 -2.203 1.00 12.64 273 VAL D C 1
ATOM 8894 O O . VAL D 1 273 ? -38.681 0.609 -1.828 1.00 12.82 273 VAL D O 1
ATOM 8898 N N . GLU D 1 274 ? -36.602 1.476 -1.643 1.00 11.72 274 GLU D N 1
ATOM 8899 C CA . GLU D 1 274 ? -36.874 2.411 -0.549 1.00 13.28 274 GLU D CA 1
ATOM 8900 C C . GLU D 1 274 ? -37.107 1.827 0.842 1.00 12.30 274 GLU D C 1
ATOM 8901 O O . GLU D 1 274 ? -37.587 2.522 1.738 1.00 11.57 274 GLU D O 1
ATOM 8907 N N . LEU D 1 275 ? -36.766 0.559 1.032 1.00 13.04 275 LEU D N 1
ATOM 8908 C CA . LEU D 1 275 ? -36.917 -0.061 2.343 1.00 13.86 275 LEU D CA 1
ATOM 8909 C C . LEU D 1 275 ? -35.776 0.492 3.200 1.00 14.23 275 LEU D C 1
ATOM 8910 O O . LEU D 1 275 ? -34.632 0.542 2.746 1.00 14.00 275 LEU D O 1
ATOM 8915 N N . ALA D 1 276 ? -36.085 0.939 4.418 1.00 12.52 276 ALA D N 1
ATOM 8916 C CA . ALA D 1 276 ? -35.076 1.468 5.335 1.00 12.98 276 ALA D CA 1
ATOM 8917 C C . ALA D 1 276 ? -35.212 0.685 6.645 1.00 12.97 276 ALA D C 1
ATOM 8918 O O . ALA D 1 276 ? -35.946 1.090 7.553 1.00 13.56 276 ALA D O 1
ATOM 8920 N N . PRO D 1 277 ? -34.498 -0.446 6.760 1.00 13.40 277 PRO D N 1
ATOM 8921 C CA . PRO D 1 277 ? -34.531 -1.311 7.946 1.00 14.10 277 PRO D CA 1
ATOM 8922 C C . PRO D 1 277 ? -34.236 -0.584 9.249 1.00 12.72 277 PRO D C 1
ATOM 8923 O O . PRO D 1 277 ? -34.833 -0.878 10.292 1.00 11.76 277 PRO D O 1
ATOM 8927 N N . ASN D 1 278 ? -33.296 0.350 9.172 1.00 13.14 278 ASN D N 1
ATOM 8928 C CA . ASN D 1 278 ? -32.876 1.146 10.316 1.00 14.30 278 ASN D CA 1
ATOM 8929 C C . ASN D 1 278 ? -33.998 2.020 10.848 1.00 15.68 278 ASN D C 1
ATOM 8930 O O . ASN D 1 278 ? -33.926 2.508 11.976 1.00 14.90 278 ASN D O 1
ATOM 8935 N N . LEU D 1 279 ? -35.033 2.226 10.043 1.00 13.17 279 LEU D N 1
ATOM 8936 C CA . LEU D 1 279 ? -36.141 3.066 10.477 1.00 12.54 279 LEU D CA 1
ATOM 8937 C C . LEU D 1 279 ? -37.315 2.275 11.051 1.00 12.98 279 LEU D C 1
ATOM 8938 O O . LEU D 1 279 ? -38.357 2.853 11.380 1.00 14.15 279 LEU D O 1
ATOM 8943 N N . ASP D 1 280 ? -37.154 0.957 11.160 1.00 11.69 280 ASP D N 1
ATOM 8944 C CA . ASP D 1 280 ? -38.194 0.117 11.749 1.00 12.89 280 ASP D CA 1
ATOM 8945 C C . ASP D 1 280 ? -37.566 -0.926 12.662 1.00 13.49 280 ASP D C 1
ATOM 8946 O O . ASP D 1 280 ? -37.275 -2.049 12.239 1.00 15.10 280 ASP D O 1
ATOM 8951 N N . PRO D 1 281 ? -37.349 -0.569 13.934 1.00 14.59 281 PRO D N 1
ATOM 8952 C CA . PRO D 1 281 ? -36.748 -1.503 14.888 1.00 14.39 281 PRO D CA 1
ATOM 8953 C C . PRO D 1 281 ? -37.623 -2.707 15.234 1.00 15.50 281 PRO D C 1
ATOM 8954 O O . PRO D 1 281 ? -37.176 -3.602 15.944 1.00 16.70 281 PRO D O 1
ATOM 8958 N N . THR D 1 282 ? -38.863 -2.737 14.748 1.00 13.07 282 THR D N 1
ATOM 8959 C CA . THR D 1 282 ? -39.734 -3.879 15.022 1.00 12.07 282 THR D CA 1
ATOM 8960 C C . THR D 1 282 ? -39.462 -4.948 13.982 1.00 13.07 282 THR D C 1
ATOM 8961 O O . THR D 1 282 ? -39.868 -6.101 14.141 1.00 11.29 282 THR D O 1
ATOM 8965 N N . GLY D 1 283 ? -38.786 -4.544 12.913 1.00 11.21 283 GLY D N 1
ATOM 8966 C CA . GLY D 1 283 ? -38.439 -5.459 11.840 1.00 13.89 283 GLY D CA 1
ATOM 8967 C C . GLY D 1 283 ? -39.576 -5.940 10.954 1.00 13.26 283 GLY D C 1
ATOM 8968 O O . GLY D 1 283 ? -39.342 -6.735 10.043 1.00 15.31 283 GLY D O 1
ATOM 8969 N N . ARG D 1 284 ? -40.801 -5.469 11.177 1.00 14.20 284 ARG D N 1
ATOM 8970 C CA . ARG D 1 284 ? -41.906 -5.943 10.347 1.00 13.28 284 ARG D CA 1
ATOM 8971 C C . ARG D 1 284 ? -41.820 -5.475 8.897 1.00 13.37 284 ARG D C 1
ATOM 8972 O O . ARG D 1 284 ? -42.255 -6.184 7.989 1.00 12.79 284 ARG D O 1
ATOM 8980 N N . SER D 1 285 ? -41.244 -4.297 8.675 1.00 11.28 285 SER D N 1
ATOM 8981 C CA . SER D 1 285 ? -41.142 -3.779 7.317 1.00 12.55 285 SER D CA 1
ATOM 8982 C C . SER D 1 285 ? -40.442 -4.755 6.379 1.00 14.27 285 SER D C 1
ATOM 8983 O O . SER D 1 285 ? -40.972 -5.083 5.317 1.00 17.02 285 SER D O 1
ATOM 8986 N N . GLU D 1 286 ? -39.261 -5.232 6.766 1.00 15.12 286 GLU D N 1
ATOM 8987 C CA . GLU D 1 286 ? -38.544 -6.157 5.901 1.00 16.21 286 GLU D CA 1
ATOM 8988 C C . GLU D 1 286 ? -39.193 -7.530 5.849 1.00 15.42 286 GLU D C 1
ATOM 8989 O O . GLU D 1 286 ? -39.164 -8.185 4.806 1.00 14.90 286 GLU D O 1
ATOM 8995 N N . LEU D 1 287 ? -39.786 -7.968 6.958 1.00 15.60 287 LEU D N 1
ATOM 8996 C CA . LEU D 1 287 ? -40.447 -9.273 6.979 1.00 17.14 287 LEU D CA 1
ATOM 8997 C C . LEU D 1 287 ? -41.639 -9.279 6.027 1.00 17.10 287 LEU D C 1
ATOM 8998 O O . LEU D 1 287 ? -41.845 -10.240 5.280 1.00 16.84 287 LEU D O 1
ATOM 9003 N N . LEU D 1 288 ? -42.422 -8.205 6.049 1.00 16.17 288 LEU D N 1
ATOM 9004 C CA . LEU D 1 288 ? -43.590 -8.108 5.183 1.00 16.21 288 LEU D CA 1
ATOM 9005 C C . LEU D 1 288 ? -43.245 -7.862 3.717 1.00 17.56 288 LEU D C 1
ATOM 9006 O O . LEU D 1 288 ? -43.923 -8.374 2.828 1.00 18.31 288 LEU D O 1
ATOM 9011 N N . MET D 1 289 ? -42.198 -7.086 3.453 1.00 17.29 289 MET D N 1
ATOM 9012 C CA . MET D 1 289 ? -41.834 -6.822 2.069 1.00 18.38 289 MET D CA 1
ATOM 9013 C C . MET D 1 289 ? -41.144 -8.034 1.445 1.00 20.53 289 MET D C 1
ATOM 9014 O O . MET D 1 289 ? -41.210 -8.236 0.232 1.00 20.52 289 MET D O 1
ATOM 9019 N N . ALA D 1 290 ? -40.492 -8.845 2.274 1.00 20.22 290 ALA D N 1
ATOM 9020 C CA . ALA D 1 290 ? -39.841 -10.047 1.772 1.00 21.42 290 ALA D CA 1
ATOM 9021 C C . ALA D 1 290 ? -40.955 -10.992 1.344 1.00 21.12 290 ALA D C 1
ATOM 9022 O O . ALA D 1 290 ? -40.867 -11.629 0.292 1.00 23.20 290 ALA D O 1
ATOM 9024 N N . ARG D 1 291 ? -42.006 -11.083 2.159 1.00 21.40 291 ARG D N 1
ATOM 9025 C CA . ARG D 1 291 ? -43.130 -11.946 1.818 1.00 21.04 291 ARG D CA 1
ATOM 9026 C C . ARG D 1 291 ? -43.833 -11.434 0.565 1.00 21.56 291 ARG D C 1
ATOM 9027 O O . ARG D 1 291 ? -44.255 -12.223 -0.283 1.00 19.23 291 ARG D O 1
ATOM 9035 N N . LEU D 1 292 ? -43.967 -10.115 0.453 1.00 18.73 292 LEU D N 1
ATOM 9036 C CA . LEU D 1 292 ? -44.621 -9.523 -0.713 1.00 18.48 292 LEU D CA 1
ATOM 9037 C C . LEU D 1 292 ? -43.972 -10.028 -2.003 1.00 19.53 292 LEU D C 1
ATOM 9038 O O . LEU D 1 292 ? -44.663 -10.467 -2.926 1.00 19.41 292 LEU D O 1
ATOM 9043 N N . VAL D 1 293 ? -42.644 -9.964 -2.064 1.00 19.77 293 VAL D N 1
ATOM 9044 C CA . VAL D 1 293 ? -41.911 -10.424 -3.240 1.00 21.18 293 VAL D CA 1
ATOM 9045 C C . VAL D 1 293 ? -42.195 -11.898 -3.515 1.00 22.19 293 VAL D C 1
ATOM 9046 O O . VAL D 1 293 ? -42.526 -12.276 -4.639 1.00 21.99 293 VAL D O 1
ATOM 9050 N N . MET D 1 294 ? -42.058 -12.727 -2.486 1.00 21.88 294 MET D N 1
ATOM 9051 C CA . MET D 1 294 ? -42.307 -14.156 -2.630 1.00 22.19 294 MET D CA 1
ATOM 9052 C C . MET D 1 294 ? -43.742 -14.441 -3.075 1.00 22.24 294 MET D C 1
ATOM 9053 O O . MET D 1 294 ? -43.978 -15.278 -3.954 1.00 21.71 294 MET D O 1
ATOM 9058 N N . GLU D 1 295 ? -44.701 -13.743 -2.473 1.00 21.67 295 GLU D N 1
ATOM 9059 C CA . GLU D 1 295 ? -46.100 -13.944 -2.824 1.00 22.00 295 GLU D CA 1
ATOM 9060 C C . GLU D 1 295 ? -46.360 -13.487 -4.254 1.00 23.40 295 GLU D C 1
ATOM 9061 O O . GLU D 1 295 ? -47.176 -14.077 -4.967 1.00 21.89 295 GLU D O 1
ATOM 9067 N N . THR D 1 296 ? -45.667 -12.438 -4.676 1.00 21.96 296 THR D N 1
ATOM 9068 C CA . THR D 1 296 ? -45.846 -11.947 -6.034 1.00 23.03 296 THR D CA 1
ATOM 9069 C C . THR D 1 296 ? -45.325 -13.010 -6.999 1.00 24.56 296 THR D C 1
ATOM 9070 O O . THR D 1 296 ? -45.964 -13.307 -8.009 1.00 24.65 296 THR D O 1
ATOM 9074 N N . LEU D 1 297 ? -44.176 -13.597 -6.672 1.00 25.17 297 LEU D N 1
ATOM 9075 C CA . LEU D 1 297 ? -43.589 -14.640 -7.506 1.00 26.25 297 LEU D CA 1
ATOM 9076 C C . LEU D 1 297 ? -44.548 -15.828 -7.589 1.00 27.17 297 LEU D C 1
ATOM 9077 O O . LEU D 1 297 ? -44.678 -16.453 -8.643 1.00 27.54 297 LEU D O 1
ATOM 9082 N N . CYS D 1 298 ? -45.218 -16.139 -6.481 1.00 28.15 298 CYS D N 1
ATOM 9083 C CA . CYS D 1 298 ? -46.187 -17.233 -6.477 1.00 29.08 298 CYS D CA 1
ATOM 9084 C C . CYS D 1 298 ? -47.213 -16.931 -7.562 1.00 30.19 298 CYS D C 1
ATOM 9085 O O . CYS D 1 298 ? -47.538 -17.783 -8.391 1.00 31.17 298 CYS D O 1
ATOM 9088 N N . GLU D 1 299 ? -47.712 -15.700 -7.544 1.00 30.29 299 GLU D N 1
ATOM 9089 C CA . GLU D 1 299 ? -48.702 -15.243 -8.509 1.00 30.93 299 GLU D CA 1
ATOM 9090 C C . GLU D 1 299 ? -48.166 -15.302 -9.932 1.00 30.29 299 GLU D C 1
ATOM 9091 O O . GLU D 1 299 ? -48.832 -15.814 -10.832 1.00 30.09 299 GLU D O 1
ATOM 9097 N N . VAL D 1 300 ? -46.964 -14.773 -10.132 1.00 30.64 300 VAL D N 1
ATOM 9098 C CA . VAL D 1 300 ? -46.347 -14.758 -11.452 1.00 30.87 300 VAL D CA 1
ATOM 9099 C C . VAL D 1 300 ? -46.252 -16.143 -12.087 1.00 32.70 300 VAL D C 1
ATOM 9100 O O . VAL D 1 300 ? -46.685 -16.334 -13.223 1.00 31.15 300 VAL D O 1
ATOM 9104 N N . PHE D 1 301 ? -45.698 -17.109 -11.360 1.00 33.74 301 PHE D N 1
ATOM 9105 C CA . PHE D 1 301 ? -45.551 -18.452 -11.908 1.00 35.55 301 PHE D CA 1
ATOM 9106 C C . PHE D 1 301 ? -46.809 -19.302 -11.911 1.00 38.41 301 PHE D C 1
ATOM 9107 O O . PHE D 1 301 ? -46.792 -20.434 -12.393 1.00 39.15 301 PHE D O 1
ATOM 9115 N N . ASP D 1 302 ? -47.899 -18.764 -11.376 1.00 42.36 302 ASP D N 1
ATOM 9116 C CA . ASP D 1 302 ? -49.161 -19.490 -11.370 1.00 48.38 302 ASP D CA 1
ATOM 9117 C C . ASP D 1 302 ? -49.901 -19.138 -12.654 1.00 51.78 302 ASP D C 1
ATOM 9118 O O . ASP D 1 302 ? -51.004 -19.619 -12.901 1.00 53.38 302 ASP D O 1
ATOM 9123 N N . HIS D 1 303 ? -49.281 -18.288 -13.467 1.00 55.10 303 HIS D N 1
ATOM 9124 C CA . HIS D 1 303 ? -49.873 -17.858 -14.727 1.00 58.72 303 HIS D CA 1
ATOM 9125 C C . HIS D 1 303 ? -48.802 -17.652 -15.796 1.00 63.23 303 HIS D C 1
ATOM 9126 O O . HIS D 1 303 ? -48.750 -16.601 -16.437 1.00 61.90 303 HIS D O 1
ATOM 9133 N N . VAL D 1 304 ? -47.949 -18.654 -15.984 1.00 68.24 304 VAL D N 1
ATOM 9134 C CA . VAL D 1 304 ? -46.886 -18.573 -16.979 1.00 72.66 304 VAL D CA 1
ATOM 9135 C C . VAL D 1 304 ? -47.274 -19.296 -18.265 1.00 77.66 304 VAL D C 1
ATOM 9136 O O . VAL D 1 304 ? -47.683 -20.459 -18.238 1.00 76.02 304 VAL D O 1
ATOM 9140 N N . LEU D 1 305 ? -47.146 -18.595 -19.388 1.00 82.62 305 LEU D N 1
ATOM 9141 C CA . LEU D 1 305 ? -47.473 -19.155 -20.695 1.00 87.87 305 LEU D CA 1
ATOM 9142 C C . LEU D 1 305 ? -46.244 -19.151 -21.600 1.00 90.53 305 LEU D C 1
ATOM 9143 O O . LEU D 1 305 ? -46.293 -18.490 -22.659 1.00 90.56 305 LEU D O 1
ATOM 9149 N N . GLY E 1 3 ? -55.790 6.944 50.646 1.00 42.23 3 GLY E N 1
ATOM 9150 C CA . GLY E 1 3 ? -56.717 7.578 49.670 1.00 40.22 3 GLY E CA 1
ATOM 9151 C C . GLY E 1 3 ? -56.134 7.657 48.271 1.00 39.03 3 GLY E C 1
ATOM 9152 O O . GLY E 1 3 ? -56.736 7.154 47.322 1.00 38.66 3 GLY E O 1
ATOM 9153 N N . PRO E 1 4 ? -54.959 8.285 48.109 1.00 39.19 4 PRO E N 1
ATOM 9154 C CA . PRO E 1 4 ? -54.305 8.422 46.802 1.00 35.72 4 PRO E CA 1
ATOM 9155 C C . PRO E 1 4 ? -53.855 7.090 46.213 1.00 32.51 4 PRO E C 1
ATOM 9156 O O . PRO E 1 4 ? -53.561 6.144 46.945 1.00 31.76 4 PRO E O 1
ATOM 9160 N N . ALA E 1 5 ? -53.798 7.027 44.887 1.00 29.66 5 ALA E N 1
ATOM 9161 C CA . ALA E 1 5 ? -53.392 5.808 44.200 1.00 28.58 5 ALA E CA 1
ATOM 9162 C C . ALA E 1 5 ? -52.188 6.053 43.305 1.00 27.96 5 ALA E C 1
ATOM 9163 O O . ALA E 1 5 ? -51.987 7.159 42.805 1.00 27.24 5 ALA E O 1
ATOM 9165 N N . HIS E 1 6 ? -51.389 5.010 43.113 1.00 27.59 6 HIS E N 1
ATOM 9166 C CA . HIS E 1 6 ? -50.198 5.087 42.273 1.00 25.75 6 HIS E CA 1
ATOM 9167 C C . HIS E 1 6 ? -50.531 5.401 40.822 1.00 25.26 6 HIS E C 1
ATOM 9168 O O . HIS E 1 6 ? -51.616 5.069 40.335 1.00 24.13 6 HIS E O 1
ATOM 9175 N N . LEU E 1 7 ? -49.586 6.048 40.144 1.00 23.84 7 LEU E N 1
ATOM 9176 C CA . LEU E 1 7 ? -49.720 6.338 38.724 1.00 24.84 7 LEU E CA 1
ATOM 9177 C C . LEU E 1 7 ? -49.166 5.052 38.112 1.00 23.44 7 LEU E C 1
ATOM 9178 O O . LEU E 1 7 ? -48.608 4.220 38.829 1.00 23.51 7 LEU E O 1
ATOM 9183 N N . PRO E 1 8 ? -49.301 4.868 36.789 1.00 21.26 8 PRO E N 1
ATOM 9184 C CA . PRO E 1 8 ? -48.787 3.642 36.166 1.00 22.19 8 PRO E CA 1
ATOM 9185 C C . PRO E 1 8 ? -47.308 3.338 36.420 1.00 22.46 8 PRO E C 1
ATOM 9186 O O . PRO E 1 8 ? -46.910 2.168 36.492 1.00 21.31 8 PRO E O 1
ATOM 9190 N N . TYR E 1 9 ? -46.491 4.378 36.559 1.00 20.78 9 TYR E N 1
ATOM 9191 C CA . TYR E 1 9 ? -45.067 4.166 36.794 1.00 21.05 9 TYR E CA 1
ATOM 9192 C C . TYR E 1 9 ? -44.721 3.926 38.257 1.00 19.74 9 TYR E C 1
ATOM 9193 O O . TYR E 1 9 ? -43.550 3.746 38.594 1.00 22.73 9 TYR E O 1
ATOM 9202 N N . GLY E 1 10 ? -45.730 3.918 39.124 1.00 17.10 10 GLY E N 1
ATOM 9203 C CA . GLY E 1 10 ? -45.471 3.711 40.536 1.00 16.85 10 GLY E CA 1
ATOM 9204 C C . GLY E 1 10 ? -45.936 2.378 41.095 1.00 16.57 10 GLY E C 1
ATOM 9205 O O . GLY E 1 10 ? -46.900 1.790 40.608 1.00 17.70 10 GLY E O 1
ATOM 9206 N N . GLY E 1 11 ? -45.228 1.905 42.118 1.00 17.65 11 GLY E N 1
ATOM 9207 C CA . GLY E 1 11 ? -45.573 0.656 42.769 1.00 16.22 11 GLY E CA 1
ATOM 9208 C C . GLY E 1 11 ? -44.990 -0.594 42.144 1.00 17.22 11 GLY E C 1
ATOM 9209 O O . GLY E 1 11 ? -44.434 -0.555 41.047 1.00 16.35 11 GLY E O 1
ATOM 9210 N N . ILE E 1 12 ? -45.120 -1.711 42.855 1.00 16.34 12 ILE E N 1
ATOM 9211 C CA . ILE E 1 12 ? -44.627 -2.990 42.370 1.00 16.48 12 ILE E CA 1
ATOM 9212 C C . ILE E 1 12 ? -45.600 -3.448 41.291 1.00 16.75 12 ILE E C 1
ATOM 9213 O O . ILE E 1 12 ? -46.818 -3.423 41.484 1.00 16.66 12 ILE E O 1
ATOM 9218 N N . PRO E 1 13 ? -45.076 -3.863 40.135 1.00 16.97 13 PRO E N 1
ATOM 9219 C CA . PRO E 1 13 ? -45.956 -4.302 39.059 1.00 17.81 13 PRO E CA 1
ATOM 9220 C C . PRO E 1 13 ? -46.491 -5.725 39.151 1.00 19.06 13 PRO E C 1
ATOM 9221 O O . PRO E 1 13 ? -45.810 -6.682 38.787 1.00 19.51 13 PRO E O 1
ATOM 9225 N N . THR E 1 14 ? -47.710 -5.847 39.659 1.00 19.30 14 THR E N 1
ATOM 9226 C CA . THR E 1 14 ? -48.393 -7.129 39.734 1.00 18.02 14 THR E CA 1
ATOM 9227 C C . THR E 1 14 ? -49.576 -6.918 38.794 1.00 17.78 14 THR E C 1
ATOM 9228 O O . THR E 1 14 ? -50.019 -5.787 38.595 1.00 19.37 14 THR E O 1
ATOM 9232 N N . PHE E 1 15 ? -50.083 -7.991 38.206 1.00 17.53 15 PHE E N 1
ATOM 9233 C CA . PHE E 1 15 ? -51.193 -7.859 37.275 1.00 17.78 15 PHE E CA 1
ATOM 9234 C C . PHE E 1 15 ? -52.400 -7.175 37.904 1.00 18.69 15 PHE E C 1
ATOM 9235 O O . PHE E 1 15 ? -52.845 -7.560 38.983 1.00 18.35 15 PHE E O 1
ATOM 9243 N N . ALA E 1 16 ? -52.924 -6.163 37.216 1.00 17.86 16 ALA E N 1
ATOM 9244 C CA . ALA E 1 16 ? -54.085 -5.408 37.681 1.00 19.06 16 ALA E CA 1
ATOM 9245 C C . ALA E 1 16 ? -53.836 -4.810 39.064 1.00 18.38 16 ALA E C 1
ATOM 9246 O O . ALA E 1 16 ? -54.775 -4.442 39.780 1.00 18.59 16 ALA E O 1
ATOM 9248 N N . ARG E 1 17 ? -52.558 -4.711 39.418 1.00 18.37 17 ARG E N 1
ATOM 9249 C CA . ARG E 1 17 ? -52.117 -4.189 40.702 1.00 18.21 17 ARG E CA 1
ATOM 9250 C C . ARG E 1 17 ? -52.739 -5.029 41.822 1.00 19.79 17 ARG E C 1
ATOM 9251 O O . ARG E 1 17 ? -53.058 -4.536 42.899 1.00 19.30 17 ARG E O 1
ATOM 9259 N N . ALA E 1 18 ? -52.886 -6.320 41.556 1.00 19.92 18 ALA E N 1
ATOM 9260 C CA . ALA E 1 18 ? -53.473 -7.241 42.523 1.00 20.00 18 ALA E CA 1
ATOM 9261 C C . ALA E 1 18 ? -52.463 -7.727 43.555 1.00 21.16 18 ALA E C 1
ATOM 9262 O O . ALA E 1 18 ? -51.256 -7.766 43.300 1.00 20.09 18 ALA E O 1
ATOM 9264 N N . PRO E 1 19 ? -52.948 -8.116 44.742 1.00 21.86 19 PRO E N 1
ATOM 9265 C CA . PRO E 1 19 ? -52.037 -8.601 45.781 1.00 22.54 19 PRO E CA 1
ATOM 9266 C C . PRO E 1 19 ? -51.285 -9.842 45.313 1.00 22.58 19 PRO E C 1
ATOM 9267 O O . PRO E 1 19 ? -51.813 -10.653 44.548 1.00 21.55 19 PRO E O 1
ATOM 9271 N N . LEU E 1 20 ? -50.044 -9.982 45.768 1.00 23.52 20 LEU E N 1
ATOM 9272 C CA . LEU E 1 20 ? -49.226 -11.121 45.389 1.00 23.28 20 LEU E CA 1
ATOM 9273 C C . LEU E 1 20 ? -49.512 -12.322 46.285 1.00 24.66 20 LEU E C 1
ATOM 9274 O O . LEU E 1 20 ? -49.631 -12.192 47.503 1.00 24.04 20 LEU E O 1
ATOM 9279 N N . VAL E 1 21 ? -49.629 -13.491 45.671 1.00 23.18 21 VAL E N 1
ATOM 9280 C CA . VAL E 1 21 ? -49.891 -14.710 46.421 1.00 24.94 21 VAL E CA 1
ATOM 9281 C C . VAL E 1 21 ? -49.064 -15.852 45.854 1.00 25.78 21 VAL E C 1
ATOM 9282 O O . VAL E 1 21 ? -48.471 -15.730 44.785 1.00 26.37 21 VAL E O 1
ATOM 9286 N N . GLN E 1 22 ? -49.009 -16.954 46.593 1.00 28.23 22 GLN E N 1
ATOM 9287 C CA . GLN E 1 22 ? -48.281 -18.136 46.155 1.00 30.91 22 GLN E CA 1
ATOM 9288 C C . GLN E 1 22 ? -49.319 -19.060 45.537 1.00 30.51 22 GLN E C 1
ATOM 9289 O O . GLN E 1 22 ? -50.445 -19.147 46.025 1.00 30.20 22 GLN E O 1
ATOM 9295 N N . PRO E 1 23 ? -48.959 -19.758 44.449 1.00 30.96 23 PRO E N 1
ATOM 9296 C CA . PRO E 1 23 ? -49.892 -20.670 43.780 1.00 33.00 23 PRO E CA 1
ATOM 9297 C C . PRO E 1 23 ? -50.616 -21.625 44.727 1.00 34.96 23 PRO E C 1
ATOM 9298 O O . PRO E 1 23 ? -51.817 -21.855 44.593 1.00 35.04 23 PRO E O 1
ATOM 9302 N N . ASP E 1 24 ? -49.880 -22.176 45.684 1.00 37.05 24 ASP E N 1
ATOM 9303 C CA . ASP E 1 24 ? -50.455 -23.118 46.636 1.00 40.39 24 ASP E CA 1
ATOM 9304 C C . ASP E 1 24 ? -50.681 -22.495 48.009 1.00 39.79 24 ASP E C 1
ATOM 9305 O O . ASP E 1 24 ? -50.809 -23.206 49.007 1.00 39.50 24 ASP E O 1
ATOM 9310 N N . GLY E 1 25 ? -50.733 -21.166 48.051 1.00 38.79 25 GLY E N 1
ATOM 9311 C CA . GLY E 1 25 ? -50.946 -20.471 49.309 1.00 38.22 25 GLY E CA 1
ATOM 9312 C C . GLY E 1 25 ? -52.403 -20.483 49.729 1.00 36.80 25 GLY E C 1
ATOM 9313 O O . GLY E 1 25 ? -53.258 -21.008 49.014 1.00 36.48 25 GLY E O 1
ATOM 9314 N N . ASP E 1 26 ? -52.695 -19.903 50.888 1.00 35.54 26 ASP E N 1
ATOM 9315 C CA . ASP E 1 26 ? -54.067 -19.873 51.373 1.00 35.58 26 ASP E CA 1
ATOM 9316 C C . ASP E 1 26 ? -54.778 -18.593 50.955 1.00 33.05 26 ASP E C 1
ATOM 9317 O O . ASP E 1 26 ? -54.830 -17.623 51.709 1.00 33.59 26 ASP E O 1
ATOM 9322 N N . TRP E 1 27 ? -55.326 -18.600 49.745 1.00 30.98 27 TRP E N 1
ATOM 9323 C CA . TRP E 1 27 ? -56.035 -17.441 49.220 1.00 29.03 27 TRP E CA 1
ATOM 9324 C C . TRP E 1 27 ? -57.147 -17.872 48.266 1.00 28.28 27 TRP E C 1
ATOM 9325 O O . TRP E 1 27 ? -57.199 -19.023 47.828 1.00 27.37 27 TRP E O 1
ATOM 9336 N N . GLN E 1 28 ? -58.024 -16.925 47.952 1.00 27.99 28 GLN E N 1
ATOM 9337 C CA . GLN E 1 28 ? -59.132 -17.129 47.028 1.00 32.03 28 GLN E CA 1
ATOM 9338 C C . GLN E 1 28 ? -59.386 -15.790 46.345 1.00 29.99 28 GLN E C 1
ATOM 9339 O O . GLN E 1 28 ? -59.276 -14.741 46.977 1.00 31.99 28 GLN E O 1
ATOM 9345 N N . ALA E 1 29 ? -59.721 -15.825 45.062 1.00 28.84 29 ALA E N 1
ATOM 9346 C CA . ALA E 1 29 ? -59.995 -14.604 44.308 1.00 26.84 29 ALA E CA 1
ATOM 9347 C C . ALA E 1 29 ? -60.768 -14.953 43.042 1.00 24.72 29 ALA E C 1
ATOM 9348 O O . ALA E 1 29 ? -60.629 -16.055 42.513 1.00 25.74 29 ALA E O 1
ATOM 9350 N N . ASP E 1 30 ? -61.582 -14.020 42.559 1.00 22.60 30 ASP E N 1
ATOM 9351 C CA . ASP E 1 30 ? -62.365 -14.258 41.350 1.00 22.53 30 ASP E CA 1
ATOM 9352 C C . ASP E 1 30 ? -61.439 -14.505 40.165 1.00 21.94 30 ASP E C 1
ATOM 9353 O O . ASP E 1 30 ? -61.625 -15.451 39.398 1.00 20.55 30 ASP E O 1
ATOM 9358 N N . VAL E 1 31 ? -60.432 -13.647 40.028 1.00 20.68 31 VAL E N 1
ATOM 9359 C CA . VAL E 1 31 ? -59.463 -13.761 38.945 1.00 17.69 31 VAL E CA 1
ATOM 9360 C C . VAL E 1 31 ? -58.048 -13.828 39.504 1.00 17.02 31 VAL E C 1
ATOM 9361 O O . VAL E 1 31 ? -57.700 -13.081 40.422 1.00 15.29 31 VAL E O 1
ATOM 9365 N N . ALA E 1 32 ? -57.240 -14.726 38.950 1.00 14.94 32 ALA E N 1
ATOM 9366 C CA . ALA E 1 32 ? -55.856 -14.885 39.377 1.00 16.01 32 ALA E CA 1
ATOM 9367 C C . ALA E 1 32 ? -54.949 -14.992 38.164 1.00 16.47 32 ALA E C 1
ATOM 9368 O O . ALA E 1 32 ? -55.266 -15.681 37.193 1.00 17.62 32 ALA E O 1
ATOM 9370 N N . ALA E 1 33 ? -53.815 -14.302 38.225 1.00 17.42 33 ALA E N 1
ATOM 9371 C CA . ALA E 1 33 ? -52.856 -14.311 37.130 1.00 17.45 33 ALA E CA 1
ATOM 9372 C C . ALA E 1 33 ? -51.637 -15.172 37.463 1.00 17.33 33 ALA E C 1
ATOM 9373 O O . ALA E 1 33 ? -51.187 -15.209 38.610 1.00 17.11 33 ALA E O 1
ATOM 9375 N N . LEU E 1 34 ? -51.118 -15.865 36.452 1.00 16.69 34 LEU E N 1
ATOM 9376 C CA . LEU E 1 34 ? -49.942 -16.722 36.597 1.00 16.21 34 LEU E CA 1
ATOM 9377 C C . LEU E 1 34 ? -49.044 -16.553 35.377 1.00 16.12 34 LEU E C 1
ATOM 9378 O O . LEU E 1 34 ? -49.475 -16.766 34.244 1.00 17.37 34 LEU E O 1
ATOM 9383 N N . GLY E 1 35 ? -47.793 -16.175 35.602 1.00 15.64 35 GLY E N 1
ATOM 9384 C CA . GLY E 1 35 ? -46.882 -15.989 34.488 1.00 15.52 35 GLY E CA 1
ATOM 9385 C C . GLY E 1 35 ? -46.043 -17.211 34.161 1.00 16.05 35 GLY E C 1
ATOM 9386 O O . GLY E 1 35 ? -45.685 -17.987 35.053 1.00 15.63 35 GLY E O 1
ATOM 9387 N N . VAL E 1 36 ? -45.736 -17.376 32.877 1.00 14.94 36 VAL E N 1
ATOM 9388 C CA . VAL E 1 36 ? -44.918 -18.488 32.394 1.00 15.05 36 VAL E CA 1
ATOM 9389 C C . VAL E 1 36 ? -43.867 -17.888 31.454 1.00 14.40 36 VAL E C 1
ATOM 9390 O O . VAL E 1 36 ? -44.029 -17.910 30.233 1.00 14.95 36 VAL E O 1
ATOM 9394 N N . PRO E 1 37 ? -42.775 -17.343 32.018 1.00 14.63 37 PRO E N 1
ATOM 9395 C CA . PRO E 1 37 ? -41.674 -16.716 31.270 1.00 15.88 37 PRO E CA 1
ATOM 9396 C C . PRO E 1 37 ? -40.790 -17.723 30.552 1.00 16.10 37 PRO E C 1
ATOM 9397 O O . PRO E 1 37 ? -39.602 -17.852 30.849 1.00 18.05 37 PRO E O 1
ATOM 9401 N N . PHE E 1 38 ? -41.378 -18.408 29.579 1.00 16.07 38 PHE E N 1
ATOM 9402 C CA . PHE E 1 38 ? -40.702 -19.456 28.815 1.00 16.58 38 PHE E CA 1
ATOM 9403 C C . PHE E 1 38 ? -40.750 -19.108 27.329 1.00 18.08 38 PHE E C 1
ATOM 9404 O O . PHE E 1 38 ? -41.838 -18.916 26.784 1.00 18.64 38 PHE E O 1
ATOM 9412 N N . ASP E 1 39 ? -39.592 -19.010 26.674 1.00 16.90 39 ASP E N 1
ATOM 9413 C CA . ASP E 1 39 ? -39.580 -18.695 25.245 1.00 17.92 39 ASP E CA 1
ATOM 9414 C C . ASP E 1 39 ? -38.532 -19.440 24.421 1.00 18.03 39 ASP E C 1
ATOM 9415 O O . ASP E 1 39 ? -38.243 -19.067 23.286 1.00 17.70 39 ASP E O 1
ATOM 9420 N N . ILE E 1 40 ? -37.984 -20.517 24.976 1.00 18.60 40 ILE E N 1
ATOM 9421 C CA . ILE E 1 40 ? -36.972 -21.287 24.267 1.00 16.09 40 ILE E CA 1
ATOM 9422 C C . ILE E 1 40 ? -37.554 -22.249 23.228 1.00 17.71 40 ILE E C 1
ATOM 9423 O O . ILE E 1 40 ? -36.809 -22.949 22.543 1.00 15.72 40 ILE E O 1
ATOM 9428 N N . ALA E 1 41 ? -38.878 -22.267 23.098 1.00 15.66 41 ALA E N 1
ATOM 9429 C CA . ALA E 1 41 ? -39.537 -23.164 22.150 1.00 18.61 41 ALA E CA 1
ATOM 9430 C C . ALA E 1 41 ? -39.895 -22.529 20.808 1.00 20.40 41 ALA E C 1
ATOM 9431 O O . ALA E 1 41 ? -40.216 -23.243 19.852 1.00 21.66 41 ALA E O 1
ATOM 9433 N N . LEU E 1 42 ? -39.858 -21.200 20.719 1.00 19.80 42 LEU E N 1
ATOM 9434 C CA . LEU E 1 42 ? -40.191 -20.563 19.448 1.00 19.88 42 LEU E CA 1
ATOM 9435 C C . LEU E 1 42 ? -39.028 -20.723 18.473 1.00 19.03 42 LEU E C 1
ATOM 9436 O O . LEU E 1 42 ? -37.889 -20.963 18.884 1.00 19.93 42 LEU E O 1
ATOM 9441 N N . GLY E 1 43 ? -39.308 -20.603 17.179 1.00 19.04 43 GLY E N 1
ATOM 9442 C CA . GLY E 1 43 ? -38.256 -20.797 16.197 1.00 19.27 43 GLY E CA 1
ATOM 9443 C C . GLY E 1 43 ? -37.655 -19.585 15.520 1.00 20.44 43 GLY E C 1
ATOM 9444 O O . GLY E 1 43 ? -36.888 -19.734 14.567 1.00 20.85 43 GLY E O 1
ATOM 9445 N N . PHE E 1 44 ? -37.969 -18.386 15.996 1.00 18.28 44 PHE E N 1
ATOM 9446 C CA . PHE E 1 44 ? -37.419 -17.203 15.354 1.00 18.00 44 PHE E CA 1
ATOM 9447 C C . PHE E 1 44 ? -36.821 -16.177 16.329 1.00 16.97 44 PHE E C 1
ATOM 9448 O O . PHE E 1 44 ? -35.691 -16.340 16.794 1.00 16.45 44 PHE E O 1
ATOM 9456 N N . ARG E 1 45 ? -37.578 -15.129 16.641 1.00 16.03 45 ARG E N 1
ATOM 9457 C CA . ARG E 1 45 ? -37.095 -14.068 17.521 1.00 13.37 45 ARG E CA 1
ATOM 9458 C C . ARG E 1 45 ? -37.547 -14.186 18.973 1.00 15.43 45 ARG E C 1
ATOM 9459 O O . ARG E 1 45 ? -38.735 -14.087 19.274 1.00 13.72 45 ARG E O 1
ATOM 9467 N N . PRO E 1 46 ? -36.588 -14.384 19.900 1.00 15.87 46 PRO E N 1
ATOM 9468 C CA . PRO E 1 46 ? -36.838 -14.524 21.340 1.00 17.23 46 PRO E CA 1
ATOM 9469 C C . PRO E 1 46 ? -37.278 -13.200 21.966 1.00 15.25 46 PRO E C 1
ATOM 9470 O O . PRO E 1 46 ? -37.095 -12.137 21.371 1.00 16.93 46 PRO E O 1
ATOM 9474 N N . GLY E 1 47 ? -37.834 -13.276 23.171 1.00 14.99 47 GLY E N 1
ATOM 9475 C CA . GLY E 1 47 ? -38.283 -12.081 23.864 1.00 16.26 47 GLY E CA 1
ATOM 9476 C C . GLY E 1 47 ? -39.541 -12.272 24.694 1.00 15.99 47 GLY E C 1
ATOM 9477 O O . GLY E 1 47 ? -39.794 -11.509 25.632 1.00 14.98 47 GLY E O 1
ATOM 9478 N N . ALA E 1 48 ? -40.328 -13.291 24.355 1.00 15.02 48 ALA E N 1
ATOM 9479 C CA . ALA E 1 48 ? -41.569 -13.563 25.066 1.00 15.95 48 ALA E CA 1
ATOM 9480 C C . ALA E 1 48 ? -41.368 -13.908 26.536 1.00 13.92 48 ALA E C 1
ATOM 9481 O O . ALA E 1 48 ? -42.306 -13.836 27.318 1.00 15.30 48 ALA E O 1
ATOM 9483 N N . ARG E 1 49 ? -40.151 -14.279 26.919 1.00 15.56 49 ARG E N 1
ATOM 9484 C CA . ARG E 1 49 ? -39.894 -14.609 28.318 1.00 15.55 49 ARG E CA 1
ATOM 9485 C C . ARG E 1 49 ? -40.074 -13.370 29.188 1.00 14.75 49 ARG E C 1
ATOM 9486 O O . ARG E 1 49 ? -40.282 -13.473 30.397 1.00 16.27 49 ARG E O 1
ATOM 9494 N N . PHE E 1 50 ? -40.002 -12.199 28.566 1.00 14.72 50 PHE E N 1
ATOM 9495 C CA . PHE E 1 50 ? -40.166 -10.941 29.289 1.00 15.19 50 PHE E CA 1
ATOM 9496 C C . PHE E 1 50 ? -41.609 -10.422 29.206 1.00 14.65 50 PHE E C 1
ATOM 9497 O O . PHE E 1 50 ? -41.966 -9.424 29.834 1.00 13.04 50 PHE E O 1
ATOM 9505 N N . ALA E 1 51 ? -42.440 -11.118 28.442 1.00 12.60 51 ALA E N 1
ATOM 9506 C CA . ALA E 1 51 ? -43.834 -10.730 28.271 1.00 15.11 51 ALA E CA 1
ATOM 9507 C C . ALA E 1 51 ? -44.638 -10.658 29.572 1.00 13.88 51 ALA E C 1
ATOM 9508 O O . ALA E 1 51 ? -45.363 -9.694 29.804 1.00 15.72 51 ALA E O 1
ATOM 9510 N N . PRO E 1 52 ? -44.530 -11.681 30.436 1.00 12.99 52 PRO E N 1
ATOM 9511 C CA . PRO E 1 52 ? -45.295 -11.633 31.683 1.00 13.26 52 PRO E CA 1
ATOM 9512 C C . PRO E 1 52 ? -45.036 -10.362 32.471 1.00 12.67 52 PRO E C 1
ATOM 9513 O O . PRO E 1 52 ? -45.959 -9.768 33.007 1.00 14.72 52 PRO E O 1
ATOM 9517 N N . ARG E 1 53 ? -43.773 -9.945 32.524 1.00 13.41 53 ARG E N 1
ATOM 9518 C CA . ARG E 1 53 ? -43.405 -8.740 33.254 1.00 14.02 53 ARG E CA 1
ATOM 9519 C C . ARG E 1 53 ? -43.932 -7.502 32.534 1.00 11.99 53 ARG E C 1
ATOM 9520 O O . ARG E 1 53 ? -44.477 -6.598 33.165 1.00 13.63 53 ARG E O 1
ATOM 9528 N N . ALA E 1 54 ? -43.779 -7.468 31.215 1.00 11.88 54 ALA E N 1
ATOM 9529 C CA . ALA E 1 54 ? -44.258 -6.331 30.429 1.00 12.88 54 ALA E CA 1
ATOM 9530 C C . ALA E 1 54 ? -45.774 -6.205 30.542 1.00 13.90 54 ALA E C 1
ATOM 9531 O O . ALA E 1 54 ? -46.302 -5.099 30.641 1.00 11.47 54 ALA E O 1
ATOM 9533 N N . LEU E 1 55 ? -46.476 -7.337 30.533 1.00 14.30 55 LEU E N 1
ATOM 9534 C CA . LEU E 1 55 ? -47.932 -7.321 30.647 1.00 13.39 55 LEU E CA 1
ATOM 9535 C C . LEU E 1 55 ? -48.368 -6.820 32.022 1.00 13.55 55 LEU E C 1
ATOM 9536 O O . LEU E 1 55 ? -49.337 -6.063 32.140 1.00 13.53 55 LEU E O 1
ATOM 9541 N N . ARG E 1 56 ? -47.651 -7.233 33.063 1.00 12.72 56 ARG E N 1
ATOM 9542 C CA . ARG E 1 56 ? -47.974 -6.783 34.407 1.00 12.86 56 ARG E CA 1
ATOM 9543 C C . ARG E 1 56 ? -47.815 -5.271 34.485 1.00 14.91 56 ARG E C 1
ATOM 9544 O O . ARG E 1 56 ? -48.677 -4.570 35.013 1.00 13.98 56 ARG E O 1
ATOM 9552 N N . GLU E 1 57 ? -46.698 -4.777 33.965 1.00 14.37 57 GLU E N 1
ATOM 9553 C CA . GLU E 1 57 ? -46.427 -3.347 33.974 1.00 15.40 57 GLU E CA 1
ATOM 9554 C C . GLU E 1 57 ? -47.494 -2.591 33.179 1.00 14.30 57 GLU E C 1
ATOM 9555 O O . GLU E 1 57 ? -48.014 -1.577 33.644 1.00 14.10 57 GLU E O 1
ATOM 9561 N N . ALA E 1 58 ? -47.827 -3.096 31.996 1.00 13.23 58 ALA E N 1
ATOM 9562 C CA . ALA E 1 58 ? -48.833 -2.454 31.151 1.00 13.62 58 ALA E CA 1
ATOM 9563 C C . ALA E 1 58 ? -50.219 -2.489 31.786 1.00 15.05 58 ALA E C 1
ATOM 9564 O O . ALA E 1 58 ? -51.042 -1.607 31.536 1.00 15.52 58 ALA E O 1
ATOM 9566 N N . SER E 1 59 ? -50.479 -3.497 32.617 1.00 13.78 59 SER E N 1
ATOM 9567 C CA . SER E 1 59 ? -51.786 -3.608 33.258 1.00 14.14 59 SER E CA 1
ATOM 9568 C C . SER E 1 59 ? -52.033 -2.481 34.268 1.00 14.57 59 SER E C 1
ATOM 9569 O O . SER E 1 59 ? -53.174 -2.223 34.646 1.00 16.38 59 SER E O 1
ATOM 9572 N N . LEU E 1 60 ? -50.976 -1.802 34.705 1.00 13.40 60 LEU E N 1
ATOM 9573 C CA . LEU E 1 60 ? -51.156 -0.713 35.656 1.00 15.45 60 LEU E CA 1
ATOM 9574 C C . LEU E 1 60 ? -51.912 0.442 34.996 1.00 17.56 60 LEU E C 1
ATOM 9575 O O . LEU E 1 60 ? -52.350 1.372 35.667 1.00 18.02 60 LEU E O 1
ATOM 9580 N N . ARG E 1 61 ? -52.066 0.368 33.678 1.00 18.22 61 ARG E N 1
ATOM 9581 C CA . ARG E 1 61 ? -52.807 1.385 32.931 1.00 21.76 61 ARG E CA 1
ATOM 9582 C C . ARG E 1 61 ? -54.257 0.923 32.790 1.00 21.77 61 ARG E C 1
ATOM 9583 O O . ARG E 1 61 ? -55.102 1.654 32.266 1.00 23.50 61 ARG E O 1
ATOM 9591 N N . SER E 1 62 ? -54.537 -0.295 33.249 1.00 19.49 62 SER E N 1
ATOM 9592 C CA . SER E 1 62 ? -55.887 -0.852 33.165 1.00 19.99 62 SER E CA 1
ATOM 9593 C C . SER E 1 62 ? -56.310 -1.534 34.467 1.00 19.70 62 SER E C 1
ATOM 9594 O O . SER E 1 62 ? -56.700 -2.704 34.470 1.00 17.95 62 SER E O 1
ATOM 9597 N N . VAL E 1 63 ? -56.230 -0.800 35.573 1.00 19.93 63 VAL E N 1
ATOM 9598 C CA . VAL E 1 63 ? -56.615 -1.338 36.872 1.00 20.91 63 VAL E CA 1
ATOM 9599 C C . VAL E 1 63 ? -58.132 -1.281 37.047 1.00 21.16 63 VAL E C 1
ATOM 9600 O O . VAL E 1 63 ? -58.743 -0.233 36.862 1.00 20.58 63 VAL E O 1
ATOM 9604 N N . PRO E 1 64 ? -58.755 -2.414 37.408 1.00 20.96 64 PRO E N 1
ATOM 9605 C CA . PRO E 1 64 ? -60.206 -2.486 37.609 1.00 21.70 64 PRO E CA 1
ATOM 9606 C C . PRO E 1 64 ? -60.626 -1.854 38.940 1.00 22.65 64 PRO E C 1
ATOM 9607 O O . PRO E 1 64 ? -59.790 -1.636 39.818 1.00 22.64 64 PRO E O 1
ATOM 9611 N N . PRO E 1 65 ? -61.925 -1.546 39.105 1.00 22.27 65 PRO E N 1
ATOM 9612 C CA . PRO E 1 65 ? -63.003 -1.748 38.133 1.00 21.28 65 PRO E CA 1
ATOM 9613 C C . PRO E 1 65 ? -63.013 -0.659 37.063 1.00 21.67 65 PRO E C 1
ATOM 9614 O O . PRO E 1 65 ? -62.248 0.300 37.144 1.00 21.81 65 PRO E O 1
ATOM 9618 N N . PHE E 1 66 ? -63.876 -0.810 36.063 1.00 21.69 66 PHE E N 1
ATOM 9619 C CA . PHE E 1 66 ? -63.950 0.161 34.975 1.00 20.59 66 PHE E CA 1
ATOM 9620 C C . PHE E 1 66 ? -65.339 0.756 34.774 1.00 21.65 66 PHE E C 1
ATOM 9621 O O . PHE E 1 66 ? -66.315 0.031 34.592 1.00 23.27 66 PHE E O 1
ATOM 9629 N N . THR E 1 67 ? -65.422 2.081 34.805 1.00 22.85 67 THR E N 1
ATOM 9630 C CA . THR E 1 67 ? -66.691 2.766 34.596 1.00 24.22 67 THR E CA 1
ATOM 9631 C C . THR E 1 67 ? -66.687 3.349 33.186 1.00 24.75 67 THR E C 1
ATOM 9632 O O . THR E 1 67 ? -65.884 4.231 32.870 1.00 25.58 67 THR E O 1
ATOM 9636 N N . GLY E 1 68 ? -67.586 2.846 32.348 1.00 25.26 68 GLY E N 1
ATOM 9637 C CA . GLY E 1 68 ? -67.666 3.291 30.966 1.00 26.82 68 GLY E CA 1
ATOM 9638 C C . GLY E 1 68 ? -68.276 4.657 30.716 1.00 26.73 68 GLY E C 1
ATOM 9639 O O . GLY E 1 68 ? -68.699 5.352 31.640 1.00 24.90 68 GLY E O 1
ATOM 9640 N N . LEU E 1 69 ? -68.307 5.043 29.445 1.00 27.73 69 LEU E N 1
ATOM 9641 C CA . LEU E 1 69 ? -68.864 6.326 29.044 1.00 29.36 69 LEU E CA 1
ATOM 9642 C C . LEU E 1 69 ? -70.345 6.391 29.403 1.00 30.23 69 LEU E C 1
ATOM 9643 O O . LEU E 1 69 ? -70.883 7.467 29.664 1.00 30.98 69 LEU E O 1
ATOM 9648 N N . ASP E 1 70 ? -70.999 5.234 29.420 1.00 31.66 70 ASP E N 1
ATOM 9649 C CA . ASP E 1 70 ? -72.418 5.164 29.752 1.00 32.55 70 ASP E CA 1
ATOM 9650 C C . ASP E 1 70 ? -72.651 5.245 31.259 1.00 32.94 70 ASP E C 1
ATOM 9651 O O . ASP E 1 70 ? -73.793 5.293 31.715 1.00 32.34 70 ASP E O 1
ATOM 9656 N N . GLY E 1 71 ? -71.569 5.251 32.029 1.00 32.57 71 GLY E N 1
ATOM 9657 C CA . GLY E 1 71 ? -71.698 5.339 33.473 1.00 33.61 71 GLY E CA 1
ATOM 9658 C C . GLY E 1 71 ? -71.852 3.998 34.165 1.00 33.36 71 GLY E C 1
ATOM 9659 O O . GLY E 1 71 ? -71.944 3.932 35.389 1.00 34.57 71 GLY E O 1
ATOM 9660 N N . LYS E 1 72 ? -71.888 2.926 33.383 1.00 32.90 72 LYS E N 1
ATOM 9661 C CA . LYS E 1 72 ? -72.015 1.583 33.934 1.00 33.81 72 LYS E CA 1
ATOM 9662 C C . LYS E 1 72 ? -70.630 1.079 34.324 1.00 32.96 72 LYS E C 1
ATOM 9663 O O . LYS E 1 72 ? -69.661 1.267 33.584 1.00 33.16 72 LYS E O 1
ATOM 9669 N N . THR E 1 73 ? -70.537 0.447 35.490 1.00 29.86 73 THR E N 1
ATOM 9670 C CA . THR E 1 73 ? -69.263 -0.074 35.975 1.00 28.20 73 THR E CA 1
ATOM 9671 C C . THR E 1 73 ? -69.178 -1.582 35.787 1.00 27.33 73 THR E C 1
ATOM 9672 O O . THR E 1 73 ? -70.158 -2.295 35.995 1.00 25.80 73 THR E O 1
ATOM 9676 N N . ARG E 1 74 ? -68.005 -2.063 35.384 1.00 26.22 74 ARG E N 1
ATOM 9677 C CA . ARG E 1 74 ? -67.790 -3.491 35.189 1.00 24.69 74 ARG E CA 1
ATOM 9678 C C . ARG E 1 74 ? -66.655 -3.974 36.089 1.00 25.02 74 ARG E C 1
ATOM 9679 O O . ARG E 1 74 ? -65.756 -3.204 36.435 1.00 23.90 74 ARG E O 1
ATOM 9687 N N . LEU E 1 75 ? -66.708 -5.250 36.460 1.00 24.55 75 LEU E N 1
ATOM 9688 C CA . LEU E 1 75 ? -65.724 -5.867 37.348 1.00 25.66 75 LEU E CA 1
ATOM 9689 C C . LEU E 1 75 ? -65.820 -5.287 38.755 1.00 27.58 75 LEU E C 1
ATOM 9690 O O . LEU E 1 75 ? -64.887 -5.394 39.556 1.00 26.90 75 LEU E O 1
ATOM 9695 N N . GLN E 1 76 ? -66.959 -4.672 39.054 1.00 30.12 76 GLN E N 1
ATOM 9696 C CA . GLN E 1 76 ? -67.178 -4.098 40.374 1.00 33.95 76 GLN E CA 1
ATOM 9697 C C . GLN E 1 76 ? -67.280 -5.220 41.399 1.00 32.76 76 GLN E C 1
ATOM 9698 O O . GLN E 1 76 ? -68.143 -6.089 41.292 1.00 34.15 76 GLN E O 1
ATOM 9704 N N . GLY E 1 77 ? -66.390 -5.202 42.385 1.00 31.47 77 GLY E N 1
ATOM 9705 C CA . GLY E 1 77 ? -66.408 -6.228 43.411 1.00 30.39 77 GLY E CA 1
ATOM 9706 C C . GLY E 1 77 ? -65.681 -7.500 43.017 1.00 27.91 77 GLY E C 1
ATOM 9707 O O . GLY E 1 77 ? -65.542 -8.417 43.828 1.00 27.45 77 GLY E O 1
ATOM 9708 N N . VAL E 1 78 ? -65.222 -7.566 41.770 1.00 26.39 78 VAL E N 1
ATOM 9709 C CA . VAL E 1 78 ? -64.493 -8.738 41.286 1.00 22.62 78 VAL E CA 1
ATOM 9710 C C . VAL E 1 78 ? -63.077 -8.668 41.841 1.00 22.71 78 VAL E C 1
ATOM 9711 O O . VAL E 1 78 ? -62.330 -7.740 41.534 1.00 23.11 78 VAL E O 1
ATOM 9715 N N . THR E 1 79 ? -62.706 -9.648 42.658 1.00 20.36 79 THR E N 1
ATOM 9716 C CA . THR E 1 79 ? -61.382 -9.657 43.267 1.00 19.65 79 THR E CA 1
ATOM 9717 C C . THR E 1 79 ? -60.314 -10.262 42.371 1.00 18.82 79 THR E C 1
ATOM 9718 O O . THR E 1 79 ? -60.584 -11.166 41.588 1.00 18.89 79 THR E O 1
ATOM 9722 N N . PHE E 1 80 ? -59.093 -9.752 42.508 1.00 19.79 80 PHE E N 1
ATOM 9723 C CA . PHE E 1 80 ? -57.954 -10.217 41.722 1.00 17.59 80 PHE E CA 1
ATOM 9724 C C . PHE E 1 80 ? -56.790 -10.640 42.610 1.00 16.80 80 PHE E C 1
ATOM 9725 O O . PHE E 1 80 ? -56.686 -10.223 43.761 1.00 15.78 80 PHE E O 1
ATOM 9733 N N . ALA E 1 81 ? -55.916 -11.470 42.055 1.00 16.32 81 ALA E N 1
ATOM 9734 C CA . ALA E 1 81 ? -54.728 -11.937 42.753 1.00 17.50 81 ALA E CA 1
ATOM 9735 C C . ALA E 1 81 ? -53.658 -12.212 41.706 1.00 18.12 81 ALA E C 1
ATOM 9736 O O . ALA E 1 81 ? -53.978 -12.512 40.557 1.00 18.89 81 ALA E O 1
ATOM 9738 N N . ASP E 1 82 ? -52.390 -12.085 42.091 1.00 18.35 82 ASP E N 1
ATOM 9739 C CA . ASP E 1 82 ? -51.287 -12.365 41.176 1.00 18.19 82 ASP E CA 1
ATOM 9740 C C . ASP E 1 82 ? -50.455 -13.461 41.828 1.00 18.04 82 ASP E C 1
ATOM 9741 O O . ASP E 1 82 ? -49.830 -13.239 42.864 1.00 18.77 82 ASP E O 1
ATOM 9746 N N . ALA E 1 83 ? -50.441 -14.638 41.211 1.00 17.31 83 ALA E N 1
ATOM 9747 C CA . ALA E 1 83 ? -49.718 -15.781 41.753 1.00 17.82 83 ALA E CA 1
ATOM 9748 C C . ALA E 1 83 ? -48.250 -15.847 41.338 1.00 17.88 83 ALA E C 1
ATOM 9749 O O . ALA E 1 83 ? -47.598 -16.871 41.523 1.00 19.47 83 ALA E O 1
ATOM 9751 N N . GLY E 1 84 ? -47.734 -14.755 40.781 1.00 17.03 84 GLY E N 1
ATOM 9752 C CA . GLY E 1 84 ? -46.346 -14.731 40.357 1.00 17.26 84 GLY E CA 1
ATOM 9753 C C . GLY E 1 84 ? -46.088 -15.590 39.133 1.00 16.56 84 GLY E C 1
ATOM 9754 O O . GLY E 1 84 ? -46.989 -15.821 38.327 1.00 17.31 84 GLY E O 1
ATOM 9755 N N . ASP E 1 85 ? -44.852 -16.063 38.985 1.00 16.13 85 ASP E N 1
ATOM 9756 C CA . ASP E 1 85 ? -44.475 -16.896 37.842 1.00 15.35 85 ASP E CA 1
ATOM 9757 C C . ASP E 1 85 ? -44.121 -18.323 38.232 1.00 17.24 85 ASP E C 1
ATOM 9758 O O . ASP E 1 85 ? -43.702 -18.592 39.360 1.00 14.87 85 ASP E O 1
ATOM 9763 N N . VAL E 1 86 ? -44.275 -19.233 37.278 1.00 17.27 86 VAL E N 1
ATOM 9764 C CA . VAL E 1 86 ? -43.901 -20.618 37.501 1.00 18.54 86 VAL E CA 1
ATOM 9765 C C . VAL E 1 86 ? -42.378 -20.576 37.594 1.00 19.69 86 VAL E C 1
ATOM 9766 O O . VAL E 1 86 ? -41.725 -19.870 36.820 1.00 20.23 86 VAL E O 1
ATOM 9770 N N . ILE E 1 87 ? -41.805 -21.293 38.556 1.00 19.21 87 ILE E N 1
ATOM 9771 C CA . ILE E 1 87 ? -40.353 -21.320 38.683 1.00 20.07 87 ILE E CA 1
ATOM 9772 C C . ILE E 1 87 ? -39.869 -22.330 37.653 1.00 20.60 87 ILE E C 1
ATOM 9773 O O . ILE E 1 87 ? -40.022 -23.539 37.828 1.00 22.21 87 ILE E O 1
ATOM 9778 N N . LEU E 1 88 ? -39.297 -21.824 36.570 1.00 19.93 88 LEU E N 1
ATOM 9779 C CA . LEU E 1 88 ? -38.840 -22.674 35.481 1.00 20.37 88 LEU E CA 1
ATOM 9780 C C . LEU E 1 88 ? -37.365 -23.005 35.560 1.00 19.90 88 LEU E C 1
ATOM 9781 O O . LEU E 1 88 ? -36.568 -22.226 36.073 1.00 21.84 88 LEU E O 1
ATOM 9786 N N . PRO E 1 89 ? -36.982 -24.185 35.052 1.00 21.15 89 PRO E N 1
ATOM 9787 C CA . PRO E 1 89 ? -35.578 -24.592 35.064 1.00 21.29 89 PRO E CA 1
ATOM 9788 C C . PRO E 1 89 ? -34.989 -24.037 33.769 1.00 22.08 89 PRO E C 1
ATOM 9789 O O . PRO E 1 89 ? -35.716 -23.462 32.960 1.00 21.73 89 PRO E O 1
ATOM 9793 N N . SER E 1 90 ? -33.683 -24.177 33.579 1.00 21.68 90 SER E N 1
ATOM 9794 C CA . SER E 1 90 ? -33.069 -23.731 32.337 1.00 22.31 90 SER E CA 1
ATOM 9795 C C . SER E 1 90 ? -33.157 -24.965 31.448 1.00 22.70 90 SER E C 1
ATOM 9796 O O . SER E 1 90 ? -32.881 -26.073 31.912 1.00 23.39 90 SER E O 1
ATOM 9799 N N . LEU E 1 91 ? -33.548 -24.788 30.186 1.00 22.47 91 LEU E N 1
ATOM 9800 C CA . LEU E 1 91 ? -33.706 -25.926 29.276 1.00 22.73 91 LEU E CA 1
ATOM 9801 C C . LEU E 1 91 ? -34.723 -26.880 29.907 1.00 22.59 91 LEU E C 1
ATOM 9802 O O . LEU E 1 91 ? -35.777 -26.440 30.377 1.00 22.03 91 LEU E O 1
ATOM 9807 N N . GLU E 1 92 ? -34.416 -28.177 29.914 1.00 22.70 92 GLU E N 1
ATOM 9808 C CA . GLU E 1 92 ? -35.293 -29.185 30.521 1.00 22.45 92 GLU E CA 1
ATOM 9809 C C . GLU E 1 92 ? -36.778 -28.919 30.255 1.00 21.39 92 GLU E C 1
ATOM 9810 O O . GLU E 1 92 ? -37.570 -28.789 31.189 1.00 22.09 92 GLU E O 1
ATOM 9816 N N . PRO E 1 93 ? -37.175 -28.851 28.979 1.00 22.43 93 PRO E N 1
ATOM 9817 C CA . PRO E 1 93 ? -38.574 -28.595 28.622 1.00 22.70 93 PRO E CA 1
ATOM 9818 C C . PRO E 1 93 ? -39.614 -29.466 29.320 1.00 23.14 93 PRO E C 1
ATOM 9819 O O . PRO E 1 93 ? -40.668 -28.975 29.732 1.00 23.91 93 PRO E O 1
ATOM 9823 N N . GLN E 1 94 ? -39.317 -30.752 29.465 1.00 24.20 94 GLN E N 1
ATOM 9824 C CA . GLN E 1 94 ? -40.252 -31.672 30.102 1.00 25.35 94 GLN E CA 1
ATOM 9825 C C . GLN E 1 94 ? -40.512 -31.310 31.561 1.00 22.64 94 GLN E C 1
ATOM 9826 O O . GLN E 1 94 ? -41.646 -31.390 32.029 1.00 23.31 94 GLN E O 1
ATOM 9832 N N . LEU E 1 95 ? -39.466 -30.915 32.282 1.00 21.83 95 LEU E N 1
ATOM 9833 C CA . LEU E 1 95 ? -39.616 -30.520 33.680 1.00 20.84 95 LEU E CA 1
ATOM 9834 C C . LEU E 1 95 ? -40.407 -29.212 33.738 1.00 19.91 95 LEU E C 1
ATOM 9835 O O . LEU E 1 95 ? -41.297 -29.043 34.576 1.00 20.21 95 LEU E O 1
ATOM 9840 N N . ALA E 1 96 ? -40.082 -28.293 32.836 1.00 18.93 96 ALA E N 1
ATOM 9841 C CA . ALA E 1 96 ? -40.776 -27.010 32.781 1.00 18.40 96 ALA E CA 1
ATOM 9842 C C . ALA E 1 96 ? -42.266 -27.272 32.611 1.00 17.47 96 ALA E C 1
ATOM 9843 O O . ALA E 1 96 ? -43.093 -26.662 33.282 1.00 18.64 96 ALA E O 1
ATOM 9845 N N . HIS E 1 97 ? -42.595 -28.193 31.709 1.00 19.10 97 HIS E N 1
ATOM 9846 C CA . HIS E 1 97 ? -43.984 -28.559 31.438 1.00 17.69 97 HIS E CA 1
ATOM 9847 C C . HIS E 1 97 ? -44.715 -29.012 32.696 1.00 18.92 97 HIS E C 1
ATOM 9848 O O . HIS E 1 97 ? -45.840 -28.586 32.962 1.00 17.42 97 HIS E O 1
ATOM 9855 N N . ASP E 1 98 ? -44.078 -29.885 33.468 1.00 20.11 98 ASP E N 1
ATOM 9856 C CA . ASP E 1 98 ? -44.686 -30.373 34.691 1.00 20.90 98 ASP E CA 1
ATOM 9857 C C . ASP E 1 98 ? -44.847 -29.246 35.706 1.00 20.68 98 ASP E C 1
ATOM 9858 O O . ASP E 1 98 ? -45.871 -29.164 36.383 1.00 20.52 98 ASP E O 1
ATOM 9863 N N . ARG E 1 99 ? -43.840 -28.379 35.803 1.00 21.31 99 ARG E N 1
ATOM 9864 C CA . ARG E 1 99 ? -43.882 -27.249 36.730 1.00 19.38 99 ARG E CA 1
ATOM 9865 C C . ARG E 1 99 ? -45.088 -26.376 36.389 1.00 16.88 99 ARG E C 1
ATOM 9866 O O . ARG E 1 99 ? -45.843 -25.947 37.267 1.00 17.92 99 ARG E O 1
ATOM 9874 N N . ILE E 1 100 ? -45.263 -26.127 35.098 1.00 17.55 100 ILE E N 1
ATOM 9875 C CA . ILE E 1 100 ? -46.351 -25.299 34.603 1.00 16.97 100 ILE E CA 1
ATOM 9876 C C . ILE E 1 100 ? -47.732 -25.892 34.874 1.00 17.00 100 ILE E C 1
ATOM 9877 O O . ILE E 1 100 ? -48.632 -25.203 35.356 1.00 18.80 100 ILE E O 1
ATOM 9882 N N . THR E 1 101 ? -47.894 -27.174 34.578 1.00 18.98 101 THR E N 1
ATOM 9883 C CA . THR E 1 101 ? -49.172 -27.834 34.806 1.00 18.10 101 THR E CA 1
ATOM 9884 C C . THR E 1 101 ? -49.573 -27.807 36.280 1.00 19.44 101 THR E C 1
ATOM 9885 O O . THR E 1 101 ? -50.711 -27.463 36.618 1.00 19.61 101 THR E O 1
ATOM 9889 N N . GLU E 1 102 ? -48.644 -28.163 37.161 1.00 21.39 102 GLU E N 1
ATOM 9890 C CA . GLU E 1 102 ? -48.950 -28.180 38.586 1.00 24.55 102 GLU E CA 1
ATOM 9891 C C . GLU E 1 102 ? -49.319 -26.802 39.116 1.00 23.01 102 GLU E C 1
ATOM 9892 O O . GLU E 1 102 ? -50.291 -26.657 39.858 1.00 23.38 102 GLU E O 1
ATOM 9898 N N . ALA E 1 103 ? -48.542 -25.792 38.734 1.00 21.26 103 ALA E N 1
ATOM 9899 C CA . ALA E 1 103 ? -48.807 -24.429 39.177 1.00 20.04 103 ALA E CA 1
ATOM 9900 C C . ALA E 1 103 ? -50.165 -23.983 38.653 1.00 19.35 103 ALA E C 1
ATOM 9901 O O . ALA E 1 103 ? -50.944 -23.353 39.372 1.00 18.54 103 ALA E O 1
ATOM 9903 N N . ALA E 1 104 ? -50.454 -24.327 37.400 1.00 19.04 104 ALA E N 1
ATOM 9904 C CA . ALA E 1 104 ? -51.721 -23.950 36.791 1.00 18.90 104 ALA E CA 1
ATOM 9905 C C . ALA E 1 104 ? -52.910 -24.582 37.516 1.00 18.26 104 ALA E C 1
ATOM 9906 O O . ALA E 1 104 ? -53.946 -23.944 37.678 1.00 19.45 104 ALA E O 1
ATOM 9908 N N . ARG E 1 105 ? -52.767 -25.829 37.960 1.00 19.07 105 ARG E N 1
ATOM 9909 C CA . ARG E 1 105 ? -53.860 -26.484 38.677 1.00 20.55 105 ARG E CA 1
ATOM 9910 C C . ARG E 1 105 ? -54.072 -25.844 40.040 1.00 20.04 105 ARG E C 1
ATOM 9911 O O . ARG E 1 105 ? -55.208 -25.656 40.481 1.00 22.25 105 ARG E O 1
ATOM 9919 N N . GLN E 1 106 ? -52.972 -25.524 40.712 1.00 22.35 106 GLN E N 1
ATOM 9920 C CA . GLN E 1 106 ? -53.045 -24.898 42.026 1.00 22.73 106 GLN E CA 1
ATOM 9921 C C . GLN E 1 106 ? -53.780 -23.568 41.928 1.00 21.73 106 GLN E C 1
ATOM 9922 O O . GLN E 1 106 ? -54.673 -23.282 42.728 1.00 21.05 106 GLN E O 1
ATOM 9928 N N . VAL E 1 107 ? -53.415 -22.759 40.937 1.00 20.66 107 VAL E N 1
ATOM 9929 C CA . VAL E 1 107 ? -54.054 -21.462 40.745 1.00 19.57 107 VAL E CA 1
ATOM 9930 C C . VAL E 1 107 ? -55.530 -21.642 40.392 1.00 18.73 107 VAL E C 1
ATOM 9931 O O . VAL E 1 107 ? -56.389 -20.918 40.884 1.00 20.30 107 VAL E O 1
ATOM 9935 N N . ARG E 1 108 ? -55.818 -22.620 39.545 1.00 20.64 108 ARG E N 1
ATOM 9936 C CA . ARG E 1 108 ? -57.189 -22.897 39.139 1.00 23.04 108 ARG E CA 1
ATOM 9937 C C . ARG E 1 108 ? -58.094 -23.260 40.315 1.00 24.07 108 ARG E C 1
ATOM 9938 O O . ARG E 1 108 ? -59.270 -22.899 40.334 1.00 24.96 108 ARG E O 1
ATOM 9946 N N . GLY E 1 109 ? -57.545 -23.968 41.296 1.00 23.98 109 GLY E N 1
ATOM 9947 C CA . GLY E 1 109 ? -58.344 -24.364 42.443 1.00 24.73 109 GLY E CA 1
ATOM 9948 C C . GLY E 1 109 ? -58.556 -23.269 43.469 1.00 25.42 109 GLY E C 1
ATOM 9949 O O . GLY E 1 109 ? -59.176 -23.502 44.509 1.00 26.17 109 GLY E O 1
ATOM 9950 N N . ARG E 1 110 ? -58.060 -22.069 43.181 1.00 23.20 110 ARG E N 1
ATOM 9951 C CA . ARG E 1 110 ? -58.197 -20.961 44.116 1.00 24.93 110 ARG E CA 1
ATOM 9952 C C . ARG E 1 110 ? -58.885 -19.732 43.532 1.00 24.86 110 ARG E C 1
ATOM 9953 O O . ARG E 1 110 ? -59.048 -18.725 44.220 1.00 25.34 110 ARG E O 1
ATOM 9961 N N . CYS E 1 111 ? -59.289 -19.813 42.269 1.00 25.55 111 CYS E N 1
ATOM 9962 C CA . CYS E 1 111 ? -59.970 -18.696 41.625 1.00 24.78 111 CYS E CA 1
ATOM 9963 C C . CYS E 1 111 ? -61.052 -19.213 40.689 1.00 25.59 111 CYS E C 1
ATOM 9964 O O . CYS E 1 111 ? -61.200 -20.422 40.504 1.00 25.49 111 CYS E O 1
ATOM 9967 N N . ARG E 1 112 ? -61.805 -18.294 40.094 1.00 26.50 112 ARG E N 1
ATOM 9968 C CA . ARG E 1 112 ? -62.855 -18.681 39.161 1.00 28.93 112 ARG E CA 1
ATOM 9969 C C . ARG E 1 112 ? -62.305 -18.675 37.736 1.00 26.93 112 ARG E C 1
ATOM 9970 O O . ARG E 1 112 ? -62.466 -19.650 37.001 1.00 26.65 112 ARG E O 1
ATOM 9978 N N . VAL E 1 113 ? -61.641 -17.584 37.356 1.00 24.72 113 VAL E N 1
ATOM 9979 C CA . VAL E 1 113 ? -61.050 -17.468 36.023 1.00 22.76 113 VAL E CA 1
ATOM 9980 C C . VAL E 1 113 ? -59.548 -17.178 36.098 1.00 21.88 113 VAL E C 1
ATOM 9981 O O . VAL E 1 113 ? -59.134 -16.116 36.567 1.00 20.73 113 VAL E O 1
ATOM 9985 N N . PRO E 1 114 ? -58.715 -18.125 35.640 1.00 20.06 114 PRO E N 1
ATOM 9986 C CA . PRO E 1 114 ? -57.264 -17.937 35.665 1.00 19.64 114 PRO E CA 1
ATOM 9987 C C . PRO E 1 114 ? -56.766 -17.292 34.377 1.00 18.36 114 PRO E C 1
ATOM 9988 O O . PRO E 1 114 ? -57.246 -17.614 33.291 1.00 18.39 114 PRO E O 1
ATOM 9992 N N . VAL E 1 115 ? -55.812 -16.376 34.510 1.00 17.72 115 VAL E N 1
ATOM 9993 C CA . VAL E 1 115 ? -55.221 -15.708 33.362 1.00 17.17 115 VAL E CA 1
ATOM 9994 C C . VAL E 1 115 ? -53.748 -16.097 33.311 1.00 16.56 115 VAL E C 1
ATOM 9995 O O . VAL E 1 115 ? -52.995 -15.819 34.241 1.00 16.41 115 VAL E O 1
ATOM 9999 N N . PHE E 1 116 ? -53.345 -16.747 32.228 1.00 14.13 116 PHE E N 1
ATOM 10000 C CA . PHE E 1 116 ? -51.962 -17.177 32.068 1.00 15.31 116 PHE E CA 1
ATOM 10001 C C . PHE E 1 116 ? -51.218 -16.254 31.116 1.00 15.35 116 PHE E C 1
ATOM 10002 O O . PHE E 1 116 ? -51.663 -16.011 29.996 1.00 16.76 116 PHE E O 1
ATOM 10010 N N . LEU E 1 117 ? -50.075 -15.755 31.562 1.00 15.27 117 LEU E N 1
ATOM 10011 C CA . LEU E 1 117 ? -49.284 -14.850 30.748 1.00 15.32 117 LEU E CA 1
ATOM 10012 C C . LEU E 1 117 ? -48.033 -15.541 30.213 1.00 14.96 117 LEU E C 1
ATOM 10013 O O . LEU E 1 117 ? -47.152 -15.917 30.988 1.00 17.24 117 LEU E O 1
ATOM 10018 N N . GLY E 1 118 ? -47.962 -15.708 28.892 1.00 15.01 118 GLY E N 1
ATOM 10019 C CA . GLY E 1 118 ? -46.802 -16.337 28.273 1.00 14.30 118 GLY E CA 1
ATOM 10020 C C . GLY E 1 118 ? -45.740 -15.288 27.977 1.00 15.91 118 GLY E C 1
ATOM 10021 O O . GLY E 1 118 ? -45.973 -14.111 28.252 1.00 15.14 118 GLY E O 1
ATOM 10022 N N . GLY E 1 119 ? -44.590 -15.674 27.423 1.00 15.29 119 GLY E N 1
ATOM 10023 C CA . GLY E 1 119 ? -44.307 -17.059 27.084 1.00 16.97 119 GLY E CA 1
ATOM 10024 C C . GLY E 1 119 ? -44.639 -17.366 25.635 1.00 17.58 119 GLY E C 1
ATOM 10025 O O . GLY E 1 119 ? -45.609 -16.817 25.100 1.00 16.23 119 GLY E O 1
ATOM 10026 N N . ASP E 1 120 ? -43.840 -18.215 24.983 1.00 17.17 120 ASP E N 1
ATOM 10027 C CA . ASP E 1 120 ? -44.128 -18.563 23.592 1.00 18.09 120 ASP E CA 1
ATOM 10028 C C . ASP E 1 120 ? -45.350 -19.475 23.615 1.00 18.27 120 ASP E C 1
ATOM 10029 O O . ASP E 1 120 ? -45.740 -19.959 24.676 1.00 17.73 120 ASP E O 1
ATOM 10034 N N . HIS E 1 121 ? -45.952 -19.725 22.459 1.00 17.56 121 HIS E N 1
ATOM 10035 C CA . HIS E 1 121 ? -47.173 -20.517 22.437 1.00 16.40 121 HIS E CA 1
ATOM 10036 C C . HIS E 1 121 ? -47.091 -21.948 22.954 1.00 17.20 121 HIS E C 1
ATOM 10037 O O . HIS E 1 121 ? -48.126 -22.560 23.219 1.00 16.79 121 HIS E O 1
ATOM 10044 N N . SER E 1 122 ? -45.884 -22.474 23.122 1.00 17.90 122 SER E N 1
ATOM 10045 C CA . SER E 1 122 ? -45.738 -23.845 23.609 1.00 17.70 122 SER E CA 1
ATOM 10046 C C . SER E 1 122 ? -46.307 -24.022 25.018 1.00 18.62 122 SER E C 1
ATOM 10047 O O . SER E 1 122 ? -46.734 -25.118 25.384 1.00 18.93 122 SER E O 1
ATOM 10050 N N . VAL E 1 123 ? -46.327 -22.945 25.800 1.00 17.15 123 VAL E N 1
ATOM 10051 C CA . VAL E 1 123 ? -46.847 -23.010 27.164 1.00 17.41 123 VAL E CA 1
ATOM 10052 C C . VAL E 1 123 ? -48.321 -23.421 27.228 1.00 16.77 123 VAL E C 1
ATOM 10053 O O . VAL E 1 123 ? -48.786 -23.907 28.261 1.00 18.10 123 VAL E O 1
ATOM 10057 N N . SER E 1 124 ? -49.058 -23.230 26.135 1.00 16.05 124 SER E N 1
ATOM 10058 C CA . SER E 1 124 ? -50.476 -23.589 26.117 1.00 15.65 124 SER E CA 1
ATOM 10059 C C . SER E 1 124 ? -50.689 -25.080 26.370 1.00 15.36 124 SER E C 1
ATOM 10060 O O . SER E 1 124 ? -51.698 -25.477 26.947 1.00 16.84 124 SER E O 1
ATOM 10063 N N . TYR E 1 125 ? -49.742 -25.902 25.936 1.00 14.49 125 TYR E N 1
ATOM 10064 C CA . TYR E 1 125 ? -49.870 -27.341 26.137 1.00 17.55 125 TYR E CA 1
ATOM 10065 C C . TYR E 1 125 ? -49.908 -27.719 27.625 1.00 18.59 125 TYR E C 1
ATOM 10066 O O . TYR E 1 125 ? -50.903 -28.275 28.088 1.00 17.62 125 TYR E O 1
ATOM 10075 N N . PRO E 1 126 ? -48.838 -27.423 28.396 1.00 17.84 126 PRO E N 1
ATOM 10076 C CA . PRO E 1 126 ? -48.882 -27.787 29.821 1.00 17.47 126 PRO E CA 1
ATOM 10077 C C . PRO E 1 126 ? -49.956 -27.037 30.595 1.00 17.77 126 PRO E C 1
ATOM 10078 O O . PRO E 1 126 ? -50.438 -27.496 31.635 1.00 18.46 126 PRO E O 1
ATOM 10082 N N . LEU E 1 127 ? -50.331 -25.875 30.080 1.00 17.01 127 LEU E N 1
ATOM 10083 C CA . LEU E 1 127 ? -51.367 -25.077 30.706 1.00 18.91 127 LEU E CA 1
ATOM 10084 C C . LEU E 1 127 ? -52.696 -25.828 30.573 1.00 18.37 127 LEU E C 1
ATOM 10085 O O . LEU E 1 127 ? -53.448 -25.960 31.538 1.00 18.17 127 LEU E O 1
ATOM 10090 N N . LEU E 1 128 ? -52.969 -26.338 29.377 1.00 18.75 128 LEU E N 1
ATOM 10091 C CA . LEU E 1 128 ? -54.216 -27.056 29.130 1.00 18.13 128 LEU E CA 1
ATOM 10092 C C . LEU E 1 128 ? -54.323 -28.371 29.897 1.00 17.66 128 LEU E C 1
ATOM 10093 O O . LEU E 1 128 ? -55.426 -28.800 30.223 1.00 17.76 128 LEU E O 1
ATOM 10098 N N . ARG E 1 129 ? -53.190 -29.005 30.189 1.00 19.30 129 ARG E N 1
ATOM 10099 C CA . ARG E 1 129 ? -53.212 -30.257 30.943 1.00 19.49 129 ARG E CA 1
ATOM 10100 C C . ARG E 1 129 ? -53.845 -30.023 32.311 1.00 20.66 129 ARG E C 1
ATOM 10101 O O . ARG E 1 129 ? -54.346 -30.956 32.944 1.00 21.24 129 ARG E O 1
ATOM 10109 N N . ALA E 1 130 ? -53.823 -28.773 32.766 1.00 18.90 130 ALA E N 1
ATOM 10110 C CA . ALA E 1 130 ? -54.408 -28.433 34.055 1.00 19.73 130 ALA E CA 1
ATOM 10111 C C . ALA E 1 130 ? -55.933 -28.450 33.981 1.00 18.90 130 ALA E C 1
ATOM 10112 O O . ALA E 1 130 ? -56.606 -28.268 34.992 1.00 20.07 130 ALA E O 1
ATOM 10114 N N . PHE E 1 131 ? -56.470 -28.660 32.782 1.00 19.25 131 PHE E N 1
ATOM 10115 C CA . PHE E 1 131 ? -57.916 -28.690 32.591 1.00 19.57 131 PHE E CA 1
ATOM 10116 C C . PHE E 1 131 ? -58.413 -30.067 32.158 1.00 20.31 131 PHE E C 1
ATOM 10117 O O . PHE E 1 131 ? -59.462 -30.182 31.530 1.00 19.73 131 PHE E O 1
ATOM 10125 N N . ALA E 1 132 ? -57.664 -31.109 32.500 1.00 21.24 132 ALA E N 1
ATOM 10126 C CA . ALA E 1 132 ? -58.042 -32.472 32.135 1.00 20.79 132 ALA E CA 1
ATOM 10127 C C . ALA E 1 132 ? -59.333 -32.929 32.812 1.00 20.75 132 ALA E C 1
ATOM 10128 O O . ALA E 1 132 ? -59.944 -33.915 32.392 1.00 20.69 132 ALA E O 1
ATOM 10130 N N . ASP E 1 133 ? -59.748 -32.212 33.851 1.00 21.13 133 ASP E N 1
ATOM 10131 C CA . ASP E 1 133 ? -60.963 -32.553 34.579 1.00 21.62 133 ASP E CA 1
ATOM 10132 C C . ASP E 1 133 ? -62.203 -31.798 34.087 1.00 20.56 133 ASP E C 1
ATOM 10133 O O . ASP E 1 133 ? -63.269 -31.881 34.700 1.00 18.96 133 ASP E O 1
ATOM 10138 N N . VAL E 1 134 ? -62.063 -31.055 32.992 1.00 19.92 134 VAL E N 1
ATOM 10139 C CA . VAL E 1 134 ? -63.190 -30.295 32.444 1.00 20.56 134 VAL E CA 1
ATOM 10140 C C . VAL E 1 134 ? -63.876 -31.070 31.320 1.00 20.46 134 VAL E C 1
ATOM 10141 O O . VAL E 1 134 ? -63.259 -31.413 30.316 1.00 19.94 134 VAL E O 1
ATOM 10145 N N . PRO E 1 135 ? -65.175 -31.353 31.478 1.00 20.37 135 PRO E N 1
ATOM 10146 C CA . PRO E 1 135 ? -65.889 -32.096 30.437 1.00 21.71 135 PRO E CA 1
ATOM 10147 C C . PRO E 1 135 ? -66.153 -31.287 29.166 1.00 20.99 135 PRO E C 1
ATOM 10148 O O . PRO E 1 135 ? -66.509 -30.112 29.227 1.00 19.66 135 PRO E O 1
ATOM 10152 N N . ASP E 1 136 ? -65.968 -31.935 28.021 1.00 20.30 136 ASP E N 1
ATOM 10153 C CA . ASP E 1 136 ? -66.200 -31.309 26.722 1.00 22.96 136 ASP E CA 1
ATOM 10154 C C . ASP E 1 136 ? -65.540 -29.940 26.607 1.00 21.41 136 ASP E C 1
ATOM 10155 O O . ASP E 1 136 ? -66.187 -28.957 26.239 1.00 22.89 136 ASP E O 1
ATOM 10160 N N . LEU E 1 137 ? -64.250 -29.890 26.914 1.00 22.12 137 LEU E N 1
ATOM 10161 C CA . LEU E 1 137 ? -63.492 -28.648 26.860 1.00 20.48 137 LEU E CA 1
ATOM 10162 C C . LEU E 1 137 ? -63.338 -28.138 25.433 1.00 19.55 137 LEU E C 1
ATOM 10163 O O . LEU E 1 137 ? -62.864 -28.859 24.549 1.00 17.69 137 LEU E O 1
ATOM 10168 N N . HIS E 1 138 ? -63.746 -26.890 25.224 1.00 18.59 138 HIS E N 1
ATOM 10169 C CA . HIS E 1 138 ? -63.646 -26.240 23.925 1.00 21.01 138 HIS E CA 1
ATOM 10170 C C . HIS E 1 138 ? -62.589 -25.151 24.027 1.00 20.15 138 HIS E C 1
ATOM 10171 O O . HIS E 1 138 ? -62.433 -24.531 25.077 1.00 18.91 138 HIS E O 1
ATOM 10178 N N . VAL E 1 139 ? -61.863 -24.929 22.940 1.00 19.50 139 VAL E N 1
ATOM 10179 C CA . VAL E 1 139 ? -60.852 -23.883 22.922 1.00 18.87 139 VAL E CA 1
ATOM 10180 C C . VAL E 1 139 ? -61.133 -22.914 21.783 1.00 19.00 139 VAL E C 1
ATOM 10181 O O . VAL E 1 139 ? -61.380 -23.330 20.649 1.00 17.30 139 VAL E O 1
ATOM 10185 N N . VAL E 1 140 ? -61.127 -21.626 22.105 1.00 17.99 140 VAL E N 1
ATOM 10186 C CA . VAL E 1 140 ? -61.321 -20.573 21.114 1.00 17.53 140 VAL E CA 1
ATOM 10187 C C . VAL E 1 140 ? -59.929 -19.964 20.999 1.00 19.60 140 VAL E C 1
ATOM 10188 O O . VAL E 1 140 ? -59.439 -19.310 21.923 1.00 21.27 140 VAL E O 1
ATOM 10192 N N . GLN E 1 141 ? -59.300 -20.213 19.859 1.00 18.32 141 GLN E N 1
ATOM 10193 C CA . GLN E 1 141 ? -57.934 -19.792 19.579 1.00 19.24 141 GLN E CA 1
ATOM 10194 C C . GLN E 1 141 ? -57.780 -18.655 18.564 1.00 19.48 141 GLN E C 1
ATOM 10195 O O . GLN E 1 141 ? -58.083 -18.834 17.386 1.00 21.10 141 GLN E O 1
ATOM 10201 N N . LEU E 1 142 ? -57.326 -17.488 19.021 1.00 17.91 142 LEU E N 1
ATOM 10202 C CA . LEU E 1 142 ? -57.067 -16.368 18.103 1.00 18.32 142 LEU E CA 1
ATOM 10203 C C . LEU E 1 142 ? -55.608 -16.595 17.721 1.00 18.80 142 LEU E C 1
ATOM 10204 O O . LEU E 1 142 ? -54.740 -16.606 18.588 1.00 20.48 142 LEU E O 1
ATOM 10209 N N . ASP E 1 143 ? -55.324 -16.778 16.435 1.00 18.51 143 ASP E N 1
ATOM 10210 C CA . ASP E 1 143 ? -53.955 -17.082 16.025 1.00 19.26 143 ASP E CA 1
ATOM 10211 C C . ASP E 1 143 ? -53.738 -16.873 14.523 1.00 19.79 143 ASP E C 1
ATOM 10212 O O . ASP E 1 143 ? -54.664 -17.021 13.734 1.00 18.80 143 ASP E O 1
ATOM 10217 N N . ALA E 1 144 ? -52.511 -16.536 14.132 1.00 20.47 144 ALA E N 1
ATOM 10218 C CA . ALA E 1 144 ? -52.190 -16.353 12.719 1.00 22.35 144 ALA E CA 1
ATOM 10219 C C . ALA E 1 144 ? -51.840 -17.715 12.124 1.00 23.29 144 ALA E C 1
ATOM 10220 O O . ALA E 1 144 ? -51.924 -17.915 10.913 1.00 22.67 144 ALA E O 1
ATOM 10222 N N . HIS E 1 145 ? -51.450 -18.646 12.993 1.00 24.71 145 HIS E N 1
ATOM 10223 C CA . HIS E 1 145 ? -51.078 -19.993 12.572 1.00 27.22 145 HIS E CA 1
ATOM 10224 C C . HIS E 1 145 ? -51.863 -21.049 13.348 1.00 25.84 145 HIS E C 1
ATOM 10225 O O . HIS E 1 145 ? -52.212 -20.849 14.509 1.00 24.67 145 HIS E O 1
ATOM 10232 N N . LEU E 1 146 ? -52.122 -22.182 12.701 1.00 24.87 146 LEU E N 1
ATOM 10233 C CA . LEU E 1 146 ? -52.884 -23.271 13.307 1.00 23.23 146 LEU E CA 1
ATOM 10234 C C . LEU E 1 146 ? -52.239 -23.869 14.565 1.00 22.18 146 LEU E C 1
ATOM 10235 O O . LEU E 1 146 ? -52.933 -24.213 15.520 1.00 24.05 146 LEU E O 1
ATOM 10240 N N . ASP E 1 147 ? -50.916 -23.991 14.554 1.00 22.14 147 ASP E N 1
ATOM 10241 C CA . ASP E 1 147 ? -50.166 -24.538 15.680 1.00 21.69 147 ASP E CA 1
ATOM 10242 C C . ASP E 1 147 ? -50.697 -25.892 16.133 1.00 22.48 147 ASP E C 1
ATOM 10243 O O . ASP E 1 147 ? -50.891 -26.139 17.327 1.00 21.18 147 ASP E O 1
ATOM 10248 N N . PHE E 1 148 ? -50.925 -26.765 15.159 1.00 23.58 148 PHE E N 1
ATOM 10249 C CA . PHE E 1 148 ? -51.423 -28.108 15.425 1.00 23.95 148 PHE E CA 1
ATOM 10250 C C . PHE E 1 148 ? -50.439 -29.105 14.824 1.00 23.21 148 PHE E C 1
ATOM 10251 O O . PHE E 1 148 ? -50.783 -30.258 14.548 1.00 24.04 148 PHE E O 1
ATOM 10259 N N . THR E 1 149 ? -49.209 -28.642 14.624 1.00 21.92 149 THR E N 1
ATOM 10260 C CA . THR E 1 149 ? -48.151 -29.467 14.056 1.00 22.15 149 THR E CA 1
ATOM 10261 C C . THR E 1 149 ? -47.714 -30.567 15.020 1.00 23.28 149 THR E C 1
ATOM 10262 O O . THR E 1 149 ? -47.710 -30.386 16.239 1.00 20.01 149 THR E O 1
ATOM 10266 N N . ASP E 1 150 ? -47.359 -31.721 14.469 1.00 24.96 150 ASP E N 1
ATOM 10267 C CA . ASP E 1 150 ? -46.914 -32.831 15.298 1.00 26.31 150 ASP E CA 1
ATOM 10268 C C . ASP E 1 150 ? -45.429 -32.672 15.590 1.00 26.62 150 ASP E C 1
ATOM 10269 O O . ASP E 1 150 ? -45.016 -32.558 16.746 1.00 28.46 150 ASP E O 1
ATOM 10274 N N . THR E 1 151 ? -44.631 -32.641 14.532 1.00 26.88 151 THR E N 1
ATOM 10275 C CA . THR E 1 151 ? -43.189 -32.485 14.666 1.00 29.08 151 THR E CA 1
ATOM 10276 C C . THR E 1 151 ? -42.657 -31.313 13.844 1.00 29.45 151 THR E C 1
ATOM 10277 O O . THR E 1 151 ? -43.093 -31.087 12.716 1.00 30.31 151 THR E O 1
ATOM 10281 N N . ARG E 1 152 ? -41.712 -30.576 14.421 1.00 30.88 152 ARG E N 1
ATOM 10282 C CA . ARG E 1 152 ? -41.091 -29.434 13.758 1.00 30.88 152 ARG E CA 1
ATOM 10283 C C . ARG E 1 152 ? -39.652 -29.307 14.253 1.00 29.21 152 ARG E C 1
ATOM 10284 O O . ARG E 1 152 ? -39.401 -29.338 15.459 1.00 28.14 152 ARG E O 1
ATOM 10292 N N . ASN E 1 153 ? -38.716 -29.163 13.321 1.00 26.27 153 ASN E N 1
ATOM 10293 C CA . ASN E 1 153 ? -37.302 -29.029 13.657 1.00 27.44 153 ASN E CA 1
ATOM 10294 C C . ASN E 1 153 ? -36.848 -30.053 14.697 1.00 27.74 153 ASN E C 1
ATOM 10295 O O . ASN E 1 153 ? -36.190 -29.719 15.689 1.00 26.53 153 ASN E O 1
ATOM 10300 N N . ASP E 1 154 ? -37.219 -31.306 14.450 1.00 28.02 154 ASP E N 1
ATOM 10301 C CA . ASP E 1 154 ? -36.859 -32.433 15.301 1.00 26.99 154 ASP E CA 1
ATOM 10302 C C . ASP E 1 154 ? -37.281 -32.367 16.760 1.00 26.35 154 ASP E C 1
ATOM 10303 O O . ASP E 1 154 ? -36.587 -32.882 17.636 1.00 26.72 154 ASP E O 1
ATOM 10308 N N . THR E 1 155 ? -38.424 -31.745 17.027 1.00 25.34 155 THR E N 1
ATOM 10309 C CA . THR E 1 155 ? -38.923 -31.670 18.390 1.00 23.57 155 THR E CA 1
ATOM 10310 C C . THR E 1 155 ? -40.443 -31.727 18.387 1.00 23.28 155 THR E C 1
ATOM 10311 O O . THR E 1 155 ? -41.087 -31.362 17.408 1.00 24.41 155 THR E O 1
ATOM 10315 N N . LYS E 1 156 ? -41.005 -32.199 19.492 1.00 22.91 156 LYS E N 1
ATOM 10316 C CA . LYS E 1 156 ? -42.445 -32.308 19.645 1.00 23.13 156 LYS E CA 1
ATOM 10317 C C . LYS E 1 156 ? -42.953 -31.151 20.496 1.00 22.95 156 LYS E C 1
ATOM 10318 O O . LYS E 1 156 ? -44.159 -30.914 20.574 1.00 22.86 156 LYS E O 1
ATOM 10324 N N . TRP E 1 157 ? -42.029 -30.434 21.133 1.00 23.70 157 TRP E N 1
ATOM 10325 C CA . TRP E 1 157 ? -42.400 -29.344 22.034 1.00 25.26 157 TRP E CA 1
ATOM 10326 C C . TRP E 1 157 ? -42.281 -27.898 21.547 1.00 23.97 157 TRP E C 1
ATOM 10327 O O . TRP E 1 157 ? -42.279 -26.991 22.379 1.00 22.22 157 TRP E O 1
ATOM 10338 N N . SER E 1 158 ? -42.195 -27.657 20.241 1.00 21.34 158 SER E N 1
ATOM 10339 C CA . SER E 1 158 ? -42.066 -26.272 19.760 1.00 20.74 158 SER E CA 1
ATOM 10340 C C . SER E 1 158 ? -43.370 -25.475 19.885 1.00 21.02 158 SER E C 1
ATOM 10341 O O . SER E 1 158 ? -44.427 -26.032 20.201 1.00 16.97 158 SER E O 1
ATOM 10344 N N . ASN E 1 159 ? -43.225 -24.284 19.784 1.00 14.24 159 ASN E N 1
ATOM 10345 C CA . ASN E 1 159 ? -44.448 -23.499 19.905 1.00 15.85 159 ASN E CA 1
ATOM 10346 C C . ASN E 1 159 ? -45.407 -23.762 18.749 1.00 15.63 159 ASN E C 1
ATOM 10347 O O . ASN E 1 159 ? -46.476 -23.155 18.671 1.00 16.51 159 ASN E O 1
ATOM 10352 N N . SER E 1 160 ? -45.139 -24.525 17.717 1.00 20.53 160 SER E N 1
ATOM 10353 C CA . SER E 1 160 ? -46.016 -24.867 16.600 1.00 19.56 160 SER E CA 1
ATOM 10354 C C . SER E 1 160 ? -46.870 -26.102 16.891 1.00 21.15 160 SER E C 1
ATOM 10355 O O . SER E 1 160 ? -47.774 -26.426 16.122 1.00 19.45 160 SER E O 1
ATOM 10358 N N . SER E 1 161 ? -46.589 -26.775 18.005 1.00 21.25 161 SER E N 1
ATOM 10359 C CA . SER E 1 161 ? -47.313 -27.995 18.370 1.00 21.06 161 SER E CA 1
ATOM 10360 C C . SER E 1 161 ? -48.157 -27.989 19.649 1.00 20.96 161 SER E C 1
ATOM 10361 O O . SER E 1 161 ? -48.759 -29.012 19.988 1.00 21.47 161 SER E O 1
ATOM 10364 N N . PRO E 1 162 ? -48.237 -26.853 20.364 1.00 20.10 162 PRO E N 1
ATOM 10365 C CA . PRO E 1 162 ? -49.031 -26.853 21.598 1.00 21.17 162 PRO E CA 1
ATOM 10366 C C . PRO E 1 162 ? -50.409 -27.521 21.589 1.00 21.27 162 PRO E C 1
ATOM 10367 O O . PRO E 1 162 ? -50.691 -28.369 22.440 1.00 21.23 162 PRO E O 1
ATOM 10371 N N . PHE E 1 163 ? -51.267 -27.151 20.644 1.00 23.25 163 PHE E N 1
ATOM 10372 C CA . PHE E 1 163 ? -52.610 -27.726 20.593 1.00 22.52 163 PHE E CA 1
ATOM 10373 C C . PHE E 1 163 ? -52.638 -29.179 20.138 1.00 24.06 163 PHE E C 1
ATOM 10374 O O . PHE E 1 163 ? -53.584 -29.918 20.435 1.00 24.70 163 PHE E O 1
ATOM 10382 N N . ARG E 1 164 ? -51.599 -29.589 19.422 1.00 21.74 164 ARG E N 1
ATOM 10383 C CA . ARG E 1 164 ? -51.505 -30.966 18.959 1.00 24.49 164 ARG E CA 1
ATOM 10384 C C . ARG E 1 164 ? -51.190 -31.824 20.185 1.00 23.96 164 ARG E C 1
ATOM 10385 O O . ARG E 1 164 ? -51.792 -32.879 20.392 1.00 25.12 164 ARG E O 1
ATOM 10393 N N . ARG E 1 165 ? -50.251 -31.352 21.004 1.00 25.20 165 ARG E N 1
ATOM 10394 C CA . ARG E 1 165 ? -49.857 -32.053 22.223 1.00 22.56 165 ARG E CA 1
ATOM 10395 C C . ARG E 1 165 ? -51.011 -32.073 23.218 1.00 23.42 165 ARG E C 1
ATOM 10396 O O . ARG E 1 165 ? -51.245 -33.080 23.894 1.00 23.85 165 ARG E O 1
ATOM 10404 N N . ALA E 1 166 ? -51.729 -30.957 23.309 1.00 21.65 166 ALA E N 1
ATOM 10405 C CA . ALA E 1 166 ? -52.850 -30.847 24.236 1.00 24.07 166 ALA E CA 1
ATOM 10406 C C . ALA E 1 166 ? -53.968 -31.837 23.894 1.00 24.99 166 ALA E C 1
ATOM 10407 O O . ALA E 1 166 ? -54.487 -32.528 24.771 1.00 25.34 166 ALA E O 1
ATOM 10409 N N . CYS E 1 167 ? -54.333 -31.904 22.618 1.00 26.60 167 CYS E N 1
ATOM 10410 C CA . CYS E 1 167 ? -55.393 -32.806 22.183 1.00 27.72 167 CYS E CA 1
ATOM 10411 C C . CYS E 1 167 ? -55.082 -34.281 22.403 1.00 28.58 167 CYS E C 1
ATOM 10412 O O . CYS E 1 167 ? -55.961 -35.046 22.804 1.00 27.82 167 CYS E O 1
ATOM 10415 N N . GLU E 1 168 ? -53.845 -34.693 22.145 1.00 28.32 168 GLU E N 1
ATOM 10416 C CA . GLU E 1 168 ? -53.498 -36.096 22.329 1.00 29.38 168 GLU E CA 1
ATOM 10417 C C . GLU E 1 168 ? -53.300 -36.462 23.795 1.00 29.92 168 GLU E C 1
ATOM 10418 O O . GLU E 1 168 ? -53.264 -37.641 24.150 1.00 30.46 168 GLU E O 1
ATOM 10424 N N . ALA E 1 169 ? -53.195 -35.454 24.652 1.00 27.58 169 ALA E N 1
ATOM 10425 C CA . ALA E 1 169 ? -53.018 -35.701 26.075 1.00 27.23 169 ALA E CA 1
ATOM 10426 C C . ALA E 1 169 ? -54.334 -35.478 26.803 1.00 26.30 169 ALA E C 1
ATOM 10427 O O . ALA E 1 169 ? -54.507 -35.915 27.944 1.00 27.75 169 ALA E O 1
ATOM 10429 N N . LEU E 1 170 ? -55.270 -34.813 26.132 1.00 23.96 170 LEU E N 1
ATOM 10430 C CA . LEU E 1 170 ? -56.551 -34.493 26.741 1.00 24.09 170 LEU E CA 1
ATOM 10431 C C . LEU E 1 170 ? -57.743 -34.857 25.867 1.00 24.23 170 LEU E C 1
ATOM 10432 O O . LEU E 1 170 ? -58.238 -34.025 25.110 1.00 24.01 170 LEU E O 1
ATOM 10437 N N . PRO E 1 171 ? -58.224 -36.108 25.957 1.00 23.45 171 PRO E N 1
ATOM 10438 C CA . PRO E 1 171 ? -59.373 -36.471 25.126 1.00 21.73 171 PRO E CA 1
ATOM 10439 C C . PRO E 1 171 ? -60.621 -35.656 25.456 1.00 20.86 171 PRO E C 1
ATOM 10440 O O . PRO E 1 171 ? -61.564 -35.609 24.667 1.00 20.52 171 PRO E O 1
ATOM 10444 N N . ASN E 1 172 ? -60.624 -34.999 26.615 1.00 17.66 172 ASN E N 1
ATOM 10445 C CA . ASN E 1 172 ? -61.767 -34.183 27.004 1.00 20.44 172 ASN E CA 1
ATOM 10446 C C . ASN E 1 172 ? -61.801 -32.866 26.216 1.00 19.67 172 ASN E C 1
ATOM 10447 O O . ASN E 1 172 ? -62.793 -32.141 26.263 1.00 20.68 172 ASN E O 1
ATOM 10452 N N . LEU E 1 173 ? -60.721 -32.561 25.501 1.00 19.45 173 LEU E N 1
ATOM 10453 C CA . LEU E 1 173 ? -60.666 -31.337 24.683 1.00 20.79 173 LEU E CA 1
ATOM 10454 C C . LEU E 1 173 ? -61.326 -31.759 23.372 1.00 21.37 173 LEU E C 1
ATOM 10455 O O . LEU E 1 173 ? -60.658 -32.201 22.439 1.00 21.47 173 LEU E O 1
ATOM 10460 N N . VAL E 1 174 ? -62.647 -31.627 23.315 1.00 22.04 174 VAL E N 1
ATOM 10461 C CA . VAL E 1 174 ? -63.416 -32.064 22.159 1.00 23.51 174 VAL E CA 1
ATOM 10462 C C . VAL E 1 174 ? -63.418 -31.209 20.898 1.00 24.18 174 VAL E C 1
ATOM 10463 O O . VAL E 1 174 ? -63.761 -31.703 19.823 1.00 25.64 174 VAL E O 1
ATOM 10467 N N . HIS E 1 175 ? -63.038 -29.941 21.002 1.00 23.24 175 HIS E N 1
ATOM 10468 C CA . HIS E 1 175 ? -63.057 -29.099 19.811 1.00 23.61 175 HIS E CA 1
ATOM 10469 C C . HIS E 1 175 ? -62.286 -27.797 19.949 1.00 23.97 175 HIS E C 1
ATOM 10470 O O . HIS E 1 175 ? -62.183 -27.230 21.035 1.00 21.66 175 HIS E O 1
ATOM 10477 N N . ILE E 1 176 ? -61.746 -27.338 18.828 1.00 23.21 176 ILE E N 1
ATOM 10478 C CA . ILE E 1 176 ? -61.003 -26.090 18.787 1.00 21.64 176 ILE E CA 1
ATOM 10479 C C . ILE E 1 176 ? -61.513 -25.260 17.619 1.00 22.59 176 ILE E C 1
ATOM 10480 O O . ILE E 1 176 ? -61.740 -25.780 16.522 1.00 22.92 176 ILE E O 1
ATOM 10485 N N . THR E 1 177 ? -61.709 -23.972 17.875 1.00 22.37 177 THR E N 1
ATOM 10486 C CA . THR E 1 177 ? -62.164 -23.028 16.860 1.00 22.80 177 THR E CA 1
ATOM 10487 C C . THR E 1 177 ? -61.029 -22.019 16.742 1.00 23.22 177 THR E C 1
ATOM 10488 O O . THR E 1 177 ? -60.815 -21.226 17.653 1.00 22.83 177 THR E O 1
ATOM 10492 N N . THR E 1 178 ? -60.302 -22.066 15.629 1.00 23.71 178 THR E N 1
ATOM 10493 C CA . THR E 1 178 ? -59.165 -21.176 15.395 1.00 22.26 178 THR E CA 1
ATOM 10494 C C . THR E 1 178 ? -59.553 -20.048 14.442 1.00 22.68 178 THR E C 1
ATOM 10495 O O . THR E 1 178 ? -60.017 -20.301 13.332 1.00 22.53 178 THR E O 1
ATOM 10499 N N . VAL E 1 179 ? -59.355 -18.805 14.875 1.00 21.08 179 VAL E N 1
ATOM 10500 C CA . VAL E 1 179 ? -59.718 -17.653 14.055 1.00 19.98 179 VAL E CA 1
ATOM 10501 C C . VAL E 1 179 ? -58.555 -16.697 13.798 1.00 21.26 179 VAL E C 1
ATOM 10502 O O . VAL E 1 179 ? -57.818 -16.343 14.718 1.00 19.00 179 VAL E O 1
ATOM 10506 N N . GLY E 1 180 ? -58.410 -16.282 12.539 1.00 20.08 180 GLY E N 1
ATOM 10507 C CA . GLY E 1 180 ? -57.356 -15.352 12.166 1.00 20.32 180 GLY E CA 1
ATOM 10508 C C . GLY E 1 180 ? -56.248 -15.953 11.325 1.00 18.75 180 GLY E C 1
ATOM 10509 O O . GLY E 1 180 ? -55.262 -15.283 11.012 1.00 18.79 180 GLY E O 1
ATOM 10510 N N . LEU E 1 181 ? -56.402 -17.218 10.948 1.00 18.50 181 LEU E N 1
ATOM 10511 C CA . LEU E 1 181 ? -55.388 -17.901 10.153 1.00 18.21 181 LEU E CA 1
ATOM 10512 C C . LEU E 1 181 ? -55.034 -17.205 8.844 1.00 18.75 181 LEU E C 1
ATOM 10513 O O . LEU E 1 181 ? -55.910 -16.730 8.115 1.00 18.05 181 LEU E O 1
ATOM 10518 N N . ARG E 1 182 ? -53.737 -17.154 8.555 1.00 17.87 182 ARG E N 1
ATOM 10519 C CA . ARG E 1 182 ? -53.235 -16.525 7.338 1.00 20.12 182 ARG E CA 1
ATOM 10520 C C . ARG E 1 182 ? -51.760 -16.851 7.133 1.00 20.85 182 ARG E C 1
ATOM 10521 O O . ARG E 1 182 ? -51.125 -17.460 7.995 1.00 23.10 182 ARG E O 1
ATOM 10529 N N . GLY E 1 183 ? -51.215 -16.442 5.991 1.00 21.26 183 GLY E N 1
ATOM 10530 C CA . GLY E 1 183 ? -49.817 -16.712 5.701 1.00 21.72 183 GLY E CA 1
ATOM 10531 C C . GLY E 1 183 ? -49.654 -17.489 4.407 1.00 23.20 183 GLY E C 1
ATOM 10532 O O . GLY E 1 183 ? -50.641 -17.939 3.829 1.00 22.17 183 GLY E O 1
ATOM 10533 N N . LEU E 1 184 ? -48.415 -17.654 3.951 1.00 24.06 184 LEU E N 1
ATOM 10534 C CA . LEU E 1 184 ? -48.158 -18.385 2.714 1.00 25.92 184 LEU E CA 1
ATOM 10535 C C . LEU E 1 184 ? -47.916 -19.863 2.955 1.00 27.56 184 LEU E C 1
ATOM 10536 O O . LEU E 1 184 ? -48.083 -20.681 2.050 1.00 27.94 184 LEU E O 1
ATOM 10541 N N . ARG E 1 185 ? -47.520 -20.206 4.175 1.00 29.18 185 ARG E N 1
ATOM 10542 C CA . ARG E 1 185 ? -47.215 -21.591 4.498 1.00 30.89 185 ARG E CA 1
ATOM 10543 C C . ARG E 1 185 ? -48.137 -22.209 5.534 1.00 30.99 185 ARG E C 1
ATOM 10544 O O . ARG E 1 185 ? -48.424 -21.611 6.571 1.00 29.50 185 ARG E O 1
ATOM 10552 N N . PHE E 1 186 ? -48.597 -23.419 5.234 1.00 31.51 186 PHE E N 1
ATOM 10553 C CA . PHE E 1 186 ? -49.467 -24.172 6.125 1.00 32.76 186 PHE E CA 1
ATOM 10554 C C . PHE E 1 186 ? -48.988 -25.618 6.139 1.00 33.26 186 PHE E C 1
ATOM 10555 O O . PHE E 1 186 ? -48.624 -26.169 5.096 1.00 33.59 186 PHE E O 1
ATOM 10563 N N . ASP E 1 187 ? -48.974 -26.223 7.322 1.00 32.80 187 ASP E N 1
ATOM 10564 C CA . ASP E 1 187 ? -48.550 -27.610 7.463 1.00 33.84 187 ASP E CA 1
ATOM 10565 C C . ASP E 1 187 ? -49.710 -28.492 7.011 1.00 34.46 187 ASP E C 1
ATOM 10566 O O . ASP E 1 187 ? -50.726 -28.595 7.697 1.00 34.14 187 ASP E O 1
ATOM 10571 N N . PRO E 1 188 ? -49.574 -29.138 5.844 1.00 34.31 188 PRO E N 1
ATOM 10572 C CA . PRO E 1 188 ? -50.654 -29.999 5.356 1.00 34.05 188 PRO E CA 1
ATOM 10573 C C . PRO E 1 188 ? -51.006 -31.125 6.330 1.00 33.75 188 PRO E C 1
ATOM 10574 O O . PRO E 1 188 ? -52.166 -31.516 6.440 1.00 33.26 188 PRO E O 1
ATOM 10578 N N . GLU E 1 189 ? -50.006 -31.634 7.043 1.00 33.83 189 GLU E N 1
ATOM 10579 C CA . GLU E 1 189 ? -50.231 -32.708 8.005 1.00 34.64 189 GLU E CA 1
ATOM 10580 C C . GLU E 1 189 ? -51.075 -32.179 9.160 1.00 34.84 189 GLU E C 1
ATOM 10581 O O . GLU E 1 189 ? -52.056 -32.806 9.562 1.00 36.04 189 GLU E O 1
ATOM 10587 N N . ALA E 1 190 ? -50.692 -31.019 9.687 1.00 33.65 190 ALA E N 1
ATOM 10588 C CA . ALA E 1 190 ? -51.418 -30.412 10.793 1.00 32.42 190 ALA E CA 1
ATOM 10589 C C . ALA E 1 190 ? -52.841 -30.047 10.383 1.00 31.17 190 ALA E C 1
ATOM 10590 O O . ALA E 1 190 ? -53.793 -30.327 11.109 1.00 29.81 190 ALA E O 1
ATOM 10592 N N . VAL E 1 191 ? -52.984 -29.423 9.218 1.00 30.65 191 VAL E N 1
ATOM 10593 C CA . VAL E 1 191 ? -54.302 -29.025 8.739 1.00 31.25 191 VAL E CA 1
ATOM 10594 C C . VAL E 1 191 ? -55.245 -30.218 8.634 1.00 31.17 191 VAL E C 1
ATOM 10595 O O . VAL E 1 191 ? -56.432 -30.113 8.944 1.00 31.76 191 VAL E O 1
ATOM 10599 N N . ALA E 1 192 ? -54.710 -31.349 8.193 1.00 31.50 192 ALA E N 1
ATOM 10600 C CA . ALA E 1 192 ? -55.506 -32.562 8.044 1.00 31.71 192 ALA E CA 1
ATOM 10601 C C . ALA E 1 192 ? -55.941 -33.105 9.399 1.00 30.91 192 ALA E C 1
ATOM 10602 O O . ALA E 1 192 ? -57.113 -33.418 9.606 1.00 30.56 192 ALA E O 1
ATOM 10604 N N . ALA E 1 193 ? -54.991 -33.216 10.322 1.00 30.37 193 ALA E N 1
ATOM 10605 C CA . ALA E 1 193 ? -55.280 -33.727 11.654 1.00 29.40 193 ALA E CA 1
ATOM 10606 C C . ALA E 1 193 ? -56.338 -32.878 12.349 1.00 31.29 193 ALA E C 1
ATOM 10607 O O . ALA E 1 193 ? -57.155 -33.389 13.116 1.00 30.09 193 ALA E O 1
ATOM 10609 N N . ALA E 1 194 ? -56.322 -31.578 12.078 1.00 32.09 194 ALA E N 1
ATOM 10610 C CA . ALA E 1 194 ? -57.284 -30.672 12.684 1.00 32.72 194 ALA E CA 1
ATOM 10611 C C . ALA E 1 194 ? -58.675 -30.913 12.107 1.00 33.02 194 ALA E C 1
ATOM 10612 O O . ALA E 1 194 ? -59.647 -31.057 12.847 1.00 31.59 194 ALA E O 1
ATOM 10614 N N . ARG E 1 195 ? -58.765 -30.961 10.781 1.00 33.74 195 ARG E N 1
ATOM 10615 C CA . ARG E 1 195 ? -60.042 -31.182 10.114 1.00 34.34 195 ARG E CA 1
ATOM 10616 C C . ARG E 1 195 ? -60.616 -32.544 10.486 1.00 34.27 195 ARG E C 1
ATOM 10617 O O . ARG E 1 195 ? -61.826 -32.692 10.663 1.00 34.75 195 ARG E O 1
ATOM 10625 N N . ALA E 1 196 ? -59.740 -33.534 10.609 1.00 33.82 196 ALA E N 1
ATOM 10626 C CA . ALA E 1 196 ? -60.154 -34.884 10.966 1.00 33.59 196 ALA E CA 1
ATOM 10627 C C . ALA E 1 196 ? -60.877 -34.885 12.307 1.00 33.16 196 ALA E C 1
ATOM 10628 O O . ALA E 1 196 ? -61.964 -35.453 12.437 1.00 32.79 196 ALA E O 1
ATOM 10630 N N . ARG E 1 197 ? -60.274 -34.240 13.303 1.00 30.99 197 ARG E N 1
ATOM 10631 C CA . ARG E 1 197 ? -60.869 -34.175 14.633 1.00 32.47 197 ARG E CA 1
ATOM 10632 C C . ARG E 1 197 ? -62.091 -33.267 14.639 1.00 30.85 197 ARG E C 1
ATOM 10633 O O . ARG E 1 197 ? -62.751 -33.107 15.664 1.00 32.77 197 ARG E O 1
ATOM 10641 N N . GLY E 1 198 ? -62.388 -32.666 13.490 1.00 30.35 198 GLY E N 1
ATOM 10642 C CA . GLY E 1 198 ? -63.541 -31.787 13.392 1.00 27.03 198 GLY E CA 1
ATOM 10643 C C . GLY E 1 198 ? -63.341 -30.367 13.896 1.00 25.14 198 GLY E C 1
ATOM 10644 O O . GLY E 1 198 ? -64.313 -29.659 14.153 1.00 24.57 198 GLY E O 1
ATOM 10645 N N . HIS E 1 199 ? -62.095 -29.937 14.053 1.00 24.75 199 HIS E N 1
ATOM 10646 C CA . HIS E 1 199 ? -61.851 -28.576 14.524 1.00 24.75 199 HIS E CA 1
ATOM 10647 C C . HIS E 1 199 ? -62.302 -27.592 13.454 1.00 25.25 199 HIS E C 1
ATOM 10648 O O . HIS E 1 199 ? -62.274 -27.903 12.265 1.00 25.36 199 HIS E O 1
ATOM 10655 N N . THR E 1 200 ? -62.726 -26.408 13.883 1.00 24.56 200 THR E N 1
ATOM 10656 C CA . THR E 1 200 ? -63.181 -25.380 12.958 1.00 26.34 200 THR E CA 1
ATOM 10657 C C . THR E 1 200 ? -62.030 -24.422 12.666 1.00 27.37 200 THR E C 1
ATOM 10658 O O . THR E 1 200 ? -61.453 -23.831 13.581 1.00 26.38 200 THR E O 1
ATOM 10662 N N . ILE E 1 201 ? -61.699 -24.291 11.385 1.00 27.16 201 ILE E N 1
ATOM 10663 C CA . ILE E 1 201 ? -60.620 -23.421 10.931 1.00 27.75 201 ILE E CA 1
ATOM 10664 C C . ILE E 1 201 ? -61.216 -22.202 10.235 1.00 27.07 201 ILE E C 1
ATOM 10665 O O . ILE E 1 201 ? -61.886 -22.331 9.216 1.00 27.09 201 ILE E O 1
ATOM 10670 N N . ILE E 1 202 ? -60.975 -21.018 10.790 1.00 26.35 202 ILE E N 1
ATOM 10671 C CA . ILE E 1 202 ? -61.514 -19.793 10.212 1.00 24.98 202 ILE E CA 1
ATOM 10672 C C . ILE E 1 202 ? -60.400 -18.823 9.817 1.00 26.04 202 ILE E C 1
ATOM 10673 O O . ILE E 1 202 ? -59.811 -18.154 10.668 1.00 25.20 202 ILE E O 1
ATOM 10678 N N . PRO E 1 203 ? -60.084 -18.753 8.513 1.00 25.31 203 PRO E N 1
ATOM 10679 C CA . PRO E 1 203 ? -59.037 -17.863 8.003 1.00 25.75 203 PRO E CA 1
ATOM 10680 C C . PRO E 1 203 ? -59.419 -16.402 8.220 1.00 24.10 203 PRO E C 1
ATOM 10681 O O . PRO E 1 203 ? -60.602 -16.065 8.277 1.00 22.52 203 PRO E O 1
ATOM 10685 N N . MET E 1 204 ? -58.413 -15.541 8.334 1.00 24.91 204 MET E N 1
ATOM 10686 C CA . MET E 1 204 ? -58.649 -14.118 8.541 1.00 25.34 204 MET E CA 1
ATOM 10687 C C . MET E 1 204 ? -59.511 -13.554 7.409 1.00 27.14 204 MET E C 1
ATOM 10688 O O . MET E 1 204 ? -60.297 -12.633 7.624 1.00 26.37 204 MET E O 1
ATOM 10693 N N . ASP E 1 205 ? -59.373 -14.114 6.209 1.00 30.15 205 ASP E N 1
ATOM 10694 C CA . ASP E 1 205 ? -60.168 -13.656 5.068 1.00 34.19 205 ASP E CA 1
ATOM 10695 C C . ASP E 1 205 ? -61.661 -13.743 5.371 1.00 32.98 205 ASP E C 1
ATOM 10696 O O . ASP E 1 205 ? -62.450 -12.933 4.884 1.00 34.44 205 ASP E O 1
ATOM 10701 N N . ASP E 1 206 ? -62.045 -14.730 6.177 1.00 32.50 206 ASP E N 1
ATOM 10702 C CA . ASP E 1 206 ? -63.442 -14.917 6.544 1.00 32.38 206 ASP E CA 1
ATOM 10703 C C . ASP E 1 206 ? -63.932 -13.863 7.528 1.00 30.76 206 ASP E C 1
ATOM 10704 O O . ASP E 1 206 ? -65.107 -13.494 7.516 1.00 29.41 206 ASP E O 1
ATOM 10709 N N . VAL E 1 207 ? -63.038 -13.388 8.394 1.00 27.07 207 VAL E N 1
ATOM 10710 C CA . VAL E 1 207 ? -63.402 -12.358 9.361 1.00 25.47 207 VAL E CA 1
ATOM 10711 C C . VAL E 1 207 ? -63.644 -11.077 8.574 1.00 25.29 207 VAL E C 1
ATOM 10712 O O . VAL E 1 207 ? -64.600 -10.340 8.821 1.00 25.39 207 VAL E O 1
ATOM 10716 N N . THR E 1 208 ? -62.757 -10.825 7.620 1.00 26.24 208 THR E N 1
ATOM 10717 C CA . THR E 1 208 ? -62.849 -9.649 6.773 1.00 27.13 208 THR E CA 1
ATOM 10718 C C . THR E 1 208 ? -64.105 -9.735 5.920 1.00 29.04 208 THR E C 1
ATOM 10719 O O . THR E 1 208 ? -64.876 -8.780 5.835 1.00 28.74 208 THR E O 1
ATOM 10723 N N . ALA E 1 209 ? -64.310 -10.890 5.297 1.00 30.92 209 ALA E N 1
ATOM 10724 C CA . ALA E 1 209 ? -65.474 -11.093 4.445 1.00 33.95 209 ALA E CA 1
ATOM 10725 C C . ALA E 1 209 ? -66.791 -10.943 5.204 1.00 34.68 209 ALA E C 1
ATOM 10726 O O . ALA E 1 209 ? -67.686 -10.226 4.759 1.00 36.10 209 ALA E O 1
ATOM 10728 N N . ASP E 1 210 ? -66.913 -11.610 6.349 1.00 35.47 210 ASP E N 1
ATOM 10729 C CA . ASP E 1 210 ? -68.140 -11.525 7.134 1.00 38.23 210 ASP E CA 1
ATOM 10730 C C . ASP E 1 210 ? -67.940 -11.934 8.592 1.00 37.22 210 ASP E C 1
ATOM 10731 O O . ASP E 1 210 ? -68.055 -13.106 8.944 1.00 37.78 210 ASP E O 1
ATOM 10736 N N . LEU E 1 211 ? -67.655 -10.946 9.433 1.00 36.01 211 LEU E N 1
ATOM 10737 C CA . LEU E 1 211 ? -67.423 -11.166 10.855 1.00 32.83 211 LEU E CA 1
ATOM 10738 C C . LEU E 1 211 ? -68.624 -11.817 11.544 1.00 32.24 211 LEU E C 1
ATOM 10739 O O . LEU E 1 211 ? -68.466 -12.750 12.335 1.00 31.09 211 LEU E O 1
ATOM 10744 N N . ALA E 1 212 ? -69.823 -11.333 11.234 1.00 30.05 212 ALA E N 1
ATOM 10745 C CA . ALA E 1 212 ? -71.042 -11.872 11.830 1.00 30.76 212 ALA E CA 1
ATOM 10746 C C . ALA E 1 212 ? -71.163 -13.372 11.589 1.00 30.85 212 ALA E C 1
ATOM 10747 O O . ALA E 1 212 ? -71.677 -14.109 12.434 1.00 33.11 212 ALA E O 1
ATOM 10749 N N . GLY E 1 213 ? -70.699 -13.818 10.429 1.00 30.91 213 GLY E N 1
ATOM 10750 C CA . GLY E 1 213 ? -70.756 -15.231 10.110 1.00 30.07 213 GLY E CA 1
ATOM 10751 C C . GLY E 1 213 ? -69.799 -16.003 10.995 1.00 30.21 213 GLY E C 1
ATOM 10752 O O . GLY E 1 213 ? -70.101 -17.112 11.437 1.00 29.89 213 GLY E O 1
ATOM 10753 N N . VAL E 1 214 ? -68.639 -15.407 11.256 1.00 28.87 214 VAL E N 1
ATOM 10754 C CA . VAL E 1 214 ? -67.624 -16.028 12.095 1.00 27.93 214 VAL E CA 1
ATOM 10755 C C . VAL E 1 214 ? -68.141 -16.188 13.519 1.00 27.88 214 VAL E C 1
ATOM 10756 O O . VAL E 1 214 ? -67.946 -17.232 14.145 1.00 25.94 214 VAL E O 1
ATOM 10760 N N . LEU E 1 215 ? -68.800 -15.150 14.025 1.00 28.89 215 LEU E N 1
ATOM 10761 C CA . LEU E 1 215 ? -69.343 -15.175 15.378 1.00 31.19 215 LEU E CA 1
ATOM 10762 C C . LEU E 1 215 ? -70.418 -16.250 15.524 1.00 32.92 215 LEU E C 1
ATOM 10763 O O . LEU E 1 215 ? -70.574 -16.849 16.593 1.00 33.65 215 LEU E O 1
ATOM 10768 N N . ALA E 1 216 ? -71.156 -16.493 14.445 1.00 32.27 216 ALA E N 1
ATOM 10769 C CA . ALA E 1 216 ? -72.206 -17.503 14.452 1.00 32.53 216 ALA E CA 1
ATOM 10770 C C . ALA E 1 216 ? -71.588 -18.895 14.539 1.00 32.69 216 ALA E C 1
ATOM 10771 O O . ALA E 1 216 ? -72.280 -19.874 14.818 1.00 34.45 216 ALA E O 1
ATOM 10773 N N . GLN E 1 217 ? -70.283 -18.978 14.300 1.00 32.12 217 GLN E N 1
ATOM 10774 C CA . GLN E 1 217 ? -69.578 -20.254 14.350 1.00 31.37 217 GLN E CA 1
ATOM 10775 C C . GLN E 1 217 ? -68.948 -20.542 15.708 1.00 30.55 217 GLN E C 1
ATOM 10776 O O . GLN E 1 217 ? -68.364 -21.608 15.909 1.00 31.35 217 GLN E O 1
ATOM 10782 N N . LEU E 1 218 ? -69.054 -19.596 16.636 1.00 28.65 218 LEU E N 1
ATOM 10783 C CA . LEU E 1 218 ? -68.476 -19.779 17.961 1.00 26.47 218 LEU E CA 1
ATOM 10784 C C . LEU E 1 218 ? -69.336 -20.727 18.794 1.00 26.71 218 LEU E C 1
ATOM 10785 O O . LEU E 1 218 ? -70.540 -20.867 18.551 1.00 24.36 218 LEU E O 1
ATOM 10790 N N . PRO E 1 219 ? -68.730 -21.398 19.786 1.00 27.16 219 PRO E N 1
ATOM 10791 C CA . PRO E 1 219 ? -69.492 -22.326 20.624 1.00 27.43 219 PRO E CA 1
ATOM 10792 C C . PRO E 1 219 ? -70.547 -21.639 21.479 1.00 28.59 219 PRO E C 1
ATOM 10793 O O . PRO E 1 219 ? -70.505 -20.425 21.680 1.00 28.24 219 PRO E O 1
ATOM 10797 N N . ARG E 1 220 ? -71.498 -22.428 21.970 1.00 28.27 220 ARG E N 1
ATOM 10798 C CA . ARG E 1 220 ? -72.572 -21.924 22.816 1.00 31.34 220 ARG E CA 1
ATOM 10799 C C . ARG E 1 220 ? -72.831 -22.870 23.986 1.00 30.48 220 ARG E C 1
ATOM 10800 O O . ARG E 1 220 ? -73.023 -24.072 23.791 1.00 30.59 220 ARG E O 1
ATOM 10808 N N . GLY E 1 221 ? -72.831 -22.317 25.198 1.00 29.97 221 GLY E N 1
ATOM 10809 C CA . GLY E 1 221 ? -73.073 -23.109 26.393 1.00 27.62 221 GLY E CA 1
ATOM 10810 C C . GLY E 1 221 ? -72.020 -24.170 26.647 1.00 26.81 221 GLY E C 1
ATOM 10811 O O . GLY E 1 221 ? -72.314 -25.243 27.180 1.00 26.22 221 GLY E O 1
ATOM 10812 N N . GLN E 1 222 ? -70.781 -23.864 26.283 1.00 24.94 222 GLN E N 1
ATOM 10813 C CA . GLN E 1 222 ? -69.681 -24.801 26.452 1.00 24.62 222 GLN E CA 1
ATOM 10814 C C . GLN E 1 222 ? -68.628 -24.299 27.433 1.00 23.58 222 GLN E C 1
ATOM 10815 O O . GLN E 1 222 ? -68.590 -23.114 27.772 1.00 23.20 222 GLN E O 1
ATOM 10821 N N . ASN E 1 223 ? -67.783 -25.215 27.894 1.00 23.19 223 ASN E N 1
ATOM 10822 C CA . ASN E 1 223 ? -66.687 -24.857 28.784 1.00 21.89 223 ASN E CA 1
ATOM 10823 C C . ASN E 1 223 ? -65.609 -24.414 27.808 1.00 21.03 223 ASN E C 1
ATOM 10824 O O . ASN E 1 223 ? -65.114 -25.220 27.015 1.00 18.97 223 ASN E O 1
ATOM 10829 N N . VAL E 1 224 ? -65.259 -23.132 27.850 1.00 19.92 224 VAL E N 1
ATOM 10830 C CA . VAL E 1 224 ? -64.272 -22.602 26.918 1.00 19.89 224 VAL E CA 1
ATOM 10831 C C . VAL E 1 224 ? -63.005 -22.014 27.536 1.00 18.22 224 VAL E C 1
ATOM 10832 O O . VAL E 1 224 ? -63.045 -21.299 28.542 1.00 16.22 224 VAL E O 1
ATOM 10836 N N . TYR E 1 225 ? -61.888 -22.330 26.895 1.00 16.65 225 TYR E N 1
ATOM 10837 C CA . TYR E 1 225 ? -60.571 -21.843 27.277 1.00 18.11 225 TYR E CA 1
ATOM 10838 C C . TYR E 1 225 ? -60.163 -20.919 26.136 1.00 18.48 225 TYR E C 1
ATOM 10839 O O . TYR E 1 225 ? -60.211 -21.312 24.972 1.00 19.45 225 TYR E O 1
ATOM 10848 N N . PHE E 1 226 ? -59.775 -19.696 26.468 1.00 17.43 226 PHE E N 1
ATOM 10849 C CA . PHE E 1 226 ? -59.354 -18.732 25.460 1.00 18.19 226 PHE E CA 1
ATOM 10850 C C . PHE E 1 226 ? -57.840 -18.761 25.284 1.00 18.34 226 PHE E C 1
ATOM 10851 O O . PHE E 1 226 ? -57.102 -18.680 26.265 1.00 18.99 226 PHE E O 1
ATOM 10859 N N . SER E 1 227 ? -57.371 -18.905 24.049 1.00 15.59 227 SER E N 1
ATOM 10860 C CA . SER E 1 227 ? -55.940 -18.841 23.806 1.00 15.71 227 SER E CA 1
ATOM 10861 C C . SER E 1 227 ? -55.740 -17.708 22.820 1.00 15.81 227 SER E C 1
ATOM 10862 O O . SER E 1 227 ? -56.176 -17.799 21.674 1.00 16.28 227 SER E O 1
ATOM 10865 N N . VAL E 1 228 ? -55.106 -16.633 23.275 1.00 15.52 228 VAL E N 1
ATOM 10866 C CA . VAL E 1 228 ? -54.860 -15.485 22.415 1.00 14.54 228 VAL E CA 1
ATOM 10867 C C . VAL E 1 228 ? -53.388 -15.336 22.090 1.00 14.71 228 VAL E C 1
ATOM 10868 O O . VAL E 1 228 ? -52.593 -14.971 22.955 1.00 15.93 228 VAL E O 1
ATOM 10872 N N . ASP E 1 229 ? -53.036 -15.628 20.842 1.00 15.46 229 ASP E N 1
ATOM 10873 C CA . ASP E 1 229 ? -51.667 -15.485 20.349 1.00 14.13 229 ASP E CA 1
ATOM 10874 C C . ASP E 1 229 ? -51.680 -14.062 19.806 1.00 14.19 229 ASP E C 1
ATOM 10875 O O . ASP E 1 229 ? -52.484 -13.748 18.929 1.00 14.02 229 ASP E O 1
ATOM 10880 N N . VAL E 1 230 ? -50.806 -13.196 20.308 1.00 13.94 230 VAL E N 1
ATOM 10881 C CA . VAL E 1 230 ? -50.818 -11.820 19.834 1.00 15.42 230 VAL E CA 1
ATOM 10882 C C . VAL E 1 230 ? -50.571 -11.675 18.339 1.00 15.84 230 VAL E C 1
ATOM 10883 O O . VAL E 1 230 ? -51.010 -10.689 17.747 1.00 15.74 230 VAL E O 1
ATOM 10887 N N . ASP E 1 231 ? -49.899 -12.640 17.711 1.00 15.12 231 ASP E N 1
ATOM 10888 C CA . ASP E 1 231 ? -49.649 -12.499 16.280 1.00 17.56 231 ASP E CA 1
ATOM 10889 C C . ASP E 1 231 ? -50.911 -12.679 15.445 1.00 16.16 231 ASP E C 1
ATOM 10890 O O . ASP E 1 231 ? -50.876 -12.573 14.216 1.00 17.99 231 ASP E O 1
ATOM 10895 N N . GLY E 1 232 ? -52.024 -12.941 16.123 1.00 16.35 232 GLY E N 1
ATOM 10896 C CA . GLY E 1 232 ? -53.297 -13.076 15.443 1.00 14.73 232 GLY E CA 1
ATOM 10897 C C . GLY E 1 232 ? -53.741 -11.678 15.040 1.00 16.37 232 GLY E C 1
ATOM 10898 O O . GLY E 1 232 ? -54.500 -11.489 14.088 1.00 15.46 232 GLY E O 1
ATOM 10899 N N . PHE E 1 233 ? -53.264 -10.684 15.781 1.00 14.48 233 PHE E N 1
ATOM 10900 C CA . PHE E 1 233 ? -53.598 -9.299 15.477 1.00 14.36 233 PHE E CA 1
ATOM 10901 C C . PHE E 1 233 ? -52.692 -8.788 14.369 1.00 14.20 233 PHE E C 1
ATOM 10902 O O . PHE E 1 233 ? -51.624 -9.356 14.103 1.00 14.52 233 PHE E O 1
ATOM 10910 N N . ASP E 1 234 ? -53.122 -7.716 13.714 1.00 14.10 234 ASP E N 1
ATOM 10911 C CA . ASP E 1 234 ? -52.334 -7.138 12.638 1.00 13.37 234 ASP E CA 1
ATOM 10912 C C . ASP E 1 234 ? -51.040 -6.572 13.214 1.00 13.01 234 ASP E C 1
ATOM 10913 O O . ASP E 1 234 ? -51.046 -5.947 14.275 1.00 12.83 234 ASP E O 1
ATOM 10918 N N . PRO E 1 235 ? -49.913 -6.802 12.524 1.00 12.90 235 PRO E N 1
ATOM 10919 C CA . PRO E 1 235 ? -48.572 -6.348 12.911 1.00 14.15 235 PRO E CA 1
ATOM 10920 C C . PRO E 1 235 ? -48.506 -4.829 13.082 1.00 13.31 235 PRO E C 1
ATOM 10921 O O . PRO E 1 235 ? -47.674 -4.309 13.822 1.00 13.76 235 PRO E O 1
ATOM 10925 N N . ALA E 1 236 ? -49.374 -4.120 12.370 1.00 13.18 236 ALA E N 1
ATOM 10926 C CA . ALA E 1 236 ? -49.412 -2.670 12.469 1.00 13.47 236 ALA E CA 1
ATOM 10927 C C . ALA E 1 236 ? -49.924 -2.300 13.849 1.00 13.56 236 ALA E C 1
ATOM 10928 O O . ALA E 1 236 ? -49.526 -1.284 14.429 1.00 13.46 236 ALA E O 1
ATOM 10930 N N . VAL E 1 237 ? -50.807 -3.138 14.383 1.00 11.88 237 VAL E N 1
ATOM 10931 C CA . VAL E 1 237 ? -51.383 -2.886 15.690 1.00 11.48 237 VAL E CA 1
ATOM 10932 C C . VAL E 1 237 ? -50.489 -3.448 16.795 1.00 12.59 237 VAL E C 1
ATOM 10933 O O . VAL E 1 237 ? -50.150 -2.738 17.753 1.00 12.69 237 VAL E O 1
ATOM 10937 N N . ILE E 1 238 ? -50.106 -4.715 16.650 1.00 12.44 238 ILE E N 1
ATOM 10938 C CA . ILE E 1 238 ? -49.251 -5.388 17.626 1.00 13.27 238 ILE E CA 1
ATOM 10939 C C . ILE E 1 238 ? -47.993 -5.907 16.921 1.00 12.67 238 ILE E C 1
ATOM 10940 O O . ILE E 1 238 ? -47.935 -7.064 16.506 1.00 14.54 238 ILE E O 1
ATOM 10945 N N . PRO E 1 239 ? -46.973 -5.048 16.765 1.00 13.03 239 PRO E N 1
ATOM 10946 C CA . PRO E 1 239 ? -45.730 -5.450 16.102 1.00 12.96 239 PRO E CA 1
ATOM 10947 C C . PRO E 1 239 ? -44.797 -6.258 17.002 1.00 15.14 239 PRO E C 1
ATOM 10948 O O . PRO E 1 239 ? -43.884 -6.919 16.520 1.00 15.90 239 PRO E O 1
ATOM 10952 N N . GLY E 1 240 ? -45.033 -6.198 18.310 1.00 14.49 240 GLY E N 1
ATOM 10953 C CA . GLY E 1 240 ? -44.182 -6.917 19.241 1.00 13.65 240 GLY E CA 1
ATOM 10954 C C . GLY E 1 240 ? -44.445 -8.409 19.311 1.00 12.63 240 GLY E C 1
ATOM 10955 O O . GLY E 1 240 ? -45.039 -8.892 20.273 1.00 13.45 240 GLY E O 1
ATOM 10956 N N . THR E 1 241 ? -44.000 -9.145 18.299 1.00 13.84 241 THR E N 1
ATOM 10957 C CA . THR E 1 241 ? -44.194 -10.589 18.275 1.00 15.01 241 THR E CA 1
ATOM 10958 C C . THR E 1 241 ? -43.144 -11.212 17.353 1.00 14.95 241 THR E C 1
ATOM 10959 O O . THR E 1 241 ? -42.729 -10.608 16.366 1.00 14.36 241 THR E O 1
ATOM 10963 N N . SER E 1 242 ? -42.710 -12.423 17.682 1.00 15.41 242 SER E N 1
ATOM 10964 C CA . SER E 1 242 ? -41.682 -13.105 16.902 1.00 15.45 242 SER E CA 1
ATOM 10965 C C . SER E 1 242 ? -41.876 -13.203 15.389 1.00 17.29 242 SER E C 1
ATOM 10966 O O . SER E 1 242 ? -41.005 -12.802 14.621 1.00 14.89 242 SER E O 1
ATOM 10969 N N . SER E 1 243 ? -43.010 -13.745 14.959 1.00 17.99 243 SER E N 1
ATOM 10970 C CA . SER E 1 243 ? -43.252 -13.924 13.532 1.00 20.63 243 SER E CA 1
ATOM 10971 C C . SER E 1 243 ? -44.566 -13.302 13.086 1.00 20.02 243 SER E C 1
ATOM 10972 O O . SER E 1 243 ? -45.597 -13.974 13.028 1.00 20.10 243 SER E O 1
ATOM 10975 N N . PRO E 1 244 ? -44.544 -12.001 12.764 1.00 18.04 244 PRO E N 1
ATOM 10976 C CA . PRO E 1 244 ? -45.747 -11.293 12.322 1.00 17.40 244 PRO E CA 1
ATOM 10977 C C . PRO E 1 244 ? -46.210 -11.706 10.929 1.00 18.00 244 PRO E C 1
ATOM 10978 O O . PRO E 1 244 ? -45.408 -12.135 10.095 1.00 17.33 244 PRO E O 1
ATOM 10982 N N . GLU E 1 245 ? -47.512 -11.573 10.700 1.00 18.16 245 GLU E N 1
ATOM 10983 C CA . GLU E 1 245 ? -48.128 -11.898 9.421 1.00 19.61 245 GLU E CA 1
ATOM 10984 C C . GLU E 1 245 ? -49.031 -10.718 9.053 1.00 16.33 245 GLU E C 1
ATOM 10985 O O . GLU E 1 245 ? -49.847 -10.277 9.860 1.00 16.04 245 GLU E O 1
ATOM 10991 N N . PRO E 1 246 ? -48.895 -10.183 7.828 1.00 16.75 246 PRO E N 1
ATOM 10992 C CA . PRO E 1 246 ? -49.733 -9.045 7.437 1.00 16.61 246 PRO E CA 1
ATOM 10993 C C . PRO E 1 246 ? -51.234 -9.306 7.405 1.00 17.19 246 PRO E C 1
ATOM 10994 O O . PRO E 1 246 ? -51.678 -10.453 7.395 1.00 16.01 246 PRO E O 1
ATOM 10998 N N . ASP E 1 247 ? -51.999 -8.215 7.404 1.00 17.81 247 ASP E N 1
ATOM 10999 C CA . ASP E 1 247 ? -53.457 -8.251 7.344 1.00 18.23 247 ASP E CA 1
ATOM 11000 C C . ASP E 1 247 ? -54.094 -9.174 8.372 1.00 18.28 247 ASP E C 1
ATOM 11001 O O . ASP E 1 247 ? -54.645 -10.226 8.032 1.00 19.76 247 ASP E O 1
ATOM 11006 N N . GLY E 1 248 ? -54.011 -8.765 9.632 1.00 18.50 248 GLY E N 1
ATOM 11007 C CA . GLY E 1 248 ? -54.584 -9.551 10.703 1.00 17.25 248 GLY E CA 1
ATOM 11008 C C . GLY E 1 248 ? -55.769 -8.856 11.334 1.00 17.49 248 GLY E C 1
ATOM 11009 O O . GLY E 1 248 ? -56.350 -7.933 10.759 1.00 18.02 248 GLY E O 1
ATOM 11010 N N . LEU E 1 249 ? -56.120 -9.298 12.533 1.00 15.57 249 LEU E N 1
ATOM 11011 C CA . LEU E 1 249 ? -57.240 -8.741 13.270 1.00 16.28 249 LEU E CA 1
ATOM 11012 C C . LEU E 1 249 ? -56.923 -7.365 13.836 1.00 17.84 249 LEU E C 1
ATOM 11013 O O . LEU E 1 249 ? -55.791 -7.106 14.258 1.00 17.69 249 LEU E O 1
ATOM 11018 N N . THR E 1 250 ? -57.916 -6.481 13.833 1.00 17.97 250 THR E N 1
ATOM 11019 C CA . THR E 1 250 ? -57.736 -5.178 14.448 1.00 16.60 250 THR E CA 1
ATOM 11020 C C . THR E 1 250 ? -58.013 -5.515 15.913 1.00 18.06 250 THR E C 1
ATOM 11021 O O . THR E 1 250 ? -58.522 -6.602 16.212 1.00 16.23 250 THR E O 1
ATOM 11025 N N . TYR E 1 251 ? -57.681 -4.611 16.826 1.00 15.64 251 TYR E N 1
ATOM 11026 C CA . TYR E 1 251 ? -57.948 -4.863 18.235 1.00 15.52 251 TYR E CA 1
ATOM 11027 C C . TYR E 1 251 ? -59.453 -5.100 18.382 1.00 16.44 251 TYR E C 1
ATOM 11028 O O . TYR E 1 251 ? -59.896 -6.022 19.081 1.00 17.48 251 TYR E O 1
ATOM 11037 N N . ALA E 1 252 ? -60.236 -4.272 17.699 1.00 16.27 252 ALA E N 1
ATOM 11038 C CA . ALA E 1 252 ? -61.693 -4.372 17.764 1.00 17.62 252 ALA E CA 1
ATOM 11039 C C . ALA E 1 252 ? -62.231 -5.725 17.287 1.00 17.60 252 ALA E C 1
ATOM 11040 O O . ALA E 1 252 ? -63.127 -6.290 17.915 1.00 18.84 252 ALA E O 1
ATOM 11042 N N . GLN E 1 253 ? -61.687 -6.247 16.192 1.00 18.56 253 GLN E N 1
ATOM 11043 C CA . GLN E 1 253 ? -62.139 -7.534 15.669 1.00 18.42 253 GLN E CA 1
ATOM 11044 C C . GLN E 1 253 ? -61.836 -8.659 16.656 1.00 18.72 253 GLN E C 1
ATOM 11045 O O . GLN E 1 253 ? -62.708 -9.468 16.971 1.00 19.51 253 GLN E O 1
ATOM 11051 N N . GLY E 1 254 ? -60.600 -8.713 17.138 1.00 18.38 254 GLY E N 1
ATOM 11052 C CA . GLY E 1 254 ? -60.241 -9.745 18.095 1.00 17.08 254 GLY E CA 1
ATOM 11053 C C . GLY E 1 254 ? -61.122 -9.669 19.328 1.00 17.48 254 GLY E C 1
ATOM 11054 O O . GLY E 1 254 ? -61.611 -10.691 19.818 1.00 17.48 254 GLY E O 1
ATOM 11055 N N . MET E 1 255 ? -61.333 -8.453 19.827 1.00 15.89 255 MET E N 1
ATOM 11056 C CA . MET E 1 255 ? -62.156 -8.241 21.011 1.00 18.27 255 MET E CA 1
ATOM 11057 C C . MET E 1 255 ? -63.621 -8.624 20.776 1.00 19.60 255 MET E C 1
ATOM 11058 O O . MET E 1 255 ? -64.281 -9.125 21.685 1.00 19.80 255 MET E O 1
ATOM 11063 N N . LYS E 1 256 ? -64.135 -8.392 19.567 1.00 18.84 256 LYS E N 1
ATOM 11064 C CA . LYS E 1 256 ? -65.519 -8.754 19.263 1.00 20.58 256 LYS E CA 1
ATOM 11065 C C . LYS E 1 256 ? -65.706 -10.270 19.347 1.00 21.16 256 LYS E C 1
ATOM 11066 O O . LYS E 1 256 ? -66.729 -10.760 19.837 1.00 22.71 256 LYS E O 1
ATOM 11072 N N . ILE E 1 257 ? -64.714 -11.006 18.868 1.00 20.80 257 ILE E N 1
ATOM 11073 C CA . ILE E 1 257 ? -64.754 -12.461 18.901 1.00 20.61 257 ILE E CA 1
ATOM 11074 C C . ILE E 1 257 ? -64.726 -12.945 20.351 1.00 20.96 257 ILE E C 1
ATOM 11075 O O . ILE E 1 257 ? -65.570 -13.745 20.764 1.00 20.53 257 ILE E O 1
ATOM 11080 N N . LEU E 1 258 ? -63.767 -12.450 21.128 1.00 19.48 258 LEU E N 1
ATOM 11081 C CA . LEU E 1 258 ? -63.665 -12.843 22.531 1.00 18.70 258 LEU E CA 1
ATOM 11082 C C . LEU E 1 258 ? -64.940 -12.492 23.292 1.00 18.53 258 LEU E C 1
ATOM 11083 O O . LEU E 1 258 ? -65.442 -13.297 24.077 1.00 18.05 258 LEU E O 1
ATOM 11088 N N . ALA E 1 259 ? -65.465 -11.292 23.056 1.00 16.87 259 ALA E N 1
ATOM 11089 C CA . ALA E 1 259 ? -66.684 -10.848 23.727 1.00 18.36 259 ALA E CA 1
ATOM 11090 C C . ALA E 1 259 ? -67.878 -11.751 23.413 1.00 19.35 259 ALA E C 1
ATOM 11091 O O . ALA E 1 259 ? -68.636 -12.118 24.307 1.00 18.68 259 ALA E O 1
ATOM 11093 N N . ALA E 1 260 ? -68.041 -12.104 22.143 1.00 19.41 260 ALA E N 1
ATOM 11094 C CA . ALA E 1 260 ? -69.151 -12.952 21.723 1.00 20.98 260 ALA E CA 1
ATOM 11095 C C . ALA E 1 260 ? -69.125 -14.306 22.431 1.00 22.10 260 ALA E C 1
ATOM 11096 O O . ALA E 1 260 ? -70.159 -14.805 22.893 1.00 22.24 260 ALA E O 1
ATOM 11098 N N . ALA E 1 261 ? -67.938 -14.896 22.519 1.00 20.37 261 ALA E N 1
ATOM 11099 C CA . ALA E 1 261 ? -67.778 -16.196 23.158 1.00 20.27 261 ALA E CA 1
ATOM 11100 C C . ALA E 1 261 ? -67.974 -16.131 24.672 1.00 21.20 261 ALA E C 1
ATOM 11101 O O . ALA E 1 261 ? -68.483 -17.072 25.279 1.00 21.21 261 ALA E O 1
ATOM 11103 N N . ALA E 1 262 ? -67.590 -15.017 25.281 1.00 20.88 262 ALA E N 1
ATOM 11104 C CA . ALA E 1 262 ? -67.731 -14.862 26.723 1.00 21.12 262 ALA E CA 1
ATOM 11105 C C . ALA E 1 262 ? -69.173 -14.606 27.169 1.00 21.32 262 ALA E C 1
ATOM 11106 O O . ALA E 1 262 ? -69.516 -14.838 28.325 1.00 22.20 262 ALA E O 1
ATOM 11108 N N . ALA E 1 263 ? -70.013 -14.135 26.254 1.00 20.79 263 ALA E N 1
ATOM 11109 C CA . ALA E 1 263 ? -71.401 -13.816 26.576 1.00 21.61 263 ALA E CA 1
ATOM 11110 C C . ALA E 1 263 ? -72.327 -15.014 26.745 1.00 21.85 263 ALA E C 1
ATOM 11111 O O . ALA E 1 263 ? -73.336 -14.923 27.442 1.00 22.70 263 ALA E O 1
ATOM 11113 N N . ASN E 1 264 ? -71.991 -16.132 26.117 1.00 22.24 264 ASN E N 1
ATOM 11114 C CA . ASN E 1 264 ? -72.841 -17.314 26.203 1.00 23.21 264 ASN E CA 1
ATOM 11115 C C . ASN E 1 264 ? -72.092 -18.631 26.404 1.00 22.04 264 ASN E C 1
ATOM 11116 O O . ASN E 1 264 ? -72.517 -19.677 25.915 1.00 22.69 264 ASN E O 1
ATOM 11121 N N . ASN E 1 265 ? -70.974 -18.574 27.115 1.00 21.33 265 ASN E N 1
ATOM 11122 C CA . ASN E 1 265 ? -70.195 -19.771 27.410 1.00 21.51 265 ASN E CA 1
ATOM 11123 C C . ASN E 1 265 ? -69.611 -19.628 28.806 1.00 20.43 265 ASN E C 1
ATOM 11124 O O . ASN E 1 265 ? -69.558 -18.531 29.362 1.00 21.60 265 ASN E O 1
ATOM 11129 N N . THR E 1 266 ? -69.200 -20.749 29.380 1.00 20.54 266 THR E N 1
ATOM 11130 C CA . THR E 1 266 ? -68.583 -20.750 30.697 1.00 18.30 266 THR E CA 1
ATOM 11131 C C . THR E 1 266 ? -67.088 -20.675 30.419 1.00 17.78 266 THR E C 1
ATOM 11132 O O . THR E 1 266 ? -66.499 -21.643 29.940 1.00 15.42 266 THR E O 1
ATOM 11136 N N . VAL E 1 267 ? -66.481 -19.520 30.690 1.00 17.19 267 VAL E N 1
ATOM 11137 C CA . VAL E 1 267 ? -65.051 -19.340 30.438 1.00 18.55 267 VAL E CA 1
ATOM 11138 C C . VAL E 1 267 ? -64.239 -19.886 31.604 1.00 15.71 267 VAL E C 1
ATOM 11139 O O . VAL E 1 267 ? -64.346 -19.395 32.729 1.00 17.39 267 VAL E O 1
ATOM 11143 N N . VAL E 1 268 ? -63.424 -20.895 31.324 1.00 16.89 268 VAL E N 1
ATOM 11144 C CA . VAL E 1 268 ? -62.615 -21.537 32.355 1.00 16.39 268 VAL E CA 1
ATOM 11145 C C . VAL E 1 268 ? -61.188 -21.013 32.465 1.00 17.14 268 VAL E C 1
ATOM 11146 O O . VAL E 1 268 ? -60.470 -21.355 33.398 1.00 14.29 268 VAL E O 1
ATOM 11150 N N . GLY E 1 269 ? -60.779 -20.177 31.522 1.00 17.43 269 GLY E N 1
ATOM 11151 C CA . GLY E 1 269 ? -59.433 -19.640 31.583 1.00 17.99 269 GLY E CA 1
ATOM 11152 C C . GLY E 1 269 ? -59.034 -18.948 30.300 1.00 19.13 269 GLY E C 1
ATOM 11153 O O . GLY E 1 269 ? -59.782 -18.948 29.323 1.00 18.58 269 GLY E O 1
ATOM 11154 N N . LEU E 1 270 ? -57.844 -18.362 30.299 1.00 18.36 270 LEU E N 1
ATOM 11155 C CA . LEU E 1 270 ? -57.356 -17.669 29.125 1.00 21.21 270 LEU E CA 1
ATOM 11156 C C . LEU E 1 270 ? -55.861 -17.459 29.203 1.00 21.08 270 LEU E C 1
ATOM 11157 O O . LEU E 1 270 ? -55.327 -17.176 30.275 1.00 22.55 270 LEU E O 1
ATOM 11162 N N . ASP E 1 271 ? -55.180 -17.625 28.075 1.00 17.98 271 ASP E N 1
ATOM 11163 C CA . ASP E 1 271 ? -53.752 -17.372 28.044 1.00 17.20 271 ASP E CA 1
ATOM 11164 C C . ASP E 1 271 ? -53.486 -16.310 26.988 1.00 16.13 271 ASP E C 1
ATOM 11165 O O . ASP E 1 271 ? -54.239 -16.175 26.027 1.00 14.95 271 ASP E O 1
ATOM 11170 N N . LEU E 1 272 ? -52.436 -15.530 27.204 1.00 15.68 272 LEU E N 1
ATOM 11171 C CA . LEU E 1 272 ? -52.043 -14.469 26.280 1.00 14.61 272 LEU E CA 1
ATOM 11172 C C . LEU E 1 272 ? -50.588 -14.793 26.007 1.00 13.26 272 LEU E C 1
ATOM 11173 O O . LEU E 1 272 ? -49.743 -14.613 26.885 1.00 13.73 272 LEU E O 1
ATOM 11178 N N . VAL E 1 273 ? -50.298 -15.268 24.797 1.00 11.79 273 VAL E N 1
ATOM 11179 C CA . VAL E 1 273 ? -48.944 -15.676 24.436 1.00 13.43 273 VAL E CA 1
ATOM 11180 C C . VAL E 1 273 ? -48.293 -15.006 23.226 1.00 13.64 273 VAL E C 1
ATOM 11181 O O . VAL E 1 273 ? -48.959 -14.338 22.428 1.00 15.18 273 VAL E O 1
ATOM 11185 N N . GLU E 1 274 ? -46.979 -15.218 23.115 1.00 13.15 274 GLU E N 1
ATOM 11186 C CA . GLU E 1 274 ? -46.139 -14.726 22.020 1.00 14.70 274 GLU E CA 1
ATOM 11187 C C . GLU E 1 274 ? -45.864 -13.224 21.967 1.00 14.36 274 GLU E C 1
ATOM 11188 O O . GLU E 1 274 ? -45.399 -12.718 20.949 1.00 13.52 274 GLU E O 1
ATOM 11194 N N . LEU E 1 275 ? -46.145 -12.515 23.051 1.00 15.17 275 LEU E N 1
ATOM 11195 C CA . LEU E 1 275 ? -45.870 -11.082 23.096 1.00 14.96 275 LEU E CA 1
ATOM 11196 C C . LEU E 1 275 ? -44.344 -10.949 23.223 1.00 14.05 275 LEU E C 1
ATOM 11197 O O . LEU E 1 275 ? -43.718 -11.680 23.987 1.00 15.08 275 LEU E O 1
ATOM 11202 N N . ALA E 1 276 ? -43.742 -10.048 22.452 1.00 11.87 276 ALA E N 1
ATOM 11203 C CA . ALA E 1 276 ? -42.298 -9.828 22.519 1.00 12.25 276 ALA E CA 1
ATOM 11204 C C . ALA E 1 276 ? -42.092 -8.325 22.658 1.00 11.37 276 ALA E C 1
ATOM 11205 O O . ALA E 1 276 ? -41.929 -7.622 21.669 1.00 11.91 276 ALA E O 1
ATOM 11207 N N . PRO E 1 277 ? -42.094 -7.821 23.901 1.00 12.07 277 PRO E N 1
ATOM 11208 C CA . PRO E 1 277 ? -41.919 -6.393 24.208 1.00 13.52 277 PRO E CA 1
ATOM 11209 C C . PRO E 1 277 ? -40.658 -5.793 23.596 1.00 14.70 277 PRO E C 1
ATOM 11210 O O . PRO E 1 277 ? -40.643 -4.622 23.194 1.00 15.21 277 PRO E O 1
ATOM 11214 N N . ASN E 1 278 ? -39.603 -6.599 23.540 1.00 13.22 278 ASN E N 1
ATOM 11215 C CA . ASN E 1 278 ? -38.317 -6.169 22.999 1.00 15.09 278 ASN E CA 1
ATOM 11216 C C . ASN E 1 278 ? -38.372 -5.852 21.513 1.00 15.03 278 ASN E C 1
ATOM 11217 O O . ASN E 1 278 ? -37.478 -5.193 20.984 1.00 16.86 278 ASN E O 1
ATOM 11222 N N . LEU E 1 279 ? -39.433 -6.305 20.851 1.00 13.51 279 LEU E N 1
ATOM 11223 C CA . LEU E 1 279 ? -39.607 -6.071 19.424 1.00 13.92 279 LEU E CA 1
ATOM 11224 C C . LEU E 1 279 ? -40.522 -4.885 19.122 1.00 14.02 279 LEU E C 1
ATOM 11225 O O . LEU E 1 279 ? -40.791 -4.584 17.960 1.00 15.63 279 LEU E O 1
ATOM 11230 N N . ASP E 1 280 ? -41.010 -4.223 20.166 1.00 12.25 280 ASP E N 1
ATOM 11231 C CA . ASP E 1 280 ? -41.861 -3.054 19.975 1.00 13.85 280 ASP E CA 1
ATOM 11232 C C . ASP E 1 280 ? -41.446 -1.958 20.943 1.00 13.92 280 ASP E C 1
ATOM 11233 O O . ASP E 1 280 ? -41.996 -1.837 22.036 1.00 13.53 280 ASP E O 1
ATOM 11238 N N . PRO E 1 281 ? -40.464 -1.140 20.544 1.00 14.85 281 PRO E N 1
ATOM 11239 C CA . PRO E 1 281 ? -39.970 -0.045 21.377 1.00 15.03 281 PRO E CA 1
ATOM 11240 C C . PRO E 1 281 ? -40.981 1.074 21.630 1.00 14.92 281 PRO E C 1
ATOM 11241 O O . PRO E 1 281 ? -40.704 1.977 22.417 1.00 17.94 281 PRO E O 1
ATOM 11245 N N . THR E 1 282 ? -42.140 1.030 20.972 1.00 12.54 282 THR E N 1
ATOM 11246 C CA . THR E 1 282 ? -43.159 2.059 21.211 1.00 13.20 282 THR E CA 1
ATOM 11247 C C . THR E 1 282 ? -43.994 1.674 22.425 1.00 11.61 282 THR E C 1
ATOM 11248 O O . THR E 1 282 ? -44.717 2.505 22.980 1.00 13.49 282 THR E O 1
ATOM 11252 N N . GLY E 1 283 ? -43.905 0.403 22.811 1.00 12.54 283 GLY E N 1
ATOM 11253 C CA . GLY E 1 283 ? -44.631 -0.091 23.966 1.00 13.05 283 GLY E CA 1
ATOM 11254 C C . GLY E 1 283 ? -46.122 -0.322 23.779 1.00 13.93 283 GLY E C 1
ATOM 11255 O O . GLY E 1 283 ? -46.788 -0.783 24.702 1.00 13.62 283 GLY E O 1
ATOM 11256 N N . ARG E 1 284 ? -46.660 -0.032 22.598 1.00 11.28 284 ARG E N 1
ATOM 11257 C CA . ARG E 1 284 ? -48.096 -0.212 22.400 1.00 11.92 284 ARG E CA 1
ATOM 11258 C C . ARG E 1 284 ? -48.534 -1.673 22.415 1.00 12.07 284 ARG E C 1
ATOM 11259 O O . ARG E 1 284 ? -49.667 -1.976 22.783 1.00 12.78 284 ARG E O 1
ATOM 11267 N N . SER E 1 285 ? -47.642 -2.577 22.030 1.00 11.66 285 SER E N 1
ATOM 11268 C CA . SER E 1 285 ? -47.995 -3.989 22.008 1.00 11.71 285 SER E CA 1
ATOM 11269 C C . SER E 1 285 ? -48.431 -4.477 23.379 1.00 12.24 285 SER E C 1
ATOM 11270 O O . SER E 1 285 ? -49.515 -5.059 23.515 1.00 13.32 285 SER E O 1
ATOM 11273 N N . GLU E 1 286 ? -47.615 -4.239 24.403 1.00 13.67 286 GLU E N 1
ATOM 11274 C CA . GLU E 1 286 ? -47.995 -4.702 25.732 1.00 15.64 286 GLU E CA 1
ATOM 11275 C C . GLU E 1 286 ? -49.147 -3.902 26.326 1.00 15.12 286 GLU E C 1
ATOM 11276 O O . GLU E 1 286 ? -49.958 -4.448 27.069 1.00 13.02 286 GLU E O 1
ATOM 11282 N N . LEU E 1 287 ? -49.233 -2.615 26.000 1.00 11.98 287 LEU E N 1
ATOM 11283 C CA . LEU E 1 287 ? -50.312 -1.795 26.538 1.00 12.47 287 LEU E CA 1
ATOM 11284 C C . LEU E 1 287 ? -51.652 -2.276 26.018 1.00 11.89 287 LEU E C 1
ATOM 11285 O O . LEU E 1 287 ? -52.617 -2.401 26.782 1.00 12.40 287 LEU E O 1
ATOM 11290 N N . LEU E 1 288 ? -51.713 -2.546 24.719 1.00 12.82 288 LEU E N 1
ATOM 11291 C CA . LEU E 1 288 ? -52.950 -3.015 24.108 1.00 13.78 288 LEU E CA 1
ATOM 11292 C C . LEU E 1 288 ? -53.327 -4.438 24.523 1.00 14.55 288 LEU E C 1
ATOM 11293 O O . LEU E 1 288 ? -54.502 -4.725 24.744 1.00 12.81 288 LEU E O 1
ATOM 11298 N N . MET E 1 289 ? -52.349 -5.331 24.645 1.00 13.57 289 MET E N 1
ATOM 11299 C CA . MET E 1 289 ? -52.683 -6.698 25.038 1.00 14.81 289 MET E CA 1
ATOM 11300 C C . MET E 1 289 ? -53.091 -6.804 26.509 1.00 15.13 289 MET E C 1
ATOM 11301 O O . MET E 1 289 ? -53.924 -7.646 26.869 1.00 17.22 289 MET E O 1
ATOM 11306 N N . ALA E 1 290 ? -52.527 -5.955 27.366 1.00 14.46 290 ALA E N 1
ATOM 11307 C CA . ALA E 1 290 ? -52.924 -5.984 28.771 1.00 14.46 290 ALA E CA 1
ATOM 11308 C C . ALA E 1 290 ? -54.384 -5.533 28.799 1.00 15.27 290 ALA E C 1
ATOM 11309 O O . ALA E 1 290 ? -55.213 -6.105 29.507 1.00 14.69 290 ALA E O 1
ATOM 11311 N N . ARG E 1 291 ? -54.701 -4.505 28.015 1.00 13.44 291 ARG E N 1
ATOM 11312 C CA . ARG E 1 291 ? -56.068 -4.022 27.968 1.00 13.10 291 ARG E CA 1
ATOM 11313 C C . ARG E 1 291 ? -57.003 -5.108 27.432 1.00 14.07 291 ARG E C 1
ATOM 11314 O O . ARG E 1 291 ? -58.135 -5.239 27.897 1.00 15.65 291 ARG E O 1
ATOM 11322 N N . LEU E 1 292 ? -56.537 -5.877 26.452 1.00 13.51 292 LEU E N 1
ATOM 11323 C CA . LEU E 1 292 ? -57.362 -6.932 25.870 1.00 13.82 292 LEU E CA 1
ATOM 11324 C C . LEU E 1 292 ? -57.771 -7.932 26.947 1.00 14.68 292 LEU E C 1
ATOM 11325 O O . LEU E 1 292 ? -58.920 -8.367 26.995 1.00 15.66 292 LEU E O 1
ATOM 11330 N N . VAL E 1 293 ? -56.826 -8.292 27.808 1.00 15.29 293 VAL E N 1
ATOM 11331 C CA . VAL E 1 293 ? -57.112 -9.244 28.874 1.00 16.10 293 VAL E CA 1
ATOM 11332 C C . VAL E 1 293 ? -58.158 -8.679 29.833 1.00 17.48 293 VAL E C 1
ATOM 11333 O O . VAL E 1 293 ? -59.133 -9.355 30.172 1.00 16.64 293 VAL E O 1
ATOM 11337 N N . MET E 1 294 ? -57.962 -7.431 30.254 1.00 15.18 294 MET E N 1
ATOM 11338 C CA . MET E 1 294 ? -58.888 -6.792 31.180 1.00 15.95 294 MET E CA 1
ATOM 11339 C C . MET E 1 294 ? -60.283 -6.625 30.585 1.00 15.80 294 MET E C 1
ATOM 11340 O O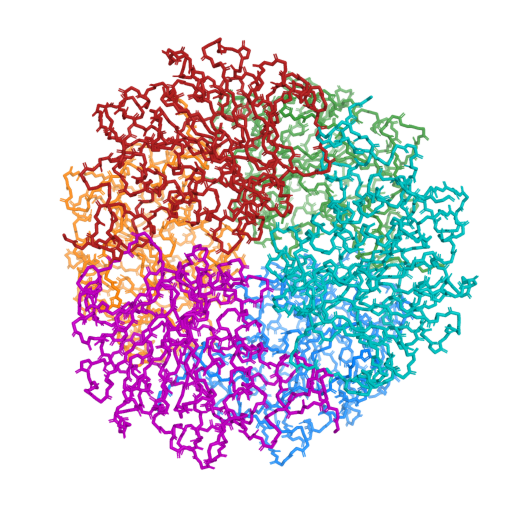 . MET E 1 294 ? -61.293 -6.845 31.268 1.00 15.90 294 MET E O 1
ATOM 11345 N N . GLU E 1 295 ? -60.341 -6.240 29.311 1.00 16.68 295 GLU E N 1
ATOM 11346 C CA . GLU E 1 295 ? -61.624 -6.035 28.648 1.00 15.18 295 GLU E CA 1
ATOM 11347 C C . GLU E 1 295 ? -62.346 -7.364 28.479 1.00 17.22 295 GLU E C 1
ATOM 11348 O O . GLU E 1 295 ? -63.576 -7.438 28.594 1.00 17.20 295 GLU E O 1
ATOM 11354 N N . THR E 1 296 ? -61.577 -8.410 28.203 1.00 15.10 296 THR E N 1
ATOM 11355 C CA . THR E 1 296 ? -62.133 -9.746 28.051 1.00 18.15 296 THR E CA 1
ATOM 11356 C C . THR E 1 296 ? -62.765 -10.157 29.383 1.00 18.75 296 THR E C 1
ATOM 11357 O O . THR E 1 296 ? -63.852 -10.733 29.406 1.00 19.49 296 THR E O 1
ATOM 11361 N N . LEU E 1 297 ? -62.089 -9.851 30.489 1.00 18.75 297 LEU E N 1
ATOM 11362 C CA . LEU E 1 297 ? -62.614 -10.182 31.813 1.00 19.02 297 LEU E CA 1
ATOM 11363 C C . LEU E 1 297 ? -63.899 -9.402 32.081 1.00 19.99 297 LEU E C 1
ATOM 11364 O O . LEU E 1 297 ? -64.834 -9.922 32.688 1.00 19.62 297 LEU E O 1
ATOM 11369 N N . CYS E 1 298 ? -63.946 -8.152 31.630 1.00 18.55 298 CYS E N 1
ATOM 11370 C CA . CYS E 1 298 ? -65.147 -7.341 31.800 1.00 20.25 298 CYS E CA 1
ATOM 11371 C C . CYS E 1 298 ? -66.318 -8.081 31.154 1.00 19.79 298 CYS E C 1
ATOM 11372 O O . CYS E 1 298 ? -67.402 -8.176 31.723 1.00 20.42 298 CYS E O 1
ATOM 11375 N N . GLU E 1 299 ? -66.081 -8.591 29.951 1.00 21.09 299 GLU E N 1
ATOM 11376 C CA . GLU E 1 299 ? -67.098 -9.317 29.204 1.00 20.22 299 GLU E CA 1
ATOM 11377 C C . GLU E 1 299 ? -67.512 -10.588 29.936 1.00 21.40 299 GLU E C 1
ATOM 11378 O O . GLU E 1 299 ? -68.700 -10.869 30.079 1.00 20.77 299 GLU E O 1
ATOM 11384 N N . VAL E 1 300 ? -66.524 -11.351 30.395 1.00 20.88 300 VAL E N 1
ATOM 11385 C CA . VAL E 1 300 ? -66.786 -12.598 31.104 1.00 20.77 300 VAL E CA 1
ATOM 11386 C C . VAL E 1 300 ? -67.676 -12.407 32.328 1.00 22.08 300 VAL E C 1
ATOM 11387 O O . VAL E 1 300 ? -68.696 -13.079 32.470 1.00 24.46 300 VAL E O 1
ATOM 11391 N N . PHE E 1 301 ? -67.301 -11.484 33.206 1.00 22.30 301 PHE E N 1
ATOM 11392 C CA . PHE E 1 301 ? -68.080 -11.255 34.413 1.00 24.13 301 PHE E CA 1
ATOM 11393 C C . PHE E 1 301 ? -69.374 -10.481 34.214 1.00 24.78 301 PHE E C 1
ATOM 11394 O O . PHE E 1 301 ? -70.108 -10.231 35.168 1.00 25.32 301 PHE E O 1
ATOM 11402 N N . ASP E 1 302 ? -69.659 -10.111 32.972 1.00 26.35 302 ASP E N 1
ATOM 11403 C CA . ASP E 1 302 ? -70.900 -9.412 32.665 1.00 28.23 302 ASP E CA 1
ATOM 11404 C C . ASP E 1 302 ? -71.959 -10.443 32.259 1.00 28.65 302 ASP E C 1
ATOM 11405 O O . ASP E 1 302 ? -73.138 -10.112 32.121 1.00 28.64 302 ASP E O 1
ATOM 11410 N N . HIS E 1 303 ? -71.535 -11.692 32.078 1.00 29.85 303 HIS E N 1
ATOM 11411 C CA . HIS E 1 303 ? -72.447 -12.759 31.674 1.00 33.05 303 HIS E CA 1
ATOM 11412 C C . HIS E 1 303 ? -72.299 -14.053 32.476 1.00 35.64 303 HIS E C 1
ATOM 11413 O O . HIS E 1 303 ? -72.370 -15.148 31.914 1.00 35.36 303 HIS E O 1
ATOM 11420 N N . VAL E 1 304 ? -72.098 -13.925 33.783 1.00 39.28 304 VAL E N 1
ATOM 11421 C CA . VAL E 1 304 ? -71.942 -15.089 34.652 1.00 45.25 304 VAL E CA 1
ATOM 11422 C C . VAL E 1 304 ? -73.304 -15.625 35.094 1.00 49.70 304 VAL E C 1
ATOM 11423 O O . VAL E 1 304 ? -74.186 -14.858 35.480 1.00 50.88 304 VAL E O 1
ATOM 11427 N N . LEU E 1 305 ? -73.461 -16.945 35.040 1.00 54.83 305 LEU E N 1
ATOM 11428 C CA . LEU E 1 305 ? -74.710 -17.600 35.424 1.00 58.06 305 LEU E CA 1
ATOM 11429 C C . LEU E 1 305 ? -74.881 -17.696 36.938 1.00 60.25 305 LEU E C 1
ATOM 11430 O O . LEU E 1 305 ? -74.870 -18.832 37.459 1.00 58.81 305 LEU E O 1
ATOM 11436 N N . GLY F 1 3 ? -32.551 30.919 -5.800 1.00 36.73 3 GLY F N 1
ATOM 11437 C CA . GLY F 1 3 ? -31.446 30.238 -5.060 1.00 34.64 3 GLY F CA 1
ATOM 11438 C C . GLY F 1 3 ? -31.808 28.811 -4.699 1.00 32.33 3 GLY F C 1
ATOM 11439 O O . GLY F 1 3 ? -32.987 28.501 -4.523 1.00 32.82 3 GLY F O 1
ATOM 11440 N N . PRO F 1 4 ? -30.818 27.914 -4.571 1.00 32.06 4 PRO F N 1
ATOM 11441 C CA . PRO F 1 4 ? -31.124 26.523 -4.226 1.00 28.42 4 PRO F CA 1
ATOM 11442 C C . PRO F 1 4 ? -31.840 26.422 -2.880 1.00 25.92 4 PRO F C 1
ATOM 11443 O O . PRO F 1 4 ? -31.749 27.329 -2.053 1.00 24.79 4 PRO F O 1
ATOM 11447 N N . ALA F 1 5 ? -32.552 25.317 -2.674 1.00 24.40 5 ALA F N 1
ATOM 11448 C CA . ALA F 1 5 ? -33.292 25.094 -1.440 1.00 23.16 5 ALA F CA 1
ATOM 11449 C C . ALA F 1 5 ? -32.695 23.952 -0.631 1.00 22.02 5 ALA F C 1
ATOM 11450 O O . ALA F 1 5 ? -32.184 22.981 -1.194 1.00 20.18 5 ALA F O 1
ATOM 11452 N N . HIS F 1 6 ? -32.759 24.084 0.690 1.00 20.42 6 HIS F N 1
ATOM 11453 C CA . HIS F 1 6 ? -32.251 23.066 1.607 1.00 21.25 6 HIS F CA 1
ATOM 11454 C C . HIS F 1 6 ? -33.081 21.796 1.490 1.00 22.15 6 HIS F C 1
ATOM 11455 O O . HIS F 1 6 ? -34.258 21.850 1.141 1.00 21.46 6 HIS F O 1
ATOM 11462 N N . LEU F 1 7 ? -32.457 20.659 1.778 1.00 20.96 7 LEU F N 1
ATOM 11463 C CA . LEU F 1 7 ? -33.163 19.387 1.797 1.00 21.09 7 LEU F CA 1
ATOM 11464 C C . LEU F 1 7 ? -33.671 19.359 3.238 1.00 17.75 7 LEU F C 1
ATOM 11465 O O . LEU F 1 7 ? -33.224 20.153 4.061 1.00 18.63 7 LEU F O 1
ATOM 11470 N N . PRO F 1 8 ? -34.596 18.449 3.567 1.00 17.70 8 PRO F N 1
ATOM 11471 C CA . PRO F 1 8 ? -35.145 18.356 4.926 1.00 18.16 8 PRO F CA 1
ATOM 11472 C C . PRO F 1 8 ? -34.130 18.282 6.065 1.00 18.74 8 PRO F C 1
ATOM 11473 O O . PRO F 1 8 ? -34.377 18.789 7.157 1.00 18.90 8 PRO F O 1
ATOM 11477 N N . TYR F 1 9 ? -32.986 17.656 5.824 1.00 17.87 9 TYR F N 1
ATOM 11478 C CA . TYR F 1 9 ? -31.991 17.545 6.879 1.00 18.26 9 TYR F CA 1
ATOM 11479 C C . TYR F 1 9 ? -31.057 18.753 6.963 1.00 18.85 9 TYR F C 1
ATOM 11480 O O . TYR F 1 9 ? -30.169 18.796 7.814 1.00 18.81 9 TYR F O 1
ATOM 11489 N N . GLY F 1 10 ? -31.267 19.736 6.092 1.00 17.75 10 GLY F N 1
ATOM 11490 C CA . GLY F 1 10 ? -30.427 20.922 6.104 1.00 17.25 10 GLY F CA 1
ATOM 11491 C C . GLY F 1 10 ? -31.109 22.153 6.667 1.00 16.99 10 GLY F C 1
ATOM 11492 O O . GLY F 1 10 ? -32.335 22.264 6.618 1.00 15.81 10 GLY F O 1
ATOM 11493 N N . GLY F 1 11 ? -30.312 23.068 7.217 1.00 15.96 11 GLY F N 1
ATOM 11494 C CA . GLY F 1 11 ? -30.842 24.301 7.774 1.00 15.54 11 GLY F CA 1
ATOM 11495 C C . GLY F 1 11 ? -31.318 24.239 9.215 1.00 15.10 11 GLY F C 1
ATOM 11496 O O . GLY F 1 11 ? -31.415 23.162 9.811 1.00 13.95 11 GLY F O 1
ATOM 11497 N N . ILE F 1 12 ? -31.609 25.408 9.779 1.00 15.78 12 ILE F N 1
ATOM 11498 C CA . ILE F 1 12 ? -32.096 25.503 11.149 1.00 15.85 12 ILE F CA 1
ATOM 11499 C C . ILE F 1 12 ? -33.560 25.085 11.142 1.00 16.09 12 ILE F C 1
ATOM 11500 O O . ILE F 1 12 ? -34.356 25.590 10.361 1.00 16.16 12 ILE F O 1
ATOM 11505 N N . PRO F 1 13 ? -33.939 24.160 12.026 1.00 16.17 13 PRO F N 1
ATOM 11506 C CA . PRO F 1 13 ? -35.337 23.736 12.032 1.00 15.64 13 PRO F CA 1
ATOM 11507 C C . PRO F 1 13 ? -36.340 24.682 12.687 1.00 15.65 13 PRO F C 1
ATOM 11508 O O . PRO F 1 13 ? -36.482 24.707 13.910 1.00 17.48 13 PRO F O 1
ATOM 11512 N N . THR F 1 14 ? -37.016 25.479 11.866 1.00 15.44 14 THR F N 1
ATOM 11513 C CA . THR F 1 14 ? -38.066 26.367 12.362 1.00 14.37 14 THR F CA 1
ATOM 11514 C C . THR F 1 14 ? -39.319 25.776 11.721 1.00 12.77 14 THR F C 1
ATOM 11515 O O . THR F 1 14 ? -39.215 25.040 10.735 1.00 12.88 14 THR F O 1
ATOM 11519 N N . PHE F 1 15 ? -40.496 26.080 12.258 1.00 12.50 15 PHE F N 1
ATOM 11520 C CA . PHE F 1 15 ? -41.711 25.509 11.699 1.00 13.03 15 PHE F CA 1
ATOM 11521 C C . PHE F 1 15 ? -41.941 26.010 10.274 1.00 14.55 15 PHE F C 1
ATOM 11522 O O . PHE F 1 15 ? -41.938 27.218 10.023 1.00 13.39 15 PHE F O 1
ATOM 11530 N N . ALA F 1 16 ? -42.121 25.066 9.353 1.00 14.70 16 ALA F N 1
ATOM 11531 C CA . ALA F 1 16 ? -42.344 25.361 7.938 1.00 15.34 16 ALA F CA 1
ATOM 11532 C C . ALA F 1 16 ? -41.208 26.223 7.386 1.00 16.22 16 ALA F C 1
ATOM 11533 O O . ALA F 1 16 ? -41.394 27.004 6.447 1.00 15.24 16 ALA F O 1
ATOM 11535 N N . ARG F 1 17 ? -40.030 26.064 7.982 1.00 16.29 17 ARG F N 1
ATOM 11536 C CA . ARG F 1 17 ? -38.836 26.807 7.590 1.00 16.80 17 ARG F CA 1
ATOM 11537 C C . ARG F 1 17 ? -39.108 28.309 7.607 1.00 18.56 17 ARG F C 1
ATOM 11538 O O . ARG F 1 17 ? -38.518 29.075 6.840 1.00 17.89 17 ARG F O 1
ATOM 11546 N N . ALA F 1 18 ? -39.992 28.732 8.506 1.00 17.67 18 ALA F N 1
ATOM 11547 C CA . ALA F 1 18 ? -40.348 30.144 8.630 1.00 17.17 18 ALA F CA 1
ATOM 11548 C C . ALA F 1 18 ? -39.311 30.966 9.398 1.00 17.84 18 ALA F C 1
ATOM 11549 O O . ALA F 1 18 ? -38.525 30.430 10.181 1.00 17.39 18 ALA F O 1
ATOM 11551 N N . PRO F 1 19 ? -39.285 32.288 9.171 1.00 18.56 19 PRO F N 1
ATOM 11552 C CA . PRO F 1 19 ? -38.325 33.138 9.879 1.00 19.39 19 PRO F CA 1
ATOM 11553 C C . PRO F 1 19 ? -38.608 33.175 11.384 1.00 19.71 19 PRO F C 1
ATOM 11554 O O . PRO F 1 19 ? -39.757 33.061 11.818 1.00 18.16 19 PRO F O 1
ATOM 11558 N N . LEU F 1 20 ? -37.553 33.335 12.174 1.00 20.02 20 LEU F N 1
ATOM 11559 C CA . LEU F 1 20 ? -37.685 33.380 13.622 1.00 23.69 20 LEU F CA 1
ATOM 11560 C C . LEU F 1 20 ? -38.036 34.777 14.125 1.00 23.14 20 LEU F C 1
ATOM 11561 O O . LEU F 1 20 ? -37.522 35.779 13.626 1.00 23.74 20 LEU F O 1
ATOM 11566 N N . VAL F 1 21 ? -38.920 34.831 15.116 1.00 20.92 21 VAL F N 1
ATOM 11567 C CA . VAL F 1 21 ? -39.348 36.088 15.710 1.00 19.38 21 VAL F CA 1
ATOM 11568 C C . VAL F 1 21 ? -39.538 35.924 17.207 1.00 21.87 21 VAL F C 1
ATOM 11569 O O . VAL F 1 21 ? -39.554 34.805 17.723 1.00 21.29 21 VAL F O 1
ATOM 11573 N N . GLN F 1 22 ? -39.673 37.046 17.902 1.00 22.82 22 GLN F N 1
ATOM 11574 C CA . GLN F 1 22 ? -39.897 37.027 19.341 1.00 26.72 22 GLN F CA 1
ATOM 11575 C C . GLN F 1 22 ? -41.390 37.268 19.539 1.00 25.85 22 GLN F C 1
ATOM 11576 O O . GLN F 1 22 ? -42.001 38.043 18.804 1.00 26.77 22 GLN F O 1
ATOM 11582 N N . PRO F 1 23 ? -42.004 36.592 20.519 1.00 25.71 23 PRO F N 1
ATOM 11583 C CA . PRO F 1 23 ? -43.436 36.755 20.785 1.00 26.65 23 PRO F CA 1
ATOM 11584 C C . PRO F 1 23 ? -43.937 38.198 20.836 1.00 28.00 23 PRO F C 1
ATOM 11585 O O . PRO F 1 23 ? -45.009 38.503 20.317 1.00 28.42 23 PRO F O 1
ATOM 11589 N N . ASP F 1 24 ? -43.171 39.086 21.460 1.00 29.91 24 ASP F N 1
ATOM 11590 C CA . ASP F 1 24 ? -43.591 40.477 21.561 1.00 33.23 24 ASP F CA 1
ATOM 11591 C C . ASP F 1 24 ? -42.757 41.386 20.666 1.00 32.34 24 ASP F C 1
ATOM 11592 O O . ASP F 1 24 ? -42.615 42.577 20.937 1.00 32.68 24 ASP F O 1
ATOM 11597 N N . GLY F 1 25 ? -42.212 40.815 19.596 1.00 30.95 25 GLY F N 1
ATOM 11598 C CA . GLY F 1 25 ? -41.411 41.595 18.669 1.00 30.60 25 GLY F CA 1
ATOM 11599 C C . GLY F 1 25 ? -42.279 42.363 17.687 1.00 29.35 25 GLY F C 1
ATOM 11600 O O . GLY F 1 25 ? -43.505 42.254 17.709 1.00 27.24 25 GLY F O 1
ATOM 11601 N N . ASP F 1 26 ? -41.643 43.148 16.825 1.00 29.50 26 ASP F N 1
ATOM 11602 C CA . ASP F 1 26 ? -42.364 43.935 15.836 1.00 29.82 26 ASP F CA 1
ATOM 11603 C C . ASP F 1 26 ? -42.490 43.164 14.527 1.00 27.95 26 ASP F C 1
ATOM 11604 O O . ASP F 1 26 ? -41.698 43.345 13.602 1.00 29.38 26 ASP F O 1
ATOM 11609 N N . TRP F 1 27 ? -43.491 42.296 14.456 1.00 24.71 27 TRP F N 1
ATOM 11610 C CA . TRP F 1 27 ? -43.709 41.491 13.264 1.00 24.38 27 TRP F CA 1
ATOM 11611 C C . TRP F 1 27 ? -45.183 41.166 13.092 1.00 22.72 27 TRP F C 1
ATOM 11612 O O . TRP F 1 27 ? -45.976 41.358 14.003 1.00 22.56 27 TRP F O 1
ATOM 11623 N N . GLN F 1 28 ? -45.529 40.662 11.915 1.00 23.23 28 GLN F N 1
ATOM 11624 C CA . GLN F 1 28 ? -46.895 40.277 11.586 1.00 26.72 28 GLN F CA 1
ATOM 11625 C C . GLN F 1 28 ? -46.802 39.137 10.584 1.00 23.59 28 GLN F C 1
ATOM 11626 O O . GLN F 1 28 ? -45.893 39.111 9.756 1.00 23.77 28 GLN F O 1
ATOM 11632 N N . ALA F 1 29 ? -47.731 38.189 10.659 1.00 20.89 29 ALA F N 1
ATOM 11633 C CA . ALA F 1 29 ? -47.727 37.061 9.735 1.00 17.97 29 ALA F CA 1
ATOM 11634 C C . ALA F 1 29 ? -49.082 36.366 9.734 1.00 17.28 29 ALA F C 1
ATOM 11635 O O . ALA F 1 29 ? -49.809 36.413 10.721 1.00 16.31 29 ALA F O 1
ATOM 11637 N N . ASP F 1 30 ? -49.421 35.721 8.624 1.00 15.41 30 ASP F N 1
ATOM 11638 C CA . ASP F 1 30 ? -50.694 35.026 8.516 1.00 15.70 30 ASP F CA 1
ATOM 11639 C C . ASP F 1 30 ? -50.768 33.871 9.506 1.00 16.46 30 ASP F C 1
ATOM 11640 O O . ASP F 1 30 ? -51.813 33.623 10.110 1.00 16.27 30 ASP F O 1
ATOM 11645 N N . VAL F 1 31 ? -49.645 33.185 9.679 1.00 15.18 31 VAL F N 1
ATOM 11646 C CA . VAL F 1 31 ? -49.567 32.045 10.589 1.00 14.57 31 VAL F CA 1
ATOM 11647 C C . VAL F 1 31 ? -48.293 32.151 11.414 1.00 13.49 31 VAL F C 1
ATOM 11648 O O . VAL F 1 31 ? -47.225 32.468 10.880 1.00 14.58 31 VAL F O 1
ATOM 11652 N N . ALA F 1 32 ? -48.405 31.905 12.717 1.00 12.59 32 ALA F N 1
ATOM 11653 C CA . ALA F 1 32 ? -47.244 31.951 13.596 1.00 11.68 32 ALA F CA 1
ATOM 11654 C C . ALA F 1 32 ? -47.274 30.743 14.516 1.00 13.03 32 ALA F C 1
ATOM 11655 O O . ALA F 1 32 ? -48.318 30.408 15.072 1.00 12.44 32 ALA F O 1
ATOM 11657 N N . ALA F 1 33 ? -46.128 30.086 14.662 1.00 11.76 33 ALA F N 1
ATOM 11658 C CA . ALA F 1 33 ? -46.043 28.918 15.534 1.00 12.26 33 ALA F CA 1
ATOM 11659 C C . ALA F 1 33 ? -45.405 29.302 16.863 1.00 11.33 33 ALA F C 1
ATOM 11660 O O . ALA F 1 33 ? -44.534 30.175 16.923 1.00 11.67 33 ALA F O 1
ATOM 11662 N N . LEU F 1 34 ? -45.850 28.652 17.933 1.00 10.24 34 LEU F N 1
ATOM 11663 C CA . LEU F 1 34 ? -45.309 28.903 19.262 1.00 9.14 34 LEU F CA 1
ATOM 11664 C C . LEU F 1 34 ? -45.250 27.554 19.958 1.00 8.43 34 LEU F C 1
ATOM 11665 O O . LEU F 1 34 ? -46.251 26.840 20.022 1.00 10.81 34 LEU F O 1
ATOM 11670 N N . GLY F 1 35 ? -44.071 27.195 20.447 1.00 10.64 35 GLY F N 1
ATOM 11671 C CA . GLY F 1 35 ? -43.925 25.925 21.129 1.00 9.88 35 GLY F CA 1
ATOM 11672 C C . GLY F 1 35 ? -44.068 26.031 22.630 1.00 9.76 35 GLY F C 1
ATOM 11673 O O . GLY F 1 35 ? -43.757 27.065 23.220 1.00 9.40 35 GLY F O 1
ATOM 11674 N N . VAL F 1 36 ? -44.564 24.957 23.243 1.00 10.59 36 VAL F N 1
ATOM 11675 C CA . VAL F 1 36 ? -44.744 24.880 24.693 1.00 10.42 36 VAL F CA 1
ATOM 11676 C C . VAL F 1 36 ? -44.204 23.514 25.139 1.00 10.77 36 VAL F C 1
ATOM 11677 O O . VAL F 1 36 ? -44.966 22.564 25.325 1.00 10.69 36 VAL F O 1
ATOM 11681 N N . PRO F 1 37 ? -42.878 23.408 25.323 1.00 10.43 37 PRO F N 1
ATOM 11682 C CA . PRO F 1 37 ? -42.222 22.160 25.737 1.00 11.56 37 PRO F CA 1
ATOM 11683 C C . PRO F 1 37 ? -42.415 21.828 27.216 1.00 11.76 37 PRO F C 1
ATOM 11684 O O . PRO F 1 37 ? -41.464 21.807 27.996 1.00 13.48 37 PRO F O 1
ATOM 11688 N N . PHE F 1 38 ? -43.661 21.547 27.574 1.00 11.06 38 PHE F N 1
ATOM 11689 C CA . PHE F 1 38 ? -44.061 21.255 28.944 1.00 11.84 38 PHE F CA 1
ATOM 11690 C C . PHE F 1 38 ? -44.719 19.878 29.012 1.00 13.21 38 PHE F C 1
ATOM 11691 O O . PHE F 1 38 ? -45.725 19.642 28.347 1.00 13.68 38 PHE F O 1
ATOM 11699 N N . ASP F 1 39 ? -44.161 18.960 29.799 1.00 11.96 39 ASP F N 1
ATOM 11700 C CA . ASP F 1 39 ? -44.773 17.640 29.905 1.00 11.62 39 ASP F CA 1
ATOM 11701 C C . ASP F 1 39 ? -44.776 17.063 31.317 1.00 11.74 39 ASP F C 1
ATOM 11702 O O . ASP F 1 39 ? -44.977 15.857 31.495 1.00 13.28 39 ASP F O 1
ATOM 11707 N N . ILE F 1 40 ? -44.591 17.913 32.324 1.00 11.32 40 ILE F N 1
ATOM 11708 C CA . ILE F 1 40 ? -44.575 17.417 33.699 1.00 11.02 40 ILE F CA 1
ATOM 11709 C C . ILE F 1 40 ? -45.958 17.182 34.307 1.00 10.48 40 ILE F C 1
ATOM 11710 O O . ILE F 1 40 ? -46.063 16.721 35.442 1.00 11.71 40 ILE F O 1
ATOM 11715 N N . ALA F 1 41 ? -47.013 17.482 33.551 1.00 10.69 41 ALA F N 1
ATOM 11716 C CA . ALA F 1 41 ? -48.383 17.285 34.038 1.00 12.19 41 ALA F CA 1
ATOM 11717 C C . ALA F 1 41 ? -49.005 15.962 33.583 1.00 14.28 41 ALA F C 1
ATOM 11718 O O . ALA F 1 41 ? -50.083 15.587 34.060 1.00 16.01 41 ALA F O 1
ATOM 11720 N N . LEU F 1 42 ? -48.356 15.249 32.664 1.00 13.58 42 LEU F N 1
ATOM 11721 C CA . LEU F 1 42 ? -48.933 13.982 32.223 1.00 13.00 42 LEU F CA 1
ATOM 11722 C C . LEU F 1 42 ? -48.741 12.919 33.302 1.00 14.47 42 LEU F C 1
ATOM 11723 O O . LEU F 1 42 ? -47.869 13.046 34.168 1.00 14.23 42 LEU F O 1
ATOM 11728 N N . GLY F 1 43 ? -49.565 11.875 33.255 1.00 15.71 43 GLY F N 1
ATOM 11729 C CA . GLY F 1 43 ? -49.481 10.847 34.277 1.00 17.32 43 GLY F CA 1
ATOM 11730 C C . GLY F 1 43 ? -48.847 9.518 33.924 1.00 14.96 43 GLY F C 1
ATOM 11731 O O . GLY F 1 43 ? -48.987 8.559 34.688 1.00 18.39 43 GLY F O 1
ATOM 11732 N N . PHE F 1 44 ? -48.153 9.436 32.792 1.00 13.99 44 PHE F N 1
ATOM 11733 C CA . PHE F 1 44 ? -47.530 8.171 32.411 1.00 11.96 44 PHE F CA 1
ATOM 11734 C C . PHE F 1 44 ? -46.117 8.315 31.833 1.00 12.12 44 PHE F C 1
ATOM 11735 O O . PHE F 1 44 ? -45.159 8.470 32.583 1.00 9.91 44 PHE F O 1
ATOM 11743 N N . ARG F 1 45 ? -45.989 8.280 30.508 1.00 10.51 45 ARG F N 1
ATOM 11744 C CA . ARG F 1 45 ? -44.673 8.360 29.868 1.00 10.45 45 ARG F CA 1
ATOM 11745 C C . ARG F 1 45 ? -44.341 9.749 29.325 1.00 11.81 45 ARG F C 1
ATOM 11746 O O . ARG F 1 45 ? -45.027 10.256 28.434 1.00 10.51 45 ARG F O 1
ATOM 11754 N N . PRO F 1 46 ? -43.282 10.382 29.862 1.00 10.12 46 PRO F N 1
ATOM 11755 C CA . PRO F 1 46 ? -42.875 11.718 29.414 1.00 11.23 46 PRO F CA 1
ATOM 11756 C C . PRO F 1 46 ? -42.240 11.671 28.031 1.00 11.51 46 PRO F C 1
ATOM 11757 O O . PRO F 1 46 ? -41.987 10.593 27.489 1.00 11.89 46 PRO F O 1
ATOM 11761 N N . GLY F 1 47 ? -41.995 12.846 27.460 1.00 10.51 47 GLY F N 1
ATOM 11762 C CA . GLY F 1 47 ? -41.395 12.919 26.143 1.00 12.30 47 GLY F CA 1
ATOM 11763 C C . GLY F 1 47 ? -41.972 14.057 25.331 1.00 12.43 47 GLY F C 1
ATOM 11764 O O . GLY F 1 47 ? -41.316 14.597 24.430 1.00 10.87 47 GLY F O 1
ATOM 11765 N N . ALA F 1 48 ? -43.202 14.441 25.661 1.00 11.27 48 ALA F N 1
ATOM 11766 C CA . ALA F 1 48 ? -43.872 15.520 24.943 1.00 11.02 48 ALA F CA 1
ATOM 11767 C C . ALA F 1 48 ? -43.122 16.850 24.976 1.00 8.69 48 ALA F C 1
ATOM 11768 O O . ALA F 1 48 ? -43.387 17.720 24.150 1.00 8.62 48 ALA F O 1
ATOM 11770 N N . ARG F 1 49 ? -42.194 17.024 25.915 1.00 9.18 49 ARG F N 1
ATOM 11771 C CA . ARG F 1 49 ? -41.437 18.274 25.973 1.00 9.05 49 ARG F CA 1
ATOM 11772 C C . ARG F 1 49 ? -40.565 18.410 24.731 1.00 9.06 49 ARG F C 1
ATOM 11773 O O . ARG F 1 49 ? -40.184 19.512 24.352 1.00 9.03 49 ARG F O 1
ATOM 11781 N N . PHE F 1 50 ? -40.275 17.280 24.095 1.00 7.90 50 PHE F N 1
ATOM 11782 C CA . PHE F 1 50 ? -39.434 17.249 22.898 1.00 10.72 50 PHE F CA 1
ATOM 11783 C C . PHE F 1 50 ? -40.239 17.374 21.599 1.00 9.84 50 PHE F C 1
ATOM 11784 O O . PHE F 1 50 ? -39.663 17.459 20.513 1.00 9.48 50 PHE F O 1
ATOM 11792 N N . ALA F 1 51 ? -41.566 17.387 21.712 1.00 7.84 51 ALA F N 1
ATOM 11793 C CA . ALA F 1 51 ? -42.433 17.449 20.538 1.00 8.83 51 ALA F CA 1
ATOM 11794 C C . ALA F 1 51 ? -42.327 18.720 19.698 1.00 8.30 51 ALA F C 1
ATOM 11795 O O . ALA F 1 51 ? -42.363 18.647 18.476 1.00 10.91 51 ALA F O 1
ATOM 11797 N N . PRO F 1 52 ? -42.209 19.899 20.333 1.00 9.77 52 PRO F N 1
ATOM 11798 C CA . PRO F 1 52 ? -42.111 21.089 19.481 1.00 9.73 52 PRO F CA 1
ATOM 11799 C C . PRO F 1 52 ? -40.923 21.019 18.527 1.00 12.02 52 PRO F C 1
ATOM 11800 O O . PRO F 1 52 ? -41.041 21.349 17.344 1.00 11.40 52 PRO F O 1
ATOM 11804 N N . ARG F 1 53 ? -39.779 20.574 19.038 1.00 9.86 53 ARG F N 1
ATOM 11805 C CA . ARG F 1 53 ? -38.583 20.482 18.213 1.00 11.14 53 ARG F CA 1
ATOM 11806 C C . ARG F 1 53 ? -38.742 19.424 17.123 1.00 9.89 53 ARG F C 1
ATOM 11807 O O . ARG F 1 53 ? -38.324 19.634 15.983 1.00 9.33 53 ARG F O 1
ATOM 11815 N N . ALA F 1 54 ? -39.347 18.288 17.465 1.00 8.28 54 ALA F N 1
ATOM 11816 C CA . ALA F 1 54 ? -39.558 17.223 16.487 1.00 8.04 54 ALA F CA 1
ATOM 11817 C C . ALA F 1 54 ? -40.538 17.666 15.399 1.00 9.11 54 ALA F C 1
ATOM 11818 O O . ALA F 1 54 ? -40.380 17.331 14.224 1.00 10.12 54 ALA F O 1
ATOM 11820 N N . LEU F 1 55 ? -41.550 18.423 15.801 1.00 10.32 55 LEU F N 1
ATOM 11821 C CA . LEU F 1 55 ? -42.543 18.912 14.856 1.00 10.27 55 LEU F CA 1
ATOM 11822 C C . LEU F 1 55 ? -41.900 19.911 13.907 1.00 9.79 55 LEU F C 1
ATOM 11823 O O . LEU F 1 55 ? -42.205 19.923 12.715 1.00 9.31 55 LEU F O 1
ATOM 11828 N N . ARG F 1 56 ? -41.019 20.757 14.431 1.00 10.36 56 ARG F N 1
ATOM 11829 C CA . ARG F 1 56 ? -40.344 21.724 13.578 1.00 10.47 56 ARG F CA 1
ATOM 11830 C C . ARG F 1 56 ? -39.469 20.977 12.579 1.00 10.93 56 ARG F C 1
ATOM 11831 O O . ARG F 1 56 ? -39.491 21.267 11.384 1.00 9.64 56 ARG F O 1
ATOM 11839 N N . GLU F 1 57 ? -38.708 20.000 13.065 1.00 11.17 57 GLU F N 1
ATOM 11840 C CA . GLU F 1 57 ? -37.836 19.227 12.181 1.00 11.23 57 GLU F CA 1
ATOM 11841 C C . GLU F 1 57 ? -38.647 18.511 11.108 1.00 11.97 57 GLU F C 1
ATOM 11842 O O . GLU F 1 57 ? -38.286 18.499 9.930 1.00 12.59 57 GLU F O 1
ATOM 11848 N N . ALA F 1 58 ? -39.756 17.916 11.522 1.00 9.51 58 ALA F N 1
ATOM 11849 C CA . ALA F 1 58 ? -40.609 17.191 10.601 1.00 8.58 58 ALA F CA 1
ATOM 11850 C C . ALA F 1 58 ? -41.318 18.105 9.600 1.00 8.97 58 ALA F C 1
ATOM 11851 O O . ALA F 1 58 ? -41.647 17.671 8.495 1.00 11.37 58 ALA F O 1
ATOM 11853 N N . SER F 1 59 ? -41.543 19.358 9.985 1.00 9.87 59 SER F N 1
ATOM 11854 C CA . SER F 1 59 ? -42.242 20.302 9.109 1.00 10.72 59 SER F CA 1
ATOM 11855 C C . SER F 1 59 ? -41.404 20.682 7.895 1.00 12.89 59 SER F C 1
ATOM 11856 O O . SER F 1 59 ? -41.916 21.242 6.923 1.00 11.78 59 SER F O 1
ATOM 11859 N N . LEU F 1 60 ? -40.112 20.371 7.947 1.00 12.75 60 LEU F N 1
ATOM 11860 C CA . LEU F 1 60 ? -39.226 20.697 6.839 1.00 15.09 60 LEU F CA 1
ATOM 11861 C C . LEU F 1 60 ? -39.547 19.831 5.627 1.00 15.71 60 LEU F C 1
ATOM 11862 O O . LEU F 1 60 ? -39.059 20.088 4.525 1.00 17.10 60 LEU F O 1
ATOM 11867 N N . ARG F 1 61 ? -40.381 18.814 5.839 1.00 16.90 61 ARG F N 1
ATOM 11868 C CA . ARG F 1 61 ? -40.815 17.918 4.767 1.00 20.52 61 ARG F CA 1
ATOM 11869 C C . ARG F 1 61 ? -42.145 18.429 4.200 1.00 21.85 61 ARG F C 1
ATOM 11870 O O . ARG F 1 61 ? -42.672 17.872 3.236 1.00 22.27 61 ARG F O 1
ATOM 11878 N N . SER F 1 62 ? -42.687 19.482 4.807 1.00 21.69 62 SER F N 1
ATOM 11879 C CA . SER F 1 62 ? -43.960 20.044 4.365 1.00 22.05 62 SER F CA 1
ATOM 11880 C C . SER F 1 62 ? -43.935 21.570 4.317 1.00 21.91 62 SER F C 1
ATOM 11881 O O . SER F 1 62 ? -44.708 22.233 5.008 1.00 20.55 62 SER F O 1
ATOM 11884 N N . VAL F 1 63 ? -43.044 22.119 3.499 1.00 20.86 63 VAL F N 1
ATOM 11885 C CA . VAL F 1 63 ? -42.916 23.564 3.358 1.00 20.15 63 VAL F CA 1
ATOM 11886 C C . VAL F 1 63 ? -43.881 24.090 2.297 1.00 19.52 63 VAL F C 1
ATOM 11887 O O . VAL F 1 63 ? -43.888 23.618 1.162 1.00 17.53 63 VAL F O 1
ATOM 11891 N N . PRO F 1 64 ? -44.704 25.086 2.659 1.00 18.68 64 PRO F N 1
ATOM 11892 C CA . PRO F 1 64 ? -45.685 25.686 1.745 1.00 20.08 64 PRO F CA 1
ATOM 11893 C C . PRO F 1 64 ? -45.050 26.539 0.647 1.00 20.07 64 PRO F C 1
ATOM 11894 O O . PRO F 1 64 ? -43.897 26.953 0.765 1.00 20.88 64 PRO F O 1
ATOM 11898 N N . PRO F 1 65 ? -45.796 26.809 -0.441 1.00 20.99 65 PRO F N 1
ATOM 11899 C CA . PRO F 1 65 ? -47.167 26.352 -0.697 1.00 19.17 65 PRO F CA 1
ATOM 11900 C C . PRO F 1 65 ? -47.208 24.928 -1.246 1.00 19.32 65 PRO F C 1
ATOM 11901 O O . PRO F 1 65 ? -46.167 24.322 -1.501 1.00 19.83 65 PRO F O 1
ATOM 11905 N N . PHE F 1 66 ? -48.414 24.401 -1.431 1.00 18.21 66 PHE F N 1
ATOM 11906 C CA . PHE F 1 66 ? -48.576 23.044 -1.931 1.00 16.98 66 PHE F CA 1
ATOM 11907 C C . PHE F 1 66 ? -49.463 22.943 -3.159 1.00 17.35 66 PHE F C 1
ATOM 11908 O O . PHE F 1 66 ? -50.602 23.408 -3.153 1.00 17.62 66 PHE F O 1
ATOM 11916 N N . THR F 1 67 ? -48.940 22.318 -4.205 1.00 17.66 67 THR F N 1
ATOM 11917 C CA . THR F 1 67 ? -49.703 22.109 -5.424 1.00 18.72 67 THR F CA 1
ATOM 11918 C C . THR F 1 67 ? -50.106 20.640 -5.438 1.00 19.18 67 THR F C 1
ATOM 11919 O O . THR F 1 67 ? -49.251 19.752 -5.433 1.00 17.86 67 THR F O 1
ATOM 11923 N N . GLY F 1 68 ? -51.410 20.385 -5.437 1.00 18.34 68 GLY F N 1
ATOM 11924 C CA . GLY F 1 68 ? -51.889 19.015 -5.433 1.00 20.23 68 GLY F CA 1
ATOM 11925 C C . GLY F 1 68 ? -51.859 18.340 -6.791 1.00 22.84 68 GLY F C 1
ATOM 11926 O O . GLY F 1 68 ? -51.506 18.957 -7.795 1.00 22.52 68 GLY F O 1
ATOM 11927 N N . LEU F 1 69 ? -52.234 17.066 -6.827 1.00 24.33 69 LEU F N 1
ATOM 11928 C CA . LEU F 1 69 ? -52.255 16.319 -8.076 1.00 27.39 69 LEU F CA 1
ATOM 11929 C C . LEU F 1 69 ? -53.266 16.931 -9.040 1.00 28.97 69 LEU F C 1
ATOM 11930 O O . LEU F 1 69 ? -53.091 16.867 -10.256 1.00 28.22 69 LEU F O 1
ATOM 11935 N N . ASP F 1 70 ? -54.317 17.531 -8.490 1.00 30.66 70 ASP F N 1
ATOM 11936 C CA . ASP F 1 70 ? -55.355 18.153 -9.304 1.00 32.02 70 ASP F CA 1
ATOM 11937 C C . ASP F 1 70 ? -54.893 19.466 -9.922 1.00 31.96 70 ASP F C 1
ATOM 11938 O O . ASP F 1 70 ? -55.610 20.070 -10.719 1.00 32.99 70 ASP F O 1
ATOM 11943 N N . GLY F 1 71 ? -53.698 19.909 -9.547 1.00 30.67 71 GLY F N 1
ATOM 11944 C CA . GLY F 1 71 ? -53.170 21.145 -10.093 1.00 29.19 71 GLY F CA 1
ATOM 11945 C C . GLY F 1 71 ? -53.478 22.391 -9.283 1.00 27.99 71 GLY F C 1
ATOM 11946 O O . GLY F 1 71 ? -52.946 23.459 -9.574 1.00 28.62 71 GLY F O 1
ATOM 11947 N N . LYS F 1 72 ? -54.336 22.275 -8.274 1.00 25.81 72 LYS F N 1
ATOM 11948 C CA . LYS F 1 72 ? -54.666 23.434 -7.449 1.00 25.18 72 LYS F CA 1
ATOM 11949 C C . LYS F 1 72 ? -53.567 23.669 -6.419 1.00 23.27 72 LYS F C 1
ATOM 11950 O O . LYS F 1 72 ? -53.003 22.719 -5.879 1.00 22.58 72 LYS F O 1
ATOM 11956 N N . THR F 1 73 ? -53.251 24.930 -6.152 1.00 19.85 73 THR F N 1
ATOM 11957 C CA . THR F 1 73 ? -52.214 25.236 -5.175 1.00 17.91 73 THR F CA 1
ATOM 11958 C C . THR F 1 73 ? -52.818 25.894 -3.949 1.00 18.47 73 THR F C 1
ATOM 11959 O O . THR F 1 73 ? -53.610 26.831 -4.063 1.00 20.25 73 THR F O 1
ATOM 11963 N N . ARG F 1 74 ? -52.452 25.394 -2.776 1.00 17.07 74 ARG F N 1
ATOM 11964 C CA . ARG F 1 74 ? -52.951 25.951 -1.529 1.00 17.24 74 ARG F CA 1
ATOM 11965 C C . ARG F 1 74 ? -51.830 26.598 -0.722 1.00 17.54 74 ARG F C 1
ATOM 11966 O O . ARG F 1 74 ? -50.644 26.330 -0.951 1.00 17.37 74 ARG F O 1
ATOM 11974 N N . LEU F 1 75 ? -52.223 27.462 0.210 1.00 17.82 75 LEU F N 1
ATOM 11975 C CA . LEU F 1 75 ? -51.308 28.217 1.057 1.00 18.19 75 LEU F CA 1
ATOM 11976 C C . LEU F 1 75 ? -50.468 29.220 0.264 1.00 19.55 75 LEU F C 1
ATOM 11977 O O . LEU F 1 75 ? -49.389 29.628 0.698 1.00 21.69 75 LEU F O 1
ATOM 11982 N N . GLN F 1 76 ? -50.965 29.616 -0.908 1.00 20.23 76 GLN F N 1
ATOM 11983 C CA . GLN F 1 76 ? -50.271 30.623 -1.704 1.00 19.92 76 GLN F CA 1
ATOM 11984 C C . GLN F 1 76 ? -50.504 31.924 -0.949 1.00 19.69 76 GLN F C 1
ATOM 11985 O O . GLN F 1 76 ? -51.565 32.112 -0.364 1.00 19.57 76 GLN F O 1
ATOM 11991 N N . GLY F 1 77 ? -49.520 32.813 -0.949 1.00 18.85 77 GLY F N 1
ATOM 11992 C CA . GLY F 1 77 ? -49.679 34.080 -0.263 1.00 18.58 77 GLY F CA 1
ATOM 11993 C C . GLY F 1 77 ? -49.962 34.012 1.228 1.00 18.04 77 GLY F C 1
ATOM 11994 O O . GLY F 1 77 ? -50.610 34.905 1.773 1.00 18.22 77 GLY F O 1
ATOM 11995 N N . VAL F 1 78 ? -49.499 32.952 1.887 1.00 15.73 78 VAL F N 1
ATOM 11996 C CA . VAL F 1 78 ? -49.684 32.810 3.328 1.00 15.91 78 VAL F CA 1
ATOM 11997 C C . VAL F 1 78 ? -48.292 32.869 3.953 1.00 16.14 78 VAL F C 1
ATOM 11998 O O . VAL F 1 78 ? -47.457 31.999 3.709 1.00 15.54 78 VAL F O 1
ATOM 12002 N N . THR F 1 79 ? -48.046 33.912 4.737 1.00 15.01 79 THR F N 1
ATOM 12003 C CA . THR F 1 79 ? -46.751 34.093 5.382 1.00 17.10 79 THR F CA 1
ATOM 12004 C C . THR F 1 79 ? -46.712 33.379 6.726 1.00 16.80 79 THR F C 1
ATOM 12005 O O . THR F 1 79 ? -47.731 33.252 7.404 1.00 15.57 79 THR F O 1
ATOM 12009 N N . PHE F 1 80 ? -45.521 32.925 7.102 1.00 16.17 80 PHE F N 1
ATOM 12010 C CA . PHE F 1 80 ? -45.333 32.206 8.356 1.00 15.85 80 PHE F CA 1
ATOM 12011 C C . PHE F 1 80 ? -44.261 32.845 9.225 1.00 15.90 80 PHE F C 1
ATOM 12012 O O . PHE F 1 80 ? -43.395 33.570 8.736 1.00 15.72 80 PHE F O 1
ATOM 12020 N N . ALA F 1 81 ? -44.332 32.565 10.522 1.00 14.10 81 ALA F N 1
ATOM 12021 C CA . ALA F 1 81 ? -43.353 33.061 11.483 1.00 13.97 81 ALA F CA 1
ATOM 12022 C C . ALA F 1 81 ? -43.254 32.012 12.592 1.00 12.89 81 ALA F C 1
ATOM 12023 O O . ALA F 1 81 ? -44.233 31.352 12.908 1.00 14.13 81 ALA F O 1
ATOM 12025 N N . ASP F 1 82 ? -42.068 31.839 13.155 1.00 12.51 82 ASP F N 1
ATOM 12026 C CA . ASP F 1 82 ? -41.899 30.884 14.248 1.00 12.20 82 ASP F CA 1
ATOM 12027 C C . ASP F 1 82 ? -41.482 31.747 15.438 1.00 12.33 82 ASP F C 1
ATOM 12028 O O . ASP F 1 82 ? -40.393 32.325 15.454 1.00 13.96 82 ASP F O 1
ATOM 12033 N N . ALA F 1 83 ? -42.366 31.846 16.425 1.00 12.10 83 ALA F N 1
ATOM 12034 C CA . ALA F 1 83 ? -42.117 32.671 17.598 1.00 11.96 83 ALA F CA 1
ATOM 12035 C C . ALA F 1 83 ? -41.287 31.981 18.677 1.00 12.89 83 ALA F C 1
ATOM 12036 O O . ALA F 1 83 ? -41.155 32.493 19.790 1.00 13.62 83 ALA F O 1
ATOM 12038 N N . GLY F 1 84 ? -40.720 30.828 18.342 1.00 12.02 84 GLY F N 1
ATOM 12039 C CA . GLY F 1 84 ? -39.912 30.104 19.308 1.00 11.91 84 GLY F CA 1
ATOM 12040 C C . GLY F 1 84 ? -40.738 29.396 20.370 1.00 11.00 84 GLY F C 1
ATOM 12041 O O . GLY F 1 84 ? -41.890 29.042 20.139 1.00 11.95 84 GLY F O 1
ATOM 12042 N N . ASP F 1 85 ? -40.145 29.190 21.540 1.00 11.29 85 ASP F N 1
ATOM 12043 C CA . ASP F 1 85 ? -40.829 28.520 22.637 1.00 11.55 85 ASP F CA 1
ATOM 12044 C C . ASP F 1 85 ? -41.042 29.429 23.828 1.00 11.40 85 ASP F C 1
ATOM 12045 O O . ASP F 1 85 ? -40.249 30.344 24.083 1.00 10.75 85 ASP F O 1
ATOM 12050 N N . VAL F 1 86 ? -42.112 29.156 24.568 1.00 12.52 86 VAL F N 1
ATOM 12051 C CA . VAL F 1 86 ? -42.390 29.891 25.783 1.00 12.35 86 VAL F CA 1
ATOM 12052 C C . VAL F 1 86 ? -41.216 29.508 26.681 1.00 13.21 86 VAL F C 1
ATOM 12053 O O . VAL F 1 86 ? -40.791 28.349 26.675 1.00 14.33 86 VAL F O 1
ATOM 12057 N N . ILE F 1 87 ? -40.676 30.466 27.428 1.00 14.10 87 ILE F N 1
ATOM 12058 C CA . ILE F 1 87 ? -39.566 30.172 28.332 1.00 15.52 87 ILE F CA 1
ATOM 12059 C C . ILE F 1 87 ? -40.207 29.646 29.603 1.00 14.51 87 ILE F C 1
ATOM 12060 O O . ILE F 1 87 ? -40.842 30.391 30.351 1.00 14.08 87 ILE F O 1
ATOM 12065 N N . LEU F 1 88 ? -40.044 28.352 29.842 1.00 13.10 88 LEU F N 1
ATOM 12066 C CA . LEU F 1 88 ? -40.655 27.721 31.001 1.00 14.14 88 LEU F CA 1
ATOM 12067 C C . LEU F 1 88 ? -39.727 27.585 32.187 1.00 14.01 88 LEU F C 1
ATOM 12068 O O . LEU F 1 88 ? -38.515 27.421 32.029 1.00 15.84 88 LEU F O 1
ATOM 12073 N N . PRO F 1 89 ? -40.279 27.681 33.399 1.00 12.93 89 PRO F N 1
ATOM 12074 C CA . PRO F 1 89 ? -39.428 27.532 34.576 1.00 12.19 89 PRO F CA 1
ATOM 12075 C C . PRO F 1 89 ? -39.412 26.024 34.829 1.00 11.96 89 PRO F C 1
ATOM 12076 O O . PRO F 1 89 ? -40.023 25.257 34.070 1.00 12.22 89 PRO F O 1
ATOM 12080 N N . SER F 1 90 ? -38.702 25.596 35.865 1.00 12.80 90 SER F N 1
ATOM 12081 C CA . SER F 1 90 ? -38.703 24.188 36.229 1.00 14.76 90 SER F CA 1
ATOM 12082 C C . SER F 1 90 ? -39.818 24.130 37.268 1.00 14.16 90 SER F C 1
ATOM 12083 O O . SER F 1 90 ? -39.960 25.063 38.065 1.00 13.69 90 SER F O 1
ATOM 12086 N N . LEU F 1 91 ? -40.607 23.056 37.254 1.00 13.61 91 LEU F N 1
ATOM 12087 C CA . LEU F 1 91 ? -41.742 22.901 38.171 1.00 13.99 91 LEU F CA 1
ATOM 12088 C C . LEU F 1 91 ? -42.616 24.150 38.038 1.00 14.88 91 LEU F C 1
ATOM 12089 O O . LEU F 1 91 ? -42.906 24.576 36.921 1.00 15.34 91 LEU F O 1
ATOM 12094 N N . GLU F 1 92 ? -43.050 24.715 39.162 1.00 13.93 92 GLU F N 1
ATOM 12095 C CA . GLU F 1 92 ? -43.850 25.949 39.159 1.00 15.24 92 GLU F CA 1
ATOM 12096 C C . GLU F 1 92 ? -44.945 25.999 38.083 1.00 14.95 92 GLU F C 1
ATOM 12097 O O . GLU F 1 92 ? -44.965 26.911 37.243 1.00 14.42 92 GLU F O 1
ATOM 12103 N N . PRO F 1 93 ? -45.881 25.037 38.100 1.00 16.05 93 PRO F N 1
ATOM 12104 C CA . PRO F 1 93 ? -46.949 25.027 37.094 1.00 16.06 93 PRO F CA 1
ATOM 12105 C C . PRO F 1 93 ? -47.740 26.331 36.946 1.00 16.37 93 PRO F C 1
ATOM 12106 O O . PRO F 1 93 ? -48.123 26.701 35.837 1.00 15.80 93 PRO F O 1
ATOM 12110 N N . GLN F 1 94 ? -47.969 27.034 38.049 1.00 17.89 94 GLN F N 1
ATOM 12111 C CA . GLN F 1 94 ? -48.727 28.284 37.993 1.00 20.30 94 GLN F CA 1
ATOM 12112 C C . GLN F 1 94 ? -47.995 29.341 37.171 1.00 19.19 94 GLN F C 1
ATOM 12113 O O . GLN F 1 94 ? -48.600 30.031 36.340 1.00 18.32 94 GLN F O 1
ATOM 12119 N N . LEU F 1 95 ? -46.693 29.464 37.404 1.00 16.57 95 LEU F N 1
ATOM 12120 C CA . LEU F 1 95 ? -45.867 30.422 36.681 1.00 15.00 95 LEU F CA 1
ATOM 12121 C C . LEU F 1 95 ? -45.766 30.017 35.217 1.00 13.68 95 LEU F C 1
ATOM 12122 O O . LEU F 1 95 ? -45.752 30.867 34.335 1.00 12.69 95 LEU F O 1
ATOM 12127 N N . ALA F 1 96 ? -45.681 28.715 34.962 1.00 12.92 96 ALA F N 1
ATOM 12128 C CA . ALA F 1 96 ? -45.601 28.233 33.589 1.00 12.78 96 ALA F CA 1
ATOM 12129 C C . ALA F 1 96 ? -46.889 28.629 32.868 1.00 13.31 96 ALA F C 1
ATOM 12130 O O . ALA F 1 96 ? -46.858 29.160 31.757 1.00 13.94 96 ALA F O 1
ATOM 12132 N N . HIS F 1 97 ? -48.023 28.367 33.506 1.00 13.95 97 HIS F N 1
ATOM 12133 C CA . HIS F 1 97 ? -49.312 28.711 32.917 1.00 14.32 97 HIS F CA 1
ATOM 12134 C C . HIS F 1 97 ? -49.349 30.192 32.547 1.00 14.63 97 HIS F C 1
ATOM 12135 O O . HIS F 1 97 ? -49.745 30.551 31.436 1.00 14.89 97 HIS F O 1
ATOM 12142 N N . ASP F 1 98 ? -48.933 31.050 33.475 1.00 15.76 98 ASP F N 1
ATOM 12143 C CA . ASP F 1 98 ? -48.944 32.491 33.219 1.00 16.56 98 ASP F CA 1
ATOM 12144 C C . ASP F 1 98 ? -48.054 32.886 32.047 1.00 16.76 98 ASP F C 1
ATOM 12145 O O . ASP F 1 98 ? -48.409 33.753 31.248 1.00 17.10 98 ASP F O 1
ATOM 12150 N N . ARG F 1 99 ? -46.894 32.249 31.930 1.00 15.25 99 ARG F N 1
ATOM 12151 C CA . ARG F 1 99 ? -46.006 32.558 30.824 1.00 14.16 99 ARG F CA 1
ATOM 12152 C C . ARG F 1 99 ? -46.576 32.077 29.498 1.00 13.76 99 ARG F C 1
ATOM 12153 O O . ARG F 1 99 ? -46.417 32.735 28.465 1.00 13.43 99 ARG F O 1
ATOM 12161 N N . ILE F 1 100 ? -47.240 30.927 29.533 1.00 13.08 100 ILE F N 1
ATOM 12162 C CA . ILE F 1 100 ? -47.840 30.361 28.337 1.00 13.24 100 ILE F CA 1
ATOM 12163 C C . ILE F 1 100 ? -48.940 31.303 27.829 1.00 14.19 100 ILE F C 1
ATOM 12164 O O . ILE F 1 100 ? -48.968 31.665 26.649 1.00 13.52 100 ILE F O 1
ATOM 12169 N N . THR F 1 101 ? -49.827 31.715 28.727 1.00 13.24 101 THR F N 1
ATOM 12170 C CA . THR F 1 101 ? -50.916 32.612 28.345 1.00 14.56 101 THR F CA 1
ATOM 12171 C C . THR F 1 101 ? -50.383 33.923 27.769 1.00 16.10 101 THR F C 1
ATOM 12172 O O . THR F 1 101 ? -50.850 34.380 26.724 1.00 15.71 101 THR F O 1
ATOM 12176 N N . GLU F 1 102 ? -49.399 34.515 28.440 1.00 16.99 102 GLU F N 1
ATOM 12177 C CA . GLU F 1 102 ? -48.821 35.774 27.980 1.00 19.59 102 GLU F CA 1
ATOM 12178 C C . GLU F 1 102 ? -48.204 35.670 26.583 1.00 18.81 102 GLU F C 1
ATOM 12179 O O . GLU F 1 102 ? -48.416 36.537 25.729 1.00 18.56 102 GLU F O 1
ATOM 12185 N N . ALA F 1 103 ? -47.434 34.613 26.347 1.00 16.85 103 ALA F N 1
ATOM 12186 C CA . ALA F 1 103 ? -46.806 34.425 25.039 1.00 15.91 103 ALA F CA 1
ATOM 12187 C C . ALA F 1 103 ? -47.881 34.201 23.979 1.00 14.51 103 ALA F C 1
ATOM 12188 O O . ALA F 1 103 ? -47.802 34.741 22.875 1.00 15.63 103 ALA F O 1
ATOM 12190 N N . ALA F 1 104 ? -48.886 33.401 24.321 1.00 15.69 104 ALA F N 1
ATOM 12191 C CA . ALA F 1 104 ? -49.968 33.110 23.394 1.00 15.54 104 ALA F CA 1
ATOM 12192 C C . ALA F 1 104 ? -50.678 34.407 23.025 1.00 18.29 104 ALA F C 1
ATOM 12193 O O . ALA F 1 104 ? -51.024 34.624 21.861 1.00 18.59 104 ALA F O 1
ATOM 12195 N N . ARG F 1 105 ? -50.890 35.268 24.018 1.00 20.49 105 ARG F N 1
ATOM 12196 C CA . ARG F 1 105 ? -51.556 36.546 23.773 1.00 23.82 105 ARG F CA 1
ATOM 12197 C C . ARG F 1 105 ? -50.766 37.376 22.771 1.00 22.61 105 ARG F C 1
ATOM 12198 O O . ARG F 1 105 ? -51.327 37.934 21.826 1.00 22.16 105 ARG F O 1
ATOM 12206 N N . GLN F 1 106 ? -49.459 37.457 22.983 1.00 20.67 106 GLN F N 1
ATOM 12207 C CA . GLN F 1 106 ? -48.599 38.234 22.100 1.00 21.70 106 GLN F CA 1
ATOM 12208 C C . GLN F 1 106 ? -48.592 37.686 20.682 1.00 20.39 106 GLN F C 1
ATOM 12209 O O . GLN F 1 106 ? -48.665 38.444 19.714 1.00 19.64 106 GLN F O 1
ATOM 12215 N N . VAL F 1 107 ? -48.511 36.367 20.554 1.00 18.60 107 VAL F N 1
ATOM 12216 C CA . VAL F 1 107 ? -48.508 35.750 19.236 1.00 17.08 107 VAL F CA 1
ATOM 12217 C C . VAL F 1 107 ? -49.853 35.948 18.537 1.00 18.92 107 VAL F C 1
ATOM 12218 O O . VAL F 1 107 ? -49.901 36.322 17.365 1.00 19.00 107 VAL F O 1
ATOM 12222 N N . ARG F 1 108 ? -50.940 35.705 19.260 1.00 19.99 108 ARG F N 1
ATOM 12223 C CA . ARG F 1 108 ? -52.279 35.857 18.700 1.00 22.51 108 ARG F CA 1
ATOM 12224 C C . ARG F 1 108 ? -52.496 37.259 18.135 1.00 22.25 108 ARG F C 1
ATOM 12225 O O . ARG F 1 108 ? -53.125 37.422 17.094 1.00 22.43 108 ARG F O 1
ATOM 12233 N N . GLY F 1 109 ? -51.964 38.264 18.821 1.00 22.60 109 GLY F N 1
ATOM 12234 C CA . GLY F 1 109 ? -52.122 39.633 18.366 1.00 22.75 109 GLY F CA 1
ATOM 12235 C C . GLY F 1 109 ? -51.250 40.021 17.185 1.00 21.82 109 GLY F C 1
ATOM 12236 O O . GLY F 1 109 ? -51.340 41.145 16.692 1.00 22.91 109 GLY F O 1
ATOM 12237 N N . ARG F 1 110 ? -50.408 39.102 16.722 1.00 19.78 110 ARG F N 1
ATOM 12238 C CA . ARG F 1 110 ? -49.524 39.387 15.601 1.00 19.04 110 ARG F CA 1
ATOM 12239 C C . ARG F 1 110 ? -49.733 38.483 14.392 1.00 20.01 110 ARG F C 1
ATOM 12240 O O . ARG F 1 110 ? -49.038 38.617 13.380 1.00 20.62 110 ARG F O 1
ATOM 12248 N N . CYS F 1 111 ? -50.688 37.564 14.481 1.00 19.65 111 CYS F N 1
ATOM 12249 C CA . CYS F 1 111 ? -50.953 36.679 13.355 1.00 19.83 111 CYS F CA 1
ATOM 12250 C C . CYS F 1 111 ? -52.448 36.441 13.218 1.00 21.03 111 CYS F C 1
ATOM 12251 O O . CYS F 1 111 ? -53.231 36.857 14.072 1.00 20.36 111 CYS F O 1
ATOM 12254 N N . ARG F 1 112 ? -52.837 35.776 12.135 1.00 20.40 112 ARG F N 1
ATOM 12255 C CA . ARG F 1 112 ? -54.236 35.474 11.894 1.00 23.68 112 ARG F CA 1
ATOM 12256 C C . ARG F 1 112 ? -54.589 34.123 12.510 1.00 21.30 112 ARG F C 1
ATOM 12257 O O . ARG F 1 112 ? -55.632 33.985 13.146 1.00 19.71 112 ARG F O 1
ATOM 12265 N N . VAL F 1 113 ? -53.718 33.132 12.325 1.00 18.50 113 VAL F N 1
ATOM 12266 C CA . VAL F 1 113 ? -53.953 31.805 12.891 1.00 19.35 113 VAL F CA 1
ATOM 12267 C C . VAL F 1 113 ? -52.708 31.311 13.625 1.00 17.25 113 VAL F C 1
ATOM 12268 O O . VAL F 1 113 ? -51.714 30.945 12.997 1.00 15.71 113 VAL F O 1
ATOM 12272 N N . PRO F 1 114 ? -52.743 31.319 14.965 1.00 15.77 114 PRO F N 1
ATOM 12273 C CA . PRO F 1 114 ? -51.597 30.860 15.751 1.00 15.85 114 PRO F CA 1
ATOM 12274 C C . PRO F 1 114 ? -51.643 29.340 15.866 1.00 15.26 114 PRO F C 1
ATOM 12275 O O . PRO F 1 114 ? -52.720 28.757 15.998 1.00 14.15 114 PRO F O 1
ATOM 12279 N N . VAL F 1 115 ? -50.473 28.711 15.790 1.00 13.60 115 VAL F N 1
ATOM 12280 C CA . VAL F 1 115 ? -50.360 27.265 15.893 1.00 13.39 115 VAL F CA 1
ATOM 12281 C C . VAL F 1 115 ? -49.495 26.986 17.112 1.00 11.37 115 VAL F C 1
ATOM 12282 O O . VAL F 1 115 ? -48.334 27.408 17.168 1.00 12.99 115 VAL F O 1
ATOM 12286 N N . PHE F 1 116 ? -50.064 26.281 18.085 1.00 11.79 116 PHE F N 1
ATOM 12287 C CA . PHE F 1 116 ? -49.359 25.966 19.326 1.00 10.74 116 PHE F CA 1
ATOM 12288 C C . PHE F 1 116 ? -48.922 24.507 19.343 1.00 12.50 116 PHE F C 1
ATOM 12289 O O . PHE F 1 116 ? -49.743 23.599 19.198 1.00 12.25 116 PHE F O 1
ATOM 12297 N N . LEU F 1 117 ? -47.624 24.288 19.528 1.00 13.22 117 LEU F N 1
ATOM 12298 C CA . LEU F 1 117 ? -47.077 22.937 19.553 1.00 11.68 117 LEU F CA 1
ATOM 12299 C C . LEU F 1 117 ? -46.764 22.518 20.990 1.00 10.77 117 LEU F C 1
ATOM 12300 O O . LEU F 1 117 ? -45.905 23.115 21.634 1.00 10.42 117 LEU F O 1
ATOM 12305 N N . GLY F 1 118 ? -47.481 21.515 21.494 1.00 9.48 118 GLY F N 1
ATOM 12306 C CA . GLY F 1 118 ? -47.239 21.028 22.846 1.00 10.02 118 GLY F CA 1
ATOM 12307 C C . GLY F 1 118 ? -46.128 19.988 22.813 1.00 10.68 118 GLY F C 1
ATOM 12308 O O . GLY F 1 118 ? -45.607 19.709 21.734 1.00 10.13 118 GLY F O 1
ATOM 12309 N N . GLY F 1 119 ? -45.753 19.405 23.956 1.00 9.90 119 GLY F N 1
ATOM 12310 C CA . GLY F 1 119 ? -46.360 19.707 25.242 1.00 9.60 119 GLY F CA 1
ATOM 12311 C C . GLY F 1 119 ? -47.484 18.742 25.573 1.00 9.99 119 GLY F C 1
ATOM 12312 O O . GLY F 1 119 ? -48.160 18.265 24.659 1.00 9.50 119 GLY F O 1
ATOM 12313 N N . ASP F 1 120 ? -47.682 18.429 26.857 1.00 9.72 120 ASP F N 1
ATOM 12314 C CA . ASP F 1 120 ? -48.775 17.527 27.227 1.00 10.97 120 ASP F CA 1
ATOM 12315 C C . ASP F 1 120 ? -50.074 18.324 27.114 1.00 11.74 120 ASP F C 1
ATOM 12316 O O . ASP F 1 120 ? -50.039 19.539 26.918 1.00 12.35 120 ASP F O 1
ATOM 12321 N N . HIS F 1 121 ? -51.218 17.665 27.242 1.00 10.13 121 HIS F N 1
ATOM 12322 C CA . HIS F 1 121 ? -52.476 18.376 27.054 1.00 12.05 121 HIS F CA 1
ATOM 12323 C C . HIS F 1 121 ? -52.808 19.487 28.033 1.00 11.08 121 HIS F C 1
ATOM 12324 O O . HIS F 1 121 ? -53.694 20.307 27.765 1.00 11.72 121 HIS F O 1
ATOM 12331 N N . SER F 1 122 ? -52.106 19.538 29.158 1.00 11.16 122 SER F N 1
ATOM 12332 C CA . SER F 1 122 ? -52.396 20.579 30.136 1.00 12.03 122 SER F CA 1
ATOM 12333 C C . SER F 1 122 ? -52.115 21.984 29.598 1.00 10.87 122 SER F C 1
ATOM 12334 O O . SER F 1 122 ? -52.632 22.962 30.129 1.00 14.64 122 SER F O 1
ATOM 12337 N N . VAL F 1 123 ? -51.310 22.093 28.541 1.00 11.26 123 VAL F N 1
ATOM 12338 C CA . VAL F 1 123 ? -50.987 23.410 27.983 1.00 11.46 123 VAL F CA 1
ATOM 12339 C C . VAL F 1 123 ? -52.191 24.083 27.324 1.00 12.08 123 VAL F C 1
ATOM 12340 O O . VAL F 1 123 ? -52.208 25.309 27.141 1.00 13.21 123 VAL F O 1
ATOM 12344 N N . SER F 1 124 ? -53.191 23.282 26.968 1.00 11.30 124 SER F N 1
ATOM 12345 C CA . SER F 1 124 ? -54.392 23.807 26.326 1.00 14.14 124 SER F CA 1
ATOM 12346 C C . SER F 1 124 ? -55.123 24.806 27.210 1.00 13.91 124 SER F C 1
ATOM 12347 O O . SER F 1 124 ? -55.744 25.742 26.702 1.00 14.87 124 SER F O 1
ATOM 12350 N N . TYR F 1 125 ? -55.062 24.606 28.524 1.00 14.36 125 TYR F N 1
ATOM 12351 C CA . TYR F 1 125 ? -55.726 25.521 29.453 1.00 15.07 125 TYR F CA 1
ATOM 12352 C C . TYR F 1 125 ? -55.114 26.930 29.399 1.00 15.31 125 TYR F C 1
ATOM 12353 O O . TYR F 1 125 ? -55.805 27.900 29.065 1.00 14.37 125 TYR F O 1
ATOM 12362 N N . PRO F 1 126 ? -53.814 27.074 29.717 1.00 14.98 126 PRO F N 1
ATOM 12363 C CA . PRO F 1 126 ? -53.280 28.437 29.645 1.00 14.50 126 PRO F CA 1
ATOM 12364 C C . PRO F 1 126 ? -53.285 29.022 28.233 1.00 14.48 126 PRO F C 1
ATOM 12365 O O . PRO F 1 126 ? -53.273 30.244 28.060 1.00 16.07 126 PRO F O 1
ATOM 12369 N N . LEU F 1 127 ? -53.300 28.153 27.226 1.00 13.00 127 LEU F N 1
ATOM 12370 C CA . LEU F 1 127 ? -53.332 28.607 25.838 1.00 13.47 127 LEU F CA 1
ATOM 12371 C C . LEU F 1 127 ? -54.711 29.212 25.564 1.00 12.60 127 LEU F C 1
ATOM 12372 O O . LEU F 1 127 ? -54.820 30.276 24.956 1.00 12.91 127 LEU F O 1
ATOM 12377 N N . LEU F 1 128 ? -55.760 28.527 26.011 1.00 14.15 128 LEU F N 1
ATOM 12378 C CA . LEU F 1 128 ? -57.125 29.011 25.804 1.00 15.90 128 LEU F CA 1
ATOM 12379 C C . LEU F 1 128 ? -57.419 30.314 26.545 1.00 16.75 128 LEU F C 1
ATOM 12380 O O . LEU F 1 128 ? -58.271 31.090 26.115 1.00 15.83 128 LEU F O 1
ATOM 12385 N N . ARG F 1 129 ? -56.719 30.560 27.649 1.00 17.71 129 ARG F N 1
ATOM 12386 C CA . ARG F 1 129 ? -56.931 31.796 28.406 1.00 16.96 129 ARG F CA 1
ATOM 12387 C C . ARG F 1 129 ? -56.611 33.023 27.556 1.00 17.96 129 ARG F C 1
ATOM 12388 O O . ARG F 1 129 ? -57.037 34.133 27.874 1.00 19.32 129 ARG F O 1
ATOM 12396 N N . ALA F 1 130 ? -55.863 32.827 26.474 1.00 18.28 130 ALA F N 1
ATOM 12397 C CA . ALA F 1 130 ? -55.503 33.938 25.599 1.00 18.05 130 ALA F CA 1
ATOM 12398 C C . ALA F 1 130 ? -56.608 34.228 24.585 1.00 17.83 130 ALA F C 1
ATOM 12399 O O . ALA F 1 130 ? -56.465 35.111 23.743 1.00 18.84 130 ALA F O 1
ATOM 12401 N N . PHE F 1 131 ? -57.705 33.481 24.668 1.00 18.51 131 PHE F N 1
ATOM 12402 C CA . PHE F 1 131 ? -58.831 33.670 23.757 1.00 18.74 131 PHE F CA 1
ATOM 12403 C C . PHE F 1 131 ? -60.098 34.106 24.500 1.00 19.51 131 PHE F C 1
ATOM 12404 O O . PHE F 1 131 ? -61.213 33.859 24.036 1.00 21.49 131 PHE F O 1
ATOM 12412 N N . ALA F 1 132 ? -59.922 34.758 25.644 1.00 20.66 132 ALA F N 1
ATOM 12413 C CA . ALA F 1 132 ? -61.049 35.211 26.457 1.00 23.33 132 ALA F CA 1
ATOM 12414 C C . ALA F 1 132 ? -61.936 36.246 25.763 1.00 24.67 132 ALA F C 1
ATOM 12415 O O . ALA F 1 132 ? -63.106 36.390 26.111 1.00 27.49 132 ALA F O 1
ATOM 12417 N N . ASP F 1 133 ? -61.389 36.958 24.783 1.00 25.09 133 ASP F N 1
ATOM 12418 C CA . ASP F 1 133 ? -62.154 37.983 24.084 1.00 26.32 133 ASP F CA 1
ATOM 12419 C C . ASP F 1 133 ? -62.852 37.471 22.825 1.00 26.96 133 ASP F C 1
ATOM 12420 O O . ASP F 1 133 ? -63.397 38.253 22.039 1.00 25.46 133 ASP F O 1
ATOM 12425 N N . VAL F 1 134 ? -62.836 36.156 22.637 1.00 25.45 134 VAL F N 1
ATOM 12426 C CA . VAL F 1 134 ? -63.479 35.548 21.481 1.00 25.58 134 VAL F CA 1
ATOM 12427 C C . VAL F 1 134 ? -64.913 35.192 21.851 1.00 26.04 134 VAL F C 1
ATOM 12428 O O . VAL F 1 134 ? -65.162 34.264 22.622 1.00 27.41 134 VAL F O 1
ATOM 12432 N N . PRO F 1 135 ? -65.884 35.930 21.300 1.00 26.44 135 PRO F N 1
ATOM 12433 C CA . PRO F 1 135 ? -67.289 35.663 21.602 1.00 26.49 135 PRO F CA 1
ATOM 12434 C C . PRO F 1 135 ? -67.746 34.268 21.194 1.00 25.77 135 PRO F C 1
ATOM 12435 O O . PRO F 1 135 ? -67.416 33.783 20.110 1.00 25.16 135 PRO F O 1
ATOM 12439 N N . ASP F 1 136 ? -68.502 33.633 22.083 1.00 24.54 136 ASP F N 1
ATOM 12440 C CA . ASP F 1 136 ? -69.041 32.302 21.847 1.00 25.04 136 ASP F CA 1
ATOM 12441 C C . ASP F 1 136 ? -67.990 31.364 21.271 1.00 23.22 136 ASP F C 1
ATOM 12442 O O . ASP F 1 136 ? -68.197 30.736 20.235 1.00 22.97 136 ASP F O 1
ATOM 12447 N N . LEU F 1 137 ? -66.860 31.277 21.958 1.00 21.70 137 LEU F N 1
ATOM 12448 C CA . LEU F 1 137 ? -65.769 30.416 21.531 1.00 20.41 137 LEU F CA 1
ATOM 12449 C C . LEU F 1 137 ? -66.154 28.936 21.586 1.00 18.33 137 LEU F C 1
ATOM 12450 O O . LEU F 1 137 ? -66.725 28.469 22.571 1.00 20.49 137 LEU F O 1
ATOM 12455 N N . HIS F 1 138 ? -65.847 28.207 20.517 1.00 18.96 138 HIS F N 1
ATOM 12456 C CA . HIS F 1 138 ? -66.125 26.774 20.438 1.00 16.97 138 HIS F CA 1
ATOM 12457 C C . HIS F 1 138 ? -64.806 26.031 20.284 1.00 17.71 138 HIS F C 1
ATOM 12458 O O . HIS F 1 138 ? -63.878 26.533 19.645 1.00 15.80 138 HIS F O 1
ATOM 12465 N N . VAL F 1 139 ? -64.737 24.834 20.853 1.00 16.32 139 VAL F N 1
ATOM 12466 C CA . VAL F 1 139 ? -63.544 24.006 20.749 1.00 16.01 139 VAL F CA 1
ATOM 12467 C C . VAL F 1 139 ? -63.879 22.673 20.097 1.00 14.76 139 VAL F C 1
ATOM 12468 O O . VAL F 1 139 ? -64.819 21.990 20.497 1.00 16.39 139 VAL F O 1
ATOM 12472 N N . VAL F 1 140 ? -63.131 22.323 19.059 1.00 13.75 140 VAL F N 1
ATOM 12473 C CA . VAL F 1 140 ? -63.312 21.041 18.393 1.00 13.40 140 VAL F CA 1
ATOM 12474 C C . VAL F 1 140 ? -62.051 20.314 18.819 1.00 15.77 140 VAL F C 1
ATOM 12475 O O . VAL F 1 140 ? -60.941 20.702 18.446 1.00 14.56 140 VAL F O 1
ATOM 12479 N N . GLN F 1 141 ? -62.240 19.275 19.619 1.00 13.52 141 GLN F N 1
ATOM 12480 C CA . GLN F 1 141 ? -61.143 18.504 20.186 1.00 15.83 141 GLN F CA 1
ATOM 12481 C C . GLN F 1 141 ? -61.087 17.063 19.681 1.00 15.25 141 GLN F C 1
ATOM 12482 O O . GLN F 1 141 ? -62.076 16.337 19.762 1.00 17.41 141 GLN F O 1
ATOM 12488 N N . LEU F 1 142 ? -59.947 16.666 19.110 1.00 12.74 142 LEU F N 1
ATOM 12489 C CA . LEU F 1 142 ? -59.771 15.287 18.665 1.00 11.31 142 LEU F CA 1
ATOM 12490 C C . LEU F 1 142 ? -59.032 14.711 19.869 1.00 12.09 142 LEU F C 1
ATOM 12491 O O . LEU F 1 142 ? -58.008 15.247 20.286 1.00 11.35 142 LEU F O 1
ATOM 12496 N N . ASP F 1 143 ? -59.540 13.625 20.434 1.00 12.53 143 ASP F N 1
ATOM 12497 C CA . ASP F 1 143 ? -58.924 13.096 21.642 1.00 14.55 143 ASP F CA 1
ATOM 12498 C C . ASP F 1 143 ? -59.474 11.706 21.943 1.00 16.06 143 ASP F C 1
ATOM 12499 O O . ASP F 1 143 ? -60.621 11.406 21.613 1.00 15.39 143 ASP F O 1
ATOM 12504 N N . ALA F 1 144 ? -58.655 10.863 22.565 1.00 15.72 144 ALA F N 1
ATOM 12505 C CA . ALA F 1 144 ? -59.103 9.533 22.951 1.00 15.43 144 ALA F CA 1
ATOM 12506 C C . ALA F 1 144 ? -59.760 9.667 24.326 1.00 15.94 144 ALA F C 1
ATOM 12507 O O . ALA F 1 144 ? -60.537 8.808 24.745 1.00 16.18 144 ALA F O 1
ATOM 12509 N N . HIS F 1 145 ? -59.448 10.759 25.020 1.00 16.34 145 HIS F N 1
ATOM 12510 C CA . HIS F 1 145 ? -60.001 11.009 26.349 1.00 19.40 145 HIS F CA 1
ATOM 12511 C C . HIS F 1 145 ? -60.701 12.359 26.429 1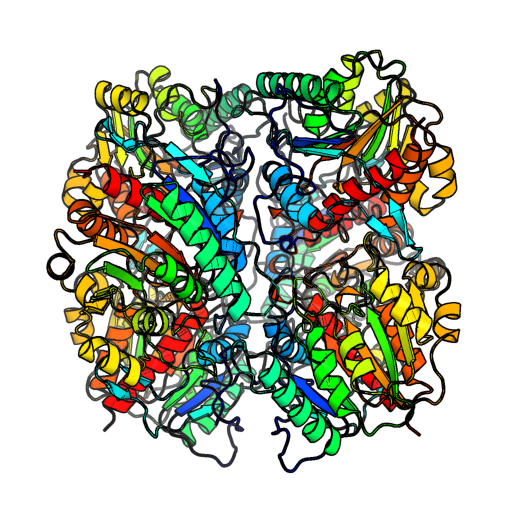.00 19.29 145 HIS F C 1
ATOM 12512 O O . HIS F 1 145 ? -60.356 13.289 25.709 1.00 19.37 145 HIS F O 1
ATOM 12519 N N . LEU F 1 146 ? -61.681 12.458 27.322 1.00 18.20 146 LEU F N 1
ATOM 12520 C CA . LEU F 1 146 ? -62.460 13.680 27.487 1.00 16.64 146 LEU F CA 1
ATOM 12521 C C . LEU F 1 146 ? -61.653 14.850 28.045 1.00 16.51 146 LEU F C 1
ATOM 12522 O O . LEU F 1 146 ? -61.798 15.981 27.591 1.00 17.01 146 LEU F O 1
ATOM 12527 N N . ASP F 1 147 ? -60.814 14.574 29.040 1.00 16.02 147 ASP F N 1
ATOM 12528 C CA . ASP F 1 147 ? -59.980 15.594 29.661 1.00 17.10 147 ASP F CA 1
ATOM 12529 C C . ASP F 1 147 ? -60.784 16.785 30.171 1.00 17.81 147 ASP F C 1
ATOM 12530 O O . ASP F 1 147 ? -60.435 17.946 29.932 1.00 15.06 147 ASP F O 1
ATOM 12535 N N . PHE F 1 148 ? -61.866 16.476 30.880 1.00 17.43 148 PHE F N 1
ATOM 12536 C CA . PHE F 1 148 ? -62.737 17.486 31.465 1.00 18.55 148 PHE F CA 1
ATOM 12537 C C . PHE F 1 148 ? -62.818 17.161 32.955 1.00 19.08 148 PHE F C 1
ATOM 12538 O O . PHE F 1 148 ? -63.808 17.474 33.614 1.00 18.34 148 PHE F O 1
ATOM 12546 N N . THR F 1 149 ? -61.770 16.512 33.469 1.00 17.38 149 THR F N 1
ATOM 12547 C CA . THR F 1 149 ? -61.706 16.122 34.879 1.00 16.69 149 THR F CA 1
ATOM 12548 C C . THR F 1 149 ? -61.428 17.306 35.797 1.00 17.23 149 THR F C 1
ATOM 12549 O O . THR F 1 149 ? -60.718 18.244 35.432 1.00 16.84 149 THR F O 1
ATOM 12553 N N . ASP F 1 150 ? -62.000 17.262 36.995 1.00 17.36 150 ASP F N 1
ATOM 12554 C CA . ASP F 1 150 ? -61.795 18.327 37.963 1.00 18.36 150 ASP F CA 1
ATOM 12555 C C . ASP F 1 150 ? -60.461 18.100 38.666 1.00 19.33 150 ASP F C 1
ATOM 12556 O O . ASP F 1 150 ? -59.511 18.861 38.474 1.00 18.40 150 ASP F O 1
ATOM 12561 N N . THR F 1 151 ? -60.390 17.042 39.469 1.00 19.18 151 THR F N 1
ATOM 12562 C CA . THR F 1 151 ? -59.164 16.717 40.192 1.00 21.15 151 THR F CA 1
ATOM 12563 C C . THR F 1 151 ? -58.722 15.294 39.886 1.00 20.67 151 THR F C 1
ATOM 12564 O O . THR F 1 151 ? -59.541 14.386 39.771 1.00 22.35 151 THR F O 1
ATOM 12568 N N . ARG F 1 152 ? -57.415 15.109 39.759 1.00 20.47 152 ARG F N 1
ATOM 12569 C CA . ARG F 1 152 ? -56.845 13.805 39.468 1.00 21.32 152 ARG F CA 1
ATOM 12570 C C . ARG F 1 152 ? -55.507 13.772 40.181 1.00 20.25 152 ARG F C 1
ATOM 12571 O O . ARG F 1 152 ? -54.759 14.746 40.138 1.00 19.82 152 ARG F O 1
ATOM 12579 N N . ASN F 1 153 ? -55.214 12.662 40.846 1.00 19.64 153 ASN F N 1
ATOM 12580 C CA . ASN F 1 153 ? -53.950 12.508 41.552 1.00 17.79 153 ASN F CA 1
ATOM 12581 C C . ASN F 1 153 ? -53.547 13.738 42.356 1.00 17.51 153 ASN F C 1
ATOM 12582 O O . ASN F 1 153 ? -52.401 14.196 42.318 1.00 15.88 153 ASN F O 1
ATOM 12587 N N . ASP F 1 154 ? -54.520 14.267 43.088 1.00 17.13 154 ASP F N 1
ATOM 12588 C CA . ASP F 1 154 ? -54.317 15.410 43.959 1.00 17.54 154 ASP F CA 1
ATOM 12589 C C . ASP F 1 154 ? -53.899 16.727 43.318 1.00 17.15 154 ASP F C 1
ATOM 12590 O O . ASP F 1 154 ? -53.275 17.562 43.966 1.00 16.53 154 ASP F O 1
ATOM 12595 N N . THR F 1 155 ? -54.256 16.923 42.053 1.00 16.44 155 THR F N 1
ATOM 12596 C CA . THR F 1 155 ? -53.927 18.174 41.383 1.00 16.47 155 THR F CA 1
ATOM 12597 C C . THR F 1 155 ? -55.046 18.602 40.440 1.00 16.06 155 THR F C 1
ATOM 12598 O O . THR F 1 155 ? -55.801 17.771 39.938 1.00 18.18 155 THR F O 1
ATOM 12602 N N . LYS F 1 156 ? -55.143 19.909 40.223 1.00 17.74 156 LYS F N 1
ATOM 12603 C CA . LYS F 1 156 ? -56.137 20.509 39.338 1.00 16.78 156 LYS F CA 1
ATOM 12604 C C . LYS F 1 156 ? -55.509 20.797 37.975 1.00 16.43 156 LYS F C 1
ATOM 12605 O O . LYS F 1 156 ? -56.211 21.159 37.032 1.00 14.82 156 LYS F O 1
ATOM 12611 N N . TRP F 1 157 ? -54.191 20.630 37.871 1.00 16.03 157 TRP F N 1
ATOM 12612 C CA . TRP F 1 157 ? -53.480 20.958 36.631 1.00 19.23 157 TRP F CA 1
ATOM 12613 C C . TRP F 1 157 ? -52.962 19.809 35.770 1.00 16.44 157 TRP F C 1
ATOM 12614 O O . TRP F 1 157 ? -52.098 20.038 34.918 1.00 15.07 157 TRP F O 1
ATOM 12625 N N . SER F 1 158 ? -53.454 18.593 35.973 1.00 14.61 158 SER F N 1
ATOM 12626 C CA . SER F 1 158 ? -52.971 17.462 35.175 1.00 14.15 158 SER F CA 1
ATOM 12627 C C . SER F 1 158 ? -53.419 17.589 33.722 1.00 13.84 158 SER F C 1
ATOM 12628 O O . SER F 1 158 ? -54.218 18.468 33.390 1.00 12.84 158 SER F O 1
ATOM 12631 N N . ASN F 1 159 ? -53.015 16.878 32.921 1.00 11.56 159 ASN F N 1
ATOM 12632 C CA . ASN F 1 159 ? -53.433 16.931 31.526 1.00 12.61 159 ASN F CA 1
ATOM 12633 C C . ASN F 1 159 ? -54.855 16.389 31.354 1.00 12.02 159 ASN F C 1
ATOM 12634 O O . ASN F 1 159 ? -55.384 16.360 30.246 1.00 12.61 159 ASN F O 1
ATOM 12639 N N . SER F 1 160 ? -55.362 15.842 32.341 1.00 12.59 160 SER F N 1
ATOM 12640 C CA . SER F 1 160 ? -56.727 15.323 32.297 1.00 12.64 160 SER F CA 1
ATOM 12641 C C . SER F 1 160 ? -57.742 16.414 32.636 1.00 13.05 160 SER F C 1
ATOM 12642 O O . SER F 1 160 ? -58.940 16.162 32.608 1.00 13.43 160 SER F O 1
ATOM 12645 N N . SER F 1 161 ? -57.271 17.621 32.945 1.00 13.12 161 SER F N 1
ATOM 12646 C CA . SER F 1 161 ? -58.176 18.715 33.321 1.00 14.65 161 SER F CA 1
ATOM 12647 C C . SER F 1 161 ? -58.110 20.021 32.525 1.00 15.00 161 SER F C 1
ATOM 12648 O O . SER F 1 161 ? -58.764 20.993 32.900 1.00 17.03 161 SER F O 1
ATOM 12651 N N . PRO F 1 162 ? -57.360 20.066 31.415 1.00 14.51 162 PRO F N 1
ATOM 12652 C CA . PRO F 1 162 ? -57.312 21.350 30.709 1.00 13.19 162 PRO F CA 1
ATOM 12653 C C . PRO F 1 162 ? -58.620 22.043 30.310 1.00 13.42 162 PRO F C 1
ATOM 12654 O O . PRO F 1 162 ? -58.769 23.251 30.499 1.00 15.44 162 PRO F O 1
ATOM 12658 N N . PHE F 1 163 ? -59.564 21.302 29.754 1.00 14.17 163 PHE F N 1
ATOM 12659 C CA . PHE F 1 163 ? -60.808 21.938 29.338 1.00 15.44 163 PHE F CA 1
ATOM 12660 C C . PHE F 1 163 ? -61.728 22.298 30.500 1.00 15.47 163 PHE F C 1
ATOM 12661 O O . PHE F 1 163 ? -62.527 23.226 30.395 1.00 16.23 163 PHE F O 1
ATOM 12669 N N . ARG F 1 164 ? -61.596 21.578 31.611 1.00 15.43 164 ARG F N 1
ATOM 12670 C CA . ARG F 1 164 ? -62.404 21.843 32.798 1.00 16.26 164 ARG F CA 1
ATOM 12671 C C . ARG F 1 164 ? -61.910 23.162 33.379 1.00 17.67 164 ARG F C 1
ATOM 12672 O O . ARG F 1 164 ? -62.701 24.035 33.734 1.00 17.75 164 ARG F O 1
ATOM 12680 N N . ARG F 1 165 ? -60.588 23.299 33.459 1.00 16.47 165 ARG F N 1
ATOM 12681 C CA . ARG F 1 165 ? -59.962 24.514 33.962 1.00 16.49 165 ARG F CA 1
ATOM 12682 C C . ARG F 1 165 ? -60.270 25.697 33.034 1.00 17.03 165 ARG F C 1
ATOM 12683 O O . ARG F 1 165 ? -60.498 26.817 33.495 1.00 17.85 165 ARG F O 1
ATOM 12691 N N . ALA F 1 166 ? -60.273 25.449 31.726 1.00 17.43 166 ALA F N 1
ATOM 12692 C CA . ALA F 1 166 ? -60.539 26.518 30.765 1.00 18.19 166 ALA F CA 1
ATOM 12693 C C . ALA F 1 166 ? -61.971 27.019 30.861 1.00 18.24 166 ALA F C 1
ATOM 12694 O O . ALA F 1 166 ? -62.214 28.223 30.848 1.00 18.32 166 ALA F O 1
ATOM 12696 N N . CYS F 1 167 ? -62.919 26.094 30.946 1.00 18.44 167 CYS F N 1
ATOM 12697 C CA . CYS F 1 167 ? -64.318 26.484 31.034 1.00 20.74 167 CYS F CA 1
ATOM 12698 C C . CYS F 1 167 ? -64.627 27.298 32.276 1.00 22.55 167 CYS F C 1
ATOM 12699 O O . CYS F 1 167 ? -65.401 28.248 32.208 1.00 23.66 167 CYS F O 1
ATOM 12702 N N . GLU F 1 168 ? -64.026 26.952 33.412 1.00 23.23 168 GLU F N 1
ATOM 12703 C CA . GLU F 1 168 ? -64.302 27.721 34.617 1.00 25.05 168 GLU F CA 1
ATOM 12704 C C . GLU F 1 168 ? -63.608 29.081 34.609 1.00 24.99 168 GLU F C 1
ATOM 12705 O O . GLU F 1 168 ? -63.969 29.974 35.371 1.00 26.55 168 GLU F O 1
ATOM 12711 N N . ALA F 1 169 ? -62.632 29.252 33.726 1.00 23.56 169 ALA F N 1
ATOM 12712 C CA . ALA F 1 169 ? -61.920 30.520 33.632 1.00 23.67 169 ALA F CA 1
ATOM 12713 C C . ALA F 1 169 ? -62.409 31.368 32.455 1.00 22.48 169 ALA F C 1
ATOM 12714 O O . ALA F 1 169 ? -62.172 32.577 32.409 1.00 24.03 169 ALA F O 1
ATOM 12716 N N . LEU F 1 170 ? -63.099 30.736 31.513 1.00 22.08 170 LEU F N 1
ATOM 12717 C CA . LEU F 1 170 ? -63.577 31.433 30.322 1.00 21.27 170 LEU F CA 1
ATOM 12718 C C . LEU F 1 170 ? -65.076 31.294 30.077 1.00 22.27 170 LEU F C 1
ATOM 12719 O O . LEU F 1 170 ? -65.521 30.353 29.420 1.00 21.35 170 LEU F O 1
ATOM 12724 N N . PRO F 1 171 ? -65.876 32.237 30.591 1.00 22.88 171 PRO F N 1
ATOM 12725 C CA . PRO F 1 171 ? -67.322 32.144 30.376 1.00 23.67 171 PRO F CA 1
ATOM 12726 C C . PRO F 1 171 ? -67.685 32.217 28.889 1.00 23.60 171 PRO F C 1
ATOM 12727 O O . PRO F 1 171 ? -68.776 31.815 28.489 1.00 24.54 171 PRO F O 1
ATOM 12731 N N . ASN F 1 172 ? -66.764 32.719 28.072 1.00 23.03 172 ASN F N 1
ATOM 12732 C CA . ASN F 1 172 ? -67.008 32.813 26.635 1.00 22.41 172 ASN F CA 1
ATOM 12733 C C . ASN F 1 172 ? -66.786 31.478 25.923 1.00 22.41 172 ASN F C 1
ATOM 12734 O O . ASN F 1 172 ? -67.141 31.333 24.754 1.00 21.61 172 ASN F O 1
ATOM 12739 N N . LEU F 1 173 ? -66.185 30.507 26.612 1.00 21.54 173 LEU F N 1
ATOM 12740 C CA . LEU F 1 173 ? -65.977 29.190 26.007 1.00 21.34 173 LEU F CA 1
ATOM 12741 C C . LEU F 1 173 ? -67.316 28.489 26.218 1.00 21.14 173 LEU F C 1
ATOM 12742 O O . LEU F 1 173 ? -67.525 27.790 27.209 1.00 21.37 173 LEU F O 1
ATOM 12747 N N . VAL F 1 174 ? -68.224 28.684 25.271 1.00 21.73 174 VAL F N 1
ATOM 12748 C CA . VAL F 1 174 ? -69.573 28.145 25.373 1.00 21.57 174 VAL F CA 1
ATOM 12749 C C . VAL F 1 174 ? -69.846 26.708 24.958 1.00 21.87 174 VAL F C 1
ATOM 12750 O O . VAL F 1 174 ? -70.878 26.155 25.327 1.00 23.49 174 VAL F O 1
ATOM 12754 N N . HIS F 1 175 ? -68.952 26.091 24.196 1.00 21.33 175 HIS F N 1
ATOM 12755 C CA . HIS F 1 175 ? -69.207 24.719 23.773 1.00 19.57 175 HIS F CA 1
ATOM 12756 C C . HIS F 1 175 ? -67.972 23.969 23.301 1.00 19.28 175 HIS F C 1
ATOM 12757 O O . HIS F 1 175 ? -67.054 24.558 22.721 1.00 19.14 175 HIS F O 1
ATOM 12764 N N . ILE F 1 176 ? -67.963 22.667 23.565 1.00 17.71 176 ILE F N 1
ATOM 12765 C CA . ILE F 1 176 ? -66.867 21.800 23.157 1.00 17.28 176 ILE F CA 1
ATOM 12766 C C . ILE F 1 176 ? -67.418 20.548 22.486 1.00 17.37 176 ILE F C 1
ATOM 12767 O O . ILE F 1 176 ? -68.360 19.921 22.981 1.00 16.76 176 ILE F O 1
ATOM 12772 N N . THR F 1 177 ? -66.834 20.205 21.344 1.00 17.15 177 THR F N 1
ATOM 12773 C CA . THR F 1 177 ? -67.206 19.011 20.604 1.00 17.98 177 THR F CA 1
ATOM 12774 C C . THR F 1 177 ? -65.945 18.152 20.653 1.00 19.60 177 THR F C 1
ATOM 12775 O O . THR F 1 177 ? -64.901 18.550 20.134 1.00 19.76 177 THR F O 1
ATOM 12779 N N . THR F 1 178 ? -66.042 16.995 21.296 1.00 19.40 178 THR F N 1
ATOM 12780 C CA . THR F 1 178 ? -64.904 16.089 21.441 1.00 18.07 178 THR F CA 1
ATOM 12781 C C . THR F 1 178 ? -65.126 14.860 20.568 1.00 17.91 178 THR F C 1
ATOM 12782 O O . THR F 1 178 ? -66.188 14.240 20.613 1.00 16.85 178 THR F O 1
ATOM 12786 N N . VAL F 1 179 ? -64.124 14.508 19.771 1.00 16.13 179 VAL F N 1
ATOM 12787 C CA . VAL F 1 179 ? -64.261 13.380 18.865 1.00 15.96 179 VAL F CA 1
ATOM 12788 C C . VAL F 1 179 ? -63.143 12.348 18.970 1.00 16.93 179 VAL F C 1
ATOM 12789 O O . VAL F 1 179 ? -61.962 12.700 18.988 1.00 16.43 179 VAL F O 1
ATOM 12793 N N . GLY F 1 180 ? -63.533 11.077 19.029 1.00 16.04 180 GLY F N 1
ATOM 12794 C CA . GLY F 1 180 ? -62.571 9.992 19.106 1.00 17.00 180 GLY F CA 1
ATOM 12795 C C . GLY F 1 180 ? -62.485 9.285 20.447 1.00 16.33 180 GLY F C 1
ATOM 12796 O O . GLY F 1 180 ? -61.663 8.377 20.617 1.00 13.91 180 GLY F O 1
ATOM 12797 N N . LEU F 1 181 ? -63.337 9.671 21.394 1.00 15.34 181 LEU F N 1
ATOM 12798 C CA . LEU F 1 181 ? -63.306 9.062 22.721 1.00 14.78 181 LEU F CA 1
ATOM 12799 C C . LEU F 1 181 ? -63.440 7.553 22.721 1.00 15.33 181 LEU F C 1
ATOM 12800 O O . LEU F 1 181 ? -64.271 6.980 22.009 1.00 15.82 181 LEU F O 1
ATOM 12805 N N . ARG F 1 182 ? -62.615 6.913 23.539 1.00 13.79 182 ARG F N 1
ATOM 12806 C CA . ARG F 1 182 ? -62.623 5.469 23.653 1.00 15.50 182 ARG F CA 1
ATOM 12807 C C . ARG F 1 182 ? -61.835 5.067 24.884 1.00 15.78 182 ARG F C 1
ATOM 12808 O O . ARG F 1 182 ? -61.255 5.917 25.560 1.00 18.07 182 ARG F O 1
ATOM 12816 N N . GLY F 1 183 ? -61.816 3.773 25.181 1.00 15.57 183 GLY F N 1
ATOM 12817 C CA . GLY F 1 183 ? -61.099 3.310 26.352 1.00 17.50 183 GLY F CA 1
ATOM 12818 C C . GLY F 1 183 ? -62.057 2.687 27.344 1.00 19.20 183 GLY F C 1
ATOM 12819 O O . GLY F 1 183 ? -63.265 2.917 27.277 1.00 20.50 183 GLY F O 1
ATOM 12820 N N . LEU F 1 184 ? -61.518 1.899 28.267 1.00 19.79 184 LEU F N 1
ATOM 12821 C CA . LEU F 1 184 ? -62.329 1.226 29.275 1.00 20.71 184 LEU F CA 1
ATOM 12822 C C . LEU F 1 184 ? -62.752 2.132 30.430 1.00 22.87 184 LEU F C 1
ATOM 12823 O O . LEU F 1 184 ? -63.791 1.911 31.054 1.00 22.41 184 LEU F O 1
ATOM 12828 N N . ARG F 1 185 ? -61.958 3.157 30.710 1.00 23.16 185 ARG F N 1
ATOM 12829 C CA . ARG F 1 185 ? -62.259 4.034 31.832 1.00 25.06 185 ARG F CA 1
ATOM 12830 C C . ARG F 1 185 ? -62.605 5.475 31.483 1.00 24.96 185 ARG F C 1
ATOM 12831 O O . ARG F 1 185 ? -61.927 6.117 30.680 1.00 25.82 185 ARG F O 1
ATOM 12839 N N . PHE F 1 186 ? -63.668 5.974 32.104 1.00 25.33 186 PHE F N 1
ATOM 12840 C CA . PHE F 1 186 ? -64.115 7.349 31.919 1.00 24.28 186 PHE F CA 1
ATOM 12841 C C . PHE F 1 186 ? -64.470 7.947 33.277 1.00 23.26 186 PHE F C 1
ATOM 12842 O O . PHE F 1 186 ? -65.042 7.274 34.128 1.00 25.28 186 PHE F O 1
ATOM 12850 N N . ASP F 1 187 ? -64.115 9.211 33.472 1.00 22.04 187 ASP F N 1
ATOM 12851 C CA . ASP F 1 187 ? -64.405 9.920 34.714 1.00 21.81 187 ASP F CA 1
ATOM 12852 C C . ASP F 1 187 ? -65.893 10.245 34.654 1.00 21.70 187 ASP F C 1
ATOM 12853 O O . ASP F 1 187 ? -66.310 11.082 33.859 1.00 21.48 187 ASP F O 1
ATOM 12858 N N . PRO F 1 188 ? -66.719 9.577 35.483 1.00 21.66 188 PRO F N 1
ATOM 12859 C CA . PRO F 1 188 ? -68.160 9.847 35.459 1.00 21.43 188 PRO F CA 1
ATOM 12860 C C . PRO F 1 188 ? -68.527 11.280 35.825 1.00 21.26 188 PRO F C 1
ATOM 12861 O O . PRO F 1 188 ? -69.460 11.855 35.265 1.00 21.63 188 PRO F O 1
ATOM 12865 N N . GLU F 1 189 ? -67.780 11.856 36.756 1.00 20.46 189 GLU F N 1
ATOM 12866 C CA . GLU F 1 189 ? -68.023 13.224 37.188 1.00 21.40 189 GLU F CA 1
ATOM 12867 C C . GLU F 1 189 ? -67.772 14.176 36.013 1.00 21.91 189 GLU F C 1
ATOM 12868 O O . GLU F 1 189 ? -68.530 15.125 35.793 1.00 21.77 189 GLU F O 1
ATOM 12874 N N . ALA F 1 190 ? -66.718 13.905 35.246 1.00 21.41 190 ALA F N 1
ATOM 12875 C CA . ALA F 1 190 ? -66.376 14.744 34.097 1.00 20.95 190 ALA F CA 1
ATOM 12876 C C . ALA F 1 190 ? -67.384 14.592 32.957 1.00 19.32 190 ALA F C 1
ATOM 12877 O O . ALA F 1 190 ? -67.782 15.576 32.335 1.00 20.69 190 ALA F O 1
ATOM 12879 N N . VAL F 1 191 ? -67.791 13.361 32.672 1.00 19.24 191 VAL F N 1
ATOM 12880 C CA . VAL F 1 191 ? -68.761 13.129 31.611 1.00 22.35 191 VAL F CA 1
ATOM 12881 C C . VAL F 1 191 ? -70.050 13.865 31.946 1.00 23.10 191 VAL F C 1
ATOM 12882 O O . VAL F 1 191 ? -70.621 14.555 31.100 1.00 22.88 191 VAL F O 1
ATOM 12886 N N . ALA F 1 192 ? -70.494 13.730 33.192 1.00 23.48 192 ALA F N 1
ATOM 12887 C CA . ALA F 1 192 ? -71.717 14.383 33.644 1.00 24.30 192 ALA F CA 1
ATOM 12888 C C . ALA F 1 192 ? -71.615 15.904 33.574 1.00 23.67 192 ALA F C 1
ATOM 12889 O O . ALA F 1 192 ? -72.557 16.571 33.155 1.00 24.58 192 ALA F O 1
ATOM 12891 N N . ALA F 1 193 ? -70.475 16.449 33.988 1.00 23.44 193 ALA F N 1
ATOM 12892 C CA . ALA F 1 193 ? -70.271 17.893 33.975 1.00 23.98 193 ALA F CA 1
ATOM 12893 C C . ALA F 1 193 ? -70.203 18.433 32.551 1.00 23.95 193 ALA F C 1
ATOM 12894 O O . ALA F 1 193 ? -70.622 19.561 32.287 1.00 25.22 193 ALA F O 1
ATOM 12896 N N . ALA F 1 194 ? -69.669 17.622 31.641 1.00 24.39 194 ALA F N 1
ATOM 12897 C CA . ALA F 1 194 ? -69.545 18.006 30.242 1.00 25.33 194 ALA F CA 1
ATOM 12898 C C . ALA F 1 194 ? -70.926 18.064 29.597 1.00 26.30 194 ALA F C 1
ATOM 12899 O O . ALA F 1 194 ? -71.256 19.028 28.904 1.00 25.61 194 ALA F O 1
ATOM 12901 N N . ARG F 1 195 ? -71.728 17.028 29.820 1.00 28.03 195 ARG F N 1
ATOM 12902 C CA . ARG F 1 195 ? -73.067 16.986 29.253 1.00 29.75 195 ARG F CA 1
ATOM 12903 C C . ARG F 1 195 ? -73.927 18.052 29.920 1.00 30.21 195 ARG F C 1
ATOM 12904 O O . ARG F 1 195 ? -74.796 18.650 29.287 1.00 30.79 195 ARG F O 1
ATOM 12912 N N . ALA F 1 196 ? -73.675 18.292 31.201 1.00 30.37 196 ALA F N 1
ATOM 12913 C CA . ALA F 1 196 ? -74.421 19.297 31.940 1.00 31.16 196 ALA F CA 1
ATOM 12914 C C . ALA F 1 196 ? -74.265 20.644 31.248 1.00 31.28 196 ALA F C 1
ATOM 12915 O O . ALA F 1 196 ? -75.168 21.478 31.277 1.00 32.59 196 ALA F O 1
ATOM 12917 N N . ARG F 1 197 ? -73.115 20.849 30.613 1.00 29.45 197 ARG F N 1
ATOM 12918 C CA . ARG F 1 197 ? -72.852 22.107 29.930 1.00 29.34 197 ARG F CA 1
ATOM 12919 C C . ARG F 1 197 ? -73.262 22.068 28.466 1.00 27.30 197 ARG F C 1
ATOM 12920 O O . ARG F 1 197 ? -73.092 23.050 27.745 1.00 27.69 197 ARG F O 1
ATOM 12928 N N . GLY F 1 198 ? -73.799 20.933 28.031 1.00 25.60 198 GLY F N 1
ATOM 12929 C CA . GLY F 1 198 ? -74.234 20.800 26.654 1.00 23.58 198 GLY F CA 1
ATOM 12930 C C . GLY F 1 198 ? -73.125 20.446 25.682 1.00 22.41 198 GLY F C 1
ATOM 12931 O O . GLY F 1 198 ? -73.311 20.554 24.469 1.00 21.77 198 GLY F O 1
ATOM 12932 N N . HIS F 1 199 ? -71.973 20.034 26.206 1.00 19.42 199 HIS F N 1
ATOM 12933 C CA . HIS F 1 199 ? -70.845 19.653 25.357 1.00 20.05 199 HIS F CA 1
ATOM 12934 C C . HIS F 1 199 ? -71.216 18.406 24.571 1.00 18.79 199 HIS F C 1
ATOM 12935 O O . HIS F 1 199 ? -71.914 17.523 25.073 1.00 18.11 199 HIS F O 1
ATOM 12942 N N . THR F 1 200 ? -70.742 18.327 23.337 1.00 19.21 200 THR F N 1
ATOM 12943 C CA . THR F 1 200 ? -71.036 17.187 22.488 1.00 19.94 200 THR F CA 1
ATOM 12944 C C . THR F 1 200 ? -69.907 16.160 22.563 1.00 21.33 200 THR F C 1
ATOM 12945 O O . THR F 1 200 ? -68.756 16.472 22.252 1.00 21.66 200 THR F O 1
ATOM 12949 N N . ILE F 1 201 ? -70.244 14.947 22.991 1.00 19.87 201 ILE F N 1
ATOM 12950 C CA . ILE F 1 201 ? -69.277 13.860 23.094 1.00 20.97 201 ILE F CA 1
ATOM 12951 C C . ILE F 1 201 ? -69.525 12.867 21.965 1.00 21.53 201 ILE F C 1
ATOM 12952 O O . ILE F 1 201 ? -70.594 12.253 21.879 1.00 21.57 201 ILE F O 1
ATOM 12957 N N . ILE F 1 202 ? -68.528 12.712 21.101 1.00 19.53 202 ILE F N 1
ATOM 12958 C CA . ILE F 1 202 ? -68.629 11.817 19.958 1.00 20.79 202 ILE F CA 1
ATOM 12959 C C . ILE F 1 202 ? -67.598 10.706 20.047 1.00 21.44 202 ILE F C 1
ATOM 12960 O O . ILE F 1 202 ? -66.430 10.897 19.701 1.00 23.56 202 ILE F O 1
ATOM 12965 N N . PRO F 1 203 ? -68.016 9.526 20.525 1.00 23.01 203 PRO F N 1
ATOM 12966 C CA . PRO F 1 203 ? -67.128 8.371 20.663 1.00 22.83 203 PRO F CA 1
ATOM 12967 C C . PRO F 1 203 ? -66.586 7.923 19.314 1.00 23.26 203 PRO F C 1
ATOM 12968 O O . PRO F 1 203 ? -67.192 8.181 18.273 1.00 21.69 203 PRO F O 1
ATOM 12972 N N . MET F 1 204 ? -65.445 7.244 19.336 1.00 23.66 204 MET F N 1
ATOM 12973 C CA . MET F 1 204 ? -64.839 6.753 18.109 1.00 24.60 204 MET F CA 1
ATOM 12974 C C . MET F 1 204 ? -65.818 5.825 17.388 1.00 26.29 204 MET F C 1
ATOM 12975 O O . MET F 1 204 ? -65.871 5.801 16.159 1.00 26.47 204 MET F O 1
ATOM 12980 N N . ASP F 1 205 ? -66.597 5.065 18.150 1.00 28.76 205 ASP F N 1
ATOM 12981 C CA . ASP F 1 205 ? -67.567 4.156 17.546 1.00 33.47 205 ASP F CA 1
ATOM 12982 C C . ASP F 1 205 ? -68.445 4.887 16.531 1.00 33.40 205 ASP F C 1
ATOM 12983 O O . ASP F 1 205 ? -68.725 4.363 15.451 1.00 34.58 205 ASP F O 1
ATOM 12988 N N . ASP F 1 206 ? -68.873 6.094 16.889 1.00 33.70 206 ASP F N 1
ATOM 12989 C CA . ASP F 1 206 ? -69.714 6.923 16.023 1.00 34.87 206 ASP F CA 1
ATOM 12990 C C . ASP F 1 206 ? -68.997 7.263 14.718 1.00 34.06 206 ASP F C 1
ATOM 12991 O O . ASP F 1 206 ? -69.602 7.260 13.646 1.00 34.58 206 ASP F O 1
ATOM 12996 N N . VAL F 1 207 ? -67.707 7.567 14.817 1.00 31.46 207 VAL F N 1
ATOM 12997 C CA . VAL F 1 207 ? -66.918 7.906 13.641 1.00 30.18 207 VAL F CA 1
ATOM 12998 C C . VAL F 1 207 ? -66.815 6.694 12.726 1.00 30.17 207 VAL F C 1
ATOM 12999 O O . VAL F 1 207 ? -66.989 6.798 11.511 1.00 29.75 207 VAL F O 1
ATOM 13003 N N . THR F 1 208 ? -66.535 5.541 13.320 1.00 29.04 208 THR F N 1
ATOM 13004 C CA . THR F 1 208 ? -66.408 4.304 12.566 1.00 29.81 208 THR F CA 1
ATOM 13005 C C . THR F 1 208 ? -67.735 3.936 11.911 1.00 31.67 208 THR F C 1
ATOM 13006 O O . THR F 1 208 ? -67.776 3.522 10.750 1.00 31.26 208 THR F O 1
ATOM 13010 N N . ALA F 1 209 ? -68.818 4.101 12.663 1.00 32.89 209 ALA F N 1
ATOM 13011 C CA . ALA F 1 209 ? -70.153 3.773 12.181 1.00 33.65 209 ALA F CA 1
ATOM 13012 C C . ALA F 1 209 ? -70.668 4.701 11.086 1.00 33.64 209 ALA F C 1
ATOM 13013 O O . ALA F 1 209 ? -71.154 4.238 10.055 1.00 33.90 209 ALA F O 1
ATOM 13015 N N . ASP F 1 210 ? -70.564 6.008 11.313 1.00 33.36 210 ASP F N 1
ATOM 13016 C CA . ASP F 1 210 ? -71.050 6.991 10.350 1.00 32.78 210 ASP F CA 1
ATOM 13017 C C . ASP F 1 210 ? -70.257 8.297 10.422 1.00 31.16 210 ASP F C 1
ATOM 13018 O O . ASP F 1 210 ? -70.636 9.237 11.121 1.00 31.70 210 ASP F O 1
ATOM 13023 N N . LEU F 1 211 ? -69.149 8.342 9.690 1.00 30.27 211 LEU F N 1
ATOM 13024 C CA . LEU F 1 211 ? -68.297 9.523 9.660 1.00 28.54 211 LEU F CA 1
ATOM 13025 C C . LEU F 1 211 ? -69.056 10.725 9.119 1.00 26.25 211 LEU F C 1
ATOM 13026 O O . LEU F 1 211 ? -68.850 11.848 9.573 1.00 23.40 211 LEU F O 1
ATOM 13031 N N . ALA F 1 212 ? -69.926 10.489 8.140 1.00 25.41 212 ALA F N 1
ATOM 13032 C CA . ALA F 1 212 ? -70.716 11.570 7.557 1.00 25.29 212 ALA F CA 1
ATOM 13033 C C . ALA F 1 212 ? -71.538 12.246 8.653 1.00 25.51 212 ALA F C 1
ATOM 13034 O O . ALA F 1 212 ? -71.643 13.473 8.698 1.00 25.98 212 ALA F O 1
ATOM 13036 N N . GLY F 1 213 ? -72.108 11.435 9.540 1.00 25.98 213 GLY F N 1
ATOM 13037 C CA . GLY F 1 213 ? -72.908 11.965 10.631 1.00 25.42 213 GLY F CA 1
ATOM 13038 C C . GLY F 1 213 ? -72.094 12.803 11.601 1.00 25.25 213 GLY F C 1
ATOM 13039 O O . GLY F 1 213 ? -72.565 13.820 12.102 1.00 26.18 213 GLY F O 1
ATOM 13040 N N . VAL F 1 214 ? -70.864 12.377 11.871 1.00 25.09 214 VAL F N 1
ATOM 13041 C CA . VAL F 1 214 ? -70.004 13.119 12.778 1.00 23.06 214 VAL F CA 1
ATOM 13042 C C . VAL F 1 214 ? -69.721 14.510 12.211 1.00 23.07 214 VAL F C 1
ATOM 13043 O O . VAL F 1 214 ? -69.812 15.505 12.927 1.00 21.91 214 VAL F O 1
ATOM 13047 N N . LEU F 1 215 ? -69.387 14.584 10.924 1.00 23.60 215 LEU F N 1
ATOM 13048 C CA . LEU F 1 215 ? -69.110 15.874 10.302 1.00 25.84 215 LEU F CA 1
ATOM 13049 C C . LEU F 1 215 ? -70.350 16.759 10.413 1.00 28.59 215 LEU F C 1
ATOM 13050 O O . LEU F 1 215 ? -70.252 17.976 10.567 1.00 28.35 215 LEU F O 1
ATOM 13055 N N . ALA F 1 216 ? -71.516 16.130 10.343 1.00 31.49 216 ALA F N 1
ATOM 13056 C CA . ALA F 1 216 ? -72.780 16.847 10.438 1.00 33.94 216 ALA F CA 1
ATOM 13057 C C . ALA F 1 216 ? -72.950 17.444 11.830 1.00 35.61 216 ALA F C 1
ATOM 13058 O O . ALA F 1 216 ? -73.624 18.459 11.999 1.00 37.61 216 ALA F O 1
ATOM 13060 N N . GLN F 1 217 ? -72.328 16.815 12.822 1.00 36.79 217 GLN F N 1
ATOM 13061 C CA . GLN F 1 217 ? -72.423 17.284 14.200 1.00 37.10 217 GLN F CA 1
ATOM 13062 C C . GLN F 1 217 ? -71.402 18.361 14.568 1.00 35.10 217 GLN F C 1
ATOM 13063 O O . GLN F 1 217 ? -71.401 18.858 15.693 1.00 35.04 217 GLN F O 1
ATOM 13069 N N . LEU F 1 218 ? -70.536 18.727 13.625 1.00 32.19 218 LEU F N 1
ATOM 13070 C CA . LEU F 1 218 ? -69.534 19.757 13.885 1.00 29.82 218 LEU F CA 1
ATOM 13071 C C . LEU F 1 218 ? -70.185 21.140 13.859 1.00 30.04 218 LEU F C 1
ATOM 13072 O O . LEU F 1 218 ? -71.238 21.326 13.249 1.00 29.53 218 LEU F O 1
ATOM 13077 N N . PRO F 1 219 ? -69.569 22.131 14.521 1.00 31.00 219 PRO F N 1
ATOM 13078 C CA . PRO F 1 219 ? -70.127 23.487 14.547 1.00 33.57 219 PRO F CA 1
ATOM 13079 C C . PRO F 1 219 ? -70.146 24.162 13.175 1.00 35.49 219 PRO F C 1
ATOM 13080 O O . PRO F 1 219 ? -69.343 23.840 12.303 1.00 36.16 219 PRO F O 1
ATOM 13084 N N . ARG F 1 220 ? -71.077 25.093 12.992 1.00 38.07 220 ARG F N 1
ATOM 13085 C CA . ARG F 1 220 ? -71.191 25.826 11.735 1.00 41.97 220 ARG F CA 1
ATOM 13086 C C . ARG F 1 220 ? -71.261 27.327 11.990 1.00 39.11 220 ARG F C 1
ATOM 13087 O O . ARG F 1 220 ? -72.086 27.798 12.775 1.00 40.03 220 ARG F O 1
ATOM 13095 N N . GLY F 1 221 ? -70.384 28.073 11.327 1.00 36.73 221 GLY F N 1
ATOM 13096 C CA . GLY F 1 221 ? -70.363 29.516 11.481 1.00 33.33 221 GLY F CA 1
ATOM 13097 C C . GLY F 1 221 ? -70.017 30.007 12.874 1.00 30.60 221 GLY F C 1
ATOM 13098 O O . GLY F 1 221 ? -70.574 30.997 13.345 1.00 29.72 221 GLY F O 1
ATOM 13099 N N . GLN F 1 222 ? -69.082 29.330 13.532 1.00 27.34 222 GLN F N 1
ATOM 13100 C CA . GLN F 1 222 ? -68.677 29.711 14.881 1.00 25.28 222 GLN F CA 1
ATOM 13101 C C . GLN F 1 222 ? -67.187 30.022 14.955 1.00 22.67 222 GLN F C 1
ATOM 13102 O O . GLN F 1 222 ? -66.436 29.725 14.029 1.00 23.22 222 GLN F O 1
ATOM 13108 N N . ASN F 1 223 ? -66.768 30.641 16.054 1.00 20.21 223 ASN F N 1
ATOM 13109 C CA . ASN F 1 223 ? -65.354 30.919 16.266 1.00 19.92 223 ASN F CA 1
ATOM 13110 C C . ASN F 1 223 ? -64.855 29.607 16.865 1.00 18.32 223 ASN F C 1
ATOM 13111 O O . ASN F 1 223 ? -65.280 29.220 17.955 1.00 17.86 223 ASN F O 1
ATOM 13116 N N . VAL F 1 224 ? -63.973 28.920 16.147 1.00 17.97 224 VAL F N 1
ATOM 13117 C CA . VAL F 1 224 ? -63.469 27.624 16.600 1.00 17.57 224 VAL F CA 1
ATOM 13118 C C . VAL F 1 224 ? -61.966 27.535 16.856 1.00 17.01 224 VAL F C 1
ATOM 13119 O O . VAL F 1 224 ? -61.153 28.021 16.072 1.00 16.86 224 VAL F O 1
ATOM 13123 N N . TYR F 1 225 ? -61.618 26.916 17.980 1.00 16.92 225 TYR F N 1
ATOM 13124 C CA . TYR F 1 225 ? -60.225 26.679 18.358 1.00 15.87 225 TYR F CA 1
ATOM 13125 C C . TYR F 1 225 ? -60.086 25.168 18.243 1.00 14.60 225 TYR F C 1
ATOM 13126 O O . TYR F 1 225 ? -60.889 24.431 18.808 1.00 14.53 225 TYR F O 1
ATOM 13135 N N . PHE F 1 226 ? -59.088 24.712 17.492 1.00 14.17 226 PHE F N 1
ATOM 13136 C CA . PHE F 1 226 ? -58.845 23.287 17.304 1.00 14.10 226 PHE F CA 1
ATOM 13137 C C . PHE F 1 226 ? -57.829 22.787 18.328 1.00 13.78 226 PHE F C 1
ATOM 13138 O O . PHE F 1 226 ? -56.801 23.424 18.543 1.00 13.49 226 PHE F O 1
ATOM 13146 N N . SER F 1 227 ? -58.128 21.664 18.971 1.00 13.70 227 SER F N 1
ATOM 13147 C CA . SER F 1 227 ? -57.180 21.062 19.909 1.00 13.63 227 SER F CA 1
ATOM 13148 C C . SER F 1 227 ? -57.014 19.636 19.434 1.00 12.83 227 SER F C 1
ATOM 13149 O O . SER F 1 227 ? -57.962 18.842 19.471 1.00 13.29 227 SER F O 1
ATOM 13152 N N . VAL F 1 228 ? -55.814 19.302 18.974 1.00 11.86 228 VAL F N 1
ATOM 13153 C CA . VAL F 1 228 ? -55.559 17.960 18.483 1.00 11.20 228 VAL F CA 1
ATOM 13154 C C . VAL F 1 228 ? -54.606 17.191 19.387 1.00 12.48 228 VAL F C 1
ATOM 13155 O O . VAL F 1 228 ? -53.422 17.518 19.458 1.00 13.92 228 VAL F O 1
ATOM 13159 N N . ASP F 1 229 ? -55.133 16.184 20.078 1.00 11.55 229 ASP F N 1
ATOM 13160 C CA . ASP F 1 229 ? -54.324 15.322 20.942 1.00 10.87 229 ASP F CA 1
ATOM 13161 C C . ASP F 1 229 ? -53.971 14.195 19.984 1.00 10.44 229 ASP F C 1
ATOM 13162 O O . ASP F 1 229 ? -54.864 13.538 19.441 1.00 10.02 229 ASP F O 1
ATOM 13167 N N . VAL F 1 230 ? -52.683 13.958 19.755 1.00 10.29 230 VAL F N 1
ATOM 13168 C CA . VAL F 1 230 ? -52.311 12.915 18.818 1.00 9.13 230 VAL F CA 1
ATOM 13169 C C . VAL F 1 230 ? -52.841 11.538 19.209 1.00 10.16 230 VAL F C 1
ATOM 13170 O O . VAL F 1 230 ? -52.944 10.657 18.351 1.00 12.33 230 VAL F O 1
ATOM 13174 N N . ASP F 1 231 ? -53.210 11.340 20.478 1.00 12.43 231 ASP F N 1
ATOM 13175 C CA . ASP F 1 231 ? -53.708 10.018 20.863 1.00 11.25 231 ASP F CA 1
ATOM 13176 C C . ASP F 1 231 ? -55.132 9.765 20.372 1.00 12.96 231 ASP F C 1
ATOM 13177 O O . ASP F 1 231 ? -55.679 8.684 20.550 1.00 10.59 231 ASP F O 1
ATOM 13182 N N . GLY F 1 232 ? -55.715 10.770 19.724 1.00 12.10 232 GLY F N 1
ATOM 13183 C CA . GLY F 1 232 ? -57.039 10.590 19.161 1.00 11.89 232 GLY F CA 1
ATOM 13184 C C . GLY F 1 232 ? -56.868 9.659 17.972 1.00 11.23 232 GLY F C 1
ATOM 13185 O O . GLY F 1 232 ? -57.795 8.952 17.574 1.00 11.41 232 GLY F O 1
ATOM 13186 N N . PHE F 1 233 ? -55.668 9.652 17.396 1.00 12.47 233 PHE F N 1
ATOM 13187 C CA . PHE F 1 233 ? -55.385 8.785 16.255 1.00 9.53 233 PHE F CA 1
ATOM 13188 C C . PHE F 1 233 ? -55.033 7.374 16.708 1.00 9.32 233 PHE F C 1
ATOM 13189 O O . PHE F 1 233 ? -54.577 7.156 17.830 1.00 10.08 233 PHE F O 1
ATOM 13197 N N . ASP F 1 234 ? -55.251 6.414 15.822 1.00 9.19 234 ASP F N 1
ATOM 13198 C CA . ASP F 1 234 ? -54.943 5.024 16.121 1.00 11.74 234 ASP F CA 1
ATOM 13199 C C . ASP F 1 234 ? -53.443 4.909 16.420 1.00 12.27 234 ASP F C 1
ATOM 13200 O O . ASP F 1 234 ? -52.617 5.510 15.731 1.00 11.93 234 ASP F O 1
ATOM 13205 N N . PRO F 1 235 ? -53.076 4.146 17.461 1.00 12.46 235 PRO F N 1
ATOM 13206 C CA . PRO F 1 235 ? -51.670 3.962 17.844 1.00 12.57 235 PRO F CA 1
ATOM 13207 C C . PRO F 1 235 ? -50.841 3.319 16.736 1.00 12.21 235 PRO F C 1
ATOM 13208 O O . PRO F 1 235 ? -49.619 3.440 16.726 1.00 12.88 235 PRO F O 1
ATOM 13212 N N . ALA F 1 236 ? -51.496 2.613 15.818 1.00 11.25 236 ALA F N 1
ATOM 13213 C CA . ALA F 1 236 ? -50.772 1.983 14.716 1.00 10.94 236 ALA F CA 1
ATOM 13214 C C . ALA F 1 236 ? -50.265 3.084 13.785 1.00 11.68 236 ALA F C 1
ATOM 13215 O O . ALA F 1 236 ? -49.187 2.982 13.196 1.00 11.35 236 ALA F O 1
ATOM 13217 N N . VAL F 1 237 ? -51.053 4.145 13.673 1.00 10.71 237 VAL F N 1
ATOM 13218 C CA . VAL F 1 237 ? -50.704 5.271 12.821 1.00 12.24 237 VAL F CA 1
ATOM 13219 C C . VAL F 1 237 ? -49.751 6.225 13.538 1.00 11.78 237 VAL F C 1
ATOM 13220 O O . VAL F 1 237 ? -48.708 6.585 12.994 1.00 14.15 237 VAL F O 1
ATOM 13224 N N . ILE F 1 238 ? -50.112 6.620 14.757 1.00 10.94 238 ILE F N 1
ATOM 13225 C CA . ILE F 1 238 ? -49.301 7.532 15.567 1.00 10.25 238 ILE F CA 1
ATOM 13226 C C . ILE F 1 238 ? -48.998 6.893 16.930 1.00 8.92 238 ILE F C 1
ATOM 13227 O O . ILE F 1 238 ? -49.641 7.203 17.937 1.00 9.26 238 ILE F O 1
ATOM 13232 N N . PRO F 1 239 ? -48.001 5.999 16.981 1.00 9.84 239 PRO F N 1
ATOM 13233 C CA . PRO F 1 239 ? -47.639 5.329 18.237 1.00 9.90 239 PRO F CA 1
ATOM 13234 C C . PRO F 1 239 ? -46.913 6.210 19.248 1.00 9.93 239 PRO F C 1
ATOM 13235 O O . PRO F 1 239 ? -46.837 5.871 20.424 1.00 11.09 239 PRO F O 1
ATOM 13239 N N . GLY F 1 240 ? -46.368 7.331 18.782 1.00 8.88 240 GLY F N 1
ATOM 13240 C CA . GLY F 1 240 ? -45.626 8.221 19.656 1.00 7.67 240 GLY F CA 1
ATOM 13241 C C . GLY F 1 240 ? -46.459 9.123 20.545 1.00 8.83 240 GLY F C 1
ATOM 13242 O O . GLY F 1 240 ? -46.654 10.310 20.250 1.00 9.61 240 GLY F O 1
ATOM 13243 N N . THR F 1 241 ? -46.947 8.559 21.641 1.00 8.80 241 THR F N 1
ATOM 13244 C CA . THR F 1 241 ? -47.751 9.297 22.599 1.00 10.63 241 THR F CA 1
ATOM 13245 C C . THR F 1 241 ? -47.752 8.508 23.907 1.00 10.09 241 THR F C 1
ATOM 13246 O O . THR F 1 241 ? -47.567 7.288 23.903 1.00 10.85 241 THR F O 1
ATOM 13250 N N . SER F 1 242 ? -47.956 9.202 25.021 1.00 11.33 242 SER F N 1
ATOM 13251 C CA . SER F 1 242 ? -47.938 8.579 26.345 1.00 11.69 242 SER F CA 1
ATOM 13252 C C . SER F 1 242 ? -48.903 7.434 26.615 1.00 12.26 242 SER F C 1
ATOM 13253 O O . SER F 1 242 ? -48.488 6.342 27.006 1.00 9.91 242 SER F O 1
ATOM 13256 N N . SER F 1 243 ? -50.191 7.698 26.430 1.00 12.38 243 SER F N 1
ATOM 13257 C CA . SER F 1 243 ? -51.223 6.715 26.720 1.00 15.16 243 SER F CA 1
ATOM 13258 C C . SER F 1 243 ? -52.125 6.356 25.543 1.00 15.57 243 SER F C 1
ATOM 13259 O O . SER F 1 243 ? -53.261 6.831 25.446 1.00 17.04 243 SER F O 1
ATOM 13262 N N . PRO F 1 244 ? -51.635 5.488 24.648 1.00 13.47 244 PRO F N 1
ATOM 13263 C CA . PRO F 1 244 ? -52.363 5.037 23.461 1.00 13.97 244 PRO F CA 1
ATOM 13264 C C . PRO F 1 244 ? -53.598 4.200 23.767 1.00 14.39 244 PRO F C 1
ATOM 13265 O O . PRO F 1 244 ? -53.625 3.421 24.725 1.00 13.90 244 PRO F O 1
ATOM 13269 N N . GLU F 1 245 ? -54.613 4.374 22.931 1.00 11.85 245 GLU F N 1
ATOM 13270 C CA . GLU F 1 245 ? -55.868 3.652 23.050 1.00 14.78 245 GLU F CA 1
ATOM 13271 C C . GLU F 1 245 ? -56.120 3.027 21.680 1.00 12.68 245 GLU F C 1
ATOM 13272 O O . GLU F 1 245 ? -56.112 3.714 20.659 1.00 14.26 245 GLU F O 1
ATOM 13278 N N . PRO F 1 246 ? -56.345 1.711 21.633 1.00 13.29 246 PRO F N 1
ATOM 13279 C CA . PRO F 1 246 ? -56.584 1.054 20.348 1.00 13.20 246 PRO F CA 1
ATOM 13280 C C . PRO F 1 246 ? -57.817 1.536 19.589 1.00 13.84 246 PRO F C 1
ATOM 13281 O O . PRO F 1 246 ? -58.721 2.149 20.166 1.00 13.78 246 PRO F O 1
ATOM 13285 N N . ASP F 1 247 ? -57.836 1.247 18.289 1.00 14.48 247 ASP F N 1
ATOM 13286 C CA . ASP F 1 247 ? -58.954 1.597 17.415 1.00 15.99 247 ASP F CA 1
ATOM 13287 C C . ASP F 1 247 ? -59.299 3.077 17.407 1.00 15.32 247 ASP F C 1
ATOM 13288 O O . ASP F 1 247 ? -60.395 3.477 17.801 1.00 15.10 247 ASP F O 1
ATOM 13293 N N . GLY F 1 248 ? -58.350 3.883 16.951 1.00 14.05 248 GLY F N 1
ATOM 13294 C CA . GLY F 1 248 ? -58.559 5.312 16.893 1.00 12.13 248 GLY F CA 1
ATOM 13295 C C . GLY F 1 248 ? -58.735 5.809 15.475 1.00 11.20 248 GLY F C 1
ATOM 13296 O O . GLY F 1 248 ? -58.974 5.030 14.552 1.00 13.14 248 GLY F O 1
ATOM 13297 N N . LEU F 1 249 ? -58.606 7.118 15.304 1.00 12.62 249 LEU F N 1
ATOM 13298 C CA . LEU F 1 249 ? -58.777 7.741 14.003 1.00 12.54 249 LEU F CA 1
ATOM 13299 C C . LEU F 1 249 ? -57.637 7.420 13.047 1.00 13.37 249 LEU F C 1
ATOM 13300 O O . LEU F 1 249 ? -56.488 7.284 13.463 1.00 11.75 249 LEU F O 1
ATOM 13305 N N . THR F 1 250 ? -57.964 7.275 11.768 1.00 13.58 250 THR F N 1
ATOM 13306 C CA . THR F 1 250 ? -56.936 7.070 10.769 1.00 12.67 250 THR F CA 1
ATOM 13307 C C . THR F 1 250 ? -56.531 8.520 10.503 1.00 12.63 250 THR F C 1
ATOM 13308 O O . THR F 1 250 ? -57.235 9.448 10.914 1.00 10.38 250 THR F O 1
ATOM 13312 N N . TYR F 1 251 ? -55.396 8.731 9.853 1.00 10.73 251 TYR F N 1
ATOM 13313 C CA . TYR F 1 251 ? -54.980 10.093 9.551 1.00 12.12 251 TYR F CA 1
ATOM 13314 C C . TYR F 1 251 ? -56.101 10.739 8.734 1.00 12.75 251 TYR F C 1
ATOM 13315 O O . TYR F 1 251 ? -56.513 11.870 9.007 1.00 13.97 251 TYR F O 1
ATOM 13324 N N . ALA F 1 252 ? -56.599 10.000 7.745 1.00 12.34 252 ALA F N 1
ATOM 13325 C CA . ALA F 1 252 ? -57.654 10.499 6.859 1.00 14.57 252 ALA F CA 1
ATOM 13326 C C . ALA F 1 252 ? -58.915 10.933 7.595 1.00 13.81 252 ALA F C 1
ATOM 13327 O O . ALA F 1 252 ? -59.499 11.968 7.273 1.00 12.22 252 ALA F O 1
ATOM 13329 N N . GLN F 1 253 ? -59.342 10.144 8.574 1.00 12.79 253 GLN F N 1
ATOM 13330 C CA . GLN F 1 253 ? -60.540 10.484 9.331 1.00 13.65 253 GLN F CA 1
ATOM 13331 C C . GLN F 1 253 ? -60.347 11.754 10.140 1.00 14.82 253 GLN F C 1
ATOM 13332 O O . GLN F 1 253 ? -61.183 12.657 10.103 1.00 15.68 253 GLN F O 1
ATOM 13338 N N . GLY F 1 254 ? -59.244 11.818 10.880 1.00 13.88 254 GLY F N 1
ATOM 13339 C CA . GLY F 1 254 ? -58.962 12.992 11.679 1.00 12.92 254 GLY F CA 1
ATOM 13340 C C . GLY F 1 254 ? -58.887 14.232 10.809 1.00 12.40 254 GLY F C 1
ATOM 13341 O O . GLY F 1 254 ? -59.401 15.285 11.179 1.00 14.04 254 GLY F O 1
ATOM 13342 N N . MET F 1 255 ? -58.259 14.103 9.645 1.00 12.85 255 MET F N 1
ATOM 13343 C CA . MET F 1 255 ? -58.124 15.229 8.732 1.00 13.37 255 MET F CA 1
ATOM 13344 C C . MET F 1 255 ? -59.483 15.651 8.175 1.00 13.41 255 MET F C 1
ATOM 13345 O O . MET F 1 255 ? -59.776 16.846 8.089 1.00 15.61 255 MET F O 1
ATOM 13350 N N . LYS F 1 256 ? -60.311 14.680 7.794 1.00 14.55 256 LYS F N 1
ATOM 13351 C CA . LYS F 1 256 ? -61.637 15.000 7.261 1.00 16.46 256 LYS F CA 1
ATOM 13352 C C . LYS F 1 256 ? -62.435 15.838 8.255 1.00 14.71 256 LYS F C 1
ATOM 13353 O O . LYS F 1 256 ? -63.165 16.749 7.872 1.00 16.78 256 LYS F O 1
ATOM 13359 N N . ILE F 1 257 ? -62.308 15.507 9.534 1.00 14.25 257 ILE F N 1
ATOM 13360 C CA . ILE F 1 257 ? -63.009 16.223 10.586 1.00 14.66 257 ILE F CA 1
ATOM 13361 C C . ILE F 1 257 ? -62.487 17.655 10.664 1.00 15.71 257 ILE F C 1
ATOM 13362 O O . ILE F 1 257 ? -63.264 18.614 10.700 1.00 15.69 257 ILE F O 1
ATOM 13367 N N . LEU F 1 258 ? -61.167 17.804 10.675 1.00 13.71 258 LEU F N 1
ATOM 13368 C CA . LEU F 1 258 ? -60.574 19.130 10.739 1.00 14.47 258 LEU F CA 1
ATOM 13369 C C . LEU F 1 258 ? -60.919 19.940 9.485 1.00 15.11 258 LEU F C 1
ATOM 13370 O O . LEU F 1 258 ? -61.299 21.115 9.579 1.00 15.36 258 LEU F O 1
ATOM 13375 N N . ALA F 1 259 ? -60.808 19.307 8.320 1.00 14.11 259 ALA F N 1
ATOM 13376 C CA . ALA F 1 259 ? -61.107 19.979 7.051 1.00 14.28 259 ALA F CA 1
ATOM 13377 C C . ALA F 1 259 ? -62.540 20.515 7.030 1.00 17.28 259 ALA F C 1
ATOM 13378 O O . ALA F 1 259 ? -62.790 21.652 6.611 1.00 17.04 259 ALA F O 1
ATOM 13380 N N . ALA F 1 260 ? -63.478 19.694 7.487 1.00 17.38 260 ALA F N 1
ATOM 13381 C CA . ALA F 1 260 ? -64.882 20.089 7.509 1.00 19.73 260 ALA F CA 1
ATOM 13382 C C . ALA F 1 260 ? -65.088 21.304 8.403 1.00 21.14 260 ALA F C 1
ATOM 13383 O O . ALA F 1 260 ? -65.703 22.293 7.999 1.00 20.47 260 ALA F O 1
ATOM 13385 N N . ALA F 1 261 ? -64.564 21.236 9.621 1.00 22.40 261 ALA F N 1
ATOM 13386 C CA . ALA F 1 261 ? -64.713 22.339 10.558 1.00 23.50 261 ALA F CA 1
ATOM 13387 C C . ALA F 1 261 ? -64.046 23.609 10.037 1.00 25.11 261 ALA F C 1
ATOM 13388 O O . ALA F 1 261 ? -64.588 24.709 10.174 1.00 24.89 261 ALA F O 1
ATOM 13390 N N . ALA F 1 262 ? -62.876 23.456 9.427 1.00 25.41 262 ALA F N 1
ATOM 13391 C CA . ALA F 1 262 ? -62.137 24.601 8.904 1.00 27.51 262 ALA F CA 1
ATOM 13392 C C . ALA F 1 262 ? -62.858 25.278 7.741 1.00 28.30 262 ALA F C 1
ATOM 13393 O O . ALA F 1 262 ? -62.686 26.472 7.509 1.00 28.23 262 ALA F O 1
ATOM 13395 N N . ALA F 1 263 ? -63.670 24.515 7.020 1.00 29.02 263 ALA F N 1
ATOM 13396 C CA . ALA F 1 263 ? -64.389 25.052 5.876 1.00 31.07 263 ALA F CA 1
ATOM 13397 C C . ALA F 1 263 ? -65.656 25.817 6.245 1.00 32.06 263 ALA F C 1
ATOM 13398 O O . ALA F 1 263 ? -66.107 26.670 5.479 1.00 33.92 263 ALA F O 1
ATOM 13400 N N . ASN F 1 264 ? -66.224 25.531 7.413 1.00 32.49 264 ASN F N 1
ATOM 13401 C CA . ASN F 1 264 ? -67.461 26.191 7.824 1.00 33.01 264 ASN F CA 1
ATOM 13402 C C . ASN F 1 264 ? -67.384 27.039 9.094 1.00 31.41 264 ASN F C 1
ATOM 13403 O O . ASN F 1 264 ? -68.417 27.376 9.676 1.00 30.63 264 ASN F O 1
ATOM 13408 N N . ASN F 1 265 ? -66.178 27.394 9.523 1.00 28.39 265 ASN F N 1
ATOM 13409 C CA . ASN F 1 265 ? -66.026 28.192 10.735 1.00 26.18 265 ASN F CA 1
ATOM 13410 C C . ASN F 1 265 ? -64.825 29.117 10.662 1.00 25.68 265 ASN F C 1
ATOM 13411 O O . ASN F 1 265 ? -63.975 28.995 9.782 1.00 26.91 265 ASN F O 1
ATOM 13416 N N . THR F 1 266 ? -64.769 30.045 11.608 1.00 23.66 266 THR F N 1
ATOM 13417 C CA . THR F 1 266 ? -63.661 30.972 11.715 1.00 23.47 266 THR F CA 1
ATOM 13418 C C . THR F 1 266 ? -62.692 30.282 12.666 1.00 22.41 266 THR F C 1
ATOM 13419 O O . THR F 1 266 ? -63.006 30.088 13.836 1.00 21.62 266 THR F O 1
ATOM 13423 N N . VAL F 1 267 ? -61.527 29.892 12.160 1.00 21.90 267 VAL F N 1
ATOM 13424 C CA . VAL F 1 267 ? -60.539 29.212 12.993 1.00 20.27 267 VAL F CA 1
ATOM 13425 C C . VAL F 1 267 ? -59.645 30.232 13.685 1.00 18.80 267 VAL F C 1
ATOM 13426 O O . VAL F 1 267 ? -58.880 30.947 13.035 1.00 20.34 267 VAL F O 1
ATOM 13430 N N . VAL F 1 268 ? -59.739 30.290 15.010 1.00 15.34 268 VAL F N 1
ATOM 13431 C CA . VAL F 1 268 ? -58.967 31.247 15.789 1.00 15.93 268 VAL F CA 1
ATOM 13432 C C . VAL F 1 268 ? -57.617 30.715 16.256 1.00 14.46 268 VAL F C 1
ATOM 13433 O O . VAL F 1 268 ? -56.766 31.482 16.698 1.00 14.33 268 VAL F O 1
ATOM 13437 N N . GLY F 1 269 ? -57.422 29.406 16.150 1.00 14.17 269 GLY F N 1
ATOM 13438 C CA . GLY F 1 269 ? -56.161 28.831 16.579 1.00 13.74 269 GLY F CA 1
ATOM 13439 C C . GLY F 1 269 ? -56.204 27.321 16.621 1.00 13.37 269 GLY F C 1
ATOM 13440 O O . GLY F 1 269 ? -57.263 26.707 16.483 1.00 12.61 269 GLY F O 1
ATOM 13441 N N . LEU F 1 270 ? -55.041 26.709 16.808 1.00 11.70 270 LEU F N 1
ATOM 13442 C CA . LEU F 1 270 ? -54.967 25.263 16.867 1.00 11.99 270 LEU F CA 1
ATOM 13443 C C . LEU F 1 270 ? -53.788 24.833 17.721 1.00 11.81 270 LEU F C 1
ATOM 13444 O O . LEU F 1 270 ? -52.734 25.460 17.675 1.00 13.47 270 LEU F O 1
ATOM 13449 N N . ASP F 1 271 ? -53.978 23.797 18.534 1.00 12.56 271 ASP F N 1
ATOM 13450 C CA . ASP F 1 271 ? -52.858 23.275 19.298 1.00 11.02 271 ASP F CA 1
ATOM 13451 C C . ASP F 1 271 ? -52.707 21.814 18.908 1.00 10.44 271 ASP F C 1
ATOM 13452 O O . ASP F 1 271 ? -53.664 21.174 18.472 1.00 10.13 271 ASP F O 1
ATOM 13457 N N . LEU F 1 272 ? -51.477 21.317 18.990 1.00 11.13 272 LEU F N 1
ATOM 13458 C CA . LEU F 1 272 ? -51.153 19.934 18.636 1.00 10.24 272 LEU F CA 1
ATOM 13459 C C . LEU F 1 272 ? -50.391 19.460 19.864 1.00 9.90 272 LEU F C 1
ATOM 13460 O O . LEU F 1 272 ? -49.270 19.919 20.131 1.00 10.00 272 LEU F O 1
ATOM 13465 N N . VAL F 1 273 ? -51.006 18.554 20.620 1.00 8.73 273 VAL F N 1
ATOM 13466 C CA . VAL F 1 273 ? -50.410 18.097 21.868 1.00 9.75 273 VAL F CA 1
ATOM 13467 C C . VAL F 1 273 ? -50.232 16.590 22.044 1.00 7.46 273 VAL F C 1
ATOM 13468 O O . VAL F 1 273 ? -50.747 15.795 21.264 1.00 10.23 273 VAL F O 1
ATOM 13472 N N . GLU F 1 274 ? -49.466 16.236 23.076 1.00 8.79 274 GLU F N 1
ATOM 13473 C CA . GLU F 1 274 ? -49.188 14.850 23.456 1.00 9.68 274 GLU F CA 1
ATOM 13474 C C . GLU F 1 274 ? -48.317 13.994 22.531 1.00 10.14 274 GLU F C 1
ATOM 13475 O O . GLU F 1 274 ? -48.222 12.777 22.712 1.00 8.05 274 GLU F O 1
ATOM 13481 N N . LEU F 1 275 ? -47.677 14.611 21.547 1.00 10.05 275 LEU F N 1
ATOM 13482 C CA . LEU F 1 275 ? -46.797 13.865 20.656 1.00 9.29 275 LEU F CA 1
ATOM 13483 C C . LEU F 1 275 ? -45.566 13.545 21.510 1.00 8.27 275 LEU F C 1
ATOM 13484 O O . LEU F 1 275 ? -45.072 14.410 22.236 1.00 9.25 275 LEU F O 1
ATOM 13489 N N . ALA F 1 276 ? -45.093 12.303 21.442 1.00 8.40 276 ALA F N 1
ATOM 13490 C CA . ALA F 1 276 ? -43.917 11.872 22.202 1.00 9.87 276 ALA F CA 1
ATOM 13491 C C . ALA F 1 276 ? -42.949 11.241 21.198 1.00 9.27 276 ALA F C 1
ATOM 13492 O O . ALA F 1 276 ? -42.981 10.037 20.970 1.00 11.03 276 ALA F O 1
ATOM 13494 N N . PRO F 1 277 ? -42.079 12.058 20.580 1.00 10.90 277 PRO F N 1
ATOM 13495 C CA . PRO F 1 277 ? -41.103 11.593 19.583 1.00 12.35 277 PRO F CA 1
ATOM 13496 C C . PRO F 1 277 ? -40.260 10.410 20.050 1.00 12.15 277 PRO F C 1
ATOM 13497 O O . PRO F 1 277 ? -39.950 9.500 19.268 1.00 11.91 277 PRO F O 1
ATOM 13501 N N . ASN F 1 278 ? -39.892 10.448 21.326 1.00 11.04 278 ASN F N 1
ATOM 13502 C CA . ASN F 1 278 ? -39.064 9.420 21.943 1.00 13.00 278 ASN F CA 1
ATOM 13503 C C . ASN F 1 278 ? -39.735 8.057 22.008 1.00 12.65 278 ASN F C 1
ATOM 13504 O O . ASN F 1 278 ? -39.063 7.038 22.201 1.00 13.77 278 ASN F O 1
ATOM 13509 N N . LEU F 1 279 ? -41.055 8.028 21.852 1.00 9.30 279 LEU F N 1
ATOM 13510 C CA . LEU F 1 279 ? -41.783 6.764 21.903 1.00 9.58 279 LEU F CA 1
ATOM 13511 C C . LEU F 1 279 ? -42.040 6.168 20.521 1.00 10.64 279 LEU F C 1
ATOM 13512 O O . LEU F 1 279 ? -42.679 5.126 20.402 1.00 12.81 279 LEU F O 1
ATOM 13517 N N . ASP F 1 280 ? -41.552 6.831 19.474 1.00 9.44 280 ASP F N 1
ATOM 13518 C CA . ASP F 1 280 ? -41.722 6.317 18.117 1.00 11.10 280 ASP F CA 1
ATOM 13519 C C . ASP F 1 280 ? -40.419 6.438 17.356 1.00 11.72 280 ASP F C 1
ATOM 13520 O O . ASP F 1 280 ? -40.197 7.424 16.660 1.00 10.05 280 ASP F O 1
ATOM 13525 N N . PRO F 1 281 ? -39.549 5.424 17.460 1.00 9.83 281 PRO F N 1
ATOM 13526 C CA . PRO F 1 281 ? -38.258 5.445 16.761 1.00 12.54 281 PRO F CA 1
ATOM 13527 C C . PRO F 1 281 ? -38.330 5.423 15.224 1.00 12.02 281 PRO F C 1
ATOM 13528 O O . PRO F 1 281 ? -37.312 5.611 14.556 1.00 13.03 281 PRO F O 1
ATOM 13532 N N . THR F 1 282 ? -39.514 5.196 14.657 1.00 9.71 282 THR F N 1
ATOM 13533 C CA . THR F 1 282 ? -39.638 5.194 13.201 1.00 9.56 282 THR F CA 1
ATOM 13534 C C . THR F 1 282 ? -39.802 6.621 12.702 1.00 9.58 282 THR F C 1
ATOM 13535 O O . THR F 1 282 ? -39.700 6.887 11.503 1.00 10.70 282 THR F O 1
ATOM 13539 N N . GLY F 1 283 ? -40.103 7.520 13.631 1.00 11.07 283 GLY F N 1
ATOM 13540 C CA . GLY F 1 283 ? -40.280 8.918 13.302 1.00 11.22 283 GLY F CA 1
ATOM 13541 C C . GLY F 1 283 ? -41.536 9.251 12.524 1.00 11.85 283 GLY F C 1
ATOM 13542 O O . GLY F 1 283 ? -41.747 10.413 12.186 1.00 10.61 283 GLY F O 1
ATOM 13543 N N . ARG F 1 284 ? -42.389 8.267 12.248 1.00 10.07 284 ARG F N 1
ATOM 13544 C CA . ARG F 1 284 ? -43.588 8.580 11.471 1.00 11.35 284 ARG F CA 1
ATOM 13545 C C . ARG F 1 284 ? -44.583 9.452 12.230 1.00 10.88 284 ARG F C 1
ATOM 13546 O O . ARG F 1 284 ? -45.344 10.200 11.613 1.00 9.78 284 ARG F O 1
ATOM 13554 N N . SER F 1 285 ? -44.574 9.369 13.558 1.00 9.59 285 SER F N 1
ATOM 13555 C CA . SER F 1 285 ? -45.501 10.167 14.360 1.00 8.83 285 SER F CA 1
ATOM 13556 C C . SER F 1 285 ? -45.349 11.665 14.142 1.00 9.42 285 SER F C 1
ATOM 13557 O O . SER F 1 285 ? -46.333 12.356 13.888 1.00 10.62 285 SER F O 1
ATOM 13560 N N . GLU F 1 286 ? -44.126 12.175 14.244 1.00 9.41 286 GLU F N 1
ATOM 13561 C CA . GLU F 1 286 ? -43.936 13.606 14.055 1.00 9.67 286 GLU F CA 1
ATOM 13562 C C . GLU F 1 286 ? -44.072 14.000 12.598 1.00 9.45 286 GLU F C 1
ATOM 13563 O O . GLU F 1 286 ? -44.508 15.105 12.307 1.00 10.27 286 GLU F O 1
ATOM 13569 N N . LEU F 1 287 ? -43.712 13.107 11.676 1.00 8.11 287 LEU F N 1
ATOM 13570 C CA . LEU F 1 287 ? -43.844 13.439 10.255 1.00 9.76 287 LEU F CA 1
ATOM 13571 C C . LEU F 1 287 ? -45.319 13.596 9.860 1.00 11.39 287 LEU F C 1
ATOM 13572 O O . LEU F 1 287 ? -45.692 14.570 9.199 1.00 12.05 287 LEU F O 1
ATOM 13577 N N . LEU F 1 288 ? -46.158 12.653 10.280 1.00 10.03 288 LEU F N 1
ATOM 13578 C CA . LEU F 1 288 ? -47.579 12.716 9.955 1.00 8.76 288 LEU F CA 1
ATOM 13579 C C . LEU F 1 288 ? -48.292 13.855 10.672 1.00 9.62 288 LEU F C 1
ATOM 13580 O O . LEU F 1 288 ? -49.172 14.498 10.101 1.00 9.85 288 LEU F O 1
ATOM 13585 N N . MET F 1 289 ? -47.908 14.120 11.915 1.00 9.05 289 MET F N 1
ATOM 13586 C CA . MET F 1 289 ? -48.563 15.185 12.655 1.00 10.27 289 MET F CA 1
ATOM 13587 C C . MET F 1 289 ? -48.164 16.569 12.165 1.00 11.60 289 MET F C 1
ATOM 13588 O O . MET F 1 289 ? -48.983 17.488 12.184 1.00 11.18 289 MET F O 1
ATOM 13593 N N . ALA F 1 290 ? -46.922 16.729 11.712 1.00 12.20 290 ALA F N 1
ATOM 13594 C CA . ALA F 1 290 ? -46.510 18.025 11.180 1.00 11.59 290 ALA F CA 1
ATOM 13595 C C . ALA F 1 290 ? -47.302 18.239 9.887 1.00 12.58 290 ALA F C 1
ATOM 13596 O O . ALA F 1 290 ? -47.738 19.363 9.586 1.00 12.82 290 ALA F O 1
ATOM 13598 N N . ARG F 1 291 ? -47.495 17.166 9.121 1.00 9.81 291 ARG F N 1
ATOM 13599 C CA . ARG F 1 291 ? -48.260 17.288 7.884 1.00 10.95 291 ARG F CA 1
ATOM 13600 C C . ARG F 1 291 ? -49.707 17.646 8.218 1.00 10.59 291 ARG F C 1
ATOM 13601 O O . ARG F 1 291 ? -50.332 18.461 7.526 1.00 11.87 291 ARG F O 1
ATOM 13609 N N . LEU F 1 292 ? -50.243 17.029 9.268 1.00 9.62 292 LEU F N 1
ATOM 13610 C CA . LEU F 1 292 ? -51.617 17.306 9.679 1.00 10.60 292 LEU F CA 1
ATOM 13611 C C . LEU F 1 292 ? -51.810 18.803 9.917 1.00 12.09 292 LEU F C 1
ATOM 13612 O O . LEU F 1 292 ? -52.795 19.394 9.457 1.00 12.89 292 LEU F O 1
ATOM 13617 N N . VAL F 1 293 ? -50.881 19.414 10.650 1.00 10.93 293 VAL F N 1
ATOM 13618 C CA . VAL F 1 293 ? -50.964 20.843 10.929 1.00 11.24 293 VAL F CA 1
ATOM 13619 C C . VAL F 1 293 ? -50.952 21.636 9.626 1.00 13.22 293 VAL F C 1
ATOM 13620 O O . VAL F 1 293 ? -51.762 22.549 9.440 1.00 12.68 293 VAL F O 1
ATOM 13624 N N . MET F 1 294 ? -50.037 21.283 8.724 1.00 11.42 294 MET F N 1
ATOM 13625 C CA . MET F 1 294 ? -49.936 21.993 7.453 1.00 12.49 294 MET F CA 1
ATOM 13626 C C . MET F 1 294 ? -51.166 21.791 6.578 1.00 10.89 294 MET F C 1
ATOM 13627 O O . MET F 1 294 ? -51.622 22.730 5.925 1.00 13.94 294 MET F O 1
ATOM 13632 N N . GLU F 1 295 ? -51.705 20.577 6.563 1.00 10.95 295 GLU F N 1
ATOM 13633 C CA . GLU F 1 295 ? -52.889 20.300 5.762 1.00 12.56 295 GLU F CA 1
ATOM 13634 C C . GLU F 1 295 ? -54.095 21.040 6.355 1.00 12.72 295 GLU F C 1
ATOM 13635 O O . GLU F 1 295 ? -54.954 21.530 5.615 1.00 15.92 295 GLU F O 1
ATOM 13641 N N . THR F 1 296 ? -54.169 21.136 7.680 1.00 11.99 296 THR F N 1
ATOM 13642 C CA . THR F 1 296 ? -55.277 21.864 8.294 1.00 13.22 296 THR F CA 1
ATOM 13643 C C . THR F 1 296 ? -55.193 23.335 7.879 1.00 13.55 296 THR F C 1
ATOM 13644 O O . THR F 1 296 ? -56.202 23.958 7.531 1.00 14.04 296 THR F O 1
ATOM 13648 N N . LEU F 1 297 ? -53.985 23.887 7.895 1.00 13.50 297 LEU F N 1
ATOM 13649 C CA . LEU F 1 297 ? -53.804 25.281 7.518 1.00 16.32 297 LEU F CA 1
ATOM 13650 C C . LEU F 1 297 ? -54.219 25.534 6.073 1.00 18.50 297 LEU F C 1
ATOM 13651 O O . LEU F 1 297 ? -54.824 26.569 5.766 1.00 20.05 297 LEU F O 1
ATOM 13656 N N . CYS F 1 298 ? -53.912 24.602 5.177 1.00 18.78 298 CYS F N 1
ATOM 13657 C CA . CYS F 1 298 ? -54.292 24.806 3.786 1.00 23.19 298 CYS F CA 1
ATOM 13658 C C . CYS F 1 298 ? -55.819 24.845 3.655 1.00 23.46 298 CYS F C 1
ATOM 13659 O O . CYS F 1 298 ? -56.357 25.624 2.864 1.00 25.55 298 CYS F O 1
ATOM 13662 N N . GLU F 1 299 ? -56.519 24.023 4.436 1.00 20.71 299 GLU F N 1
ATOM 13663 C CA . GLU F 1 299 ? -57.982 24.011 4.391 1.00 20.95 299 GLU F CA 1
ATOM 13664 C C . GLU F 1 299 ? -58.529 25.332 4.928 1.00 20.68 299 GLU F C 1
ATOM 13665 O O . GLU F 1 299 ? -59.458 25.902 4.362 1.00 20.83 299 GLU F O 1
ATOM 13671 N N . VAL F 1 300 ? -57.950 25.806 6.026 1.00 19.03 300 VAL F N 1
ATOM 13672 C CA . VAL F 1 300 ? -58.361 27.059 6.643 1.00 17.59 300 VAL F CA 1
ATOM 13673 C C . VAL F 1 300 ? -58.317 28.207 5.643 1.00 19.96 300 VAL F C 1
ATOM 13674 O O . VAL F 1 300 ? -59.328 28.863 5.388 1.00 17.41 300 VAL F O 1
ATOM 13678 N N . PHE F 1 301 ? -57.146 28.443 5.067 1.00 18.81 301 PHE F N 1
ATOM 13679 C CA . PHE F 1 301 ? -56.995 29.537 4.121 1.00 19.74 301 PHE F CA 1
ATOM 13680 C C . PHE F 1 301 ? -57.646 29.326 2.758 1.00 19.35 301 PHE F C 1
ATOM 13681 O O . PHE F 1 301 ? -57.895 30.288 2.038 1.00 20.55 301 PHE F O 1
ATOM 13689 N N . ASP F 1 302 ? -57.940 28.083 2.404 1.00 18.65 302 ASP F N 1
ATOM 13690 C CA . ASP F 1 302 ? -58.559 27.813 1.115 1.00 20.57 302 ASP F CA 1
ATOM 13691 C C . ASP F 1 302 ? -60.067 28.077 1.161 1.00 22.46 302 ASP F C 1
ATOM 13692 O O . ASP F 1 302 ? -60.749 27.978 0.135 1.00 23.07 302 ASP F O 1
ATOM 13697 N N . HIS F 1 303 ? -60.582 28.421 2.342 1.00 22.42 303 HIS F N 1
ATOM 13698 C CA . HIS F 1 303 ? -62.012 28.685 2.495 1.00 24.97 303 HIS F CA 1
ATOM 13699 C C . HIS F 1 303 ? -62.407 29.806 3.463 1.00 26.46 303 HIS F C 1
ATOM 13700 O O . HIS F 1 303 ? -63.597 30.048 3.658 1.00 27.40 303 HIS F O 1
ATOM 13707 N N . VAL F 1 304 ? -61.437 30.499 4.057 1.00 28.67 304 VAL F N 1
ATOM 13708 C CA . VAL F 1 304 ? -61.753 31.566 5.012 1.00 33.58 304 VAL F CA 1
ATOM 13709 C C . VAL F 1 304 ? -62.632 32.682 4.446 1.00 38.29 304 VAL F C 1
ATOM 13710 O O . VAL F 1 304 ? -62.492 33.079 3.286 1.00 38.47 304 VAL F O 1
ATOM 13714 N N . LEU F 1 305 ? -63.529 33.174 5.297 1.00 44.37 305 LEU F N 1
ATOM 13715 C CA . LEU F 1 305 ? -64.457 34.251 4.962 1.00 50.45 305 LEU F CA 1
ATOM 13716 C C . LEU F 1 305 ? -63.705 35.575 4.904 1.00 50.44 305 LEU F C 1
ATOM 13717 O O . LEU F 1 305 ? -63.829 36.363 5.869 1.00 53.20 305 LEU F O 1
#

Organism: Deinococcus radiodurans (strain ATCC 13939 / DSM 20539 / JCM 16871 / CCUG 27074 / LMG 4051 / NBRC 15346 / NCIMB 9279 / VKM B-1422 / R1) (NCBI:txid243230)

Foldseek 3Di:
DDDDDLPDDDQFALPAAEAALQDPAAFAEEEEEELAAPQEDFDDFFSCQVVLLSSLNSVPRDWDQDPVRDIFCVPGHYYYNYYQDADPPPVVVSLQSLLVSLLSNLVRHQAYEYEDDAQLNLQSNLLSCLVFALEEEEEQDQAPLCDCDDPHDRRHNSRRVVNNCVNHVRHQEYAYAQHDDDDHDVVRVVVNVVSVYHYHHQVNCVVDVPVVLVPADAAGAYEYEYELLQAACVQAVQFGDHDHDHHHLVSVLVSLLSNLQGYRYSYYYYHGGRCVRDPVSRNSNSSSVSVVSSVRSNVVRHD/DDDDQLVDDDQFQLNAEEAALLGPAAFAEEEEEELAAPQEDFDDFFSCLVVLLSSLNSVPRDWDQDPVRDIFCVPGHYYYNYYQPADPPPPVVSLQSLLVSLLSNLVRHQAYEYEDDAQLNLQSNLLSVLPFAQEEEEEQDQADLCDCDDPHDRRHSSRRVVNNVVNHVRHQEYAYEQHDDDDHDPVSVVVRVVSPYHYHHQVNCVVDVPVSLVPADAAGEYEYEYELLQAACVQAVQFGDHDHDHHHLVSVLVSLLSNLQGYRYSYYYYGRGRCVRDPVSSNSNSVSVSVVSSVRSNRVRDD/DDDDDLPDDDQFQLPAEEDALQDDAAFAEEEEEELAAPQEDFDDFFSCFVVLLSSLNSVVRDWDQDPVRDTFCVVGHYYYNYYQDADPPPVVVSLQSLLVSLLSNLVRHQAYEYEDDAQLSLQSNLLSVLPFAQEEEEELDQAPLCDCDDPHDRRHSSRRVVNNCVNRVRHQEYEYEQHDDDDHDPVRVVVRVVSVYHYHHNVNCVVPVPVVLVVADAAGEYEYEYELLQAACVQAVQFGDHDHDHHHLVSVLVSLLSNLQGYQYSYYYYHGGRCVRDPVSRNSNSVSVSVVSSVRSNVVRDD/DDDDDLPDDDQFQLPAAEDALQDPAAFQEEEEEELAAPQEDFDDFFSCQVVLLSSLNSVPRDWDQDPVRDIFCVVGHYYYNYYQDADPPPVVVSLVSLLVSLLSNLVRHQAYEYEDDAQLNLQSNLLSVLVFALEEEEEQDQAPLCDQDDPHDRRHSSHRVVNNVVNRVRHQEYAYAQHDDDDHDPVSVVVRVVSVYHYHHQVCCVVPVPVSLVVADAAGEYEYEYELLQAACVQAVQFGDHDHDHHHLVSVLVSLLSNLQGYRYSYYYYHGGRCVRDPVSRNSNSVSVSVVSSVSSNVVRHD/DDDDQLVDDDQFALNAAEDALQGPAAFAEEEEEELAAPQEDFDDFFSCFNVLLSSLNSVVRDFDQDPVRDTFCVVGHYYYNYYQDADPPPVVVSLVSLLVSLLSNLVRHQAYEYEDDAQLSLQSNLLSVLVFAQEEEEELDQAPLCDCDDPHDRRHSSRRVVNNCVSRVRHQEYEYEQYDDDDHDPVRVVVRVVSVYHYYHQVNCVVPVPVSLVVADAAEAYEYEYELLQEACVQAVQFGDHDHDHHHLVSVLVSLLSNLQGYRYSYYYYHRGRCVRPPVSRNSNSVSVSVSSSVRSNRVRDD/DDDDQLVDDDQFALPAAEDALQDPAAFAEEEEEELAAPQEDFDDFFSCQVVLLSSLNSNPHDWDQDPVRDIFPPPGHYYYNYYQDADPPPPVVSLVSLLVSLLSNLVRHQAYEYEDDAQLNLQSNLLSVLVFAQEEEEEQDQADLCDCDDPHDRRHSSRRVVNNVVNRVRHQEYEYEQHDDDDHDPVRVVVRVVSVYHYYHQVNCVVCVVVSLVVADAAGAYEYEYELLQAACVQAVQFGDHDHDHHHLVSVLVSLLSNLQGYRYSYYYYGGGRCVRDPVSSNSNSVSVSVVSSVRSNVVHPD

B-factor: mean 21.77, std 9.94, range [1.19, 98.44]

Secondary structure (DSSP, 8-state):
-----TTSS---GGGPPB--TTSS--EEEEEEEE---TT-SS---GGGHHHHHHHHHTTS-S-EE-TTS-EESTT--EEEEEE----SS-HHHHHHHHHHHHHHHHTTEEEEEEEESSGGGHHHHHGGGTTSTTEEEEEE-SS----S-BTTBS-STT-HHHHHHHH-TTEEEEEEEEE--S---HHHHHHHHHTT-EEEEHHHHHH-HHHHHTTS--SSEEEEEEEGGGB-TTT---BSS--SS-B-HHHHHHHHHHHHHHSEEEEEEEE-B-GGG-TT-HHHHHHHHHHHHHHHHHHHS--/-----TTSS---GGGPPB--TTSS--EEEEEEE----TT-SS---GGGHHHHHHHHHTTS-S-EE-TTS-EESTT--EEEEEE----SS-HHHHHHHHHHHHHHHHTTEEEEEEE-SSGGGHHHHHGGGTTSTTEEEEEE-SS----S-BTTBS-STT-HHHHHHHH-TTEEEEEEEEE-SS---HHHHHHHHHTT-EEEEHHHHHH-HHHHHTTS-SSSEEEEEEEGGGB-TTT---BSS--SS-B-HHHHHHHHHHHHHHSEEEEEEEE-B-GGG-TT-HHHHHHHHHHHHHHHHHHTT--/-----TTSS---GGGPPB--TTSS--EEEEEEEE---TT-SS---GGGHHHHHHHHHTTS-S-EE-TTS-EESTT--EEEEEE----SS-HHHHHHHHHHHHHHHHHHEEEEEEEESSGGGHHHHHGGGTTSTTEEEEEE-SS----S-BTTBS-STTSHHHHHHHH-TTEEEEEEEEE--S---HHHHHHHHHTT-EEEEHHHHHH-HHHHHTTS--SSEEEEEEEGGGB-TTT---BSS--SS-B-HHHHHHHHHHHHHHSEEEEEEEE-B-GGG-TT-HHHHHHHHHHHHHHHHHHHT--/-----TTSS---GGGPPB--TTSS--EEEEEEEE---TT-SS---GGGHHHHHHHHHTTS-S-EE-TTS-EESTT--EEEEEE----SS-HHHHHHHHHHHHHHHHTTEEEEEEEESSGGGHHHHHGGGTTSTTEEEEEE-SS----S-BTTBS-STT-HHHHHHHH-TTEEEEEEEEE-SS---HHHHHHHHHTT-EEEEHHHHHH-HHHHHTTS--SSEEEEEEEGGGB-TTT---SSS--SS-B-HHHHHHHHHHHHHSSEEEEEEEE---GGG-TT-HHHHHHHHHHHHHHHHHHTT--/-----TTSS---GGGPPB--TTSS--EEEEEEE----TT-SS---GGGHHHHHHHHHTTS-S-EE-TTS-EESTT--EEEEEE----SS-HHHHHHHHHHHHHHHHTTEEEEEEE-SSGGGHHHHHGGGTTSTTEEEEEE-SS----S-BTTBS-STTSHHHHHHHH-TTEEEEEEEEE--S---HHHHHHHHHTT-EEEEHHHHHHHHHHHHTTS-SS-EEEEEEEGGGB-TTT---BSS--SS-B-HHHHHHHHHHHHHSSEEEEEEEE-B-GGG-TT-HHHHHHHHHHHHHHHHHTTS--/-----TTSS---GGGPPB--TTSS--EEEEEEEE---TT-SS---GGGHHHHHHHHHTTS-S-EE-TTS-EESTT--EEEEEE----SS-HHHHHHHHHHHHHHHHTTEEEEEEEESSGGGHHHHHGGGTTSTTEEEEEE-SS----S-BTTBS-STT-HHHHHHHH-TTEEEEEEEEE-SS---HHHHHHHHHTT-EEEEHHHHHH-HHHHHHTS-SSSEEEEEEEGGGB-TTT---BSS--SS-B-HHHHHHHHHHHHHHSEEEEEEEE-B-GGG-TT-HHHHHHHHHHHHHHHHHHTT--

Radius of gyration: 32.9 Å; Cα contacts (8 Å, |Δi|>4): 4745; chains: 6; bounding box: 82×81×92 Å